Protein 8Q1I (pdb70)

B-factor: mean 79.28, std 28.69, range [39.98, 157.16]

Structure (mmCIF, N/CA/C/O backbone):
data_8Q1I
#
_entry.id   8Q1I
#
_cell.length_a   1.00
_cell.length_b   1.00
_cell.length_c   1.00
_cell.angle_alpha   90.00
_cell.angle_beta   90.00
_cell.angle_gamma   90.00
#
_symmetry.space_group_name_H-M   'P 1'
#
loop_
_entity.id
_entity.type
_entity.pdbx_description
1 polymer 'Tail sheath protein'
2 polymer 'Tail terminator protein'
#
loop_
_atom_site.group_PDB
_atom_site.id
_atom_site.type_symbol
_atom_site.label_atom_id
_atom_site.label_alt_id
_atom_site.label_comp_id
_atom_site.label_asym_id
_atom_site.label_entity_id
_atom_site.label_seq_id
_atom_site.pdbx_PDB_ins_code
_atom_site.Cartn_x
_atom_site.Cartn_y
_atom_site.Cartn_z
_atom_site.occupancy
_atom_site.B_iso_or_equiv
_atom_site.auth_seq_id
_atom_site.auth_comp_id
_atom_site.auth_asym_id
_atom_site.auth_atom_id
_atom_site.pdbx_PDB_model_num
ATOM 1 N N . ALA A 1 2 ? 131.000 210.868 198.580 1.00 71.22 2 ALA B N 1
ATOM 2 C CA . ALA A 1 2 ? 131.761 211.909 197.835 1.00 71.22 2 ALA B CA 1
ATOM 3 C C . ALA A 1 2 ? 132.325 212.951 198.794 1.00 71.22 2 ALA B C 1
ATOM 4 O O . ALA A 1 2 ? 131.947 212.996 199.965 1.00 71.22 2 ALA B O 1
ATOM 6 N N . VAL A 1 3 ? 133.237 213.787 198.292 1.00 66.37 3 VAL B N 1
ATOM 7 C CA . VAL A 1 3 ? 133.666 214.955 199.050 1.00 66.37 3 VAL B CA 1
ATOM 8 C C . VAL A 1 3 ? 132.469 215.869 199.255 1.00 66.37 3 VAL B C 1
ATOM 9 O O . VAL A 1 3 ? 131.735 216.184 198.310 1.00 66.37 3 VAL B O 1
ATOM 13 N N . GLU A 1 4 ? 132.269 216.303 200.499 1.00 66.85 4 GLU B N 1
ATOM 14 C CA . GLU A 1 4 ? 131.164 217.178 200.868 1.00 66.85 4 GLU B CA 1
ATOM 15 C C . GLU A 1 4 ? 131.635 218.624 200.932 1.00 66.85 4 GLU B C 1
ATOM 16 O O . GLU A 1 4 ? 132.623 218.907 201.624 1.00 66.85 4 GLU B O 1
ATOM 22 N N . PRO A 1 5 ? 130.988 219.571 200.250 1.00 65.55 5 PRO B N 1
ATOM 23 C CA . PRO A 1 5 ? 131.306 220.982 200.482 1.00 65.55 5 PRO B CA 1
ATOM 24 C C . PRO A 1 5 ? 130.555 221.513 201.692 1.00 65.55 5 PRO B C 1
ATOM 25 O O . PRO A 1 5 ? 129.372 221.224 201.888 1.00 65.55 5 PRO B O 1
ATOM 29 N N . PHE A 1 6 ? 131.258 222.295 202.509 1.00 62.01 6 PHE B N 1
ATOM 30 C CA . PHE A 1 6 ? 130.636 223.078 203.570 1.00 62.01 6 PHE B CA 1
ATOM 31 C C . PHE A 1 6 ? 130.978 224.554 203.394 1.00 62.01 6 PHE B C 1
ATOM 32 O O . PHE A 1 6 ? 132.172 224.897 203.342 1.00 62.01 6 PHE B O 1
ATOM 40 N N . PRO A 1 7 ? 129.997 225.474 203.293 1.00 65.59 7 PRO B N 1
ATOM 41 C CA . PRO A 1 7 ? 128.549 225.259 203.174 1.00 65.59 7 PRO B CA 1
ATOM 42 C C . PRO A 1 7 ? 128.188 224.451 201.931 1.00 65.59 7 PRO B C 1
ATOM 43 O O . PRO A 1 7 ? 128.980 224.379 200.993 1.00 65.59 7 PRO B O 1
ATOM 47 N N . ARG A 1 8 ? 127.001 223.845 201.930 1.00 69.58 8 ARG B N 1
ATOM 48 C CA . ARG A 1 8 ? 126.483 223.246 200.706 1.00 69.58 8 ARG B CA 1
ATOM 49 C C . ARG A 1 8 ? 126.256 224.299 199.628 1.00 69.58 8 ARG B C 1
ATOM 50 O O . ARG A 1 8 ? 126.607 224.092 198.462 1.00 69.58 8 ARG B O 1
ATOM 58 N N . ARG A 1 9 ? 125.672 225.433 200.000 1.00 70.37 9 ARG B N 1
ATOM 59 C CA . ARG A 1 9 ? 125.551 226.547 199.072 1.00 70.37 9 ARG B CA 1
ATOM 60 C C . ARG A 1 9 ? 126.930 227.095 198.697 1.00 70.37 9 ARG B C 1
ATOM 61 O O . ARG A 1 9 ? 127.785 227.270 199.570 1.00 70.37 9 ARG B O 1
ATOM 69 N N . PRO A 1 10 ? 127.181 227.371 197.415 1.00 68.62 10 PRO B N 1
ATOM 70 C CA . PRO A 1 10 ? 128.394 228.106 197.049 1.00 68.62 10 PRO B CA 1
ATOM 71 C C . PRO A 1 10 ? 128.304 229.570 197.448 1.00 68.62 10 PRO B C 1
ATOM 72 O O . PRO A 1 10 ? 127.222 230.141 197.598 1.00 68.62 10 PRO B O 1
ATOM 76 N N . ILE A 1 11 ? 129.475 230.177 197.624 1.00 68.27 11 ILE B 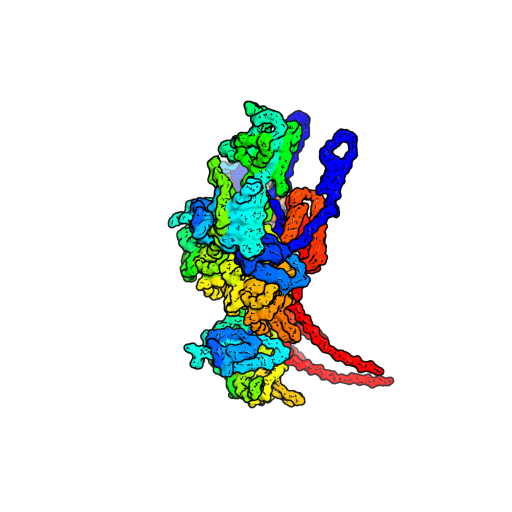N 1
ATOM 77 C CA . ILE A 1 11 ? 129.596 231.566 198.050 1.00 68.27 11 ILE B CA 1
ATOM 78 C C . ILE A 1 11 ? 130.722 232.205 197.251 1.00 68.27 11 ILE B C 1
ATOM 79 O O . ILE A 1 11 ? 131.724 231.550 196.942 1.00 68.27 11 ILE B O 1
ATOM 84 N N . THR A 1 12 ? 130.550 233.483 196.903 1.00 70.23 12 THR B N 1
ATOM 85 C CA . THR A 1 12 ? 131.555 234.239 196.163 1.00 70.23 12 THR B CA 1
ATOM 86 C C . THR A 1 12 ? 132.172 235.392 196.939 1.00 70.23 12 THR B C 1
ATOM 87 O O . THR A 1 12 ? 133.342 235.707 196.710 1.00 70.23 12 THR B O 1
ATOM 91 N N . ARG A 1 13 ? 131.433 236.029 197.846 1.00 67.44 13 ARG B N 1
ATOM 92 C CA . ARG A 1 13 ? 132.035 237.011 198.739 1.00 67.44 13 ARG B CA 1
ATOM 93 C C . ARG A 1 13 ? 133.135 236.365 199.575 1.00 67.44 13 ARG B C 1
ATOM 94 O O . ARG A 1 13 ? 133.213 235.132 199.641 1.00 67.44 13 ARG B O 1
ATOM 102 N N . PRO A 1 14 ? 134.006 237.148 200.214 1.00 61.70 14 PRO B N 1
ATOM 103 C CA . PRO A 1 14 ? 135.102 236.551 200.990 1.00 61.70 14 PRO B CA 1
ATOM 104 C C . PRO A 1 14 ? 134.596 235.629 202.091 1.00 61.70 14 PRO B C 1
ATOM 105 O O . PRO A 1 14 ? 133.728 235.999 202.883 1.00 61.70 14 PRO B O 1
ATOM 109 N N . HIS A 1 15 ? 135.145 234.419 202.135 1.00 61.38 15 HIS B N 1
ATOM 110 C CA . HIS A 1 15 ? 134.692 233.412 203.086 1.00 61.38 15 HIS B CA 1
ATOM 111 C C . HIS A 1 15 ? 135.729 232.299 203.139 1.00 61.38 15 HIS B C 1
ATOM 112 O O . HIS A 1 15 ? 136.644 232.237 202.314 1.00 61.38 15 HIS B O 1
ATOM 119 N N . ALA A 1 16 ? 135.576 231.426 204.130 1.00 59.34 16 ALA B N 1
ATOM 120 C CA . ALA A 1 16 ? 136.232 230.127 204.168 1.00 59.34 16 ALA B CA 1
ATOM 121 C C . ALA A 1 16 ? 135.234 229.027 203.831 1.00 59.34 16 ALA B C 1
ATOM 122 O O . ALA A 1 16 ? 134.049 229.125 204.154 1.00 59.34 16 ALA B O 1
ATOM 124 N N . SER A 1 17 ? 135.719 227.977 203.166 1.00 60.11 17 SER B N 1
ATOM 125 C CA . SER A 1 17 ? 134.934 226.768 202.959 1.00 60.11 17 SER B CA 1
ATOM 126 C C . SER A 1 17 ? 135.758 225.537 203.303 1.00 60.11 17 SER B C 1
ATOM 127 O O . SER A 1 17 ? 136.967 225.498 203.063 1.00 60.11 17 SER B O 1
ATOM 130 N N . ILE A 1 18 ? 135.085 224.538 203.870 1.00 60.27 18 ILE B N 1
ATOM 131 C CA . ILE A 1 18 ? 135.691 223.280 204.295 1.00 60.27 18 ILE B CA 1
ATOM 132 C C . ILE A 1 18 ? 135.197 222.176 203.370 1.00 60.27 18 ILE B C 1
ATOM 133 O O . ILE A 1 18 ? 133.985 222.017 203.184 1.00 60.27 18 ILE B O 1
ATOM 138 N N . GLU A 1 19 ? 136.127 221.421 202.791 1.00 63.50 19 GLU B N 1
ATOM 139 C CA . GLU A 1 19 ? 135.813 220.195 202.065 1.00 63.50 19 GLU B CA 1
ATOM 140 C C . GLU A 1 19 ? 136.246 218.982 202.880 1.00 63.50 19 GLU B C 1
ATOM 141 O O . GLU A 1 19 ? 137.405 218.892 203.299 1.00 63.50 19 GLU B O 1
ATOM 147 N N . VAL A 1 20 ? 135.312 218.058 203.099 1.00 61.99 20 VAL B N 1
ATOM 148 C CA . VAL A 1 20 ? 135.482 216.936 204.019 1.00 61.99 20 VAL B CA 1
ATOM 149 C C . VAL A 1 20 ? 135.607 215.660 203.195 1.00 61.99 20 VAL B C 1
ATOM 150 O O . VAL A 1 20 ? 134.680 215.296 202.461 1.00 61.99 20 VAL B O 1
ATOM 154 N N . ASP A 1 21 ? 136.746 214.978 203.320 1.00 64.24 21 ASP B N 1
ATOM 155 C CA . ASP A 1 21 ? 136.938 213.649 202.736 1.00 64.24 21 ASP B CA 1
ATOM 156 C C . ASP A 1 21 ? 136.617 212.597 203.795 1.00 64.24 21 ASP B C 1
ATOM 157 O O . ASP A 1 21 ? 137.433 212.314 204.676 1.00 64.24 21 ASP B O 1
ATOM 162 N N . THR A 1 22 ? 135.421 212.015 203.703 1.00 64.14 22 THR B N 1
ATOM 163 C CA . THR A 1 22 ? 134.993 210.919 204.568 1.00 64.14 22 THR B CA 1
ATOM 164 C C . THR A 1 22 ? 135.494 209.548 204.121 1.00 64.14 22 THR B C 1
ATOM 165 O O . THR A 1 22 ? 135.394 208.593 204.897 1.00 64.14 22 THR B O 1
ATOM 169 N N . SER A 1 23 ? 136.025 209.426 202.903 1.00 67.02 23 SER B N 1
ATOM 170 C CA . SER A 1 23 ? 136.228 208.121 202.275 1.00 67.02 23 SER B CA 1
ATOM 171 C C . SER A 1 23 ? 137.284 207.272 202.972 1.00 67.02 23 SER B C 1
ATOM 172 O O . SER A 1 23 ? 137.338 206.061 202.734 1.00 67.02 23 SER B O 1
ATOM 175 N N . GLY A 1 24 ? 138.120 207.865 203.814 1.00 64.05 24 GLY B N 1
ATOM 176 C CA . GLY A 1 24 ? 139.074 207.114 204.610 1.00 64.05 24 GLY B CA 1
ATOM 177 C C . GLY A 1 24 ? 138.491 206.323 205.762 1.00 64.05 24 GLY B C 1
ATOM 178 O O . GLY A 1 24 ? 139.255 205.658 206.469 1.00 64.05 24 GLY B O 1
ATOM 179 N N . ILE A 1 25 ? 137.177 206.376 205.978 1.00 62.40 25 ILE B N 1
ATOM 180 C CA . ILE A 1 25 ? 136.550 205.735 207.127 1.00 62.40 25 ILE B CA 1
ATOM 181 C C . ILE A 1 25 ? 135.456 204.742 206.736 1.00 62.40 25 ILE B C 1
ATOM 182 O O . ILE A 1 25 ? 135.116 203.871 207.553 1.00 62.40 25 ILE B O 1
ATOM 187 N N . GLY A 1 26 ? 134.929 204.795 205.513 1.00 71.46 26 GLY B N 1
ATOM 188 C CA . GLY A 1 26 ? 133.865 203.880 205.129 1.00 71.46 26 GLY B CA 1
ATOM 189 C C . GLY A 1 26 ? 134.244 202.422 205.312 1.00 71.46 26 GLY B C 1
ATOM 190 O O . GLY A 1 26 ? 135.402 202.026 205.161 1.00 71.46 26 GLY B O 1
ATOM 191 N N . GLY A 1 27 ? 133.237 201.618 205.654 1.00 83.38 27 GLY B N 1
ATOM 192 C CA . GLY A 1 27 ? 133.408 200.215 205.988 1.00 83.38 27 GLY B CA 1
ATOM 193 C C . GLY A 1 27 ? 132.158 199.402 205.705 1.00 83.38 27 GLY B C 1
ATOM 194 O O . GLY A 1 27 ? 131.341 199.788 204.863 1.00 83.38 27 GLY B O 1
ATOM 195 N N . SER A 1 28 ? 132.001 198.269 206.395 1.00 90.72 28 SER B N 1
ATOM 196 C CA . SER A 1 28 ? 130.971 197.266 206.108 1.00 90.72 28 SER B CA 1
ATOM 197 C C . SER A 1 28 ? 131.085 196.663 204.708 1.00 90.72 28 SER B C 1
ATOM 198 O O . SER A 1 28 ? 130.126 196.065 204.210 1.00 90.72 28 SER B O 1
ATOM 201 N N . ALA A 1 29 ? 132.238 196.803 204.059 1.00 94.12 29 ALA B N 1
ATOM 202 C CA . ALA A 1 29 ? 132.442 196.275 202.714 1.00 94.12 29 ALA B CA 1
ATOM 203 C C . ALA A 1 29 ? 132.584 194.755 202.669 1.00 94.12 29 ALA B C 1
ATOM 204 O O . ALA A 1 29 ? 132.698 194.206 201.568 1.00 94.12 29 ALA B O 1
ATOM 206 N N . GLY A 1 30 ? 132.584 194.063 203.806 1.00 95.02 30 GLY B N 1
ATOM 207 C CA . GLY A 1 30 ? 132.757 192.624 203.818 1.00 95.02 30 GLY B CA 1
ATOM 208 C C . GLY A 1 30 ? 131.592 191.850 203.212 1.00 95.02 30 GLY B C 1
ATOM 209 O O . GLY A 1 30 ? 130.552 192.388 202.832 1.00 95.02 30 GLY B O 1
ATOM 210 N N . SER A 1 31 ? 131.796 190.535 203.134 1.00 89.76 31 SER B N 1
ATOM 211 C CA . SER A 1 31 ? 130.855 189.630 202.490 1.00 89.76 31 SER B CA 1
ATOM 212 C C . SER A 1 31 ? 129.517 189.577 203.230 1.00 89.76 31 SER B C 1
ATOM 213 O O . SER A 1 31 ? 129.378 190.022 204.372 1.00 89.76 31 SER B O 1
ATOM 216 N N . SER A 1 32 ? 128.520 189.025 202.540 1.00 86.26 32 SER B N 1
ATOM 217 C CA . SER A 1 32 ? 127.388 188.378 203.190 1.00 86.26 32 SER B CA 1
ATOM 218 C C . SER A 1 32 ? 127.839 187.130 203.946 1.00 86.26 32 SER B C 1
ATOM 219 O O . SER A 1 32 ? 128.824 186.480 203.587 1.00 86.26 32 SER B O 1
ATOM 222 N N . GLU A 1 33 ? 127.105 186.799 205.007 1.00 79.01 33 GLU B N 1
ATOM 223 C CA . GLU A 1 33 ? 127.056 185.427 205.497 1.00 79.01 33 GLU B CA 1
ATOM 224 C C . GLU A 1 33 ? 126.271 184.517 204.548 1.00 79.01 33 GLU B C 1
ATOM 225 O O . GLU A 1 33 ? 125.424 184.958 203.767 1.00 79.01 33 GLU B O 1
ATOM 231 N N . LYS A 1 34 ? 126.575 183.219 204.634 1.00 69.32 34 LYS B N 1
ATOM 232 C CA . LYS A 1 34 ? 125.921 182.170 203.844 1.00 69.32 34 LYS B CA 1
ATOM 233 C C . LYS A 1 34 ? 124.565 181.781 204.443 1.00 69.32 34 LYS B C 1
ATOM 234 O O . LYS A 1 34 ? 124.395 180.717 205.041 1.00 69.32 34 LYS B O 1
ATOM 240 N N . VAL A 1 35 ? 123.589 182.679 204.287 1.00 68.29 35 VAL B N 1
ATOM 241 C CA . VAL A 1 35 ? 122.236 182.395 204.760 1.00 68.29 35 VAL B CA 1
ATOM 242 C C . VAL A 1 35 ? 121.717 181.118 204.102 1.00 68.29 35 VAL B C 1
ATOM 243 O O . VAL A 1 35 ? 121.957 180.864 202.915 1.00 68.29 35 VAL B O 1
ATOM 247 N N . PHE A 1 36 ? 121.005 180.305 204.882 1.00 64.74 36 PHE B N 1
ATOM 248 C CA . PHE A 1 36 ? 120.453 179.032 204.435 1.00 64.74 36 PHE B CA 1
ATOM 249 C C . PHE A 1 36 ? 118.974 179.187 204.084 1.00 64.74 36 PHE B C 1
ATOM 250 O O . PHE A 1 36 ? 118.262 179.993 204.687 1.00 64.74 36 PHE B O 1
ATOM 258 N N . CYS A 1 37 ? 118.517 178.405 203.098 1.00 66.53 37 CYS B N 1
ATOM 259 C CA . CYS A 1 37 ? 117.157 178.502 202.573 1.00 66.53 37 CYS B CA 1
ATOM 260 C C . CYS A 1 37 ? 116.455 177.148 202.564 1.00 66.53 37 CYS B C 1
ATOM 261 O O . CYS A 1 37 ? 117.063 176.130 202.226 1.00 66.53 37 CYS B O 1
ATOM 264 N N . LEU A 1 38 ? 115.170 177.141 202.941 1.00 67.28 38 LEU B N 1
ATOM 265 C CA . LEU A 1 38 ? 114.344 175.937 202.932 1.00 67.28 38 LEU B CA 1
ATOM 266 C C . LEU A 1 38 ? 112.982 176.223 202.313 1.00 67.28 38 LEU B C 1
ATOM 267 O O . LEU A 1 38 ? 112.447 177.327 202.432 1.00 67.28 38 LEU B O 1
ATOM 272 N N . ILE A 1 39 ? 112.431 175.211 201.642 1.00 72.04 39 ILE B N 1
ATOM 273 C CA . ILE A 1 39 ? 111.058 175.209 201.144 1.00 72.04 39 ILE B CA 1
ATOM 274 C C . ILE A 1 39 ? 110.415 173.865 201.455 1.00 72.04 39 ILE B C 1
ATOM 275 O O . ILE A 1 39 ? 111.012 172.817 201.187 1.00 72.04 39 ILE B O 1
ATOM 280 N N . GLY A 1 40 ? 109.208 173.886 202.008 1.00 72.46 40 GLY B N 1
ATOM 281 C CA . GLY A 1 40 ? 108.514 172.642 202.264 1.00 72.46 40 GLY B CA 1
ATOM 282 C C . GLY A 1 40 ? 107.210 172.848 203.010 1.00 72.46 40 GLY B C 1
ATOM 283 O O . GLY A 1 40 ? 106.748 173.973 203.211 1.00 72.46 40 GLY B O 1
ATOM 284 N N . GLN A 1 41 ? 106.637 171.717 203.420 1.00 76.10 41 GLN B N 1
ATOM 285 C CA . GLN A 1 41 ? 105.331 171.673 204.066 1.00 76.10 41 GLN B CA 1
ATOM 286 C C . GLN A 1 41 ? 105.382 172.145 205.514 1.00 76.10 41 GLN B C 1
ATOM 287 O O . GLN A 1 41 ? 106.300 171.807 206.266 1.00 76.10 41 GLN B O 1
ATOM 293 N N . ALA A 1 42 ? 104.374 172.926 205.898 1.00 76.51 42 ALA B N 1
ATOM 294 C CA . ALA A 1 42 ? 104.156 173.296 207.289 1.00 76.51 42 ALA B CA 1
ATOM 295 C C . ALA A 1 42 ? 102.669 173.555 207.485 1.00 76.51 42 ALA B C 1
ATOM 296 O O . ALA A 1 42 ? 101.912 173.707 206.524 1.00 76.51 42 ALA B O 1
ATOM 298 N N . GLU A 1 43 ? 102.256 173.603 208.747 1.00 79.65 43 GLU B N 1
ATOM 299 C CA . GLU A 1 43 ? 101.006 174.228 209.152 1.00 79.65 43 GLU B CA 1
ATOM 300 C C . GLU A 1 43 ? 101.236 175.668 209.601 1.00 79.65 43 GLU B C 1
ATOM 301 O O . GLU A 1 43 ? 102.348 176.068 209.954 1.00 79.65 43 GLU B O 1
ATOM 307 N N . GLY A 1 44 ? 100.165 176.440 209.586 1.00 79.92 44 GLY B N 1
ATOM 308 C CA . GLY A 1 44 ? 100.125 177.727 210.276 1.00 79.92 44 GLY B CA 1
ATOM 309 C C . GLY A 1 44 ? 100.647 178.910 209.490 1.00 79.92 44 GLY B C 1
ATOM 310 O O . GLY A 1 44 ? 99.981 179.940 209.403 1.00 79.92 44 GLY B O 1
ATOM 311 N N . GLY A 1 45 ? 101.838 178.778 208.914 1.00 79.18 45 GLY B N 1
ATOM 312 C CA . GLY A 1 45 ? 102.430 179.885 208.191 1.00 79.18 45 GLY B CA 1
ATOM 313 C C . GLY A 1 45 ? 101.635 180.244 206.950 1.00 79.18 45 GLY B C 1
ATOM 314 O O . GLY A 1 45 ? 100.915 179.425 206.380 1.00 79.18 45 GLY B O 1
ATOM 315 N N . GLU A 1 46 ? 101.762 181.501 206.535 1.00 81.06 46 GLU B N 1
ATOM 316 C CA . GLU A 1 46 ? 101.062 181.987 205.354 1.00 81.06 46 GLU B CA 1
ATOM 317 C C . GLU A 1 46 ? 101.771 181.473 204.102 1.00 81.06 46 GLU B C 1
ATOM 318 O O . GLU A 1 46 ? 102.930 181.837 203.867 1.00 81.06 46 GLU B O 1
ATOM 324 N N . PRO A 1 47 ? 101.132 180.624 203.287 1.00 78.72 47 PRO B N 1
ATOM 325 C CA . PRO A 1 47 ? 101.870 179.935 202.221 1.00 78.72 47 PRO B CA 1
ATOM 326 C C . PRO A 1 47 ? 102.498 180.888 201.214 1.00 78.72 47 PRO B C 1
ATOM 327 O O . PRO A 1 47 ? 102.005 181.990 200.964 1.00 78.72 47 PRO B O 1
ATOM 331 N N . ASN A 1 48 ? 103.609 180.433 200.636 1.00 77.38 48 ASN B N 1
ATOM 332 C CA . ASN A 1 48 ? 104.350 181.161 199.608 1.00 77.38 48 ASN B CA 1
ATOM 333 C C . ASN A 1 48 ? 104.797 182.543 200.077 1.00 77.38 48 ASN B C 1
ATOM 334 O O . ASN A 1 48 ? 104.858 183.487 199.287 1.00 77.38 48 ASN B O 1
ATOM 339 N N . THR A 1 49 ? 105.107 182.671 201.365 1.00 76.11 49 THR B N 1
ATOM 340 C CA . THR A 1 49 ? 105.707 183.872 201.936 1.00 76.11 49 THR B CA 1
ATOM 341 C C . THR A 1 49 ? 107.056 183.473 202.515 1.00 76.11 49 THR B C 1
ATOM 342 O O . THR A 1 49 ? 107.123 182.575 203.360 1.00 76.11 49 THR B O 1
ATOM 346 N N . VAL A 1 50 ? 108.122 184.137 202.080 1.00 73.10 50 VAL B N 1
ATOM 347 C CA . VAL A 1 50 ? 109.446 183.856 202.626 1.00 73.10 50 VAL B CA 1
ATOM 348 C C . VAL A 1 50 ? 109.577 184.558 203.972 1.00 73.10 50 VAL B C 1
ATOM 349 O O . VAL A 1 50 ? 109.490 185.788 204.056 1.00 73.10 50 VAL B O 1
ATOM 353 N N . TYR A 1 51 ? 109.795 183.773 205.024 1.00 72.29 51 TYR B N 1
ATOM 354 C CA . TYR A 1 51 ? 110.035 184.274 206.370 1.00 72.29 51 TYR B CA 1
ATOM 355 C C . TYR A 1 51 ? 111.516 184.153 206.699 1.00 72.29 51 TYR B C 1
ATOM 356 O O . TYR A 1 51 ? 112.120 183.102 206.462 1.00 72.29 51 TYR B O 1
ATOM 365 N N . GLU A 1 52 ? 112.097 185.220 207.239 1.00 67.61 52 GLU B N 1
ATOM 366 C CA . GLU A 1 52 ? 113.345 185.091 207.975 1.00 67.61 52 GLU B CA 1
ATOM 367 C C . GLU A 1 52 ? 113.058 184.492 209.346 1.00 67.61 52 GLU B C 1
ATOM 368 O O . GLU A 1 52 ? 112.094 184.875 210.015 1.00 67.61 52 GLU B O 1
ATOM 374 N N . LEU A 1 53 ? 113.902 183.548 209.762 1.00 67.07 53 LEU B N 1
ATOM 375 C CA . LEU A 1 53 ? 113.847 182.969 211.097 1.00 67.07 53 LEU B CA 1
ATOM 376 C C . LEU A 1 53 ? 115.200 183.098 211.777 1.00 67.07 53 LEU B C 1
ATOM 377 O O . LEU A 1 53 ? 116.242 182.923 211.140 1.00 67.07 53 LEU B O 1
ATOM 382 N N . ARG A 1 54 ? 115.172 183.410 213.077 1.00 62.91 54 ARG B N 1
ATOM 383 C CA . ARG A 1 54 ? 116.382 183.611 213.861 1.00 62.91 54 ARG B CA 1
ATOM 384 C C . ARG A 1 54 ? 116.530 182.667 215.044 1.00 62.91 54 ARG B C 1
ATOM 385 O O . ARG A 1 54 ? 117.657 182.481 215.514 1.00 62.91 54 ARG B O 1
ATOM 393 N N . ASN A 1 55 ? 115.447 182.070 215.540 1.00 64.43 55 ASN B N 1
ATOM 394 C CA . ASN A 1 55 ? 115.568 181.014 216.536 1.00 64.43 55 ASN B CA 1
ATOM 395 C C . ASN A 1 55 ? 114.378 180.069 216.450 1.00 64.43 55 ASN B C 1
ATOM 396 O O . ASN A 1 55 ? 113.335 180.393 215.876 1.00 64.43 55 ASN B O 1
ATOM 401 N N . TYR A 1 56 ? 114.555 178.889 217.047 1.00 66.34 56 TYR B N 1
ATOM 402 C CA . TYR A 1 56 ? 113.556 177.830 216.947 1.00 66.34 56 TYR B CA 1
ATOM 403 C C . TYR A 1 56 ? 112.233 178.225 217.586 1.00 66.34 56 TYR B C 1
ATOM 404 O O . TYR A 1 56 ? 111.174 177.755 217.156 1.00 66.34 56 TYR B O 1
ATOM 413 N N . SER A 1 57 ? 112.267 179.064 218.620 1.00 67.87 57 SER B N 1
ATOM 414 C CA . SER A 1 57 ? 111.027 179.545 219.220 1.00 67.87 57 SER B CA 1
ATOM 415 C C . SER A 1 57 ? 110.210 180.364 218.229 1.00 67.87 57 SER B C 1
ATOM 416 O O . SER A 1 57 ? 108.995 180.181 218.111 1.00 67.87 57 SER B O 1
ATOM 419 N N . GLN A 1 58 ? 110.860 181.278 217.510 1.00 66.95 58 GLN B N 1
ATOM 420 C CA . GLN A 1 58 ? 110.174 182.025 216.461 1.00 66.95 58 GLN B CA 1
ATOM 421 C C . GLN A 1 58 ? 109.629 181.103 215.373 1.00 66.95 58 GLN B C 1
ATOM 422 O O . GLN A 1 58 ? 108.518 181.313 214.870 1.00 66.95 58 GLN B O 1
ATOM 428 N N . ALA A 1 59 ? 110.397 180.080 214.995 1.00 68.10 59 ALA B N 1
ATOM 429 C CA . ALA A 1 59 ? 109.909 179.088 214.039 1.00 68.10 59 ALA B CA 1
ATOM 430 C C . ALA A 1 59 ? 108.633 178.410 214.526 1.00 68.10 59 ALA B C 1
ATOM 431 O O . ALA A 1 59 ? 107.630 178.362 213.806 1.00 68.10 59 ALA B O 1
ATOM 433 N N . LYS A 1 60 ? 108.648 177.883 215.751 1.00 70.42 60 LYS B N 1
ATOM 434 C CA . LYS A 1 60 ? 107.450 177.262 216.308 1.00 70.42 60 LYS B CA 1
ATOM 435 C C . LYS A 1 60 ? 106.329 178.267 216.543 1.00 70.42 60 LYS B C 1
ATOM 436 O O . LYS A 1 60 ? 105.169 177.863 216.673 1.00 70.42 60 LYS B O 1
ATOM 442 N N . ARG A 1 61 ? 106.647 179.559 216.595 1.00 71.97 61 ARG B N 1
ATOM 443 C CA . ARG A 1 61 ? 105.615 180.580 216.724 1.00 71.97 61 ARG B CA 1
ATOM 444 C C . ARG A 1 61 ? 104.927 180.848 215.392 1.00 71.97 61 ARG B C 1
ATOM 445 O O . ARG A 1 61 ? 103.709 181.050 215.352 1.00 71.97 61 ARG B O 1
ATOM 453 N N . LEU A 1 62 ? 105.687 180.853 214.297 1.00 71.29 62 LEU B N 1
ATOM 454 C CA . LEU A 1 62 ? 105.117 181.074 212.970 1.00 71.29 62 LEU B CA 1
ATOM 455 C C . LEU A 1 62 ? 104.655 179.760 212.347 1.00 71.29 62 LEU B C 1
ATOM 456 O O . LEU A 1 62 ? 103.462 179.575 212.086 1.00 71.29 62 LEU B O 1
ATOM 461 N N . PHE A 1 63 ? 105.585 178.841 212.111 1.00 72.55 63 PHE B N 1
ATOM 462 C CA . PHE A 1 63 ? 105.249 177.519 211.609 1.00 72.55 63 PHE B CA 1
ATOM 463 C C . PHE A 1 63 ? 104.918 176.605 212.778 1.00 72.55 63 PHE B C 1
ATOM 464 O O . PHE A 1 63 ? 105.383 176.813 213.902 1.00 72.55 63 PHE B O 1
ATOM 472 N N . ARG A 1 64 ? 104.099 175.593 212.509 1.00 78.27 64 ARG B N 1
ATOM 473 C CA . ARG A 1 64 ? 103.795 174.579 213.504 1.00 78.27 64 ARG B CA 1
ATOM 474 C C . ARG A 1 64 ? 103.699 173.217 212.833 1.00 78.27 64 ARG B C 1
ATOM 475 O O . ARG A 1 64 ? 103.552 173.114 211.613 1.00 78.27 64 ARG B O 1
ATOM 483 N N . SER A 1 65 ? 103.795 172.176 213.663 1.00 79.87 65 SER B N 1
ATOM 484 C CA . SER A 1 65 ? 103.183 170.871 213.402 1.00 79.87 65 SER B CA 1
ATOM 485 C C . SER A 1 65 ? 103.475 170.350 211.995 1.00 79.87 65 SER B C 1
ATOM 486 O O . SER A 1 65 ? 102.577 169.906 211.276 1.00 79.87 65 SER B O 1
ATOM 489 N N . GLY A 1 66 ? 104.740 170.408 211.591 1.00 76.79 66 GLY B N 1
ATOM 490 C CA . GLY A 1 66 ? 105.054 170.002 210.233 1.00 76.79 66 GLY B CA 1
ATOM 491 C C . GLY A 1 66 ? 106.537 169.833 209.998 1.00 76.79 66 GLY B C 1
ATOM 492 O O . GLY A 1 66 ? 107.376 170.203 210.823 1.00 76.79 66 GLY B O 1
ATOM 493 N N . GLU A 1 67 ? 106.834 169.252 208.834 1.00 74.49 67 GLU B N 1
ATOM 494 C CA . GLU A 1 67 ? 108.178 168.805 208.485 1.00 74.49 67 GLU B CA 1
ATOM 495 C C . GLU A 1 67 ? 109.153 169.955 208.270 1.00 74.49 67 GLU B C 1
ATOM 496 O O . GLU A 1 67 ? 110.362 169.753 208.402 1.00 74.49 67 GLU B O 1
ATOM 502 N N . LEU A 1 68 ? 108.663 171.148 207.934 1.00 70.90 68 LEU B N 1
ATOM 503 C CA . LEU A 1 68 ? 109.535 172.316 207.869 1.00 70.90 68 LEU B CA 1
ATOM 504 C C . LEU A 1 68 ? 110.131 172.662 209.229 1.00 70.90 68 LEU B C 1
ATOM 505 O O . LEU A 1 68 ? 111.295 173.070 209.315 1.00 70.90 68 LEU B O 1
ATOM 510 N N . LEU A 1 69 ? 109.363 172.503 210.304 1.00 71.11 69 LEU B N 1
ATOM 511 C CA . LEU A 1 69 ? 109.897 172.815 211.627 1.00 71.11 69 LEU B CA 1
ATOM 512 C C . LEU A 1 69 ? 110.890 171.756 212.098 1.00 71.11 69 LEU B C 1
ATOM 513 O O . LEU A 1 69 ? 111.917 172.085 212.704 1.00 71.11 69 LEU B O 1
ATOM 518 N N . ASP A 1 70 ? 110.633 170.486 211.782 1.00 73.04 70 ASP B N 1
ATOM 519 C CA . ASP A 1 70 ? 111.645 169.451 211.981 1.00 73.04 70 ASP B CA 1
ATOM 520 C C . ASP A 1 70 ? 112.900 169.727 211.161 1.00 73.04 70 ASP B C 1
ATOM 521 O O . ASP A 1 70 ? 114.022 169.480 211.623 1.00 73.04 70 ASP B O 1
ATOM 526 N N . ALA A 1 71 ? 112.735 170.239 209.943 1.00 67.63 71 ALA B N 1
ATOM 527 C CA . ALA A 1 71 ? 113.893 170.607 209.139 1.00 67.63 71 ALA B CA 1
ATOM 528 C C . ALA A 1 71 ? 114.689 171.728 209.791 1.00 67.63 71 ALA B C 1
ATOM 529 O O . ALA A 1 71 ? 115.918 171.681 209.821 1.00 67.63 71 ALA B O 1
ATOM 531 N N . ILE A 1 72 ? 114.012 172.777 210.258 1.00 66.18 72 ILE B N 1
ATOM 532 C CA . ILE A 1 72 ? 114.702 173.871 210.943 1.00 66.18 72 ILE B CA 1
ATOM 533 C C . ILE A 1 72 ? 115.433 173.357 212.184 1.00 66.18 72 ILE B C 1
ATOM 534 O O . ILE A 1 72 ? 116.576 173.759 212.479 1.00 66.18 72 ILE B O 1
ATOM 539 N N . GLU A 1 73 ? 114.827 172.384 212.867 1.00 69.95 73 GLU B N 1
ATOM 540 C CA . GLU A 1 73 ? 115.480 171.752 214.006 1.00 69.95 73 GLU B CA 1
ATOM 541 C C . GLU A 1 73 ? 116.768 171.065 213.591 1.00 69.95 73 GLU B C 1
ATOM 542 O O . GLU A 1 73 ? 117.817 171.283 214.199 1.00 69.95 73 GLU B O 1
ATOM 548 N N . LEU A 1 74 ? 116.705 170.207 212.574 1.00 66.31 74 LEU B N 1
ATOM 549 C CA . LEU A 1 74 ? 117.928 169.569 212.098 1.00 66.31 74 LEU B CA 1
ATOM 550 C C . LEU A 1 74 ? 118.937 170.595 211.593 1.00 66.31 74 LEU B C 1
ATOM 551 O O . LEU A 1 74 ? 120.147 170.411 211.759 1.00 66.31 74 LEU B O 1
ATOM 556 N N . ALA A 1 75 ? 118.458 171.677 210.976 1.00 65.87 75 ALA B N 1
ATOM 557 C CA . ALA A 1 75 ? 119.344 172.681 210.401 1.00 65.87 75 ALA B CA 1
ATOM 558 C C . ALA A 1 75 ? 120.163 173.395 211.460 1.00 65.87 75 ALA B C 1
ATOM 559 O O . ALA A 1 75 ? 121.257 173.887 211.162 1.00 65.87 75 ALA B O 1
ATOM 561 N N . TRP A 1 76 ? 119.659 173.465 212.695 1.00 62.11 76 TRP B N 1
ATOM 562 C CA . TRP A 1 76 ? 120.457 173.996 213.803 1.00 62.11 76 TRP B CA 1
ATOM 563 C C . TRP A 1 76 ? 120.992 172.936 214.760 1.00 62.11 76 TRP B C 1
ATOM 564 O O . TRP A 1 76 ? 121.793 173.273 215.638 1.00 62.11 76 TRP B O 1
ATOM 575 N N . GLY A 1 77 ? 120.589 171.680 214.614 1.00 64.88 77 GLY B N 1
ATOM 576 C CA . GLY A 1 77 ? 121.020 170.599 215.479 1.00 64.88 77 GLY B CA 1
ATOM 577 C C . GLY A 1 77 ? 122.242 169.818 215.038 1.00 64.88 77 GLY B C 1
ATOM 578 O O . GLY A 1 77 ? 122.917 169.204 215.869 1.00 64.88 77 GLY B O 1
ATOM 579 N N . SER A 1 78 ? 122.543 169.825 213.740 1.00 65.54 78 SER B N 1
ATOM 580 C CA . SER A 1 78 ? 123.737 169.145 213.250 1.00 65.54 78 SER B CA 1
ATOM 581 C C . SER A 1 78 ? 125.036 169.874 213.577 1.00 65.54 78 SER B C 1
ATOM 582 O O . SER A 1 78 ? 126.100 169.250 213.515 1.00 65.54 78 SER B O 1
ATOM 585 N N . ASN A 1 79 ? 124.989 171.165 213.922 1.00 65.51 79 ASN B N 1
ATOM 586 C CA . ASN A 1 79 ? 126.201 171.985 214.032 1.00 65.51 79 ASN B CA 1
ATOM 587 C C . ASN A 1 79 ? 126.283 172.692 215.387 1.00 65.51 79 ASN B C 1
ATOM 588 O O . ASN A 1 79 ? 126.606 173.877 215.463 1.00 65.51 79 ASN B O 1
ATOM 593 N N . PRO A 1 80 ? 126.008 171.977 216.485 1.00 63.54 80 PRO B N 1
ATOM 594 C CA . PRO A 1 80 ? 125.857 172.651 217.788 1.00 63.54 80 PRO B CA 1
ATOM 595 C C . PRO A 1 80 ? 127.078 173.445 218.223 1.00 63.54 80 PRO B C 1
ATOM 596 O O . PRO A 1 80 ? 126.942 174.423 218.968 1.00 63.54 80 PRO B O 1
ATOM 600 N N . ASN A 1 81 ? 128.268 173.048 217.776 1.00 65.69 81 ASN B N 1
ATOM 601 C CA . ASN A 1 81 ? 129.512 173.751 218.057 1.00 65.69 81 ASN B CA 1
ATOM 602 C C . ASN A 1 81 ? 129.821 174.861 217.053 1.00 65.69 81 ASN B C 1
ATOM 603 O O . ASN A 1 81 ? 130.983 175.267 216.941 1.00 65.69 81 ASN B O 1
ATOM 608 N N . TYR A 1 82 ? 128.820 175.352 216.319 1.00 65.17 82 TYR B N 1
ATOM 609 C CA . TYR A 1 82 ? 129.018 176.441 215.371 1.00 65.17 82 TYR B CA 1
ATOM 610 C C . TYR A 1 82 ? 127.886 177.449 215.512 1.00 65.17 82 TYR B C 1
ATOM 611 O O . TYR A 1 82 ? 126.838 177.165 216.095 1.00 65.17 82 TYR B O 1
ATOM 620 N N . THR A 1 83 ? 128.130 178.645 214.975 1.00 58.83 83 THR B N 1
ATOM 621 C CA . THR A 1 83 ? 127.139 179.717 214.971 1.00 58.83 83 THR B CA 1
ATOM 622 C C . THR A 1 83 ? 125.820 179.264 214.359 1.00 58.83 83 THR B C 1
ATOM 623 O O . THR A 1 83 ? 125.782 178.729 213.250 1.00 58.83 83 THR B O 1
ATOM 627 N N . ALA A 1 84 ? 124.737 179.485 215.102 1.00 62.66 84 ALA B N 1
ATOM 628 C CA . ALA A 1 84 ? 123.373 179.228 214.638 1.00 62.66 84 ALA B CA 1
ATOM 629 C C . ALA A 1 84 ? 122.886 180.473 213.907 1.00 62.66 84 ALA B C 1
ATOM 630 O O . ALA A 1 84 ? 122.262 181.359 214.492 1.00 62.66 84 ALA B O 1
ATOM 632 N N . GLY A 1 85 ? 123.175 180.545 212.609 1.00 63.06 85 GLY B N 1
ATOM 633 C CA . GLY A 1 85 ? 122.852 181.716 211.824 1.00 63.06 85 GLY B CA 1
ATOM 634 C C . GLY A 1 85 ? 121.398 181.777 211.391 1.00 63.06 85 GLY B C 1
ATOM 635 O O . GLY A 1 85 ? 120.584 180.898 211.671 1.00 63.06 85 GLY B O 1
ATOM 636 N N . ARG A 1 86 ? 121.078 182.866 210.693 1.00 65.64 86 ARG B N 1
ATOM 637 C CA . ARG A 1 86 ? 119.755 183.054 210.112 1.00 65.64 86 ARG B CA 1
ATOM 638 C C . ARG A 1 86 ? 119.393 181.917 209.164 1.00 65.64 86 ARG B C 1
ATOM 639 O O . ARG A 1 86 ? 120.255 181.303 208.532 1.00 65.64 86 ARG B O 1
ATOM 647 N N . ILE A 1 87 ? 118.093 181.638 209.080 1.00 65.16 87 ILE B N 1
ATOM 648 C CA . ILE A 1 87 ? 117.526 180.753 208.071 1.00 65.16 87 ILE B CA 1
ATOM 649 C C . ILE A 1 87 ? 116.384 181.491 207.386 1.00 65.16 87 ILE B C 1
ATOM 650 O O . ILE A 1 87 ? 115.663 182.266 208.023 1.00 65.16 87 ILE B O 1
ATOM 655 N N . LEU A 1 88 ? 116.228 181.254 206.086 1.00 68.39 88 LEU B N 1
ATOM 656 C CA . LEU A 1 88 ? 115.058 181.666 205.320 1.00 68.39 88 LEU B CA 1
ATOM 657 C C . LEU A 1 88 ? 114.209 180.449 204.988 1.00 68.39 88 LEU B C 1
ATOM 658 O O . LEU A 1 88 ? 114.731 179.439 204.509 1.00 68.39 88 LEU B O 1
ATOM 663 N N . ALA A 1 89 ? 112.909 180.537 205.257 1.00 69.41 89 ALA B N 1
ATOM 664 C CA . ALA A 1 89 ? 112.016 179.402 205.086 1.00 69.41 89 ALA B CA 1
ATOM 665 C C . ALA A 1 89 ? 110.686 179.896 204.543 1.00 69.41 89 ALA B C 1
ATOM 666 O O . ALA A 1 89 ? 110.269 181.025 204.811 1.00 69.41 89 ALA B O 1
ATOM 668 N N . MET A 1 90 ? 110.028 179.035 203.769 1.00 73.99 90 MET B N 1
ATOM 669 C CA . MET A 1 90 ? 108.740 179.349 203.166 1.00 73.99 90 MET B CA 1
ATOM 670 C C . MET A 1 90 ? 107.852 178.118 203.209 1.00 73.99 90 MET B C 1
ATOM 671 O O . MET A 1 90 ? 108.257 177.047 202.750 1.00 73.99 90 MET B O 1
ATOM 676 N N . ARG A 1 91 ? 106.649 178.270 203.753 1.00 77.38 91 ARG B N 1
ATOM 677 C CA . ARG A 1 91 ? 105.643 177.226 203.619 1.00 77.38 91 ARG B CA 1
ATOM 678 C C . ARG A 1 91 ? 105.164 177.177 202.175 1.00 77.38 91 ARG B C 1
ATOM 679 O O . ARG A 1 91 ? 104.747 178.195 201.616 1.00 77.38 91 ARG B O 1
ATOM 687 N N . ILE A 1 92 ? 105.227 175.994 201.572 1.00 78.18 92 ILE B N 1
ATOM 688 C CA . ILE A 1 92 ? 104.578 175.723 200.295 1.00 78.18 92 ILE B CA 1
ATOM 689 C C . ILE A 1 92 ? 103.338 174.884 200.566 1.00 78.18 92 ILE B C 1
ATOM 690 O O . ILE A 1 92 ? 103.389 173.920 201.341 1.00 78.18 92 ILE B O 1
ATOM 695 N N . GLU A 1 93 ? 102.222 175.264 199.953 1.00 81.30 93 GLU B N 1
ATOM 696 C CA . GLU A 1 93 ? 100.915 174.736 200.338 1.00 81.30 93 GLU B CA 1
ATOM 697 C C . GLU A 1 93 ? 100.848 173.230 200.109 1.00 81.30 93 GLU B C 1
ATOM 698 O O . GLU A 1 93 ? 101.294 172.731 199.077 1.00 81.30 93 GLU B O 1
ATOM 704 N N . ALA A 1 318 ? 103.310 169.345 190.606 1.00 84.42 318 ALA B N 1
ATOM 705 C CA . ALA A 1 318 ? 103.002 170.769 190.590 1.00 84.42 318 ALA B CA 1
ATOM 706 C C . ALA A 1 318 ? 104.263 171.585 190.339 1.00 84.42 318 ALA B C 1
ATOM 707 O O . ALA A 1 318 ? 105.353 171.201 190.762 1.00 84.42 318 ALA B O 1
ATOM 709 N N . THR A 1 319 ? 104.111 172.711 189.648 1.00 83.22 319 THR B N 1
ATOM 710 C CA . THR A 1 319 ? 105.240 173.601 189.414 1.00 83.22 319 THR B CA 1
ATOM 711 C C . THR A 1 319 ? 105.703 174.239 190.717 1.00 83.22 319 THR B C 1
ATOM 712 O O . THR A 1 319 ? 104.892 174.605 191.572 1.00 83.22 319 THR B O 1
ATOM 716 N N . TRP A 1 320 ? 107.024 174.361 190.867 1.00 78.53 320 TRP B N 1
ATOM 717 C CA . TRP A 1 320 ? 107.635 175.041 192.000 1.00 78.53 320 TRP B CA 1
ATOM 718 C C . TRP A 1 320 ? 108.465 176.250 191.593 1.00 78.53 320 TRP B C 1
ATOM 719 O O . TRP A 1 320 ? 108.902 177.001 192.472 1.00 78.53 320 TRP B O 1
ATOM 730 N N . ALA A 1 321 ? 108.702 176.450 190.294 1.00 80.26 321 ALA B N 1
ATOM 731 C CA . ALA A 1 321 ? 109.511 177.572 189.823 1.00 80.26 321 ALA B CA 1
ATOM 732 C C . ALA A 1 321 ? 108.941 178.910 190.280 1.00 80.26 321 ALA B C 1
ATOM 733 O O . ALA A 1 321 ? 109.673 179.770 190.784 1.00 80.26 321 ALA B O 1
ATOM 735 N N . ASP A 1 322 ? 107.632 179.107 190.100 1.00 82.09 322 ASP B N 1
ATOM 736 C CA . ASP A 1 322 ? 106.998 180.364 190.489 1.00 82.09 322 ASP B CA 1
ATOM 737 C C . ASP A 1 322 ? 107.191 180.676 191.967 1.00 82.09 322 ASP B C 1
ATOM 738 O O . ASP A 1 322 ? 107.307 181.850 192.338 1.00 82.09 322 ASP B O 1
ATOM 743 N N . LYS A 1 323 ? 107.234 179.656 192.824 1.00 79.49 323 LYS B N 1
ATOM 744 C CA . LYS A 1 323 ? 107.568 179.897 194.224 1.00 79.49 323 LYS B CA 1
ATOM 745 C C . LYS A 1 323 ? 109.053 180.200 194.391 1.00 79.49 323 LYS B C 1
ATOM 746 O O . LYS A 1 323 ? 109.424 181.166 195.068 1.00 79.49 323 LYS B O 1
ATOM 752 N N . LEU A 1 324 ? 109.917 179.379 193.788 1.00 76.01 324 LEU B N 1
ATOM 753 C CA . LEU A 1 324 ? 111.359 179.594 193.892 1.00 76.01 324 LEU B CA 1
ATOM 754 C C . LEU A 1 324 ? 111.772 180.989 193.438 1.00 76.01 324 LEU B C 1
ATOM 755 O O . LEU A 1 324 ? 112.754 181.539 193.949 1.00 76.01 324 LEU B O 1
ATOM 760 N N . ASP A 1 325 ? 111.056 181.564 192.467 1.00 80.93 325 ASP B N 1
ATOM 761 C CA . ASP A 1 325 ? 111.286 182.952 192.067 1.00 80.93 325 ASP B CA 1
ATOM 762 C C . ASP A 1 325 ? 111.312 183.916 193.247 1.00 80.93 325 ASP B C 1
ATOM 763 O O . ASP A 1 325 ? 112.051 184.906 193.221 1.00 80.93 325 ASP B O 1
ATOM 768 N N . LYS A 1 326 ? 110.521 183.649 194.290 1.00 78.13 326 LYS B N 1
ATOM 769 C CA . LYS A 1 326 ? 110.450 184.577 195.414 1.00 78.13 326 LYS B CA 1
ATOM 770 C C . LYS A 1 326 ? 111.769 184.669 196.170 1.00 78.13 326 LYS B C 1
ATOM 771 O O . LYS A 1 326 ? 112.080 185.722 196.736 1.00 78.13 326 LYS B O 1
ATOM 777 N N . PHE A 1 327 ? 112.561 183.597 196.187 1.00 73.54 327 PHE B N 1
ATOM 778 C CA . PHE A 1 327 ? 113.880 183.663 196.806 1.00 73.54 327 PHE B CA 1
ATOM 779 C C . PHE A 1 327 ? 114.866 184.518 196.020 1.00 73.54 327 PHE B C 1
ATOM 780 O O . PHE A 1 327 ? 115.948 184.804 196.543 1.00 73.54 327 PHE B O 1
ATOM 788 N N . ALA A 1 328 ? 114.524 184.913 194.789 1.00 79.62 328 ALA B N 1
ATOM 789 C CA . ALA A 1 328 ? 115.505 185.465 193.855 1.00 79.62 328 ALA B CA 1
ATOM 790 C C . ALA A 1 328 ? 116.269 186.644 194.446 1.00 79.62 328 ALA B C 1
ATOM 791 O O . ALA A 1 328 ? 117.463 186.814 194.176 1.00 79.62 328 ALA B O 1
ATOM 793 N N . HIS A 1 329 ? 115.599 187.466 195.253 1.00 81.08 329 HIS B N 1
ATOM 794 C CA . HIS A 1 329 ? 116.204 188.644 195.865 1.00 81.08 329 HIS B CA 1
ATOM 795 C C . HIS A 1 329 ? 116.211 188.553 197.388 1.00 81.08 329 HIS B C 1
ATOM 796 O O . HIS A 1 329 ? 116.208 189.573 198.080 1.00 81.08 329 HIS B O 1
ATOM 803 N N . GLU A 1 330 ? 116.214 187.332 197.917 1.00 78.38 330 GLU B N 1
ATOM 804 C CA . GLU A 1 330 ? 116.514 187.065 199.317 1.00 78.38 330 GLU B CA 1
ATOM 805 C C . GLU A 1 330 ? 117.915 186.470 199.379 1.00 78.38 330 GLU B C 1
ATOM 806 O O . GLU A 1 330 ? 118.173 185.422 198.778 1.00 78.38 330 GLU B O 1
ATOM 812 N N . GLY A 1 331 ? 118.809 187.130 200.107 1.00 71.98 331 GLY B N 1
ATOM 813 C CA . GLY A 1 331 ? 120.232 186.904 199.944 1.00 71.98 331 GLY B CA 1
ATOM 814 C C . GLY A 1 331 ? 120.740 185.639 200.602 1.00 71.98 331 GLY B C 1
ATOM 815 O O . GLY A 1 331 ? 121.465 185.707 201.598 1.00 71.98 331 GLY B O 1
ATOM 816 N N . GLY A 1 332 ? 120.373 184.489 200.053 1.00 70.61 332 GLY B N 1
ATOM 817 C CA . GLY A 1 332 ? 120.743 183.208 200.638 1.00 70.61 332 GLY B CA 1
ATOM 818 C C . GLY A 1 332 ? 121.358 182.282 199.614 1.00 70.61 332 GLY B C 1
ATOM 819 O O . GLY A 1 332 ? 120.963 182.275 198.450 1.00 70.61 332 GLY B O 1
ATOM 820 N N . TYR A 1 333 ? 122.333 181.493 200.067 1.00 70.27 333 TYR B N 1
ATOM 821 C CA . TYR A 1 333 ? 123.284 180.836 199.179 1.00 70.27 333 TYR B CA 1
ATOM 822 C C . TYR A 1 333 ? 122.980 179.360 198.947 1.00 70.27 333 TYR B C 1
ATOM 823 O O . TYR A 1 333 ? 123.040 178.903 197.802 1.00 70.27 333 TYR B O 1
ATOM 832 N N . TYR A 1 334 ? 122.658 178.601 199.994 1.00 65.75 334 TYR B N 1
ATOM 833 C CA . TYR A 1 334 ? 122.248 177.207 199.865 1.00 65.75 334 TYR B CA 1
ATOM 834 C C . TYR A 1 334 ? 120.738 177.076 200.012 1.00 65.75 334 TYR B C 1
ATOM 835 O O . TYR A 1 334 ? 120.131 177.715 200.876 1.00 65.75 334 TYR B O 1
ATOM 844 N N . ILE A 1 335 ? 120.137 176.252 199.155 1.00 67.14 335 ILE B N 1
ATOM 845 C CA . ILE A 1 335 ? 118.726 175.903 199.244 1.00 67.14 335 ILE B CA 1
ATOM 846 C C . ILE A 1 335 ? 118.586 174.387 199.245 1.00 67.14 335 ILE B C 1
ATOM 847 O O . ILE A 1 335 ? 119.385 173.674 198.632 1.00 67.14 335 ILE B O 1
ATOM 852 N N . VAL A 1 336 ? 117.570 173.891 199.954 1.00 65.54 336 VAL B N 1
ATOM 853 C CA . VAL A 1 336 ? 117.170 172.494 199.885 1.00 65.54 336 VAL B CA 1
ATOM 854 C C . VAL A 1 336 ? 115.657 172.441 199.693 1.00 65.54 336 VAL B C 1
ATOM 855 O O . VAL A 1 336 ? 114.917 173.015 200.496 1.00 65.54 336 VAL B O 1
ATOM 859 N N . PRO A 1 337 ? 115.137 171.772 198.659 1.00 69.25 337 PRO B N 1
ATOM 860 C CA . PRO A 1 337 ? 113.706 171.438 198.657 1.00 69.25 337 PRO B CA 1
ATOM 861 C C . PRO A 1 337 ? 113.445 170.234 199.551 1.00 69.25 337 PRO B C 1
ATOM 862 O O . PRO A 1 337 ? 114.164 169.236 199.484 1.00 69.25 337 PRO B O 1
ATOM 866 N N . LEU A 1 338 ? 112.411 170.323 200.388 1.00 69.19 338 LEU B N 1
ATOM 867 C CA . LEU A 1 338 ? 111.982 169.179 201.193 1.00 69.19 338 LEU B CA 1
ATOM 868 C C . LEU A 1 338 ? 111.111 168.225 200.369 1.00 69.19 338 LEU B C 1
ATOM 869 O O . LEU A 1 338 ? 109.953 167.959 200.688 1.00 69.19 338 LEU B O 1
ATOM 874 N N . SER A 1 339 ? 111.689 167.705 199.287 1.00 72.57 339 SER B N 1
ATOM 875 C CA . SER A 1 339 ? 111.005 166.712 198.472 1.00 72.57 339 SER B CA 1
ATOM 876 C C . SER A 1 339 ? 112.027 165.843 197.755 1.00 72.57 339 SER B C 1
ATOM 877 O O . SER A 1 339 ? 113.107 166.308 197.382 1.00 72.57 339 SER B O 1
ATOM 880 N N . SER A 1 340 ? 111.670 164.573 197.565 1.00 71.99 340 SER B N 1
ATOM 881 C CA . SER A 1 340 ? 112.493 163.626 196.823 1.00 71.99 340 SER B CA 1
ATOM 882 C C . SER A 1 340 ? 112.134 163.548 195.343 1.00 71.99 340 SER B C 1
ATOM 883 O O . SER A 1 340 ? 112.827 162.856 194.591 1.00 71.99 340 SER B O 1
ATOM 886 N N . LYS A 1 341 ? 111.077 164.233 194.910 1.00 74.18 341 LYS B N 1
ATOM 887 C CA . LYS A 1 341 ? 110.599 164.109 193.539 1.00 74.18 341 LYS B CA 1
ATOM 888 C C . LYS A 1 341 ? 111.576 164.749 192.561 1.00 74.18 341 LYS B C 1
ATOM 889 O O . LYS A 1 341 ? 111.994 165.895 192.740 1.00 74.18 341 LYS B O 1
ATOM 895 N N . GLN A 1 342 ? 111.945 163.995 191.523 1.00 74.52 342 GLN B N 1
ATOM 896 C CA . GLN A 1 342 ? 113.031 164.407 190.640 1.00 74.52 342 GLN B CA 1
ATOM 897 C C . GLN A 1 342 ? 112.668 165.643 189.825 1.00 74.52 342 GLN B C 1
ATOM 898 O O . GLN A 1 342 ? 113.550 166.436 189.482 1.00 74.52 342 GLN B O 1
ATOM 904 N N . SER A 1 343 ? 111.388 165.812 189.491 1.00 74.77 343 SER B N 1
ATOM 905 C CA . SER A 1 343 ? 110.936 167.046 188.853 1.00 74.77 343 SER B CA 1
ATOM 906 C C . SER A 1 343 ? 111.253 168.262 189.715 1.00 74.77 343 SER B C 1
ATOM 907 O O . SER A 1 343 ? 111.750 169.277 189.218 1.00 74.77 343 SER B O 1
ATOM 910 N N . VAL A 1 344 ? 110.965 168.171 191.015 1.00 74.57 344 VAL B N 1
ATOM 911 C CA . VAL A 1 344 ? 111.329 169.228 191.958 1.00 74.57 344 VAL B CA 1
ATOM 912 C C . VAL A 1 344 ? 112.823 169.525 191.884 1.00 74.57 344 VAL B C 1
ATOM 913 O O . VAL A 1 344 ? 113.237 170.688 191.829 1.00 74.57 344 VAL B O 1
ATOM 917 N N . HIS A 1 345 ? 113.653 168.484 191.949 1.00 73.51 345 HIS B N 1
ATOM 918 C CA . HIS A 1 345 ? 115.099 168.689 191.918 1.00 73.51 345 HIS B CA 1
ATOM 919 C C . HIS A 1 345 ? 115.549 169.355 190.621 1.00 73.51 345 HIS B C 1
ATOM 920 O O . HIS A 1 345 ? 116.418 170.232 190.639 1.00 73.51 345 HIS B O 1
ATOM 927 N N . ALA A 1 346 ? 114.986 168.943 189.484 1.00 74.59 346 ALA B N 1
ATOM 928 C CA . ALA A 1 346 ? 115.317 169.593 188.219 1.00 74.59 346 ALA B CA 1
ATOM 929 C C . ALA A 1 346 ? 114.905 171.062 188.204 1.00 74.59 346 ALA B C 1
ATOM 930 O O . ALA A 1 346 ? 115.666 171.921 187.742 1.00 74.59 346 ALA B O 1
ATOM 932 N N . GLU A 1 347 ? 113.700 171.368 188.689 1.00 75.75 347 GLU B N 1
ATOM 933 C CA . GLU A 1 347 ? 113.281 172.760 188.852 1.00 75.75 347 GLU B CA 1
ATOM 934 C C . GLU A 1 347 ? 114.265 173.555 189.702 1.00 75.75 347 GLU B C 1
ATOM 935 O O . GLU A 1 347 ? 114.636 174.681 189.355 1.00 75.75 347 GLU B O 1
ATOM 941 N N . VAL A 1 348 ? 114.659 173.003 190.847 1.00 72.90 348 VAL B N 1
ATOM 942 C CA . VAL A 1 348 ? 115.585 173.703 191.734 1.00 72.90 348 VAL B CA 1
ATOM 943 C C . VAL A 1 348 ? 116.934 173.920 191.058 1.00 72.90 348 VAL B C 1
ATOM 944 O O . VAL A 1 348 ? 117.551 174.979 191.211 1.00 72.90 348 VAL B O 1
ATOM 948 N N . ALA A 1 349 ? 117.440 172.913 190.345 1.00 73.23 349 ALA B N 1
ATOM 949 C CA . ALA A 1 349 ? 118.681 173.093 189.595 1.00 73.23 349 ALA B CA 1
ATOM 950 C C . ALA A 1 349 ? 118.554 174.189 188.541 1.00 73.23 349 ALA B C 1
ATOM 951 O O . ALA A 1 349 ? 119.469 175.001 188.365 1.00 73.23 349 ALA B O 1
ATOM 953 N N . SER A 1 350 ? 117.419 174.236 187.844 1.00 75.65 350 SER B N 1
ATOM 954 C CA . SER A 1 350 ? 117.174 175.301 186.875 1.00 75.65 350 SER B CA 1
ATOM 955 C C . SER A 1 350 ? 117.142 176.675 187.536 1.00 75.65 350 SER B C 1
ATOM 956 O O . SER A 1 350 ? 117.693 177.644 187.003 1.00 75.65 350 SER B O 1
ATOM 959 N N . PHE A 1 351 ? 116.511 176.770 188.704 1.00 74.56 351 PHE B N 1
ATOM 960 C CA . PHE A 1 351 ? 116.483 178.021 189.457 1.00 74.56 351 PHE B CA 1
ATOM 961 C C . PHE A 1 351 ? 117.880 178.444 189.895 1.00 74.56 351 PHE B C 1
ATOM 962 O O . PHE A 1 351 ? 118.251 179.617 189.773 1.00 74.56 351 PHE B O 1
ATOM 970 N N . VAL A 1 352 ? 118.650 177.514 190.456 1.00 73.22 352 VAL B N 1
ATOM 971 C CA . VAL A 1 352 ? 120.028 177.804 190.842 1.00 73.22 352 VAL B CA 1
ATOM 972 C C . VAL A 1 352 ? 120.838 178.287 189.646 1.00 73.22 352 VAL B C 1
ATOM 973 O O . VAL A 1 352 ? 121.652 179.206 189.767 1.00 73.22 352 VAL B O 1
ATOM 977 N N . LYS A 1 353 ? 120.664 177.653 188.487 1.00 75.69 353 LYS B N 1
ATOM 978 C CA . LYS A 1 353 ? 121.319 178.131 187.272 1.00 75.69 353 LYS B CA 1
ATOM 979 C C . LYS A 1 353 ? 120.909 179.565 186.942 1.00 75.69 353 LYS B C 1
ATOM 980 O O . LYS A 1 353 ? 121.760 180.436 186.731 1.00 75.69 353 LYS B O 1
ATOM 986 N N . GLU A 1 354 ? 119.601 179.822 186.892 1.00 79.25 354 GLU B N 1
ATOM 987 C CA . GLU A 1 354 ? 119.089 181.143 186.525 1.00 79.25 354 GLU B CA 1
ATOM 988 C C . GLU A 1 354 ? 119.556 182.238 187.479 1.00 79.25 354 GLU B C 1
ATOM 989 O O . GLU A 1 354 ? 119.751 183.386 187.067 1.00 79.25 354 GLU B O 1
ATOM 995 N N . ARG A 1 355 ? 119.697 181.918 188.762 1.00 77.69 355 ARG B N 1
ATOM 996 C CA . ARG A 1 355 ? 120.261 182.868 189.719 1.00 77.69 355 ARG B CA 1
ATOM 997 C C . ARG A 1 355 ? 121.774 183.013 189.576 1.00 77.69 355 ARG B C 1
ATOM 998 O O . ARG A 1 355 ? 122.295 184.131 189.536 1.00 77.69 355 ARG B O 1
ATOM 1006 N N . SER A 1 356 ? 122.502 181.899 189.530 1.00 77.17 356 SER B N 1
ATOM 1007 C CA . SER A 1 356 ? 123.958 181.962 189.567 1.00 77.17 356 SER B CA 1
ATOM 1008 C C . SER A 1 356 ? 124.569 182.520 188.289 1.00 77.17 356 SER B C 1
ATOM 1009 O O . SER A 1 356 ? 125.652 183.112 188.342 1.00 77.17 356 SER B O 1
ATOM 1012 N N . ASP A 1 357 ? 123.911 182.360 187.141 1.00 80.48 357 ASP B N 1
ATOM 1013 C CA . ASP A 1 357 ? 124.377 183.065 185.952 1.00 80.48 357 ASP B CA 1
ATOM 1014 C C . ASP A 1 357 ? 124.109 184.564 186.037 1.00 80.48 357 ASP B C 1
ATOM 1015 O O . ASP A 1 357 ? 124.760 185.341 185.332 1.00 80.48 357 ASP B O 1
ATOM 1020 N N . ALA A 1 358 ? 123.165 184.979 186.878 1.00 79.34 358 ALA B N 1
ATOM 1021 C CA . ALA A 1 358 ? 123.039 186.369 187.284 1.00 79.34 358 ALA B CA 1
ATOM 1022 C C . ALA A 1 358 ? 124.114 186.708 188.318 1.00 79.34 358 ALA B C 1
ATOM 1023 O O . ALA A 1 358 ? 124.994 185.903 188.633 1.00 79.34 358 ALA B O 1
ATOM 1025 N N . GLY A 1 359 ? 124.038 187.925 188.850 1.00 78.31 359 GLY B N 1
ATOM 1026 C CA . GLY A 1 359 ? 124.951 188.459 189.848 1.00 78.31 359 GLY B CA 1
ATOM 1027 C C . GLY A 1 359 ? 124.871 187.867 191.243 1.00 78.31 359 GLY B C 1
ATOM 1028 O O . GLY A 1 359 ? 125.583 188.358 192.124 1.00 78.31 359 GLY B O 1
ATOM 1029 N N . GLU A 1 360 ? 124.048 186.846 191.487 1.00 80.20 360 GLU B N 1
ATOM 1030 C CA . GLU A 1 360 ? 123.779 186.357 192.841 1.00 80.20 360 GLU B CA 1
ATOM 1031 C C . GLU A 1 360 ? 123.930 184.841 192.898 1.00 80.20 360 GLU B C 1
ATOM 1032 O O . GLU A 1 360 ? 122.957 184.104 192.687 1.00 80.20 360 GLU B O 1
ATOM 1038 N N . PRO A 1 361 ? 125.136 184.336 193.178 1.00 73.87 361 PRO B N 1
ATOM 1039 C CA . PRO A 1 361 ? 125.370 182.889 193.095 1.00 73.87 361 PRO B CA 1
ATOM 1040 C C . PRO A 1 361 ? 124.577 182.105 194.128 1.00 73.87 361 PRO B C 1
ATOM 1041 O O . PRO A 1 361 ? 124.243 182.608 195.203 1.00 73.87 361 PRO B O 1
ATOM 1045 N N . MET A 1 362 ? 124.271 180.855 193.782 1.00 71.34 362 MET B N 1
ATOM 1046 C CA . MET A 1 362 ? 123.525 179.977 194.672 1.00 71.34 362 MET B CA 1
ATOM 1047 C C . MET A 1 362 ? 123.974 178.540 194.440 1.00 71.34 362 MET B C 1
ATOM 1048 O O . MET A 1 362 ? 124.623 178.222 193.442 1.00 71.34 362 MET B O 1
ATOM 1053 N N . ARG A 1 363 ? 123.617 177.671 195.384 1.00 68.59 363 ARG B N 1
ATOM 1054 C CA . ARG A 1 363 ? 123.802 176.232 195.259 1.00 68.59 363 ARG B CA 1
ATOM 1055 C C . ARG A 1 363 ? 122.596 175.522 195.855 1.00 68.59 363 ARG B C 1
ATOM 1056 O O . ARG A 1 363 ? 121.818 176.114 196.606 1.00 68.59 363 ARG B O 1
ATOM 1064 N N . ALA A 1 364 ? 122.437 174.245 195.503 1.00 68.02 364 ALA B N 1
ATOM 1065 C CA . ALA A 1 364 ? 121.384 173.414 196.071 1.00 68.02 364 ALA B CA 1
ATOM 1066 C C . ALA A 1 364 ? 121.932 172.057 196.486 1.00 68.02 364 ALA B C 1
ATOM 1067 O O . ALA A 1 364 ? 122.938 171.582 195.953 1.00 68.02 364 ALA B O 1
ATOM 1069 N N . ILE A 1 365 ? 121.256 171.449 197.461 1.00 65.84 365 ILE B N 1
ATOM 1070 C CA . ILE A 1 365 ? 121.529 170.091 197.918 1.00 65.84 365 ILE B CA 1
ATOM 1071 C C . ILE A 1 365 ? 120.213 169.323 197.927 1.00 65.84 365 ILE B C 1
ATOM 1072 O O . ILE A 1 365 ? 119.172 169.870 198.304 1.00 65.84 365 ILE B O 1
ATOM 1077 N N . VAL A 1 366 ? 120.258 168.059 197.500 1.00 67.16 366 VAL B N 1
ATOM 1078 C CA . VAL A 1 366 ? 119.071 167.219 197.383 1.00 67.16 366 VAL B CA 1
ATOM 1079 C C . VAL A 1 366 ? 119.407 165.798 197.821 1.00 67.16 366 VAL B C 1
ATOM 1080 O O . VAL A 1 366 ? 120.573 165.415 197.922 1.00 67.16 366 VAL B O 1
ATOM 1084 N N . GLY A 1 367 ? 118.357 165.018 198.102 1.00 68.41 367 GLY B N 1
ATOM 1085 C CA . GLY A 1 367 ? 118.527 163.634 198.502 1.00 68.41 367 GLY B CA 1
ATOM 1086 C C . GLY A 1 367 ? 117.406 162.759 197.982 1.00 68.41 367 GLY B C 1
ATOM 1087 O O . GLY A 1 367 ? 116.362 163.241 197.537 1.00 68.41 367 GLY B O 1
ATOM 1088 N N . GLY A 1 368 ? 117.643 161.448 198.042 1.00 69.88 368 GLY B N 1
ATOM 1089 C CA . GLY A 1 368 ? 116.648 160.456 197.688 1.00 69.88 368 GLY B CA 1
ATOM 1090 C C . GLY A 1 368 ? 115.582 160.227 198.742 1.00 69.88 368 GLY B C 1
ATOM 1091 O O . GLY A 1 368 ? 115.376 161.028 199.656 1.00 69.88 368 GLY B O 1
ATOM 1092 N N . GLY A 1 369 ? 114.882 159.100 198.591 1.00 72.33 369 GLY B N 1
ATOM 1093 C CA . GLY A 1 369 ? 113.910 158.641 199.566 1.00 72.33 369 GLY B CA 1
ATOM 1094 C C . GLY A 1 369 ? 114.505 157.919 200.758 1.00 72.33 369 GLY B C 1
ATOM 1095 O O . GLY A 1 369 ? 115.643 158.169 201.171 1.00 72.33 369 GLY B O 1
ATOM 1096 N N . PHE A 1 370 ? 113.714 156.996 201.319 1.00 73.28 370 PHE B N 1
ATOM 1097 C CA . PHE A 1 370 ? 114.105 156.283 202.532 1.00 73.28 370 PHE B CA 1
ATOM 1098 C C . PHE A 1 370 ? 115.095 155.152 202.286 1.00 73.28 370 PHE B C 1
ATOM 1099 O O . PHE A 1 370 ? 115.850 154.793 203.196 1.00 73.28 370 PHE B O 1
ATOM 1107 N N . ASN A 1 371 ? 115.118 154.581 201.085 1.00 79.48 371 ASN B N 1
ATOM 1108 C CA . ASN A 1 371 ? 116.157 153.620 200.722 1.00 79.48 371 ASN B CA 1
ATOM 1109 C C . ASN A 1 371 ? 116.165 153.478 199.211 1.00 79.48 371 ASN B C 1
ATOM 1110 O O . ASN A 1 371 ? 115.180 153.007 198.634 1.00 79.48 371 ASN B O 1
ATOM 1115 N N . GLU A 1 372 ? 117.267 153.869 198.576 1.00 78.86 372 GLU B N 1
ATOM 1116 C CA . GLU A 1 372 ? 117.422 153.752 197.135 1.00 78.86 372 GLU B CA 1
ATOM 1117 C C . GLU A 1 372 ? 118.708 153.003 196.823 1.00 78.86 372 GLU B C 1
ATOM 1118 O O . GLU A 1 372 ? 119.729 153.195 197.489 1.00 78.86 372 GLU B O 1
ATOM 1124 N N . SER A 1 373 ? 118.644 152.149 195.805 1.00 80.18 373 SER B N 1
ATOM 1125 C CA . SER A 1 373 ? 119.797 151.369 195.386 1.00 80.18 373 SER B CA 1
ATOM 1126 C C . SER A 1 373 ? 120.862 152.265 194.759 1.00 80.18 373 SER B C 1
ATOM 1127 O O . SER A 1 373 ? 120.600 153.391 194.330 1.00 80.18 373 SER B O 1
ATOM 1130 N N . LYS A 1 374 ? 122.085 151.734 194.709 1.00 78.05 374 LYS B N 1
ATOM 1131 C CA . LYS A 1 374 ? 123.175 152.411 194.014 1.00 78.05 374 LYS B CA 1
ATOM 1132 C C . LYS A 1 374 ? 122.847 152.706 192.555 1.00 78.05 374 LYS B C 1
ATOM 1133 O O . LYS A 1 374 ? 123.186 153.780 192.050 1.00 78.05 374 LYS B O 1
ATOM 1139 N N . GLU A 1 375 ? 122.221 151.766 191.846 1.00 80.24 375 GLU B N 1
ATOM 1140 C CA . GLU A 1 375 ? 121.877 152.039 190.450 1.00 80.24 375 GLU B CA 1
ATOM 1141 C C . GLU A 1 375 ? 120.788 153.103 190.314 1.00 80.24 375 GLU B C 1
ATOM 1142 O O . GLU A 1 375 ? 120.849 153.929 189.394 1.00 80.24 375 GLU B O 1
ATOM 1148 N N . GLN A 1 376 ? 119.833 153.153 191.245 1.00 77.06 376 GLN B N 1
ATOM 1149 C CA . GLN A 1 376 ? 118.893 154.271 191.278 1.00 77.06 376 GLN B CA 1
ATOM 1150 C C . GLN A 1 376 ? 119.596 155.592 191.550 1.00 77.06 376 GLN B C 1
ATOM 1151 O O . GLN A 1 376 ? 119.291 156.608 190.916 1.00 77.06 376 GLN B O 1
ATOM 1157 N N . LEU A 1 377 ? 120.521 155.604 192.505 1.00 74.29 377 LEU B N 1
ATOM 1158 C CA . LEU A 1 377 ? 121.265 156.822 192.804 1.00 74.29 377 LEU B CA 1
ATOM 1159 C C . LEU A 1 377 ? 122.106 157.282 191.617 1.00 74.29 377 LEU B C 1
ATOM 1160 O O . LEU A 1 377 ? 122.173 158.481 191.328 1.00 74.29 377 LEU B O 1
ATOM 1165 N N . PHE A 1 378 ? 122.750 156.349 190.914 1.00 74.01 378 PHE B N 1
ATOM 1166 C CA . PHE A 1 378 ? 123.483 156.702 189.701 1.00 74.01 378 PHE B CA 1
ATOM 1167 C C . PHE A 1 378 ? 122.561 157.264 188.625 1.00 74.01 378 PHE B C 1
ATOM 1168 O O . PHE A 1 378 ? 122.893 158.258 187.973 1.00 74.01 378 PHE B O 1
ATOM 1176 N N . GLY A 1 379 ? 121.413 156.625 188.400 1.00 74.98 379 GLY B N 1
ATOM 1177 C CA . GLY A 1 379 ? 120.470 157.147 187.421 1.00 74.98 379 GLY B CA 1
ATOM 1178 C C . GLY A 1 379 ? 119.981 158.545 187.753 1.00 74.98 379 GLY B C 1
ATOM 1179 O O . GLY A 1 379 ? 119.928 159.423 186.886 1.00 74.98 379 GLY B O 1
ATOM 1180 N N . ARG A 1 380 ? 119.646 158.774 189.021 1.00 73.48 380 ARG B N 1
ATOM 1181 C CA . ARG A 1 380 ? 119.263 160.101 189.495 1.00 73.48 380 ARG B CA 1
ATOM 1182 C C . ARG A 1 380 ? 120.380 161.123 189.298 1.00 73.48 380 ARG B C 1
ATOM 1183 O O . ARG A 1 380 ? 120.146 162.215 188.767 1.00 73.48 380 ARG B O 1
ATOM 1191 N N . GLN A 1 381 ? 121.600 160.795 189.726 1.00 72.57 381 GLN B N 1
ATOM 1192 C CA . GLN A 1 381 ? 122.720 161.716 189.552 1.00 72.57 381 GLN B CA 1
ATOM 1193 C C . GLN A 1 381 ? 122.971 162.030 188.083 1.00 72.57 381 GLN B C 1
ATOM 1194 O O . GLN A 1 381 ? 123.242 163.184 187.729 1.00 72.57 381 GLN B O 1
ATOM 1200 N N . ALA A 1 382 ? 122.891 161.027 187.209 1.00 73.59 382 ALA B N 1
ATOM 1201 C CA . ALA A 1 382 ? 123.107 161.287 185.791 1.00 73.59 382 ALA B CA 1
ATOM 1202 C C . ALA A 1 382 ? 122.013 162.182 185.229 1.00 73.59 382 ALA B C 1
ATOM 1203 O O . ALA A 1 382 ? 122.293 163.099 184.449 1.00 73.59 382 ALA B O 1
ATOM 1205 N N . SER A 1 383 ? 120.761 161.933 185.617 1.00 74.33 383 SER B N 1
ATOM 1206 C CA . SER A 1 383 ? 119.665 162.787 185.172 1.00 74.33 383 SER B CA 1
ATOM 1207 C C . SER A 1 383 ? 119.768 164.193 185.752 1.00 74.33 383 SER B C 1
ATOM 1208 O O . SER A 1 383 ? 119.349 165.158 185.105 1.00 74.33 383 SER B O 1
ATOM 1211 N N . LEU A 1 384 ? 120.324 164.327 186.957 1.00 73.39 384 LEU B N 1
ATOM 1212 C CA . LEU A 1 384 ? 120.444 165.601 187.657 1.00 73.39 384 LEU B CA 1
ATOM 1213 C C . LEU A 1 384 ? 121.887 166.106 187.688 1.00 73.39 384 LEU B C 1
ATOM 1214 O O . LEU A 1 384 ? 122.285 166.808 188.618 1.00 73.39 384 LEU B O 1
ATOM 1219 N N . SER A 1 385 ? 122.683 165.747 186.686 1.00 72.38 385 SER B N 1
ATOM 1220 C CA . SER A 1 385 ? 124.107 166.071 186.684 1.00 72.38 385 SER B CA 1
ATOM 1221 C C . SER A 1 385 ? 124.298 167.557 186.405 1.00 72.38 385 SER B C 1
ATOM 1222 O O . SER A 1 385 ? 124.015 168.032 185.301 1.00 72.38 385 SER B O 1
ATOM 1225 N N . ASN A 1 386 ? 124.775 168.296 187.413 1.00 72.53 386 ASN B N 1
ATOM 1226 C CA . ASN A 1 386 ? 124.815 169.751 187.371 1.00 72.53 386 ASN B CA 1
ATOM 1227 C C . ASN A 1 386 ? 125.891 170.207 188.343 1.00 72.53 386 ASN B C 1
ATOM 1228 O O . ASN A 1 386 ? 125.979 169.643 189.442 1.00 72.53 386 ASN B O 1
ATOM 1233 N N . PRO A 1 387 ? 126.717 171.203 187.998 1.00 71.82 387 PRO B N 1
ATOM 1234 C CA . PRO A 1 387 ? 127.835 171.575 188.880 1.00 71.82 387 PRO B CA 1
ATOM 1235 C C . PRO A 1 387 ? 127.439 172.311 190.150 1.00 71.82 387 PRO B C 1
ATOM 1236 O O . PRO A 1 387 ? 128.323 172.606 190.961 1.00 71.82 387 PRO B O 1
ATOM 1240 N N . ARG A 1 388 ? 126.160 172.631 190.350 1.00 70.18 388 ARG B N 1
ATOM 1241 C CA . ARG A 1 388 ? 125.699 173.327 191.548 1.00 70.18 388 ARG B CA 1
ATOM 1242 C C . ARG A 1 388 ? 124.642 172.534 192.310 1.00 70.18 388 ARG B C 1
ATOM 1243 O O . ARG A 1 388 ? 123.879 173.114 193.088 1.00 70.18 388 ARG B O 1
ATOM 1251 N N . VAL A 1 389 ? 124.576 171.222 192.096 1.00 69.53 389 VAL B N 1
ATOM 1252 C CA . VAL A 1 389 ? 123.672 170.343 192.826 1.00 69.53 389 VAL B CA 1
ATOM 1253 C C . VAL A 1 389 ? 124.485 169.160 193.328 1.00 69.53 389 VAL B C 1
ATOM 1254 O O . VAL A 1 389 ? 125.302 168.599 192.590 1.00 69.53 389 VAL B O 1
ATOM 1258 N N . SER A 1 390 ? 124.258 168.783 194.586 1.00 68.44 390 SER B N 1
ATOM 1259 C CA . SER A 1 390 ? 124.817 167.575 195.176 1.00 68.44 390 SER B CA 1
ATOM 1260 C C . SER A 1 390 ? 123.707 166.661 195.672 1.00 68.44 390 SER B C 1
ATOM 1261 O O . SER A 1 390 ? 122.696 167.127 196.205 1.00 68.44 390 SER B O 1
ATOM 1264 N N . LEU A 1 391 ? 123.902 165.359 195.483 1.00 68.96 391 LEU B N 1
ATOM 1265 C CA . LEU A 1 391 ? 122.972 164.329 195.928 1.00 68.96 391 LEU B CA 1
ATOM 1266 C C . LEU A 1 391 ? 123.578 163.609 197.127 1.00 68.96 391 LEU B C 1
ATOM 1267 O O . LEU A 1 391 ? 124.755 163.236 197.094 1.00 68.96 391 LEU B O 1
ATOM 1272 N N . VAL A 1 392 ? 122.781 163.422 198.181 1.00 66.68 392 VAL B N 1
ATOM 1273 C CA . VAL A 1 392 ? 123.173 162.624 199.342 1.00 66.68 392 VAL B CA 1
ATOM 1274 C C . VAL A 1 392 ? 122.423 161.298 199.307 1.00 66.68 392 VAL B C 1
ATOM 1275 O O . VAL A 1 392 ? 121.206 161.267 199.091 1.00 66.68 392 VAL B O 1
ATOM 1279 N N . ALA A 1 393 ? 123.161 160.204 199.498 1.00 68.10 393 ALA B N 1
ATOM 1280 C CA . ALA A 1 393 ? 122.608 158.864 199.332 1.00 68.10 393 ALA B CA 1
ATOM 1281 C C . ALA A 1 393 ? 121.883 158.360 200.578 1.00 68.10 393 ALA B C 1
ATOM 1282 O O . ALA A 1 393 ? 120.762 157.848 200.488 1.00 68.10 393 ALA B O 1
ATOM 1284 N N . ASN A 1 394 ? 122.508 158.496 201.745 1.00 67.46 394 ASN B N 1
ATOM 1285 C CA . ASN A 1 394 ? 122.051 157.820 202.951 1.00 67.46 394 ASN B CA 1
ATOM 1286 C C . ASN A 1 394 ? 120.835 158.488 203.588 1.00 67.46 394 ASN B C 1
ATOM 1287 O O . ASN A 1 394 ? 120.562 159.676 203.401 1.00 67.46 394 ASN B O 1
ATOM 1292 N N . SER A 1 395 ? 120.106 157.678 204.355 1.00 67.54 395 SER B N 1
ATOM 1293 C CA . SER A 1 395 ? 118.990 158.105 205.186 1.00 67.54 395 SER B CA 1
ATOM 1294 C C . SER A 1 395 ? 119.124 157.417 206.537 1.00 67.54 395 SER B C 1
ATOM 1295 O O . SER A 1 395 ? 119.850 156.431 206.676 1.00 67.54 395 SER B O 1
ATOM 1298 N N . GLY A 1 396 ? 118.422 157.931 207.536 1.00 68.53 396 GLY B N 1
ATOM 1299 C CA . GLY A 1 396 ? 118.665 157.474 208.887 1.00 68.53 396 GLY B CA 1
ATOM 1300 C C . GLY A 1 396 ? 117.671 158.020 209.886 1.00 68.53 396 GLY B C 1
ATOM 1301 O O . GLY A 1 396 ? 116.563 158.422 209.531 1.00 68.53 396 GLY B O 1
ATOM 1302 N N . THR A 1 397 ? 118.090 158.015 211.151 1.00 67.97 397 THR B N 1
ATOM 1303 C CA . THR A 1 397 ? 117.261 158.425 212.279 1.00 67.97 397 THR B CA 1
ATOM 1304 C C . THR A 1 397 ? 117.960 159.521 213.070 1.00 67.97 397 THR B C 1
ATOM 1305 O O . THR A 1 397 ? 119.123 159.365 213.455 1.00 67.97 397 THR B O 1
ATOM 1309 N N . PHE A 1 398 ? 117.246 160.616 213.322 1.00 66.99 398 PHE B N 1
ATOM 1310 C CA . PHE A 1 398 ? 117.709 161.682 214.200 1.00 66.99 398 PHE B CA 1
ATOM 1311 C C . PHE A 1 398 ? 116.908 161.669 215.494 1.00 66.99 398 PHE B C 1
ATOM 1312 O O . PHE A 1 398 ? 115.679 161.547 215.476 1.00 66.99 398 PHE B O 1
ATOM 1320 N N . VAL A 1 399 ? 117.613 161.798 216.615 1.00 67.66 399 VAL B N 1
ATOM 1321 C CA . VAL A 1 399 ? 116.994 162.095 217.904 1.00 67.66 399 VAL B CA 1
ATOM 1322 C C . VAL A 1 399 ? 116.644 163.579 217.949 1.00 67.66 399 VAL B C 1
ATOM 1323 O O . VAL A 1 399 ? 117.528 164.437 217.929 1.00 67.66 399 VAL B O 1
ATOM 1327 N N . MET A 1 400 ? 115.352 163.880 218.016 1.00 71.08 400 MET B N 1
ATOM 1328 C CA . MET A 1 400 ? 114.883 165.252 218.106 1.00 71.08 400 MET B CA 1
ATOM 1329 C C . MET A 1 400 ? 114.926 165.732 219.555 1.00 71.08 400 MET B C 1
ATOM 1330 O O . MET A 1 400 ? 115.011 164.941 220.498 1.00 71.08 400 MET B O 1
ATOM 1335 N N . ASP A 1 401 ? 114.863 167.055 219.725 1.00 71.06 401 ASP B N 1
ATOM 1336 C CA . ASP A 1 401 ? 114.945 167.645 221.056 1.00 71.06 401 ASP B CA 1
ATOM 1337 C C . ASP A 1 401 ? 113.739 167.326 221.930 1.00 71.06 401 ASP B C 1
ATOM 1338 O O . ASP A 1 401 ? 113.811 167.541 223.144 1.00 71.06 401 ASP B O 1
ATOM 1343 N N . ASP A 1 402 ? 112.644 166.831 221.358 1.00 72.25 402 ASP B N 1
ATOM 1344 C CA . ASP A 1 402 ? 111.554 166.284 222.158 1.00 72.25 402 ASP B CA 1
ATOM 1345 C C . ASP A 1 402 ? 111.814 164.848 222.598 1.00 72.25 402 ASP B C 1
ATOM 1346 O O . ASP A 1 402 ? 110.996 164.285 223.333 1.00 72.25 402 ASP B O 1
ATOM 1351 N N . GLY A 1 403 ? 112.924 164.249 222.168 1.00 72.00 403 GLY B N 1
ATOM 1352 C CA . GLY A 1 403 ? 113.255 162.873 222.466 1.00 72.00 403 GLY B CA 1
ATOM 1353 C C . GLY A 1 403 ? 112.732 161.865 221.466 1.00 72.00 403 GLY B C 1
ATOM 1354 O O . GLY A 1 403 ? 113.027 160.671 221.604 1.00 72.00 403 GLY B O 1
ATOM 1355 N N . ARG A 1 404 ? 111.973 162.303 220.466 1.00 73.14 404 ARG B N 1
ATOM 1356 C CA . ARG A 1 404 ? 111.419 161.390 219.478 1.00 73.14 404 ARG B CA 1
ATOM 1357 C C . ARG A 1 404 ? 112.547 160.797 218.639 1.00 73.14 404 ARG B C 1
ATOM 1358 O O . ARG A 1 404 ? 113.424 161.521 218.158 1.00 73.14 404 ARG B O 1
ATOM 1366 N N . LYS A 1 405 ? 112.526 159.477 218.466 1.00 73.20 405 LYS B N 1
ATOM 1367 C CA . LYS A 1 405 ? 113.361 158.798 217.474 1.00 73.20 405 LYS B CA 1
ATOM 1368 C C . LYS A 1 405 ? 112.730 158.941 216.095 1.00 73.20 405 LYS B C 1
ATOM 1369 O O . LYS A 1 405 ? 111.970 158.084 215.639 1.00 73.20 405 LYS B O 1
ATOM 1375 N N . ASN A 1 406 ? 113.050 160.043 215.422 1.00 70.85 406 ASN B N 1
ATOM 1376 C CA . ASN A 1 406 ? 112.406 160.409 214.165 1.00 70.85 406 ASN B CA 1
ATOM 1377 C C . ASN A 1 406 ? 113.172 159.800 212.996 1.00 70.85 406 ASN B C 1
ATOM 1378 O O . ASN A 1 406 ? 114.295 160.216 212.695 1.00 70.85 406 ASN B O 1
ATOM 1383 N N . HIS A 1 407 ? 112.564 158.814 212.342 1.00 70.18 407 HIS B N 1
ATOM 1384 C CA . HIS A 1 407 ? 113.101 158.251 211.110 1.00 70.18 407 HIS B CA 1
ATOM 1385 C C . HIS A 1 407 ? 112.782 159.204 209.963 1.00 70.18 407 HIS B C 1
ATOM 1386 O O . HIS A 1 407 ? 111.634 159.637 209.821 1.00 70.18 407 HIS B O 1
ATOM 1393 N N . VAL A 1 408 ? 113.784 159.522 209.142 1.00 69.04 408 VAL B N 1
ATOM 1394 C CA . VAL A 1 408 ? 113.638 160.593 208.149 1.00 69.04 408 VAL B CA 1
ATOM 1395 C C . VAL A 1 408 ? 114.191 160.139 206.808 1.00 69.04 408 VAL B C 1
ATOM 1396 O O . VAL A 1 408 ? 115.152 159.361 206.731 1.00 69.04 408 VAL B O 1
ATOM 1400 N N . PRO A 1 409 ? 113.589 160.622 205.716 1.00 68.28 409 PRO B N 1
ATOM 1401 C CA . PRO A 1 409 ? 114.163 160.398 204.385 1.00 68.28 409 PRO B CA 1
ATOM 1402 C C . PRO A 1 409 ? 115.438 161.197 204.161 1.00 68.28 409 PRO B C 1
ATOM 1403 O O . PRO A 1 409 ? 115.727 162.176 204.852 1.00 68.28 409 PRO B O 1
ATOM 1407 N N . ALA A 1 410 ? 116.209 160.752 203.164 1.00 67.19 410 ALA B N 1
ATOM 1408 C CA . ALA A 1 410 ? 117.563 161.258 202.962 1.00 67.19 410 ALA B CA 1
ATOM 1409 C C . ALA A 1 410 ? 117.617 162.758 202.696 1.00 67.19 410 ALA B C 1
ATOM 1410 O O . ALA A 1 410 ? 118.663 163.375 202.927 1.00 67.19 410 ALA B O 1
ATOM 1412 N N . TYR A 1 411 ? 116.531 163.372 202.223 1.00 67.97 411 TYR B N 1
ATOM 1413 C CA . TYR A 1 411 ? 116.594 164.807 201.978 1.00 67.97 411 TYR B CA 1
ATOM 1414 C C . TYR A 1 411 ? 116.643 165.607 203.273 1.00 67.97 411 TYR B C 1
ATOM 1415 O O . TYR A 1 411 ? 117.132 166.738 203.269 1.00 67.97 411 TYR B O 1
ATOM 1424 N N . MET A 1 412 ? 116.201 165.039 204.394 1.00 68.18 412 MET B N 1
ATOM 1425 C CA . MET A 1 412 ? 116.431 165.709 205.670 1.00 68.18 412 MET B CA 1
ATOM 1426 C C . MET A 1 412 ? 117.889 165.610 206.102 1.00 68.18 412 MET B C 1
ATOM 1427 O O . MET A 1 412 ? 118.422 166.550 206.704 1.00 68.18 412 MET B O 1
ATOM 1432 N N . VAL A 1 413 ? 118.563 164.505 205.780 1.00 64.73 413 VAL B N 1
ATOM 1433 C CA . VAL A 1 413 ? 120.018 164.472 205.910 1.00 64.73 413 VAL B CA 1
ATOM 1434 C C . VAL A 1 413 ? 120.656 165.527 205.015 1.00 64.73 413 VAL B C 1
ATOM 1435 O O . VAL A 1 413 ? 121.677 166.126 205.376 1.00 64.73 413 VAL B O 1
ATOM 1439 N N . ALA A 1 414 ? 120.070 165.781 203.845 1.00 65.34 414 ALA B N 1
ATOM 1440 C CA . ALA A 1 414 ? 120.574 166.862 203.002 1.00 65.34 414 ALA B CA 1
ATOM 1441 C C . ALA A 1 414 ? 120.367 168.225 203.654 1.00 65.34 414 ALA B C 1
ATOM 1442 O O . ALA A 1 414 ? 121.225 169.104 203.542 1.00 65.34 414 ALA B O 1
ATOM 1444 N N . VAL A 1 415 ? 119.234 168.423 204.328 1.00 65.64 415 VAL B N 1
ATOM 1445 C CA . VAL A 1 415 ? 119.043 169.635 205.130 1.00 65.64 415 VAL B CA 1
ATOM 1446 C C . VAL A 1 415 ? 120.128 169.761 206.191 1.00 65.64 415 VAL B C 1
ATOM 1447 O O . VAL A 1 415 ? 120.659 170.850 206.431 1.00 65.64 415 VAL B O 1
ATOM 1451 N N . ALA A 1 416 ? 120.438 168.662 206.875 1.00 64.53 416 ALA B N 1
ATOM 1452 C CA . ALA A 1 416 ? 121.474 168.689 207.907 1.00 64.53 416 ALA B CA 1
ATOM 1453 C C . ALA A 1 416 ? 122.837 169.071 207.336 1.00 64.53 416 ALA B C 1
ATOM 1454 O O . ALA A 1 416 ? 123.553 169.909 207.906 1.00 64.53 416 ALA B O 1
ATOM 1456 N N . LEU A 1 417 ? 123.199 168.493 206.191 1.00 63.83 417 LEU B N 1
ATOM 1457 C CA . LEU A 1 417 ? 124.446 168.879 205.536 1.00 63.83 417 LEU B CA 1
ATOM 1458 C C . LEU A 1 417 ? 124.420 170.328 205.062 1.00 63.83 417 LEU B C 1
ATOM 1459 O O . LEU A 1 417 ? 125.437 171.023 205.146 1.00 63.83 417 LEU B O 1
ATOM 1464 N N . GLY A 1 418 ? 123.291 170.799 204.538 1.00 63.74 418 GLY B N 1
ATOM 1465 C CA . GLY A 1 418 ? 123.207 172.196 204.143 1.00 63.74 418 GLY B CA 1
ATOM 1466 C C . GLY A 1 418 ? 123.358 173.142 205.319 1.00 63.74 418 GLY B C 1
ATOM 1467 O O . GLY A 1 418 ? 124.007 174.184 205.214 1.00 63.74 418 GLY B O 1
ATOM 1468 N N . GLY A 1 419 ? 122.777 172.776 206.460 1.00 65.85 419 GLY B N 1
ATOM 1469 C CA . GLY A 1 419 ? 122.985 173.536 207.682 1.00 65.85 419 GLY B CA 1
ATOM 1470 C C . GLY A 1 419 ? 124.442 173.599 208.095 1.00 65.85 419 GLY B C 1
ATOM 1471 O O . GLY A 1 419 ? 124.969 174.673 208.401 1.00 65.85 419 GLY B O 1
ATOM 1472 N N . LEU A 1 420 ? 125.113 172.447 208.110 1.00 63.78 420 LEU B N 1
ATOM 1473 C CA . LEU A 1 420 ? 126.541 172.433 208.424 1.00 63.78 420 LEU B CA 1
ATOM 1474 C C . LEU A 1 420 ? 127.331 173.306 207.452 1.00 63.78 420 LEU B C 1
ATOM 1475 O O . LEU A 1 420 ? 128.138 174.143 207.870 1.00 63.78 420 LEU B O 1
ATOM 1480 N N . ALA A 1 421 ? 127.114 173.120 206.149 1.00 65.82 421 ALA B N 1
ATOM 1481 C CA . ALA A 1 421 ? 127.832 173.899 205.144 1.00 65.82 421 ALA B CA 1
ATOM 1482 C C . ALA A 1 421 ? 127.573 175.394 205.283 1.00 65.82 421 ALA B C 1
ATOM 1483 O O . ALA A 1 421 ? 128.470 176.204 205.029 1.00 65.82 421 ALA B O 1
ATOM 1485 N N . SER A 1 422 ? 126.361 175.779 205.686 1.00 64.39 422 SER B N 1
ATOM 1486 C CA . SER A 1 422 ? 126.077 177.184 205.956 1.00 64.39 422 SER B CA 1
ATOM 1487 C C . SER A 1 422 ? 126.813 177.670 207.196 1.00 64.39 422 SER B C 1
ATOM 1488 O O . SER A 1 422 ? 127.245 178.826 207.256 1.00 64.39 422 SER B O 1
ATOM 1491 N N . GLY A 1 423 ? 126.968 176.802 208.194 1.00 66.59 423 GLY B N 1
ATOM 1492 C CA . GLY A 1 423 ? 127.650 177.206 209.412 1.00 66.59 423 GLY B CA 1
ATOM 1493 C C . GLY A 1 423 ? 129.150 177.357 209.236 1.00 66.59 423 GLY B C 1
ATOM 1494 O O . GLY A 1 423 ? 129.759 178.268 209.803 1.00 66.59 423 GLY B O 1
ATOM 1495 N N . LEU A 1 424 ? 129.764 176.473 208.454 1.00 66.16 424 LEU B N 1
ATOM 1496 C CA . LEU A 1 424 ? 131.195 176.551 208.201 1.00 66.16 424 LEU B CA 1
ATOM 1497 C C . LEU A 1 424 ? 131.577 177.886 207.565 1.00 66.16 424 LEU B C 1
ATOM 1498 O O . LEU A 1 424 ? 130.764 178.568 206.937 1.00 66.16 424 LEU B O 1
ATOM 1503 N N . GLU A 1 425 ? 132.845 178.253 207.744 1.00 71.80 425 GLU B N 1
ATOM 1504 C CA . GLU A 1 425 ? 133.407 179.446 207.130 1.00 71.80 425 GLU B CA 1
ATOM 1505 C C . GLU A 1 425 ? 133.377 179.361 205.604 1.00 71.80 425 GLU B C 1
ATOM 1506 O O . GLU A 1 425 ? 133.144 178.310 205.005 1.00 71.80 425 GLU B O 1
ATOM 1512 N N . ILE A 1 426 ? 133.621 180.513 204.983 1.00 72.98 426 ILE B N 1
ATOM 1513 C CA . ILE A 1 426 ? 133.632 180.655 203.529 1.00 72.98 426 ILE B CA 1
ATOM 1514 C C . ILE A 1 426 ? 134.819 179.875 202.969 1.00 72.98 426 ILE B C 1
ATOM 1515 O O . ILE A 1 426 ? 135.977 180.229 203.204 1.00 72.98 426 ILE B O 1
ATOM 1520 N N . GLY A 1 427 ? 134.527 178.812 202.223 1.00 70.29 427 GLY B N 1
ATOM 1521 C CA . GLY A 1 427 ? 135.548 177.909 201.728 1.00 70.29 427 GLY B CA 1
ATOM 1522 C C . GLY A 1 427 ? 136.149 176.979 202.754 1.00 70.29 427 GLY B C 1
ATOM 1523 O O . GLY A 1 427 ? 137.279 176.522 202.571 1.00 70.29 427 GLY B O 1
ATOM 1524 N N . GLU A 1 428 ? 135.430 176.689 203.833 1.00 69.74 428 GLU B N 1
ATOM 1525 C CA . GLU A 1 428 ? 135.594 175.437 204.553 1.00 69.74 428 GLU B CA 1
ATOM 1526 C C . GLU A 1 428 ? 134.787 174.343 203.858 1.00 69.74 428 GLU B C 1
ATOM 1527 O O . GLU A 1 428 ? 133.924 174.616 203.020 1.00 69.74 428 GLU B O 1
ATOM 1533 N N . SER A 1 429 ? 135.062 173.089 204.216 1.00 65.07 429 SER B N 1
ATOM 1534 C CA . SER A 1 429 ? 134.512 171.948 203.498 1.00 65.07 429 SER B CA 1
ATOM 1535 C C . SER A 1 429 ? 133.955 170.919 204.471 1.00 65.07 429 SER B C 1
ATOM 1536 O O . SER A 1 429 ? 134.538 170.662 205.528 1.00 65.07 429 SER B O 1
ATOM 1539 N N . ILE A 1 430 ? 132.819 170.327 204.087 1.00 63.72 430 ILE B N 1
ATOM 1540 C CA . ILE A 1 430 ? 132.115 169.346 204.914 1.00 63.72 430 ILE B CA 1
ATOM 1541 C C . ILE A 1 430 ? 132.726 167.954 204.910 1.00 63.72 430 ILE B C 1
ATOM 1542 O O . ILE A 1 430 ? 132.241 167.084 205.642 1.00 63.72 430 ILE B O 1
ATOM 1547 N N . THR A 1 431 ? 133.757 167.699 204.110 1.00 63.52 431 THR B N 1
ATOM 1548 C CA . THR A 1 431 ? 134.397 166.389 204.156 1.00 63.52 431 THR B CA 1
ATOM 1549 C C . THR A 1 431 ? 135.050 166.150 205.512 1.00 63.52 431 THR B C 1
ATOM 1550 O O . THR A 1 431 ? 135.684 167.039 206.085 1.00 63.52 431 THR B O 1
ATOM 1554 N N . PHE A 1 432 ? 134.888 164.929 206.021 1.00 62.17 432 PHE B N 1
ATOM 1555 C CA . PHE A 1 432 ? 135.412 164.482 207.310 1.00 62.17 432 PHE B CA 1
ATOM 1556 C C . PHE A 1 432 ? 134.866 165.277 208.493 1.00 62.17 432 PHE B C 1
ATOM 1557 O O . PHE A 1 432 ? 135.404 165.171 209.602 1.00 62.17 432 PHE B O 1
ATOM 1565 N N . LYS A 1 433 ? 133.803 166.057 208.302 1.00 62.27 433 LYS B N 1
ATOM 1566 C CA . LYS A 1 433 ? 133.038 166.550 209.434 1.00 62.27 433 LYS B CA 1
ATOM 1567 C C . LYS A 1 433 ? 132.076 165.468 209.932 1.00 62.27 433 LYS B C 1
ATOM 1568 O O . LYS A 1 433 ? 131.610 164.640 209.147 1.00 62.27 433 LYS B O 1
ATOM 1574 N N . PRO A 1 434 ? 131.763 165.446 211.226 1.00 63.43 434 PRO B N 1
ATOM 1575 C CA . PRO A 1 434 ? 130.839 164.435 211.743 1.00 63.43 434 PRO B CA 1
ATOM 1576 C C . PRO A 1 434 ? 129.384 164.808 211.500 1.00 63.43 434 PRO B C 1
ATOM 1577 O O . PRO A 1 434 ? 129.032 165.974 211.318 1.00 63.43 434 PRO B O 1
ATOM 1581 N N . LEU A 1 435 ? 128.537 163.781 211.500 1.00 64.13 435 LEU B N 1
ATOM 1582 C CA . LEU A 1 435 ? 127.088 163.948 211.465 1.00 64.13 435 LEU B CA 1
ATOM 1583 C C . LEU A 1 435 ? 126.509 163.367 212.747 1.00 64.13 435 LEU B C 1
ATOM 1584 O O . LEU A 1 435 ? 126.715 162.187 213.047 1.00 64.13 435 LEU B O 1
ATOM 1589 N N . ARG A 1 436 ? 125.783 164.197 213.496 1.00 66.06 436 ARG B N 1
ATOM 1590 C CA . ARG A 1 436 ? 125.157 163.789 214.754 1.00 66.06 436 ARG B CA 1
ATOM 1591 C C . ARG A 1 436 ? 123.835 163.068 214.476 1.00 66.06 436 ARG B C 1
ATOM 1592 O O . ARG A 1 436 ? 122.741 163.577 214.728 1.00 66.06 436 ARG B O 1
ATOM 1600 N N . VAL A 1 437 ? 123.955 161.850 213.948 1.00 65.21 437 VAL B N 1
ATOM 1601 C CA . VAL A 1 437 ? 122.804 161.018 213.617 1.00 65.21 437 VAL B CA 1
ATOM 1602 C C . VAL A 1 437 ? 122.874 159.732 214.429 1.00 65.21 437 VAL B C 1
ATOM 1603 O O . VAL A 1 437 ? 123.956 159.207 214.711 1.00 65.21 437 VAL B O 1
ATOM 1607 N N . SER A 1 438 ? 121.698 159.225 214.804 1.00 66.05 438 SER B N 1
ATOM 1608 C CA . SER A 1 438 ? 121.622 158.079 215.705 1.00 66.05 438 SER B CA 1
ATOM 1609 C C . SER A 1 438 ? 121.891 156.760 214.991 1.00 66.05 438 SER B C 1
ATOM 1610 O O . SER A 1 438 ? 122.567 155.883 215.540 1.00 66.05 438 SER B O 1
ATOM 1613 N N . SER A 1 439 ? 121.373 156.597 213.777 1.00 67.66 439 SER B N 1
ATOM 1614 C CA . SER A 1 439 ? 121.614 155.388 213.002 1.00 67.66 439 SER B CA 1
ATOM 1615 C C . SER A 1 439 ? 121.382 155.698 211.532 1.00 67.66 439 SER B C 1
ATOM 1616 O O . SER A 1 439 ? 120.775 156.712 211.183 1.00 67.66 439 SER B O 1
ATOM 1619 N N . LEU A 1 440 ? 121.879 154.807 210.677 1.00 67.55 440 LEU B N 1
ATOM 1620 C CA . LEU A 1 440 ? 121.680 154.897 209.239 1.00 67.55 440 LEU B CA 1
ATOM 1621 C C . LEU A 1 440 ? 120.941 153.665 208.738 1.00 67.55 440 LEU B C 1
ATOM 1622 O O . LEU A 1 440 ? 121.131 152.554 209.242 1.00 67.55 440 LEU B O 1
ATOM 1627 N N . ASP A 1 441 ? 120.089 153.880 207.734 1.00 71.82 441 ASP B N 1
ATOM 1628 C CA . ASP A 1 441 ? 119.336 152.781 207.141 1.00 71.82 441 ASP B CA 1
ATOM 1629 C C . ASP A 1 441 ? 120.237 151.784 206.428 1.00 71.82 441 ASP B C 1
ATOM 1630 O O . ASP A 1 441 ? 119.951 150.582 206.430 1.00 71.82 441 ASP B O 1
ATOM 1635 N N . GLN A 1 442 ? 121.321 152.258 205.820 1.00 71.18 442 GLN B N 1
ATOM 1636 C CA . GLN A 1 442 ? 122.242 151.408 205.083 1.00 71.18 442 GLN B CA 1
ATOM 1637 C C . GLN A 1 442 ? 123.671 151.817 205.402 1.00 71.18 442 GLN B C 1
ATOM 1638 O O . GLN A 1 442 ? 123.984 153.009 205.463 1.00 71.18 442 GLN B O 1
ATOM 1644 N N . ILE A 1 443 ? 124.528 150.821 205.601 1.00 68.92 443 ILE B N 1
ATOM 1645 C CA . ILE A 1 443 ? 125.946 151.024 205.878 1.00 68.92 443 ILE B CA 1
ATOM 1646 C C . ILE A 1 443 ? 126.724 150.496 204.683 1.00 68.92 443 ILE B C 1
ATOM 1647 O O . ILE A 1 443 ? 126.618 149.315 204.332 1.00 68.92 443 ILE B O 1
ATOM 1652 N N . TYR A 1 444 ? 127.507 151.374 204.065 1.00 72.58 444 TYR B N 1
ATOM 1653 C CA . TYR A 1 444 ? 128.238 151.074 202.843 1.00 72.58 444 TYR B CA 1
ATOM 1654 C C . TYR A 1 444 ? 129.682 150.732 203.179 1.00 72.58 444 TYR B C 1
ATOM 1655 O O . TYR A 1 444 ? 130.342 151.465 203.922 1.00 72.58 444 TYR B O 1
ATOM 1664 N N . GLU A 1 445 ? 130.168 149.622 202.629 1.00 74.53 445 GLU B N 1
ATOM 1665 C CA . GLU A 1 445 ? 131.565 149.262 202.785 1.00 74.53 445 GLU B CA 1
ATOM 1666 C C . GLU A 1 445 ? 132.441 150.085 201.842 1.00 74.53 445 GLU B C 1
ATOM 1667 O O . GLU A 1 445 ? 131.959 150.781 200.944 1.00 74.53 445 GLU B O 1
ATOM 1673 N N . SER A 1 446 ? 133.754 150.002 202.082 1.00 72.63 446 SER B N 1
ATOM 1674 C CA . SER A 1 446 ? 134.721 150.900 201.451 1.00 72.63 446 SER B CA 1
ATOM 1675 C C . SER A 1 446 ? 134.567 150.960 199.935 1.00 72.63 446 SER B C 1
ATOM 1676 O O . SER A 1 446 ? 134.670 152.035 199.333 1.00 72.63 446 SER B O 1
ATOM 1679 N N . ILE A 1 447 ? 134.318 149.814 199.301 1.00 72.73 447 ILE B N 1
ATOM 1680 C CA . ILE A 1 447 ? 134.156 149.782 197.850 1.00 72.73 447 ILE B CA 1
ATOM 1681 C C . ILE A 1 447 ? 132.902 150.535 197.418 1.00 72.73 447 ILE B C 1
ATOM 1682 O O . ILE A 1 447 ? 132.909 151.244 196.406 1.00 72.73 447 ILE B O 1
ATOM 1687 N N . ASP A 1 448 ? 131.820 150.426 198.187 1.00 73.77 448 ASP B N 1
ATOM 1688 C CA . ASP A 1 448 ? 130.604 151.168 197.865 1.00 73.77 448 ASP B CA 1
ATOM 1689 C C . ASP A 1 448 ? 130.763 152.663 198.116 1.00 73.77 448 ASP B C 1
ATOM 1690 O O . ASP A 1 448 ? 130.245 153.486 197.350 1.00 73.77 448 ASP B O 1
ATOM 1695 N N . LEU A 1 449 ? 131.490 153.034 199.169 1.00 70.08 449 LEU B N 1
ATOM 1696 C CA . LEU A 1 449 ? 131.815 154.439 199.393 1.00 70.08 449 LEU B CA 1
ATOM 1697 C C . LEU A 1 449 ? 132.639 155.014 198.247 1.00 70.08 449 LEU B C 1
ATOM 1698 O O . LEU A 1 449 ? 132.365 156.118 197.767 1.00 70.08 449 LEU B O 1
ATOM 1703 N N . ASP A 1 450 ? 133.650 154.275 197.787 1.00 72.41 450 ASP B N 1
ATOM 1704 C CA . ASP A 1 450 ? 134.403 154.699 196.609 1.00 72.41 450 ASP B CA 1
ATOM 1705 C C . ASP A 1 450 ? 133.523 154.8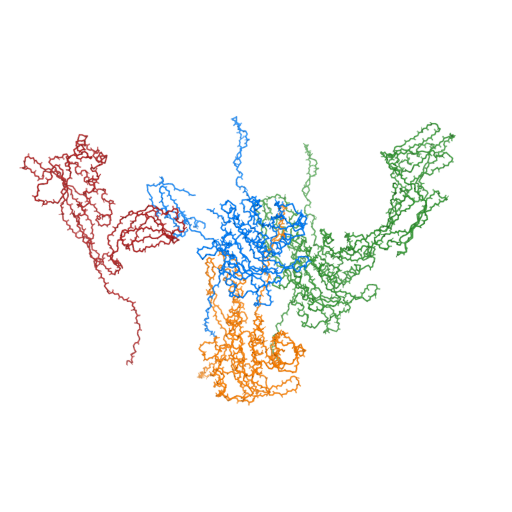05 195.368 1.00 72.41 450 ASP B C 1
ATOM 1706 O O . ASP A 1 450 ? 133.641 155.770 194.604 1.00 72.41 450 ASP B O 1
ATOM 1711 N N . GLU A 1 451 ? 132.656 153.818 195.132 1.00 75.05 451 GLU B N 1
ATOM 1712 C CA . GLU A 1 451 ? 131.754 153.881 193.983 1.00 75.05 451 GLU B CA 1
ATOM 1713 C C . GLU A 1 451 ? 130.898 155.143 194.007 1.00 75.05 451 GLU B C 1
ATOM 1714 O O . GLU A 1 451 ? 130.816 155.871 193.011 1.00 75.05 451 GLU B O 1
ATOM 1720 N N . LEU A 1 452 ? 130.251 155.418 195.141 1.00 70.44 452 LEU B N 1
ATOM 1721 C CA . LEU A 1 452 ? 129.419 156.614 195.243 1.00 70.44 452 LEU B CA 1
ATOM 1722 C C . LEU A 1 452 ? 130.236 157.896 195.121 1.00 70.44 452 LEU B C 1
ATOM 1723 O O . LEU A 1 452 ? 129.804 158.853 194.470 1.00 70.44 452 LEU B O 1
ATOM 1728 N N . ASN A 1 453 ? 131.415 157.941 195.743 1.00 70.18 453 ASN B N 1
ATOM 1729 C CA . ASN A 1 453 ? 132.257 159.131 195.658 1.00 70.18 453 ASN B CA 1
ATOM 1730 C C . ASN A 1 453 ? 132.675 159.422 194.222 1.00 70.18 453 ASN B C 1
ATOM 1731 O O . ASN A 1 453 ? 132.569 160.559 193.749 1.00 70.18 453 ASN B O 1
ATOM 1736 N N . GLU A 1 454 ? 133.148 158.399 193.509 1.00 75.03 454 GLU B N 1
ATOM 1737 C CA . GLU A 1 454 ? 133.584 158.583 192.128 1.00 75.03 454 GLU B CA 1
ATOM 1738 C C . GLU A 1 454 ? 132.442 159.018 191.218 1.00 75.03 454 GLU B C 1
ATOM 1739 O O . GLU A 1 454 ? 132.665 159.775 190.267 1.00 75.03 454 GLU B O 1
ATOM 1745 N N . ASN A 1 455 ? 131.223 158.556 191.485 1.00 72.58 455 ASN B N 1
ATOM 1746 C CA . ASN A 1 455 ? 130.049 159.016 190.754 1.00 72.58 455 ASN B CA 1
ATOM 1747 C C . ASN A 1 455 ? 129.559 160.393 191.191 1.00 72.58 455 ASN B C 1
ATOM 1748 O O . ASN A 1 455 ? 128.527 160.847 190.686 1.00 72.58 455 ASN B O 1
ATOM 1753 N N . GLY A 1 456 ? 130.256 161.069 192.099 1.00 71.85 456 GLY B N 1
ATOM 1754 C CA . GLY A 1 456 ? 129.822 162.386 192.526 1.00 71.85 456 GLY B CA 1
ATOM 1755 C C . GLY A 1 456 ? 128.629 162.388 193.455 1.00 71.85 456 GLY B C 1
ATOM 1756 O O . GLY A 1 456 ? 127.854 163.349 193.451 1.00 71.85 456 GLY B O 1
ATOM 1757 N N . ILE A 1 457 ? 128.454 161.332 194.246 1.00 69.56 457 ILE B N 1
ATOM 1758 C CA . ILE A 1 457 ? 127.362 161.216 195.206 1.00 69.56 457 ILE B CA 1
ATOM 1759 C C . ILE A 1 457 ? 127.963 161.239 196.605 1.00 69.56 457 ILE B C 1
ATOM 1760 O O . ILE A 1 457 ? 128.924 160.514 196.887 1.00 69.56 457 ILE B O 1
ATOM 1765 N N . ILE A 1 458 ? 127.400 162.074 197.473 1.00 66.63 458 ILE B N 1
ATOM 1766 C CA . ILE A 1 458 ? 127.836 162.171 198.863 1.00 66.63 458 ILE B CA 1
ATOM 1767 C C . ILE A 1 458 ? 127.285 160.988 199.647 1.00 66.63 458 ILE B C 1
ATOM 1768 O O . ILE A 1 458 ? 126.116 160.613 199.500 1.00 66.63 458 ILE B O 1
ATOM 1773 N N . SER A 1 459 ? 128.131 160.400 200.492 1.00 67.23 459 SER B N 1
ATOM 1774 C CA . SER A 1 459 ? 127.754 159.257 201.311 1.00 67.23 459 SER B CA 1
ATOM 1775 C C . SER A 1 459 ? 128.354 159.416 202.701 1.00 67.23 459 SER B C 1
ATOM 1776 O O . SER A 1 459 ? 129.349 160.119 202.893 1.00 67.23 459 SER B O 1
ATOM 1779 N N . ILE A 1 460 ? 127.730 158.752 203.673 1.00 64.90 460 ILE B N 1
ATOM 1780 C CA . ILE A 1 460 ? 128.106 158.839 205.081 1.00 64.90 460 ILE B CA 1
ATOM 1781 C C . ILE A 1 460 ? 128.728 157.515 205.504 1.00 64.90 460 ILE B C 1
ATOM 1782 O O . ILE A 1 460 ? 128.146 156.447 205.280 1.00 64.90 460 ILE B O 1
ATOM 1787 N N . GLU A 1 461 ? 129.904 157.590 206.121 1.00 66.39 461 GLU B N 1
ATOM 1788 C CA . GLU A 1 461 ? 130.636 156.425 206.598 1.00 66.39 461 GLU B CA 1
ATOM 1789 C C . GLU A 1 461 ? 130.338 156.209 208.076 1.00 66.39 461 GLU B C 1
ATOM 1790 O O . GLU A 1 461 ? 130.375 157.159 208.864 1.00 66.39 461 GLU B O 1
ATOM 1796 N N . PHE A 1 462 ? 130.041 154.964 208.447 1.00 68.35 462 PHE B N 1
ATOM 1797 C CA . PHE A 1 462 ? 130.046 154.541 209.846 1.00 68.35 462 PHE B CA 1
ATOM 1798 C C . PHE A 1 462 ? 131.460 154.135 210.246 1.00 68.35 462 PHE B C 1
ATOM 1799 O O . PHE A 1 462 ? 131.949 153.077 209.839 1.00 68.35 462 PHE B O 1
ATOM 1807 N N . VAL A 1 463 ? 132.114 154.977 211.041 1.00 67.00 463 VAL B N 1
ATOM 1808 C CA . VAL A 1 463 ? 133.503 154.761 211.439 1.00 67.00 463 VAL B CA 1
ATOM 1809 C C . VAL A 1 463 ? 133.538 153.669 212.505 1.00 67.00 463 VAL B C 1
ATOM 1810 O O . VAL A 1 463 ? 133.079 153.875 213.631 1.00 67.00 463 VAL B O 1
ATOM 1814 N N . ARG A 1 464 ? 134.096 152.509 212.155 1.00 69.33 464 ARG B N 1
ATOM 1815 C CA . ARG A 1 464 ? 134.092 151.338 213.021 1.00 69.33 464 ARG B CA 1
ATOM 1816 C C . ARG A 1 464 ? 135.458 151.010 213.604 1.00 69.33 464 ARG B C 1
ATOM 1817 O O . ARG A 1 464 ? 135.546 150.128 214.465 1.00 69.33 464 ARG B O 1
ATOM 1825 N N . ASN A 1 465 ? 136.520 151.687 213.173 1.00 70.10 465 ASN B N 1
ATOM 1826 C CA . ASN A 1 465 ? 137.877 151.339 213.591 1.00 70.10 465 ASN B CA 1
ATOM 1827 C C . ASN A 1 465 ? 138.185 151.723 215.055 1.00 70.10 465 ASN B C 1
ATOM 1828 O O . ASN A 1 465 ? 139.352 151.592 215.450 1.00 70.10 465 ASN B O 1
ATOM 1833 N N . ARG A 1 466 ? 137.215 152.181 215.846 1.00 70.79 466 ARG B N 1
ATOM 1834 C CA . ARG A 1 466 ? 137.476 152.661 217.194 1.00 70.79 466 ARG B CA 1
ATOM 1835 C C . ARG A 1 466 ? 136.291 152.300 218.077 1.00 70.79 466 ARG B C 1
ATOM 1836 O O . ARG A 1 466 ? 135.174 152.092 217.597 1.00 70.79 466 ARG B O 1
ATOM 1844 N N . THR A 1 467 ? 136.553 152.228 219.382 1.00 74.58 467 THR B N 1
ATOM 1845 C CA . THR A 1 467 ? 135.466 152.119 220.350 1.00 74.58 467 THR B CA 1
ATOM 1846 C C . THR A 1 467 ? 134.564 153.348 220.312 1.00 74.58 467 THR B C 1
ATOM 1847 O O . THR A 1 467 ? 133.344 153.235 220.474 1.00 74.58 467 THR B O 1
ATOM 1851 N N . ASN A 1 468 ? 135.144 154.530 220.102 1.00 74.88 468 ASN B N 1
ATOM 1852 C CA . ASN A 1 468 ? 134.370 155.748 219.856 1.00 74.88 468 ASN B CA 1
ATOM 1853 C C . ASN A 1 468 ? 133.919 155.790 218.398 1.00 74.88 468 ASN B C 1
ATOM 1854 O O . ASN A 1 468 ? 134.468 156.506 217.558 1.00 74.88 468 ASN B O 1
ATOM 1859 N N . THR A 1 469 ? 132.893 154.999 218.097 1.00 69.92 469 THR B N 1
ATOM 1860 C CA . THR A 1 469 ? 132.315 155.008 216.760 1.00 69.92 469 THR B CA 1
ATOM 1861 C C . THR A 1 469 ? 131.507 156.282 216.533 1.00 69.92 469 THR B C 1
ATOM 1862 O O . THR A 1 469 ? 130.855 156.794 217.447 1.00 69.92 469 THR B O 1
ATOM 1866 N N . PHE A 1 470 ? 131.553 156.793 215.305 1.00 66.66 470 PHE B N 1
ATOM 1867 C CA . PHE A 1 470 ? 130.779 157.968 214.926 1.00 66.66 470 PHE B CA 1
ATOM 1868 C C . PHE A 1 470 ? 130.559 157.935 213.419 1.00 66.66 470 PHE B C 1
ATOM 1869 O O . PHE A 1 470 ? 131.166 157.137 212.701 1.00 66.66 470 PHE B O 1
ATOM 1877 N N . PHE A 1 471 ? 129.678 158.817 212.947 1.00 64.88 471 PHE B N 1
ATOM 1878 C CA . PHE A 1 471 ? 129.349 158.933 211.530 1.00 64.88 471 PHE B CA 1
ATOM 1879 C C . PHE A 1 471 ? 130.058 160.130 210.911 1.00 64.88 471 PHE B C 1
ATOM 1880 O O . PHE A 1 471 ? 130.058 161.223 211.486 1.00 64.88 471 PHE B O 1
ATOM 1888 N N . ARG A 1 472 ? 130.653 159.918 209.738 1.00 64.28 472 ARG B N 1
ATOM 1889 C CA . ARG A 1 472 ? 131.536 160.889 209.104 1.00 64.28 472 ARG B CA 1
ATOM 1890 C C . ARG A 1 472 ? 131.071 161.149 207.677 1.00 64.28 472 ARG B C 1
ATOM 1891 O O . ARG A 1 472 ? 130.796 160.206 206.929 1.00 64.28 472 ARG B O 1
ATOM 1899 N N . ILE A 1 473 ? 130.988 162.426 207.305 1.00 63.76 473 ILE B N 1
ATOM 1900 C CA . ILE A 1 473 ? 130.716 162.820 205.924 1.00 63.76 473 ILE B CA 1
ATOM 1901 C C . ILE A 1 473 ? 131.949 162.522 205.081 1.00 63.76 473 ILE B C 1
ATOM 1902 O O . ILE A 1 473 ? 133.019 163.101 205.301 1.00 63.76 473 ILE B O 1
ATOM 1907 N N . VAL A 1 474 ? 131.807 161.623 204.105 1.00 63.86 474 VAL B N 1
ATOM 1908 C CA . VAL A 1 474 ? 132.976 161.169 203.356 1.00 63.86 474 VAL B CA 1
ATOM 1909 C C . VAL A 1 474 ? 133.550 162.303 202.512 1.00 63.86 474 VAL B C 1
ATOM 1910 O O . VAL A 1 474 ? 134.756 162.572 202.554 1.00 63.86 474 VAL B O 1
ATOM 1914 N N . ASP A 1 475 ? 132.711 162.983 201.732 1.00 66.23 475 ASP B N 1
ATOM 1915 C CA . ASP A 1 475 ? 133.228 164.005 200.829 1.00 66.23 475 ASP B CA 1
ATOM 1916 C C . ASP A 1 475 ? 132.124 164.967 200.412 1.00 66.23 475 ASP B C 1
ATOM 1917 O O . ASP A 1 475 ? 130.933 164.681 200.552 1.00 66.23 475 ASP B O 1
ATOM 1922 N N . ASP A 1 476 ? 132.554 166.117 199.894 1.00 67.54 476 ASP B N 1
ATOM 1923 C CA . ASP A 1 476 ? 131.686 167.191 199.410 1.00 67.54 476 ASP B CA 1
ATOM 1924 C C . ASP A 1 476 ? 131.571 167.180 197.887 1.00 67.54 476 ASP B C 1
ATOM 1925 O O . ASP A 1 476 ? 131.528 168.232 197.244 1.00 67.54 476 ASP B O 1
ATOM 1930 N N . VAL A 1 477 ? 131.488 165.992 197.286 1.00 69.49 477 VAL B N 1
ATOM 1931 C CA . VAL A 1 477 ? 131.458 165.880 195.826 1.00 69.49 477 VAL B CA 1
ATOM 1932 C C . VAL A 1 477 ? 130.143 166.411 195.262 1.00 69.49 477 VAL B C 1
ATOM 1933 O O . VAL A 1 477 ? 129.146 166.599 195.969 1.00 69.49 477 VAL B O 1
ATOM 1937 N N . THR A 1 478 ? 130.159 166.659 193.952 1.00 71.81 478 THR B N 1
ATOM 1938 C CA . THR A 1 478 ? 129.080 167.299 193.213 1.00 71.81 478 THR B CA 1
ATOM 1939 C C . THR A 1 478 ? 128.650 166.363 192.091 1.00 71.81 478 THR B C 1
ATOM 1940 O O . THR A 1 478 ? 129.452 165.572 191.586 1.00 71.81 478 THR B O 1
ATOM 1944 N N . THR A 1 479 ? 127.378 166.453 191.699 1.00 71.62 479 THR B N 1
ATOM 1945 C CA . THR A 1 479 ? 126.849 165.530 190.700 1.00 71.62 479 THR B CA 1
ATOM 1946 C C . THR A 1 479 ? 127.457 165.717 189.317 1.00 71.62 479 THR B C 1
ATOM 1947 O O . THR A 1 479 ? 127.428 164.775 188.518 1.00 71.62 479 THR B O 1
ATOM 1951 N N . PHE A 1 480 ? 128.004 166.890 189.005 1.00 76.28 480 PHE B N 1
ATOM 1952 C CA . PHE A 1 480 ? 128.977 167.013 187.923 1.00 76.28 480 PHE B CA 1
ATOM 1953 C C . PHE A 1 480 ? 130.340 166.587 188.452 1.00 76.28 480 PHE B C 1
ATOM 1954 O O . PHE A 1 480 ? 130.919 167.271 189.302 1.00 76.28 480 PHE B O 1
ATOM 1962 N N . ASN A 1 481 ? 130.861 165.470 187.951 1.00 80.82 481 ASN B N 1
ATOM 1963 C CA . ASN A 1 481 ? 132.191 164.991 188.312 1.00 80.82 481 ASN B CA 1
ATOM 1964 C C . ASN A 1 481 ? 133.109 165.138 187.107 1.00 80.82 481 ASN B C 1
ATOM 1965 O O . ASN A 1 481 ? 132.804 164.629 186.022 1.00 80.82 481 ASN B O 1
ATOM 1970 N N . ASP A 1 482 ? 134.218 165.850 187.291 1.00 88.49 482 ASP B N 1
ATOM 1971 C CA . ASP A 1 482 ? 135.231 165.952 186.252 1.00 88.49 482 ASP B CA 1
ATOM 1972 C C . ASP A 1 482 ? 136.590 166.093 186.922 1.00 88.49 482 ASP B C 1
ATOM 1973 O O . ASP A 1 482 ? 136.761 166.936 187.808 1.00 88.49 482 ASP B O 1
ATOM 1978 N N . LYS A 1 483 ? 137.549 165.266 186.499 1.00 96.31 483 LYS B N 1
ATOM 1979 C CA . LYS A 1 483 ? 138.914 165.375 187.000 1.00 96.31 483 LYS B CA 1
ATOM 1980 C C . LYS A 1 483 ? 139.616 166.651 186.548 1.00 96.31 483 LYS B C 1
ATOM 1981 O O . LYS A 1 483 ? 140.558 167.091 187.214 1.00 96.31 483 LYS B O 1
ATOM 1987 N N . SER A 1 484 ? 139.181 167.255 185.442 1.00 91.79 484 SER B N 1
ATOM 1988 C CA . SER A 1 484 ? 139.918 168.354 184.828 1.00 91.79 484 SER B CA 1
ATOM 1989 C C . SER A 1 484 ? 139.630 169.715 185.451 1.00 91.79 484 SER B C 1
ATOM 1990 O O . SER A 1 484 ? 140.325 170.678 185.109 1.00 91.79 484 SER B O 1
ATOM 1993 N N . ASP A 1 485 ? 138.637 169.832 186.339 1.00 83.14 485 ASP B N 1
ATOM 1994 C CA . ASP A 1 485 ? 138.349 171.124 186.954 1.00 83.14 485 ASP B CA 1
ATOM 1995 C C . ASP A 1 485 ? 137.876 170.957 188.396 1.00 83.14 485 ASP B C 1
ATOM 1996 O O . ASP A 1 485 ? 136.758 170.477 188.629 1.00 83.14 485 ASP B O 1
ATOM 2001 N N . PRO A 1 486 ? 138.700 171.323 189.390 1.00 78.00 486 PRO B N 1
ATOM 2002 C CA . PRO A 1 486 ? 138.226 171.289 190.785 1.00 78.00 486 PRO B CA 1
ATOM 2003 C C . PRO A 1 486 ? 136.965 172.099 191.029 1.00 78.00 486 PRO B C 1
ATOM 2004 O O . PRO A 1 486 ? 136.119 171.684 191.830 1.00 78.00 486 PRO B O 1
ATOM 2008 N N . VAL A 1 487 ? 136.814 173.246 190.362 1.00 74.99 487 VAL B N 1
ATOM 2009 C CA . VAL A 1 487 ? 135.788 174.207 190.758 1.00 74.99 487 VAL B CA 1
ATOM 2010 C C . VAL A 1 487 ? 134.396 173.632 190.541 1.00 74.99 487 VAL B C 1
ATOM 2011 O O . VAL A 1 487 ? 133.449 174.003 191.244 1.00 74.99 487 VAL B O 1
ATOM 2015 N N . LYS A 1 488 ? 134.243 172.726 189.579 1.00 76.00 488 LYS B N 1
ATOM 2016 C CA . LYS A 1 488 ? 132.964 172.087 189.315 1.00 76.00 488 LYS B CA 1
ATOM 2017 C C . LYS A 1 488 ? 132.825 170.745 190.020 1.00 76.00 488 LYS B C 1
ATOM 2018 O O . LYS A 1 488 ? 131.698 170.305 190.269 1.00 76.00 488 LYS B O 1
ATOM 2024 N N . ALA A 1 489 ? 133.944 170.093 190.340 1.00 77.17 489 ALA B N 1
ATOM 2025 C CA . ALA A 1 489 ? 133.923 168.807 191.030 1.00 77.17 489 ALA B CA 1
ATOM 2026 C C . ALA A 1 489 ? 133.642 168.954 192.522 1.00 77.17 489 ALA B C 1
ATOM 2027 O O . ALA A 1 489 ? 132.826 168.212 193.078 1.00 77.17 489 ALA B O 1
ATOM 2029 N N . GLU A 1 490 ? 134.305 169.900 193.187 1.00 72.40 490 GLU B N 1
ATOM 2030 C CA . GLU A 1 490 ? 134.299 170.000 194.644 1.00 72.40 490 GLU B CA 1
ATOM 2031 C C . GLU A 1 490 ? 133.570 171.263 195.090 1.00 72.40 490 GLU B C 1
ATOM 2032 O O . GLU A 1 490 ? 133.916 172.373 194.673 1.00 72.40 490 GLU B O 1
ATOM 2038 N N . MET A 1 491 ? 132.561 171.070 195.942 1.00 68.73 491 MET B N 1
ATOM 2039 C CA . MET A 1 491 ? 131.661 172.143 196.361 1.00 68.73 491 MET B CA 1
ATOM 2040 C C . MET A 1 491 ? 132.392 173.292 197.054 1.00 68.73 491 MET B C 1
ATOM 2041 O O . MET A 1 491 ? 132.081 174.465 196.815 1.00 68.73 491 MET B O 1
ATOM 2046 N N . ALA A 1 492 ? 133.353 172.980 197.926 1.00 69.24 492 ALA B N 1
ATOM 2047 C CA . ALA A 1 492 ? 134.016 174.024 198.707 1.00 69.24 492 ALA B CA 1
ATOM 2048 C C . ALA A 1 492 ? 134.850 174.968 197.848 1.00 69.24 492 ALA B C 1
ATOM 2049 O O . ALA A 1 492 ? 134.871 176.179 198.097 1.00 69.24 492 ALA B O 1
ATOM 2051 N N . VAL A 1 493 ? 135.511 174.458 196.812 1.00 71.91 493 VAL B N 1
ATOM 2052 C CA . VAL A 1 493 ? 136.292 175.359 195.966 1.00 71.91 493 VAL B CA 1
ATOM 2053 C C . VAL A 1 493 ? 135.384 176.168 195.048 1.00 71.91 493 VAL B C 1
ATOM 2054 O O . VAL A 1 493 ? 135.679 177.328 194.746 1.00 71.91 493 VAL B O 1
ATOM 2058 N N . GLY A 1 494 ? 134.284 175.579 194.585 1.00 71.93 494 GLY B N 1
ATOM 2059 C CA . GLY A 1 494 ? 133.253 176.364 193.924 1.00 71.93 494 GLY B CA 1
ATOM 2060 C C . GLY A 1 494 ? 132.734 177.511 194.772 1.00 71.93 494 GLY B C 1
ATOM 2061 O O . GLY A 1 494 ? 132.587 178.637 194.295 1.00 71.93 494 GLY B O 1
ATOM 2062 N N . GLU A 1 495 ? 132.452 177.239 196.047 1.00 72.38 495 GLU B N 1
ATOM 2063 C CA . GLU A 1 495 ? 132.064 178.303 196.971 1.00 72.38 495 GLU B CA 1
ATOM 2064 C C . GLU A 1 495 ? 133.158 179.356 197.127 1.00 72.38 495 GLU B C 1
ATOM 2065 O O . GLU A 1 495 ? 132.876 180.564 197.112 1.00 72.38 495 GLU B O 1
ATOM 2071 N N . ALA A 1 496 ? 134.412 178.925 197.262 1.00 74.60 496 ALA B N 1
ATOM 2072 C CA . ALA A 1 496 ? 135.508 179.884 197.339 1.00 74.60 496 ALA B CA 1
ATOM 2073 C C . ALA A 1 496 ? 135.539 180.780 196.108 1.00 74.60 496 ALA B C 1
ATOM 2074 O O . ALA A 1 496 ? 135.681 182.002 196.219 1.00 74.60 496 ALA B O 1
ATOM 2076 N N . ASN A 1 497 ? 135.406 180.186 194.921 1.00 76.92 497 ASN B N 1
ATOM 2077 C CA . ASN A 1 497 ? 135.380 180.979 193.697 1.00 76.92 497 ASN B CA 1
ATOM 2078 C C . ASN A 1 497 ? 134.185 181.925 193.673 1.00 76.92 497 ASN B C 1
ATOM 2079 O O . ASN A 1 497 ? 134.284 183.050 193.170 1.00 76.92 497 ASN B O 1
ATOM 2084 N N . ASP A 1 498 ? 133.048 181.489 194.219 1.00 73.77 498 ASP B N 1
ATOM 2085 C CA . ASP A 1 498 ? 131.880 182.358 194.309 1.00 73.77 498 ASP B CA 1
ATOM 2086 C C . ASP A 1 498 ? 132.072 183.509 195.285 1.00 73.77 498 ASP B C 1
ATOM 2087 O O . ASP A 1 498 ? 131.336 184.498 195.199 1.00 73.77 498 ASP B O 1
ATOM 2092 N N . PHE A 1 499 ? 133.033 183.408 196.207 1.00 77.92 499 PHE B N 1
ATOM 2093 C CA . PHE A 1 499 ? 133.212 184.415 197.247 1.00 77.92 499 PHE B CA 1
ATOM 2094 C C . PHE A 1 499 ? 134.592 185.055 197.263 1.00 77.92 499 PHE B C 1
ATOM 2095 O O . PHE A 1 499 ? 134.792 186.017 198.011 1.00 77.92 499 PHE B O 1
ATOM 2103 N N . LEU A 1 500 ? 135.541 184.562 196.474 1.00 88.61 500 LEU B N 1
ATOM 2104 C CA . LEU A 1 500 ? 136.878 185.134 196.469 1.00 88.61 500 LEU B CA 1
ATOM 2105 C C . LEU A 1 500 ? 136.849 186.569 195.943 1.00 88.61 500 LEU B C 1
ATOM 2106 O O . LEU A 1 500 ? 135.884 187.016 195.317 1.00 88.61 500 LEU B O 1
ATOM 2111 N N . VAL A 1 501 ? 137.930 187.294 196.223 1.00 98.87 501 VAL B N 1
ATOM 2112 C CA . VAL A 1 501 ? 138.052 188.714 195.920 1.00 98.87 501 VAL B CA 1
ATOM 2113 C C . VAL A 1 501 ? 139.365 188.942 195.185 1.00 98.87 501 VAL B C 1
ATOM 2114 O O . VAL A 1 501 ? 140.371 188.277 195.453 1.00 98.87 501 VAL B O 1
ATOM 2118 N N . SER A 1 502 ? 139.350 189.896 194.256 1.00 106.66 502 SER B N 1
ATOM 2119 C CA . SER A 1 502 ? 140.402 190.048 193.261 1.00 106.66 502 SER B CA 1
ATOM 2120 C C . SER A 1 502 ? 140.902 191.484 193.256 1.00 106.66 502 SER B C 1
ATOM 2121 O O . SER A 1 502 ? 140.124 192.424 193.449 1.00 106.66 502 SER B O 1
ATOM 2124 N N . GLU A 1 503 ? 142.203 191.644 193.032 1.00 106.78 503 GLU B N 1
ATOM 2125 C CA . GLU A 1 503 ? 142.946 192.796 193.532 1.00 106.78 503 GLU B CA 1
ATOM 2126 C C . GLU A 1 503 ? 143.995 193.236 192.517 1.00 106.78 503 GLU B C 1
ATOM 2127 O O . GLU A 1 503 ? 145.067 193.718 192.885 1.00 106.78 503 GLU B O 1
ATOM 2133 N N . ASP A 1 510 ? 148.471 201.003 188.866 1.00 123.70 510 ASP B N 1
ATOM 2134 C CA . ASP A 1 510 ? 149.791 201.340 188.347 1.00 123.70 510 ASP B CA 1
ATOM 2135 C C . ASP A 1 510 ? 149.789 201.293 186.822 1.00 123.70 510 ASP B C 1
ATOM 2136 O O . ASP A 1 510 ? 149.408 200.285 186.228 1.00 123.70 510 ASP B O 1
ATOM 2141 N N . GLN A 1 511 ? 150.218 202.387 186.192 1.00 123.85 511 GLN B N 1
ATOM 2142 C CA . GLN A 1 511 ? 150.339 202.434 184.742 1.00 123.85 511 GLN B CA 1
ATOM 2143 C C . GLN A 1 511 ? 151.478 203.360 184.345 1.00 123.85 511 GLN B C 1
ATOM 2144 O O . GLN A 1 511 ? 151.722 204.377 185.000 1.00 123.85 511 GLN B O 1
ATOM 2150 N N . PHE A 1 512 ? 152.171 202.992 183.268 1.00 124.04 512 PHE B N 1
ATOM 2151 C CA . PHE A 1 512 ? 153.149 203.848 182.609 1.00 124.04 512 PHE B CA 1
ATOM 2152 C C . PHE A 1 512 ? 152.929 203.723 181.109 1.00 124.04 512 PHE B C 1
ATOM 2153 O O . PHE A 1 512 ? 152.779 202.609 180.600 1.00 124.04 512 PHE B O 1
ATOM 2161 N N . ILE A 1 513 ? 152.918 204.853 180.404 1.00 124.34 513 ILE B N 1
ATOM 2162 C CA . ILE A 1 513 ? 152.318 204.944 179.076 1.00 124.34 513 ILE B CA 1
ATOM 2163 C C . ILE A 1 513 ? 153.401 205.207 178.038 1.00 124.34 513 ILE B C 1
ATOM 2164 O O . ILE A 1 513 ? 154.363 205.943 178.290 1.00 124.34 513 ILE B O 1
ATOM 2169 N N . GLY A 1 514 ? 153.231 204.593 176.864 1.00 121.43 514 GLY B N 1
ATOM 2170 C CA . GLY A 1 514 ? 154.292 204.461 175.879 1.00 121.43 514 GLY B CA 1
ATOM 2171 C C . GLY A 1 514 ? 154.878 205.766 175.380 1.00 121.43 514 GLY B C 1
ATOM 2172 O O . GLY A 1 514 ? 155.981 205.762 174.825 1.00 121.43 514 GLY B O 1
ATOM 2173 N N . THR A 1 515 ? 154.173 206.886 175.562 1.00 121.54 515 THR B N 1
ATOM 2174 C CA . THR A 1 515 ? 154.726 208.188 175.197 1.00 121.54 515 THR B CA 1
ATOM 2175 C C . THR A 1 515 ? 156.053 208.482 175.885 1.00 121.54 515 THR B C 1
ATOM 2176 O O . THR A 1 515 ? 156.846 209.273 175.363 1.00 121.54 515 THR B O 1
ATOM 2180 N N . ARG A 1 516 ? 156.311 207.869 177.037 1.00 122.66 516 ARG B N 1
ATOM 2181 C CA . ARG A 1 516 ? 157.593 207.999 177.716 1.00 122.66 516 ARG B CA 1
ATOM 2182 C C . ARG A 1 516 ? 158.721 207.231 177.032 1.00 122.66 516 ARG B C 1
ATOM 2183 O O . ARG A 1 516 ? 159.861 207.316 177.501 1.00 122.66 516 ARG B O 1
ATOM 2191 N N . THR A 1 517 ? 158.449 206.488 175.958 1.00 117.18 517 THR B N 1
ATOM 2192 C CA . THR A 1 517 ? 159.482 205.703 175.294 1.00 117.18 517 THR B CA 1
ATOM 2193 C C . THR A 1 517 ? 159.212 205.648 173.795 1.00 117.18 517 THR B C 1
ATOM 2194 O O . THR A 1 517 ? 158.078 205.810 173.336 1.00 117.18 517 THR B O 1
ATOM 2198 N N . ILE A 1 518 ? 160.284 205.420 173.034 1.00 111.41 518 ILE B N 1
ATOM 2199 C CA . ILE A 1 518 ? 160.211 205.517 171.578 1.00 111.41 518 ILE B CA 1
ATOM 2200 C C . ILE A 1 518 ? 159.593 204.265 170.960 1.00 111.41 518 ILE B C 1
ATOM 2201 O O . ILE A 1 518 ? 158.795 204.358 170.021 1.00 111.41 518 ILE B O 1
ATOM 2206 N N . ASN A 1 519 ? 159.938 203.082 171.462 1.00 111.61 519 ASN B N 1
ATOM 2207 C CA . ASN A 1 519 ? 159.304 201.852 171.005 1.00 111.61 519 ASN B CA 1
ATOM 2208 C C . ASN A 1 519 ? 159.438 200.796 172.088 1.00 111.61 519 ASN B C 1
ATOM 2209 O O . ASN A 1 519 ? 160.280 200.904 172.983 1.00 111.61 519 ASN B O 1
ATOM 2214 N N . THR A 1 520 ? 158.593 199.770 171.994 1.00 113.04 520 THR B N 1
ATOM 2215 C CA . THR A 1 520 ? 158.513 198.745 173.024 1.00 113.04 520 THR B CA 1
ATOM 2216 C C . THR A 1 520 ? 158.230 197.393 172.388 1.00 113.04 520 THR B C 1
ATOM 2217 O O . THR A 1 520 ? 158.005 197.276 171.182 1.00 113.04 520 THR B O 1
ATOM 2221 N N . SER A 1 521 ? 158.244 196.369 173.235 1.00 111.99 521 SER B N 1
ATOM 2222 C CA . SER A 1 521 ? 157.856 195.015 172.872 1.00 111.99 521 SER B CA 1
ATOM 2223 C C . SER A 1 521 ? 157.420 194.301 174.142 1.00 111.99 521 SER B C 1
ATOM 2224 O O . SER A 1 521 ? 157.723 194.737 175.254 1.00 111.99 521 SER B O 1
ATOM 2227 N N . ALA A 1 522 ? 156.715 193.185 173.960 1.00 110.69 522 ALA B N 1
ATOM 2228 C CA . ALA A 1 522 ? 156.358 192.331 175.089 1.00 110.69 522 ALA B CA 1
ATOM 2229 C C . ALA A 1 522 ? 157.560 191.892 175.918 1.00 110.69 522 ALA B C 1
ATOM 2230 O O . ALA A 1 522 ? 157.438 191.717 177.134 1.00 110.69 522 ALA B O 1
ATOM 2232 N N . SER A 1 523 ? 158.725 191.713 175.295 1.00 110.84 523 SER B N 1
ATOM 2233 C CA . SER A 1 523 ? 159.917 191.324 176.047 1.00 110.84 523 SER B CA 1
ATOM 2234 C C . SER A 1 523 ? 160.369 192.399 177.032 1.00 110.84 523 SER B C 1
ATOM 2235 O O . SER A 1 523 ? 160.609 192.113 178.212 1.00 110.84 523 SER B O 1
ATOM 2238 N N . ILE A 1 524 ? 160.441 193.652 176.584 1.00 112.98 524 ILE B N 1
ATOM 2239 C CA . ILE A 1 524 ? 160.826 194.731 177.492 1.00 112.98 524 ILE B CA 1
ATOM 2240 C C . ILE A 1 524 ? 159.686 195.139 178.420 1.00 112.98 524 ILE B C 1
ATOM 2241 O O . ILE A 1 524 ? 159.939 195.594 179.535 1.00 112.98 524 ILE B O 1
ATOM 2246 N N . ILE A 1 525 ? 158.430 194.953 178.017 1.00 112.05 525 ILE B N 1
ATOM 2247 C CA . ILE A 1 525 ? 157.324 195.118 178.961 1.00 112.05 525 ILE B CA 1
ATOM 2248 C C . ILE A 1 525 ? 157.445 194.117 180.105 1.00 112.05 525 ILE B C 1
ATOM 2249 O O . ILE A 1 525 ? 157.323 194.474 181.284 1.00 112.05 525 ILE B O 1
ATOM 2254 N N . LYS A 1 526 ? 157.668 192.847 179.772 1.00 110.68 526 LYS B N 1
ATOM 2255 C CA . LYS A 1 526 ? 157.868 191.826 180.794 1.00 110.68 526 LYS B CA 1
ATOM 2256 C C . LYS A 1 526 ? 159.061 192.145 181.688 1.00 110.68 526 LYS B C 1
ATOM 2257 O O . LYS A 1 526 ? 158.968 192.047 182.915 1.00 110.68 526 LYS B O 1
ATOM 2263 N N . ASP A 1 527 ? 160.202 192.504 181.098 1.00 116.84 527 ASP B N 1
ATOM 2264 C CA . ASP A 1 527 ? 161.372 192.809 181.920 1.00 116.84 527 ASP B CA 1
ATOM 2265 C C . ASP A 1 527 ? 161.166 194.050 182.789 1.00 116.84 527 ASP B C 1
ATOM 2266 O O . ASP A 1 527 ? 161.590 194.073 183.950 1.00 116.84 527 ASP B O 1
ATOM 2271 N N . PHE A 1 528 ? 160.487 195.073 182.269 1.00 117.66 528 PHE B N 1
ATOM 2272 C CA . PHE A 1 528 ? 160.140 196.234 183.084 1.00 117.66 528 PHE B CA 1
ATOM 2273 C C . PHE A 1 528 ? 159.252 195.866 184.266 1.00 117.66 528 PHE B C 1
ATOM 2274 O O . PHE A 1 528 ? 159.536 196.249 185.406 1.00 117.66 528 PHE B O 1
ATOM 2282 N N . ILE A 1 529 ? 158.134 195.185 184.009 1.00 116.85 529 ILE B N 1
ATOM 2283 C CA . ILE A 1 529 ? 157.224 194.847 185.100 1.00 116.85 529 ILE B CA 1
ATOM 2284 C C . ILE A 1 529 ? 157.866 193.870 186.085 1.00 116.85 529 ILE B C 1
ATOM 2285 O O . ILE A 1 529 ? 157.581 193.920 187.287 1.00 116.85 529 ILE B O 1
ATOM 2290 N N . GLN A 1 530 ? 158.770 193.004 185.617 1.00 116.58 530 GLN B N 1
ATOM 2291 C CA . GLN A 1 530 ? 159.575 192.194 186.530 1.00 116.58 530 GLN B CA 1
ATOM 2292 C C . GLN A 1 530 ? 160.509 193.027 187.400 1.00 116.58 530 GLN B C 1
ATOM 2293 O O . GLN A 1 530 ? 160.629 192.768 188.598 1.00 116.58 530 GLN B O 1
ATOM 2299 N N . SER A 1 531 ? 161.163 194.040 186.832 1.00 120.49 531 SER B N 1
ATOM 2300 C CA . SER A 1 531 ? 162.001 194.928 187.640 1.00 120.49 531 SER B CA 1
ATOM 2301 C C . SER A 1 531 ? 161.179 195.712 188.658 1.00 120.49 531 SER B C 1
ATOM 2302 O O . SER A 1 531 ? 161.568 195.838 189.828 1.00 120.49 531 SER B O 1
ATOM 2305 N N . TYR A 1 532 ? 160.005 196.180 188.244 1.00 124.47 532 TYR B N 1
ATOM 2306 C CA . TYR A 1 532 ? 159.092 196.857 189.158 1.00 124.47 532 TYR B CA 1
ATOM 2307 C C . TYR A 1 532 ? 158.683 195.947 190.312 1.00 124.47 532 TYR B C 1
ATOM 2308 O O . TYR A 1 532 ? 158.869 196.298 191.482 1.00 124.47 532 TYR B O 1
ATOM 2317 N N . LEU A 1 533 ? 158.079 194.797 190.013 1.00 122.88 533 LEU B N 1
ATOM 2318 C CA . LEU A 1 533 ? 157.631 193.934 191.099 1.00 122.88 533 LEU B CA 1
ATOM 2319 C C . LEU A 1 533 ? 158.785 193.330 191.892 1.00 122.88 533 LEU B C 1
ATOM 2320 O O . LEU A 1 533 ? 158.591 192.990 193.059 1.00 122.88 533 LEU B O 1
ATOM 2325 N N . GLY A 1 534 ? 159.984 193.225 191.315 1.00 125.89 534 GLY B N 1
ATOM 2326 C CA . GLY A 1 534 ? 161.156 192.894 192.112 1.00 125.89 534 GLY B CA 1
ATOM 2327 C C . GLY A 1 534 ? 161.476 193.953 193.149 1.00 125.89 534 GLY B C 1
ATOM 2328 O O . GLY A 1 534 ? 161.718 193.647 194.319 1.00 125.89 534 GLY B O 1
ATOM 2329 N N . ARG A 1 535 ? 161.430 195.223 192.739 1.00 128.23 535 ARG B N 1
ATOM 2330 C CA . ARG A 1 535 ? 161.616 196.322 193.684 1.00 128.23 535 ARG B CA 1
ATOM 2331 C C . ARG A 1 535 ? 160.526 196.339 194.750 1.00 128.23 535 ARG B C 1
ATOM 2332 O O . ARG A 1 535 ? 160.808 196.532 195.939 1.00 128.23 535 ARG B O 1
ATOM 2340 N N . LYS A 1 536 ? 159.277 196.132 194.342 1.00 129.97 536 LYS B N 1
ATOM 2341 C CA . LYS A 1 536 ? 158.168 196.114 195.293 1.00 129.97 536 LYS B CA 1
ATOM 2342 C C . LYS A 1 536 ? 158.283 194.961 196.287 1.00 129.97 536 LYS B C 1
ATOM 2343 O O . LYS A 1 536 ? 158.155 195.168 197.500 1.00 129.97 536 LYS B O 1
ATOM 2349 N N . LYS A 1 537 ? 158.529 193.741 195.807 1.00 131.92 537 LYS B N 1
ATOM 2350 C CA . LYS A 1 537 ? 158.698 192.617 196.720 1.00 131.92 537 LYS B CA 1
ATOM 2351 C C . LYS A 1 537 ? 159.958 192.721 197.569 1.00 131.92 537 LYS B C 1
ATOM 2352 O O . LYS A 1 537 ? 160.008 192.115 198.645 1.00 131.92 537 LYS B O 1
ATOM 2353 N N . ARG A 1 538 ? 160.977 193.463 197.125 1.00 134.61 538 ARG B N 1
ATOM 2354 C CA . ARG A 1 538 ? 162.094 193.755 198.016 1.00 134.61 538 ARG B CA 1
ATOM 2355 C C . ARG A 1 538 ? 161.669 194.713 199.123 1.00 134.61 538 ARG B C 1
ATOM 2356 O O . ARG A 1 538 ? 161.964 194.486 200.302 1.00 134.61 538 ARG B O 1
ATOM 2364 N N . ASP A 1 539 ? 160.978 195.796 198.758 1.00 135.25 539 ASP B N 1
ATOM 2365 C CA . ASP A 1 539 ? 160.417 196.695 199.764 1.00 135.25 539 ASP B CA 1
ATOM 2366 C C . ASP A 1 539 ? 159.429 195.963 200.663 1.00 135.25 539 ASP B C 1
ATOM 2367 O O . ASP A 1 539 ? 159.473 196.093 201.892 1.00 135.25 539 ASP B O 1
ATOM 2372 N N . ASN A 1 540 ? 158.523 195.196 200.066 1.00 135.11 540 ASN B N 1
ATOM 2373 C CA . ASN A 1 540 ? 157.555 194.414 200.826 1.00 135.11 540 ASN B CA 1
ATOM 2374 C C . ASN A 1 540 ? 158.122 193.047 201.192 1.00 135.11 540 ASN B C 1
ATOM 2375 O O . ASN A 1 540 ? 158.002 192.091 200.427 1.00 135.11 540 ASN B O 1
ATOM 2376 N N . PHE A 1 545 ? 158.254 189.048 191.769 1.00 114.29 545 PHE B N 1
ATOM 2377 C CA . PHE A 1 545 ? 157.360 187.934 191.488 1.00 114.29 545 PHE B CA 1
ATOM 2378 C C . PHE A 1 545 ? 158.058 187.050 190.444 1.00 114.29 545 PHE B C 1
ATOM 2379 O O . PHE A 1 545 ? 158.798 187.579 189.615 1.00 114.29 545 PHE B O 1
ATOM 2387 N N . PRO A 1 546 ? 157.860 185.727 190.479 1.00 113.66 546 PRO B N 1
ATOM 2388 C CA . PRO A 1 546 ? 158.631 184.858 189.577 1.00 113.66 546 PRO B CA 1
ATOM 2389 C C . PRO A 1 546 ? 158.400 185.187 188.108 1.00 113.66 546 PRO B C 1
ATOM 2390 O O . PRO A 1 546 ? 157.263 185.353 187.658 1.00 113.66 546 PRO B O 1
ATOM 2394 N N . ALA A 1 547 ? 159.504 185.286 187.360 1.00 113.14 547 ALA B N 1
ATOM 2395 C CA . ALA A 1 547 ? 159.431 185.637 185.944 1.00 113.14 547 ALA B CA 1
ATOM 2396 C C . ALA A 1 547 ? 158.729 184.557 185.134 1.00 113.14 547 ALA B C 1
ATOM 2397 O O . ALA A 1 547 ? 158.175 184.842 184.067 1.00 113.14 547 ALA B O 1
ATOM 2399 N N . GLU A 1 548 ? 158.745 183.319 185.623 1.00 111.78 548 GLU B N 1
ATOM 2400 C CA . GLU A 1 548 ? 158.067 182.202 184.980 1.00 111.78 548 GLU B CA 1
ATOM 2401 C C . GLU A 1 548 ? 156.549 182.285 185.092 1.00 111.78 548 GLU B C 1
ATOM 2402 O O . GLU A 1 548 ? 155.854 181.572 184.361 1.00 111.78 548 GLU B O 1
ATOM 2408 N N . ASP A 1 549 ? 156.022 183.144 185.964 1.00 110.42 549 ASP B N 1
ATOM 2409 C CA . ASP A 1 549 ? 154.606 183.165 186.309 1.00 110.42 549 ASP B CA 1
ATOM 2410 C C . ASP A 1 549 ? 153.871 184.413 185.825 1.00 110.42 549 ASP B C 1
ATOM 2411 O O . ASP A 1 549 ? 152.694 184.584 186.159 1.00 110.42 549 ASP B O 1
ATOM 2416 N N . VAL A 1 550 ? 154.518 185.289 185.055 1.00 108.90 550 VAL B N 1
ATOM 2417 C CA . VAL A 1 550 ? 153.846 186.415 184.410 1.00 108.90 550 VAL B CA 1
ATOM 2418 C C . VAL A 1 550 ? 153.863 186.226 182.897 1.00 108.90 550 VAL B C 1
ATOM 2419 O O . VAL A 1 550 ? 154.901 185.896 182.312 1.00 108.90 550 VAL B O 1
ATOM 2423 N N . GLN A 1 551 ? 152.699 186.414 182.278 1.00 107.38 551 GLN B N 1
ATOM 2424 C CA . GLN A 1 551 ? 152.510 186.357 180.835 1.00 107.38 551 GLN B CA 1
ATOM 2425 C C . GLN A 1 551 ? 152.189 187.765 180.350 1.00 107.38 551 GLN B C 1
ATOM 2426 O O . GLN A 1 551 ? 151.448 188.497 181.014 1.00 107.38 551 GLN B O 1
ATOM 2432 N N . VAL A 1 552 ? 152.744 188.151 179.200 1.00 109.59 552 VAL B N 1
ATOM 2433 C CA . VAL A 1 552 ? 152.399 189.414 178.554 1.00 109.59 552 VAL B CA 1
ATOM 2434 C C . VAL A 1 552 ? 151.958 189.148 177.120 1.00 109.59 552 VAL B C 1
ATOM 2435 O O . VAL A 1 552 ? 152.619 188.406 176.385 1.00 109.59 552 VAL B O 1
ATOM 2439 N N . ILE A 1 553 ? 150.839 189.759 176.734 1.00 109.12 553 ILE B N 1
ATOM 2440 C CA . ILE A 1 553 ? 150.372 189.829 175.354 1.00 109.12 553 ILE B CA 1
ATOM 2441 C C . ILE A 1 553 ? 150.190 191.303 175.029 1.00 109.12 553 ILE B C 1
ATOM 2442 O O . ILE A 1 553 ? 149.542 192.028 175.792 1.00 109.12 553 ILE B O 1
ATOM 2447 N N . VAL A 1 554 ? 150.752 191.748 173.906 1.00 111.12 554 VAL B N 1
ATOM 2448 C CA . VAL A 1 554 ? 150.463 193.067 173.350 1.00 111.12 554 VAL B CA 1
ATOM 2449 C C . VAL A 1 554 ? 149.632 192.887 172.089 1.00 111.12 554 VAL B C 1
ATOM 2450 O O . VAL A 1 554 ? 149.980 192.084 171.214 1.00 111.12 554 VAL B O 1
ATOM 2454 N N . GLU A 1 555 ? 148.534 193.637 171.998 1.00 109.78 555 GLU B N 1
ATOM 2455 C CA . GLU A 1 555 ? 147.687 193.639 170.813 1.00 109.78 555 GLU B CA 1
ATOM 2456 C C . GLU A 1 555 ? 147.054 195.013 170.653 1.00 109.78 555 GLU B C 1
ATOM 2457 O O . GLU A 1 555 ? 146.496 195.556 171.610 1.00 109.78 555 GLU B O 1
ATOM 2463 N N . GLY A 1 556 ? 147.149 195.560 169.444 1.00 110.09 556 GLY B N 1
ATOM 2464 C CA . GLY A 1 556 ? 146.397 196.737 169.053 1.00 110.09 556 GLY B CA 1
ATOM 2465 C C . GLY A 1 556 ? 146.531 197.959 169.939 1.00 110.09 556 GLY B C 1
ATOM 2466 O O . GLY A 1 556 ? 145.525 198.552 170.339 1.00 110.09 556 GLY B O 1
ATOM 2467 N N . ASN A 1 557 ? 147.770 198.332 170.261 1.00 114.73 557 ASN B N 1
ATOM 2468 C CA . ASN A 1 557 ? 148.127 199.376 171.220 1.00 114.73 557 ASN B CA 1
ATOM 2469 C C . ASN A 1 557 ? 147.821 199.027 172.672 1.00 114.73 557 ASN B C 1
ATOM 2470 O O . ASN A 1 557 ? 147.969 199.895 173.542 1.00 114.73 557 ASN B O 1
ATOM 2475 N N . GLU A 1 558 ? 147.404 197.797 172.968 1.00 114.54 558 GLU B N 1
ATOM 2476 C CA . GLU A 1 558 ? 147.032 197.396 174.319 1.00 114.54 558 GLU B CA 1
ATOM 2477 C C . GLU A 1 558 ? 147.893 196.220 174.751 1.00 114.54 558 GLU B C 1
ATOM 2478 O O . GLU A 1 558 ? 148.147 195.307 173.959 1.00 114.54 558 GLU B O 1
ATOM 2484 N N . ALA A 1 559 ? 148.338 196.242 176.008 1.00 114.02 559 ALA B N 1
ATOM 2485 C CA . ALA A 1 559 ? 149.102 195.146 176.591 1.00 114.02 559 ALA B CA 1
ATOM 2486 C C . ALA A 1 559 ? 148.356 194.579 177.791 1.00 114.02 559 ALA B C 1
ATOM 2487 O O . ALA A 1 559 ? 148.112 195.295 178.767 1.00 114.02 559 ALA B O 1
ATOM 2489 N N . ARG A 1 560 ? 148.001 193.298 177.715 1.00 111.36 560 ARG B N 1
ATOM 2490 C CA . ARG A 1 560 ? 147.442 192.568 178.846 1.00 111.36 560 ARG B CA 1
ATOM 2491 C C . ARG A 1 560 ? 148.554 191.822 179.572 1.00 111.36 560 ARG B C 1
ATOM 2492 O O . ARG A 1 560 ? 149.227 190.974 178.976 1.00 111.36 560 ARG B O 1
ATOM 2500 N N . ILE A 1 561 ? 148.742 192.130 180.853 1.00 111.30 561 ILE B N 1
ATOM 2501 C CA . ILE A 1 561 ? 149.685 191.417 181.708 1.00 111.30 561 ILE B CA 1
ATOM 2502 C C . ILE A 1 561 ? 148.860 190.537 182.636 1.00 111.30 561 ILE B C 1
ATOM 2503 O O . ILE A 1 561 ? 148.008 191.033 183.384 1.00 111.30 561 ILE B O 1
ATOM 2508 N N . SER A 1 562 ? 149.119 189.230 182.585 1.00 108.42 562 SER B N 1
ATOM 2509 C CA . SER A 1 562 ? 148.363 188.226 183.325 1.00 108.42 562 SER B CA 1
ATOM 2510 C C . SER A 1 562 ? 149.279 187.519 184.314 1.00 108.42 562 SER B C 1
ATOM 2511 O O . SER A 1 562 ? 150.227 186.840 183.906 1.00 108.42 562 SER B O 1
ATOM 2514 N N . MET A 1 563 ? 148.999 187.678 185.607 1.00 108.22 563 MET B N 1
ATOM 2515 C CA . MET A 1 563 ? 149.698 186.929 186.643 1.00 108.22 563 MET B CA 1
ATOM 2516 C C . MET A 1 563 ? 148.952 185.635 186.943 1.00 108.22 563 MET B C 1
ATOM 2517 O O . MET A 1 563 ? 147.719 185.592 186.907 1.00 108.22 563 MET B O 1
ATOM 2522 N N . THR A 1 564 ? 149.708 184.581 187.237 1.00 105.48 564 THR B N 1
ATOM 2523 C CA . THR A 1 564 ? 149.177 183.458 187.998 1.00 105.48 564 THR B CA 1
ATOM 2524 C C . THR A 1 564 ? 149.030 183.810 189.476 1.00 105.48 564 THR B C 1
ATOM 2525 O O . THR A 1 564 ? 149.808 184.588 190.036 1.00 105.48 564 THR B O 1
ATOM 2529 N N . VAL A 1 565 ? 148.015 183.221 190.108 1.00 97.84 565 VAL B N 1
ATOM 2530 C CA . VAL A 1 565 ? 147.785 183.359 191.541 1.00 97.84 565 VAL B CA 1
ATOM 2531 C C . VAL A 1 565 ? 147.322 182.010 192.073 1.00 97.84 565 VAL B C 1
ATOM 2532 O O . VAL A 1 565 ? 146.723 181.211 191.348 1.00 97.84 565 VAL B O 1
ATOM 2536 N N . TYR A 1 566 ? 147.599 181.765 193.350 1.00 91.13 566 TYR B N 1
ATOM 2537 C CA . TYR A 1 566 ? 147.344 180.464 193.970 1.00 91.13 566 TYR B CA 1
ATOM 2538 C C . TYR A 1 566 ? 146.283 180.568 195.062 1.00 91.13 566 TYR B C 1
ATOM 2539 O O . TYR A 1 566 ? 146.552 181.166 196.122 1.00 91.13 566 TYR B O 1
ATOM 2548 N N . PRO A 1 567 ? 145.083 180.019 194.874 1.00 82.76 567 PRO B N 1
ATOM 2549 C CA . PRO A 1 567 ? 144.085 180.025 195.946 1.00 82.76 567 PRO B CA 1
ATOM 2550 C C . PRO A 1 567 ? 144.292 178.906 196.961 1.00 82.76 567 PRO B C 1
ATOM 2551 O O . PRO A 1 567 ? 145.018 177.938 196.734 1.00 82.76 567 PRO B O 1
ATOM 2555 N N . ILE A 1 568 ? 143.622 179.067 198.100 1.00 71.99 568 ILE B N 1
ATOM 2556 C CA . ILE A 1 568 ? 143.674 178.104 199.197 1.00 71.99 568 ILE B CA 1
ATOM 2557 C C . ILE A 1 568 ? 142.674 176.982 198.926 1.00 71.99 568 ILE B C 1
ATOM 2558 O O . ILE A 1 568 ? 141.463 177.217 198.877 1.00 71.99 568 ILE B O 1
ATOM 2563 N N . ARG A 1 569 ? 143.180 175.762 198.751 1.00 70.86 569 ARG B N 1
ATOM 2564 C CA . ARG A 1 569 ? 142.369 174.556 198.664 1.00 70.86 569 ARG B CA 1
ATOM 2565 C C . ARG A 1 569 ? 142.281 173.874 200.035 1.00 70.86 569 ARG B C 1
ATOM 2566 O O . ARG A 1 569 ? 142.667 174.441 201.061 1.00 70.86 569 ARG B O 1
ATOM 2574 N N . SER A 1 570 ? 141.763 172.640 200.057 1.00 64.73 570 SER B N 1
ATOM 2575 C CA . SER A 1 570 ? 141.714 171.801 201.250 1.00 64.73 570 SER B CA 1
ATOM 2576 C C . SER A 1 570 ? 142.200 170.393 200.928 1.00 64.73 570 SER B C 1
ATOM 2577 O O . SER A 1 570 ? 141.842 169.827 199.891 1.00 64.73 570 SER B O 1
ATOM 2580 N N . PHE A 1 571 ? 143.011 169.830 201.827 1.00 61.04 571 PHE B N 1
ATOM 2581 C CA . PHE A 1 571 ? 143.615 168.522 201.590 1.00 61.04 571 PHE B CA 1
ATOM 2582 C C . PHE A 1 571 ? 142.561 167.435 201.436 1.00 61.04 571 PHE B C 1
ATOM 2583 O O . PHE A 1 571 ? 141.647 167.320 202.256 1.00 61.04 571 PHE B O 1
ATOM 2591 N N . LYS A 1 572 ? 142.687 166.640 200.368 1.00 63.19 572 LYS B N 1
ATOM 2592 C CA . LYS A 1 572 ? 141.947 165.393 200.230 1.00 63.19 572 LYS B CA 1
ATOM 2593 C C . LYS A 1 572 ? 142.824 164.153 200.328 1.00 63.19 572 LYS B C 1
ATOM 2594 O O . LYS A 1 572 ? 142.301 163.075 200.622 1.00 63.19 572 LYS B O 1
ATOM 2600 N N . LYS A 1 573 ? 144.127 164.276 200.081 1.00 60.60 573 LYS B N 1
ATOM 2601 C CA . LYS A 1 573 ? 145.064 163.161 200.113 1.00 60.60 573 LYS B CA 1
ATOM 2602 C C . LYS A 1 573 ? 146.251 163.514 200.994 1.00 60.60 573 LYS B C 1
ATOM 2603 O O . LYS A 1 573 ? 146.754 164.639 200.945 1.00 60.60 573 LYS B O 1
ATOM 2609 N N . ILE A 1 574 ? 146.690 162.553 201.804 1.00 59.89 574 ILE B N 1
ATOM 2610 C CA . ILE A 1 574 ? 147.972 162.618 202.498 1.00 59.89 574 ILE B CA 1
ATOM 2611 C C . ILE A 1 574 ? 148.777 161.382 202.120 1.00 59.89 574 ILE B C 1
ATOM 2612 O O . ILE A 1 574 ? 148.302 160.253 202.284 1.00 59.89 574 ILE B O 1
ATOM 2617 N N . SER A 1 575 ? 149.990 161.596 201.613 1.00 60.76 575 SER B N 1
ATOM 2618 C CA . SER A 1 575 ? 150.894 160.523 201.212 1.00 60.76 575 SER B CA 1
ATOM 2619 C C . SER A 1 575 ? 152.128 160.555 202.101 1.00 60.76 575 SER B C 1
ATOM 2620 O O . SER A 1 575 ? 152.876 161.539 202.087 1.00 60.76 575 SER B O 1
ATOM 2623 N N . VAL A 1 576 ? 152.342 159.486 202.865 1.00 59.93 576 VAL B N 1
ATOM 2624 C CA . VAL A 1 576 ? 153.486 159.365 203.765 1.00 59.93 576 VAL B CA 1
ATOM 2625 C C . VAL A 1 576 ? 154.408 158.291 203.202 1.00 59.93 576 VAL B C 1
ATOM 2626 O O . VAL A 1 576 ? 153.991 157.143 203.008 1.00 59.93 576 VAL B O 1
ATOM 2630 N N . SER A 1 577 ? 155.661 158.663 202.948 1.00 60.91 577 SER B N 1
ATOM 2631 C CA . SER A 1 577 ? 156.736 157.719 202.652 1.00 60.91 577 SER B CA 1
ATOM 2632 C C . SER A 1 577 ? 157.548 157.497 203.923 1.00 60.91 577 SER B C 1
ATOM 2633 O O . SER A 1 577 ? 158.197 158.422 204.421 1.00 60.91 577 SER B O 1
ATOM 2636 N N . LEU A 1 578 ? 157.515 156.271 204.439 1.00 59.86 578 LEU B N 1
ATOM 2637 C CA . LEU A 1 578 ? 158.177 155.905 205.686 1.00 59.86 578 LEU B CA 1
ATOM 2638 C C . LEU A 1 578 ? 159.380 155.036 205.349 1.00 59.86 578 LEU B C 1
ATOM 2639 O O . LEU A 1 578 ? 159.224 153.945 204.790 1.00 59.86 578 LEU B O 1
ATOM 2644 N N . VAL A 1 579 ? 160.573 155.524 205.682 1.00 59.52 579 VAL B N 1
ATOM 2645 C CA . VAL A 1 579 ? 161.833 154.841 205.402 1.00 59.52 579 VAL B CA 1
ATOM 2646 C C . VAL A 1 579 ? 162.418 154.358 206.724 1.00 59.52 579 VAL B C 1
ATOM 2647 O O . VAL A 1 579 ? 162.706 155.165 207.616 1.00 59.52 579 VAL B O 1
ATOM 2651 N N . TYR A 1 580 ? 162.599 153.043 206.843 1.00 58.46 580 TYR B N 1
ATOM 2652 C CA . TYR A 1 580 ? 163.341 152.445 207.950 1.00 58.46 580 TYR B CA 1
ATOM 2653 C C . TYR A 1 580 ? 164.834 152.449 207.650 1.00 58.46 580 TYR B C 1
ATOM 2654 O O . TYR A 1 580 ? 165.309 151.686 206.803 1.00 58.46 580 TYR B O 1
ATOM 2663 N N . LYS A 1 581 ? 165.572 153.305 208.346 1.00 59.71 581 LYS B N 1
ATOM 2664 C CA . LYS A 1 581 ? 167.022 153.229 208.393 1.00 59.71 581 LYS B CA 1
ATOM 2665 C C . LYS A 1 581 ? 167.435 152.405 209.610 1.00 59.71 581 LYS B C 1
ATOM 2666 O O . LYS A 1 581 ? 166.606 152.017 210.435 1.00 59.71 581 LYS B O 1
ATOM 2672 N N . GLN A 1 582 ? 168.733 152.127 209.720 1.00 59.53 582 GLN B N 1
ATOM 2673 C CA . GLN A 1 582 ? 169.304 151.670 210.980 1.00 59.53 582 GLN B CA 1
ATOM 2674 C C . GLN A 1 582 ? 170.618 152.387 211.251 1.00 59.53 582 GLN B C 1
ATOM 2675 O O . GLN A 1 582 ? 171.272 152.905 210.343 1.00 59.53 582 GLN B O 1
ATOM 2681 N N . GLN A 1 583 ? 170.995 152.397 212.527 1.00 58.86 583 GLN B N 1
ATOM 2682 C CA . GLN A 1 583 ? 172.014 153.285 213.067 1.00 58.86 583 GLN B CA 1
ATOM 2683 C C . GLN A 1 583 ? 172.936 152.462 213.954 1.00 58.86 583 GLN B C 1
ATOM 2684 O O . GLN A 1 583 ? 172.475 151.603 214.710 1.00 58.86 583 GLN B O 1
ATOM 2690 N N . THR A 1 584 ? 174.236 152.728 213.859 1.00 58.52 584 THR B N 1
ATOM 2691 C CA . THR A 1 584 ? 175.203 152.175 214.799 1.00 58.52 584 THR B CA 1
ATOM 2692 C C . THR A 1 584 ? 175.269 153.037 216.053 1.00 58.52 584 THR B C 1
ATOM 2693 O O . THR A 1 584 ? 175.654 154.209 215.987 1.00 58.52 584 THR B O 1
ATOM 2697 N N . LEU A 1 585 ? 174.899 152.460 217.191 1.00 57.86 585 LEU B N 1
ATOM 2698 C CA . LEU A 1 585 ? 175.206 153.043 218.487 1.00 57.86 585 LEU B CA 1
ATOM 2699 C C . LEU A 1 585 ? 176.595 152.611 218.938 1.00 57.86 585 LEU B C 1
ATOM 2700 O O . LEU A 1 585 ? 177.083 151.539 218.571 1.00 57.86 585 LEU B O 1
ATOM 2705 N N . GLN A 1 586 ? 177.231 153.464 219.735 1.00 57.72 586 GLN B N 1
ATOM 2706 C CA . GLN A 1 586 ? 178.551 153.175 220.270 1.00 57.72 586 GLN B CA 1
ATOM 2707 C C . GLN A 1 586 ? 178.653 153.792 221.656 1.00 57.72 586 GLN B C 1
ATOM 2708 O O . GLN A 1 586 ? 178.052 154.834 221.931 1.00 57.72 586 GLN B O 1
ATOM 2714 N N . ALA A 1 587 ? 179.414 153.136 222.525 1.00 58.65 587 ALA B N 1
ATOM 2715 C CA . ALA A 1 587 ? 179.696 153.670 223.851 1.00 58.65 587 ALA B CA 1
ATOM 2716 C C . ALA A 1 587 ? 181.089 153.265 224.308 1.00 58.65 587 ALA B C 1
ATOM 2717 O O . ALA A 1 587 ? 181.593 152.208 223.935 1.00 58.65 587 ALA B O 1
ATOM 2720 N N . ALA B 1 2 ? 138.486 172.784 218.376 1.00 62.42 2 ALA I N 1
ATOM 2721 C CA . ALA B 1 2 ? 137.526 173.736 217.749 1.00 62.42 2 ALA I CA 1
ATOM 2722 C C . ALA B 1 2 ? 137.624 175.107 218.406 1.00 62.42 2 ALA I C 1
ATOM 2723 O O . ALA B 1 2 ? 138.278 175.264 219.438 1.00 62.42 2 ALA I O 1
ATOM 2725 N N . VAL B 1 3 ? 136.973 176.096 217.797 1.00 58.04 3 VAL I N 1
ATOM 2726 C CA . VAL B 1 3 ? 136.810 177.422 218.377 1.00 58.04 3 VAL I CA 1
ATOM 2727 C C . VAL B 1 3 ? 135.332 177.773 218.308 1.00 58.04 3 VAL I C 1
ATOM 2728 O O . VAL B 1 3 ? 134.684 177.560 217.277 1.00 58.04 3 VAL I O 1
ATOM 2732 N N . GLU B 1 4 ? 134.802 178.319 219.402 1.00 58.17 4 GLU I N 1
ATOM 2733 C CA . GLU B 1 4 ? 133.368 178.469 219.576 1.00 58.17 4 GLU I CA 1
ATOM 2734 C C . GLU B 1 4 ? 133.033 179.902 219.972 1.00 58.17 4 GLU I C 1
ATOM 2735 O O . GLU B 1 4 ? 133.768 180.509 220.760 1.00 58.17 4 GLU I O 1
ATOM 2741 N N . PRO B 1 5 ? 131.943 180.471 219.458 1.00 54.38 5 PRO I N 1
ATOM 2742 C CA . PRO B 1 5 ? 131.517 181.796 219.907 1.00 54.38 5 PRO I CA 1
ATOM 2743 C C . PRO B 1 5 ? 130.657 181.719 221.156 1.00 54.38 5 PRO I C 1
ATOM 2744 O O . PRO B 1 5 ? 129.922 180.756 221.381 1.00 54.38 5 PRO I O 1
ATOM 2748 N N . PHE B 1 6 ? 130.762 182.760 221.979 1.00 51.45 6 PHE I N 1
ATOM 2749 C CA . PHE B 1 6 ? 129.805 182.998 223.055 1.00 51.45 6 PHE I CA 1
ATOM 2750 C C . PHE B 1 6 ? 129.251 184.408 222.889 1.00 51.45 6 PHE I C 1
ATOM 2751 O O . PHE B 1 6 ? 130.036 185.378 222.875 1.00 51.45 6 PHE I O 1
ATOM 2759 N N . PRO B 1 7 ? 127.920 184.592 222.759 1.00 54.04 7 PRO I N 1
ATOM 2760 C CA . PRO B 1 7 ? 126.881 183.563 222.636 1.00 54.04 7 PRO I CA 1
ATOM 2761 C C . PRO B 1 7 ? 127.033 182.774 221.346 1.00 54.04 7 PRO I C 1
ATOM 2762 O O . PRO B 1 7 ? 127.825 183.157 220.489 1.00 54.04 7 PRO I O 1
ATOM 2766 N N . ARG B 1 8 ? 126.286 181.680 221.213 1.00 59.06 8 ARG I N 1
ATOM 2767 C CA . ARG B 1 8 ? 126.270 180.952 219.952 1.00 59.06 8 ARG I CA 1
ATOM 2768 C C . ARG B 1 8 ? 125.422 181.657 218.904 1.00 59.06 8 ARG I C 1
ATOM 2769 O O . ARG B 1 8 ? 125.818 181.737 217.736 1.00 59.06 8 ARG I O 1
ATOM 2777 N N . ARG B 1 9 ? 124.271 182.179 219.295 1.00 61.07 9 ARG I N 1
ATOM 2778 C CA . ARG B 1 9 ? 123.480 182.991 218.381 1.00 61.07 9 ARG I CA 1
ATOM 2779 C C . ARG B 1 9 ? 124.075 184.393 218.265 1.00 61.07 9 ARG I C 1
ATOM 2780 O O . ARG B 1 9 ? 124.375 185.016 219.287 1.00 61.07 9 ARG I O 1
ATOM 2788 N N . PRO B 1 10 ? 124.255 184.924 217.055 1.00 56.79 10 PRO I N 1
ATOM 2789 C CA . PRO B 1 10 ? 124.901 186.231 216.916 1.00 56.79 10 PRO I CA 1
ATOM 2790 C C . PRO B 1 10 ? 124.017 187.368 217.406 1.00 56.79 10 PRO I C 1
ATOM 2791 O O . PRO B 1 10 ? 122.808 187.223 217.596 1.00 56.79 10 PRO I O 1
ATOM 2795 N N . ILE B 1 11 ? 124.653 188.521 217.607 1.00 55.29 11 ILE I N 1
ATOM 2796 C CA . ILE B 1 11 ? 123.984 189.749 218.018 1.00 55.29 11 ILE I CA 1
ATOM 2797 C C . ILE B 1 11 ? 124.358 190.843 217.028 1.00 55.29 11 ILE I C 1
ATOM 2798 O O . ILE B 1 11 ? 125.517 190.944 216.610 1.00 55.29 11 ILE I O 1
ATOM 2803 N N . THR B 1 12 ? 123.372 191.651 216.639 1.00 56.63 12 THR I N 1
ATOM 2804 C CA . THR B 1 12 ? 123.603 192.802 215.773 1.00 56.63 12 THR I CA 1
ATOM 2805 C C . THR B 1 12 ? 123.926 194.068 216.564 1.00 56.63 12 THR I C 1
ATOM 2806 O O . THR B 1 12 ? 124.931 194.733 216.297 1.00 56.63 12 THR I O 1
ATOM 2810 N N . ARG B 1 13 ? 123.082 194.408 217.538 1.00 54.64 13 ARG I N 1
ATOM 2811 C CA . ARG B 1 13 ? 123.250 195.630 218.305 1.00 54.64 13 ARG I CA 1
ATOM 2812 C C . ARG B 1 13 ? 124.564 195.617 219.090 1.00 54.64 13 ARG I C 1
ATOM 2813 O O . ARG B 1 13 ? 125.183 194.564 219.256 1.00 54.64 13 ARG I O 1
ATOM 2821 N N . PRO B 1 14 ? 125.018 196.785 219.558 1.00 50.13 14 PRO I N 1
ATOM 2822 C CA . PRO B 1 14 ? 126.330 196.867 220.219 1.00 50.13 14 PRO I CA 1
ATOM 2823 C C . PRO B 1 14 ? 126.447 195.904 221.392 1.00 50.13 14 PRO I C 1
ATOM 2824 O O . PRO B 1 14 ? 125.563 195.831 222.247 1.00 50.13 14 PRO I O 1
ATOM 2828 N N . HIS B 1 15 ? 127.547 195.160 221.425 1.00 51.39 15 HIS I N 1
ATOM 2829 C CA . HIS B 1 15 ? 127.692 194.078 222.388 1.00 51.39 15 HIS I CA 1
ATOM 2830 C C . HIS B 1 15 ? 129.155 193.671 222.449 1.00 51.39 15 HIS I C 1
ATOM 2831 O O . HIS B 1 15 ? 129.979 194.105 221.643 1.00 51.39 15 HIS I O 1
ATOM 2838 N N . ALA B 1 16 ? 129.463 192.831 223.431 1.00 51.68 16 ALA I N 1
ATOM 2839 C CA . ALA B 1 16 ? 130.718 192.099 223.509 1.00 51.68 16 ALA I CA 1
ATOM 2840 C C . ALA B 1 16 ? 130.449 190.622 223.267 1.00 51.68 16 ALA I C 1
ATOM 2841 O O . ALA B 1 16 ? 129.401 190.105 223.664 1.00 51.68 16 ALA I O 1
ATOM 2843 N N . SER B 1 17 ? 131.387 189.944 222.609 1.00 51.41 17 SER I N 1
ATOM 2844 C CA . SER B 1 17 ? 131.272 188.509 222.396 1.00 51.41 17 SER I CA 1
ATOM 2845 C C . SER B 1 17 ? 132.634 187.852 222.543 1.00 51.41 17 SER I C 1
ATOM 2846 O O . SER B 1 17 ? 133.668 188.431 222.201 1.00 51.41 17 SER I O 1
ATOM 2849 N N . ILE B 1 18 ? 132.610 186.624 223.053 1.00 51.68 18 ILE I N 1
ATOM 2850 C CA . ILE B 1 18 ? 133.803 185.872 223.417 1.00 51.68 18 ILE I CA 1
ATOM 2851 C C . ILE B 1 18 ? 133.972 184.715 222.445 1.00 51.68 18 ILE I C 1
ATOM 2852 O O . ILE B 1 18 ? 132.992 184.075 222.046 1.00 51.68 18 ILE I O 1
ATOM 2857 N N . GLU B 1 19 ? 135.218 184.456 222.061 1.00 55.35 19 GLU I N 1
ATOM 2858 C CA . GLU B 1 19 ? 135.573 183.347 221.187 1.00 55.35 19 GLU I CA 1
ATOM 2859 C C . GLU B 1 19 ? 136.696 182.571 221.854 1.00 55.35 19 GLU I C 1
ATOM 2860 O O . GLU B 1 19 ? 137.735 183.146 222.191 1.00 55.35 19 GLU I O 1
ATOM 2866 N N . VAL B 1 20 ? 136.493 181.268 222.031 1.00 53.61 20 VAL I N 1
ATOM 2867 C CA . VAL B 1 20 ? 137.227 180.480 223.013 1.00 53.61 20 VAL I CA 1
ATOM 2868 C C . VAL B 1 20 ? 137.793 179.247 222.327 1.00 53.61 20 VAL I C 1
ATOM 2869 O O . VAL B 1 20 ? 137.110 178.598 221.528 1.00 53.61 20 VAL I O 1
ATOM 2873 N N . ASP B 1 21 ? 139.040 178.921 222.657 1.00 55.06 21 ASP I N 1
ATOM 2874 C CA . ASP B 1 21 ? 139.832 177.940 221.926 1.00 55.06 21 ASP I CA 1
ATOM 2875 C C . ASP B 1 21 ? 140.353 176.939 222.945 1.00 55.06 21 ASP I C 1
ATOM 2876 O O . ASP B 1 21 ? 141.014 177.323 223.914 1.00 55.06 21 ASP I O 1
ATOM 2881 N N . THR B 1 22 ? 140.069 175.659 222.710 1.00 54.12 22 THR I N 1
ATOM 2882 C CA . THR B 1 22 ? 140.297 174.599 223.680 1.00 54.12 22 THR I CA 1
ATOM 2883 C C . THR B 1 22 ? 141.425 173.659 223.264 1.00 54.12 22 THR I C 1
ATOM 2884 O O . THR B 1 22 ? 141.782 172.757 224.027 1.00 54.12 22 THR I O 1
ATOM 2888 N N . SER B 1 23 ? 142.012 173.871 222.084 1.00 56.28 23 SER I N 1
ATOM 2889 C CA . SER B 1 23 ? 143.019 172.962 221.543 1.00 56.28 23 SER I CA 1
ATOM 2890 C C . SER B 1 23 ? 144.204 172.766 222.482 1.00 56.28 23 SER I C 1
ATOM 2891 O O . SER B 1 23 ? 144.787 171.677 222.523 1.00 56.28 23 SER I O 1
ATOM 2894 N N . GLY B 1 24 ? 144.572 173.796 223.244 1.00 55.55 24 GLY I N 1
ATOM 2895 C CA . GLY B 1 24 ? 145.722 173.706 224.129 1.00 55.55 24 GLY I CA 1
ATOM 2896 C C . GLY B 1 24 ? 145.535 172.827 225.348 1.00 55.55 24 GLY I C 1
ATOM 2897 O O . GLY B 1 24 ? 146.531 172.454 225.975 1.00 55.55 24 GLY I O 1
ATOM 2898 N N . ILE B 1 25 ? 144.296 172.487 225.697 1.00 51.94 25 ILE I N 1
ATOM 2899 C CA . ILE B 1 25 ? 144.029 171.629 226.846 1.00 51.94 25 ILE I CA 1
ATOM 2900 C C . ILE B 1 25 ? 143.361 170.315 226.467 1.00 51.94 25 ILE I C 1
ATOM 2901 O O . ILE B 1 25 ? 143.407 169.366 227.268 1.00 51.94 25 ILE I O 1
ATOM 2906 N N . GLY B 1 26 ? 142.739 170.213 225.297 1.00 59.43 26 GLY I N 1
ATOM 2907 C CA . GLY B 1 26 ? 142.235 168.942 224.814 1.00 59.43 26 GLY I CA 1
ATOM 2908 C C . GLY B 1 26 ? 143.297 167.862 224.796 1.00 59.43 26 GLY I C 1
ATOM 2909 O O . GLY B 1 26 ? 144.436 168.101 224.386 1.00 59.43 26 GLY I O 1
ATOM 2910 N N . GLY B 1 27 ? 142.927 166.668 225.242 1.00 69.50 27 GLY I N 1
ATOM 2911 C CA . GLY B 1 27 ? 143.851 165.562 225.348 1.00 69.50 27 GLY I CA 1
ATOM 2912 C C . GLY B 1 27 ? 144.223 164.974 223.997 1.00 69.50 27 GLY I C 1
ATOM 2913 O O . GLY B 1 27 ? 143.938 165.516 222.929 1.00 69.50 27 GLY I O 1
ATOM 2914 N N . SER B 1 28 ? 144.889 163.823 224.068 1.00 78.95 28 SER I N 1
ATOM 2915 C CA . SER B 1 28 ? 145.258 163.058 222.887 1.00 78.95 28 SER I CA 1
ATOM 2916 C C . SER B 1 28 ? 145.237 161.577 223.236 1.00 78.95 28 SER I C 1
ATOM 2917 O O . SER B 1 28 ? 145.399 161.195 224.398 1.00 78.95 28 SER I O 1
ATOM 2920 N N . ALA B 1 29 ? 145.042 160.748 222.213 1.00 81.55 29 ALA I N 1
ATOM 2921 C CA . ALA B 1 29 ? 145.105 159.304 222.395 1.00 81.55 29 ALA I CA 1
ATOM 2922 C C . ALA B 1 29 ? 146.501 158.866 222.816 1.00 81.55 29 ALA I C 1
ATOM 2923 O O . ALA B 1 29 ? 147.495 159.177 222.153 1.00 81.55 29 ALA I O 1
ATOM 2925 N N . GLY B 1 30 ? 146.565 158.138 223.925 1.00 77.24 30 GLY I N 1
ATOM 2926 C CA . GLY B 1 30 ? 147.776 157.460 224.333 1.00 77.24 30 GLY I CA 1
ATOM 2927 C C . GLY B 1 30 ? 148.140 156.324 223.395 1.00 77.24 30 GLY I C 1
ATOM 2928 O O . GLY B 1 30 ? 147.500 156.075 222.373 1.00 77.24 30 GLY I O 1
ATOM 2929 N N . SER B 1 31 ? 149.223 155.636 223.752 1.00 67.97 31 SER I N 1
ATOM 2930 C CA . SER B 1 31 ? 149.619 154.431 223.035 1.00 67.97 31 SER I CA 1
ATOM 2931 C C . SER B 1 31 ? 148.479 153.421 223.012 1.00 67.97 31 SER I C 1
ATOM 2932 O O . SER B 1 31 ? 147.835 153.170 224.034 1.00 67.97 31 SER I O 1
ATOM 2935 N N . SER B 1 32 ? 148.219 152.860 221.832 1.00 63.14 32 SER I N 1
ATOM 2936 C CA . SER B 1 32 ? 147.195 151.836 221.692 1.00 63.14 32 SER I CA 1
ATOM 2937 C C . SER B 1 32 ? 147.471 150.669 222.634 1.00 63.14 32 SER I C 1
ATOM 2938 O O . SER B 1 32 ? 148.603 150.433 223.062 1.00 63.14 32 SER I O 1
ATOM 2941 N N . GLU B 1 33 ? 146.411 149.931 222.950 1.00 59.19 33 GLU I N 1
ATOM 2942 C CA . GLU B 1 33 ? 146.499 148.748 223.794 1.00 59.19 33 GLU I CA 1
ATOM 2943 C C . GLU B 1 33 ? 146.372 147.484 222.954 1.00 59.19 33 GLU I C 1
ATOM 2944 O O . GLU B 1 33 ? 145.499 147.392 222.084 1.00 59.19 33 GLU I O 1
ATOM 2950 N N . LYS B 1 34 ? 147.251 146.521 223.212 1.00 52.30 34 LYS I N 1
ATOM 2951 C CA . LYS B 1 34 ? 147.061 145.161 222.731 1.00 52.30 34 LYS I CA 1
ATOM 2952 C C . LYS B 1 34 ? 145.940 144.477 223.504 1.00 52.30 34 LYS I C 1
ATOM 2953 O O . LYS B 1 34 ? 145.846 144.601 224.728 1.00 52.30 34 LYS I O 1
ATOM 2959 N N . VAL B 1 35 ? 145.084 143.755 222.783 1.00 52.37 35 VAL I N 1
ATOM 2960 C CA . VAL B 1 35 ? 144.019 142.960 223.381 1.00 52.37 35 VAL I CA 1
ATOM 2961 C C . VAL B 1 35 ? 144.070 141.567 222.772 1.00 52.37 35 VAL I C 1
ATOM 2962 O O . VAL B 1 35 ? 144.338 141.412 221.576 1.00 52.37 35 VAL I O 1
ATOM 2966 N N . PHE B 1 36 ? 143.815 140.558 223.600 1.00 52.54 36 PHE I N 1
ATOM 2967 C CA . PHE B 1 36 ? 144.032 139.162 223.248 1.00 52.54 36 PHE I CA 1
ATOM 2968 C C . PHE B 1 36 ? 142.698 138.485 222.963 1.00 52.54 36 PHE I C 1
ATOM 2969 O O . PHE B 1 36 ? 141.727 138.673 223.702 1.00 52.54 36 PHE I O 1
ATOM 2977 N N . CYS B 1 37 ? 142.655 137.703 221.885 1.00 54.79 37 CYS I N 1
ATOM 2978 C CA . CYS B 1 37 ? 141.427 137.091 221.389 1.00 54.79 37 CYS I CA 1
ATOM 2979 C C . CYS B 1 37 ? 141.516 135.572 221.454 1.00 54.79 37 CYS I C 1
ATOM 2980 O O . CYS B 1 37 ? 142.511 134.990 221.014 1.00 54.79 37 CYS I O 1
ATOM 2983 N N . LEU B 1 38 ? 140.477 134.936 222.000 1.00 56.54 38 LEU I N 1
ATOM 2984 C CA . LEU B 1 38 ? 140.418 133.485 222.138 1.00 56.54 38 LEU I CA 1
ATOM 2985 C C . LEU B 1 38 ? 139.096 132.964 221.591 1.00 56.54 38 LEU I C 1
ATOM 2986 O O . LEU B 1 38 ? 138.046 133.577 221.801 1.00 56.54 38 LEU I O 1
ATOM 2991 N N . ILE B 1 39 ? 139.154 131.830 220.892 1.00 59.92 39 ILE I N 1
ATOM 2992 C CA . ILE B 1 39 ? 137.976 131.147 220.364 1.00 59.92 39 ILE I CA 1
ATOM 2993 C C . ILE B 1 39 ? 138.041 129.682 220.772 1.00 59.92 39 ILE I C 1
ATOM 2994 O O . ILE B 1 39 ? 139.035 129.004 220.494 1.00 59.92 39 ILE I O 1
ATOM 2999 N N . GLY B 1 40 ? 136.991 129.195 221.421 1.00 62.61 40 GLY I N 1
ATOM 3000 C CA . GLY B 1 40 ? 137.118 128.032 222.282 1.00 62.61 40 GLY I CA 1
ATOM 3001 C C . GLY B 1 40 ? 135.849 127.213 222.324 1.00 62.61 40 GLY I C 1
ATOM 3002 O O . GLY B 1 40 ? 134.738 127.747 222.268 1.00 62.61 40 GLY I O 1
ATOM 3003 N N . GLN B 1 41 ? 136.025 125.897 222.427 1.00 66.01 41 GLN I N 1
ATOM 3004 C CA . GLN B 1 41 ? 134.994 125.033 222.987 1.00 66.01 41 GLN I CA 1
ATOM 3005 C C . GLN B 1 41 ? 134.718 125.413 224.436 1.00 66.01 41 GLN I C 1
ATOM 3006 O O . GLN B 1 41 ? 135.645 125.593 225.230 1.00 66.01 41 GLN I O 1
ATOM 3012 N N . ALA B 1 42 ? 133.439 125.532 224.782 1.00 68.58 42 ALA I N 1
ATOM 3013 C CA . ALA B 1 42 ? 133.064 125.885 226.144 1.00 68.58 42 ALA I CA 1
ATOM 3014 C C . ALA B 1 42 ? 131.624 125.473 226.405 1.00 68.58 42 ALA I C 1
ATOM 3015 O O . ALA B 1 42 ? 130.846 125.228 225.479 1.00 68.58 42 ALA I O 1
ATOM 3017 N N . GLU B 1 43 ? 131.289 125.397 227.688 1.00 72.84 43 GLU I N 1
ATOM 3018 C CA . GLU B 1 43 ? 129.927 125.550 228.175 1.00 72.84 43 GLU I CA 1
ATOM 3019 C C . GLU B 1 43 ? 129.737 126.984 228.654 1.00 72.84 43 GLU I C 1
ATOM 3020 O O . GLU B 1 43 ? 130.697 127.650 229.051 1.00 72.84 43 GLU I O 1
ATOM 3026 N N . GLY B 1 44 ? 128.491 127.457 228.616 1.00 70.32 44 GLY I N 1
ATOM 3027 C CA . GLY B 1 44 ? 128.165 128.731 229.227 1.00 70.32 44 GLY I CA 1
ATOM 3028 C C . GLY B 1 44 ? 127.237 129.611 228.414 1.00 70.32 44 GLY I C 1
ATOM 3029 O O . GLY B 1 44 ? 126.191 129.161 227.936 1.00 70.32 44 GLY I O 1
ATOM 3030 N N . GLY B 1 45 ? 127.619 130.875 228.253 1.00 69.19 45 GLY I N 1
ATOM 3031 C CA . GLY B 1 45 ? 126.802 131.860 227.572 1.00 69.19 45 GLY I CA 1
ATOM 3032 C C . GLY B 1 45 ? 126.530 131.594 226.106 1.00 69.19 45 GLY I C 1
ATOM 3033 O O . GLY B 1 45 ? 127.024 130.621 225.531 1.00 69.19 45 GLY I O 1
ATOM 3034 N N . GLU B 1 46 ? 125.709 132.459 225.515 1.00 70.88 46 GLU I N 1
ATOM 3035 C CA . GLU B 1 46 ? 125.272 132.313 224.135 1.00 70.88 46 GLU I CA 1
ATOM 3036 C C . GLU B 1 46 ? 126.475 132.170 223.200 1.00 70.88 46 GLU I C 1
ATOM 3037 O O . GLU B 1 46 ? 127.424 132.959 223.299 1.00 70.88 46 GLU I O 1
ATOM 3043 N N . PRO B 1 47 ? 126.477 131.196 222.289 1.00 70.51 47 PRO I N 1
ATOM 3044 C CA . PRO B 1 47 ? 127.585 131.089 221.339 1.00 70.51 47 PRO I CA 1
ATOM 3045 C C . PRO B 1 47 ? 127.543 132.191 220.293 1.00 70.51 47 PRO I C 1
ATOM 3046 O O . PRO B 1 47 ? 126.537 132.878 220.101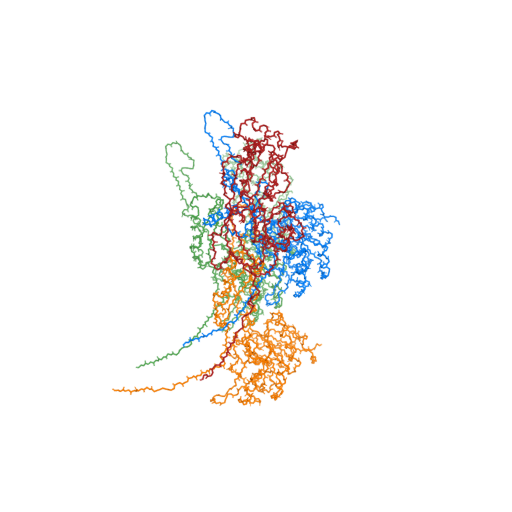 1.00 70.51 47 PRO I O 1
ATOM 3050 N N . ASN B 1 48 ? 128.672 132.338 219.601 1.00 68.01 48 ASN I N 1
ATOM 3051 C CA . ASN B 1 48 ? 128.781 133.218 218.440 1.00 68.01 48 ASN I CA 1
ATOM 3052 C C . ASN B 1 48 ? 128.483 134.669 218.808 1.00 68.01 48 ASN I C 1
ATOM 3053 O O . ASN B 1 48 ? 127.838 135.402 218.055 1.00 68.01 48 ASN I O 1
ATOM 3058 N N . THR B 1 49 ? 128.954 135.084 219.982 1.00 63.86 49 THR I N 1
ATOM 3059 C CA . THR B 1 49 ? 129.008 136.490 220.352 1.00 63.86 49 THR I CA 1
ATOM 3060 C C . THR B 1 49 ? 130.258 136.714 221.188 1.00 63.86 49 THR I C 1
ATOM 3061 O O . THR B 1 49 ? 130.699 135.822 221.916 1.00 63.86 49 THR I O 1
ATOM 3065 N N . VAL B 1 50 ? 130.820 137.915 221.091 1.00 60.23 50 VAL I N 1
ATOM 3066 C CA . VAL B 1 50 ? 132.106 138.231 221.703 1.00 60.23 50 VAL I CA 1
ATOM 3067 C C . VAL B 1 50 ? 131.858 138.908 223.042 1.00 60.23 50 VAL I C 1
ATOM 3068 O O . VAL B 1 50 ? 131.142 139.914 223.116 1.00 60.23 50 VAL I O 1
ATOM 3072 N N . TYR B 1 51 ? 132.454 138.360 224.098 1.00 61.78 51 TYR I N 1
ATOM 3073 C CA . TYR B 1 51 ? 132.412 138.939 225.434 1.00 61.78 51 TYR I CA 1
ATOM 3074 C C . TYR B 1 51 ? 133.760 139.565 225.755 1.00 61.78 51 TYR I C 1
ATOM 3075 O O . TYR B 1 51 ? 134.800 138.915 225.605 1.00 61.78 51 TYR I O 1
ATOM 3084 N N . GLU B 1 52 ? 133.743 140.820 226.196 1.00 59.57 52 GLU I N 1
ATOM 3085 C CA . GLU B 1 52 ? 134.911 141.410 226.833 1.00 59.57 52 GLU I CA 1
ATOM 3086 C C . GLU B 1 52 ? 134.981 140.921 228.272 1.00 59.57 52 GLU I C 1
ATOM 3087 O O . GLU B 1 52 ? 133.985 140.977 229.000 1.00 59.57 52 GLU I O 1
ATOM 3093 N N . LEU B 1 53 ? 136.156 140.446 228.683 1.00 58.34 53 LEU I N 1
ATOM 3094 C CA . LEU B 1 53 ? 136.349 139.914 230.023 1.00 58.34 53 LEU I CA 1
ATOM 3095 C C . LEU B 1 53 ? 137.531 140.586 230.703 1.00 58.34 53 LEU I C 1
ATOM 3096 O O . LEU B 1 53 ? 138.559 140.851 230.073 1.00 58.34 53 LEU I O 1
ATOM 3101 N N . ARG B 1 54 ? 137.366 140.853 231.996 1.00 57.85 54 ARG I N 1
ATOM 3102 C CA . ARG B 1 54 ? 138.329 141.570 232.819 1.00 57.85 54 ARG I CA 1
ATOM 3103 C C . ARG B 1 54 ? 138.767 140.792 234.048 1.00 57.85 54 ARG I C 1
ATOM 3104 O O . ARG B 1 54 ? 139.888 140.993 234.520 1.00 57.85 54 ARG I O 1
ATOM 3112 N N . ASN B 1 55 ? 137.911 139.921 234.577 1.00 57.55 55 ASN I N 1
ATOM 3113 C CA . ASN B 1 55 ? 138.174 139.159 235.787 1.00 57.55 55 ASN I CA 1
ATOM 3114 C C . ASN B 1 55 ? 137.928 137.683 235.522 1.00 57.55 55 ASN I C 1
ATOM 3115 O O . ASN B 1 55 ? 137.055 137.311 234.735 1.00 57.55 55 ASN I O 1
ATOM 3120 N N . TYR B 1 56 ? 138.714 136.842 236.194 1.00 56.72 56 TYR I N 1
ATOM 3121 C CA . TYR B 1 56 ? 138.456 135.408 236.164 1.00 56.72 56 TYR I CA 1
ATOM 3122 C C . TYR B 1 56 ? 137.087 135.068 236.733 1.00 56.72 56 TYR I C 1
ATOM 3123 O O . TYR B 1 56 ? 136.449 134.115 236.284 1.00 56.72 56 TYR I O 1
ATOM 3132 N N . SER B 1 57 ? 136.640 135.790 237.758 1.00 59.65 57 SER I N 1
ATOM 3133 C CA . SER B 1 57 ? 135.304 135.549 238.298 1.00 59.65 57 SER I CA 1
ATOM 3134 C C . SER B 1 57 ? 134.223 135.849 237.264 1.00 59.65 57 SER I C 1
ATOM 3135 O O . SER B 1 57 ? 133.286 135.062 237.075 1.00 59.65 57 SER I O 1
ATOM 3138 N N . GLN B 1 58 ? 134.322 137.001 236.606 1.00 58.27 58 GLN I N 1
ATOM 3139 C CA . GLN B 1 58 ? 133.411 137.326 235.513 1.00 58.27 58 GLN I CA 1
ATOM 3140 C C . GLN B 1 58 ? 133.423 136.254 234.425 1.00 58.27 58 GLN I C 1
ATOM 3141 O O . GLN B 1 58 ? 132.366 135.841 233.937 1.00 58.27 58 GLN I O 1
ATOM 3147 N N . ALA B 1 59 ? 134.611 135.806 234.017 1.00 58.93 59 ALA I N 1
ATOM 3148 C CA . ALA B 1 59 ? 134.713 134.698 233.067 1.00 58.93 59 ALA I CA 1
ATOM 3149 C C . ALA B 1 59 ? 134.030 133.431 233.577 1.00 58.93 59 ALA I C 1
ATOM 3150 O O . ALA B 1 59 ? 133.260 132.794 232.850 1.00 58.93 59 ALA I O 1
ATOM 3152 N N . LYS B 1 60 ? 134.296 133.052 234.825 1.00 60.69 60 LYS I N 1
ATOM 3153 C CA . LYS B 1 60 ? 133.706 131.862 235.427 1.00 60.69 60 LYS I CA 1
ATOM 3154 C C . LYS B 1 60 ? 132.213 132.000 235.690 1.00 60.69 60 LYS I C 1
ATOM 3155 O O . LYS B 1 60 ? 131.571 131.005 236.038 1.00 60.69 60 LYS I O 1
ATOM 3161 N N . ARG B 1 61 ? 131.650 133.192 235.517 1.00 61.92 61 ARG I N 1
ATOM 3162 C CA . ARG B 1 61 ? 130.198 133.332 235.476 1.00 61.92 61 ARG I CA 1
ATOM 3163 C C . ARG B 1 61 ? 129.678 133.262 234.043 1.00 61.92 61 ARG I C 1
ATOM 3164 O O . ARG B 1 61 ? 128.713 132.543 233.769 1.00 61.92 61 ARG I O 1
ATOM 3172 N N . LEU B 1 62 ? 130.305 133.993 233.119 1.00 62.22 62 LEU I N 1
ATOM 3173 C CA . LEU B 1 62 ? 129.879 133.938 231.723 1.00 62.22 62 LEU I CA 1
ATOM 3174 C C . LEU B 1 62 ? 130.129 132.563 231.116 1.00 62.22 62 LEU I C 1
ATOM 3175 O O . LEU B 1 62 ? 129.372 132.128 230.242 1.00 62.22 62 LEU I O 1
ATOM 3180 N N . PHE B 1 63 ? 131.175 131.873 231.563 1.00 62.88 63 PHE I N 1
ATOM 3181 C CA . PHE B 1 63 ? 131.522 130.546 231.079 1.00 62.88 63 PHE I CA 1
ATOM 3182 C C . PHE B 1 63 ? 131.753 129.635 232.273 1.00 62.88 63 PHE I C 1
ATOM 3183 O O . PHE B 1 63 ? 131.979 130.093 233.396 1.00 62.88 63 PHE I O 1
ATOM 3191 N N . ARG B 1 64 ? 131.686 128.332 232.020 1.00 70.10 64 ARG I N 1
ATOM 3192 C CA . ARG B 1 64 ? 132.011 127.338 233.028 1.00 70.10 64 ARG I CA 1
ATOM 3193 C C . ARG B 1 64 ? 132.766 126.190 232.377 1.00 70.10 64 ARG I C 1
ATOM 3194 O O . ARG B 1 64 ? 132.655 125.957 231.171 1.00 70.10 64 ARG I O 1
ATOM 3202 N N . SER B 1 65 ? 133.549 125.497 233.201 1.00 70.31 65 SER I N 1
ATOM 3203 C CA . SER B 1 65 ? 133.895 124.084 233.029 1.00 70.31 65 SER I CA 1
ATOM 3204 C C . SER B 1 65 ? 134.205 123.721 231.577 1.00 70.31 65 SER I C 1
ATOM 3205 O O . SER B 1 65 ? 133.551 122.879 230.962 1.00 70.31 65 SER I O 1
ATOM 3208 N N . GLY B 1 66 ? 135.220 124.377 231.028 1.00 65.88 66 GLY I N 1
ATOM 3209 C CA . GLY B 1 66 ? 135.565 124.151 229.639 1.00 65.88 66 GLY I CA 1
ATOM 3210 C C . GLY B 1 66 ? 136.889 124.784 229.284 1.00 65.88 66 GLY I C 1
ATOM 3211 O O . GLY B 1 66 ? 137.416 125.630 230.013 1.00 65.88 66 GLY I O 1
ATOM 3212 N N . GLU B 1 67 ? 137.420 124.352 228.139 1.00 61.17 67 GLU I N 1
ATOM 3213 C CA . GLU B 1 67 ? 138.790 124.685 227.768 1.00 61.17 67 GLU I CA 1
ATOM 3214 C C . GLU B 1 67 ? 138.979 126.177 227.531 1.00 61.17 67 GLU I C 1
ATOM 3215 O O . GLU B 1 67 ? 140.088 126.688 227.702 1.00 61.17 67 GLU I O 1
ATOM 3221 N N . LEU B 1 68 ? 137.929 126.886 227.117 1.00 60.74 68 LEU I N 1
ATOM 3222 C CA . LEU B 1 68 ? 138.015 128.340 227.008 1.00 60.74 68 LEU I CA 1
ATOM 3223 C C . LEU B 1 68 ? 138.338 128.991 228.348 1.00 60.74 68 LEU I C 1
ATOM 3224 O O . LEU B 1 68 ? 139.133 129.936 228.414 1.00 60.74 68 LEU I O 1
ATOM 3229 N N . LEU B 1 69 ? 137.735 128.499 229.431 1.00 61.12 69 LEU I N 1
ATOM 3230 C CA . LEU B 1 69 ? 137.978 129.087 230.744 1.00 61.12 69 LEU I CA 1
ATOM 3231 C C . LEU B 1 69 ? 139.379 128.767 231.253 1.00 61.12 69 LEU I C 1
ATOM 3232 O O . LEU B 1 69 ? 140.044 129.629 231.843 1.00 61.12 69 LEU I O 1
ATOM 3237 N N . ASP B 1 70 ? 139.876 127.564 230.966 1.00 60.44 70 ASP I N 1
ATOM 3238 C CA . ASP B 1 70 ? 141.278 127.263 231.233 1.00 60.44 70 ASP I CA 1
ATOM 3239 C C . ASP B 1 70 ? 142.205 128.149 230.414 1.00 60.44 70 ASP I C 1
ATOM 3240 O O . ASP B 1 70 ? 143.255 128.578 230.902 1.00 60.44 70 ASP I O 1
ATOM 3245 N N . ALA B 1 71 ? 141.868 128.380 229.148 1.00 57.59 71 ALA I N 1
ATOM 3246 C CA . ALA B 1 71 ? 142.693 129.235 228.304 1.00 57.59 71 ALA I CA 1
ATOM 3247 C C . ALA B 1 71 ? 142.760 130.663 228.832 1.00 57.59 71 ALA I C 1
ATOM 3248 O O . ALA B 1 71 ? 143.835 131.269 228.863 1.00 57.59 71 ALA I O 1
ATOM 3250 N N . ILE B 1 72 ? 141.621 131.219 229.250 1.00 57.26 72 ILE I N 1
ATOM 3251 C CA . ILE B 1 72 ? 141.602 132.531 229.902 1.00 57.26 72 ILE I CA 1
ATOM 3252 C C . ILE B 1 72 ? 142.437 132.534 231.181 1.00 57.26 72 ILE I C 1
ATOM 3253 O O . ILE B 1 72 ? 143.190 133.487 231.458 1.00 57.26 72 ILE I O 1
ATOM 3258 N N . GLU B 1 73 ? 142.354 131.450 231.956 1.00 59.93 73 GLU I N 1
ATOM 3259 C CA . GLU B 1 73 ? 143.165 131.327 233.163 1.00 59.93 73 GLU I CA 1
ATOM 3260 C C . GLU B 1 73 ? 144.653 131.354 232.842 1.00 59.93 73 GLU I C 1
ATOM 3261 O O . GLU B 1 73 ? 145.415 132.094 233.468 1.00 59.93 73 GLU I O 1
ATOM 3267 N N . LEU B 1 74 ? 145.089 130.535 231.889 1.00 55.39 74 LEU I N 1
ATOM 3268 C CA . LEU B 1 74 ? 146.496 130.538 231.500 1.00 55.39 74 LEU I CA 1
ATOM 3269 C C . LEU B 1 74 ? 146.915 131.891 230.935 1.00 55.39 74 LEU I C 1
ATOM 3270 O O . LEU B 1 74 ? 148.042 132.344 231.162 1.00 55.39 74 LEU I O 1
ATOM 3275 N N . ALA B 1 75 ? 146.025 132.546 230.190 1.00 55.98 75 ALA I N 1
ATOM 3276 C CA . ALA B 1 75 ? 146.361 133.826 229.578 1.00 55.98 75 ALA I CA 1
ATOM 3277 C C . ALA B 1 75 ? 146.652 134.900 230.618 1.00 55.98 75 ALA I C 1
ATOM 3278 O O . ALA B 1 75 ? 147.614 135.662 230.473 1.00 55.98 75 ALA I O 1
ATOM 3280 N N . TRP B 1 76 ? 145.842 134.979 231.678 1.00 54.46 76 TRP I N 1
ATOM 3281 C CA . TRP B 1 76 ? 146.168 135.915 232.759 1.00 54.46 76 TRP I CA 1
ATOM 3282 C C . TRP B 1 76 ? 147.270 135.421 233.695 1.00 54.46 76 TRP I C 1
ATOM 3283 O O . TRP B 1 76 ? 148.079 136.225 234.169 1.00 54.46 76 TRP I O 1
ATOM 3294 N N . GLY B 1 77 ? 147.336 134.121 233.976 1.00 55.53 77 GLY I N 1
ATOM 3295 C CA . GLY B 1 77 ? 148.245 133.619 234.994 1.00 55.53 77 GLY I CA 1
ATOM 3296 C C . GLY B 1 77 ? 149.699 133.514 234.587 1.00 55.53 77 GLY I C 1
ATOM 3297 O O . GLY B 1 77 ? 150.572 133.530 235.460 1.00 55.53 77 GLY I O 1
ATOM 3298 N N . SER B 1 78 ? 149.988 133.406 233.297 1.00 54.28 78 SER I N 1
ATOM 3299 C CA . SER B 1 78 ? 151.340 133.107 232.842 1.00 54.28 78 SER I CA 1
ATOM 3300 C C . SER B 1 78 ? 152.234 134.340 232.743 1.00 54.28 78 SER I C 1
ATOM 3301 O O . SER B 1 78 ? 153.387 134.205 232.320 1.00 54.28 78 SER I O 1
ATOM 3304 N N . ASN B 1 79 ? 151.745 135.524 233.117 1.00 56.26 79 ASN I N 1
ATOM 3305 C CA . ASN B 1 79 ? 152.493 136.779 232.986 1.00 56.26 79 ASN I CA 1
ATOM 3306 C C . ASN B 1 79 ? 152.442 137.615 234.272 1.00 56.26 79 ASN I C 1
ATOM 3307 O O . ASN B 1 79 ? 152.088 138.798 234.253 1.00 56.26 79 ASN I O 1
ATOM 3312 N N . PRO B 1 80 ? 152.852 137.039 235.414 1.00 55.49 80 PRO I N 1
ATOM 3313 C CA . PRO B 1 80 ? 152.513 137.659 236.709 1.00 55.49 80 PRO I CA 1
ATOM 3314 C C . PRO B 1 80 ? 153.073 139.059 236.891 1.00 55.49 80 PRO I C 1
ATOM 3315 O O . PRO B 1 80 ? 152.474 139.873 237.604 1.00 55.49 80 PRO I O 1
ATOM 3319 N N . ASN B 1 81 ? 154.207 139.360 236.259 1.00 57.57 81 ASN I N 1
ATOM 3320 C CA . ASN B 1 81 ? 154.909 140.625 236.442 1.00 57.57 81 ASN I CA 1
ATOM 3321 C C . ASN B 1 81 ? 154.233 141.804 235.753 1.00 57.57 81 ASN I C 1
ATOM 3322 O O . ASN B 1 81 ? 154.619 142.946 236.020 1.00 57.57 81 ASN I O 1
ATOM 3327 N N . TYR B 1 82 ? 153.248 141.569 234.889 1.00 55.16 82 TYR I N 1
ATOM 3328 C CA . TYR B 1 82 ? 152.731 142.586 233.986 1.00 55.16 82 TYR I CA 1
ATOM 3329 C C . TYR B 1 82 ? 151.239 142.786 234.217 1.00 55.16 82 TYR I C 1
ATOM 3330 O O . TYR B 1 82 ? 150.527 141.873 234.645 1.00 55.16 82 TYR I O 1
ATOM 3339 N N . THR B 1 83 ? 150.782 144.003 233.929 1.00 52.68 83 THR I N 1
ATOM 3340 C CA . THR B 1 83 ? 149.370 144.346 234.048 1.00 52.68 83 THR I CA 1
ATOM 3341 C C . THR B 1 83 ? 148.493 143.414 233.221 1.00 52.68 83 THR I C 1
ATOM 3342 O O . THR B 1 83 ? 148.771 143.142 232.051 1.00 52.68 83 THR I O 1
ATOM 3346 N N . ALA B 1 84 ? 147.439 142.905 233.857 1.00 55.90 84 ALA I N 1
ATOM 3347 C CA . ALA B 1 84 ? 146.522 141.955 233.238 1.00 55.90 84 ALA I CA 1
ATOM 3348 C C . ALA B 1 84 ? 145.578 142.710 232.312 1.00 55.90 84 ALA I C 1
ATOM 3349 O O . ALA B 1 84 ? 144.711 143.460 232.769 1.00 55.90 84 ALA I O 1
ATOM 3351 N N . GLY B 1 85 ? 145.752 142.511 231.008 1.00 56.26 85 GLY I N 1
ATOM 3352 C CA . GLY B 1 85 ? 144.946 143.188 230.018 1.00 56.26 85 GLY I CA 1
ATOM 3353 C C . GLY B 1 85 ? 143.560 142.592 229.845 1.00 56.26 85 GLY I C 1
ATOM 3354 O O . GLY B 1 85 ? 143.210 141.557 230.408 1.00 56.26 85 GLY I O 1
ATOM 3355 N N . ARG B 1 86 ? 142.763 143.292 229.044 1.00 57.44 86 ARG I N 1
ATOM 3356 C CA . ARG B 1 86 ? 141.471 142.787 228.603 1.00 57.44 86 ARG I CA 1
ATOM 3357 C C . ARG B 1 86 ? 141.640 141.549 227.731 1.00 57.44 86 ARG I C 1
ATOM 3358 O O . ARG B 1 86 ? 142.658 141.370 227.057 1.00 57.44 86 ARG I O 1
ATOM 3366 N N . ILE B 1 87 ? 140.631 140.678 227.763 1.00 55.84 87 ILE I N 1
ATOM 3367 C CA . ILE B 1 87 ? 140.541 139.527 226.872 1.00 55.84 87 ILE I CA 1
ATOM 3368 C C . ILE B 1 87 ? 139.185 139.556 226.181 1.00 55.84 87 ILE I C 1
ATOM 3369 O O . ILE B 1 87 ? 138.165 139.856 226.810 1.00 55.84 87 ILE I O 1
ATOM 3374 N N . LEU B 1 88 ? 139.179 139.240 224.887 1.00 56.46 88 LEU I N 1
ATOM 3375 C CA . LEU B 1 88 ? 137.965 139.047 224.102 1.00 56.46 88 LEU I CA 1
ATOM 3376 C C . LEU B 1 88 ? 137.796 137.563 223.807 1.00 56.46 88 LEU I C 1
ATOM 3377 O O . LEU B 1 88 ? 138.653 136.961 223.154 1.00 56.46 88 LEU I O 1
ATOM 3382 N N . ALA B 1 89 ? 136.698 136.979 224.277 1.00 58.22 89 ALA I N 1
ATOM 3383 C CA . ALA B 1 89 ? 136.489 135.540 224.208 1.00 58.22 89 ALA I CA 1
ATOM 3384 C C . ALA B 1 89 ? 135.135 135.260 223.578 1.00 58.22 89 ALA I C 1
ATOM 3385 O O . ALA B 1 89 ? 134.183 136.024 223.753 1.00 58.22 89 ALA I O 1
ATOM 3387 N N . MET B 1 90 ? 135.057 134.153 222.839 1.00 62.52 90 MET I N 1
ATOM 3388 C CA . MET B 1 90 ? 133.816 133.741 222.194 1.00 62.52 90 MET I CA 1
ATOM 3389 C C . MET B 1 90 ? 133.682 132.228 222.250 1.00 62.52 90 MET I C 1
ATOM 3390 O O . MET B 1 90 ? 134.543 131.505 221.741 1.00 62.52 90 MET I O 1
ATOM 3395 N N . ARG B 1 91 ? 132.599 131.761 222.862 1.00 69.13 91 ARG I N 1
ATOM 3396 C CA . ARG B 1 91 ? 132.185 130.372 222.732 1.00 69.13 91 ARG I CA 1
ATOM 3397 C C . ARG B 1 91 ? 131.746 130.130 221.295 1.00 69.13 91 ARG I C 1
ATOM 3398 O O . ARG B 1 91 ? 131.150 131.008 220.666 1.00 69.13 91 ARG I O 1
ATOM 3406 N N . ILE B 1 92 ? 132.036 128.941 220.769 1.00 68.74 92 ILE I N 1
ATOM 3407 C CA . ILE B 1 92 ? 131.556 128.559 219.446 1.00 68.74 92 ILE I CA 1
ATOM 3408 C C . ILE B 1 92 ? 130.851 127.212 219.512 1.00 68.74 92 ILE I C 1
ATOM 3409 O O . ILE B 1 92 ? 131.408 126.225 220.001 1.00 68.74 92 ILE I O 1
ATOM 3414 N N . GLU B 1 93 ? 129.605 127.199 219.042 1.00 80.74 93 GLU I N 1
ATOM 3415 C CA . GLU B 1 93 ? 128.847 126.004 218.709 1.00 80.74 93 GLU I CA 1
ATOM 3416 C C . GLU B 1 93 ? 127.842 126.401 217.641 1.00 80.74 93 GLU I C 1
ATOM 3417 O O . GLU B 1 93 ? 127.329 127.523 217.646 1.00 80.74 93 GLU I O 1
ATOM 3423 N N . ASP B 1 94 ? 127.560 125.483 216.723 1.00 93.24 94 ASP I N 1
ATOM 3424 C CA . ASP B 1 94 ? 126.413 125.674 215.848 1.00 93.24 94 ASP I CA 1
ATOM 3425 C C . ASP B 1 94 ? 125.122 125.650 216.658 1.00 93.24 94 ASP I C 1
ATOM 3426 O O . ASP B 1 94 ? 124.995 124.928 217.650 1.00 93.24 94 ASP I O 1
ATOM 3431 N N . ALA B 1 95 ? 124.161 126.460 216.228 1.00 98.15 95 ALA I N 1
ATOM 3432 C CA . ALA B 1 95 ? 122.940 126.677 216.994 1.00 98.15 95 ALA I CA 1
ATOM 3433 C C . ALA B 1 95 ? 122.060 125.434 216.970 1.00 98.15 95 ALA I C 1
ATOM 3434 O O . ALA B 1 95 ? 120.854 125.521 216.742 1.00 98.15 95 ALA I O 1
ATOM 3436 N N . GLU B 1 315 ? 126.437 121.209 218.292 1.00 99.32 315 GLU I N 1
ATOM 3437 C CA . GLU B 1 315 ? 127.196 120.244 217.505 1.00 99.32 315 GLU I CA 1
ATOM 3438 C C . GLU B 1 315 ? 128.492 120.869 216.975 1.00 99.32 315 GLU I C 1
ATOM 3439 O O . GLU B 1 315 ? 128.582 122.093 216.872 1.00 99.32 315 GLU I O 1
ATOM 3445 N N . PRO B 1 316 ? 129.489 120.047 216.643 1.00 95.85 316 PRO I N 1
ATOM 3446 C CA . PRO B 1 316 ? 130.779 120.591 216.199 1.00 95.85 316 PRO I CA 1
ATOM 3447 C C . PRO B 1 316 ? 130.624 121.414 214.932 1.00 95.85 316 PRO I C 1
ATOM 3448 O O . PRO B 1 316 ? 129.910 120.999 214.007 1.00 95.85 316 PRO I O 1
ATOM 3452 N N . PRO B 1 317 ? 131.265 122.584 214.838 1.00 82.96 317 PRO I N 1
ATOM 3453 C CA . PRO B 1 317 ? 131.178 123.355 213.594 1.00 82.96 317 PRO I CA 1
ATOM 3454 C C . PRO B 1 317 ? 132.074 122.763 212.519 1.00 82.96 317 PRO I C 1
ATOM 3455 O O . PRO B 1 317 ? 133.207 122.350 212.779 1.00 82.96 317 PRO I O 1
ATOM 3459 N N . ALA B 1 318 ? 131.551 122.723 211.293 1.00 78.39 318 ALA I N 1
ATOM 3460 C CA . ALA B 1 318 ? 132.381 122.385 210.142 1.00 78.39 318 ALA I CA 1
ATOM 3461 C C . ALA B 1 318 ? 133.430 123.457 209.867 1.00 78.39 318 ALA I C 1
ATOM 3462 O O . ALA B 1 318 ? 134.610 123.145 209.669 1.00 78.39 318 ALA I O 1
ATOM 3464 N N . THR B 1 319 ? 133.020 124.726 209.855 1.00 73.20 319 THR I N 1
ATOM 3465 C CA . THR B 1 319 ? 133.893 125.837 209.499 1.00 73.20 319 THR I CA 1
ATOM 3466 C C . THR B 1 319 ? 133.807 126.947 210.536 1.00 73.20 319 THR I C 1
ATOM 3467 O O . THR B 1 319 ? 132.737 127.212 211.090 1.00 73.20 319 THR I O 1
ATOM 3471 N N . TRP B 1 320 ? 134.947 127.593 210.790 1.00 66.81 320 TRP I N 1
ATOM 3472 C CA . TRP B 1 320 ? 135.037 128.700 211.734 1.00 66.81 320 TRP I CA 1
ATOM 3473 C C . TRP B 1 320 ? 135.108 130.054 211.041 1.00 66.81 320 TRP I C 1
ATOM 3474 O O . TRP B 1 320 ? 134.936 131.081 211.706 1.00 66.81 320 TRP I O 1
ATOM 3485 N N . ALA B 1 321 ? 135.363 130.076 209.729 1.00 67.17 321 ALA I N 1
ATOM 3486 C CA . ALA B 1 321 ? 135.409 131.322 208.970 1.00 67.17 321 ALA I CA 1
ATOM 3487 C C . ALA B 1 321 ? 134.138 132.144 209.131 1.00 67.17 321 ALA I C 1
ATOM 3488 O O . ALA B 1 321 ? 134.186 133.379 209.098 1.00 67.17 321 ALA I O 1
ATOM 3490 N N . ASP B 1 322 ? 132.995 131.481 209.303 1.00 70.77 322 ASP I N 1
ATOM 3491 C CA . ASP B 1 322 ? 131.731 132.181 209.491 1.00 70.77 322 ASP I CA 1
ATOM 3492 C C . ASP B 1 322 ? 131.664 132.930 210.815 1.00 70.77 322 ASP I C 1
ATOM 3493 O O . ASP B 1 322 ? 130.849 133.849 210.949 1.00 70.77 322 ASP I O 1
ATOM 3498 N N . LYS B 1 323 ? 132.496 132.566 211.786 1.00 69.09 323 LYS I N 1
ATOM 3499 C CA . LYS B 1 323 ? 132.422 133.077 213.149 1.00 69.09 323 LYS I CA 1
ATOM 3500 C C . LYS B 1 323 ? 133.571 134.011 213.485 1.00 69.09 323 LYS I C 1
ATOM 3501 O O . LYS B 1 323 ? 133.373 135.002 214.190 1.00 69.09 323 LYS I O 1
ATOM 3507 N N . LEU B 1 324 ? 134.770 133.696 212.994 1.00 63.31 324 LEU I N 1
ATOM 3508 C CA . LEU B 1 324 ? 135.930 134.568 213.149 1.00 63.31 324 LEU I CA 1
ATOM 3509 C C . LEU B 1 324 ? 135.639 136.003 212.720 1.00 63.31 324 LEU I C 1
ATOM 3510 O O . LEU B 1 324 ? 136.163 136.954 213.310 1.00 63.31 324 LEU I O 1
ATOM 3515 N N . ASP B 1 325 ? 134.812 136.179 211.687 1.00 65.81 325 ASP I N 1
ATOM 3516 C CA . ASP B 1 325 ? 134.451 137.514 211.216 1.00 65.81 325 ASP I CA 1
ATOM 3517 C C . ASP B 1 325 ? 133.824 138.391 212.295 1.00 65.81 325 ASP I C 1
ATOM 3518 O O . ASP B 1 325 ? 133.889 139.620 212.188 1.00 65.81 325 ASP I O 1
ATOM 3523 N N . LYS B 1 326 ? 133.223 137.803 213.329 1.00 66.18 326 LYS I N 1
ATOM 3524 C CA . LYS B 1 326 ? 132.616 138.594 214.395 1.00 66.18 326 LYS I CA 1
ATOM 3525 C C . LYS B 1 326 ? 133.640 139.284 215.291 1.00 66.18 326 LYS I C 1
ATOM 3526 O O . LYS B 1 326 ? 133.249 140.118 216.114 1.00 66.18 326 LYS I O 1
ATOM 3532 N N . PHE B 1 327 ? 134.925 138.958 215.159 1.00 59.63 327 PHE I N 1
ATOM 3533 C CA . PHE B 1 327 ? 135.996 139.711 215.802 1.00 59.63 327 PHE I CA 1
ATOM 3534 C C . PHE B 1 327 ? 136.439 140.933 215.007 1.00 59.63 327 PHE I C 1
ATOM 3535 O O . PHE B 1 327 ? 137.212 141.739 215.536 1.00 59.63 327 PHE I O 1
ATOM 3543 N N . ALA B 1 328 ? 135.980 141.078 213.760 1.00 63.74 328 ALA I N 1
ATOM 3544 C CA . ALA B 1 328 ? 136.687 141.891 212.772 1.00 63.74 328 ALA I CA 1
ATOM 3545 C C . ALA B 1 328 ? 136.876 143.334 213.230 1.00 63.74 328 ALA I C 1
ATOM 3546 O O . ALA B 1 328 ? 137.984 143.877 213.143 1.00 63.74 328 ALA I O 1
ATOM 3548 N N . HIS B 1 329 ? 135.816 143.975 213.723 1.00 64.79 329 HIS I N 1
ATOM 3549 C CA . HIS B 1 329 ? 135.900 145.351 214.200 1.00 64.79 329 HIS I CA 1
ATOM 3550 C C . HIS B 1 329 ? 135.982 145.459 215.720 1.00 64.79 329 HIS I C 1
ATOM 3551 O O . HIS B 1 329 ? 135.777 146.547 216.266 1.00 64.79 329 HIS I O 1
ATOM 3558 N N . GLU B 1 330 ? 136.272 144.362 216.412 1.00 63.08 330 GLU I N 1
ATOM 3559 C CA . GLU B 1 330 ? 136.700 144.452 217.800 1.00 63.08 330 GLU I CA 1
ATOM 3560 C C . GLU B 1 330 ? 138.142 144.943 217.872 1.00 63.08 330 GLU I C 1
ATOM 3561 O O . GLU B 1 330 ? 138.926 144.777 216.934 1.00 63.08 330 GLU I O 1
ATOM 3567 N N . GLY B 1 331 ? 138.490 145.555 218.999 1.00 58.71 331 GLY I N 1
ATOM 3568 C CA . GLY B 1 331 ? 139.807 146.140 219.156 1.00 58.71 331 GLY I CA 1
ATOM 3569 C C . GLY B 1 331 ? 140.886 145.144 219.531 1.00 58.71 331 GLY I C 1
ATOM 3570 O O . GLY B 1 331 ? 141.544 145.307 220.562 1.00 58.71 331 GLY I O 1
ATOM 3571 N N . GLY B 1 332 ? 141.093 144.129 218.700 1.00 56.57 332 GLY I N 1
ATOM 3572 C CA . GLY B 1 332 ? 141.842 142.953 219.099 1.00 56.57 332 GLY I CA 1
ATOM 3573 C C . GLY B 1 332 ? 142.935 142.653 218.096 1.00 56.57 332 GLY I C 1
ATOM 3574 O O . GLY B 1 332 ? 142.778 142.867 216.895 1.00 56.57 332 GLY I O 1
ATOM 3575 N N . TYR B 1 333 ? 144.061 142.152 218.612 1.00 53.81 333 TYR I N 1
ATOM 3576 C CA . TYR B 1 333 ? 145.280 142.023 217.820 1.00 53.81 333 TYR I CA 1
ATOM 3577 C C . TYR B 1 333 ? 145.783 140.592 217.712 1.00 53.81 333 TYR I C 1
ATOM 3578 O O . TYR B 1 333 ? 146.035 140.122 216.597 1.00 53.81 333 TYR I O 1
ATOM 3587 N N . TYR B 1 334 ? 145.940 139.878 218.824 1.00 50.84 334 TYR I N 1
ATOM 3588 C CA . TYR B 1 334 ? 146.390 138.490 218.802 1.00 50.84 334 TYR I CA 1
ATOM 3589 C C . TYR B 1 334 ? 145.208 137.532 218.864 1.00 50.84 334 TYR I C 1
ATOM 3590 O O . TYR B 1 334 ? 144.327 137.676 219.718 1.00 50.84 334 TYR I O 1
ATOM 3599 N N . ILE B 1 335 ? 145.197 136.562 217.952 1.00 54.16 335 ILE I N 1
ATOM 3600 C CA . ILE B 1 335 ? 144.198 135.502 217.902 1.00 54.16 335 ILE I CA 1
ATOM 3601 C C . ILE B 1 335 ? 144.904 134.206 218.270 1.00 54.16 335 ILE I C 1
ATOM 3602 O O . ILE B 1 335 ? 146.049 133.986 217.861 1.00 54.16 335 ILE I O 1
ATOM 3607 N N . VAL B 1 336 ? 144.242 133.355 219.055 1.00 53.34 336 VAL I N 1
ATOM 3608 C CA . VAL B 1 336 ? 144.594 131.946 219.146 1.00 53.34 336 VAL I CA 1
ATOM 3609 C C . VAL B 1 336 ? 143.334 131.111 218.947 1.00 53.34 336 VAL I C 1
ATOM 3610 O O . VAL B 1 336 ? 142.360 131.285 219.684 1.00 53.34 336 VAL I O 1
ATOM 3614 N N . PRO B 1 337 ? 143.289 130.194 217.974 1.00 56.34 337 PRO I N 1
ATOM 3615 C CA . PRO B 1 337 ? 142.207 129.201 217.954 1.00 56.34 337 PRO I CA 1
ATOM 3616 C C . PRO B 1 337 ? 142.540 128.030 218.868 1.00 56.34 337 PRO I C 1
ATOM 3617 O O . PRO B 1 337 ? 143.639 127.477 218.805 1.00 56.34 337 PRO I O 1
ATOM 3621 N N . LEU B 1 338 ? 141.586 127.645 219.715 1.00 58.49 338 LEU I N 1
ATOM 3622 C CA . LEU B 1 338 ? 141.743 126.463 220.563 1.00 58.49 338 LEU I CA 1
ATOM 3623 C C . LEU B 1 338 ? 141.395 125.183 219.796 1.00 58.49 338 LEU I C 1
ATOM 3624 O O . LEU B 1 338 ? 140.461 124.456 220.128 1.00 58.49 338 LEU I O 1
ATOM 3629 N N . SER B 1 339 ? 142.167 124.914 218.745 1.00 61.69 339 SER I N 1
ATOM 3630 C CA . SER B 1 339 ? 142.067 123.627 218.070 1.00 61.69 339 SER I CA 1
ATOM 3631 C C . SER B 1 339 ? 143.369 123.335 217.339 1.00 61.69 339 SER I C 1
ATOM 3632 O O . SER B 1 339 ? 144.129 124.240 216.991 1.00 61.69 339 SER I O 1
ATOM 3635 N N . SER B 1 340 ? 143.609 122.044 217.117 1.00 60.40 340 SER I N 1
ATOM 3636 C CA . SER B 1 340 ? 144.812 121.548 216.463 1.00 60.40 340 SER I CA 1
ATOM 3637 C C . SER B 1 340 ? 144.682 121.420 214.949 1.00 60.40 340 SER I C 1
ATOM 3638 O O . SER B 1 340 ? 145.699 121.233 214.274 1.00 60.40 340 SER I O 1
ATOM 3641 N N . LYS B 1 341 ? 143.470 121.488 214.404 1.00 63.23 341 LYS I N 1
ATOM 3642 C CA . LYS B 1 341 ? 143.260 121.195 212.992 1.00 63.23 341 LYS I CA 1
ATOM 3643 C C . LYS B 1 341 ? 143.957 122.216 212.098 1.00 63.23 341 LYS I C 1
ATOM 3644 O O . LYS B 1 341 ? 143.846 123.428 212.306 1.00 63.23 341 LYS I O 1
ATOM 3650 N N . GLN B 1 342 ? 144.676 121.704 211.094 1.00 62.39 342 GLN I N 1
ATOM 3651 C CA . GLN B 1 342 ? 145.369 122.557 210.130 1.00 62.39 342 GLN I CA 1
ATOM 3652 C C . GLN B 1 342 ? 144.397 123.431 209.348 1.00 62.39 342 GLN I C 1
ATOM 3653 O O . GLN B 1 342 ? 144.726 124.565 208.986 1.00 62.39 342 GLN I O 1
ATOM 3659 N N . SER B 1 343 ? 143.208 122.909 209.050 1.00 61.52 343 SER I N 1
ATOM 3660 C CA . SER B 1 343 ? 142.197 123.698 208.352 1.00 61.52 343 SER I CA 1
ATOM 3661 C C . SER B 1 343 ? 141.820 124.947 209.143 1.00 61.52 343 SER I C 1
ATOM 3662 O O . SER B 1 343 ? 141.718 126.041 208.580 1.00 61.52 343 SER I O 1
ATOM 3665 N N . VAL B 1 344 ? 141.579 124.797 210.445 1.00 63.05 344 VAL I N 1
ATOM 3666 C CA . VAL B 1 344 ? 141.305 125.952 211.300 1.00 63.05 344 VAL I CA 1
ATOM 3667 C C . VAL B 1 344 ? 142.469 126.939 211.279 1.00 63.05 344 VAL I C 1
ATOM 3668 O O . VAL B 1 344 ? 142.265 128.160 211.246 1.00 63.05 344 VAL I O 1
ATOM 3672 N N . HIS B 1 345 ? 143.700 126.435 211.362 1.00 60.60 345 HIS I N 1
ATOM 3673 C CA . HIS B 1 345 ? 144.877 127.298 211.250 1.00 60.60 345 HIS I CA 1
ATOM 3674 C C . HIS B 1 345 ? 144.883 128.098 209.948 1.00 60.60 345 HIS I C 1
ATOM 3675 O O . HIS B 1 345 ? 145.148 129.304 209.952 1.00 60.60 345 HIS I O 1
ATOM 3682 N N . ALA B 1 346 ? 144.600 127.444 208.824 1.00 61.60 346 ALA I N 1
ATOM 3683 C CA . ALA B 1 346 ? 144.476 128.151 207.549 1.00 61.60 346 ALA I CA 1
ATOM 3684 C C . ALA B 1 346 ? 143.367 129.200 207.574 1.00 61.60 346 ALA I C 1
ATOM 3685 O O . ALA B 1 346 ? 143.544 130.314 207.067 1.00 61.60 346 ALA I O 1
ATOM 3687 N N . GLU B 1 347 ? 142.202 128.847 208.112 1.00 63.45 347 GLU I N 1
ATOM 3688 C CA . GLU B 1 347 ? 141.114 129.814 208.257 1.00 63.45 347 GLU I CA 1
ATOM 3689 C C . GLU B 1 347 ? 141.543 131.062 209.026 1.00 63.45 347 GLU I C 1
ATOM 3690 O O . GLU B 1 347 ? 141.314 132.188 208.569 1.00 63.45 347 GLU I O 1
ATOM 3696 N N . VAL B 1 348 ? 142.145 130.892 210.203 1.00 61.15 348 VAL I N 1
ATOM 3697 C CA . VAL B 1 348 ? 142.586 132.062 210.967 1.00 61.15 348 VAL I CA 1
ATOM 3698 C C . VAL B 1 348 ? 143.704 132.816 210.249 1.00 61.15 348 VAL I C 1
ATOM 3699 O O . VAL B 1 348 ? 143.785 134.045 210.340 1.00 61.15 348 VAL I O 1
ATOM 3703 N N . ALA B 1 349 ? 144.598 132.109 209.557 1.00 59.52 349 ALA I N 1
ATOM 3704 C CA . ALA B 1 349 ? 145.616 132.785 208.754 1.00 59.52 349 ALA I CA 1
ATOM 3705 C C . ALA B 1 349 ? 144.984 133.699 207.709 1.00 59.52 349 ALA I C 1
ATOM 3706 O O . ALA B 1 349 ? 145.350 134.875 207.579 1.00 59.52 349 ALA I O 1
ATOM 3708 N N . SER B 1 350 ? 144.013 133.167 206.968 1.00 60.65 350 SER I N 1
ATOM 3709 C CA . SER B 1 350 ? 143.269 133.957 205.993 1.00 60.65 350 SER I CA 1
ATOM 3710 C C . SER B 1 350 ? 142.552 135.137 206.637 1.00 60.65 350 SER I C 1
ATOM 3711 O O . SER B 1 350 ? 142.548 136.240 206.085 1.00 60.65 350 SER I O 1
ATOM 3714 N N . PHE B 1 351 ? 141.921 134.921 207.788 1.00 60.76 351 PHE I N 1
ATOM 3715 C CA . PHE B 1 351 ? 141.234 136.010 208.479 1.00 60.76 351 PHE I CA 1
ATOM 3716 C C . PHE B 1 351 ? 142.193 137.119 208.900 1.00 60.76 351 PHE I C 1
ATOM 3717 O O . PHE B 1 351 ? 141.900 138.308 208.722 1.00 60.76 351 PHE I O 1
ATOM 3725 N N . VAL B 1 352 ? 143.313 136.756 209.524 1.00 59.48 352 VAL I N 1
ATOM 3726 C CA . VAL B 1 352 ? 144.308 137.749 209.924 1.00 59.48 352 VAL I CA 1
ATOM 3727 C C . VAL B 1 352 ? 144.845 138.515 208.718 1.00 59.48 352 VAL I C 1
ATOM 3728 O O . VAL B 1 352 ? 145.005 139.741 208.769 1.00 59.48 352 VAL I O 1
ATOM 3732 N N . LYS B 1 353 ? 145.088 137.821 207.603 1.00 61.35 353 LYS I N 1
ATOM 3733 C CA . LYS B 1 353 ? 145.496 138.507 206.377 1.00 61.35 353 LYS I CA 1
ATOM 3734 C C . LYS B 1 353 ? 144.422 139.477 205.896 1.00 61.35 353 LYS I C 1
ATOM 3735 O O . LYS B 1 353 ? 144.716 140.632 205.565 1.00 61.35 353 LYS I O 1
ATOM 3741 N N . GLU B 1 354 ? 143.180 139.004 205.805 1.00 64.62 354 GLU I N 1
ATOM 3742 C CA . GLU B 1 354 ? 142.046 139.846 205.443 1.00 64.62 354 GLU I CA 1
ATOM 3743 C C . GLU B 1 354 ? 142.006 141.126 206.271 1.00 64.62 354 GLU I C 1
ATOM 3744 O O . GLU B 1 354 ? 142.032 142.234 205.726 1.00 64.62 354 GLU I O 1
ATOM 3750 N N . ARG B 1 355 ? 141.940 140.991 207.596 1.00 63.46 355 ARG I N 1
ATOM 3751 C CA . ARG B 1 355 ? 141.828 142.174 208.447 1.00 63.46 355 ARG I CA 1
ATOM 3752 C C . ARG B 1 355 ? 143.045 143.085 208.322 1.00 63.46 355 ARG I C 1
ATOM 3753 O O . ARG B 1 355 ? 142.900 144.313 208.316 1.00 63.46 355 ARG I O 1
ATOM 3761 N N . SER B 1 356 ? 144.250 142.519 208.231 1.00 61.90 356 SER I N 1
ATOM 3762 C CA . SER B 1 356 ? 145.439 143.346 208.040 1.00 61.90 356 SER I CA 1
ATOM 3763 C C . SER B 1 356 ? 145.344 144.175 206.763 1.00 61.90 356 SER I C 1
ATOM 3764 O O . SER B 1 356 ? 145.593 145.386 206.771 1.00 61.90 356 SER I O 1
ATOM 3767 N N . ASP B 1 357 ? 144.988 143.531 205.651 1.00 67.36 357 ASP I N 1
ATOM 3768 C CA . ASP B 1 357 ? 144.802 144.242 204.389 1.00 67.36 357 ASP I CA 1
ATOM 3769 C C . ASP B 1 357 ? 143.701 145.290 204.487 1.00 67.36 357 ASP I C 1
ATOM 3770 O O . ASP B 1 357 ? 143.800 146.361 203.878 1.00 67.36 357 ASP I O 1
ATOM 3775 N N . ALA B 1 358 ? 142.646 145.009 205.252 1.00 65.22 358 ALA I N 1
ATOM 3776 C CA . ALA B 1 358 ? 141.621 146.016 205.496 1.00 65.22 358 ALA I CA 1
ATOM 3777 C C . ALA B 1 358 ? 142.111 147.164 206.370 1.00 65.22 358 ALA I C 1
ATOM 3778 O O . ALA B 1 358 ? 141.407 148.173 206.477 1.00 65.22 358 ALA I O 1
ATOM 3780 N N . GLY B 1 359 ? 143.284 147.042 206.983 1.00 63.46 359 GLY I N 1
ATOM 3781 C CA . GLY B 1 359 ? 143.798 148.049 207.887 1.00 63.46 359 GLY I CA 1
ATOM 3782 C C . GLY B 1 359 ? 143.556 147.831 209.363 1.00 63.46 359 GLY I C 1
ATOM 3783 O O . GLY B 1 359 ? 143.618 148.802 210.124 1.00 63.46 359 GLY I O 1
ATOM 3784 N N . GLU B 1 360 ? 143.278 146.598 209.794 1.00 64.19 360 GLU I N 1
ATOM 3785 C CA . GLU B 1 360 ? 143.153 146.255 211.208 1.00 64.19 360 GLU I CA 1
ATOM 3786 C C . GLU B 1 360 ? 144.191 145.178 211.504 1.00 64.19 360 GLU I C 1
ATOM 3787 O O . GLU B 1 360 ? 143.866 143.981 211.492 1.00 64.19 360 GLU I O 1
ATOM 3793 N N . PRO B 1 361 ? 145.448 145.556 211.755 1.00 56.95 361 PRO I N 1
ATOM 3794 C CA . PRO B 1 361 ? 146.515 144.550 211.804 1.00 56.95 361 PRO I CA 1
ATOM 3795 C C . PRO B 1 361 ? 146.273 143.533 212.909 1.00 56.95 361 PRO I C 1
ATOM 3796 O O . PRO B 1 361 ? 145.856 143.881 214.015 1.00 56.95 361 PRO I O 1
ATOM 3800 N N . MET B 1 362 ? 146.526 142.263 212.596 1.00 57.53 362 MET I N 1
ATOM 3801 C CA . MET B 1 362 ? 146.405 141.190 213.571 1.00 57.53 362 MET I CA 1
ATOM 3802 C C . MET B 1 362 ? 147.523 140.183 213.355 1.00 57.53 362 MET I C 1
ATOM 3803 O O . MET B 1 362 ? 148.246 140.222 212.357 1.00 57.53 362 MET I O 1
ATOM 3808 N N . ARG B 1 363 ? 147.659 139.275 214.319 1.00 54.03 363 ARG I N 1
ATOM 3809 C CA . ARG B 1 363 ? 148.552 138.132 214.215 1.00 54.03 363 ARG I CA 1
ATOM 3810 C C . ARG B 1 363 ? 147.864 136.922 214.824 1.00 54.03 363 ARG I C 1
ATOM 3811 O O . ARG B 1 363 ? 146.971 137.054 215.664 1.00 54.03 363 ARG I O 1
ATOM 3819 N N . ALA B 1 364 ? 148.279 135.736 214.385 1.00 54.40 364 ALA I N 1
ATOM 3820 C CA . ALA B 1 364 ? 147.819 134.483 214.965 1.00 54.40 364 ALA I CA 1
ATOM 3821 C C . ALA B 1 364 ? 148.991 133.706 215.543 1.00 54.40 364 ALA I C 1
ATOM 3822 O O . ALA B 1 364 ? 150.106 133.743 215.017 1.00 54.40 364 ALA I O 1
ATOM 3824 N N . ILE B 1 365 ? 148.723 133.013 216.646 1.00 52.35 365 ILE I N 1
ATOM 3825 C CA . ILE B 1 365 ? 149.629 132.035 217.233 1.00 52.35 365 ILE I CA 1
ATOM 3826 C C . ILE B 1 365 ? 148.947 130.676 217.186 1.00 52.35 365 ILE I C 1
ATOM 3827 O O . ILE B 1 365 ? 147.748 130.563 217.462 1.00 52.35 365 ILE I O 1
ATOM 3832 N N . VAL B 1 366 ? 149.712 129.648 216.825 1.00 54.10 366 VAL I N 1
ATOM 3833 C CA . VAL B 1 366 ? 149.178 128.356 216.415 1.00 54.10 366 VAL I CA 1
ATOM 3834 C C . VAL B 1 366 ? 150.000 127.275 217.104 1.00 54.10 366 VAL I C 1
ATOM 3835 O O . VAL B 1 366 ? 151.183 127.464 217.397 1.00 54.10 366 VAL I O 1
ATOM 3839 N N . GLY B 1 367 ? 149.362 126.137 217.372 1.00 54.48 367 GLY I N 1
ATOM 3840 C CA . GLY B 1 367 ? 150.067 125.011 217.957 1.00 54.48 367 GLY I CA 1
ATOM 3841 C C . GLY B 1 367 ? 149.469 123.687 217.535 1.00 54.48 367 GLY I C 1
ATOM 3842 O O . GLY B 1 367 ? 148.318 123.602 217.098 1.00 54.48 367 GLY I O 1
ATOM 3843 N N . GLY B 1 368 ? 150.282 122.646 217.679 1.00 55.73 368 GLY I N 1
ATOM 3844 C CA . GLY B 1 368 ? 149.898 121.295 217.332 1.00 55.73 368 GLY I CA 1
ATOM 3845 C C . GLY B 1 368 ? 149.023 120.575 218.338 1.00 55.73 368 GLY I C 1
ATOM 3846 O O . GLY B 1 368 ? 148.374 121.171 219.200 1.00 55.73 368 GLY I O 1
ATOM 3847 N N . GLY B 1 369 ? 148.999 119.250 218.191 1.00 58.98 369 GLY I N 1
ATOM 3848 C CA . GLY B 1 369 ? 148.382 118.344 219.138 1.00 58.98 369 GLY I CA 1
ATOM 3849 C C . GLY B 1 369 ? 149.228 118.037 220.360 1.00 58.98 369 GLY I C 1
ATOM 3850 O O . GLY B 1 369 ? 150.152 118.768 220.723 1.00 58.98 369 GLY I O 1
ATOM 3851 N N . PHE B 1 370 ? 148.893 116.910 220.998 1.00 61.16 370 PHE I N 1
ATOM 3852 C CA . PHE B 1 370 ? 149.533 116.526 222.254 1.00 61.16 370 PHE I CA 1
ATOM 3853 C C . PHE B 1 370 ? 151.011 116.202 222.081 1.00 61.16 370 PHE I C 1
ATOM 3854 O O . PHE B 1 370 ? 151.817 116.504 222.965 1.00 61.16 370 PHE I O 1
ATOM 3862 N N . ASN B 1 371 ? 151.392 115.559 220.981 1.00 63.54 371 ASN I N 1
ATOM 3863 C CA . ASN B 1 371 ? 152.798 115.225 220.791 1.00 63.54 371 ASN I CA 1
ATOM 3864 C C . ASN B 1 371 ? 153.073 115.016 219.313 1.00 63.54 371 ASN I C 1
ATOM 3865 O O . ASN B 1 371 ? 152.369 114.248 218.651 1.00 63.54 371 ASN I O 1
ATOM 3870 N N . GLU B 1 372 ? 154.094 115.703 218.805 1.00 62.70 372 GLU I N 1
ATOM 3871 C CA . GLU B 1 372 ? 154.366 115.766 217.378 1.00 62.70 372 GLU I CA 1
ATOM 3872 C C . GLU B 1 372 ? 155.860 115.659 217.120 1.00 62.70 372 GLU I C 1
ATOM 3873 O O . GLU B 1 372 ? 156.669 116.250 217.839 1.00 62.70 372 GLU I O 1
ATOM 3879 N N . SER B 1 373 ? 156.213 114.897 216.091 1.00 62.16 373 SER I N 1
ATOM 3880 C CA . SER B 1 373 ? 157.590 114.785 215.644 1.00 62.16 373 SER I CA 1
ATOM 3881 C C . SER B 1 373 ? 157.990 116.020 214.840 1.00 62.16 373 SER I C 1
ATOM 3882 O O . SER B 1 373 ? 157.149 116.757 214.320 1.00 62.16 373 SER I O 1
ATOM 3885 N N . LYS B 1 374 ? 159.304 116.243 214.761 1.00 60.39 374 LYS I N 1
ATOM 3886 C CA . LYS B 1 374 ? 159.848 117.278 213.885 1.00 60.39 374 LYS I CA 1
ATOM 3887 C C . LYS B 1 374 ? 159.318 117.182 212.459 1.00 60.39 374 LYS I C 1
ATOM 3888 O O . LYS B 1 374 ? 159.070 118.208 211.820 1.00 60.39 374 LYS I O 1
ATOM 3894 N N . GLU B 1 375 ? 159.197 115.970 211.918 1.00 62.92 375 GLU I N 1
ATOM 3895 C CA . GLU B 1 375 ? 158.631 115.799 210.581 1.00 62.92 375 GLU I CA 1
ATOM 3896 C C . GLU B 1 375 ? 157.259 116.457 210.446 1.00 62.92 375 GLU I C 1
ATOM 3897 O O . GLU B 1 375 ? 157.026 117.259 209.536 1.00 62.92 375 GLU I O 1
ATOM 3903 N N . GLN B 1 376 ? 156.331 116.100 211.333 1.00 61.21 376 GLN I N 1
ATOM 3904 C CA . GLN B 1 376 ? 155.008 116.725 211.352 1.00 61.21 376 GLN I CA 1
ATOM 3905 C C . GLN B 1 376 ? 155.076 118.244 211.506 1.00 61.21 376 GLN I C 1
ATOM 3906 O O . GLN B 1 376 ? 154.331 118.974 210.842 1.00 61.21 376 GLN I O 1
ATOM 3912 N N . LEU B 1 377 ? 155.931 118.737 212.401 1.00 57.55 377 LEU I N 1
ATOM 3913 C CA . LEU B 1 377 ? 156.091 120.180 212.576 1.00 57.55 377 LEU I CA 1
ATOM 3914 C C . LEU B 1 377 ? 156.556 120.871 211.295 1.00 57.55 377 LEU I C 1
ATOM 3915 O O . LEU B 1 377 ? 156.012 121.912 210.912 1.00 57.55 377 LEU I O 1
ATOM 3920 N N . PHE B 1 378 ? 157.596 120.342 210.651 1.00 58.05 378 PHE I N 1
ATOM 3921 C CA . PHE B 1 378 ? 158.025 120.867 209.354 1.00 58.05 378 PHE I CA 1
ATOM 3922 C C . PHE B 1 378 ? 156.910 120.810 208.315 1.00 58.05 378 PHE I C 1
ATOM 3923 O O . PHE B 1 378 ? 156.757 121.737 207.515 1.00 58.05 378 PHE I O 1
ATOM 3931 N N . GLY B 1 379 ? 156.144 119.722 208.287 1.00 57.57 379 GLY I N 1
ATOM 3932 C CA . GLY B 1 379 ? 154.993 119.664 207.396 1.00 57.57 379 GLY I CA 1
ATOM 3933 C C . GLY B 1 379 ? 153.996 120.783 207.639 1.00 57.57 379 GLY I C 1
ATOM 3934 O O . GLY B 1 379 ? 153.527 121.432 206.700 1.00 57.57 379 GLY I O 1
ATOM 3935 N N . ARG B 1 380 ? 153.668 121.033 208.905 1.00 57.95 380 ARG I N 1
ATOM 3936 C CA . ARG B 1 380 ? 152.778 122.142 209.242 1.00 57.95 380 ARG I CA 1
ATOM 3937 C C . ARG B 1 380 ? 153.370 123.489 208.838 1.00 57.95 380 ARG I C 1
ATOM 3938 O O . ARG B 1 380 ? 152.673 124.339 208.273 1.00 57.95 380 ARG I O 1
ATOM 3946 N N . GLN B 1 381 ? 154.651 123.710 209.126 1.00 56.49 381 GLN I N 1
ATOM 3947 C CA . GLN B 1 381 ? 155.280 124.977 208.760 1.00 56.49 381 GLN I CA 1
ATOM 3948 C C . GLN B 1 381 ? 155.390 125.154 207.249 1.00 56.49 381 GLN I C 1
ATOM 3949 O O . GLN B 1 381 ? 155.424 126.289 206.763 1.00 56.49 381 GLN I O 1
ATOM 3955 N N . ALA B 1 382 ? 155.441 124.058 206.497 1.00 58.35 382 ALA I N 1
ATOM 3956 C CA . ALA B 1 382 ? 155.256 124.123 205.051 1.00 58.35 382 ALA I CA 1
ATOM 3957 C C . ALA B 1 382 ? 153.839 124.553 204.695 1.00 58.35 382 ALA I C 1
ATOM 3958 O O . ALA B 1 382 ? 153.639 125.470 203.890 1.00 58.35 382 ALA I O 1
ATOM 3960 N N . SER B 1 383 ? 152.844 123.893 205.289 1.00 59.24 383 SER I N 1
ATOM 3961 C CA . SER B 1 383 ? 151.446 124.216 205.018 1.00 59.24 383 SER I CA 1
ATOM 3962 C C . SER B 1 383 ? 151.128 125.676 205.313 1.00 59.24 383 SER I C 1
ATOM 3963 O O . SER B 1 383 ? 150.314 126.289 204.613 1.00 59.24 383 SER I O 1
ATOM 3966 N N . LEU B 1 384 ? 151.746 126.253 206.343 1.00 60.12 384 LEU I N 1
ATOM 3967 C CA . LEU B 1 384 ? 151.604 127.678 206.650 1.00 60.12 384 LEU I CA 1
ATOM 3968 C C . LEU B 1 384 ? 152.981 128.319 206.783 1.00 60.12 384 LEU I C 1
ATOM 3969 O O . LEU B 1 384 ? 153.600 128.277 207.850 1.00 60.12 384 LEU I O 1
ATOM 3974 N N . SER B 1 385 ? 153.453 128.907 205.687 1.00 60.66 385 SER I N 1
ATOM 3975 C CA . SER B 1 385 ? 154.519 129.898 205.714 1.00 60.66 385 SER I CA 1
ATOM 3976 C C . SER B 1 385 ? 153.879 131.263 205.500 1.00 60.66 385 SER I C 1
ATOM 3977 O O . SER B 1 385 ? 153.317 131.527 204.432 1.00 60.66 385 SER I O 1
ATOM 3980 N N . ASN B 1 386 ? 153.967 132.126 206.509 1.00 57.25 386 ASN I N 1
ATOM 3981 C CA . ASN B 1 386 ? 153.136 133.322 206.556 1.00 57.25 386 ASN I CA 1
ATOM 3982 C C . ASN B 1 386 ? 153.725 134.303 207.567 1.00 57.25 386 ASN I C 1
ATOM 3983 O O . ASN B 1 386 ? 153.999 133.909 208.705 1.00 57.25 386 ASN I O 1
ATOM 3988 N N . PRO B 1 387 ? 153.925 135.580 207.222 1.00 56.23 387 PRO I N 1
ATOM 3989 C CA . PRO B 1 387 ? 154.521 136.508 208.196 1.00 56.23 387 PRO I CA 1
ATOM 3990 C C . PRO B 1 387 ? 153.624 136.843 209.378 1.00 56.23 387 PRO I C 1
ATOM 3991 O O . PRO B 1 387 ? 154.091 137.532 210.294 1.00 56.23 387 PRO I O 1
ATOM 3995 N N . ARG B 1 388 ? 152.367 136.391 209.393 1.00 55.60 388 ARG I N 1
ATOM 3996 C CA . ARG B 1 388 ? 151.439 136.680 210.483 1.00 55.60 388 ARG I CA 1
ATOM 3997 C C . ARG B 1 388 ? 150.956 135.428 211.211 1.00 55.60 388 ARG I C 1
ATOM 3998 O O . ARG B 1 388 ? 149.907 135.468 211.859 1.00 55.60 388 ARG I O 1
ATOM 4006 N N . VAL B 1 389 ? 151.678 134.313 211.110 1.00 54.64 389 VAL I N 1
ATOM 4007 C CA . VAL B 1 389 ? 151.384 133.119 211.894 1.00 54.64 389 VAL I CA 1
ATOM 4008 C C . VAL B 1 389 ? 152.673 132.659 212.560 1.00 54.64 389 VAL I C 1
ATOM 4009 O O . VAL B 1 389 ? 153.754 132.742 211.967 1.00 54.64 389 VAL I O 1
ATOM 4013 N N . SER B 1 390 ? 152.553 132.182 213.799 1.00 53.01 390 SER I N 1
ATOM 4014 C CA . SER B 1 390 ? 153.637 131.547 214.538 1.00 53.01 390 SER I CA 1
ATOM 4015 C C . SER B 1 390 ? 153.186 130.190 215.058 1.00 53.01 390 SER I C 1
ATOM 4016 O O . SER B 1 390 ? 152.062 130.050 215.547 1.00 53.01 390 SER I O 1
ATOM 4019 N N . LEU B 1 391 ? 154.062 129.192 214.949 1.00 52.81 391 LEU I N 1
ATOM 4020 C CA . LEU B 1 391 ? 153.755 127.822 215.345 1.00 52.81 391 LEU I CA 1
ATOM 4021 C C . LEU B 1 391 ? 154.538 127.469 216.603 1.00 52.81 391 LEU I C 1
ATOM 4022 O O . LEU B 1 391 ? 155.751 127.690 216.667 1.00 52.81 391 LEU I O 1
ATOM 4027 N N . VAL B 1 392 ? 153.838 126.922 217.596 1.00 52.36 392 VAL I N 1
ATOM 4028 C CA . VAL B 1 392 ? 154.424 126.518 218.873 1.00 52.36 392 VAL I CA 1
ATOM 4029 C C . VAL B 1 392 ? 154.592 125.003 218.876 1.00 52.36 392 VAL I C 1
ATOM 4030 O O . VAL B 1 392 ? 153.615 124.260 218.731 1.00 52.36 392 VAL I O 1
ATOM 4034 N N . ALA B 1 393 ? 155.833 124.546 219.041 1.00 54.81 393 ALA I N 1
ATOM 4035 C CA . ALA B 1 393 ? 156.132 123.118 219.003 1.00 54.81 393 ALA I CA 1
ATOM 4036 C C . ALA B 1 393 ? 155.706 122.401 220.282 1.00 54.81 393 ALA I C 1
ATOM 4037 O O . ALA B 1 393 ? 154.962 121.416 220.230 1.00 54.81 393 ALA I O 1
ATOM 4039 N N . ASN B 1 394 ? 156.166 122.878 221.438 1.00 56.58 394 ASN I N 1
ATOM 4040 C CA . ASN B 1 394 ? 156.111 122.099 222.671 1.00 56.58 394 ASN I CA 1
ATOM 4041 C C . ASN B 1 394 ? 154.713 122.033 223.269 1.00 56.58 394 ASN I C 1
ATOM 4042 O O . ASN B 1 394 ? 153.943 122.995 223.216 1.00 56.58 394 ASN I O 1
ATOM 4047 N N . SER B 1 395 ? 154.400 120.873 223.840 1.00 57.94 395 SER I N 1
ATOM 4048 C CA . SER B 1 395 ? 153.248 120.663 224.701 1.00 57.94 395 SER I CA 1
ATOM 4049 C C . SER B 1 395 ? 153.731 120.154 226.052 1.00 57.94 395 SER I C 1
ATOM 4050 O O . SER B 1 395 ? 154.776 119.504 226.145 1.00 57.94 395 SER I O 1
ATOM 4053 N N . GLY B 1 396 ? 152.963 120.436 227.098 1.00 56.30 396 GLY I N 1
ATOM 4054 C CA . GLY B 1 396 ? 153.452 120.229 228.442 1.00 56.30 396 GLY I CA 1
ATOM 4055 C C . GLY B 1 396 ? 152.327 120.097 229.444 1.00 56.30 396 GLY I C 1
ATOM 4056 O O . GLY B 1 396 ? 151.151 120.035 229.083 1.00 56.30 396 GLY I O 1
ATOM 4057 N N . THR B 1 397 ? 152.714 120.045 230.716 1.00 55.46 397 THR I N 1
ATOM 4058 C CA . THR B 1 397 ? 151.790 119.949 231.841 1.00 55.46 397 THR I CA 1
ATOM 4059 C C . THR B 1 397 ? 151.801 121.251 232.629 1.00 55.46 397 THR I C 1
ATOM 4060 O O . THR B 1 397 ? 152.853 121.678 233.111 1.00 55.46 397 THR I O 1
ATOM 4064 N N . PHE B 1 398 ? 150.633 121.869 232.763 1.00 54.69 398 PHE I N 1
ATOM 4065 C CA . PHE B 1 398 ? 150.449 123.026 233.624 1.00 54.69 398 PHE I CA 1
ATOM 4066 C C . PHE B 1 398 ? 149.909 122.591 234.982 1.00 54.69 398 PHE I C 1
ATOM 4067 O O . PHE B 1 398 ? 149.480 121.452 235.176 1.00 54.69 398 PHE I O 1
ATOM 4075 N N . VAL B 1 399 ? 149.933 123.526 235.927 1.00 56.38 399 VAL I N 1
ATOM 4076 C CA . VAL B 1 399 ? 149.283 123.377 237.225 1.00 56.38 399 VAL I CA 1
ATOM 4077 C C . VAL B 1 399 ? 148.335 124.551 237.429 1.00 56.38 399 VAL I C 1
ATOM 4078 O O . VAL B 1 399 ? 148.707 125.706 237.193 1.00 56.38 399 VAL I O 1
ATOM 4082 N N . MET B 1 400 ? 147.113 124.248 237.856 1.00 60.62 400 MET I N 1
ATOM 4083 C CA . MET B 1 400 ? 145.979 125.155 237.781 1.00 60.62 400 MET I CA 1
ATOM 4084 C C . MET B 1 400 ? 145.538 125.569 239.179 1.00 60.62 400 MET I C 1
ATOM 4085 O O . MET B 1 400 ? 145.742 124.842 240.155 1.00 60.62 400 MET I O 1
ATOM 4090 N N . ASP B 1 401 ? 144.921 126.751 239.263 1.00 63.44 401 ASP I N 1
ATOM 4091 C CA . ASP B 1 401 ? 144.445 127.275 240.540 1.00 63.44 401 ASP I CA 1
ATOM 4092 C C . ASP B 1 401 ? 143.429 126.358 241.211 1.00 63.44 401 ASP I C 1
ATOM 4093 O O . ASP B 1 401 ? 143.214 126.474 242.421 1.00 63.44 401 ASP I O 1
ATOM 4098 N N . ASP B 1 402 ? 142.798 125.459 240.459 1.00 65.51 402 ASP I N 1
ATOM 4099 C CA . ASP B 1 402 ? 141.954 124.415 241.031 1.00 65.51 402 ASP I CA 1
ATOM 4100 C C . ASP B 1 402 ? 142.753 123.310 241.719 1.00 65.51 402 ASP I C 1
ATOM 4101 O O . ASP B 1 402 ? 142.147 122.346 242.200 1.00 65.51 402 ASP I O 1
ATOM 4106 N N . GLY B 1 403 ? 144.075 123.418 241.791 1.00 64.31 403 GLY I N 1
ATOM 4107 C CA . GLY B 1 403 ? 144.879 122.379 242.408 1.00 64.31 403 GLY I CA 1
ATOM 4108 C C . GLY B 1 403 ? 144.956 121.136 241.552 1.00 64.31 403 GLY I C 1
ATOM 4109 O O . GLY B 1 403 ? 144.890 120.017 242.073 1.00 64.31 403 GLY I O 1
ATOM 4110 N N . ARG B 1 404 ? 145.100 121.316 240.242 1.00 61.75 404 ARG I N 1
ATOM 4111 C CA . ARG B 1 404 ? 145.005 120.255 239.254 1.00 61.75 404 ARG I CA 1
ATOM 4112 C C . ARG B 1 404 ? 146.227 120.322 238.358 1.00 61.75 404 ARG I C 1
ATOM 4113 O O . ARG B 1 404 ? 146.745 121.406 238.077 1.00 61.75 404 ARG I O 1
ATOM 4121 N N . LYS B 1 405 ? 146.684 119.160 237.904 1.00 58.64 405 LYS I N 1
ATOM 4122 C CA . LYS B 1 405 ? 147.785 119.078 236.956 1.00 58.64 405 LYS I CA 1
ATOM 4123 C C . LYS B 1 405 ? 147.283 118.307 235.749 1.00 58.64 405 LYS I C 1
ATOM 4124 O O . LYS B 1 405 ? 146.804 117.176 235.885 1.00 58.64 405 LYS I O 1
ATOM 4130 N N . ASN B 1 406 ? 147.397 118.922 234.575 1.00 57.91 406 ASN I N 1
ATOM 4131 C CA . ASN B 1 406 ? 146.724 118.448 233.376 1.00 57.91 406 ASN I CA 1
ATOM 4132 C C . ASN B 1 406 ? 147.690 118.508 232.208 1.00 57.91 406 ASN I C 1
ATOM 4133 O O . ASN B 1 406 ? 148.358 119.525 232.001 1.00 57.91 406 ASN I O 1
ATOM 4138 N N . HIS B 1 407 ? 147.760 117.419 231.453 1.00 57.77 407 HIS I N 1
ATOM 4139 C CA . HIS B 1 407 ? 148.482 117.412 230.192 1.00 57.77 407 HIS I CA 1
ATOM 4140 C C . HIS B 1 407 ? 147.630 118.156 229.172 1.00 57.77 407 HIS I C 1
ATOM 4141 O O . HIS B 1 407 ? 146.417 117.933 229.099 1.00 57.77 407 HIS I O 1
ATOM 4148 N N . VAL B 1 408 ? 148.251 119.042 228.394 1.00 55.78 408 VAL I N 1
ATOM 4149 C CA . VAL B 1 408 ? 147.512 119.859 227.430 1.00 55.78 408 VAL I CA 1
ATOM 4150 C C . VAL B 1 408 ? 148.173 119.835 226.053 1.00 55.78 408 VAL I C 1
ATOM 4151 O O . VAL B 1 408 ? 149.398 119.675 225.955 1.00 55.78 408 VAL I O 1
ATOM 4155 N N . PRO B 1 409 ? 147.407 119.989 224.972 1.00 54.59 409 PRO I N 1
ATOM 4156 C CA . PRO B 1 409 ? 148.008 120.197 223.652 1.00 54.59 409 PRO I CA 1
ATOM 4157 C C . PRO B 1 409 ? 148.756 121.516 223.517 1.00 54.59 409 PRO I C 1
ATOM 4158 O O . PRO B 1 409 ? 148.520 122.491 224.232 1.00 54.59 409 PRO I O 1
ATOM 4162 N N . ALA B 1 410 ? 149.681 121.511 222.555 1.00 54.82 410 ALA I N 1
ATOM 4163 C CA . ALA B 1 410 ? 150.613 122.616 222.342 1.00 54.82 410 ALA I CA 1
ATOM 4164 C C . ALA B 1 410 ? 149.924 123.952 222.084 1.00 54.82 410 ALA I C 1
ATOM 4165 O O . ALA B 1 410 ? 150.513 125.008 222.344 1.00 54.82 410 ALA I O 1
ATOM 4167 N N . TYR B 1 411 ? 148.693 123.948 221.570 1.00 55.01 411 TYR I N 1
ATOM 4168 C CA . TYR B 1 411 ? 148.001 125.223 221.403 1.00 55.01 411 TYR I CA 1
ATOM 4169 C C . TYR B 1 411 ? 147.640 125.877 222.732 1.00 55.01 411 TYR I C 1
ATOM 4170 O O . TYR B 1 411 ? 147.502 127.099 222.786 1.00 55.01 411 TYR I O 1
ATOM 4179 N N . MET B 1 412 ? 147.500 125.119 223.818 1.00 55.10 412 MET I N 1
ATOM 4180 C CA . MET B 1 412 ? 147.359 125.781 225.114 1.00 55.10 412 MET I CA 1
ATOM 4181 C C . MET B 1 412 ? 148.653 126.480 225.529 1.00 55.10 412 MET I C 1
ATOM 4182 O O . MET B 1 412 ? 148.620 127.566 226.130 1.00 55.10 412 MET I O 1
ATOM 4187 N N . VAL B 1 413 ? 149.800 125.915 225.161 1.00 52.36 413 VAL I N 1
ATOM 4188 C CA . VAL B 1 413 ? 151.056 126.640 225.325 1.00 52.36 413 VAL I CA 1
ATOM 4189 C C . VAL B 1 413 ? 151.053 127.893 224.460 1.00 52.36 413 VAL I C 1
ATOM 4190 O O . VAL B 1 413 ? 151.554 128.945 224.869 1.00 52.36 413 VAL I O 1
ATOM 4194 N N . ALA B 1 414 ? 150.507 127.799 223.247 1.00 52.72 414 ALA I N 1
ATOM 4195 C CA . ALA B 1 414 ? 150.342 128.997 222.428 1.00 52.72 414 ALA I CA 1
ATOM 4196 C C . ALA B 1 414 ? 149.440 130.036 223.085 1.00 52.72 414 ALA I C 1
ATOM 4197 O O . ALA B 1 414 ? 149.667 131.238 222.926 1.00 52.72 414 ALA I O 1
ATOM 4199 N N . VAL B 1 415 ? 148.423 129.601 223.828 1.00 53.62 415 VAL I N 1
ATOM 4200 C CA . VAL B 1 415 ? 147.620 130.537 224.620 1.00 53.62 415 VAL I CA 1
ATOM 4201 C C . VAL B 1 415 ? 148.482 131.245 225.652 1.00 53.62 415 VAL I C 1
ATOM 4202 O O . VAL B 1 415 ? 148.373 132.461 225.850 1.00 53.62 415 VAL I O 1
ATOM 4206 N N . ALA B 1 416 ? 149.337 130.491 226.338 1.00 52.43 416 ALA I N 1
ATOM 4207 C CA . ALA B 1 416 ? 150.251 131.116 227.293 1.00 52.43 416 ALA I CA 1
ATOM 4208 C C . ALA B 1 416 ? 151.172 132.130 226.617 1.00 52.43 416 ALA I C 1
ATOM 4209 O O . ALA B 1 416 ? 151.375 133.240 227.129 1.00 52.43 416 ALA I O 1
ATOM 4211 N N . LEU B 1 417 ? 151.726 131.773 225.459 1.00 50.77 417 LEU I N 1
ATOM 4212 C CA . LEU B 1 417 ? 152.623 132.690 224.760 1.00 50.77 417 LEU I CA 1
ATOM 4213 C C . LEU B 1 417 ? 151.891 133.933 224.270 1.00 50.77 417 LEU I C 1
ATOM 4214 O O . LEU B 1 417 ? 152.445 135.034 224.304 1.00 50.77 417 LEU I O 1
ATOM 4219 N N . GLY B 1 418 ? 150.650 133.781 223.810 1.00 50.41 418 GLY I N 1
ATOM 4220 C CA . GLY B 1 418 ? 149.860 134.945 223.438 1.00 50.41 418 GLY I CA 1
ATOM 4221 C C . GLY B 1 418 ? 149.518 135.839 224.614 1.00 50.41 418 GLY I C 1
ATOM 4222 O O . GLY B 1 418 ? 149.556 137.067 224.501 1.00 50.41 418 GLY I O 1
ATOM 4223 N N . GLY B 1 419 ? 149.211 135.240 225.764 1.00 51.79 419 GLY I N 1
ATOM 4224 C CA . GLY B 1 419 ? 149.019 136.026 226.973 1.00 51.79 419 GLY I CA 1
ATOM 4225 C C . GLY B 1 419 ? 150.244 136.839 227.341 1.00 51.79 419 GLY I C 1
ATOM 4226 O O . GLY B 1 419 ? 150.152 138.035 227.639 1.00 51.79 419 GLY I O 1
ATOM 4227 N N . LEU B 1 420 ? 151.417 136.216 227.269 1.00 51.28 420 LEU I N 1
ATOM 4228 C CA . LEU B 1 420 ? 152.644 136.936 227.596 1.00 51.28 420 LEU I CA 1
ATOM 4229 C C . LEU B 1 420 ? 152.938 138.021 226.565 1.00 51.28 420 LEU I C 1
ATOM 4230 O O . LEU B 1 420 ? 153.278 139.153 226.927 1.00 51.28 420 LEU I O 1
ATOM 4235 N N . ALA B 1 421 ? 152.819 137.698 225.277 1.00 51.32 421 ALA I N 1
ATOM 4236 C CA . ALA B 1 421 ? 153.119 138.675 224.235 1.00 51.32 421 ALA I CA 1
ATOM 4237 C C . ALA B 1 421 ? 152.177 139.871 224.301 1.00 51.32 421 ALA I C 1
ATOM 4238 O O . ALA B 1 421 ? 152.600 141.013 224.088 1.00 51.32 421 ALA I O 1
ATOM 4240 N N . SER B 1 422 ? 150.898 139.635 224.596 1.00 50.22 422 SER I N 1
ATOM 4241 C CA . SER B 1 422 ? 149.946 140.729 224.732 1.00 50.22 422 SER I CA 1
ATOM 4242 C C . SER B 1 422 ? 150.110 141.499 226.033 1.00 50.22 422 SER I C 1
ATOM 4243 O O . SER B 1 422 ? 149.704 142.664 226.101 1.00 50.22 422 SER I O 1
ATOM 4246 N N . GLY B 1 423 ? 150.691 140.887 227.060 1.00 51.82 423 GLY I N 1
ATOM 4247 C CA . GLY B 1 423 ? 151.050 141.620 228.259 1.00 51.82 423 GLY I CA 1
ATOM 4248 C C . GLY B 1 423 ? 152.272 142.507 228.120 1.00 51.82 423 GLY I C 1
ATOM 4249 O O . GLY B 1 423 ? 152.276 143.643 228.599 1.00 51.82 423 GLY I O 1
ATOM 4250 N N . LEU B 1 424 ? 153.313 141.997 227.466 1.00 52.31 424 LEU I N 1
ATOM 4251 C CA . LEU B 1 424 ? 154.522 142.776 227.223 1.00 52.31 424 LEU I CA 1
ATOM 4252 C C . LEU B 1 424 ? 154.228 144.081 226.491 1.00 52.31 424 LEU I C 1
ATOM 4253 O O . LEU B 1 424 ? 153.252 144.206 225.748 1.00 52.31 424 LEU I O 1
ATOM 4258 N N . GLU B 1 425 ? 155.097 145.062 226.727 1.00 56.66 425 GLU I N 1
ATOM 4259 C CA . GLU B 1 425 ? 155.027 146.355 226.064 1.00 56.66 425 GLU I CA 1
ATOM 4260 C C . GLU B 1 425 ? 155.121 146.194 224.548 1.00 56.66 425 GLU I C 1
ATOM 4261 O O . GLU B 1 425 ? 155.602 145.183 224.031 1.00 56.66 425 GLU I O 1
ATOM 4267 N N . ILE B 1 426 ? 154.648 147.217 223.831 1.00 55.94 426 ILE I N 1
ATOM 4268 C CA . ILE B 1 426 ? 154.676 147.189 222.372 1.00 55.94 426 ILE I CA 1
ATOM 4269 C C . ILE B 1 426 ? 156.119 147.149 221.888 1.00 55.94 426 ILE I C 1
ATOM 4270 O O . ILE B 1 426 ? 156.940 147.998 222.257 1.00 55.94 426 ILE I O 1
ATOM 4275 N N . GLY B 1 427 ? 156.431 146.165 221.049 1.00 56.09 427 GLY I N 1
ATOM 4276 C CA . GLY B 1 427 ? 157.776 146.013 220.534 1.00 56.09 427 GLY I CA 1
ATOM 4277 C C . GLY B 1 427 ? 158.754 145.340 221.466 1.00 56.09 427 GLY I C 1
ATOM 4278 O O . GLY B 1 427 ? 159.962 145.400 221.211 1.00 56.09 427 GLY I O 1
ATOM 4279 N N . GLU B 1 428 ? 158.280 144.701 222.531 1.00 54.68 428 GLU I N 1
ATOM 4280 C CA . GLU B 1 428 ? 159.118 143.904 223.416 1.00 54.68 428 GLU I CA 1
ATOM 4281 C C . GLU B 1 428 ? 158.951 142.425 223.092 1.00 54.68 428 GLU I C 1
ATOM 4282 O O . GLU B 1 428 ? 157.825 141.940 222.945 1.00 54.68 428 GLU I O 1
ATOM 4288 N N . SER B 1 429 ? 160.070 141.717 222.977 1.00 52.07 429 SER I N 1
ATOM 4289 C CA . SER B 1 429 ? 160.078 140.357 222.464 1.00 52.07 429 SER I CA 1
ATOM 4290 C C . SER B 1 429 ? 159.789 139.360 223.580 1.00 52.07 429 SER I C 1
ATOM 4291 O O . SER B 1 429 ? 160.135 139.582 224.742 1.00 52.07 429 SER I O 1
ATOM 4294 N N . ILE B 1 430 ? 159.147 138.246 223.210 1.00 50.36 430 ILE I N 1
ATOM 4295 C CA . ILE B 1 430 ? 159.017 137.098 224.107 1.00 50.36 430 ILE I CA 1
ATOM 4296 C C . ILE B 1 430 ? 160.242 136.199 224.142 1.00 50.36 430 ILE I C 1
ATOM 4297 O O . ILE B 1 430 ? 160.254 135.231 224.912 1.00 50.36 430 ILE I O 1
ATOM 4302 N N . THR B 1 431 ? 161.265 136.464 223.335 1.00 50.92 431 THR I N 1
ATOM 4303 C CA . THR B 1 431 ? 162.463 135.635 223.377 1.00 50.92 431 THR I CA 1
ATOM 4304 C C . THR B 1 431 ? 163.168 135.765 224.722 1.00 50.92 431 THR I C 1
ATOM 4305 O O . THR B 1 431 ? 163.343 136.869 225.244 1.00 50.92 431 THR I O 1
ATOM 4309 N N . PHE B 1 432 ? 163.570 134.625 225.285 1.00 51.18 432 PHE I N 1
ATOM 4310 C CA . PHE B 1 432 ? 164.239 134.514 226.581 1.00 51.18 432 PHE I CA 1
ATOM 4311 C C . PHE B 1 432 ? 163.408 135.039 227.751 1.00 51.18 432 PHE I C 1
ATOM 4312 O O . PHE B 1 432 ? 163.930 135.158 228.865 1.00 51.18 432 PHE I O 1
ATOM 4320 N N . LYS B 1 433 ? 162.129 135.338 227.547 1.00 50.39 433 LYS I N 1
ATOM 4321 C CA . LYS B 1 433 ? 161.234 135.501 228.676 1.00 50.39 433 LYS I CA 1
ATOM 4322 C C . LYS B 1 433 ? 160.974 134.137 229.317 1.00 50.39 433 LYS I C 1
ATOM 4323 O O . LYS B 1 433 ? 160.942 133.118 228.625 1.00 50.39 433 LYS I O 1
ATOM 4329 N N . PRO B 1 434 ? 160.785 134.084 230.634 1.00 50.09 434 PRO I N 1
ATOM 4330 C CA . PRO B 1 434 ? 160.426 132.811 231.262 1.00 50.09 434 PRO I CA 1
ATOM 4331 C C . PRO B 1 434 ? 159.015 132.366 230.916 1.00 50.09 434 PRO I C 1
ATOM 4332 O O . PRO B 1 434 ? 158.139 133.157 230.561 1.00 50.09 434 PRO I O 1
ATOM 4336 N N . LEU B 1 435 ? 158.820 131.058 231.030 1.00 51.42 435 LEU I N 1
ATOM 4337 C CA . LEU B 1 435 ? 157.533 130.400 230.877 1.00 51.42 435 LEU I CA 1
ATOM 4338 C C . LEU B 1 435 ? 157.339 129.492 232.079 1.00 51.42 435 LEU I C 1
ATOM 4339 O O . LEU B 1 435 ? 158.301 128.914 232.590 1.00 51.42 435 LEU I O 1
ATOM 4344 N N . ARG B 1 436 ? 156.089 129.351 232.518 1.00 55.84 436 ARG I N 1
ATOM 4345 C CA . ARG B 1 436 ? 155.782 128.667 233.769 1.00 55.84 436 ARG I CA 1
ATOM 4346 C C . ARG B 1 436 ? 154.885 127.476 233.472 1.00 55.84 436 ARG I C 1
ATOM 4347 O O . ARG B 1 436 ? 153.727 127.637 233.073 1.00 55.84 436 ARG I O 1
ATOM 4355 N N . VAL B 1 437 ? 155.440 126.287 233.692 1.00 54.38 437 VAL I N 1
ATOM 4356 C CA . VAL B 1 437 ? 154.849 125.018 233.292 1.00 54.38 437 VAL I CA 1
ATOM 4357 C C . VAL B 1 437 ? 155.378 123.969 234.258 1.00 54.38 437 VAL I C 1
ATOM 4358 O O . VAL B 1 437 ? 156.516 124.059 234.725 1.00 54.38 437 VAL I O 1
ATOM 4362 N N . SER B 1 438 ? 154.557 122.967 234.566 1.00 56.88 438 SER I N 1
ATOM 4363 C CA . SER B 1 438 ? 155.037 121.914 235.454 1.00 56.88 438 SER I CA 1
ATOM 4364 C C . SER B 1 438 ? 156.080 121.044 234.764 1.00 56.88 438 SER I C 1
ATOM 4365 O O . SER B 1 438 ? 157.095 120.685 235.371 1.00 56.88 438 SER I O 1
ATOM 4368 N N . SER B 1 439 ? 155.857 120.698 233.499 1.00 56.93 439 SER I N 1
ATOM 4369 C CA . SER B 1 439 ? 156.804 119.873 232.762 1.00 56.93 439 SER I CA 1
ATOM 4370 C C . SER B 1 439 ? 156.524 120.017 231.275 1.00 56.93 439 SER I C 1
ATOM 4371 O O . SER B 1 439 ? 155.464 120.500 230.870 1.00 56.93 439 SER I O 1
ATOM 4374 N N . LEU B 1 440 ? 157.491 119.588 230.466 1.00 56.17 440 LEU I N 1
ATOM 4375 C CA . LEU B 1 440 ? 157.314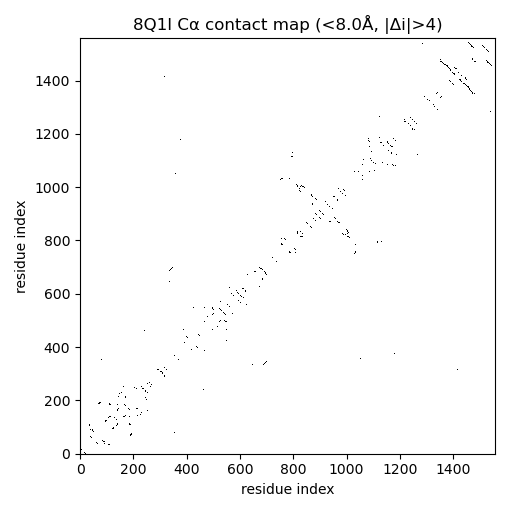 119.433 229.030 1.00 56.17 440 LEU I CA 1
ATOM 4376 C C . LEU B 1 440 ? 157.409 117.962 228.653 1.00 56.17 440 LEU I C 1
ATOM 4377 O O . LEU B 1 440 ? 158.228 117.221 229.206 1.00 56.17 440 LEU I O 1
ATOM 4382 N N . ASP B 1 441 ? 156.564 117.543 227.711 1.00 60.97 441 ASP I N 1
ATOM 4383 C CA . ASP B 1 441 ? 156.573 116.149 227.280 1.00 60.97 441 ASP I CA 1
ATOM 4384 C C . ASP B 1 441 ? 157.781 115.848 226.401 1.00 60.97 441 ASP I C 1
ATOM 4385 O O . ASP B 1 441 ? 158.406 114.790 226.536 1.00 60.97 441 ASP I O 1
ATOM 4390 N N . GLN B 1 442 ? 158.123 116.766 225.500 1.00 61.61 442 GLN I N 1
ATOM 4391 C CA . GLN B 1 442 ? 159.317 116.686 224.662 1.00 61.61 442 GLN I CA 1
ATOM 4392 C C . GLN B 1 442 ? 160.352 117.687 225.161 1.00 61.61 442 GLN I C 1
ATOM 4393 O O . GLN B 1 442 ? 160.133 118.900 225.085 1.00 61.61 442 GLN I O 1
ATOM 4399 N N . ILE B 1 443 ? 161.474 117.180 225.663 1.00 58.99 443 ILE I N 1
ATOM 4400 C CA . ILE B 1 443 ? 162.636 118.002 225.985 1.00 58.99 443 ILE I CA 1
ATOM 4401 C C . ILE B 1 443 ? 163.588 117.922 224.799 1.00 58.99 443 ILE I C 1
ATOM 4402 O O . ILE B 1 443 ? 164.228 116.891 224.566 1.00 58.99 443 ILE I O 1
ATOM 4407 N N . TYR B 1 444 ? 163.679 119.017 224.053 1.00 60.16 444 TYR I N 1
ATOM 4408 C CA . TYR B 1 444 ? 164.520 119.089 222.867 1.00 60.16 444 TYR I CA 1
ATOM 4409 C C . TYR B 1 444 ? 165.968 119.406 223.217 1.00 60.16 444 TYR I C 1
ATOM 4410 O O . TYR B 1 444 ? 166.251 120.254 224.068 1.00 60.16 444 TYR I O 1
ATOM 4419 N N . GLU B 1 445 ? 166.884 118.704 222.555 1.00 65.29 445 GLU I N 1
ATOM 4420 C CA . GLU B 1 445 ? 168.309 118.969 222.675 1.00 65.29 445 GLU I CA 1
ATOM 4421 C C . GLU B 1 445 ? 168.690 120.244 221.922 1.00 65.29 445 GLU I C 1
ATOM 4422 O O . GLU B 1 445 ? 167.925 120.780 221.117 1.00 65.29 445 GLU I O 1
ATOM 4428 N N . SER B 1 446 ? 169.894 120.738 222.223 1.00 61.32 446 SER I N 1
ATOM 4429 C CA . SER B 1 446 ? 170.406 121.962 221.606 1.00 61.32 446 SER I CA 1
ATOM 4430 C C . SER B 1 446 ? 170.351 121.925 220.081 1.00 61.32 446 SER I C 1
ATOM 4431 O O . SER B 1 446 ? 169.923 122.894 219.442 1.00 61.32 446 SER I O 1
ATOM 4434 N N . ILE B 1 447 ? 170.765 120.812 219.474 1.00 62.79 447 ILE I N 1
ATOM 4435 C CA . ILE B 1 447 ? 170.671 120.703 218.020 1.00 62.79 447 ILE I CA 1
ATOM 4436 C C . ILE B 1 447 ? 169.213 120.673 217.576 1.00 62.79 447 ILE I C 1
ATOM 4437 O O . ILE B 1 447 ? 168.858 121.239 216.538 1.00 62.79 447 ILE I O 1
ATOM 4442 N N . ASP B 1 448 ? 168.349 120.021 218.352 1.00 61.11 448 ASP I N 1
ATOM 4443 C CA . ASP B 1 448 ? 166.924 119.992 218.036 1.00 61.11 448 ASP I CA 1
ATOM 4444 C C . ASP B 1 448 ? 166.332 121.398 218.038 1.00 61.11 448 ASP I C 1
ATOM 4445 O O . ASP B 1 448 ? 165.577 121.777 217.132 1.00 61.11 448 ASP I O 1
ATOM 4450 N N . LEU B 1 449 ? 166.659 122.180 219.067 1.00 57.19 449 LEU I N 1
ATOM 4451 C CA . LEU B 1 449 ? 166.192 123.559 219.151 1.00 57.19 449 LEU I CA 1
ATOM 4452 C C . LEU B 1 449 ? 166.743 124.422 218.022 1.00 57.19 449 LEU I C 1
ATOM 4453 O O . LEU B 1 449 ? 166.017 125.252 217.468 1.00 57.19 449 LEU I O 1
ATOM 4458 N N . ASP B 1 450 ? 168.019 124.256 217.669 1.00 59.00 450 ASP I N 1
ATOM 4459 C CA . ASP B 1 450 ? 168.545 124.969 216.505 1.00 59.00 450 ASP I CA 1
ATOM 4460 C C . ASP B 1 450 ? 167.809 124.591 215.221 1.00 59.00 450 ASP I C 1
ATOM 4461 O O . ASP B 1 450 ? 167.490 125.462 214.404 1.00 59.00 450 ASP I O 1
ATOM 4466 N N . GLU B 1 451 ? 167.549 123.298 215.016 1.00 58.92 451 GLU I N 1
ATOM 4467 C CA . GLU B 1 451 ? 166.768 122.853 213.862 1.00 58.92 451 GLU I CA 1
ATOM 4468 C C . GLU B 1 451 ? 165.402 123.526 213.798 1.00 58.92 451 GLU I C 1
ATOM 4469 O O . GLU B 1 451 ? 165.022 124.090 212.766 1.00 58.92 451 GLU I O 1
ATOM 4475 N N . LEU B 1 452 ? 164.646 123.469 214.893 1.00 55.33 452 LEU I N 1
ATOM 4476 C CA . LEU B 1 452 ? 163.327 124.100 214.918 1.00 55.33 452 LEU I CA 1
ATOM 4477 C C . LEU B 1 452 ? 163.402 125.614 214.747 1.00 55.33 452 LEU I C 1
ATOM 4478 O O . LEU B 1 452 ? 162.534 126.210 214.101 1.00 55.33 452 LEU I O 1
ATOM 4483 N N . ASN B 1 453 ? 164.420 126.259 215.313 1.00 55.44 453 ASN I N 1
ATOM 4484 C CA . ASN B 1 453 ? 164.571 127.699 215.130 1.00 55.44 453 ASN I CA 1
ATOM 4485 C C . ASN B 1 453 ? 164.862 128.058 213.678 1.00 55.44 453 ASN I C 1
ATOM 4486 O O . ASN B 1 453 ? 164.336 129.050 213.162 1.00 55.44 453 ASN I O 1
ATOM 4491 N N . GLU B 1 454 ? 165.703 127.273 213.004 1.00 58.66 454 GLU I N 1
ATOM 4492 C CA . GLU B 1 454 ? 165.933 127.477 211.576 1.00 58.66 454 GLU I CA 1
ATOM 4493 C C . GLU B 1 454 ? 164.644 127.354 210.772 1.00 58.66 454 GLU I C 1
ATOM 4494 O O . GLU B 1 454 ? 164.428 128.105 209.815 1.00 58.66 454 GLU I O 1
ATOM 4500 N N . ASN B 1 455 ? 163.777 126.420 211.144 1.00 56.58 455 ASN I N 1
ATOM 4501 C CA . ASN B 1 455 ? 162.488 126.242 210.489 1.00 56.58 455 ASN I CA 1
ATOM 4502 C C . ASN B 1 455 ? 161.428 127.238 210.949 1.00 56.58 455 ASN I C 1
ATOM 4503 O O . ASN B 1 455 ? 160.267 127.103 210.552 1.00 56.58 455 ASN I O 1
ATOM 4508 N N . GLY B 1 456 ? 161.779 128.228 211.764 1.00 54.98 456 GLY I N 1
ATOM 4509 C CA . GLY B 1 456 ? 160.796 129.219 212.162 1.00 54.98 456 GLY I CA 1
ATOM 4510 C C . GLY B 1 456 ? 159.699 128.691 213.057 1.00 54.98 456 GLY I C 1
ATOM 4511 O O . GLY B 1 456 ? 158.572 129.191 213.005 1.00 54.98 456 GLY I O 1
ATOM 4512 N N . ILE B 1 457 ? 160.000 127.686 213.874 1.00 54.00 457 ILE I N 1
ATOM 4513 C CA . ILE B 1 457 ? 159.062 127.110 214.831 1.00 54.00 457 ILE I CA 1
ATOM 4514 C C . ILE B 1 457 ? 159.531 127.505 216.223 1.00 54.00 457 ILE I C 1
ATOM 4515 O O . ILE B 1 457 ? 160.703 127.313 216.569 1.00 54.00 457 ILE I O 1
ATOM 4520 N N . ILE B 1 458 ? 158.617 128.058 217.020 1.00 51.91 458 ILE I N 1
ATOM 4521 C CA . ILE B 1 458 ? 158.936 128.421 218.395 1.00 51.91 458 ILE I CA 1
ATOM 4522 C C . ILE B 1 458 ? 159.073 127.164 219.242 1.00 51.91 458 ILE I C 1
ATOM 4523 O O . ILE B 1 458 ? 158.251 126.242 219.160 1.00 51.91 458 ILE I O 1
ATOM 4528 N N . SER B 1 459 ? 160.123 127.127 220.061 1.00 53.28 459 SER I N 1
ATOM 4529 C CA . SER B 1 459 ? 160.452 125.989 220.904 1.00 53.28 459 SER I CA 1
ATOM 4530 C C . SER B 1 459 ? 160.777 126.474 222.309 1.00 53.28 459 SER I C 1
ATOM 4531 O O . SER B 1 459 ? 161.198 127.616 222.503 1.00 53.28 459 SER I O 1
ATOM 4534 N N . ILE B 1 460 ? 160.559 125.600 223.290 1.00 52.92 460 ILE I N 1
ATOM 4535 C CA . ILE B 1 460 ? 160.763 125.910 224.703 1.00 52.92 460 ILE I CA 1
ATOM 4536 C C . ILE B 1 460 ? 161.976 125.122 225.184 1.00 52.92 460 ILE I C 1
ATOM 4537 O O . ILE B 1 460 ? 162.018 123.893 225.056 1.00 52.92 460 ILE I O 1
ATOM 4542 N N . GLU B 1 461 ? 162.954 125.832 225.743 1.00 54.99 461 GLU I N 1
ATOM 4543 C CA . GLU B 1 461 ? 164.211 125.249 226.202 1.00 54.99 461 GLU I CA 1
ATOM 4544 C C . GLU B 1 461 ? 164.159 125.003 227.703 1.00 54.99 461 GLU I C 1
ATOM 4545 O O . GLU B 1 461 ? 163.810 125.903 228.472 1.00 54.99 461 GLU I O 1
ATOM 4551 N N . PHE B 1 462 ? 164.513 123.787 228.114 1.00 57.10 462 PHE I N 1
ATOM 4552 C CA . PHE B 1 462 ? 164.701 123.465 229.526 1.00 57.10 462 PHE I CA 1
ATOM 4553 C C . PHE B 1 462 ? 166.106 123.858 229.966 1.00 57.10 462 PHE I C 1
ATOM 4554 O O . PHE B 1 462 ? 167.083 123.186 229.621 1.00 57.10 462 PHE I O 1
ATOM 4562 N N . VAL B 1 463 ? 166.211 124.941 230.733 1.00 57.46 463 VAL I N 1
ATOM 4563 C CA . VAL B 1 463 ? 167.507 125.393 231.228 1.00 57.46 463 VAL I CA 1
ATOM 4564 C C . VAL B 1 463 ? 167.951 124.435 232.325 1.00 57.46 463 VAL I C 1
ATOM 4565 O O . VAL B 1 463 ? 167.242 124.238 233.319 1.00 57.46 463 VAL I O 1
ATOM 4569 N N . ARG B 1 464 ? 169.133 123.850 232.156 1.00 61.16 464 ARG I N 1
ATOM 4570 C CA . ARG B 1 464 ? 169.621 122.778 233.014 1.00 61.16 464 ARG I CA 1
ATOM 4571 C C . ARG B 1 464 ? 170.964 123.067 233.663 1.00 61.16 464 ARG I C 1
ATOM 4572 O O . ARG B 1 464 ? 171.225 122.554 234.752 1.00 61.16 464 ARG I O 1
ATOM 4580 N N . ASN B 1 465 ? 171.817 123.874 233.033 1.00 61.99 465 ASN I N 1
ATOM 4581 C CA . ASN B 1 465 ? 173.141 124.134 233.587 1.00 61.99 465 ASN I CA 1
ATOM 4582 C C . ASN B 1 465 ? 173.087 125.054 234.803 1.00 61.99 465 ASN I C 1
ATOM 4583 O O . ASN B 1 465 ? 173.915 124.918 235.710 1.00 61.99 465 ASN I O 1
ATOM 4588 N N . ARG B 1 466 ? 172.136 125.984 234.852 1.00 60.78 466 ARG I N 1
ATOM 4589 C CA . ARG B 1 466 ? 171.940 126.757 236.072 1.00 60.78 466 ARG I CA 1
ATOM 4590 C C . ARG B 1 466 ? 171.513 125.842 237.214 1.00 60.78 466 ARG I C 1
ATOM 4591 O O . ARG B 1 466 ? 170.886 124.800 237.007 1.00 60.78 466 ARG I O 1
ATOM 4599 N N . THR B 1 467 ? 171.884 126.239 238.434 1.00 67.72 467 THR I N 1
ATOM 4600 C CA . THR B 1 467 ? 171.337 125.605 239.631 1.00 67.72 467 THR I CA 1
ATOM 4601 C C . THR B 1 467 ? 169.814 125.584 239.599 1.00 67.72 467 THR I C 1
ATOM 4602 O O . THR B 1 467 ? 169.188 124.549 239.851 1.00 67.72 467 THR I O 1
ATOM 4606 N N . ASN B 1 468 ? 169.201 126.723 239.288 1.00 67.74 468 ASN I N 1
ATOM 4607 C CA . ASN B 1 468 ? 167.761 126.780 239.083 1.00 67.74 468 ASN I CA 1
ATOM 4608 C C . ASN B 1 468 ? 167.419 126.322 237.672 1.00 67.74 468 ASN I C 1
ATOM 4609 O O . ASN B 1 468 ? 168.005 126.794 236.694 1.00 67.74 468 ASN I O 1
ATOM 4614 N N . THR B 1 469 ? 166.473 125.393 237.577 1.00 62.95 469 THR I N 1
ATOM 4615 C CA . THR B 1 469 ? 165.993 124.863 236.309 1.00 62.95 469 THR I CA 1
ATOM 4616 C C . THR B 1 469 ? 164.647 125.493 235.982 1.00 62.95 469 THR I C 1
ATOM 4617 O O . THR B 1 469 ? 163.725 125.461 236.804 1.00 62.95 469 THR I O 1
ATOM 4621 N N . PHE B 1 470 ? 164.541 126.068 234.788 1.00 54.49 470 PHE I N 1
ATOM 4622 C CA . PHE B 1 470 ? 163.328 126.748 234.363 1.00 54.49 470 PHE I CA 1
ATOM 4623 C C . PHE B 1 470 ? 163.238 126.662 232.845 1.00 54.49 470 PHE I C 1
ATOM 4624 O O . PHE B 1 470 ? 164.190 126.273 232.166 1.00 54.49 470 PHE I O 1
ATOM 4632 N N . PHE B 1 471 ? 162.070 127.026 232.322 1.00 53.36 471 PHE I N 1
ATOM 4633 C CA . PHE B 1 471 ? 161.779 126.961 230.894 1.00 53.36 471 PHE I CA 1
ATOM 4634 C C . PHE B 1 471 ? 161.815 128.344 230.253 1.00 53.36 471 PHE I C 1
ATOM 4635 O O . PHE B 1 471 ? 161.071 129.243 230.657 1.00 53.36 471 PHE I O 1
ATOM 4643 N N . ARG B 1 472 ? 162.680 128.501 229.253 1.00 53.31 472 ARG I N 1
ATOM 4644 C CA . ARG B 1 472 ? 162.728 129.688 228.413 1.00 53.31 472 ARG I CA 1
ATOM 4645 C C . ARG B 1 472 ? 161.909 129.488 227.145 1.00 53.31 472 ARG I C 1
ATOM 4646 O O . ARG B 1 472 ? 161.833 128.383 226.602 1.00 53.31 472 ARG I O 1
ATOM 4654 N N . ILE B 1 473 ? 161.294 130.569 226.677 1.00 50.81 473 ILE I N 1
ATOM 4655 C CA . ILE B 1 473 ? 160.888 130.664 225.278 1.00 50.81 473 ILE I CA 1
ATOM 4656 C C . ILE B 1 473 ? 162.139 130.974 224.465 1.00 50.81 473 ILE I C 1
ATOM 4657 O O . ILE B 1 473 ? 162.805 131.987 224.704 1.00 50.81 473 ILE I O 1
ATOM 4662 N N . VAL B 1 474 ? 162.465 130.107 223.505 1.00 52.80 474 VAL I N 1
ATOM 4663 C CA . VAL B 1 474 ? 163.737 130.251 222.800 1.00 52.80 474 VAL I CA 1
ATOM 4664 C C . VAL B 1 474 ? 163.726 131.481 221.901 1.00 52.80 474 VAL I C 1
ATOM 4665 O O . VAL B 1 474 ? 164.656 132.294 221.933 1.00 52.80 474 VAL I O 1
ATOM 4669 N N . ASP B 1 475 ? 162.686 131.640 221.083 1.00 53.90 475 ASP I N 1
ATOM 4670 C CA . ASP B 1 475 ? 162.703 132.711 220.095 1.00 53.90 475 ASP I CA 1
ATOM 4671 C C . ASP B 1 475 ? 161.284 133.063 219.677 1.00 53.90 475 ASP I C 1
ATOM 4672 O O . ASP B 1 475 ? 160.346 132.286 219.868 1.00 53.90 475 ASP I O 1
ATOM 4677 N N . ASP B 1 476 ? 161.149 134.256 219.097 1.00 53.44 476 ASP I N 1
ATOM 4678 C CA . ASP B 1 476 ? 159.889 134.775 218.572 1.00 53.44 476 ASP I CA 1
ATOM 4679 C C . ASP B 1 476 ? 159.874 134.768 217.044 1.00 53.44 476 ASP I C 1
ATOM 4680 O O . ASP B 1 476 ? 159.334 135.675 216.409 1.00 53.44 476 ASP I O 1
ATOM 4685 N N . VAL B 1 477 ? 160.456 133.735 216.433 1.00 54.24 477 VAL I N 1
ATOM 4686 C CA . VAL B 1 477 ? 160.457 133.629 214.976 1.00 54.24 477 VAL I CA 1
ATOM 4687 C C . VAL B 1 477 ? 159.062 133.269 214.485 1.00 54.24 477 VAL I C 1
ATOM 4688 O O . VAL B 1 477 ? 158.432 132.328 214.983 1.00 54.24 477 VAL I O 1
ATOM 4692 N N . THR B 1 478 ? 158.574 134.023 213.502 1.00 57.25 478 THR I N 1
ATOM 4693 C CA . THR B 1 478 ? 157.357 133.652 212.799 1.00 57.25 478 THR I CA 1
ATOM 4694 C C . THR B 1 478 ? 157.597 132.438 211.905 1.00 57.25 478 THR I C 1
ATOM 4695 O O . THR B 1 478 ? 158.731 132.040 211.628 1.00 57.25 478 THR I O 1
ATOM 4699 N N . THR B 1 479 ? 156.492 131.848 211.449 1.00 57.04 479 THR I N 1
ATOM 4700 C CA . THR B 1 479 ? 156.530 130.706 210.545 1.00 57.04 479 THR I CA 1
ATOM 4701 C C . THR B 1 479 ? 157.010 131.068 209.142 1.00 57.04 479 THR I C 1
ATOM 4702 O O . THR B 1 479 ? 157.172 130.168 208.313 1.00 57.04 479 THR I O 1
ATOM 4706 N N . PHE B 1 480 ? 157.231 132.350 208.855 1.00 60.71 480 PHE I N 1
ATOM 4707 C CA . PHE B 1 480 ? 157.640 132.778 207.524 1.00 60.71 480 PHE I CA 1
ATOM 4708 C C . PHE B 1 480 ? 159.037 132.262 207.196 1.00 60.71 480 PHE I C 1
ATOM 4709 O O . PHE B 1 480 ? 159.933 132.255 208.045 1.00 60.71 480 PHE I O 1
ATOM 4717 N N . ASN B 1 481 ? 159.216 131.828 205.947 1.00 67.68 481 ASN I N 1
ATOM 4718 C CA . ASN B 1 481 ? 160.420 131.107 205.548 1.00 67.68 481 ASN I CA 1
ATOM 4719 C C . ASN B 1 481 ? 161.622 131.991 205.233 1.00 67.68 481 ASN I C 1
ATOM 4720 O O . ASN B 1 481 ? 162.755 131.511 205.346 1.00 67.68 481 ASN I O 1
ATOM 4725 N N . ASP B 1 482 ? 161.428 133.252 204.849 1.00 70.16 482 ASP I N 1
ATOM 4726 C CA . ASP B 1 482 ? 162.541 134.128 204.492 1.00 70.16 482 ASP I CA 1
ATOM 4727 C C . ASP B 1 482 ? 162.904 134.996 205.692 1.00 70.16 482 ASP I C 1
ATOM 4728 O O . ASP B 1 482 ? 162.109 135.835 206.127 1.00 70.16 482 ASP I O 1
ATOM 4733 N N . LYS B 1 483 ? 164.111 134.789 206.210 1.00 69.62 483 LYS I N 1
ATOM 4734 C CA . LYS B 1 483 ? 164.645 135.486 207.371 1.00 69.62 483 LYS I CA 1
ATOM 4735 C C . LYS B 1 483 ? 165.367 136.780 207.013 1.00 69.62 483 LYS I C 1
ATOM 4736 O O . LYS B 1 483 ? 165.858 137.468 207.913 1.00 69.62 483 LYS I O 1
ATOM 4742 N N . SER B 1 484 ? 165.450 137.120 205.726 1.00 73.12 484 SER I N 1
ATOM 4743 C CA . SER B 1 484 ? 166.240 138.268 205.295 1.00 73.12 484 SER I CA 1
ATOM 4744 C C . SER B 1 484 ? 165.638 139.599 205.730 1.00 73.12 484 SER I C 1
ATOM 4745 O O . SER B 1 484 ? 166.386 140.555 205.965 1.00 73.12 484 SER I O 1
ATOM 4748 N N . ASP B 1 485 ? 164.311 139.692 205.841 1.00 65.18 485 ASP I N 1
ATOM 4749 C CA . ASP B 1 485 ? 163.665 140.896 206.352 1.00 65.18 485 ASP I CA 1
ATOM 4750 C C . ASP B 1 485 ? 163.123 140.633 207.753 1.00 65.18 485 ASP I C 1
ATOM 4751 O O . ASP B 1 485 ? 162.231 139.786 207.909 1.00 65.18 485 ASP I O 1
ATOM 4756 N N . PRO B 1 486 ? 163.619 141.316 208.795 1.00 61.06 486 PRO I N 1
ATOM 4757 C CA . PRO B 1 486 ? 163.096 141.060 210.147 1.00 61.06 486 PRO I CA 1
ATOM 4758 C C . PRO B 1 486 ? 161.668 141.531 210.361 1.00 61.06 486 PRO I C 1
ATOM 4759 O O . PRO B 1 486 ? 160.975 140.980 211.225 1.00 61.06 486 PRO I O 1
ATOM 4763 N N . VAL B 1 487 ? 161.203 142.531 209.609 1.00 58.53 487 VAL I N 1
ATOM 4764 C CA . VAL B 1 487 ? 159.828 143.004 209.765 1.00 58.53 487 VAL I CA 1
ATOM 4765 C C . VAL B 1 487 ? 158.837 141.905 209.414 1.00 58.53 487 VAL I C 1
ATOM 4766 O O . VAL B 1 487 ? 157.711 141.887 209.925 1.00 58.53 487 VAL I O 1
ATOM 4770 N N . LYS B 1 488 ? 159.232 140.977 208.551 1.00 60.24 488 LYS I N 1
ATOM 4771 C CA . LYS B 1 488 ? 158.418 139.812 208.234 1.00 60.24 488 LYS I CA 1
ATOM 4772 C C . LYS B 1 488 ? 158.772 138.598 209.082 1.00 60.24 488 LYS I C 1
ATOM 4773 O O . LYS B 1 488 ? 157.887 137.795 209.399 1.00 60.24 488 LYS I O 1
ATOM 4779 N N . ALA B 1 489 ? 160.042 138.445 209.456 1.00 61.84 489 ALA I N 1
ATOM 4780 C CA . ALA B 1 489 ? 160.472 137.270 210.208 1.00 61.84 489 ALA I CA 1
ATOM 4781 C C . ALA B 1 489 ? 160.085 137.322 211.685 1.00 61.84 489 ALA I C 1
ATOM 4782 O O . ALA B 1 489 ? 159.658 136.304 212.239 1.00 61.84 489 ALA I O 1
ATOM 4784 N N . GLU B 1 490 ? 160.212 138.475 212.342 1.00 57.55 490 GLU I N 1
ATOM 4785 C CA . GLU B 1 490 ? 160.140 138.553 213.799 1.00 57.55 490 GLU I CA 1
ATOM 4786 C C . GLU B 1 490 ? 158.885 139.287 214.254 1.00 57.55 490 GLU I C 1
ATOM 4787 O O . GLU B 1 490 ? 158.565 140.364 213.743 1.00 57.55 490 GLU I O 1
ATOM 4793 N N . MET B 1 491 ? 158.184 138.688 215.221 1.00 55.93 491 MET I N 1
ATOM 4794 C CA . MET B 1 491 ? 156.904 139.217 215.685 1.00 55.93 491 MET I CA 1
ATOM 4795 C C . MET B 1 491 ? 157.029 140.628 216.249 1.00 55.93 491 MET I C 1
ATOM 4796 O O . MET B 1 491 ? 156.169 141.478 216.002 1.00 55.93 491 MET I O 1
ATOM 4801 N N . ALA B 1 492 ? 158.075 140.884 217.038 1.00 57.01 492 ALA I N 1
ATOM 4802 C CA . ALA B 1 492 ? 158.180 142.149 217.764 1.00 57.01 492 ALA I CA 1
ATOM 4803 C C . ALA B 1 492 ? 158.233 143.350 216.826 1.00 57.01 492 ALA I C 1
ATOM 4804 O O . ALA B 1 492 ? 157.451 144.299 216.962 1.00 57.01 492 ALA I O 1
ATOM 4806 N N . VAL B 1 493 ? 159.149 143.322 215.859 1.00 56.62 493 VAL I N 1
ATOM 4807 C CA . VAL B 1 493 ? 159.319 144.478 214.983 1.00 56.62 493 VAL I CA 1
ATOM 4808 C C . VAL B 1 493 ? 158.180 144.575 213.977 1.00 56.62 493 VAL I C 1
ATOM 4809 O O . VAL B 1 493 ? 157.782 145.678 213.590 1.00 56.62 493 VAL I O 1
ATOM 4813 N N . GLY B 1 494 ? 157.623 143.443 213.552 1.00 55.28 494 GLY I N 1
ATOM 4814 C CA . GLY B 1 494 ? 156.395 143.482 212.772 1.00 55.28 494 GLY I CA 1
ATOM 4815 C C . GLY B 1 494 ? 155.244 144.154 213.498 1.00 55.28 494 GLY I C 1
ATOM 4816 O O . GLY B 1 494 ? 154.521 144.971 212.924 1.00 55.28 494 GLY I O 1
ATOM 4817 N N . GLU B 1 495 ? 155.062 143.821 214.775 1.00 56.91 495 GLU I N 1
ATOM 4818 C CA . GLU B 1 495 ? 154.063 144.492 215.603 1.00 56.91 495 GLU I CA 1
ATOM 4819 C C . GLU B 1 495 ? 154.340 145.988 215.727 1.00 56.91 495 GLU I C 1
ATOM 4820 O O . GLU B 1 495 ? 153.419 146.811 215.627 1.00 56.91 495 GLU I O 1
ATOM 4826 N N . ALA B 1 496 ? 155.592 146.358 215.997 1.00 54.96 496 ALA I N 1
ATOM 4827 C CA . ALA B 1 496 ? 155.930 147.776 216.091 1.00 54.96 496 ALA I CA 1
ATOM 4828 C C . ALA B 1 496 ? 155.610 148.514 214.796 1.00 54.96 496 ALA I C 1
ATOM 4829 O O . ALA B 1 496 ? 155.031 149.606 214.820 1.00 54.96 496 ALA I O 1
ATOM 4831 N N . ASN B 1 497 ? 155.965 147.920 213.657 1.00 55.41 497 ASN I N 1
ATOM 4832 C CA . ASN B 1 497 ? 155.606 148.468 212.352 1.00 55.41 497 ASN I CA 1
ATOM 4833 C C . ASN B 1 497 ? 154.100 148.638 212.193 1.00 55.41 497 ASN I C 1
ATOM 4834 O O . ASN B 1 497 ? 153.623 149.702 211.779 1.00 55.41 497 ASN I O 1
ATOM 4839 N N . ASP B 1 498 ? 153.336 147.589 212.506 1.00 54.95 498 ASP I N 1
ATOM 4840 C CA . ASP B 1 498 ? 151.882 147.646 212.383 1.00 54.95 498 ASP I CA 1
ATOM 4841 C C . ASP B 1 498 ? 151.288 148.787 213.196 1.00 54.95 498 ASP I C 1
ATOM 4842 O O . ASP B 1 498 ? 150.495 149.585 212.679 1.00 54.95 498 ASP I O 1
ATOM 4847 N N . PHE B 1 499 ? 151.677 148.901 214.464 1.00 55.62 499 PHE I N 1
ATOM 4848 C CA . PHE B 1 499 ? 151.125 149.970 215.289 1.00 55.62 499 PHE I CA 1
ATOM 4849 C C . PHE B 1 499 ? 151.582 151.347 214.820 1.00 55.62 499 PHE I C 1
ATOM 4850 O O . PHE B 1 499 ? 150.791 152.298 214.830 1.00 55.62 499 PHE I O 1
ATOM 4858 N N . LEU B 1 500 ? 152.837 151.479 214.389 1.00 55.76 500 LEU I N 1
ATOM 4859 C CA . LEU B 1 500 ? 153.321 152.776 213.926 1.00 55.76 500 LEU I CA 1
ATOM 4860 C C . LEU B 1 500 ? 152.550 153.258 212.699 1.00 55.76 500 LEU I C 1
ATOM 4861 O O . LEU B 1 500 ? 152.079 154.403 212.656 1.00 55.76 500 LEU I O 1
ATOM 4866 N N . VAL B 1 501 ? 152.356 152.377 211.714 1.00 58.01 501 VAL I N 1
ATOM 4867 C CA . VAL B 1 501 ? 151.591 152.752 210.524 1.00 58.01 501 VAL I CA 1
ATOM 4868 C C . VAL B 1 501 ? 150.130 153.034 210.868 1.00 58.01 501 VAL I C 1
ATOM 4869 O O . VAL B 1 501 ? 149.552 154.016 210.388 1.00 58.01 501 VAL I O 1
ATOM 4873 N N . SER B 1 502 ? 149.499 152.174 211.669 1.00 56.06 502 SER I N 1
ATOM 4874 C CA . SER B 1 502 ? 148.099 152.385 212.029 1.00 56.06 502 SER I CA 1
ATOM 4875 C C . SER B 1 502 ? 147.885 153.730 212.719 1.00 56.06 502 SER I C 1
ATOM 4876 O O . SER B 1 502 ? 146.970 154.490 212.365 1.00 56.06 502 SER I O 1
ATOM 4879 N N . GLU B 1 503 ? 148.712 154.036 213.720 1.00 60.67 503 GLU I N 1
ATOM 4880 C CA . GLU B 1 503 ? 148.581 155.302 214.431 1.00 60.67 503 GLU I CA 1
ATOM 4881 C C . GLU B 1 503 ? 148.876 156.503 213.538 1.00 60.67 503 GLU I C 1
ATOM 4882 O O . GLU B 1 503 ? 148.127 157.490 213.566 1.00 60.67 503 GLU I O 1
ATOM 4888 N N . LEU B 1 504 ? 149.904 156.422 212.687 1.00 58.51 504 LEU I N 1
ATOM 4889 C CA . LEU B 1 504 ? 150.149 157.504 211.734 1.00 58.51 504 LEU I CA 1
ATOM 4890 C C . LEU B 1 504 ? 148.939 157.741 210.843 1.00 58.51 504 LEU I C 1
ATOM 4891 O O . LEU B 1 504 ? 148.478 158.880 210.695 1.00 58.51 504 LEU I O 1
ATOM 4896 N N . LYS B 1 505 ? 148.387 156.670 210.275 1.00 59.62 505 LYS I N 1
ATOM 4897 C CA . LYS B 1 505 ? 147.232 156.796 209.396 1.00 59.62 505 LYS I CA 1
ATOM 4898 C C . LYS B 1 505 ? 146.078 157.484 210.110 1.00 59.62 505 LYS I C 1
ATOM 4899 O O . LYS B 1 505 ? 145.600 158.537 209.673 1.00 59.62 505 LYS I O 1
ATOM 4905 N N . VAL B 1 506 ? 145.593 156.880 211.195 1.00 60.29 506 VAL I N 1
ATOM 4906 C CA . VAL B 1 506 ? 144.351 157.347 211.809 1.00 60.29 506 VAL I CA 1
ATOM 4907 C C . VAL B 1 506 ? 144.513 158.760 212.364 1.00 60.29 506 VAL I C 1
ATOM 4908 O O . VAL B 1 506 ? 143.618 159.610 212.212 1.00 60.29 506 VAL I O 1
ATOM 4912 N N . GLN B 1 507 ? 145.683 159.069 212.934 1.00 60.76 507 GLN I N 1
ATOM 4913 C CA . GLN B 1 507 ? 145.876 160.398 213.497 1.00 60.76 507 GLN I CA 1
ATOM 4914 C C . GLN B 1 507 ? 146.022 161.465 212.421 1.00 60.76 507 GLN I C 1
ATOM 4915 O O . GLN B 1 507 ? 145.414 162.532 212.538 1.00 60.76 507 GLN I O 1
ATOM 4921 N N . LEU B 1 508 ? 146.803 161.220 211.365 1.00 58.94 508 LEU I N 1
ATOM 4922 C CA . LEU B 1 508 ? 146.878 162.220 210.303 1.00 58.94 508 LEU I CA 1
ATOM 4923 C C . LEU B 1 508 ? 145.527 162.412 209.625 1.00 58.94 508 LEU I C 1
ATOM 4924 O O . LEU B 1 508 ? 145.143 163.545 209.303 1.00 58.94 508 LEU I O 1
ATOM 4929 N N . GLU B 1 509 ? 144.782 161.322 209.417 1.00 60.31 509 GLU I N 1
ATOM 4930 C CA . GLU B 1 509 ? 143.462 161.423 208.805 1.00 60.31 509 GLU I CA 1
ATOM 4931 C C . GLU B 1 509 ? 142.550 162.340 209.603 1.00 60.31 509 GLU I C 1
ATOM 4932 O O . GLU B 1 509 ? 142.024 163.327 209.078 1.00 60.31 509 GLU I O 1
ATOM 4938 N N . ASP B 1 510 ? 142.344 162.031 210.884 1.00 62.69 510 ASP I N 1
ATOM 4939 C CA . ASP B 1 510 ? 141.456 162.869 211.682 1.00 62.69 510 ASP I CA 1
ATOM 4940 C C . ASP B 1 510 ? 142.026 164.253 211.975 1.00 62.69 510 ASP I C 1
ATOM 4941 O O . ASP B 1 510 ? 141.251 165.179 212.228 1.00 62.69 510 ASP I O 1
ATOM 4946 N N . GLN B 1 511 ? 143.347 164.424 211.947 1.00 59.39 511 GLN I N 1
ATOM 4947 C CA . GLN B 1 511 ? 143.936 165.743 212.157 1.00 59.39 511 GLN I CA 1
ATOM 4948 C C . GLN B 1 511 ? 143.729 166.692 210.977 1.00 59.39 511 GLN I C 1
ATOM 4949 O O . GLN B 1 511 ? 143.258 167.819 211.166 1.00 59.39 511 GLN I O 1
ATOM 4955 N N . PHE B 1 512 ? 144.049 166.257 209.750 1.00 58.25 512 PHE I N 1
ATOM 4956 C CA . PHE B 1 512 ? 144.243 167.209 208.653 1.00 58.25 512 PHE I CA 1
ATOM 4957 C C . PHE B 1 512 ? 143.276 167.117 207.481 1.00 58.25 512 PHE I C 1
ATOM 4958 O O . PHE B 1 512 ? 143.082 168.128 206.806 1.00 58.25 512 PHE I O 1
ATOM 4966 N N . ILE B 1 513 ? 142.673 165.965 207.199 1.00 59.92 513 ILE I N 1
ATOM 4967 C CA . ILE B 1 513 ? 141.873 165.850 205.984 1.00 59.92 513 ILE I CA 1
ATOM 4968 C C . ILE B 1 513 ? 140.631 166.723 206.097 1.00 59.92 513 ILE I C 1
ATOM 4969 O O . ILE B 1 513 ? 139.956 166.753 207.135 1.00 59.92 513 ILE I O 1
ATOM 4974 N N . GLY B 1 514 ? 140.321 167.439 205.014 1.00 60.61 514 GLY I N 1
ATOM 4975 C CA . GLY B 1 514 ? 139.274 168.440 205.001 1.00 60.61 514 GLY I CA 1
ATOM 4976 C C . GLY B 1 514 ? 139.656 169.804 205.538 1.00 60.61 514 GLY I C 1
ATOM 4977 O O . GLY B 1 514 ? 138.896 170.760 205.338 1.00 60.61 514 GLY I O 1
ATOM 4978 N N . THR B 1 515 ? 140.798 169.938 206.203 1.00 62.08 515 THR I N 1
ATOM 4979 C CA . THR B 1 515 ? 141.249 171.246 206.658 1.00 62.08 515 THR I CA 1
ATOM 4980 C C . THR B 1 515 ? 141.757 172.096 205.496 1.00 62.08 515 THR I C 1
ATOM 4981 O O . THR B 1 515 ? 142.231 171.588 204.477 1.00 62.08 515 THR I O 1
ATOM 4985 N N . ARG B 1 516 ? 141.650 173.411 205.671 1.00 67.91 516 ARG I N 1
ATOM 4986 C CA . ARG B 1 516 ? 142.127 174.370 204.682 1.00 67.91 516 ARG I CA 1
ATOM 4987 C C . ARG B 1 516 ? 143.642 174.301 204.536 1.00 67.91 516 ARG I C 1
ATOM 4988 O O . ARG B 1 516 ? 144.376 174.216 205.523 1.00 67.91 516 ARG I O 1
ATOM 4996 N N . THR B 1 517 ? 144.108 174.340 203.286 1.00 66.73 517 THR I N 1
ATOM 4997 C CA . THR B 1 517 ? 145.536 174.290 202.969 1.00 66.73 517 THR I CA 1
ATOM 4998 C C . THR B 1 517 ? 146.156 175.682 203.128 1.00 66.73 517 THR I C 1
ATOM 4999 O O . THR B 1 517 ? 146.619 176.318 202.182 1.00 66.73 517 THR I O 1
ATOM 5003 N N . ILE B 1 518 ? 146.106 176.176 204.366 1.00 69.70 518 ILE I N 1
ATOM 5004 C CA . ILE B 1 518 ? 146.652 177.492 204.667 1.00 69.70 518 ILE I CA 1
ATOM 5005 C C . ILE B 1 518 ? 148.168 177.447 204.508 1.00 69.70 518 ILE I C 1
ATOM 5006 O O . ILE B 1 518 ? 148.807 176.404 204.704 1.00 69.70 518 ILE I O 1
ATOM 5011 N N . ASN B 1 519 ? 148.745 178.593 204.131 1.00 68.64 519 ASN I N 1
ATOM 5012 C CA . ASN B 1 519 ? 150.148 178.667 203.727 1.00 68.64 519 ASN I CA 1
ATOM 5013 C C . ASN B 1 519 ? 151.105 178.043 204.739 1.00 68.64 519 ASN I C 1
ATOM 5014 O O . ASN B 1 519 ? 152.172 177.550 204.359 1.00 68.64 519 ASN I O 1
ATOM 5019 N N . THR B 1 520 ? 150.748 178.051 206.021 1.00 68.03 520 THR I N 1
ATOM 5020 C CA . THR B 1 520 ? 151.620 177.552 207.079 1.00 68.03 520 THR I CA 1
ATOM 5021 C C . THR B 1 520 ? 151.466 176.049 207.318 1.00 68.03 520 THR I C 1
ATOM 5022 O O . THR B 1 520 ? 152.212 175.483 208.124 1.00 68.03 520 THR I O 1
ATOM 5026 N N . SER B 1 521 ? 150.552 175.382 206.604 1.00 66.11 521 SER I N 1
ATOM 5027 C CA . SER B 1 521 ? 150.300 173.960 206.830 1.00 66.11 521 SER I CA 1
ATOM 5028 C C . SER B 1 521 ? 151.566 173.119 206.704 1.00 66.11 521 SER I C 1
ATOM 5029 O O . SER B 1 521 ? 151.708 172.099 207.389 1.00 66.11 521 SER I O 1
ATOM 5032 N N . ALA B 1 522 ? 152.497 173.537 205.844 1.00 64.33 522 ALA I N 1
ATOM 5033 C CA . ALA B 1 522 ? 153.783 172.857 205.731 1.00 64.33 522 ALA I CA 1
ATOM 5034 C C . ALA B 1 522 ? 154.581 172.908 207.027 1.00 64.33 522 ALA I C 1
ATOM 5035 O O . ALA B 1 522 ? 155.353 171.987 207.314 1.00 64.33 522 ALA I O 1
ATOM 5037 N N . SER B 1 523 ? 154.419 173.967 207.817 1.00 63.25 523 SER I N 1
ATOM 5038 C CA . SER B 1 523 ? 154.948 173.965 209.177 1.00 63.25 523 SER I CA 1
ATOM 5039 C C . SER B 1 523 ? 154.163 173.019 210.078 1.00 63.25 523 SER I C 1
ATOM 5040 O O . SER B 1 523 ? 154.748 172.168 210.756 1.00 63.25 523 SER I O 1
ATOM 5043 N N . ILE B 1 524 ? 152.845 173.210 210.147 1.00 62.67 524 ILE I N 1
ATOM 5044 C CA . ILE B 1 524 ? 152.015 172.554 211.158 1.00 62.67 524 ILE I CA 1
ATOM 5045 C C . ILE B 1 524 ? 152.092 171.034 211.043 1.00 62.67 524 ILE I C 1
ATOM 5046 O O . ILE B 1 524 ? 152.148 170.326 212.056 1.00 62.67 524 ILE I O 1
ATOM 5051 N N . ILE B 1 525 ? 152.129 170.507 209.818 1.00 61.46 525 ILE I N 1
ATOM 5052 C CA . ILE B 1 525 ? 152.226 169.057 209.641 1.00 61.46 525 ILE I CA 1
ATOM 5053 C C . ILE B 1 525 ? 153.597 168.531 210.053 1.00 61.46 525 ILE I C 1
ATOM 5054 O O . ILE B 1 525 ? 153.705 167.455 210.656 1.00 61.46 525 ILE I O 1
ATOM 5059 N N . LYS B 1 526 ? 154.661 169.278 209.768 1.00 61.81 526 LYS I N 1
ATOM 5060 C CA . LYS B 1 526 ? 155.980 168.885 210.254 1.00 61.81 526 LYS I CA 1
ATOM 5061 C C . LYS B 1 526 ? 156.027 168.879 211.778 1.00 61.81 526 LYS I C 1
ATOM 5062 O O . LYS B 1 526 ? 156.577 167.957 212.390 1.00 61.81 526 LYS I O 1
ATOM 5068 N N . ASP B 1 527 ? 155.491 169.923 212.403 1.00 62.32 527 ASP I N 1
ATOM 5069 C CA . ASP B 1 527 ? 155.455 169.990 213.862 1.00 62.32 527 ASP I CA 1
ATOM 5070 C C . ASP B 1 527 ? 154.658 168.837 214.465 1.00 62.32 527 ASP I C 1
ATOM 5071 O O . ASP B 1 527 ? 155.083 168.229 215.455 1.00 62.32 527 ASP I O 1
ATOM 5076 N N . PHE B 1 528 ? 153.523 168.495 213.855 1.00 57.79 528 PHE I N 1
ATOM 5077 C CA . PHE B 1 528 ? 152.745 167.339 214.293 1.00 57.79 528 PHE I CA 1
ATOM 5078 C C . PHE B 1 528 ? 153.540 166.042 214.186 1.00 57.79 528 PHE I C 1
ATOM 5079 O O . PHE B 1 528 ? 153.554 165.234 215.122 1.00 57.79 528 PHE I O 1
ATOM 5087 N N . ILE B 1 529 ? 154.185 165.807 213.044 1.00 59.46 529 ILE I N 1
ATOM 5088 C CA . ILE B 1 529 ? 154.946 164.570 212.880 1.00 59.46 529 ILE I CA 1
ATOM 5089 C C . ILE B 1 529 ? 156.108 164.501 213.866 1.00 59.46 529 ILE I C 1
ATOM 5090 O O . ILE B 1 529 ? 156.370 163.446 214.458 1.00 59.46 529 ILE I O 1
ATOM 5095 N N . GLN B 1 530 ? 156.845 165.598 214.033 1.00 61.05 530 GLN I N 1
ATOM 5096 C CA . GLN B 1 530 ? 157.937 165.600 215.002 1.00 61.05 530 GLN I CA 1
ATOM 5097 C C . GLN B 1 530 ? 157.447 165.360 216.426 1.00 61.05 530 GLN I C 1
ATOM 5098 O O . GLN B 1 530 ? 158.090 164.635 217.191 1.00 61.05 530 GLN I O 1
ATOM 5104 N N . SER B 1 531 ? 156.293 165.922 216.792 1.00 58.79 531 SER I N 1
ATOM 5105 C CA . SER B 1 531 ? 155.713 165.641 218.103 1.00 58.79 531 SER I CA 1
ATOM 5106 C C . SER B 1 531 ? 155.364 164.166 218.267 1.00 58.79 531 SER I C 1
ATOM 5107 O O . SER B 1 531 ? 155.709 163.538 219.278 1.00 58.79 531 SER I O 1
ATOM 5110 N N . TYR B 1 532 ? 154.655 163.606 217.288 1.00 57.84 532 TYR I N 1
ATOM 5111 C CA . TYR B 1 532 ? 154.310 162.187 217.298 1.00 57.84 532 TYR I CA 1
ATOM 5112 C C . TYR B 1 532 ? 155.541 161.300 217.463 1.00 57.84 532 TYR I C 1
ATOM 5113 O O . TYR B 1 532 ? 155.555 160.383 218.293 1.00 57.84 532 TYR I O 1
ATOM 5122 N N . LEU B 1 533 ? 156.574 161.531 216.652 1.00 58.86 533 LEU I N 1
ATOM 5123 C CA . LEU B 1 533 ? 157.767 160.691 216.724 1.00 58.86 533 LEU I CA 1
ATOM 5124 C C . LEU B 1 533 ? 158.560 160.912 218.009 1.00 58.86 533 LEU I C 1
ATOM 5125 O O . LEU B 1 533 ? 159.158 159.963 218.529 1.00 58.86 533 LEU I O 1
ATOM 5130 N N . GLY B 1 534 ? 158.578 162.131 218.545 1.00 59.58 534 GLY I N 1
ATOM 5131 C CA . GLY B 1 534 ? 159.123 162.327 219.879 1.00 59.58 534 GLY I CA 1
ATOM 5132 C C . GLY B 1 534 ? 158.401 161.507 220.932 1.00 59.58 534 GLY I C 1
ATOM 5133 O O . GLY B 1 534 ? 159.029 160.913 221.811 1.00 59.58 534 GLY I O 1
ATOM 5134 N N . ARG B 1 535 ? 157.071 161.468 220.857 1.00 60.29 535 ARG I N 1
ATOM 5135 C CA . ARG B 1 535 ? 156.292 160.626 221.761 1.00 60.29 535 ARG I CA 1
ATOM 5136 C C . ARG B 1 535 ? 156.605 159.142 221.587 1.00 60.29 535 ARG I C 1
ATOM 5137 O O . ARG B 1 535 ? 156.734 158.410 222.574 1.00 60.29 535 ARG I O 1
ATOM 5145 N N . LYS B 1 536 ? 156.724 158.678 220.344 1.00 58.37 536 LYS I N 1
ATOM 5146 C CA . LYS B 1 536 ? 157.146 157.297 220.107 1.00 58.37 536 LYS I CA 1
ATOM 5147 C C . LYS B 1 536 ? 158.520 157.005 220.701 1.00 58.37 536 LYS I C 1
ATOM 5148 O O . LYS B 1 536 ? 158.744 155.924 221.257 1.00 58.37 536 LYS I O 1
ATOM 5154 N N . LYS B 1 537 ? 159.453 157.951 220.596 1.00 59.78 537 LYS I N 1
ATOM 5155 C CA . LYS B 1 537 ? 160.767 157.766 221.207 1.00 59.78 537 LYS I CA 1
ATOM 5156 C C . LYS B 1 537 ? 160.670 157.696 222.726 1.00 59.78 537 LYS I C 1
ATOM 5157 O O . LYS B 1 537 ? 161.335 156.868 223.359 1.00 59.78 537 LYS I O 1
ATOM 5163 N N . ARG B 1 538 ? 159.867 158.578 223.325 1.00 62.92 538 ARG I N 1
ATOM 5164 C CA . ARG B 1 538 ? 159.660 158.572 224.771 1.00 62.92 538 ARG I CA 1
ATOM 5165 C C . ARG B 1 538 ? 159.239 157.201 225.289 1.00 62.92 538 ARG I C 1
ATOM 5166 O O . ARG B 1 538 ? 159.740 156.741 226.321 1.00 62.92 538 ARG I O 1
ATOM 5174 N N . ASP B 1 539 ? 158.324 156.531 224.595 1.00 61.99 539 ASP I N 1
ATOM 5175 C CA . ASP B 1 539 ? 157.831 155.231 225.035 1.00 61.99 539 ASP I CA 1
ATOM 5176 C C . ASP B 1 539 ? 158.739 154.071 224.633 1.00 61.99 539 ASP I C 1
ATOM 5177 O O . ASP B 1 539 ? 158.369 152.914 224.857 1.00 61.99 539 ASP I O 1
ATOM 5182 N N . ASN B 1 540 ? 159.908 154.349 224.056 1.00 59.07 540 ASN I N 1
ATOM 5183 C CA . ASN B 1 540 ? 160.807 153.315 223.541 1.00 59.07 540 ASN I CA 1
ATOM 5184 C C . ASN B 1 540 ? 160.100 152.369 222.575 1.00 59.07 540 ASN I C 1
ATOM 5185 O O . ASN B 1 540 ? 160.316 151.156 222.593 1.00 59.07 540 ASN I O 1
ATOM 5190 N N . GLU B 1 541 ? 159.239 152.929 221.728 1.00 59.74 541 GLU I N 1
ATOM 5191 C CA . GLU B 1 541 ? 158.594 152.173 220.664 1.00 59.74 541 GLU I CA 1
ATOM 5192 C C . GLU B 1 541 ? 159.308 152.343 219.330 1.00 59.74 541 GLU I C 1
ATOM 5193 O O . GLU B 1 541 ? 159.035 151.586 218.393 1.00 59.74 541 GLU I O 1
ATOM 5199 N N . ILE B 1 542 ? 160.205 153.324 219.231 1.00 57.84 542 ILE I N 1
ATOM 5200 C CA . ILE B 1 542 ? 161.211 153.417 218.186 1.00 57.84 542 ILE I CA 1
ATOM 5201 C C . ILE B 1 542 ? 162.529 153.763 218.866 1.00 57.84 542 ILE I C 1
ATOM 5202 O O . ILE B 1 542 ? 162.555 154.268 219.990 1.00 57.84 542 ILE I O 1
ATOM 5207 N N . GLN B 1 543 ? 163.635 153.486 218.177 1.00 57.29 543 GLN I N 1
ATOM 5208 C CA . GLN B 1 543 ? 164.935 153.808 218.756 1.00 57.29 543 GLN I CA 1
ATOM 5209 C C . GLN B 1 543 ? 165.201 155.308 218.699 1.00 57.29 543 GLN I C 1
ATOM 5210 O O . GLN B 1 543 ? 165.552 155.925 219.710 1.00 57.29 543 GLN I O 1
ATOM 5216 N N . ASP B 1 544 ? 165.039 155.909 217.526 1.00 60.76 544 ASP I N 1
ATOM 5217 C CA . ASP B 1 544 ? 165.408 157.302 217.309 1.00 60.76 544 ASP I CA 1
ATOM 5218 C C . ASP B 1 544 ? 164.790 157.719 215.981 1.00 60.76 544 ASP I C 1
ATOM 5219 O O . ASP B 1 544 ? 164.265 156.885 215.239 1.00 60.76 544 ASP I O 1
ATOM 5224 N N . PHE B 1 545 ? 164.849 159.016 215.687 1.00 59.72 545 PHE I N 1
ATOM 5225 C CA . PHE B 1 545 ? 164.577 159.477 214.333 1.00 59.72 545 PHE I CA 1
ATOM 5226 C C . PHE B 1 545 ? 165.387 160.733 214.044 1.00 59.72 545 PHE I C 1
ATOM 5227 O O . PHE B 1 545 ? 165.636 161.524 214.962 1.00 59.72 545 PHE I O 1
ATOM 5235 N N . PRO B 1 546 ? 165.816 160.948 212.795 1.00 61.58 546 PRO I N 1
ATOM 5236 C CA . PRO B 1 546 ? 166.388 162.253 212.424 1.00 61.58 546 PRO I CA 1
ATOM 5237 C C . PRO B 1 546 ? 165.287 163.288 212.243 1.00 61.58 546 PRO I C 1
ATOM 5238 O O . PRO B 1 546 ? 164.361 163.089 211.454 1.00 61.58 546 PRO I O 1
ATOM 5242 N N . ALA B 1 547 ? 165.382 164.393 212.980 1.00 62.92 547 ALA I N 1
ATOM 5243 C CA . ALA B 1 547 ? 164.364 165.433 212.872 1.00 62.92 547 ALA I CA 1
ATOM 5244 C C . ALA B 1 547 ? 164.370 166.078 211.490 1.00 62.92 547 ALA I C 1
ATOM 5245 O O . ALA B 1 547 ? 163.308 166.398 210.944 1.00 62.92 547 ALA I O 1
ATOM 5247 N N . GLU B 1 548 ? 165.554 166.270 210.907 1.00 67.19 548 GLU I N 1
ATOM 5248 C CA . GLU B 1 548 ? 165.673 166.974 209.634 1.00 67.19 548 GLU I CA 1
ATOM 5249 C C . GLU B 1 548 ? 165.175 166.167 208.440 1.00 67.19 548 GLU I C 1
ATOM 5250 O O . GLU B 1 548 ? 164.915 166.754 207.385 1.00 67.19 548 GLU I O 1
ATOM 5256 N N . ASP B 1 549 ? 165.034 164.849 208.567 1.00 65.20 549 ASP I N 1
ATOM 5257 C CA . ASP B 1 549 ? 164.403 164.061 207.515 1.00 65.20 549 ASP I CA 1
ATOM 5258 C C . ASP B 1 549 ? 162.888 164.204 207.477 1.00 65.20 549 ASP I C 1
ATOM 5259 O O . ASP B 1 549 ? 162.271 163.773 206.497 1.00 65.20 549 ASP I O 1
ATOM 5264 N N . VAL B 1 550 ? 162.273 164.793 208.499 1.00 63.08 550 VAL I N 1
ATOM 5265 C CA . VAL B 1 550 ? 160.835 165.053 208.486 1.00 63.08 550 VAL I CA 1
ATOM 5266 C C . VAL B 1 550 ? 160.593 166.242 207.560 1.00 63.08 550 VAL I C 1
ATOM 5267 O O . VAL B 1 550 ? 160.867 167.388 207.917 1.00 63.08 550 VAL I O 1
ATOM 5271 N N . GLN B 1 551 ? 160.074 165.968 206.362 1.00 64.27 551 GLN I N 1
ATOM 5272 C CA . GLN B 1 551 ? 159.952 166.954 205.296 1.00 64.27 551 GLN I CA 1
ATOM 5273 C C . GLN B 1 551 ? 158.555 166.870 204.702 1.00 64.27 551 GLN I C 1
ATOM 5274 O O . GLN B 1 551 ? 158.018 165.776 204.513 1.00 64.27 551 GLN I O 1
ATOM 5280 N N . VAL B 1 552 ? 157.975 168.032 204.406 1.00 62.07 552 VAL I N 1
ATOM 5281 C CA . VAL B 1 552 ? 156.597 168.137 203.944 1.00 62.07 552 VAL I CA 1
ATOM 5282 C C . VAL B 1 552 ? 156.569 169.016 202.702 1.00 62.07 552 VAL I C 1
ATOM 5283 O O . VAL B 1 552 ? 157.173 170.094 202.685 1.00 62.07 552 VAL I O 1
ATOM 5287 N N . ILE B 1 553 ? 155.866 168.554 201.672 1.00 62.27 553 ILE I N 1
ATOM 5288 C CA . ILE B 1 553 ? 155.643 169.303 200.442 1.00 62.27 553 ILE I CA 1
ATOM 5289 C C . ILE B 1 553 ? 154.139 169.374 200.241 1.00 62.27 553 ILE I C 1
ATOM 5290 O O . ILE B 1 553 ? 153.449 168.353 200.343 1.00 62.27 553 ILE I O 1
ATOM 5295 N N . VAL B 1 554 ? 153.636 170.569 199.944 1.00 63.34 554 VAL I N 1
ATOM 5296 C CA . VAL B 1 554 ? 152.206 170.813 199.802 1.00 63.34 554 VAL I CA 1
ATOM 5297 C C . VAL B 1 554 ? 151.893 171.180 198.361 1.00 63.34 554 VAL I C 1
ATOM 5298 O O . VAL B 1 554 ? 152.522 172.076 197.785 1.00 63.34 554 VAL I O 1
ATOM 5302 N N . GLU B 1 555 ? 150.915 170.487 197.788 1.00 69.00 555 GLU I N 1
ATOM 5303 C CA . GLU B 1 555 ? 150.357 170.799 196.483 1.00 69.00 555 GLU I CA 1
ATOM 5304 C C . GLU B 1 555 ? 148.845 170.808 196.635 1.00 69.00 555 GLU I C 1
ATOM 5305 O O . GLU B 1 555 ? 148.306 170.258 197.599 1.00 69.00 555 GLU I O 1
ATOM 5311 N N . GLY B 1 556 ? 148.170 171.432 195.666 1.00 71.56 556 GLY I N 1
ATOM 5312 C CA . GLY B 1 556 ? 146.853 171.998 195.929 1.00 71.56 556 GLY I CA 1
ATOM 5313 C C . GLY B 1 556 ? 145.875 171.018 196.548 1.00 71.56 556 GLY I C 1
ATOM 5314 O O . GLY B 1 556 ? 145.086 171.386 197.420 1.00 71.56 556 GLY I O 1
ATOM 5315 N N . ASN B 1 557 ? 145.920 169.758 196.118 1.00 65.03 557 ASN I N 1
ATOM 5316 C CA . ASN B 1 557 ? 145.029 168.739 196.657 1.00 65.03 557 ASN I CA 1
ATOM 5317 C C . ASN B 1 557 ? 145.660 167.887 197.751 1.00 65.03 557 ASN I C 1
ATOM 5318 O O . ASN B 1 557 ? 144.924 167.233 198.496 1.00 65.03 557 ASN I O 1
ATOM 5323 N N . GLU B 1 558 ? 146.988 167.886 197.880 1.00 63.24 558 GLU I N 1
ATOM 5324 C CA . GLU B 1 558 ? 147.699 166.779 198.506 1.00 63.24 558 GLU I CA 1
ATOM 5325 C C . GLU B 1 558 ? 148.793 167.303 199.424 1.00 63.24 558 GLU I C 1
ATOM 5326 O O . GLU B 1 558 ? 149.507 168.247 199.076 1.00 63.24 558 GLU I O 1
ATOM 5332 N N . ALA B 1 559 ? 148.915 166.684 200.595 1.00 61.67 559 ALA I N 1
ATOM 5333 C CA . ALA B 1 559 ? 150.117 166.748 201.418 1.00 61.67 559 ALA I CA 1
ATOM 5334 C C . ALA B 1 559 ? 151.005 165.539 201.148 1.00 61.67 559 ALA I C 1
ATOM 5335 O O . ALA B 1 559 ? 150.538 164.397 201.212 1.00 61.67 559 ALA I O 1
ATOM 5337 N N . ARG B 1 560 ? 152.275 165.794 200.842 1.00 62.53 560 ARG I N 1
ATOM 5338 C CA . ARG B 1 560 ? 153.279 164.752 200.646 1.00 62.53 560 ARG I CA 1
ATOM 5339 C C . ARG B 1 560 ? 154.314 164.822 201.764 1.00 62.53 560 ARG I C 1
ATOM 5340 O O . ARG B 1 560 ? 154.957 165.861 201.953 1.00 62.53 560 ARG I O 1
ATOM 5348 N N . ILE B 1 561 ? 154.476 163.719 202.493 1.00 59.76 561 ILE I N 1
ATOM 5349 C CA . ILE B 1 561 ? 155.207 163.683 203.757 1.00 59.76 561 ILE I CA 1
ATOM 5350 C C . ILE B 1 561 ? 156.318 162.647 203.652 1.00 59.76 561 ILE I C 1
ATOM 5351 O O . ILE B 1 561 ? 156.084 161.523 203.193 1.00 59.76 561 ILE I O 1
ATOM 5356 N N . SER B 1 562 ? 157.524 163.029 204.073 1.00 61.85 562 SER I N 1
ATOM 5357 C CA . SER B 1 562 ? 158.670 162.134 204.165 1.00 61.85 562 SER I CA 1
ATOM 5358 C C . SER B 1 562 ? 159.168 162.063 205.602 1.00 61.85 562 SER I C 1
ATOM 5359 O O . SER B 1 562 ? 159.172 163.070 206.316 1.00 61.85 562 SER I O 1
ATOM 5362 N N . MET B 1 563 ? 159.586 160.869 206.026 1.00 60.48 563 MET I N 1
ATOM 5363 C CA . MET B 1 563 ? 160.157 160.681 207.353 1.00 60.48 563 MET I CA 1
ATOM 5364 C C . MET B 1 563 ? 161.135 159.514 207.329 1.00 60.48 563 MET I C 1
ATOM 5365 O O . MET B 1 563 ? 160.987 158.579 206.538 1.00 60.48 563 MET I O 1
ATOM 5370 N N . THR B 1 564 ? 162.135 159.581 208.207 1.00 60.50 564 THR I N 1
ATOM 5371 C CA . THR B 1 564 ? 163.009 158.458 208.528 1.00 60.50 564 THR I CA 1
ATOM 5372 C C . THR B 1 564 ? 162.750 157.990 209.955 1.00 60.50 564 THR I C 1
ATOM 5373 O O . THR B 1 564 ? 162.579 158.809 210.863 1.00 60.50 564 THR I O 1
ATOM 5377 N N . VAL B 1 565 ? 162.718 156.671 210.150 1.00 58.33 565 VAL I N 1
ATOM 5378 C CA . VAL B 1 565 ? 162.572 156.060 211.467 1.00 58.33 565 VAL I CA 1
ATOM 5379 C C . VAL B 1 565 ? 163.685 155.037 211.652 1.00 58.33 565 VAL I C 1
ATOM 5380 O O . VAL B 1 565 ? 163.971 154.250 210.744 1.00 58.33 565 VAL I O 1
ATOM 5384 N N . TYR B 1 566 ? 164.315 155.053 212.832 1.00 58.87 566 TYR I N 1
ATOM 5385 C CA . TYR B 1 566 ? 165.173 153.961 213.275 1.00 58.87 566 TYR I CA 1
ATOM 5386 C C . TYR B 1 566 ? 164.380 153.027 214.181 1.00 58.87 566 TYR I C 1
ATOM 5387 O O . TYR B 1 566 ? 164.076 153.412 215.319 1.00 58.87 566 TYR I O 1
ATOM 5396 N N . PRO B 1 567 ? 164.025 151.815 213.758 1.00 58.47 567 PRO I N 1
ATOM 5397 C CA . PRO B 1 567 ? 163.184 150.963 214.601 1.00 58.47 567 PRO I CA 1
ATOM 5398 C C . PRO B 1 567 ? 163.999 150.308 215.710 1.00 58.47 567 PRO I C 1
ATOM 5399 O O . PRO B 1 567 ? 165.230 150.295 215.693 1.00 58.47 567 PRO I O 1
ATOM 5403 N N . ILE B 1 568 ? 163.281 149.757 216.687 1.00 56.39 568 ILE I N 1
ATOM 5404 C CA . ILE B 1 568 ? 163.883 149.185 217.886 1.00 56.39 568 ILE I CA 1
ATOM 5405 C C . ILE B 1 568 ? 163.942 147.670 217.740 1.00 56.39 568 ILE I C 1
ATOM 5406 O O . ILE B 1 568 ? 162.934 147.025 217.428 1.00 56.39 568 ILE I O 1
ATOM 5411 N N . ARG B 1 569 ? 165.136 147.111 217.925 1.00 55.43 569 ARG I N 1
ATOM 5412 C CA . ARG B 1 569 ? 165.407 145.697 217.715 1.00 55.43 569 ARG I CA 1
ATOM 5413 C C . ARG B 1 569 ? 165.763 145.054 219.050 1.00 55.43 569 ARG I C 1
ATOM 5414 O O . ARG B 1 569 ? 166.455 145.662 219.871 1.00 55.43 569 ARG I O 1
ATOM 5422 N N . SER B 1 570 ? 165.290 143.830 219.273 1.00 52.30 570 SER I N 1
ATOM 5423 C CA . SER B 1 570 ? 165.773 143.045 220.402 1.00 52.30 570 SER I CA 1
ATOM 5424 C C . SER B 1 570 ? 167.177 142.518 220.126 1.00 52.30 570 SER I C 1
ATOM 5425 O O . SER B 1 570 ? 167.505 142.147 218.996 1.00 52.30 570 SER I O 1
ATOM 5428 N N . PHE B 1 571 ? 168.011 142.480 221.165 1.00 51.18 571 PHE I N 1
ATOM 5429 C CA . PHE B 1 571 ? 169.285 141.773 221.074 1.00 51.18 571 PHE I CA 1
ATOM 5430 C C . PHE B 1 571 ? 169.065 140.282 220.873 1.00 51.18 571 PHE I C 1
ATOM 5431 O O . PHE B 1 571 ? 168.406 139.632 221.689 1.00 51.18 571 PHE I O 1
ATOM 5439 N N . LYS B 1 572 ? 169.614 139.739 219.784 1.00 50.62 572 LYS I N 1
ATOM 5440 C CA . LYS B 1 572 ? 169.633 138.302 219.551 1.00 50.62 572 LYS I CA 1
ATOM 5441 C C . LYS B 1 572 ? 171.030 137.718 219.392 1.00 50.62 572 LYS I C 1
ATOM 5442 O O . LYS B 1 572 ? 171.169 136.491 219.426 1.00 50.62 572 LYS I O 1
ATOM 5448 N N . LYS B 1 573 ? 172.057 138.545 219.213 1.00 52.79 573 LYS I N 1
ATOM 5449 C CA . LYS B 1 573 ? 173.445 138.106 219.226 1.00 52.79 573 LYS I CA 1
ATOM 5450 C C . LYS B 1 573 ? 174.274 139.041 220.093 1.00 52.79 573 LYS I C 1
ATOM 5451 O O . LYS B 1 573 ? 174.141 140.264 220.003 1.00 52.79 573 LYS I O 1
ATOM 5457 N N . ILE B 1 574 ? 175.129 138.461 220.933 1.00 50.76 574 ILE I N 1
ATOM 5458 C CA . ILE B 1 574 ? 176.200 139.189 221.601 1.00 50.76 574 ILE I CA 1
ATOM 5459 C C . ILE B 1 574 ? 177.516 138.480 221.312 1.00 50.76 574 ILE I C 1
ATOM 5460 O O . ILE B 1 574 ? 177.636 137.273 221.547 1.00 50.76 574 ILE I O 1
ATOM 5465 N N . SER B 1 575 ? 178.493 139.225 220.800 1.00 53.26 575 SER I N 1
ATOM 5466 C CA . SER B 1 575 ? 179.816 138.701 220.478 1.00 53.26 575 SER I CA 1
ATOM 5467 C C . SER B 1 575 ? 180.844 139.412 221.345 1.00 53.26 575 SER I C 1
ATOM 5468 O O . SER B 1 575 ? 180.956 140.641 221.288 1.00 53.26 575 SER I O 1
ATOM 5471 N N . VAL B 1 576 ? 181.592 138.649 222.138 1.00 51.66 576 VAL I N 1
ATOM 5472 C CA . VAL B 1 576 ? 182.646 139.188 222.993 1.00 51.66 576 VAL I CA 1
ATOM 5473 C C . VAL B 1 576 ? 183.991 138.793 222.400 1.00 51.66 576 VAL I C 1
ATOM 5474 O O . VAL B 1 576 ? 184.242 137.609 222.146 1.00 51.66 576 VAL I O 1
ATOM 5478 N N . SER B 1 577 ? 184.854 139.784 222.185 1.00 52.07 577 SER I N 1
ATOM 5479 C CA . SER B 1 577 ? 186.253 139.573 221.830 1.00 52.07 577 SER I CA 1
ATOM 5480 C C . SER B 1 577 ? 187.115 139.889 223.045 1.00 52.07 577 SER I C 1
ATOM 5481 O O . SER B 1 577 ? 187.058 141.005 223.572 1.00 52.07 577 SER I O 1
ATOM 5484 N N . LEU B 1 578 ? 187.909 138.915 223.483 1.00 51.83 578 LEU I N 1
ATOM 5485 C CA . LEU B 1 578 ? 188.678 139.009 224.719 1.00 51.83 578 LEU I CA 1
ATOM 5486 C C . LEU B 1 578 ? 190.160 138.913 224.381 1.00 51.83 578 LEU I C 1
ATOM 5487 O O . LEU B 1 578 ? 190.624 137.875 223.901 1.00 51.83 578 LEU I O 1
ATOM 5492 N N . VAL B 1 579 ? 190.892 139.995 224.629 1.00 51.01 579 VAL I N 1
ATOM 5493 C CA . VAL B 1 579 ? 192.318 140.093 224.333 1.00 51.01 579 VAL I CA 1
ATOM 5494 C C . VAL B 1 579 ? 193.084 140.009 225.648 1.00 51.01 579 VAL I C 1
ATOM 5495 O O . VAL B 1 579 ? 193.067 140.955 226.445 1.00 51.01 579 VAL I O 1
ATOM 5499 N N . TYR B 1 580 ? 193.769 138.890 225.875 1.00 49.81 580 TYR I N 1
ATOM 5500 C CA . TYR B 1 580 ? 194.728 138.795 226.970 1.00 49.81 580 TYR I CA 1
ATOM 5501 C C . TYR B 1 580 ? 196.013 139.543 226.643 1.00 49.81 580 TYR I C 1
ATOM 5502 O O . TYR B 1 580 ? 196.530 139.466 225.526 1.00 49.81 580 TYR I O 1
ATOM 5511 N N . LYS B 1 581 ? 196.523 140.272 227.633 1.00 51.28 581 LYS I N 1
ATOM 5512 C CA . LYS B 1 581 ? 197.663 141.158 227.450 1.00 51.28 581 LYS I CA 1
ATOM 5513 C C . LYS B 1 581 ? 198.473 141.158 228.740 1.00 51.28 581 LYS I C 1
ATOM 5514 O O . LYS B 1 581 ? 197.922 140.970 229.827 1.00 51.28 581 LYS I O 1
ATOM 5520 N N . GLN B 1 582 ? 199.782 141.370 228.616 1.00 51.84 582 GLN I N 1
ATOM 5521 C CA . GLN B 1 582 ? 200.672 141.458 229.767 1.00 51.84 582 GLN I CA 1
ATOM 5522 C C . GLN B 1 582 ? 200.932 142.897 230.196 1.00 51.84 582 GLN I C 1
ATOM 5523 O O . GLN B 1 582 ? 200.977 143.819 229.379 1.00 51.84 582 GLN I O 1
ATOM 5529 N N . GLN B 1 583 ? 201.117 143.065 231.505 1.00 51.72 583 GLN I N 1
ATOM 5530 C CA . GLN B 1 583 ? 201.549 144.311 232.126 1.00 51.72 583 GLN I CA 1
ATOM 5531 C C . GLN B 1 583 ? 202.721 143.986 233.040 1.00 51.72 583 GLN I C 1
ATOM 5532 O O . GLN B 1 583 ? 202.648 143.033 233.822 1.00 51.72 583 GLN I O 1
ATOM 5538 N N . THR B 1 584 ? 203.793 144.772 232.950 1.00 52.52 584 THR I N 1
ATOM 5539 C CA . THR B 1 584 ? 204.942 144.613 233.843 1.00 52.52 584 THR I CA 1
ATOM 5540 C C . THR B 1 584 ? 204.726 145.440 235.104 1.00 52.52 584 THR I C 1
ATOM 5541 O O . THR B 1 584 ? 204.872 146.664 235.097 1.00 52.52 584 THR I O 1
ATOM 5545 N N . LEU B 1 585 ? 204.378 144.758 236.191 1.00 51.99 585 LEU I N 1
ATOM 5546 C CA . LEU B 1 585 ? 204.426 145.345 237.523 1.00 51.99 585 LEU I CA 1
ATOM 5547 C C . LEU B 1 585 ? 205.866 145.481 238.002 1.00 51.99 585 LEU I C 1
ATOM 5548 O O . LEU B 1 585 ? 206.678 144.568 237.839 1.00 51.99 585 LEU I O 1
ATOM 5553 N N . GLN B 1 586 ? 206.182 146.628 238.598 1.00 59.19 586 GLN I N 1
ATOM 5554 C CA . GLN B 1 586 ? 207.484 146.819 239.221 1.00 59.19 586 GLN I CA 1
ATOM 5555 C C . GLN B 1 586 ? 207.334 147.723 240.435 1.00 59.19 586 GLN I C 1
ATOM 5556 O O . GLN B 1 586 ? 206.397 148.518 240.532 1.00 59.19 586 GLN I O 1
ATOM 5562 N N . ALA B 1 587 ? 208.280 147.587 241.361 1.00 64.20 587 ALA I N 1
ATOM 5563 C CA . ALA B 1 587 ? 208.308 148.390 242.578 1.00 64.20 587 ALA I CA 1
ATOM 5564 C C . ALA B 1 587 ? 209.712 148.930 242.834 1.00 64.20 587 ALA I C 1
ATOM 5565 O O . ALA B 1 587 ? 209.894 149.912 243.552 1.00 64.20 587 ALA I O 1
ATOM 5568 N N . ALA C 1 2 ? 131.108 209.045 237.067 1.00 59.30 2 ALA O N 1
ATOM 5569 C CA . ALA C 1 2 ? 131.245 210.303 236.279 1.00 59.30 2 ALA O CA 1
ATOM 5570 C C . ALA C 1 2 ? 131.945 211.373 237.104 1.00 59.30 2 ALA O C 1
ATOM 5571 O O . ALA C 1 2 ? 131.966 211.304 238.332 1.00 59.30 2 ALA O O 1
ATOM 5573 N N . VAL C 1 3 ? 132.520 212.361 236.426 1.00 55.86 3 VAL O N 1
ATOM 5574 C CA . VAL C 1 3 ? 132.868 213.622 237.068 1.00 55.86 3 VAL O CA 1
ATOM 5575 C C . VAL C 1 3 ? 131.595 214.434 237.257 1.00 55.86 3 VAL O C 1
ATOM 5576 O O . VAL C 1 3 ? 130.857 214.689 236.298 1.00 55.86 3 VAL O O 1
ATOM 5580 N N . GLU C 1 4 ? 131.338 214.847 238.496 1.00 55.29 4 GLU O N 1
ATOM 5581 C CA . GLU C 1 4 ? 130.090 215.486 238.874 1.00 55.29 4 GLU O CA 1
ATOM 5582 C C . GLU C 1 4 ? 130.304 216.979 239.080 1.00 55.29 4 GLU O C 1
ATOM 5583 O O . GLU C 1 4 ? 131.181 217.353 239.869 1.00 55.29 4 GLU O O 1
ATOM 5589 N N . PRO C 1 5 ? 129.554 217.865 238.419 1.00 51.26 5 PRO O N 1
ATOM 5590 C CA . PRO C 1 5 ? 129.731 219.298 238.678 1.00 51.26 5 PRO O CA 1
ATOM 5591 C C . PRO C 1 5 ? 129.018 219.723 239.950 1.00 51.26 5 PRO O C 1
ATOM 5592 O O . PRO C 1 5 ? 127.887 219.308 240.217 1.00 51.26 5 PRO O O 1
ATOM 5596 N N . PHE C 1 6 ? 129.692 220.554 240.742 1.00 47.68 6 PHE O N 1
ATOM 5597 C CA . PHE C 1 6 ? 129.040 221.292 241.818 1.00 47.68 6 PHE O CA 1
ATOM 5598 C C . PHE C 1 6 ? 129.266 222.786 241.612 1.00 47.68 6 PHE O C 1
ATOM 5599 O O . PHE C 1 6 ? 130.429 223.218 241.532 1.00 47.68 6 PHE O O 1
ATOM 5607 N N . PRO C 1 7 ? 128.216 223.629 241.527 1.00 48.80 7 PRO O N 1
ATOM 5608 C CA . PRO C 1 7 ? 126.801 223.258 241.419 1.00 48.80 7 PRO O CA 1
ATOM 5609 C C . PRO C 1 7 ? 126.521 222.538 240.107 1.00 48.80 7 PRO O C 1
ATOM 5610 O O . PRO C 1 7 ? 127.330 222.621 239.186 1.00 48.80 7 PRO O O 1
ATOM 5614 N N . ARG C 1 8 ? 125.387 221.843 240.023 1.00 53.38 8 ARG O N 1
ATOM 5615 C CA . ARG C 1 8 ? 124.984 221.233 238.761 1.00 53.38 8 ARG O CA 1
ATOM 5616 C C . ARG C 1 8 ? 124.630 222.288 237.721 1.00 53.38 8 ARG O C 1
ATOM 5617 O O . ARG C 1 8 ? 125.086 222.223 236.575 1.00 53.38 8 ARG O O 1
ATOM 5625 N N . ARG C 1 9 ? 123.824 223.267 238.102 1.00 55.49 9 ARG O N 1
ATOM 5626 C CA . ARG C 1 9 ? 123.540 224.401 237.229 1.00 55.49 9 ARG O CA 1
ATOM 5627 C C . ARG C 1 9 ? 124.740 225.341 237.169 1.00 55.49 9 ARG O C 1
ATOM 5628 O O . ARG C 1 9 ? 125.201 225.801 238.222 1.00 55.49 9 ARG O O 1
ATOM 5636 N N . PRO C 1 10 ? 125.274 225.658 235.990 1.00 54.29 10 PRO O N 1
ATOM 5637 C CA . PRO C 1 10 ? 126.457 226.521 235.929 1.00 54.29 10 PRO O CA 1
ATOM 5638 C C . PRO C 1 10 ? 126.155 227.946 236.366 1.00 54.29 10 PRO O C 1
ATOM 5639 O O . PRO C 1 10 ? 125.007 228.378 236.482 1.00 54.29 10 PRO O O 1
ATOM 5643 N N . ILE C 1 11 ? 127.238 228.680 236.605 1.00 53.60 11 ILE O N 1
ATOM 5644 C CA . ILE C 1 11 ? 127.209 230.079 237.008 1.00 53.60 11 ILE O CA 1
ATOM 5645 C C . ILE C 1 11 ? 128.121 230.856 236.069 1.00 53.60 11 ILE O C 1
ATOM 5646 O O . ILE C 1 11 ? 129.137 230.338 235.596 1.00 53.60 11 ILE O O 1
ATOM 5651 N N . THR C 1 12 ? 127.737 232.101 235.779 1.00 56.67 12 THR O N 1
ATOM 5652 C CA . THR C 1 12 ? 128.496 232.977 234.892 1.00 56.67 12 THR O CA 1
ATOM 5653 C C . THR C 1 12 ? 128.882 234.294 235.552 1.00 56.67 12 THR O C 1
ATOM 5654 O O . THR C 1 12 ? 129.394 235.188 234.869 1.00 56.67 12 THR O O 1
ATOM 5658 N N . ARG C 1 13 ? 128.647 234.446 236.853 1.00 53.54 13 ARG O N 1
ATOM 5659 C CA . ARG C 1 13 ? 129.390 235.406 237.647 1.00 53.54 13 ARG O CA 1
ATOM 5660 C C . ARG C 1 13 ? 130.805 234.890 237.883 1.00 53.54 13 ARG O C 1
ATOM 5661 O O . ARG C 1 13 ? 131.122 233.746 237.556 1.00 53.54 13 ARG O O 1
ATOM 5669 N N . PRO C 1 14 ? 131.686 235.716 238.443 1.00 48.02 14 PRO O N 1
ATOM 5670 C CA . PRO C 1 14 ? 132.847 235.166 239.154 1.00 48.02 14 PRO O CA 1
ATOM 5671 C C . PRO C 1 14 ? 132.411 234.242 240.281 1.00 48.02 14 PRO O C 1
ATOM 5672 O O . PRO C 1 14 ? 131.576 234.600 241.113 1.00 48.02 14 PRO O O 1
ATOM 5676 N N . HIS C 1 15 ? 132.986 233.043 240.302 1.00 49.51 15 HIS O N 1
ATOM 5677 C CA . HIS C 1 15 ? 132.570 232.012 241.243 1.00 49.51 15 HIS O CA 1
ATOM 5678 C C . HIS C 1 15 ? 133.652 230.945 241.308 1.00 49.51 15 HIS O C 1
ATOM 5679 O O . HIS C 1 15 ? 134.622 230.967 240.547 1.00 49.51 15 HIS O O 1
ATOM 5686 N N . ALA C 1 16 ? 133.472 230.012 242.240 1.00 47.02 16 ALA O N 1
ATOM 5687 C CA . ALA C 1 16 ? 134.259 228.790 242.326 1.00 47.02 16 ALA O CA 1
ATOM 5688 C C . ALA C 1 16 ? 133.355 227.582 242.127 1.00 47.02 16 ALA O C 1
ATOM 5689 O O . ALA C 1 16 ? 132.159 227.630 242.426 1.00 47.02 16 ALA O O 1
ATOM 5691 N N . SER C 1 17 ? 133.931 226.498 241.609 1.00 47.86 17 SER O N 1
ATOM 5692 C CA . SER C 1 17 ? 133.170 225.283 241.360 1.00 47.86 17 SER O CA 1
ATOM 5693 C C . SER C 1 17 ? 134.054 224.064 241.578 1.00 47.86 17 SER O C 1
ATOM 5694 O O . SER C 1 17 ? 135.273 224.118 241.392 1.00 47.86 17 SER O O 1
ATOM 5697 N N . ILE C 1 18 ? 133.416 222.962 241.971 1.00 48.89 18 ILE O N 1
ATOM 5698 C CA . ILE C 1 18 ? 134.082 221.715 242.327 1.00 48.89 18 ILE O CA 1
ATOM 5699 C C . ILE C 1 18 ? 133.641 220.626 241.361 1.00 48.89 18 ILE O C 1
ATOM 5700 O O . ILE C 1 18 ? 132.496 220.606 240.899 1.00 48.89 18 ILE O O 1
ATOM 5705 N N . GLU C 1 19 ? 134.568 219.719 241.049 1.00 53.96 19 GLU O N 1
ATOM 5706 C CA . GLU C 1 19 ? 134.331 218.612 240.121 1.00 53.96 19 GLU O CA 1
ATOM 5707 C C . GLU C 1 19 ? 134.848 217.327 240.763 1.00 53.96 19 GLU O C 1
ATOM 5708 O O . GLU C 1 19 ? 136.058 217.085 240.779 1.00 53.96 19 GLU O O 1
ATOM 5714 N N . VAL C 1 20 ? 133.942 216.498 241.282 1.00 52.17 20 VAL O N 1
ATOM 5715 C CA . VAL C 1 20 ? 134.299 215.368 242.138 1.00 52.17 20 VAL O CA 1
ATOM 5716 C C . VAL C 1 20 ? 134.266 214.088 241.311 1.00 52.17 20 VAL O C 1
ATOM 5717 O O . VAL C 1 20 ? 133.310 213.846 240.564 1.00 52.17 20 VAL O O 1
ATOM 5721 N N . ASP C 1 21 ? 135.321 213.283 241.426 1.00 54.14 21 ASP O N 1
ATOM 5722 C CA . ASP C 1 21 ? 135.436 212.000 240.740 1.00 54.14 21 ASP O CA 1
ATOM 5723 C C . ASP C 1 21 ? 135.316 210.879 241.767 1.00 54.14 21 ASP O C 1
ATOM 5724 O O . ASP C 1 21 ? 136.171 210.747 242.648 1.00 54.14 21 ASP O O 1
ATOM 5729 N N . THR C 1 22 ? 134.257 210.076 241.646 1.00 53.88 22 THR O N 1
ATOM 5730 C CA . THR C 1 22 ? 133.970 208.970 242.555 1.00 53.88 22 THR O CA 1
ATOM 5731 C C . THR C 1 22 ? 134.495 207.620 242.057 1.00 53.88 22 THR O C 1
ATOM 5732 O O . THR C 1 22 ? 134.451 206.637 242.803 1.00 53.88 22 THR O O 1
ATOM 5736 N N . SER C 1 23 ? 135.044 207.558 240.843 1.00 58.05 23 SER O N 1
ATOM 5737 C CA . SER C 1 23 ? 135.359 206.283 240.200 1.00 58.05 23 SER O CA 1
ATOM 5738 C C . SER C 1 23 ? 136.418 205.468 240.937 1.00 58.05 23 SER O C 1
ATOM 5739 O O . SER C 1 23 ? 136.510 204.256 240.716 1.00 58.05 23 SER O O 1
ATOM 5742 N N . GLY C 1 24 ? 137.217 206.092 241.798 1.00 55.09 24 GLY O N 1
ATOM 5743 C CA . GLY C 1 24 ? 138.223 205.380 242.573 1.00 55.09 24 GLY O CA 1
ATOM 5744 C C . GLY C 1 24 ? 137.701 204.510 243.704 1.00 55.09 24 GLY O C 1
ATOM 5745 O O . GLY C 1 24 ? 138.474 203.697 244.223 1.00 55.09 24 GLY O O 1
ATOM 5746 N N . ILE C 1 25 ? 136.434 204.645 244.095 1.00 54.18 25 ILE O N 1
ATOM 5747 C CA . ILE C 1 25 ? 135.915 204.036 245.315 1.00 54.18 25 ILE O CA 1
ATOM 5748 C C . ILE C 1 25 ? 134.721 203.118 245.077 1.00 54.18 25 ILE O C 1
ATOM 5749 O O . ILE C 1 25 ? 134.163 202.593 246.044 1.00 54.18 25 ILE O O 1
ATOM 5754 N N . GLY C 1 26 ? 134.309 202.903 243.824 1.00 61.78 26 GLY O N 1
ATOM 5755 C CA . GLY C 1 26 ? 133.042 202.239 243.553 1.00 61.78 26 GLY O CA 1
ATOM 5756 C C . GLY C 1 26 ? 133.022 200.734 243.757 1.00 61.78 26 GLY O C 1
ATOM 5757 O O . GLY C 1 26 ? 131.943 200.171 243.965 1.00 61.78 26 GLY O O 1
ATOM 5758 N N . GLY C 1 27 ? 134.172 200.066 243.706 1.00 71.37 27 GLY O N 1
ATOM 5759 C CA . GLY C 1 27 ? 134.159 198.605 243.756 1.00 71.37 27 GLY O CA 1
ATOM 5760 C C . GLY C 1 27 ? 133.476 197.946 242.558 1.00 71.37 27 GLY O C 1
ATOM 5761 O O . GLY C 1 27 ? 133.126 198.582 241.566 1.00 71.37 27 GLY O O 1
ATOM 5762 N N . SER C 1 28 ? 133.291 196.629 242.682 1.00 77.50 28 SER O N 1
ATOM 5763 C CA . SER C 1 28 ? 132.595 195.858 241.657 1.00 77.50 28 SER O CA 1
ATOM 5764 C C . SER C 1 28 ? 132.054 194.560 242.249 1.00 77.50 28 SER O C 1
ATOM 5765 O O . SER C 1 28 ? 132.444 194.138 243.340 1.00 77.50 28 SER O O 1
ATOM 5768 N N . ALA C 1 29 ? 131.142 193.940 241.499 1.00 76.66 29 ALA O N 1
ATOM 5769 C CA . ALA C 1 29 ? 130.437 192.744 241.951 1.00 76.66 29 ALA O CA 1
ATOM 5770 C C . ALA C 1 29 ? 131.350 191.523 242.012 1.00 76.66 29 ALA O C 1
ATOM 5771 O O . ALA C 1 29 ? 132.180 191.299 241.126 1.00 76.66 29 ALA O O 1
ATOM 5773 N N . GLY C 1 30 ? 131.183 190.726 243.071 1.00 73.43 30 GLY O N 1
ATOM 5774 C CA . GLY C 1 30 ? 131.902 189.477 243.226 1.00 73.43 30 GLY O CA 1
ATOM 5775 C C . GLY C 1 30 ? 131.351 188.335 242.381 1.00 73.43 30 GLY O C 1
ATOM 5776 O O . GLY C 1 30 ? 130.404 188.480 241.607 1.00 73.43 30 GLY O O 1
ATOM 5777 N N . SER C 1 31 ? 131.978 187.169 242.553 1.00 64.64 31 SER O N 1
ATOM 5778 C CA . SER C 1 31 ? 131.623 185.974 241.792 1.00 64.64 31 SER O CA 1
ATOM 5779 C C . SER C 1 31 ? 130.152 185.599 241.942 1.00 64.64 31 SER O C 1
ATOM 5780 O O . SER C 1 31 ? 129.578 185.668 243.031 1.00 64.64 31 SER O O 1
ATOM 5783 N N . SER C 1 32 ? 129.547 185.203 240.823 1.00 60.59 32 SER O N 1
ATOM 5784 C CA . SER C 1 32 ? 128.118 184.925 240.774 1.00 60.59 32 SER O CA 1
ATOM 5785 C C . SER C 1 32 ? 127.744 183.736 241.656 1.00 60.59 32 SER O C 1
ATOM 5786 O O . SER C 1 32 ? 128.519 182.794 241.837 1.00 60.59 32 SER O O 1
ATOM 5789 N N . GLU C 1 33 ? 126.534 183.794 242.209 1.00 58.36 33 GLU O N 1
ATOM 5790 C CA . GLU C 1 33 ? 125.990 182.688 242.987 1.00 58.36 33 GLU O CA 1
ATOM 5791 C C . GLU C 1 33 ? 125.549 181.551 242.068 1.00 58.36 33 GLU O C 1
ATOM 5792 O O . GLU C 1 33 ? 124.828 181.775 241.092 1.00 58.36 33 GLU O O 1
ATOM 5798 N N . LYS C 1 34 ? 125.981 180.327 242.378 1.00 50.24 34 LYS O N 1
ATOM 5799 C CA . LYS C 1 34 ? 125.479 179.128 241.702 1.00 50.24 34 LYS O CA 1
ATOM 5800 C C . LYS C 1 34 ? 124.119 178.693 242.260 1.00 50.24 34 LYS O C 1
ATOM 5801 O O . LYS C 1 34 ? 123.959 177.600 242.802 1.00 50.24 34 LYS O O 1
ATOM 5807 N N . VAL C 1 35 ? 123.137 179.591 242.141 1.00 50.14 35 VAL O N 1
ATOM 5808 C CA . VAL C 1 35 ? 121.783 179.298 242.606 1.00 50.14 35 VAL O CA 1
ATOM 5809 C C . VAL C 1 35 ? 121.294 177.999 241.973 1.00 50.14 35 VAL O C 1
ATOM 5810 O O . VAL C 1 35 ? 121.553 177.722 240.798 1.00 50.14 35 VAL O O 1
ATOM 5814 N N . PHE C 1 36 ? 120.588 177.194 242.766 1.00 48.66 36 PHE O N 1
ATOM 5815 C CA . PHE C 1 36 ? 120.144 175.863 242.375 1.00 48.66 36 PHE O CA 1
ATOM 5816 C C . PHE C 1 36 ? 118.634 175.852 242.171 1.00 48.66 36 PHE O C 1
ATOM 5817 O O . PHE C 1 36 ? 117.886 176.401 242.984 1.00 48.66 36 PHE O O 1
ATOM 5825 N N . CYS C 1 37 ? 118.195 175.222 241.081 1.00 50.84 37 CYS O N 1
ATOM 5826 C CA . CYS C 1 37 ? 116.811 175.269 240.623 1.00 50.84 37 CYS O CA 1
ATOM 5827 C C . CYS C 1 37 ? 116.174 173.886 240.688 1.00 50.84 37 CYS O C 1
ATOM 5828 O O . CYS C 1 37 ? 116.774 172.905 240.242 1.00 50.84 37 CYS O O 1
ATOM 5831 N N . LEU C 1 38 ? 114.965 173.811 241.243 1.00 54.69 38 LEU O N 1
ATOM 5832 C CA . LEU C 1 38 ? 114.183 172.580 241.284 1.00 54.69 38 LEU O CA 1
ATOM 5833 C C . LEU C 1 38 ? 112.786 172.869 240.761 1.00 54.69 38 LEU O C 1
ATOM 5834 O O . LEU C 1 38 ? 112.248 173.957 240.980 1.00 54.69 38 LEU O O 1
ATOM 5839 N N . ILE C 1 39 ? 112.205 171.894 240.065 1.00 59.17 39 ILE O N 1
ATOM 5840 C CA . ILE C 1 39 ? 110.828 171.972 239.592 1.00 59.17 39 ILE O CA 1
ATOM 5841 C C . ILE C 1 39 ? 110.119 170.672 239.955 1.00 59.17 39 ILE O C 1
ATOM 5842 O O . ILE C 1 39 ? 110.568 169.587 239.569 1.00 59.17 39 ILE O O 1
ATOM 5847 N N . GLY C 1 40 ? 109.020 170.783 240.692 1.00 63.26 40 GLY O N 1
ATOM 5848 C CA . GLY C 1 40 ? 108.546 169.694 241.532 1.00 63.26 40 GLY O CA 1
ATOM 5849 C C . GLY C 1 40 ? 107.055 169.797 241.759 1.00 63.26 40 GLY O C 1
ATOM 5850 O O . GLY C 1 40 ? 106.488 170.893 241.772 1.00 63.26 40 GLY O O 1
ATOM 5851 N N . GLN C 1 41 ? 106.413 168.645 241.941 1.00 67.96 41 GLN O N 1
ATOM 5852 C CA . GLN C 1 41 ? 105.073 168.618 242.519 1.00 67.96 41 GLN O CA 1
ATOM 5853 C C . GLN C 1 41 ? 105.094 168.964 244.003 1.00 67.96 41 GLN O C 1
ATOM 5854 O O . GLN C 1 41 ? 105.990 168.549 244.741 1.00 67.96 41 GLN O O 1
ATOM 5860 N N . ALA C 1 42 ? 104.091 169.727 244.437 1.00 69.07 42 ALA O N 1
ATOM 5861 C CA . ALA C 1 42 ? 103.756 169.846 245.850 1.00 69.07 42 ALA O CA 1
ATOM 5862 C C . ALA C 1 42 ? 102.389 170.498 245.991 1.00 69.07 42 ALA O C 1
ATOM 5863 O O . ALA C 1 42 ? 101.952 171.248 245.114 1.00 69.07 42 ALA O O 1
ATOM 5865 N N . GLU C 1 43 ? 101.721 170.193 247.100 1.00 77.02 43 GLU O N 1
ATOM 5866 C CA . GLU C 1 43 ? 100.592 170.990 247.559 1.00 77.02 43 GLU O CA 1
ATOM 5867 C C . GLU C 1 43 ? 101.045 172.375 248.008 1.00 77.02 43 GLU O C 1
ATOM 5868 O O . GLU C 1 43 ? 102.184 172.573 248.438 1.00 77.02 43 GLU O O 1
ATOM 5874 N N . GLY C 1 44 ? 100.140 173.339 247.904 1.00 75.37 44 GLY O N 1
ATOM 5875 C CA . GLY C 1 44 ? 100.426 174.695 248.316 1.00 75.37 44 GLY O CA 1
ATOM 5876 C C . GLY C 1 44 ? 101.308 175.449 247.336 1.00 75.37 44 GLY O C 1
ATOM 5877 O O . GLY C 1 44 ? 102.051 174.878 246.542 1.00 75.37 44 GLY O O 1
ATOM 5878 N N . GLY C 1 45 ? 101.229 176.775 247.426 1.00 73.44 45 GLY O N 1
ATOM 5879 C CA . GLY C 1 45 ? 101.959 177.670 246.549 1.00 73.44 45 GLY O CA 1
ATOM 5880 C C . GLY C 1 45 ? 101.289 177.920 245.213 1.00 73.44 45 GLY O C 1
ATOM 5881 O O . GLY C 1 45 ? 100.577 177.063 244.683 1.00 73.44 45 GLY O O 1
ATOM 5882 N N . GLU C 1 46 ? 101.520 179.109 244.669 1.00 73.91 46 GLU O N 1
ATOM 5883 C CA . GLU C 1 46 ? 100.882 179.509 243.421 1.00 73.91 46 GLU O CA 1
ATOM 5884 C C . GLU C 1 46 ? 101.473 178.734 242.244 1.00 73.91 46 GLU O C 1
ATOM 5885 O O . GLU C 1 46 ? 102.700 178.633 242.132 1.00 73.91 46 GLU O O 1
ATOM 5891 N N . PRO C 1 47 ? 100.650 178.168 241.355 1.00 74.04 47 PRO O N 1
ATOM 5892 C CA . PRO C 1 47 ? 101.204 177.445 240.206 1.00 74.04 47 PRO O CA 1
ATOM 5893 C C . PRO C 1 47 ? 101.973 178.364 239.268 1.00 74.04 47 PRO O C 1
ATOM 5894 O O . PRO C 1 47 ? 101.729 179.570 239.202 1.00 74.04 47 PRO O O 1
ATOM 5898 N N . ASN C 1 48 ? 102.908 177.769 238.527 1.00 68.21 48 ASN O N 1
ATOM 5899 C CA . ASN C 1 48 ? 103.713 178.456 237.517 1.00 68.21 48 ASN O CA 1
ATOM 5900 C C . ASN C 1 48 ? 104.505 179.640 238.071 1.00 68.21 48 ASN O C 1
ATOM 5901 O O . ASN C 1 48 ? 104.963 180.491 237.303 1.00 68.21 48 ASN O O 1
ATOM 5906 N N . THR C 1 49 ? 104.684 179.716 239.386 1.00 66.88 49 THR O N 1
ATOM 5907 C CA . THR C 1 49 ? 105.371 180.822 240.039 1.00 66.88 49 THR O CA 1
ATOM 5908 C C . THR C 1 49 ? 106.711 180.309 240.546 1.00 66.88 49 THR O C 1
ATOM 5909 O O . THR C 1 49 ? 106.774 179.235 241.154 1.00 66.88 49 THR O O 1
ATOM 5913 N N . VAL C 1 50 ? 107.775 181.063 240.289 1.00 59.86 50 VAL O N 1
ATOM 5914 C CA . VAL C 1 50 ? 109.097 180.737 240.810 1.00 59.86 50 VAL O CA 1
ATOM 5915 C C . VAL C 1 50 ? 109.303 181.505 242.108 1.00 59.86 50 VAL O C 1
ATOM 5916 O O . VAL C 1 50 ? 109.159 182.732 242.147 1.00 59.86 50 VAL O O 1
ATOM 5920 N N . TYR C 1 51 ? 109.641 180.777 243.170 1.00 61.26 51 TYR O N 1
ATOM 5921 C CA . TYR C 1 51 ? 109.916 181.345 244.482 1.00 61.26 51 TYR O CA 1
ATOM 5922 C C . TYR C 1 51 ? 111.410 181.293 244.764 1.00 61.26 51 TYR O C 1
ATOM 5923 O O . TYR C 1 51 ? 112.029 180.231 244.648 1.00 61.26 51 TYR O O 1
ATOM 5932 N N . GLU C 1 52 ? 111.984 182.432 245.140 1.00 57.26 52 GLU O N 1
ATOM 5933 C CA . GLU C 1 52 ? 113.281 182.445 245.801 1.00 57.26 52 GLU O CA 1
ATOM 5934 C C . GLU C 1 52 ? 113.094 182.027 247.254 1.00 57.26 52 GLU O C 1
ATOM 5935 O O . GLU C 1 52 ? 112.189 182.520 247.934 1.00 57.26 52 GLU O O 1
ATOM 5941 N N . LEU C 1 53 ? 113.950 181.121 247.729 1.00 56.72 53 LEU O N 1
ATOM 5942 C CA . LEU C 1 53 ? 113.869 180.599 249.086 1.00 56.72 53 LEU O CA 1
ATOM 5943 C C . LEU C 1 53 ? 115.219 180.691 249.779 1.00 56.72 53 LEU O C 1
ATOM 5944 O O . LEU C 1 53 ? 116.265 180.512 249.148 1.00 56.72 53 LEU O O 1
ATOM 5949 N N . ARG C 1 54 ? 115.182 180.975 251.083 1.00 56.73 54 ARG O N 1
ATOM 5950 C CA . ARG C 1 54 ? 116.384 181.176 251.886 1.00 56.73 54 ARG O CA 1
ATOM 5951 C C . ARG C 1 54 ? 116.393 180.290 253.127 1.00 56.73 54 ARG O C 1
ATOM 5952 O O . ARG C 1 54 ? 117.465 179.951 253.639 1.00 56.73 54 ARG O O 1
ATOM 5960 N N . ASN C 1 55 ? 115.212 179.912 253.619 1.00 56.54 55 ASN O N 1
ATOM 5961 C CA . ASN C 1 55 ? 115.076 179.058 254.791 1.00 56.54 55 ASN O CA 1
ATOM 5962 C C . ASN C 1 55 ? 114.121 177.915 254.490 1.00 56.54 55 ASN O C 1
ATOM 5963 O O . ASN C 1 55 ? 113.169 178.064 253.721 1.00 56.54 55 ASN O O 1
ATOM 5968 N N . TYR C 1 56 ? 114.385 176.767 255.115 1.00 56.30 56 TYR O N 1
ATOM 5969 C CA . TYR C 1 56 ? 113.456 175.647 255.027 1.00 56.30 56 TYR O CA 1
ATOM 5970 C C . TYR C 1 56 ? 112.109 175.979 255.652 1.00 56.30 56 TYR O C 1
ATOM 5971 O O . TYR C 1 56 ? 111.079 175.471 255.201 1.00 56.30 56 TYR O O 1
ATOM 5980 N N . SER C 1 57 ? 112.097 176.793 256.707 1.00 59.77 57 SER O N 1
ATOM 5981 C CA . SER C 1 57 ? 110.836 177.265 257.273 1.00 59.77 57 SER O CA 1
ATOM 5982 C C . SER C 1 57 ? 109.985 177.977 256.228 1.00 59.77 57 SER O C 1
ATOM 5983 O O . SER C 1 57 ? 108.785 177.709 256.093 1.00 59.77 57 SER O O 1
ATOM 5986 N N . GLN C 1 58 ? 110.597 178.892 255.477 1.00 59.33 58 GLN O N 1
ATOM 5987 C CA . GLN C 1 58 ? 109.893 179.581 254.401 1.00 59.33 58 GLN O CA 1
ATOM 5988 C C . GLN C 1 58 ? 109.356 178.604 253.360 1.00 59.33 58 GLN O C 1
ATOM 5989 O O . GLN C 1 58 ? 108.202 178.711 252.928 1.00 59.33 58 GLN O O 1
ATOM 5995 N N . ALA C 1 59 ? 110.177 177.635 252.953 1.00 59.31 59 ALA O N 1
ATOM 5996 C CA . ALA C 1 59 ? 109.717 176.630 252.001 1.00 59.31 59 ALA O CA 1
ATOM 5997 C C . ALA C 1 59 ? 108.511 175.866 252.532 1.00 59.31 59 ALA O C 1
ATOM 5998 O O . ALA C 1 59 ? 107.495 175.734 251.842 1.00 59.31 59 ALA O O 1
ATOM 6000 N N . LYS C 1 60 ? 108.598 175.362 253.762 1.00 61.52 60 LYS O N 1
ATOM 6001 C CA . LYS C 1 60 ? 107.485 174.609 254.324 1.00 61.52 60 LYS O CA 1
ATOM 6002 C C . LYS C 1 60 ? 106.252 175.471 254.559 1.00 61.52 60 LYS O C 1
ATOM 6003 O O . LYS C 1 60 ? 105.147 174.930 254.656 1.00 61.52 60 LYS O O 1
ATOM 6009 N N . ARG C 1 61 ? 106.411 176.792 254.655 1.00 64.93 61 ARG O N 1
ATOM 6010 C CA . ARG C 1 61 ? 105.243 177.668 254.635 1.00 64.93 61 ARG O CA 1
ATOM 6011 C C . ARG C 1 61 ? 104.639 177.780 253.238 1.00 64.93 61 ARG O C 1
ATOM 6012 O O . ARG C 1 61 ? 103.412 177.774 253.090 1.00 64.93 61 ARG O O 1
ATOM 6020 N N . LEU C 1 62 ? 105.474 177.881 252.199 1.00 63.38 62 LEU O N 1
ATOM 6021 C CA . LEU C 1 62 ? 104.937 177.905 250.837 1.00 63.38 62 LEU O CA 1
ATOM 6022 C C . LEU C 1 62 ? 104.455 176.528 250.394 1.00 63.38 62 LEU O C 1
ATOM 6023 O O . LEU C 1 62 ? 103.320 176.382 249.926 1.00 63.38 62 LEU O O 1
ATOM 6028 N N . PHE C 1 63 ? 105.292 175.505 250.542 1.00 64.25 63 PHE O N 1
ATOM 6029 C CA . PHE C 1 63 ? 104.998 174.161 250.060 1.00 64.25 63 PHE O CA 1
ATOM 6030 C C . PHE C 1 63 ? 104.679 173.276 251.254 1.00 64.25 63 PHE O C 1
ATOM 6031 O O . PHE C 1 63 ? 105.387 173.313 252.264 1.00 64.25 63 PHE O O 1
ATOM 6039 N N . ARG C 1 64 ? 103.615 172.487 251.140 1.00 78.73 64 ARG O N 1
ATOM 6040 C CA . ARG C 1 64 ? 103.059 171.746 252.268 1.00 78.73 64 ARG O CA 1
ATOM 6041 C C . ARG C 1 64 ? 103.369 170.257 252.124 1.00 78.73 64 ARG O C 1
ATOM 6042 O O . ARG C 1 64 ? 102.542 169.467 251.670 1.00 78.73 64 ARG O O 1
ATOM 6050 N N . SER C 1 65 ? 104.582 169.878 252.516 1.00 73.73 65 SER O N 1
ATOM 6051 C CA . SER C 1 65 ? 104.989 168.481 252.644 1.00 73.73 65 SER O CA 1
ATOM 6052 C C . SER C 1 65 ? 105.009 167.708 251.327 1.00 73.73 65 SER O C 1
ATOM 6053 O O . SER C 1 65 ? 105.104 166.475 251.349 1.00 73.73 65 SER O O 1
ATOM 6056 N N . GLY C 1 66 ? 104.923 168.373 250.182 1.00 67.21 66 GLY O N 1
ATOM 6057 C CA . GLY C 1 66 ? 105.083 167.665 248.929 1.00 67.21 66 GLY O CA 1
ATOM 6058 C C . GLY C 1 66 ? 106.521 167.246 248.663 1.00 67.21 66 GLY O C 1
ATOM 6059 O O . GLY C 1 66 ? 107.460 167.588 249.381 1.00 67.21 66 GLY O O 1
ATOM 6060 N N . GLU C 1 67 ? 106.677 166.466 247.588 1.00 62.73 67 GLU O N 1
ATOM 6061 C CA . GLU C 1 67 ? 107.984 165.933 247.211 1.00 62.73 67 GLU O CA 1
ATOM 6062 C C . GLU C 1 67 ? 108.994 167.035 246.916 1.00 62.73 67 GLU O C 1
ATOM 6063 O O . GLU C 1 67 ? 110.198 166.844 247.119 1.00 62.73 67 GLU O O 1
ATOM 6069 N N . LEU C 1 68 ? 108.528 168.182 246.424 1.00 60.73 68 LEU O N 1
ATOM 6070 C CA . LEU C 1 68 ? 109.403 169.338 246.258 1.00 60.73 68 LEU O CA 1
ATOM 6071 C C . LEU C 1 68 ? 110.049 169.751 247.575 1.00 60.73 68 LEU O C 1
ATOM 6072 O O . LEU C 1 68 ? 111.230 170.116 247.607 1.00 60.73 68 LEU O O 1
ATOM 6077 N N . LEU C 1 69 ? 109.295 169.712 248.672 1.00 61.43 69 LEU O N 1
ATOM 6078 C CA . LEU C 1 69 ? 109.866 170.108 249.955 1.00 61.43 69 LEU O CA 1
ATOM 6079 C C . LEU C 1 69 ? 110.889 169.090 250.449 1.00 61.43 69 LEU O C 1
ATOM 6080 O O . LEU C 1 69 ? 111.915 169.465 251.027 1.00 61.43 69 LEU O O 1
ATOM 6085 N N . ASP C 1 70 ? 110.657 167.802 250.190 1.00 60.43 70 ASP O N 1
ATOM 6086 C CA . ASP C 1 70 ? 111.674 166.793 250.479 1.00 60.43 70 ASP O CA 1
ATOM 6087 C C . ASP C 1 70 ? 112.933 167.018 249.652 1.00 60.43 70 ASP O C 1
ATOM 6088 O O . ASP C 1 70 ? 114.055 166.849 250.148 1.00 60.43 70 ASP O O 1
ATOM 6093 N N . ALA C 1 71 ? 112.767 167.370 248.378 1.00 55.90 71 ALA O N 1
ATOM 6094 C CA . ALA C 1 71 ? 113.922 167.662 247.539 1.00 55.90 71 ALA O CA 1
ATOM 6095 C C . ALA C 1 71 ? 114.705 168.866 248.049 1.00 55.90 71 ALA O C 1
ATOM 6096 O O . ALA C 1 71 ? 115.937 168.835 248.083 1.00 55.90 71 ALA O O 1
ATOM 6098 N N . ILE C 1 72 ? 114.014 169.942 248.425 1.00 57.14 72 ILE O N 1
ATOM 6099 C CA . ILE C 1 72 ? 114.676 171.088 249.054 1.00 57.14 72 ILE O CA 1
ATOM 6100 C C . ILE C 1 72 ? 115.408 170.675 250.329 1.00 57.14 72 ILE O C 1
ATOM 6101 O O . ILE C 1 72 ? 116.527 171.140 250.610 1.00 57.14 72 ILE O O 1
ATOM 6106 N N . GLU C 1 73 ? 114.795 169.786 251.113 1.00 60.46 73 GLU O N 1
ATOM 6107 C CA . GLU C 1 73 ? 115.436 169.267 252.317 1.00 60.46 73 GLU O CA 1
ATOM 6108 C C . GLU C 1 73 ? 116.751 168.575 251.999 1.00 60.46 73 GLU O C 1
ATOM 6109 O O . GLU C 1 73 ? 117.780 168.870 252.611 1.00 60.46 73 GLU O O 1
ATOM 6115 N N . LEU C 1 74 ? 116.735 167.638 251.054 1.00 54.77 74 LEU O N 1
ATOM 6116 C CA . LEU C 1 74 ? 117.978 166.981 250.654 1.00 54.77 74 LEU O CA 1
ATOM 6117 C C . LEU C 1 74 ? 118.970 167.974 250.057 1.00 54.77 74 LEU O C 1
ATOM 6118 O O . LEU C 1 74 ? 120.184 167.840 250.245 1.00 54.77 74 LEU O O 1
ATOM 6123 N N . ALA C 1 75 ? 118.471 168.972 249.329 1.00 53.17 75 ALA O N 1
ATOM 6124 C CA . ALA C 1 75 ? 119.335 169.932 248.651 1.00 53.17 75 ALA O CA 1
ATOM 6125 C C . ALA C 1 75 ? 120.166 170.750 249.629 1.00 53.17 75 ALA O C 1
ATOM 6126 O O . ALA C 1 75 ? 121.374 170.925 249.435 1.00 53.17 75 ALA O O 1
ATOM 6128 N N . TRP C 1 76 ? 119.541 171.262 250.692 1.00 53.28 76 TRP O N 1
ATOM 6129 C CA . TRP C 1 76 ? 120.332 171.923 251.735 1.00 53.28 76 TRP O CA 1
ATOM 6130 C C . TRP C 1 76 ? 121.062 170.946 252.652 1.00 53.28 76 TRP O C 1
ATOM 6131 O O . TRP C 1 76 ? 122.235 171.162 252.974 1.00 53.28 76 TRP O O 1
ATOM 6142 N N . GLY C 1 77 ? 120.402 169.873 253.081 1.00 56.68 77 GLY O N 1
ATOM 6143 C CA . GLY C 1 77 ? 120.873 169.084 254.207 1.00 56.68 77 GLY O CA 1
ATOM 6144 C C . GLY C 1 77 ? 122.039 168.164 253.919 1.00 56.68 77 GLY O C 1
ATOM 6145 O O . GLY C 1 77 ? 122.671 167.677 254.862 1.00 56.68 77 GLY O O 1
ATOM 6146 N N . SER C 1 78 ? 122.341 167.908 252.647 1.00 56.67 78 SER O N 1
ATOM 6147 C CA . SER C 1 78 ? 123.271 166.834 252.312 1.00 56.67 78 SER O CA 1
ATOM 6148 C C . SER C 1 78 ? 124.692 167.121 252.786 1.00 56.67 78 SER O C 1
ATOM 6149 O O . SER C 1 78 ? 125.390 166.200 253.227 1.00 56.67 78 SER O O 1
ATOM 6152 N N . ASN C 1 79 ? 125.149 168.372 252.706 1.00 57.82 79 ASN O N 1
ATOM 6153 C CA . ASN C 1 79 ? 126.524 168.714 253.077 1.00 57.82 79 ASN O CA 1
ATOM 6154 C C . ASN C 1 79 ? 126.584 170.006 253.883 1.00 57.82 79 ASN O C 1
ATOM 6155 O O . ASN C 1 79 ? 126.677 171.103 253.318 1.00 57.82 79 ASN O O 1
ATOM 6160 N N . PRO C 1 80 ? 126.540 169.916 255.219 1.00 59.59 80 PRO O N 1
ATOM 6161 C CA . PRO C 1 80 ? 126.329 171.122 256.030 1.00 59.59 80 PRO O CA 1
ATOM 6162 C C . PRO C 1 80 ? 127.578 171.960 256.258 1.00 59.59 80 PRO O C 1
ATOM 6163 O O . PRO C 1 80 ? 127.462 173.066 256.803 1.00 59.59 80 PRO O O 1
ATOM 6167 N N . ASN C 1 81 ? 128.758 171.483 255.869 1.00 62.25 81 ASN O N 1
ATOM 6168 C CA . ASN C 1 81 ? 129.993 172.243 256.035 1.00 62.25 81 ASN O CA 1
ATOM 6169 C C . ASN C 1 81 ? 130.220 173.284 254.941 1.00 62.25 81 ASN O C 1
ATOM 6170 O O . ASN C 1 81 ? 131.325 173.829 254.855 1.00 62.25 81 ASN O O 1
ATOM 6175 N N . TYR C 1 82 ? 129.219 173.563 254.108 1.00 59.22 82 TYR O N 1
ATOM 6176 C CA . TYR C 1 82 ? 129.292 174.595 253.084 1.00 59.22 82 TYR O CA 1
ATOM 6177 C C . TYR C 1 82 ? 128.162 175.593 253.293 1.00 59.22 82 TYR O C 1
ATOM 6178 O O . TYR C 1 82 ? 127.081 175.239 253.771 1.00 59.22 82 TYR O O 1
ATOM 6187 N N . THR C 1 83 ? 128.424 176.847 252.937 1.00 54.90 83 THR O N 1
ATOM 6188 C CA . THR C 1 83 ? 127.421 177.889 253.105 1.00 54.90 83 THR O CA 1
ATOM 6189 C C . THR C 1 83 ? 126.195 177.602 252.246 1.00 54.90 83 THR O C 1
ATOM 6190 O O . THR C 1 83 ? 126.306 177.226 251.077 1.00 54.90 83 THR O O 1
ATOM 6194 N N . ALA C 1 84 ? 125.019 177.775 252.843 1.00 53.70 84 ALA O N 1
ATOM 6195 C CA . ALA C 1 84 ? 123.769 177.473 252.159 1.00 53.70 84 ALA O CA 1
ATOM 6196 C C . ALA C 1 84 ? 123.513 178.469 251.034 1.00 53.70 84 ALA O C 1
ATOM 6197 O O . ALA C 1 84 ? 123.663 179.681 251.217 1.00 53.70 84 ALA O O 1
ATOM 6199 N N . GLY C 1 85 ? 123.124 177.951 249.861 1.00 52.84 85 GLY O N 1
ATOM 6200 C CA . GLY C 1 85 ? 122.729 178.794 248.753 1.00 52.84 85 GLY O CA 1
ATOM 6201 C C . GLY C 1 85 ? 121.237 179.086 248.744 1.00 52.84 85 GLY O C 1
ATOM 6202 O O . GLY C 1 85 ? 120.446 178.455 249.442 1.00 52.84 85 GLY O O 1
ATOM 6203 N N . ARG C 1 86 ? 120.860 180.070 247.933 1.00 53.59 86 ARG O N 1
ATOM 6204 C CA . ARG C 1 86 ? 119.459 180.274 247.594 1.00 53.59 86 ARG O CA 1
ATOM 6205 C C . ARG C 1 86 ? 118.951 179.152 246.693 1.00 53.59 86 ARG O C 1
ATOM 6206 O O . ARG C 1 86 ? 119.718 178.510 245.972 1.00 53.59 86 ARG O O 1
ATOM 6214 N N . ILE C 1 87 ? 117.641 178.912 246.752 1.00 52.72 87 ILE O N 1
ATOM 6215 C CA . ILE C 1 87 ? 116.970 177.915 245.925 1.00 52.72 87 ILE O CA 1
ATOM 6216 C C . ILE C 1 87 ? 115.849 178.599 245.153 1.00 52.72 87 ILE O C 1
ATOM 6217 O O . ILE C 1 87 ? 115.166 179.481 245.684 1.00 52.72 87 ILE O O 1
ATOM 6222 N N . LEU C 1 88 ? 115.668 178.189 243.899 1.00 53.74 88 LEU O N 1
ATOM 6223 C CA . LEU C 1 88 ? 114.524 178.571 243.077 1.00 53.74 88 LEU O CA 1
ATOM 6224 C C . LEU C 1 88 ? 113.622 177.358 242.877 1.00 53.74 88 LEU O C 1
ATOM 6225 O O . LEU C 1 88 ? 114.063 176.340 242.335 1.00 53.74 88 LEU O O 1
ATOM 6230 N N . ALA C 1 89 ? 112.366 177.470 243.308 1.00 57.85 89 ALA O N 1
ATOM 6231 C CA . ALA C 1 89 ? 111.430 176.353 243.324 1.00 57.85 89 ALA O CA 1
ATOM 6232 C C . ALA C 1 89 ? 110.142 176.740 242.611 1.00 57.85 89 ALA O C 1
ATOM 6233 O O . ALA C 1 89 ? 109.710 177.894 242.661 1.00 57.85 89 ALA O O 1
ATOM 6235 N N . MET C 1 90 ? 109.531 175.760 241.941 1.00 62.53 90 MET O N 1
ATOM 6236 C CA . MET C 1 90 ? 108.303 175.984 241.189 1.00 62.53 90 MET O CA 1
ATOM 6237 C C . MET C 1 90 ? 107.427 174.737 241.245 1.00 62.53 90 MET O C 1
ATOM 6238 O O . MET C 1 90 ? 107.928 173.611 241.268 1.00 62.53 90 MET O O 1
ATOM 6243 N N . ARG C 1 91 ? 106.111 174.956 241.267 1.00 73.05 91 ARG O N 1
ATOM 6244 C CA . ARG C 1 91 ? 105.121 173.894 241.429 1.00 73.05 91 ARG O CA 1
ATOM 6245 C C . ARG C 1 91 ? 104.565 173.515 240.058 1.00 73.05 91 ARG O C 1
ATOM 6246 O O . ARG C 1 91 ? 104.008 174.365 239.358 1.00 73.05 91 ARG O O 1
ATOM 6254 N N . ILE C 1 92 ? 104.685 172.235 239.692 1.00 68.91 92 ILE O N 1
ATOM 6255 C CA . ILE C 1 92 ? 104.421 171.842 238.307 1.00 68.91 92 ILE O CA 1
ATOM 6256 C C . ILE C 1 92 ? 102.933 171.910 237.976 1.00 68.91 92 ILE O C 1
ATOM 6257 O O . ILE C 1 92 ? 102.544 172.493 236.959 1.00 68.91 92 ILE O O 1
ATOM 6262 N N . GLU C 1 93 ? 102.079 171.323 238.808 1.00 76.73 93 GLU O N 1
ATOM 6263 C CA . GLU C 1 93 ? 100.680 171.211 238.418 1.00 76.73 93 GLU O CA 1
ATOM 6264 C C . GLU C 1 93 ? 99.930 172.525 238.601 1.00 76.73 93 GLU O C 1
ATOM 6265 O O . GLU C 1 93 ? 100.194 173.302 239.522 1.00 76.73 93 GLU O O 1
ATOM 6271 N N . ASP C 1 94 ? 98.988 172.763 237.692 1.00 82.29 94 ASP O N 1
ATOM 6272 C CA . ASP C 1 94 ? 98.003 173.822 237.852 1.00 82.29 94 ASP O CA 1
ATOM 6273 C C . ASP C 1 94 ? 96.977 173.453 238.915 1.00 82.29 94 ASP O C 1
ATOM 6274 O O . ASP C 1 94 ? 96.546 172.300 239.008 1.00 82.29 94 ASP O O 1
ATOM 6279 N N . ALA C 1 95 ? 96.583 174.437 239.719 1.00 88.40 95 ALA O N 1
ATOM 6280 C CA . ALA C 1 95 ? 95.686 174.188 240.839 1.00 88.40 95 ALA O CA 1
ATOM 6281 C C . ALA C 1 95 ? 94.802 175.409 241.024 1.00 88.40 95 ALA O C 1
ATOM 6282 O O . ALA C 1 95 ? 95.303 176.529 241.158 1.00 88.40 95 ALA O O 1
ATOM 6284 N N . LYS C 1 96 ? 93.493 175.185 241.034 1.00 98.79 96 LYS O N 1
ATOM 6285 C CA . LYS C 1 96 ? 92.539 176.252 241.285 1.00 98.79 96 LYS O CA 1
ATOM 6286 C C . LYS C 1 96 ? 92.492 176.591 242.777 1.00 98.79 96 LYS O C 1
ATOM 6287 O O . LYS C 1 96 ? 92.562 175.689 243.616 1.00 98.79 96 LYS O O 1
ATOM 6293 N N . PRO C 1 97 ? 92.374 177.868 243.144 1.00 100.49 97 PRO O N 1
ATOM 6294 C CA . PRO C 1 97 ? 92.005 178.195 244.522 1.00 100.49 97 PRO O CA 1
ATOM 6295 C C . PRO C 1 97 ? 90.566 177.802 244.819 1.00 100.49 97 PRO O C 1
ATOM 6296 O O . PRO C 1 97 ? 89.725 177.685 243.927 1.00 100.49 97 PRO O O 1
ATOM 6300 N N . ALA C 1 98 ? 90.292 177.598 246.104 1.00 108.51 98 ALA O N 1
ATOM 6301 C CA . ALA C 1 98 ? 88.926 177.379 246.552 1.00 108.51 98 ALA O CA 1
ATOM 6302 C C . ALA C 1 98 ? 88.206 178.713 246.696 1.00 108.51 98 ALA O C 1
ATOM 6303 O O . ALA C 1 98 ? 88.816 179.742 246.998 1.00 108.51 98 ALA O O 1
ATOM 6305 N N . SER C 1 99 ? 86.894 178.688 246.474 1.00 113.60 99 SER O N 1
ATOM 6306 C CA . SER C 1 99 ? 86.109 179.912 246.470 1.00 113.60 99 SER O CA 1
ATOM 6307 C C . SER C 1 99 ? 84.693 179.628 246.948 1.00 113.60 99 SER O C 1
ATOM 6308 O O . SER C 1 99 ? 84.234 178.484 246.966 1.00 113.60 99 SER O O 1
ATOM 6311 N N . ALA C 1 100 ? 84.012 180.702 247.336 1.00 119.12 100 ALA O N 1
ATOM 6312 C CA . ALA C 1 100 ? 82.603 180.667 247.694 1.00 119.12 100 ALA O CA 1
ATOM 6313 C C . ALA C 1 100 ? 81.993 182.010 247.327 1.00 119.12 100 ALA O C 1
ATOM 6314 O O . ALA C 1 100 ? 82.701 183.009 247.172 1.00 119.12 100 ALA O O 1
ATOM 6316 N N . GLU C 1 101 ? 80.669 182.028 247.180 1.00 124.94 101 GLU O N 1
ATOM 6317 C CA . GLU C 1 101 ? 79.930 183.272 246.998 1.00 124.94 101 GLU O CA 1
ATOM 6318 C C . GLU C 1 101 ? 78.755 183.294 247.957 1.00 124.94 101 GLU O C 1
ATOM 6319 O O . GLU C 1 101 ? 77.895 182.408 247.912 1.00 124.94 101 GLU O O 1
ATOM 6325 N N . ILE C 1 102 ? 78.715 184.313 248.815 1.00 126.59 102 ILE O N 1
ATOM 6326 C CA . ILE C 1 102 ? 77.711 184.392 249.866 1.00 126.59 102 ILE O CA 1
ATOM 6327 C C . ILE C 1 102 ? 77.654 185.834 250.342 1.00 126.59 102 ILE O C 1
ATOM 6328 O O . ILE C 1 102 ? 78.636 186.575 250.240 1.00 126.59 102 ILE O O 1
ATOM 6333 N N . GLY C 1 103 ? 76.495 186.231 250.859 1.00 128.32 103 GLY O N 1
ATOM 6334 C CA . GLY C 1 103 ? 76.360 187.474 251.601 1.00 128.32 103 GLY O CA 1
ATOM 6335 C C . GLY C 1 103 ? 76.768 188.724 250.854 1.00 128.32 103 GLY O C 1
ATOM 6336 O O . GLY C 1 103 ? 77.164 189.708 251.487 1.00 128.32 103 GLY O O 1
ATOM 6337 N N . GLY C 1 104 ? 76.692 188.716 249.524 1.00 129.87 104 GLY O N 1
ATOM 6338 C CA . GLY C 1 104 ? 77.174 189.834 248.740 1.00 129.87 104 GLY O CA 1
ATOM 6339 C C . GLY C 1 104 ? 78.654 189.839 248.417 1.00 129.87 104 GLY O C 1
ATOM 6340 O O . GLY C 1 104 ? 79.116 190.782 247.763 1.00 129.87 104 GLY O O 1
ATOM 6341 N N . LEU C 1 105 ? 79.410 188.826 248.839 1.00 128.07 105 LEU O N 1
ATOM 6342 C CA . LEU C 1 105 ? 80.861 188.821 248.705 1.00 128.07 105 LEU O CA 1
ATOM 6343 C C . LEU C 1 105 ? 81.331 187.605 247.919 1.00 128.07 105 LEU O C 1
ATOM 6344 O O . LEU C 1 105 ? 80.745 186.521 248.002 1.00 128.07 105 LEU O O 1
ATOM 6349 N N . LYS C 1 106 ? 82.403 187.804 247.152 1.00 125.77 106 LYS O N 1
ATOM 6350 C CA . LYS C 1 106 ? 83.320 186.724 246.816 1.00 125.77 106 LYS O CA 1
ATOM 6351 C C . LYS C 1 106 ? 84.241 186.423 247.992 1.00 125.77 106 LYS O C 1
ATOM 6352 O O . LYS C 1 106 ? 84.837 187.335 248.573 1.00 125.77 106 LYS O O 1
ATOM 6358 N N . ILE C 1 107 ? 84.352 185.144 248.339 1.00 120.99 107 ILE O N 1
ATOM 6359 C CA . ILE C 1 107 ? 85.364 184.646 249.265 1.00 120.99 107 ILE O CA 1
ATOM 6360 C C . ILE C 1 107 ? 86.346 183.801 248.469 1.00 120.99 107 ILE O C 1
ATOM 6361 O O . ILE C 1 107 ? 85.933 182.924 247.700 1.00 120.99 107 ILE O O 1
ATOM 6366 N N . THR C 1 108 ? 87.640 184.065 248.645 1.00 116.41 108 THR O N 1
ATOM 6367 C CA . THR C 1 108 ? 88.679 183.387 247.880 1.00 116.41 108 THR O CA 1
ATOM 6368 C C . THR C 1 108 ? 89.834 183.025 248.800 1.00 116.41 108 THR O C 1
ATOM 6369 O O . THR C 1 108 ? 90.240 183.830 249.642 1.00 116.41 108 THR O O 1
ATOM 6373 N N . SER C 1 109 ? 90.356 181.813 248.635 1.00 109.93 109 SER O N 1
ATOM 6374 C CA . SER C 1 109 ? 91.543 181.398 249.364 1.00 109.93 109 SER O CA 1
ATOM 6375 C C . SER C 1 109 ? 92.796 182.009 248.748 1.00 109.93 109 SER O C 1
ATOM 6376 O O . SER C 1 109 ? 92.885 182.206 247.533 1.00 109.93 109 SER O O 1
ATOM 6379 N N . LYS C 1 110 ? 93.768 182.317 249.606 1.00 112.87 110 LYS O N 1
ATOM 6380 C CA . LYS C 1 110 ? 95.103 182.692 249.161 1.00 112.87 110 LYS O CA 1
ATOM 6381 C C . LYS C 1 110 ? 96.020 181.497 248.932 1.00 112.87 110 LYS O C 1
ATOM 6382 O O . LYS C 1 110 ? 97.037 181.640 248.243 1.00 112.87 110 LYS O O 1
ATOM 6388 N N . ILE C 1 111 ? 95.692 180.333 249.493 1.00 103.56 111 ILE O N 1
ATOM 6389 C CA . ILE C 1 111 ? 96.353 179.084 249.140 1.00 103.56 111 ILE O CA 1
ATOM 6390 C C . ILE C 1 111 ? 95.639 178.425 247.965 1.00 103.56 111 ILE O C 1
ATOM 6391 O O . ILE C 1 111 ? 94.475 178.706 247.670 1.00 103.56 111 ILE O O 1
ATOM 6396 N N . TYR C 1 112 ? 96.359 177.529 247.288 1.00 90.38 112 TYR O N 1
ATOM 6397 C CA . TYR C 1 112 ? 95.898 176.865 246.076 1.00 90.38 112 TYR O CA 1
ATOM 6398 C C . TYR C 1 112 ? 96.027 175.356 246.219 1.00 90.38 112 TYR O C 1
ATOM 6399 O O . TYR C 1 112 ? 97.011 174.857 246.771 1.00 90.38 112 TYR O O 1
ATOM 6408 N N . GLY C 1 113 ? 95.028 174.640 245.721 1.00 96.05 113 GLY O N 1
ATOM 6409 C CA . GLY C 1 113 ? 94.954 173.196 245.817 1.00 96.05 113 GLY O CA 1
ATOM 6410 C C . GLY C 1 113 ? 93.867 172.728 246.772 1.00 96.05 113 GLY O C 1
ATOM 6411 O O . GLY C 1 113 ? 93.223 173.507 247.475 1.00 96.05 113 GLY O O 1
ATOM 6412 N N . ASN C 1 114 ? 93.684 171.403 246.770 1.00 102.18 114 ASN O N 1
ATOM 6413 C CA . ASN C 1 114 ? 92.526 170.781 247.408 1.00 102.18 114 ASN O CA 1
ATOM 6414 C C . ASN C 1 114 ? 92.440 171.093 248.896 1.00 102.18 114 ASN O C 1
ATOM 6415 O O . ASN C 1 114 ? 91.341 171.104 249.461 1.00 102.18 114 ASN O O 1
ATOM 6420 N N . VAL C 1 115 ? 93.583 171.319 249.548 1.00 103.76 115 VAL O N 1
ATOM 6421 C CA . VAL C 1 115 ? 93.590 171.722 250.955 1.00 103.76 115 VAL O CA 1
ATOM 6422 C C . VAL C 1 115 ? 92.700 172.940 251.175 1.00 103.76 115 VAL O C 1
ATOM 6423 O O . VAL C 1 115 ? 92.053 173.073 252.221 1.00 103.76 115 VAL O O 1
ATOM 6427 N N . ALA C 1 116 ? 92.654 173.849 250.200 1.00 106.31 116 ALA O N 1
ATOM 6428 C CA . ALA C 1 116 ? 91.897 175.084 250.366 1.00 106.31 116 ALA O CA 1
ATOM 6429 C C . ALA C 1 116 ? 90.401 174.851 250.545 1.00 106.31 116 ALA O C 1
ATOM 6430 O O . ALA C 1 116 ? 89.714 175.731 251.074 1.00 106.31 116 ALA O O 1
ATOM 6432 N N . ASN C 1 117 ? 89.876 173.698 250.128 1.00 108.68 117 ASN O N 1
ATOM 6433 C CA . ASN C 1 117 ? 88.473 173.386 250.386 1.00 108.68 117 ASN O CA 1
ATOM 6434 C C . ASN C 1 117 ? 88.167 173.113 251.855 1.00 108.68 117 ASN O C 1
ATOM 6435 O O . ASN C 1 117 ? 86.988 172.991 252.204 1.00 108.68 117 ASN O O 1
ATOM 6440 N N . ASN C 1 118 ? 89.178 173.008 252.717 1.00 111.78 118 ASN O N 1
ATOM 6441 C CA . ASN C 1 118 ? 88.950 172.941 254.156 1.00 111.78 118 ASN O CA 1
ATOM 6442 C C . ASN C 1 118 ? 88.771 174.306 254.810 1.00 111.78 118 ASN O C 1
ATOM 6443 O O . ASN C 1 118 ? 88.352 174.361 255.971 1.00 111.78 118 ASN O O 1
ATOM 6448 N N . ILE C 1 119 ? 89.074 175.402 254.112 1.00 114.02 119 ILE O N 1
ATOM 6449 C CA . ILE C 1 119 ? 88.813 176.728 254.659 1.00 114.02 119 ILE O CA 1
ATOM 6450 C C . ILE C 1 119 ? 87.312 176.958 254.757 1.00 114.02 119 ILE O C 1
ATOM 6451 O O . ILE C 1 119 ? 86.546 176.597 253.854 1.00 114.02 119 ILE O O 1
ATOM 6456 N N . GLN C 1 120 ? 86.883 177.557 255.866 1.00 120.50 120 GLN O N 1
ATOM 6457 C CA . GLN C 1 120 ? 85.501 177.976 256.036 1.00 120.50 120 GLN O CA 1
ATOM 6458 C C . GLN C 1 120 ? 85.458 179.276 256.825 1.00 120.50 120 GLN O C 1
ATOM 6459 O O . GLN C 1 120 ? 86.294 179.519 257.698 1.00 120.50 120 GLN O O 1
ATOM 6465 N N . VAL C 1 121 ? 84.466 180.108 256.508 1.00 122.33 121 VAL O N 1
ATOM 6466 C CA . VAL C 1 121 ? 84.335 181.449 257.066 1.00 122.33 121 VAL O CA 1
ATOM 6467 C C . VAL C 1 121 ? 82.862 181.712 257.342 1.00 122.33 121 VAL O C 1
ATOM 6468 O O . VAL C 1 121 ? 81.982 181.166 256.671 1.00 122.33 121 VAL O O 1
ATOM 6472 N N . GLY C 1 122 ? 82.599 182.565 258.323 1.00 126.32 122 GLY O N 1
ATOM 6473 C CA . GLY C 1 122 ? 81.233 182.870 258.715 1.00 126.32 122 GLY O CA 1
ATOM 6474 C C . GLY C 1 122 ? 81.136 184.246 259.328 1.00 126.32 122 GLY O C 1
ATOM 6475 O O . GLY C 1 122 ? 82.058 184.712 260.005 1.00 126.32 122 GLY O O 1
ATOM 6476 N N . LEU C 1 123 ? 79.999 184.900 259.093 1.00 130.04 123 LEU O N 1
ATOM 6477 C CA . LEU C 1 123 ? 79.824 186.320 259.369 1.00 130.04 123 LEU O CA 1
ATOM 6478 C C . LEU C 1 123 ? 78.504 186.533 260.095 1.00 130.04 123 LEU O C 1
ATOM 6479 O O . LEU C 1 123 ? 77.475 185.984 259.689 1.00 130.04 123 LEU O O 1
ATOM 6484 N N . GLU C 1 124 ? 78.538 187.324 261.167 1.00 133.77 124 GLU O N 1
ATOM 6485 C CA . GLU C 1 124 ? 77.387 187.510 262.039 1.00 133.77 124 GLU O CA 1
ATOM 6486 C C . GLU C 1 124 ? 77.335 188.959 262.503 1.00 133.77 124 GLU O C 1
ATOM 6487 O O . GLU C 1 124 ? 78.347 189.664 262.520 1.00 133.77 124 GLU O O 1
ATOM 6493 N N . LYS C 1 125 ? 76.135 189.396 262.880 1.00 135.22 125 LYS O N 1
ATOM 6494 C CA . LYS C 1 125 ? 75.946 190.700 263.508 1.00 135.22 125 LYS O CA 1
ATOM 6495 C C . LYS C 1 125 ? 76.309 190.639 264.987 1.00 135.22 125 LYS O C 1
ATOM 6496 O O . LYS C 1 125 ? 75.738 189.845 265.742 1.00 135.22 125 LYS O O 1
ATOM 6502 N N . ASN C 1 126 ? 77.260 191.475 265.395 1.00 138.67 126 ASN O N 1
ATOM 6503 C CA . ASN C 1 126 ? 77.414 191.874 266.792 1.00 138.67 126 ASN O CA 1
ATOM 6504 C C . ASN C 1 126 ? 76.391 192.977 267.050 1.00 138.67 126 ASN O C 1
ATOM 6505 O O . ASN C 1 126 ? 76.637 194.150 266.760 1.00 138.67 126 ASN O O 1
ATOM 6510 N N . THR C 1 127 ? 75.239 192.602 267.604 1.00 139.61 127 THR O N 1
ATOM 6511 C CA . THR C 1 127 ? 74.154 193.541 267.870 1.00 139.61 127 THR O CA 1
ATOM 6512 C C . THR C 1 127 ? 74.413 194.433 269.080 1.00 139.61 127 THR O C 1
ATOM 6513 O O . THR C 1 127 ? 73.574 195.288 269.384 1.00 139.61 127 THR O O 1
ATOM 6517 N N . LEU C 1 128 ? 75.540 194.261 269.769 1.00 139.21 128 LEU O N 1
ATOM 6518 C CA . LEU C 1 128 ? 75.922 195.111 270.890 1.00 139.21 128 LEU O CA 1
ATOM 6519 C C . LEU C 1 128 ? 76.742 196.310 270.428 1.00 139.21 128 LEU O C 1
ATOM 6520 O O . LEU C 1 128 ? 76.487 197.442 270.849 1.00 139.21 128 LEU O O 1
ATOM 6525 N N . SER C 1 129 ? 77.725 196.074 269.566 1.00 140.00 129 SER O N 1
ATOM 6526 C CA . SER C 1 129 ? 78.550 197.127 268.993 1.00 140.00 129 SER O CA 1
ATOM 6527 C C . SER C 1 129 ? 77.966 197.710 267.712 1.00 140.00 129 SER O C 1
ATOM 6528 O O . SER C 1 129 ? 78.591 198.590 267.111 1.00 140.00 129 SER O O 1
ATOM 6531 N N . ASP C 1 130 ? 76.786 197.252 267.288 1.00 141.44 130 ASP O N 1
ATOM 6532 C CA . ASP C 1 130 ? 76.198 197.651 266.009 1.00 141.44 130 ASP O CA 1
ATOM 6533 C C . ASP C 1 130 ? 77.171 197.431 264.854 1.00 141.44 130 ASP O C 1
ATOM 6534 O O . ASP C 1 130 ? 77.340 198.285 263.981 1.00 141.44 130 ASP O O 1
ATOM 6539 N N . SER C 1 131 ? 77.815 196.266 264.852 1.00 138.99 131 SER O N 1
ATOM 6540 C CA . SER C 1 131 ? 78.943 195.985 263.978 1.00 138.99 131 SER O CA 1
ATOM 6541 C C . SER C 1 131 ? 78.743 194.601 263.379 1.00 138.99 131 SER O C 1
ATOM 6542 O O . SER C 1 131 ? 77.859 193.845 263.791 1.00 138.99 131 SER O O 1
ATOM 6545 N N . LEU C 1 132 ? 79.573 194.270 262.395 1.00 134.23 132 LEU O N 1
ATOM 6546 C CA . LEU C 1 132 ? 79.771 192.880 262.021 1.00 134.23 132 LEU O CA 1
ATOM 6547 C C . LEU C 1 132 ? 80.796 192.210 262.930 1.00 134.23 132 LEU O C 1
ATOM 6548 O O . LEU C 1 132 ? 81.605 192.862 263.595 1.00 134.23 132 LEU O O 1
ATOM 6553 N N . ARG C 1 133 ? 80.745 190.880 262.953 1.00 133.52 133 ARG O N 1
ATOM 6554 C CA . ARG C 1 133 ? 81.817 190.051 263.487 1.00 133.52 133 ARG O CA 1
ATOM 6555 C C . ARG C 1 133 ? 82.092 188.947 262.478 1.00 133.52 133 ARG O C 1
ATOM 6556 O O . ARG C 1 133 ? 81.163 188.260 262.041 1.00 133.52 133 ARG O O 1
ATOM 6564 N N . LEU C 1 134 ? 83.362 188.769 262.126 1.00 127.78 134 LEU O N 1
ATOM 6565 C CA . LEU C 1 134 ? 83.782 187.788 261.135 1.00 127.78 134 LEU O CA 1
ATOM 6566 C C . LEU C 1 134 ? 84.574 186.683 261.819 1.00 127.78 134 LEU O C 1
ATOM 6567 O O . LEU C 1 134 ? 85.495 186.962 262.593 1.00 127.78 134 LEU O O 1
ATOM 6572 N N . ARG C 1 135 ? 84.211 185.437 261.529 1.00 126.04 135 ARG O N 1
ATOM 6573 C CA . ARG C 1 135 ? 84.966 184.266 261.949 1.00 126.04 135 ARG O CA 1
ATOM 6574 C C . ARG C 1 135 ? 85.683 183.684 260.739 1.00 126.04 135 ARG O C 1
ATOM 6575 O O . ARG C 1 135 ? 85.089 183.549 259.665 1.00 126.04 135 ARG O O 1
ATOM 6583 N N . VAL C 1 136 ? 86.958 183.347 260.918 1.00 123.21 136 VAL O N 1
ATOM 6584 C CA . VAL C 1 136 ? 87.715 182.547 259.963 1.00 123.21 136 VAL O CA 1
ATOM 6585 C C . VAL C 1 136 ? 88.368 181.410 260.735 1.00 123.21 136 VAL O C 1
ATOM 6586 O O . VAL C 1 136 ? 89.016 181.645 261.760 1.00 123.21 136 VAL O O 1
ATOM 6590 N N . ILE C 1 137 ? 88.193 180.184 260.249 1.00 120.77 137 ILE O N 1
ATOM 6591 C CA . ILE C 1 137 ? 88.745 179.000 260.897 1.00 120.77 137 ILE O CA 1
ATOM 6592 C C . ILE C 1 137 ? 89.251 178.055 259.817 1.00 120.77 137 ILE O C 1
ATOM 6593 O O . ILE C 1 137 ? 88.603 177.875 258.781 1.00 120.77 137 ILE O O 1
ATOM 6598 N N . PHE C 1 138 ? 90.413 177.455 260.061 1.00 114.62 138 PHE O N 1
ATOM 6599 C CA . PHE C 1 138 ? 91.019 176.544 259.096 1.00 114.62 138 PHE O CA 1
ATOM 6600 C C . PHE C 1 138 ? 91.795 175.510 259.898 1.00 114.62 138 PHE O C 1
ATOM 6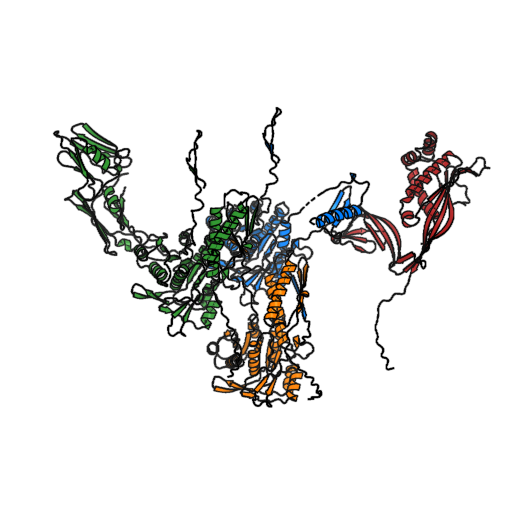601 O O . PHE C 1 138 ? 92.666 175.873 260.694 1.00 114.62 138 PHE O O 1
ATOM 6609 N N . GLN C 1 139 ? 91.482 174.228 259.694 1.00 116.73 139 GLN O N 1
ATOM 6610 C CA . GLN C 1 139 ? 91.933 173.200 260.631 1.00 116.73 139 GLN O CA 1
ATOM 6611 C C . GLN C 1 139 ? 93.372 172.769 260.377 1.00 116.73 139 GLN O C 1
ATOM 6612 O O . GLN C 1 139 ? 94.111 172.483 261.325 1.00 116.73 139 GLN O O 1
ATOM 6618 N N . ASP C 1 140 ? 93.785 172.714 259.110 1.00 114.94 140 ASP O N 1
ATOM 6619 C CA . ASP C 1 140 ? 95.066 172.109 258.764 1.00 114.94 140 ASP O CA 1
ATOM 6620 C C . ASP C 1 140 ? 96.250 172.856 259.362 1.00 114.94 140 ASP O C 1
ATOM 6621 O O . ASP C 1 140 ? 97.323 172.263 259.516 1.00 114.94 140 ASP O O 1
ATOM 6626 N N . ASP C 1 141 ? 96.084 174.134 259.701 1.00 114.21 141 ASP O N 1
ATOM 6627 C CA . ASP C 1 141 ? 97.117 174.913 260.370 1.00 114.21 141 ASP O CA 1
ATOM 6628 C C . ASP C 1 141 ? 96.805 175.206 261.831 1.00 114.21 141 ASP O C 1
ATOM 6629 O O . ASP C 1 141 ? 97.578 175.917 262.481 1.00 114.21 141 ASP O O 1
ATOM 6634 N N . ARG C 1 142 ? 95.704 174.680 262.367 1.00 118.82 142 ARG O N 1
ATOM 6635 C CA . ARG C 1 142 ? 95.161 175.127 263.650 1.00 118.82 142 ARG O CA 1
ATOM 6636 C C . ARG C 1 142 ? 94.964 176.641 263.681 1.00 118.82 142 ARG O C 1
ATOM 6637 O O . ARG C 1 142 ? 95.349 177.324 264.633 1.00 118.82 142 ARG O O 1
ATOM 6645 N N . PHE C 1 143 ? 94.355 177.170 262.623 1.00 120.37 143 PHE O N 1
ATOM 6646 C CA . PHE C 1 143 ? 94.208 178.609 262.441 1.00 120.37 143 PHE O CA 1
ATOM 6647 C C . PHE C 1 143 ? 92.779 179.004 262.793 1.00 120.37 143 PHE O C 1
ATOM 6648 O O . PHE C 1 143 ? 91.822 178.421 262.273 1.00 120.37 143 PHE O O 1
ATOM 6656 N N . ASN C 1 144 ? 92.643 179.988 263.679 1.00 123.20 144 ASN O N 1
ATOM 6657 C CA . ASN C 1 144 ? 91.345 180.558 264.017 1.00 123.20 144 ASN O CA 1
ATOM 6658 C C . ASN C 1 144 ? 91.539 182.022 264.382 1.00 123.20 144 ASN O C 1
ATOM 6659 O O . ASN C 1 144 ? 92.347 182.335 265.260 1.00 123.20 144 ASN O O 1
ATOM 6664 N N . GLU C 1 145 ? 90.805 182.911 263.713 1.00 125.11 145 GLU O N 1
ATOM 6665 C CA . GLU C 1 145 ? 90.875 184.338 263.996 1.00 125.11 145 GLU O CA 1
ATOM 6666 C C . GLU C 1 145 ? 89.483 184.947 263.925 1.00 125.11 145 GLU O C 1
ATOM 6667 O O . GLU C 1 145 ? 88.657 184.534 263.106 1.00 125.11 145 GLU O O 1
ATOM 6673 N N . VAL C 1 146 ? 89.233 185.930 264.790 1.00 128.31 146 VAL O N 1
ATOM 6674 C CA . VAL C 1 146 ? 87.969 186.657 264.835 1.00 128.31 146 VAL O CA 1
ATOM 6675 C C . VAL C 1 146 ? 88.275 188.145 264.747 1.00 128.31 146 VAL O C 1
ATOM 6676 O O . VAL C 1 146 ? 89.176 188.638 265.434 1.00 128.31 146 VAL O O 1
ATOM 6680 N N . TYR C 1 147 ? 87.525 188.855 263.908 1.00 128.91 147 TYR O N 1
ATOM 6681 C CA . TYR C 1 147 ? 87.607 190.304 263.793 1.00 128.91 147 TYR O CA 1
ATOM 6682 C C . TYR C 1 147 ? 86.254 190.898 264.161 1.00 128.91 147 TYR O C 1
ATOM 6683 O O . TYR C 1 147 ? 85.231 190.524 263.578 1.00 128.91 147 TYR O O 1
ATOM 6692 N N . ASP C 1 148 ? 86.255 191.829 265.115 1.00 136.10 148 ASP O N 1
ATOM 6693 C CA . ASP C 1 148 ? 85.036 192.323 265.739 1.00 136.10 148 ASP O CA 1
ATOM 6694 C C . ASP C 1 148 ? 85.052 193.846 265.798 1.00 136.10 148 ASP O C 1
ATOM 6695 O O . ASP C 1 148 ? 86.093 194.486 265.627 1.00 136.10 148 ASP O O 1
ATOM 6700 N N . ASN C 1 149 ? 83.871 194.422 266.040 1.00 138.48 149 ASN O N 1
ATOM 6701 C CA . ASN C 1 149 ? 83.643 195.860 265.891 1.00 138.48 149 ASN O CA 1
ATOM 6702 C C . ASN C 1 149 ? 83.965 196.329 264.473 1.00 138.48 149 ASN O C 1
ATOM 6703 O O . ASN C 1 149 ? 84.501 197.419 264.263 1.00 138.48 149 ASN O O 1
ATOM 6708 N N . ILE C 1 150 ? 83.632 195.496 263.494 1.00 135.44 150 ILE O N 1
ATOM 6709 C CA . ILE C 1 150 ? 83.950 195.766 262.096 1.00 135.44 150 ILE O CA 1
ATOM 6710 C C . ILE C 1 150 ? 82.879 196.662 261.485 1.00 135.44 150 ILE O C 1
ATOM 6711 O O . ILE C 1 150 ? 81.678 196.437 261.674 1.00 135.44 150 ILE O O 1
ATOM 6716 N N . GLY C 1 151 ? 83.322 197.681 260.749 1.00 137.40 151 GLY O N 1
ATOM 6717 C CA . GLY C 1 151 ? 82.449 198.620 260.067 1.00 137.40 151 GLY O CA 1
ATOM 6718 C C . GLY C 1 151 ? 82.450 200.035 260.609 1.00 137.40 151 GLY O C 1
ATOM 6719 O O . GLY C 1 151 ? 82.507 200.986 259.826 1.00 137.40 151 GLY O O 1
ATOM 6720 N N . ASN C 1 152 ? 82.400 200.205 261.927 1.00 140.90 152 ASN O N 1
ATOM 6721 C CA . ASN C 1 152 ? 82.456 201.545 262.498 1.00 140.90 152 ASN O CA 1
ATOM 6722 C C . ASN C 1 152 ? 83.849 202.125 262.289 1.00 140.90 152 ASN O C 1
ATOM 6723 O O . ASN C 1 152 ? 84.849 201.450 262.549 1.00 140.90 152 ASN O O 1
ATOM 6728 N N . ILE C 1 153 ? 83.922 203.376 261.820 1.00 141.63 153 ILE O N 1
ATOM 6729 C CA . ILE C 1 153 ? 85.191 204.053 261.574 1.00 141.63 153 ILE O CA 1
ATOM 6730 C C . ILE C 1 153 ? 85.306 205.350 262.369 1.00 141.63 153 ILE O C 1
ATOM 6731 O O . ILE C 1 153 ? 86.323 205.598 263.024 1.00 141.63 153 ILE O O 1
ATOM 6736 N N . PHE C 1 154 ? 84.275 206.192 262.327 1.00 144.32 154 PHE O N 1
ATOM 6737 C CA . PHE C 1 154 ? 84.238 207.378 263.171 1.00 144.32 154 PHE O CA 1
ATOM 6738 C C . PHE C 1 154 ? 82.787 207.727 263.467 1.00 144.32 154 PHE O C 1
ATOM 6739 O O . PHE C 1 154 ? 81.857 207.112 262.939 1.00 144.32 154 PHE O O 1
ATOM 6747 N N . THR C 1 155 ? 82.605 208.728 264.325 1.00 145.76 155 THR O N 1
ATOM 6748 C CA . THR C 1 155 ? 81.292 209.154 264.784 1.00 145.76 155 THR O CA 1
ATOM 6749 C C . THR C 1 155 ? 81.196 210.673 264.741 1.00 145.76 155 THR O C 1
ATOM 6750 O O . THR C 1 155 ? 82.207 211.378 264.735 1.00 145.76 155 THR O O 1
ATOM 6754 N N . ILE C 1 156 ? 79.960 211.169 264.678 1.00 147.62 156 ILE O N 1
ATOM 6755 C CA . ILE C 1 156 ? 79.662 212.587 264.848 1.00 147.62 156 ILE O CA 1
ATOM 6756 C C . ILE C 1 156 ? 78.537 212.732 265.863 1.00 147.62 156 ILE O C 1
ATOM 6757 O O . ILE C 1 156 ? 77.544 211.998 265.813 1.00 147.62 156 ILE O O 1
ATOM 6762 N N . LYS C 1 157 ? 78.693 213.687 266.779 1.00 150.60 157 LYS O N 1
ATOM 6763 C CA . LYS C 1 157 ? 77.624 214.151 267.653 1.00 150.60 157 LYS O CA 1
ATOM 6764 C C . LYS C 1 157 ? 77.354 215.615 267.336 1.00 150.60 157 LYS O C 1
ATOM 6765 O O . LYS C 1 157 ? 78.291 216.401 267.165 1.00 150.60 157 LYS O O 1
ATOM 6771 N N . TYR C 1 158 ? 76.075 215.980 267.263 1.00 152.75 158 TYR O N 1
ATOM 6772 C CA . TYR C 1 158 ? 75.653 217.376 267.249 1.00 152.75 158 TYR O CA 1
ATOM 6773 C C . TYR C 1 158 ? 75.154 217.801 268.622 1.00 152.75 158 TYR O C 1
ATOM 6774 O O . TYR C 1 158 ? 74.274 217.152 269.196 1.00 152.75 158 TYR O O 1
ATOM 6783 N N . LYS C 1 159 ? 75.698 218.913 269.126 1.00 152.08 159 LYS O N 1
ATOM 6784 C CA . LYS C 1 159 ? 75.426 219.386 270.479 1.00 152.08 159 LYS O CA 1
ATOM 6785 C C . LYS C 1 159 ? 74.854 220.799 270.493 1.00 152.08 159 LYS O C 1
ATOM 6786 O O . LYS C 1 159 ? 74.799 221.423 271.559 1.00 152.08 159 LYS O O 1
ATOM 6792 N N . GLY C 1 160 ? 74.430 221.318 269.346 1.00 154.50 160 GLY O N 1
ATOM 6793 C CA . GLY C 1 160 ? 73.663 222.545 269.308 1.00 154.50 160 GLY O CA 1
ATOM 6794 C C . GLY C 1 160 ? 72.301 222.421 269.968 1.00 154.50 160 GLY O C 1
ATOM 6795 O O . GLY C 1 160 ? 71.795 221.337 270.260 1.00 154.50 160 GLY O O 1
ATOM 6796 N N . GLU C 1 161 ? 71.702 223.588 270.209 1.00 157.16 161 GLU O N 1
ATOM 6797 C CA . GLU C 1 161 ? 70.393 223.675 270.843 1.00 157.16 161 GLU O CA 1
ATOM 6798 C C . GLU C 1 161 ? 69.244 223.467 269.865 1.00 157.16 161 GLU O C 1
ATOM 6799 O O . GLU C 1 161 ? 68.118 223.211 270.306 1.00 157.16 161 GLU O O 1
ATOM 6805 N N . GLU C 1 162 ? 69.490 223.572 268.562 1.00 156.49 162 GLU O N 1
ATOM 6806 C CA . GLU C 1 162 ? 68.421 223.386 267.592 1.00 156.49 162 GLU O CA 1
ATOM 6807 C C . GLU C 1 162 ? 67.940 221.938 267.587 1.00 156.49 162 GLU O C 1
ATOM 6808 O O . GLU C 1 162 ? 68.705 220.998 267.817 1.00 156.49 162 GLU O O 1
ATOM 6814 N N . ALA C 1 163 ? 66.641 221.777 267.327 1.00 156.77 163 ALA O N 1
ATOM 6815 C CA . ALA C 1 163 ? 66.007 220.463 267.380 1.00 156.77 163 ALA O CA 1
ATOM 6816 C C . ALA C 1 163 ? 66.441 219.557 266.232 1.00 156.77 163 ALA O C 1
ATOM 6817 O O . ALA C 1 163 ? 66.670 218.360 266.441 1.00 156.77 163 ALA O O 1
ATOM 6819 N N . ASN C 1 164 ? 66.566 220.097 265.023 1.00 155.63 164 ASN O N 1
ATOM 6820 C CA . ASN C 1 164 ? 66.790 219.290 263.828 1.00 155.63 164 ASN O CA 1
ATOM 6821 C C . ASN C 1 164 ? 68.241 219.380 263.371 1.00 155.63 164 ASN O C 1
ATOM 6822 O O . ASN C 1 164 ? 68.749 220.472 263.089 1.00 155.63 164 ASN O O 1
ATOM 6827 N N . ALA C 1 165 ? 68.894 218.220 263.295 1.00 154.70 165 ALA O N 1
ATOM 6828 C CA . ALA C 1 165 ? 70.267 218.089 262.822 1.00 154.70 165 ALA O CA 1
ATOM 6829 C C . ALA C 1 165 ? 70.447 216.651 262.358 1.00 154.70 165 ALA O C 1
ATOM 6830 O O . ALA C 1 165 ? 70.178 215.720 263.123 1.00 154.70 165 ALA O O 1
ATOM 6832 N N . THR C 1 166 ? 70.900 216.472 261.116 1.00 151.40 166 THR O N 1
ATOM 6833 C CA . THR C 1 166 ? 70.974 215.155 260.495 1.00 151.40 166 THR O CA 1
ATOM 6834 C C . THR C 1 166 ? 72.264 215.017 259.699 1.00 151.40 166 THR O C 1
ATOM 6835 O O . THR C 1 166 ? 72.791 215.991 259.155 1.00 151.40 166 THR O O 1
ATOM 6839 N N . PHE C 1 167 ? 72.761 213.783 259.644 1.00 149.54 167 PHE O N 1
ATOM 6840 C CA . PHE C 1 167 ? 73.928 213.405 258.859 1.00 149.54 167 PHE O CA 1
ATOM 6841 C C . PHE C 1 167 ? 73.485 212.719 257.570 1.00 149.54 167 PHE O C 1
ATOM 6842 O O . PHE C 1 167 ? 72.555 211.907 257.574 1.00 149.54 167 PHE O O 1
ATOM 6850 N N . SER C 1 168 ? 74.161 213.051 256.468 1.00 148.64 168 SER O N 1
ATOM 6851 C CA . SER C 1 168 ? 73.809 212.535 255.151 1.00 148.64 168 SER O CA 1
ATOM 6852 C C . SER C 1 168 ? 75.050 212.415 254.274 1.00 148.64 168 SER O C 1
ATOM 6853 O O . SER C 1 168 ? 75.934 213.274 254.321 1.00 148.64 168 SER O O 1
ATOM 6856 N N . VAL C 1 169 ? 75.105 211.347 253.477 1.00 146.11 169 VAL O N 1
ATOM 6857 C CA . VAL C 1 169 ? 76.167 211.120 252.500 1.00 146.11 169 VAL O CA 1
ATOM 6858 C C . VAL C 1 169 ? 75.510 210.977 251.132 1.00 146.11 169 VAL O C 1
ATOM 6859 O O . VAL C 1 169 ? 74.555 210.207 250.974 1.00 146.11 169 VAL O O 1
ATOM 6863 N N . GLU C 1 170 ? 76.021 211.719 250.151 1.00 146.94 170 GLU O N 1
ATOM 6864 C CA . GLU C 1 170 ? 75.497 211.667 248.791 1.00 146.94 170 GLU O CA 1
ATOM 6865 C C . GLU C 1 170 ? 76.093 210.514 247.987 1.00 146.94 170 GLU O C 1
ATOM 6866 O O . GLU C 1 170 ? 77.305 210.279 248.015 1.00 146.94 170 GLU O O 1
ATOM 6872 N N . HIS C 1 171 ? 75.223 209.800 247.271 1.00 147.08 171 HIS O N 1
ATOM 6873 C CA . HIS C 1 171 ? 75.646 208.797 246.297 1.00 147.08 171 HIS O CA 1
ATOM 6874 C C . HIS C 1 171 ? 76.391 209.450 245.135 1.00 147.08 171 HIS O C 1
ATOM 6875 O O . HIS C 1 171 ? 76.207 210.633 244.834 1.00 147.08 171 HIS O O 1
ATOM 6882 N N . ASP C 1 172 ? 77.245 208.663 244.480 1.00 148.43 172 ASP O N 1
ATOM 6883 C CA . ASP C 1 172 ? 77.605 208.875 243.076 1.00 148.43 172 ASP O CA 1
ATOM 6884 C C . ASP C 1 172 ? 77.143 207.660 242.275 1.00 148.43 172 ASP O C 1
ATOM 6885 O O . ASP C 1 172 ? 77.860 206.664 242.152 1.00 148.43 172 ASP O O 1
ATOM 6890 N N . GLU C 1 173 ? 75.924 207.760 241.737 1.00 149.01 173 GLU O N 1
ATOM 6891 C CA . GLU C 1 173 ? 75.299 206.653 241.016 1.00 149.01 173 GLU O CA 1
ATOM 6892 C C . GLU C 1 173 ? 76.152 206.134 239.863 1.00 149.01 173 GLU O C 1
ATOM 6893 O O . GLU C 1 173 ? 76.049 204.956 239.501 1.00 149.01 173 GLU O O 1
ATOM 6899 N N . GLU C 1 174 ? 76.992 206.986 239.270 1.00 149.60 174 GLU O N 1
ATOM 6900 C CA . GLU C 1 174 ? 77.924 206.513 238.249 1.00 149.60 174 GLU O CA 1
ATOM 6901 C C . GLU C 1 174 ? 78.834 205.416 238.788 1.00 149.60 174 GLU O C 1
ATOM 6902 O O . GLU C 1 174 ? 78.983 204.359 238.164 1.00 149.60 174 GLU O O 1
ATOM 6908 N N . THR C 1 175 ? 79.446 205.647 239.951 1.00 147.71 175 THR O N 1
ATOM 6909 C CA . THR C 1 175 ? 80.516 204.796 240.452 1.00 147.71 175 THR O CA 1
ATOM 6910 C C . THR C 1 175 ? 80.168 204.083 241.752 1.00 147.71 175 THR O C 1
ATOM 6911 O O . THR C 1 175 ? 80.915 203.188 242.160 1.00 147.71 175 THR O O 1
ATOM 6915 N N . GLN C 1 176 ? 79.070 204.456 242.410 1.00 146.63 176 GLN O N 1
ATOM 6916 C CA . GLN C 1 176 ? 78.708 204.052 243.768 1.00 146.63 176 GLN O CA 1
ATOM 6917 C C . GLN C 1 176 ? 79.677 204.551 244.836 1.00 146.63 176 GLN O C 1
ATOM 6918 O O . GLN C 1 176 ? 79.594 204.110 245.988 1.00 146.63 176 GLN O O 1
ATOM 6924 N N . LYS C 1 177 ? 80.597 205.450 244.498 1.00 146.57 177 LYS O N 1
ATOM 6925 C CA . LYS C 1 177 ? 81.451 206.046 245.513 1.00 146.57 177 LYS O CA 1
ATOM 6926 C C . LYS C 1 177 ? 80.674 207.088 246.316 1.00 146.57 177 LYS O C 1
ATOM 6927 O O . LYS C 1 177 ? 79.555 207.477 245.968 1.00 146.57 177 LYS O O 1
ATOM 6933 N N . ALA C 1 178 ? 81.281 207.537 247.412 1.00 146.44 178 ALA O N 1
ATOM 6934 C CA . ALA C 1 178 ? 80.810 208.721 248.117 1.00 146.44 178 ALA O CA 1
ATOM 6935 C C . ALA C 1 178 ? 81.249 209.969 247.361 1.00 146.44 178 ALA O C 1
ATOM 6936 O O . ALA C 1 178 ? 82.450 210.202 247.182 1.00 146.44 178 ALA O O 1
ATOM 6938 N N . SER C 1 179 ? 80.279 210.769 246.916 1.00 147.51 179 SER O N 1
ATOM 6939 C CA . SER C 1 179 ? 80.598 212.031 246.257 1.00 147.51 179 SER O CA 1
ATOM 6940 C C . SER C 1 179 ? 80.872 213.142 247.263 1.00 147.51 179 SER O C 1
ATOM 6941 O O . SER C 1 179 ? 81.888 213.840 247.166 1.00 147.51 179 SER O O 1
ATOM 6944 N N . ARG C 1 180 ? 79.976 213.322 248.232 1.00 147.42 180 ARG O N 1
ATOM 6945 C CA . ARG C 1 180 ? 80.056 214.445 249.153 1.00 147.42 180 ARG O CA 1
ATOM 6946 C C . ARG C 1 180 ? 79.567 214.018 250.527 1.00 147.42 180 ARG O C 1
ATOM 6947 O O . ARG C 1 180 ? 78.726 213.124 250.655 1.00 147.42 180 ARG O O 1
ATOM 6955 N N . LEU C 1 181 ? 80.103 214.675 251.550 1.00 146.74 181 LEU O N 1
ATOM 6956 C CA . LEU C 1 181 ? 79.567 214.609 252.903 1.00 146.74 181 LEU O CA 1
ATOM 6957 C C . LEU C 1 181 ? 78.774 215.881 253.168 1.00 146.74 181 LEU O C 1
ATOM 6958 O O . LEU C 1 181 ? 79.259 216.986 252.906 1.00 146.74 181 LEU O O 1
ATOM 6963 N N . VAL C 1 182 ? 77.559 215.719 253.688 1.00 149.06 182 VAL O N 1
ATOM 6964 C CA . VAL C 1 182 ? 76.671 216.833 253.999 1.00 149.06 182 VAL O CA 1
ATOM 6965 C C . VAL C 1 182 ? 76.201 216.699 255.439 1.00 149.06 182 VAL O C 1
ATOM 6966 O O . VAL C 1 182 ? 75.692 215.645 255.837 1.00 149.06 182 VAL O O 1
ATOM 6970 N N . LEU C 1 183 ? 76.369 217.768 256.213 1.00 149.41 183 LEU O N 1
ATOM 6971 C CA . LEU C 1 183 ? 75.759 217.916 257.529 1.00 149.41 183 LEU O CA 1
ATOM 6972 C C . LEU C 1 183 ? 74.614 218.912 257.416 1.00 149.41 183 LEU O C 1
ATOM 6973 O O . LEU C 1 183 ? 74.821 220.048 256.976 1.00 149.41 183 LEU O O 1
ATOM 6978 N N . LYS C 1 184 ? 73.417 218.488 257.812 1.00 151.32 184 LYS O N 1
ATOM 6979 C CA . LYS C 1 184 ? 72.244 219.349 257.826 1.00 151.32 184 LYS O CA 1
ATOM 6980 C C . LYS C 1 184 ? 71.925 219.767 259.255 1.00 151.32 184 LYS O C 1
ATOM 6981 O O . LYS C 1 184 ? 71.979 218.949 260.178 1.00 151.32 184 LYS O O 1
ATOM 6987 N N . VAL C 1 185 ? 71.604 221.048 259.434 1.00 153.77 185 VAL O N 1
ATOM 6988 C CA . VAL C 1 185 ? 70.950 221.534 260.643 1.00 153.77 185 VAL O CA 1
ATOM 6989 C C . VAL C 1 185 ? 69.732 222.347 260.229 1.00 153.77 185 VAL O C 1
ATOM 6990 O O . VAL C 1 185 ? 69.845 223.282 259.429 1.00 153.77 185 VAL O O 1
ATOM 6994 N N . GLY C 1 186 ? 68.573 221.983 260.766 1.00 154.32 186 GLY O N 1
ATOM 6995 C CA . GLY C 1 186 ? 67.318 222.591 260.373 1.00 154.32 186 GLY O CA 1
ATOM 6996 C C . GLY C 1 186 ? 66.943 222.321 258.932 1.00 154.32 186 GLY O C 1
ATOM 6997 O O . GLY C 1 186 ? 66.884 221.166 258.499 1.00 154.32 186 GLY O O 1
ATOM 6998 N N . ASP C 1 187 ? 66.691 223.390 258.179 1.00 156.07 187 ASP O N 1
ATOM 6999 C CA . ASP C 1 187 ? 66.337 223.303 256.769 1.00 156.07 187 ASP O CA 1
ATOM 7000 C C . ASP C 1 187 ? 67.518 223.521 255.833 1.00 156.07 187 ASP O C 1
ATOM 7001 O O . ASP C 1 187 ? 67.319 223.541 254.614 1.00 156.07 187 ASP O O 1
ATOM 7006 N N . GLN C 1 188 ? 68.733 223.688 256.358 1.00 155.29 188 GLN O N 1
ATOM 7007 C CA . GLN C 1 188 ? 69.900 223.970 255.534 1.00 155.29 188 GLN O CA 1
ATOM 7008 C C . GLN C 1 188 ? 71.051 223.041 255.896 1.00 155.29 188 GLN O C 1
ATOM 7009 O O . GLN C 1 188 ? 71.092 222.451 256.979 1.00 155.29 188 GLN O O 1
ATOM 7015 N N . GLU C 1 189 ? 71.988 222.919 254.958 1.00 152.20 189 GLU O N 1
ATOM 7016 C CA . GLU C 1 189 ? 73.347 222.515 255.287 1.00 152.20 189 GLU O CA 1
ATOM 7017 C C . GLU C 1 189 ? 74.062 223.616 256.060 1.00 152.20 189 GLU O C 1
ATOM 7018 O O . GLU C 1 189 ? 73.936 224.802 255.742 1.00 152.20 189 GLU O O 1
ATOM 7024 N N . VAL C 1 190 ? 74.813 223.218 257.083 1.00 151.77 190 VAL O N 1
ATOM 7025 C CA . VAL C 1 190 ? 75.755 224.119 257.745 1.00 151.77 190 VAL O CA 1
ATOM 7026 C C . VAL C 1 190 ? 77.134 224.036 257.108 1.0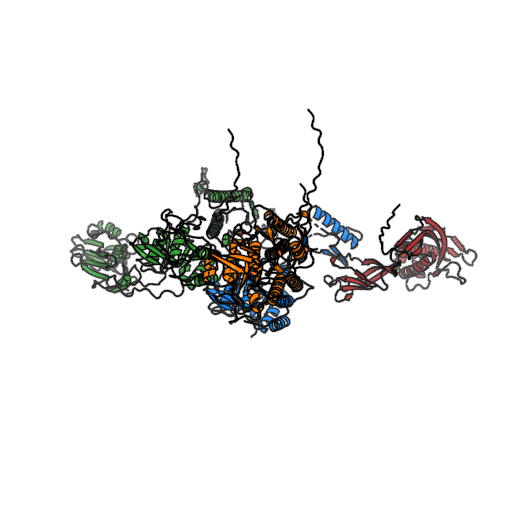0 151.77 190 VAL O C 1
ATOM 7027 O O . VAL C 1 190 ? 77.751 225.057 256.796 1.00 151.77 190 VAL O O 1
ATOM 7031 N N . LYS C 1 191 ? 77.632 222.818 256.905 1.00 148.30 191 LYS O N 1
ATOM 7032 C CA . LYS C 1 191 ? 78.892 222.595 256.215 1.00 148.30 191 LYS O CA 1
ATOM 7033 C C . LYS C 1 191 ? 78.796 221.290 255.442 1.00 148.30 191 LYS O C 1
ATOM 7034 O O . LYS C 1 191 ? 78.031 220.392 255.804 1.00 148.30 191 LYS O O 1
ATOM 7040 N N . SER C 1 192 ? 79.579 221.196 254.370 1.00 148.31 192 SER O N 1
ATOM 7041 C CA . SER C 1 192 ? 79.653 219.973 253.587 1.00 148.31 192 SER O CA 1
ATOM 7042 C C . SER C 1 192 ? 81.009 219.885 252.902 1.00 148.31 192 SER O C 1
ATOM 7043 O O . SER C 1 192 ? 81.690 220.891 252.691 1.00 148.31 192 SER O O 1
ATOM 7046 N N . TYR C 1 193 ? 81.385 218.655 252.553 1.00 146.86 193 TYR O N 1
ATOM 7047 C CA . TYR C 1 193 ? 82.726 218.317 252.099 1.00 146.86 193 TYR O CA 1
ATOM 7048 C C . TYR C 1 193 ? 82.634 217.458 250.849 1.00 146.86 193 TYR O C 1
ATOM 7049 O O . TYR C 1 193 ? 81.718 216.642 250.716 1.00 146.86 193 TYR O O 1
ATOM 7058 N N . ASP C 1 194 ? 83.586 217.642 249.938 1.00 146.83 194 ASP O N 1
ATOM 7059 C CA . ASP C 1 194 ? 83.716 216.781 248.771 1.00 146.83 194 ASP O CA 1
ATOM 7060 C C . ASP C 1 194 ? 84.725 215.681 249.079 1.00 146.83 194 ASP O C 1
ATOM 7061 O O . ASP C 1 194 ? 85.865 215.961 249.461 1.00 146.83 194 ASP O O 1
ATOM 7066 N N . LEU C 1 195 ? 84.296 214.433 248.900 1.00 146.19 195 LEU O N 1
ATOM 7067 C CA . LEU C 1 195 ? 84.955 213.280 249.497 1.00 146.19 195 LEU O CA 1
ATOM 7068 C C . LEU C 1 195 ? 85.920 212.566 248.565 1.00 146.19 195 LEU O C 1
ATOM 7069 O O . LEU C 1 195 ? 86.827 211.884 249.052 1.00 146.19 195 LEU O O 1
ATOM 7074 N N . THR C 1 196 ? 85.756 212.703 247.249 1.00 145.89 196 THR O N 1
ATOM 7075 C CA . THR C 1 196 ? 86.531 211.939 246.279 1.00 145.89 196 THR O CA 1
ATOM 7076 C C . THR C 1 196 ? 87.579 212.828 245.602 1.00 145.89 196 THR O C 1
ATOM 7077 O O . THR C 1 196 ? 88.063 212.522 244.509 1.00 145.89 196 THR O O 1
ATOM 7081 N N . GLY C 1 197 ? 87.976 213.910 246.259 1.00 145.20 197 GLY O N 1
ATOM 7082 C CA . GLY C 1 197 ? 89.076 214.710 245.764 1.00 145.20 197 GLY O CA 1
ATOM 7083 C C . GLY C 1 197 ? 89.401 215.832 246.725 1.00 145.20 197 GLY O C 1
ATOM 7084 O O . GLY C 1 197 ? 88.579 216.229 247.558 1.00 145.20 197 GLY O O 1
ATOM 7085 N N . GLY C 1 198 ? 90.624 216.338 246.588 1.00 144.22 198 GLY O N 1
ATOM 7086 C CA . GLY C 1 198 ? 91.085 217.458 247.380 1.00 144.22 198 GLY O CA 1
ATOM 7087 C C . GLY C 1 198 ? 91.425 217.129 248.828 1.00 144.22 198 GLY O C 1
ATOM 7088 O O . GLY C 1 198 ? 91.716 215.990 249.204 1.00 144.22 198 GLY O O 1
ATOM 7089 N N . ALA C 1 199 ? 91.379 218.184 249.645 1.00 144.19 199 ALA O N 1
ATOM 7090 C CA . ALA C 1 199 ? 91.913 218.146 251.003 1.00 144.19 199 ALA O CA 1
ATOM 7091 C C . ALA C 1 199 ? 91.212 217.141 251.908 1.00 144.19 199 ALA O C 1
ATOM 7092 O O . ALA C 1 199 ? 91.789 216.743 252.926 1.00 144.19 199 ALA O O 1
ATOM 7094 N N . TYR C 1 200 ? 89.994 216.719 251.569 1.00 144.68 200 TYR O N 1
ATOM 7095 C CA . TYR C 1 200 ? 89.190 215.862 252.433 1.00 144.68 200 TYR O CA 1
ATOM 7096 C C . TYR C 1 200 ? 89.100 214.429 251.919 1.00 144.68 200 TYR O C 1
ATOM 7097 O O . TYR C 1 200 ? 88.194 213.687 252.311 1.00 144.68 200 TYR O O 1
ATOM 7106 N N . ASP C 1 201 ? 90.022 214.025 251.048 1.00 145.95 201 ASP O N 1
ATOM 7107 C CA . ASP C 1 201 ? 90.063 212.664 250.526 1.00 145.95 201 ASP O CA 1
ATOM 7108 C C . ASP C 1 201 ? 90.497 211.618 251.554 1.00 145.95 201 ASP O C 1
ATOM 7109 O O . ASP C 1 201 ? 90.623 210.448 251.176 1.00 145.95 201 ASP O O 1
ATOM 7114 N N . TYR C 1 202 ? 90.741 211.985 252.814 1.00 143.50 202 TYR O N 1
ATOM 7115 C CA . TYR C 1 202 ? 90.888 211.012 253.890 1.00 143.50 202 TYR O CA 1
ATOM 7116 C C . TYR C 1 202 ? 90.026 211.382 255.090 1.00 143.50 202 TYR O C 1
ATOM 7117 O O . TYR C 1 202 ? 89.870 212.560 255.425 1.00 143.50 202 TYR O O 1
ATOM 7126 N N . THR C 1 203 ? 89.471 210.347 255.726 1.00 143.88 203 THR O N 1
ATOM 7127 C CA . THR C 1 203 ? 88.542 210.522 256.840 1.00 143.88 203 THR O CA 1
ATOM 7128 C C . THR C 1 203 ? 89.163 211.310 257.989 1.00 143.88 203 THR O C 1
ATOM 7129 O O . THR C 1 203 ? 88.525 212.203 258.559 1.00 143.88 203 THR O O 1
ATOM 7133 N N . ASN C 1 204 ? 90.401 210.967 258.364 1.00 144.66 204 ASN O N 1
ATOM 7134 C CA . ASN C 1 204 ? 91.080 211.655 259.463 1.00 144.66 204 ASN O CA 1
ATOM 7135 C C . ASN C 1 204 ? 91.122 213.165 259.269 1.00 144.66 204 ASN O C 1
ATOM 7136 O O . ASN C 1 204 ? 91.010 213.917 260.244 1.00 144.66 204 ASN O O 1
ATOM 7141 N N . ALA C 1 205 ? 91.217 213.634 258.026 1.00 144.21 205 ALA O N 1
ATOM 7142 C CA . ALA C 1 205 ? 91.250 215.076 257.813 1.00 144.21 205 ALA O CA 1
ATOM 7143 C C . ALA C 1 205 ? 89.879 215.686 258.059 1.00 144.21 205 ALA O C 1
ATOM 7144 O O . ALA C 1 205 ? 89.774 216.803 258.580 1.00 144.21 205 ALA O O 1
ATOM 7146 N N . ILE C 1 206 ? 88.814 214.971 257.692 1.00 144.95 206 ILE O N 1
ATOM 7147 C CA . ILE C 1 206 ? 87.470 215.454 257.995 1.00 144.95 206 ILE O CA 1
ATOM 7148 C C . ILE C 1 206 ? 87.272 215.518 259.504 1.00 144.95 206 ILE O C 1
ATOM 7149 O O . ILE C 1 206 ? 86.751 216.503 260.040 1.00 144.95 206 ILE O O 1
ATOM 7154 N N . ILE C 1 207 ? 87.683 214.459 260.208 1.00 144.63 207 ILE O N 1
ATOM 7155 C CA . ILE C 1 207 ? 87.598 214.431 261.669 1.00 144.63 207 ILE O CA 1
ATOM 7156 C C . ILE C 1 207 ? 88.344 215.615 262.275 1.00 144.63 207 ILE O C 1
ATOM 7157 O O . ILE C 1 207 ? 87.885 216.232 263.244 1.00 144.63 207 ILE O O 1
ATOM 7162 N N . THR C 1 208 ? 89.507 215.945 261.714 1.00 145.97 208 THR O N 1
ATOM 7163 C CA . THR C 1 208 ? 90.279 217.092 262.185 1.00 145.97 208 THR O CA 1
ATOM 7164 C C . THR C 1 208 ? 89.537 218.404 261.953 1.00 145.97 208 THR O C 1
ATOM 7165 O O . THR C 1 208 ? 89.438 219.243 262.856 1.00 145.97 208 THR O O 1
ATOM 7169 N N . ASP C 1 209 ? 89.007 218.597 260.746 1.00 146.16 209 ASP O N 1
ATOM 7170 C CA . ASP C 1 209 ? 88.274 219.821 260.432 1.00 146.16 209 ASP O CA 1
ATOM 7171 C C . ASP C 1 209 ? 86.975 219.945 261.223 1.00 146.16 209 ASP O C 1
ATOM 7172 O O . ASP C 1 209 ? 86.701 220.998 261.811 1.00 146.16 209 ASP O O 1
ATOM 7177 N N . ILE C 1 210 ? 86.152 218.894 261.242 1.00 147.17 210 ILE O N 1
ATOM 7178 C CA . ILE C 1 210 ? 84.824 219.014 261.841 1.00 147.17 210 ILE O CA 1
ATOM 7179 C C . ILE C 1 210 ? 84.904 219.344 263.327 1.00 147.17 210 ILE O C 1
ATOM 7180 O O . ILE C 1 210 ? 84.050 220.067 263.855 1.00 147.17 210 ILE O O 1
ATOM 7185 N N . ASN C 1 211 ? 85.920 218.834 264.025 1.00 146.73 211 ASN O N 1
ATOM 7186 C CA . ASN C 1 211 ? 86.091 219.154 265.439 1.00 146.73 211 ASN O CA 1
ATOM 7187 C C . ASN C 1 211 ? 86.357 220.636 265.687 1.00 146.73 211 ASN O C 1
ATOM 7188 O O . ASN C 1 211 ? 86.148 221.109 266.810 1.00 146.73 211 ASN O O 1
ATOM 7193 N N . GLN C 1 212 ? 86.803 221.380 264.673 1.00 147.62 212 GLN O N 1
ATOM 7194 C CA . GLN C 1 212 ? 86.877 222.836 264.796 1.00 147.62 212 GLN O CA 1
ATOM 7195 C C . GLN C 1 212 ? 85.500 223.479 264.921 1.00 147.62 212 GLN O C 1
ATOM 7196 O O . GLN C 1 212 ? 85.347 224.477 265.634 1.00 147.62 212 GLN O O 1
ATOM 7202 N N . LEU C 1 213 ? 84.489 222.945 264.241 1.00 149.01 213 LEU O N 1
ATOM 7203 C CA . LEU C 1 213 ? 83.172 223.562 264.321 1.00 149.01 213 LEU O CA 1
ATOM 7204 C C . LEU C 1 213 ? 82.611 223.432 265.739 1.00 149.01 213 LEU O C 1
ATOM 7205 O O . LEU C 1 213 ? 82.706 222.362 266.349 1.00 149.01 213 LEU O O 1
ATOM 7210 N N . PRO C 1 214 ? 82.026 224.505 266.292 1.00 149.77 214 PRO O N 1
ATOM 7211 C CA . PRO C 1 214 ? 81.559 224.449 267.692 1.00 149.77 214 PRO O CA 1
ATOM 7212 C C . PRO C 1 214 ? 80.501 223.394 267.967 1.00 149.77 214 PRO O C 1
ATOM 7213 O O . PRO C 1 214 ? 80.555 222.729 269.009 1.00 149.77 214 PRO O O 1
ATOM 7217 N N . ASP C 1 215 ? 79.540 223.219 267.062 1.00 150.62 215 ASP O N 1
ATOM 7218 C CA . ASP C 1 215 ? 78.389 222.363 267.322 1.00 150.62 215 ASP O CA 1
ATOM 7219 C C . ASP C 1 215 ? 78.679 220.879 267.150 1.00 150.62 215 ASP O C 1
ATOM 7220 O O . ASP C 1 215 ? 77.863 220.060 267.589 1.00 150.62 215 ASP O O 1
ATOM 7225 N N . PHE C 1 216 ? 79.803 220.507 266.540 1.00 150.26 216 PHE O N 1
ATOM 7226 C CA . PHE C 1 216 ? 80.052 219.133 266.133 1.00 150.26 216 PHE O CA 1
ATOM 7227 C C . PHE C 1 216 ? 81.360 218.653 266.742 1.00 150.26 216 PHE O C 1
ATOM 7228 O O . PHE C 1 216 ? 82.305 219.427 266.922 1.00 150.26 216 PHE O O 1
ATOM 7236 N N . GLU C 1 217 ? 81.401 217.360 267.051 1.00 148.40 217 GLU O N 1
ATOM 7237 C CA . GLU C 1 217 ? 82.603 216.709 267.548 1.00 148.40 217 GLU O CA 1
ATOM 7238 C C . GLU C 1 217 ? 82.618 215.266 267.065 1.00 148.40 217 GLU O C 1
ATOM 7239 O O . GLU C 1 217 ? 81.567 214.644 266.891 1.00 148.40 217 GLU O O 1
ATOM 7245 N N . ALA C 1 218 ? 83.824 214.739 266.854 1.00 146.68 218 ALA O N 1
ATOM 7246 C CA . ALA C 1 218 ? 84.003 213.480 266.145 1.00 146.68 218 ALA O CA 1
ATOM 7247 C C . ALA C 1 218 ? 85.177 212.716 266.740 1.00 146.68 218 ALA O C 1
ATOM 7248 O O . ALA C 1 218 ? 86.136 213.311 267.240 1.00 146.68 218 ALA O O 1
ATOM 7250 N N . LYS C 1 219 ? 85.089 211.388 266.676 1.00 146.02 219 LYS O N 1
ATOM 7251 C CA . LYS C 1 219 ? 86.089 210.511 267.267 1.00 146.02 219 LYS O CA 1
ATOM 7252 C C . LYS C 1 219 ? 86.145 209.221 266.461 1.00 146.02 219 LYS O C 1
ATOM 7253 O O . LYS C 1 219 ? 85.164 208.827 265.826 1.00 146.02 219 LYS O O 1
ATOM 7259 N N . LEU C 1 220 ? 87.304 208.565 266.494 1.00 143.52 220 LEU O N 1
ATOM 7260 C CA . LEU C 1 220 ? 87.450 207.262 265.863 1.00 143.52 220 LEU O CA 1
ATOM 7261 C C . LEU C 1 220 ? 86.659 206.190 266.614 1.00 143.52 220 LEU O C 1
ATOM 7262 O O . LEU C 1 220 ? 86.145 206.403 267.716 1.00 143.52 220 LEU O O 1
ATOM 7267 N N . SER C 1 221 ? 86.560 205.021 265.982 1.00 145.01 221 SER O N 1
ATOM 7268 C CA . SER C 1 221 ? 85.955 203.860 266.614 1.00 145.01 221 SER O CA 1
ATOM 7269 C C . SER C 1 221 ? 86.669 203.529 267.927 1.00 145.01 221 SER O C 1
ATOM 7270 O O . SER C 1 221 ? 87.863 203.806 268.076 1.00 145.01 221 SER O O 1
ATOM 7273 N N . PRO C 1 222 ? 85.965 202.940 268.903 1.00 145.99 222 PRO O N 1
ATOM 7274 C CA . PRO C 1 222 ? 86.652 202.585 270.160 1.00 145.99 222 PRO O CA 1
ATOM 7275 C C . PRO C 1 222 ? 87.758 201.559 269.974 1.00 145.99 222 PRO O C 1
ATOM 7276 O O . PRO C 1 222 ? 88.864 201.735 270.499 1.00 145.99 222 PRO O O 1
ATOM 7280 N N . PHE C 1 223 ? 87.485 200.491 269.230 1.00 142.99 223 PHE O N 1
ATOM 7281 C CA . PHE C 1 223 ? 88.479 199.469 268.932 1.00 142.99 223 PHE O CA 1
ATOM 7282 C C . PHE C 1 223 ? 89.402 199.879 267.792 1.00 142.99 223 PHE O C 1
ATOM 7283 O O . PHE C 1 223 ? 89.050 200.687 266.929 1.00 142.99 223 PHE O O 1
ATOM 7291 N N . GLY C 1 224 ? 90.604 199.308 267.811 1.00 141.69 224 GLY O N 1
ATOM 7292 C CA . GLY C 1 224 ? 91.530 199.315 266.700 1.00 141.69 224 GLY O CA 1
ATOM 7293 C C . GLY C 1 224 ? 92.002 200.698 266.277 1.00 141.69 224 GLY O C 1
ATOM 7294 O O . GLY C 1 224 ? 92.015 201.663 267.046 1.00 141.69 224 GLY O O 1
ATOM 7295 N N . ASP C 1 225 ? 92.396 200.769 265.008 1.00 143.02 225 ASP O N 1
ATOM 7296 C CA . ASP C 1 225 ? 92.876 202.009 264.403 1.00 143.02 225 ASP O CA 1
ATOM 7297 C C . ASP C 1 225 ? 92.475 201.950 262.937 1.00 143.02 225 ASP O C 1
ATOM 7298 O O . ASP C 1 225 ? 92.986 201.114 262.186 1.00 143.02 225 ASP O O 1
ATOM 7303 N N . LYS C 1 226 ? 91.561 202.832 262.540 1.00 139.46 226 LYS O N 1
ATOM 7304 C CA . LYS C 1 226 ? 90.852 202.726 261.273 1.00 139.46 226 LYS O CA 1
ATOM 7305 C C . LYS C 1 226 ? 90.931 204.054 260.537 1.00 139.46 226 LYS O C 1
ATOM 7306 O O . LYS C 1 226 ? 90.564 205.096 261.087 1.00 139.46 226 LYS O O 1
ATOM 7312 N N . ASN C 1 227 ? 91.408 204.011 259.295 1.00 140.70 227 ASN O N 1
ATOM 7313 C CA . ASN C 1 227 ? 91.330 205.158 258.405 1.00 140.70 227 ASN O CA 1
ATOM 7314 C C . ASN C 1 227 ? 91.168 204.664 256.976 1.00 140.70 227 ASN O C 1
ATOM 7315 O O . ASN C 1 227 ? 91.720 203.629 256.594 1.00 140.70 227 ASN O O 1
ATOM 7320 N N . LEU C 1 228 ? 90.401 205.419 256.194 1.00 141.22 228 LEU O N 1
ATOM 7321 C CA . LEU C 1 228 ? 90.047 205.043 254.835 1.00 141.22 228 LEU O CA 1
ATOM 7322 C C . LEU C 1 228 ? 90.133 206.266 253.938 1.00 141.22 228 LEU O C 1
ATOM 7323 O O . LEU C 1 228 ? 89.853 207.389 254.366 1.00 141.22 228 LEU O O 1
ATOM 7328 N N . GLU C 1 229 ? 90.529 206.040 252.690 1.00 142.39 229 GLU O N 1
ATOM 7329 C CA . GLU C 1 229 ? 90.178 206.968 251.624 1.00 142.39 229 GLU O CA 1
ATOM 7330 C C . GLU C 1 229 ? 88.682 207.244 251.644 1.00 142.39 229 GLU O C 1
ATOM 7331 O O . GLU C 1 229 ? 87.867 206.321 251.555 1.00 142.39 229 GLU O O 1
ATOM 7337 N N . SER C 1 230 ? 88.331 208.526 251.772 1.00 145.14 230 SER O N 1
ATOM 7338 C CA . SER C 1 230 ? 86.951 208.932 252.023 1.00 145.14 230 SER O CA 1
ATOM 7339 C C . SER C 1 230 ? 85.985 208.466 250.939 1.00 145.14 230 SER O C 1
ATOM 7340 O O . SER C 1 230 ? 84.774 208.420 251.184 1.00 145.14 230 SER O O 1
ATOM 7343 N N . SER C 1 231 ? 86.489 208.128 249.750 1.00 145.11 231 SER O N 1
ATOM 7344 C CA . SER C 1 231 ? 85.654 207.543 248.706 1.00 145.11 231 SER O CA 1
ATOM 7345 C C . SER C 1 231 ? 84.905 206.299 249.171 1.00 145.11 231 SER O C 1
ATOM 7346 O O . SER C 1 231 ? 83.806 206.020 248.680 1.00 145.11 231 SER O O 1
ATOM 7349 N N . LYS C 1 232 ? 85.469 205.546 250.112 1.00 141.51 232 LYS O N 1
ATOM 7350 C CA . LYS C 1 232 ? 84.869 204.292 250.551 1.00 141.51 232 LYS O CA 1
ATOM 7351 C C . LYS C 1 232 ? 83.804 204.461 251.630 1.00 141.51 232 LYS O C 1
ATOM 7352 O O . LYS C 1 232 ? 83.291 203.449 252.120 1.00 141.51 232 LYS O O 1
ATOM 7358 N N . LEU C 1 233 ? 83.467 205.687 252.025 1.00 143.61 233 LEU O N 1
ATOM 7359 C CA . LEU C 1 233 ? 82.430 205.876 253.031 1.00 143.61 233 LEU O CA 1
ATOM 7360 C C . LEU C 1 233 ? 81.107 205.294 252.544 1.00 143.61 233 LEU O C 1
ATOM 7361 O O . LEU C 1 233 ? 80.725 205.457 251.382 1.00 143.61 233 LEU O O 1
ATOM 7366 N N . ASP C 1 234 ? 80.412 204.606 253.445 1.00 144.95 234 ASP O N 1
ATOM 7367 C CA . ASP C 1 234 ? 79.144 203.969 253.125 1.00 144.95 234 ASP O CA 1
ATOM 7368 C C . ASP C 1 234 ? 77.974 204.950 253.122 1.00 144.95 234 ASP O C 1
ATOM 7369 O O . ASP C 1 234 ? 77.957 205.947 253.850 1.00 144.95 234 ASP O O 1
ATOM 7374 N N . LYS C 1 235 ? 76.987 204.636 252.285 1.00 145.54 235 LYS O N 1
ATOM 7375 C CA . LYS C 1 235 ? 75.826 205.491 252.051 1.00 145.54 235 LYS O CA 1
ATOM 7376 C C . LYS C 1 235 ? 74.953 205.581 253.299 1.00 145.54 235 LYS O C 1
ATOM 7377 O O . LYS C 1 235 ? 74.396 204.572 253.744 1.00 145.54 235 LYS O O 1
ATOM 7383 N N . ILE C 1 236 ? 74.833 206.783 253.862 1.00 147.56 236 ILE O N 1
ATOM 7384 C CA . ILE C 1 236 ? 74.006 207.034 255.038 1.00 147.56 236 ILE O CA 1
ATOM 7385 C C . ILE C 1 236 ? 73.135 208.241 254.725 1.00 147.56 236 ILE O C 1
ATOM 7386 O O . ILE C 1 236 ? 73.611 209.227 254.153 1.00 147.56 236 ILE O O 1
ATOM 7391 N N . GLU C 1 237 ? 71.859 208.158 255.101 1.00 149.57 237 GLU O N 1
ATOM 7392 C CA . GLU C 1 237 ? 70.879 209.207 254.845 1.00 149.57 237 GLU O CA 1
ATOM 7393 C C . GLU C 1 237 ? 70.196 209.694 256.116 1.00 149.57 237 GLU O C 1
ATOM 7394 O O . GLU C 1 237 ? 69.655 208.892 256.886 1.00 149.57 237 GLU O O 1
ATOM 7400 N N . ASN C 1 238 ? 70.218 211.013 256.315 1.00 150.93 238 ASN O N 1
ATOM 7401 C CA . ASN C 1 238 ? 69.413 211.694 257.334 1.00 150.93 238 ASN O CA 1
ATOM 7402 C C . ASN C 1 238 ? 69.583 211.124 258.744 1.00 150.93 238 ASN O C 1
ATOM 7403 O O . ASN C 1 238 ? 68.630 211.087 259.525 1.00 150.93 238 ASN O O 1
ATOM 7408 N N . ALA C 1 239 ? 70.786 210.681 259.098 1.00 150.41 239 ALA O N 1
ATOM 7409 C CA . ALA C 1 239 ? 70.991 210.046 260.395 1.00 150.41 239 ALA O CA 1
ATOM 7410 C C . ALA C 1 239 ? 71.032 211.103 261.498 1.00 150.41 239 ALA O C 1
ATOM 7411 O O . ALA C 1 239 ? 71.781 212.081 261.406 1.00 150.41 239 ALA O O 1
ATOM 7413 N N . ASN C 1 240 ? 70.223 210.901 262.542 1.00 150.22 240 ASN O N 1
ATOM 7414 C CA . ASN C 1 240 ? 69.912 211.943 263.528 1.00 150.22 240 ASN O CA 1
ATOM 7415 C C . ASN C 1 240 ? 71.050 212.081 264.540 1.00 150.22 240 ASN O C 1
ATOM 7416 O O . ASN C 1 240 ? 70.997 211.579 265.665 1.00 150.22 240 ASN O O 1
ATOM 7421 N N . ILE C 1 241 ? 72.103 212.786 264.123 1.00 151.25 241 ILE O N 1
ATOM 7422 C CA . ILE C 1 241 ? 73.261 213.034 264.978 1.00 151.25 241 ILE O CA 1
ATOM 7423 C C . ILE C 1 241 ? 72.943 213.851 266.229 1.00 151.25 241 ILE O C 1
ATOM 7424 O O . ILE C 1 241 ? 73.786 213.930 267.127 1.00 151.25 241 ILE O O 1
ATOM 7429 N N . LYS C 1 242 ? 71.758 214.461 266.320 1.00 153.21 242 LYS O N 1
ATOM 7430 C CA . LYS C 1 242 ? 71.424 215.235 267.514 1.00 153.21 242 LYS O CA 1
ATOM 7431 C C . LYS C 1 242 ? 71.171 214.335 268.718 1.00 153.21 242 LYS O C 1
ATOM 7432 O O . LYS C 1 242 ? 71.699 214.582 269.809 1.00 153.21 242 LYS O O 1
ATOM 7438 N N . ASP C 1 243 ? 70.366 213.285 268.545 1.00 153.62 243 ASP O N 1
ATOM 7439 C CA . ASP C 1 243 ? 69.973 212.464 269.687 1.00 153.62 243 ASP O CA 1
ATOM 7440 C C . ASP C 1 243 ? 71.170 211.717 270.262 1.00 153.62 243 ASP O C 1
ATOM 7441 O O . ASP C 1 243 ? 71.391 211.723 271.479 1.00 153.62 243 ASP O O 1
ATOM 7446 N N . LYS C 1 244 ? 71.954 211.073 269.403 1.00 152.92 244 LYS O N 1
ATOM 7447 C CA . LYS C 1 244 ? 73.076 210.252 269.831 1.00 152.92 244 LYS O CA 1
ATOM 7448 C C . LYS C 1 244 ? 74.190 210.396 268.808 1.00 152.92 244 LYS O C 1
ATOM 7449 O O . LYS C 1 244 ? 73.961 210.789 267.661 1.00 152.92 244 LYS O O 1
ATOM 7455 N N . ALA C 1 245 ? 75.406 210.075 269.235 1.00 149.77 245 ALA O N 1
ATOM 7456 C CA . ALA C 1 245 ? 76.552 210.066 268.331 1.00 149.77 245 ALA O CA 1
ATOM 7457 C C . ALA C 1 245 ? 76.407 208.930 267.326 1.00 149.77 245 ALA O C 1
ATOM 7458 O O . ALA C 1 245 ? 76.630 207.761 267.650 1.00 149.77 245 ALA O O 1
ATOM 7460 N N . VAL C 1 246 ? 76.031 209.277 266.095 1.00 148.02 246 VAL O N 1
ATOM 7461 C CA . VAL C 1 246 ? 75.886 208.286 265.034 1.00 148.02 246 VAL O CA 1
ATOM 7462 C C . VAL C 1 246 ? 77.268 207.809 264.611 1.00 148.02 246 VAL O C 1
ATOM 7463 O O . VAL C 1 246 ? 78.160 208.622 264.334 1.00 148.02 246 VAL O O 1
ATOM 7467 N N . TYR C 1 247 ? 77.457 206.493 264.557 1.00 144.83 247 TYR O N 1
ATOM 7468 C CA . TYR C 1 247 ? 78.648 205.934 263.926 1.00 144.83 247 TYR O CA 1
ATOM 7469 C C . TYR C 1 247 ? 78.514 205.994 262.409 1.00 144.83 247 TYR O C 1
ATOM 7470 O O . TYR C 1 247 ? 77.546 205.477 261.842 1.00 144.83 247 TYR O O 1
ATOM 7479 N N . VAL C 1 248 ? 79.487 206.625 261.759 1.00 145.09 248 VAL O N 1
ATOM 7480 C CA . VAL C 1 248 ? 79.689 206.488 260.321 1.00 145.09 248 VAL O CA 1
ATOM 7481 C C . VAL C 1 248 ? 80.349 205.146 260.040 1.00 145.09 248 VAL O C 1
ATOM 7482 O O . VAL C 1 248 ? 81.161 204.655 260.833 1.00 145.09 248 VAL O O 1
ATOM 7486 N N . LYS C 1 249 ? 80.007 204.544 258.900 1.00 141.08 249 LYS O N 1
ATOM 7487 C CA . LYS C 1 249 ? 80.376 203.168 258.605 1.00 141.08 249 LYS O CA 1
ATOM 7488 C C . LYS C 1 249 ? 81.029 203.086 257.234 1.00 141.08 249 LYS O C 1
ATOM 7489 O O . LYS C 1 249 ? 80.668 203.816 256.307 1.00 141.08 249 LYS O O 1
ATOM 7495 N N . ALA C 1 250 ? 82.000 202.182 257.121 1.00 139.30 250 ALA O N 1
ATOM 7496 C CA . ALA C 1 250 ? 82.342 201.531 255.862 1.00 139.30 250 ALA O CA 1
ATOM 7497 C C . ALA C 1 250 ? 82.549 200.055 256.153 1.00 139.30 250 ALA O C 1
ATOM 7498 O O . ALA C 1 250 ? 83.374 199.703 257.000 1.00 139.30 250 ALA O O 1
ATOM 7500 N N . VAL C 1 251 ? 81.816 199.196 255.449 1.00 133.80 251 VAL O N 1
ATOM 7501 C CA . VAL C 1 251 ? 81.790 197.775 255.775 1.00 133.80 251 VAL O CA 1
ATOM 7502 C C . VAL C 1 251 ? 82.822 197.023 254.947 1.00 133.80 251 VAL O C 1
ATOM 7503 O O . VAL C 1 251 ? 83.734 196.390 255.492 1.00 133.80 251 VAL O O 1
ATOM 7507 N N . PHE C 1 252 ? 82.685 197.088 253.623 1.00 132.06 252 PHE O N 1
ATOM 7508 C CA . PHE C 1 252 ? 83.663 196.452 252.748 1.00 132.06 252 PHE O CA 1
ATOM 7509 C C . PHE C 1 252 ? 85.048 197.068 252.905 1.00 132.06 252 PHE O C 1
ATOM 7510 O O . PHE C 1 252 ? 86.057 196.356 252.869 1.00 132.06 252 PHE O O 1
ATOM 7518 N N . GLY C 1 253 ? 85.123 198.390 253.060 1.00 136.34 253 GLY O N 1
ATOM 7519 C CA . GLY C 1 253 ? 86.415 199.028 253.263 1.00 136.34 253 GLY O CA 1
ATOM 7520 C C . GLY C 1 253 ? 87.110 198.583 254.537 1.00 136.34 253 GLY O C 1
ATOM 7521 O O . GLY C 1 253 ? 88.324 198.362 254.551 1.00 136.34 253 GLY O O 1
ATOM 7522 N N . ASP C 1 254 ? 86.345 198.414 255.616 1.00 136.52 254 ASP O N 1
ATOM 7523 C CA . ASP C 1 254 ? 86.917 197.925 256.866 1.00 136.52 254 ASP O CA 1
ATOM 7524 C C . ASP C 1 254 ? 87.304 196.454 256.774 1.00 136.52 254 ASP O C 1
ATOM 7525 O O . ASP C 1 254 ? 88.341 196.049 257.312 1.00 136.52 254 ASP O O 1
ATOM 7530 N N . LEU C 1 255 ? 86.483 195.638 256.111 1.00 133.28 255 LEU O N 1
ATOM 7531 C CA . LEU C 1 255 ? 86.870 194.256 255.843 1.00 133.28 255 LEU O CA 1
ATOM 7532 C C . LEU C 1 255 ? 88.195 194.194 255.092 1.00 133.28 255 LEU O C 1
ATOM 7533 O O . LEU C 1 255 ? 89.145 193.540 255.533 1.00 133.28 255 LEU O O 1
ATOM 7538 N N . GLU C 1 256 ? 88.269 194.868 253.944 1.00 133.87 256 GLU O N 1
ATOM 7539 C CA . GLU C 1 256 ? 89.509 194.943 253.178 1.00 133.87 256 GLU O CA 1
ATOM 7540 C C . GLU C 1 256 ? 90.694 195.365 254.041 1.00 133.87 256 GLU O C 1
ATOM 7541 O O . GLU C 1 256 ? 91.734 194.697 254.055 1.00 133.87 256 GLU O O 1
ATOM 7547 N N . LYS C 1 257 ? 90.557 196.477 254.764 1.00 134.13 257 LYS O N 1
ATOM 7548 C CA . LYS C 1 257 ? 91.691 197.020 255.507 1.00 134.13 257 LYS O CA 1
ATOM 7549 C C . LYS C 1 257 ? 92.182 196.069 256.597 1.00 134.13 257 LYS O C 1
ATOM 7550 O O . LYS C 1 257 ? 93.383 195.795 256.695 1.00 134.13 257 LYS O O 1
ATOM 7556 N N . GLN C 1 258 ? 91.273 195.552 257.428 1.00 133.24 258 GLN O N 1
ATOM 7557 C CA . GLN C 1 258 ? 91.707 194.698 258.532 1.00 133.24 258 GLN O CA 1
ATOM 7558 C C . GLN C 1 258 ? 92.198 193.328 258.073 1.00 133.24 258 GLN O C 1
ATOM 7559 O O . GLN C 1 258 ? 93.125 192.777 258.676 1.00 133.24 258 GLN O O 1
ATOM 7565 N N . THR C 1 259 ? 91.606 192.761 257.024 1.00 131.98 259 THR O N 1
ATOM 7566 C CA . THR C 1 259 ? 92.081 191.498 256.465 1.00 131.98 259 THR O CA 1
ATOM 7567 C C . THR C 1 259 ? 93.332 191.638 255.605 1.00 131.98 259 THR O C 1
ATOM 7568 O O . THR C 1 259 ? 93.816 190.621 255.097 1.00 131.98 259 THR O O 1
ATOM 7572 N N . ALA C 1 260 ? 93.836 192.859 255.396 1.00 131.26 260 ALA O N 1
ATOM 7573 C CA . ALA C 1 260 ? 94.991 193.069 254.524 1.00 131.26 260 ALA O CA 1
ATOM 7574 C C . ALA C 1 260 ? 96.156 192.158 254.898 1.00 131.26 260 ALA O C 1
ATOM 7575 O O . ALA C 1 260 ? 96.805 191.573 254.023 1.00 131.26 260 ALA O O 1
ATOM 7577 N N . TYR C 1 261 ? 96.426 192.019 256.194 1.00 132.44 261 TYR O N 1
ATOM 7578 C CA . TYR C 1 261 ? 97.489 191.158 256.696 1.00 132.44 261 TYR O CA 1
ATOM 7579 C C . TYR C 1 261 ? 97.056 189.710 256.883 1.00 132.44 261 TYR O C 1
ATOM 7580 O O . TYR C 1 261 ? 97.900 188.869 257.209 1.00 132.44 261 TYR O O 1
ATOM 7589 N N . ASN C 1 262 ? 95.776 189.393 256.696 1.00 125.95 262 ASN O N 1
ATOM 7590 C CA . ASN C 1 262 ? 95.335 188.006 256.764 1.00 125.95 262 ASN O CA 1
ATOM 7591 C C . ASN C 1 262 ? 95.894 187.249 255.564 1.00 125.95 262 ASN O C 1
ATOM 7592 O O . ASN C 1 262 ? 95.673 187.636 254.412 1.00 125.95 262 ASN O O 1
ATOM 7597 N N . GLY C 1 263 ? 96.615 186.170 255.847 1.00 120.41 263 GLY O N 1
ATOM 7598 C CA . GLY C 1 263 ? 97.228 185.273 254.893 1.00 120.41 263 GLY O CA 1
ATOM 7599 C C . GLY C 1 263 ? 96.386 184.149 254.336 1.00 120.41 263 GLY O C 1
ATOM 7600 O O . GLY C 1 263 ? 96.885 183.412 253.480 1.00 120.41 263 GLY O O 1
ATOM 7601 N N . ILE C 1 264 ? 95.137 183.980 254.769 1.00 117.43 264 ILE O N 1
ATOM 7602 C CA . ILE C 1 264 ? 94.347 182.806 254.426 1.00 117.43 264 ILE O CA 1
ATOM 7603 C C . ILE C 1 264 ? 93.244 183.134 253.425 1.00 117.43 264 ILE O C 1
ATOM 7604 O O . ILE C 1 264 ? 93.008 182.355 252.500 1.00 117.43 264 ILE O O 1
ATOM 7609 N N . VAL C 1 265 ? 92.556 184.266 253.582 1.00 118.24 265 VAL O N 1
ATOM 7610 C CA . VAL C 1 265 ? 91.392 184.585 252.759 1.00 118.24 265 VAL O CA 1
ATOM 7611 C C . VAL C 1 265 ? 91.504 186.023 252.271 1.00 118.24 265 VAL O C 1
ATOM 7612 O O . VAL C 1 265 ? 91.941 186.912 253.010 1.00 118.24 265 VAL O O 1
ATOM 7616 N N . SER C 1 266 ? 91.107 186.240 251.018 1.00 118.22 266 SER O N 1
ATOM 7617 C CA . SER C 1 266 ? 90.912 187.556 250.427 1.00 118.22 266 SER O CA 1
ATOM 7618 C C . SER C 1 266 ? 89.452 187.707 250.016 1.00 118.22 266 SER O C 1
ATOM 7619 O O . SER C 1 266 ? 88.801 186.731 249.632 1.00 118.22 266 SER O O 1
ATOM 7622 N N . PHE C 1 267 ? 88.939 188.935 250.093 1.00 122.81 267 PHE O N 1
ATOM 7623 C CA . PHE C 1 267 ? 87.523 189.212 249.884 1.00 122.81 267 PHE O CA 1
ATOM 7624 C C . PHE C 1 267 ? 87.325 190.225 248.765 1.00 122.81 267 PHE O C 1
ATOM 7625 O O . PHE C 1 267 ? 88.097 191.179 248.628 1.00 122.81 267 PHE O O 1
ATOM 7633 N N . GLU C 1 268 ? 86.278 190.003 247.970 1.00 126.28 268 GLU O N 1
ATOM 7634 C CA . GLU C 1 268 ? 85.871 190.902 246.900 1.00 126.28 268 GLU O CA 1
ATOM 7635 C C . GLU C 1 268 ? 84.350 190.937 246.862 1.00 126.28 268 GLU O C 1
ATOM 7636 O O . GLU C 1 268 ? 83.685 189.984 247.276 1.00 126.28 268 GLU O O 1
ATOM 7642 N N . GLN C 1 269 ? 83.803 192.040 246.354 1.00 131.64 269 GLN O N 1
ATOM 7643 C CA . GLN C 1 269 ? 82.382 192.338 246.471 1.00 131.64 269 GLN O CA 1
ATOM 7644 C C . GLN C 1 269 ? 81.661 192.138 245.144 1.00 131.64 269 GLN O C 1
ATOM 7645 O O . GLN C 1 269 ? 82.178 192.496 244.081 1.00 131.64 269 GLN O O 1
ATOM 7651 N N . LEU C 1 270 ? 80.461 191.563 245.222 1.00 131.34 270 LEU O N 1
ATOM 7652 C CA . LEU C 1 270 ? 79.643 191.296 244.046 1.00 131.34 270 LEU O CA 1
ATOM 7653 C C . LEU C 1 270 ? 78.977 192.579 243.562 1.00 131.34 270 LEU O C 1
ATOM 7654 O O . LEU C 1 270 ? 78.429 193.342 244.364 1.00 131.34 270 LEU O O 1
ATOM 7659 N N . ASN C 1 271 ? 79.017 192.811 242.254 1.00 134.40 271 ASN O N 1
ATOM 7660 C CA . ASN C 1 271 ? 78.211 193.866 241.647 1.00 134.40 271 ASN O CA 1
ATOM 7661 C C . ASN C 1 271 ? 76.779 193.383 241.446 1.00 134.40 271 ASN O C 1
ATOM 7662 O O . ASN C 1 271 ? 76.348 192.417 242.075 1.00 134.40 271 ASN O O 1
ATOM 7667 N N . SER C 1 295 ? 76.527 200.118 238.084 1.00 141.20 295 SER O N 1
ATOM 7668 C CA . SER C 1 295 ? 75.907 198.820 238.324 1.00 141.20 295 SER O CA 1
ATOM 7669 C C . SER C 1 295 ? 75.291 198.773 239.726 1.00 141.20 295 SER O C 1
ATOM 7670 O O . SER C 1 295 ? 75.779 199.444 240.634 1.00 141.20 295 SER O O 1
ATOM 7673 N N . PRO C 1 296 ? 74.228 197.987 239.915 1.00 141.61 296 PRO O N 1
ATOM 7674 C CA . PRO C 1 296 ? 73.791 197.689 241.281 1.00 141.61 296 PRO O CA 1
ATOM 7675 C C . PRO C 1 296 ? 74.847 196.889 242.026 1.00 141.61 296 PRO O C 1
ATOM 7676 O O . PRO C 1 296 ? 75.568 196.076 241.442 1.00 141.61 296 PRO O O 1
ATOM 7680 N N . ILE C 1 297 ? 74.936 197.133 243.331 1.00 137.66 297 ILE O N 1
ATOM 7681 C CA . ILE C 1 297 ? 75.888 196.456 244.202 1.00 137.66 297 ILE O CA 1
ATOM 7682 C C . ILE C 1 297 ? 75.126 195.864 245.379 1.00 137.66 297 ILE O C 1
ATOM 7683 O O . ILE C 1 297 ? 74.213 196.494 245.923 1.00 137.66 297 ILE O O 1
ATOM 7688 N N . LYS C 1 298 ? 75.501 194.647 245.761 1.00 132.31 298 LYS O N 1
ATOM 7689 C CA . LYS C 1 298 ? 74.765 193.900 246.770 1.00 132.31 298 LYS O CA 1
ATOM 7690 C C . LYS C 1 298 ? 75.138 194.384 248.166 1.00 132.31 298 LYS O C 1
ATOM 7691 O O . LYS C 1 298 ? 76.312 194.620 248.464 1.00 132.31 298 LYS O O 1
ATOM 7697 N N . THR C 1 299 ? 74.129 194.539 249.019 1.00 133.57 299 THR O N 1
ATOM 7698 C CA . THR C 1 299 ? 74.372 194.934 250.399 1.00 133.57 299 THR O CA 1
ATOM 7699 C C . THR C 1 299 ? 75.071 193.811 251.158 1.00 133.57 299 THR O C 1
ATOM 7700 O O . THR C 1 299 ? 74.682 192.643 251.060 1.00 133.57 299 THR O O 1
ATOM 7704 N N . ILE C 1 300 ? 76.105 194.170 251.919 1.00 131.00 300 ILE O N 1
ATOM 7705 C CA . ILE C 1 300 ? 76.809 193.197 252.745 1.00 131.00 300 ILE O CA 1
ATOM 7706 C C . ILE C 1 300 ? 75.904 192.785 253.898 1.00 131.00 300 ILE O C 1
ATOM 7707 O O . ILE C 1 300 ? 75.404 193.633 254.648 1.00 131.00 300 ILE O O 1
ATOM 7712 N N . GLU C 1 301 ? 75.682 191.476 254.039 1.00 131.57 301 GLU O N 1
ATOM 7713 C CA . GLU C 1 301 ? 74.773 190.933 255.039 1.00 131.57 301 GLU O CA 1
ATOM 7714 C C . GLU C 1 301 ? 75.385 189.707 255.709 1.00 131.57 301 GLU O C 1
ATOM 7715 O O . GLU C 1 301 ? 76.099 188.937 255.049 1.00 131.57 301 GLU O O 1
ATOM 7721 N N . PRO C 1 302 ? 75.140 189.499 257.008 1.00 131.89 302 PRO O N 1
ATOM 7722 C CA . PRO C 1 302 ? 75.691 188.316 257.680 1.00 131.89 302 PRO O CA 1
ATOM 7723 C C . PRO C 1 302 ? 75.153 187.025 257.080 1.00 131.89 302 PRO O C 1
ATOM 7724 O O . PRO C 1 302 ? 74.063 186.989 256.504 1.00 131.89 302 PRO O O 1
ATOM 7728 N N . PHE C 1 303 ? 75.936 185.957 257.222 1.00 128.36 303 PHE O N 1
ATOM 7729 C CA . PHE C 1 303 ? 75.575 184.665 256.657 1.00 128.36 303 PHE O CA 1
ATOM 7730 C C . PHE C 1 303 ? 76.115 183.547 257.537 1.00 128.36 303 PHE O C 1
ATOM 7731 O O . PHE C 1 303 ? 77.164 183.683 258.172 1.00 128.36 303 PHE O O 1
ATOM 7739 N N . GLU C 1 304 ? 75.377 182.439 257.562 1.00 127.03 304 GLU O N 1
ATOM 7740 C CA . GLU C 1 304 ? 75.850 181.222 258.208 1.00 127.03 304 GLU O CA 1
ATOM 7741 C C . GLU C 1 304 ? 77.151 180.741 257.580 1.00 127.03 304 GLU O C 1
ATOM 7742 O O . GLU C 1 304 ? 77.340 180.820 256.365 1.00 127.03 304 GLU O O 1
ATOM 7748 N N . LEU C 1 305 ? 78.059 180.275 258.434 1.00 124.75 305 LEU O N 1
ATOM 7749 C CA . LEU C 1 305 ? 79.394 179.862 258.019 1.00 124.75 305 LEU O CA 1
ATOM 7750 C C . LEU C 1 305 ? 79.349 178.841 256.886 1.00 124.75 305 LEU O C 1
ATOM 7751 O O . LEU C 1 305 ? 78.590 177.869 256.940 1.00 124.75 305 LEU O O 1
ATOM 7756 N N . THR C 1 306 ? 80.167 179.071 255.854 1.00 123.84 306 THR O N 1
ATOM 7757 C CA . THR C 1 306 ? 80.227 178.212 254.676 1.00 123.84 306 THR O CA 1
ATOM 7758 C C . THR C 1 306 ? 81.661 177.758 254.433 1.00 123.84 306 THR O C 1
ATOM 7759 O O . THR C 1 306 ? 82.616 178.494 254.695 1.00 123.84 306 THR O O 1
ATOM 7763 N N . LYS C 1 307 ? 81.798 176.533 253.929 1.00 118.65 307 LYS O N 1
ATOM 7764 C CA . LYS C 1 307 ? 83.062 176.056 253.382 1.00 118.65 307 LYS O CA 1
ATOM 7765 C C . LYS C 1 307 ? 83.314 176.633 251.994 1.00 118.65 307 LYS O C 1
ATOM 7766 O O . LYS C 1 307 ? 82.384 176.892 251.225 1.00 118.65 307 LYS O O 1
ATOM 7772 N N . LEU C 1 308 ? 84.592 176.831 251.678 1.00 114.63 308 LEU O N 1
ATOM 7773 C CA . LEU C 1 308 ? 85.014 177.075 250.307 1.00 114.63 308 LEU O CA 1
ATOM 7774 C C . LEU C 1 308 ? 84.990 175.785 249.492 1.00 114.63 308 LEU O C 1
ATOM 7775 O O . LEU C 1 308 ? 85.175 174.686 250.022 1.00 114.63 308 LEU O O 1
ATOM 7780 N N . LYS C 1 309 ? 84.760 175.934 248.187 1.00 111.50 309 LYS O N 1
ATOM 7781 C CA . LYS C 1 309 ? 84.604 174.808 247.274 1.00 111.50 309 LYS O CA 1
ATOM 7782 C C . LYS C 1 309 ? 85.400 175.047 245.997 1.00 111.50 309 LYS O C 1
ATOM 7783 O O . LYS C 1 309 ? 85.845 176.161 245.708 1.00 111.50 309 LYS O O 1
ATOM 7789 N N . GLY C 1 310 ? 85.571 173.972 245.227 1.00 105.87 310 GLY O N 1
ATOM 7790 C CA . GLY C 1 310 ? 86.158 174.025 243.903 1.00 105.87 310 GLY O CA 1
ATOM 7791 C C . GLY C 1 310 ? 87.662 174.167 243.829 1.00 105.87 310 GLY O C 1
ATOM 7792 O O . GLY C 1 310 ? 88.208 174.160 242.719 1.00 105.87 310 GLY O O 1
ATOM 7793 N N . GLY C 1 311 ? 88.358 174.293 244.955 1.00 104.55 311 GLY O N 1
ATOM 7794 C CA . GLY C 1 311 ? 89.808 174.242 244.939 1.00 104.55 311 GLY O CA 1
ATOM 7795 C C . GLY C 1 311 ? 90.287 172.839 244.614 1.00 104.55 311 GLY O C 1
ATOM 7796 O O . GLY C 1 311 ? 89.948 171.882 245.330 1.00 104.55 311 GLY O O 1
ATOM 7797 N N . THR C 1 312 ? 91.066 172.691 243.542 1.00 98.95 312 THR O N 1
ATOM 7798 C CA . THR C 1 312 ? 91.605 171.384 243.190 1.00 98.95 312 THR O CA 1
ATOM 7799 C C . THR C 1 312 ? 92.832 171.550 242.304 1.00 98.95 312 THR O C 1
ATOM 7800 O O . THR C 1 312 ? 92.947 172.519 241.549 1.00 98.95 312 THR O O 1
ATOM 7804 N N . ASN C 1 313 ? 93.741 170.582 242.408 1.00 93.69 313 ASN O N 1
ATOM 7805 C CA . ASN C 1 313 ? 94.719 170.323 241.359 1.00 93.69 313 ASN O CA 1
ATOM 7806 C C . ASN C 1 313 ? 94.035 169.862 240.076 1.00 93.69 313 ASN O C 1
ATOM 7807 O O . ASN C 1 313 ? 92.987 169.212 240.103 1.00 93.69 313 ASN O O 1
ATOM 7812 N N . GLY C 1 314 ? 94.639 170.212 238.939 1.00 92.22 314 GLY O N 1
ATOM 7813 C CA . GLY C 1 314 ? 94.319 169.592 237.671 1.00 92.22 314 GLY O CA 1
ATOM 7814 C C . GLY C 1 314 ? 95.135 168.337 237.415 1.00 92.22 314 GLY O C 1
ATOM 7815 O O . GLY C 1 314 ? 95.836 167.819 238.286 1.00 92.22 314 GLY O O 1
ATOM 7816 N N . GLU C 1 315 ? 95.033 167.844 236.182 1.00 91.32 315 GLU O N 1
ATOM 7817 C CA . GLU C 1 315 ? 95.917 166.785 235.717 1.00 91.32 315 GLU O CA 1
ATOM 7818 C C . GLU C 1 315 ? 97.359 167.285 235.581 1.00 91.32 315 GLU O C 1
ATOM 7819 O O . GLU C 1 315 ? 97.589 168.450 235.247 1.00 91.32 315 GLU O O 1
ATOM 7825 N N . PRO C 1 316 ? 98.348 166.426 235.833 1.00 86.33 316 PRO O N 1
ATOM 7826 C CA . PRO C 1 316 ? 99.750 166.829 235.647 1.00 86.33 316 PRO O CA 1
ATOM 7827 C C . PRO C 1 316 ? 100.025 167.163 234.191 1.00 86.33 316 PRO O C 1
ATOM 7828 O O . PRO C 1 316 ? 99.571 166.434 233.296 1.00 86.33 316 PRO O O 1
ATOM 7832 N N . PRO C 1 317 ? 100.755 168.243 233.897 1.00 76.17 317 PRO O N 1
ATOM 7833 C CA . PRO C 1 317 ? 100.873 168.667 232.497 1.00 76.17 317 PRO O CA 1
ATOM 7834 C C . PRO C 1 317 ? 101.687 167.682 231.669 1.00 76.17 317 PRO O C 1
ATOM 7835 O O . PRO C 1 317 ? 102.709 167.153 232.112 1.00 76.17 317 PRO O O 1
ATOM 7839 N N . ALA C 1 318 ? 101.206 167.444 230.447 1.00 73.12 318 ALA O N 1
ATOM 7840 C CA . ALA C 1 318 ? 101.899 166.576 229.500 1.00 73.12 318 ALA O CA 1
ATOM 7841 C C . ALA C 1 318 ? 103.252 167.128 229.065 1.00 73.12 318 ALA O C 1
ATOM 7842 O O . ALA C 1 318 ? 104.162 166.352 228.753 1.00 73.12 318 ALA O O 1
ATOM 7844 N N . THR C 1 319 ? 103.407 168.451 229.032 1.00 69.31 319 THR O N 1
ATOM 7845 C CA . THR C 1 319 ? 104.689 169.091 228.759 1.00 69.31 319 THR O CA 1
ATOM 7846 C C . THR C 1 319 ? 105.065 170.085 229.848 1.00 69.31 319 THR O C 1
ATOM 7847 O O . THR C 1 319 ? 104.220 170.837 230.342 1.00 69.31 319 THR O O 1
ATOM 7851 N N . TRP C 1 320 ? 106.345 170.068 230.216 1.00 62.66 320 TRP O N 1
ATOM 7852 C CA . TRP C 1 320 ? 106.925 171.019 231.154 1.00 62.66 320 TRP O CA 1
ATOM 7853 C C . TRP C 1 320 ? 107.676 172.146 230.455 1.00 62.66 320 TRP O C 1
ATOM 7854 O O . TRP C 1 320 ? 108.188 173.043 231.131 1.00 62.66 320 TRP O O 1
ATOM 7865 N N . ALA C 1 321 ? 107.769 172.104 229.123 1.00 63.04 321 ALA O N 1
ATOM 7866 C CA . ALA C 1 321 ? 108.578 173.062 228.373 1.00 63.04 321 ALA O CA 1
ATOM 7867 C C . ALA C 1 321 ? 108.184 174.504 228.678 1.00 63.04 321 ALA O C 1
ATOM 7868 O O . ALA C 1 321 ? 109.027 175.326 229.054 1.00 63.04 321 ALA O O 1
ATOM 7870 N N . ASP C 1 322 ? 106.901 174.826 228.523 1.00 64.70 322 ASP O N 1
ATOM 7871 C CA . ASP C 1 322 ? 106.395 176.169 228.783 1.00 64.70 322 ASP O CA 1
ATOM 7872 C C . ASP C 1 322 ? 106.458 176.587 230.248 1.00 64.70 322 ASP O C 1
ATOM 7873 O O . ASP C 1 322 ? 106.299 177.779 230.532 1.00 64.70 322 ASP O O 1
ATOM 7878 N N . LYS C 1 323 ? 106.678 175.658 231.176 1.00 66.05 323 LYS O N 1
ATOM 7879 C CA . LYS C 1 323 ? 106.927 176.013 232.570 1.00 66.05 323 LYS O CA 1
ATOM 7880 C C . LYS C 1 323 ? 108.410 176.190 232.879 1.00 66.05 323 LYS O C 1
ATOM 7881 O O . LYS C 1 323 ? 108.777 177.112 233.614 1.00 66.05 323 LYS O O 1
ATOM 7887 N N . LEU C 1 324 ? 109.270 175.326 232.339 1.00 58.69 324 LEU O N 1
ATOM 7888 C CA . LEU C 1 324 ? 110.711 175.547 232.439 1.00 58.69 324 LEU O CA 1
ATOM 7889 C C . LEU C 1 324 ? 111.118 176.916 231.904 1.00 58.69 324 LEU O C 1
ATOM 7890 O O . LEU C 1 324 ? 112.096 177.501 232.379 1.00 58.69 324 LEU O O 1
ATOM 7895 N N . ASP C 1 325 ? 110.390 177.433 230.912 1.00 60.69 325 ASP O N 1
ATOM 7896 C CA . ASP C 1 325 ? 110.629 178.783 230.410 1.00 60.69 325 ASP O CA 1
ATOM 7897 C C . ASP C 1 325 ? 110.586 179.845 231.505 1.00 60.69 325 ASP O C 1
ATOM 7898 O O . ASP C 1 325 ? 111.244 180.884 231.381 1.00 60.69 325 ASP O O 1
ATOM 7903 N N . LYS C 1 326 ? 109.824 179.617 232.578 1.00 60.18 326 LYS O N 1
ATOM 7904 C CA . LYS C 1 326 ? 109.756 180.606 233.651 1.00 60.18 326 LYS O CA 1
ATOM 7905 C C . LYS C 1 326 ? 111.093 180.801 234.355 1.00 60.18 326 LYS O C 1
ATOM 7906 O O . LYS C 1 326 ? 111.335 181.875 234.916 1.00 60.18 326 LYS O O 1
ATOM 7912 N N . PHE C 1 327 ? 111.976 179.802 234.340 1.00 56.82 327 PHE O N 1
ATOM 7913 C CA . PHE C 1 327 ? 113.296 179.988 234.934 1.00 56.82 327 PHE O CA 1
ATOM 7914 C C . PHE C 1 327 ? 114.203 180.880 234.097 1.00 56.82 327 PHE O C 1
ATOM 7915 O O . PHE C 1 327 ? 115.266 181.279 234.583 1.00 56.82 327 PHE O O 1
ATOM 7923 N N . ALA C 1 328 ? 113.820 181.194 232.863 1.00 58.11 328 ALA O N 1
ATOM 7924 C CA . ALA C 1 328 ? 114.613 182.085 232.028 1.00 58.11 328 ALA O CA 1
ATOM 7925 C C . ALA C 1 328 ? 114.747 183.463 232.664 1.00 58.11 328 ALA O C 1
ATOM 7926 O O . ALA C 1 328 ? 113.757 184.065 233.087 1.00 58.11 328 ALA O O 1
ATOM 7928 N N . HIS C 1 329 ? 115.982 183.962 232.724 1.00 58.34 329 HIS O N 1
ATOM 7929 C CA . HIS C 1 329 ? 116.375 185.192 233.408 1.00 58.34 329 HIS O CA 1
ATOM 7930 C C . HIS C 1 329 ? 116.226 185.145 234.926 1.00 58.34 329 HIS O C 1
ATOM 7931 O O . HIS C 1 329 ? 116.477 186.163 235.581 1.00 58.34 329 HIS O O 1
ATOM 7938 N N . GLU C 1 330 ? 115.828 184.018 235.509 1.00 59.86 330 GLU O N 1
ATOM 7939 C CA . GLU C 1 330 ? 116.129 183.741 236.908 1.00 59.86 330 GLU O CA 1
ATOM 7940 C C . GLU C 1 330 ? 117.552 183.205 237.007 1.00 59.86 330 GLU O C 1
ATOM 7941 O O . GLU C 1 330 ? 117.859 182.136 236.469 1.00 59.86 330 GLU O O 1
ATOM 7947 N N . GLY C 1 331 ? 118.415 183.947 237.694 1.00 54.92 331 GLY O N 1
ATOM 7948 C CA . GLY C 1 331 ? 119.849 183.777 237.561 1.00 54.92 331 GLY O CA 1
ATOM 7949 C C . GLY C 1 331 ? 120.402 182.558 238.270 1.00 54.92 331 GLY O C 1
ATOM 7950 O O . GLY C 1 331 ? 121.246 182.691 239.160 1.00 54.92 331 GLY O O 1
ATOM 7951 N N . GLY C 1 332 ? 119.945 181.377 237.881 1.00 51.43 332 GLY O N 1
ATOM 7952 C CA . GLY C 1 332 ? 120.344 180.144 238.546 1.00 51.43 332 GLY O CA 1
ATOM 7953 C C . GLY C 1 332 ? 120.829 179.123 237.544 1.00 51.43 332 GLY O C 1
ATOM 7954 O O . GLY C 1 332 ? 120.315 179.037 236.432 1.00 51.43 332 GLY O O 1
ATOM 7955 N N . TYR C 1 333 ? 121.823 178.339 237.956 1.00 47.17 333 TYR O N 1
ATOM 7956 C CA . TYR C 1 333 ? 122.715 177.654 237.030 1.00 47.17 333 TYR O CA 1
ATOM 7957 C C . TYR C 1 333 ? 122.468 176.157 236.918 1.00 47.17 333 TYR O C 1
ATOM 7958 O O . TYR C 1 333 ? 122.492 175.628 235.807 1.00 47.17 333 TYR O O 1
ATOM 7967 N N . TYR C 1 334 ? 122.227 175.451 238.021 1.00 45.78 334 TYR O N 1
ATOM 7968 C CA . TYR C 1 334 ? 121.912 174.027 237.984 1.00 45.78 334 TYR O CA 1
ATOM 7969 C C . TYR C 1 334 ? 120.417 173.798 238.151 1.00 45.78 334 TYR O C 1
ATOM 7970 O O . TYR C 1 334 ? 119.771 174.426 238.993 1.00 45.78 334 TYR O O 1
ATOM 7979 N N . ILE C 1 335 ? 119.876 172.895 237.336 1.00 48.69 335 ILE O N 1
ATOM 7980 C CA . ILE C 1 335 ? 118.467 172.517 237.362 1.00 48.69 335 ILE O CA 1
ATOM 7981 C C . ILE C 1 335 ? 118.403 171.015 237.589 1.00 48.69 335 ILE O C 1
ATOM 7982 O O . ILE C 1 335 ? 119.239 170.272 237.066 1.00 48.69 335 ILE O O 1
ATOM 7987 N N . VAL C 1 336 ? 117.434 170.563 238.385 1.00 49.59 336 VAL O N 1
ATOM 7988 C CA . VAL C 1 336 ? 117.041 169.163 238.416 1.00 49.59 336 VAL O CA 1
ATOM 7989 C C . VAL C 1 336 ? 115.529 169.091 238.236 1.00 49.59 336 VAL O C 1
ATOM 7990 O O . VAL C 1 336 ? 114.788 169.664 239.038 1.00 49.59 336 VAL O O 1
ATOM 7994 N N . PRO C 1 337 ? 115.012 168.407 237.210 1.00 51.49 337 PRO O N 1
ATOM 7995 C CA . PRO C 1 337 ? 113.579 168.097 237.196 1.00 51.49 337 PRO O CA 1
ATOM 7996 C C . PRO C 1 337 ? 113.301 166.867 238.046 1.00 51.49 337 PRO O C 1
ATOM 7997 O O . PRO C 1 337 ? 113.992 165.853 237.932 1.00 51.49 337 PRO O O 1
ATOM 8001 N N . LEU C 1 338 ? 112.283 166.955 238.900 1.00 55.30 338 LEU O N 1
ATOM 8002 C CA . LEU C 1 338 ? 111.887 165.822 239.733 1.00 55.30 338 LEU O CA 1
ATOM 8003 C C . LEU C 1 338 ? 111.003 164.847 238.951 1.00 55.30 338 LEU O C 1
ATOM 8004 O O . LEU C 1 338 ? 109.829 164.642 239.256 1.00 55.30 338 LEU O O 1
ATOM 8009 N N . SER C 1 339 ? 111.585 164.242 237.915 1.00 55.96 339 SER O N 1
ATOM 8010 C CA . SER C 1 339 ? 110.893 163.189 237.185 1.00 55.96 339 SER O CA 1
ATOM 8011 C C . SER C 1 339 ? 111.906 162.239 236.565 1.00 55.96 339 SER O C 1
ATOM 8012 O O . SER C 1 339 ? 113.034 162.627 236.253 1.00 55.96 339 SER O O 1
ATOM 8015 N N . SER C 1 340 ? 111.487 160.988 236.389 1.00 53.78 340 SER O N 1
ATOM 8016 C CA . SER C 1 340 ? 112.293 159.962 235.738 1.00 53.78 340 SER O CA 1
ATOM 8017 C C . SER C 1 340 ? 111.995 159.812 234.249 1.00 53.78 340 SER O C 1
ATOM 8018 O O . SER C 1 340 ? 112.631 158.985 233.589 1.00 53.78 340 SER O O 1
ATOM 8021 N N . LYS C 1 341 ? 111.047 160.575 233.709 1.00 58.21 341 LYS O N 1
ATOM 8022 C CA . LYS C 1 341 ? 110.595 160.387 232.335 1.00 58.21 341 LYS O CA 1
ATOM 8023 C C . LYS C 1 341 ? 111.591 160.967 231.338 1.00 58.21 341 LYS O C 1
ATOM 8024 O O . LYS C 1 341 ? 111.982 162.133 231.438 1.00 58.21 341 LYS O O 1
ATOM 8030 N N . GLN C 1 342 ? 112.001 160.133 230.378 1.00 58.53 342 GLN O N 1
ATOM 8031 C CA . GLN C 1 342 ? 112.964 160.549 229.359 1.00 58.53 342 GLN O CA 1
ATOM 8032 C C . GLN C 1 342 ? 112.489 161.782 228.599 1.00 58.53 342 GLN O C 1
ATOM 8033 O O . GLN C 1 342 ? 113.302 162.629 228.217 1.00 58.53 342 GLN O O 1
ATOM 8039 N N . SER C 1 343 ? 111.189 161.875 228.324 1.00 58.75 343 SER O N 1
ATOM 8040 C CA . SER C 1 343 ? 110.643 163.059 227.662 1.00 58.75 343 SER O CA 1
ATOM 8041 C C . SER C 1 343 ? 110.920 164.337 228.450 1.00 58.75 343 SER O C 1
ATOM 8042 O O . SER C 1 343 ? 111.328 165.354 227.878 1.00 58.75 343 SER O O 1
ATOM 8045 N N . VAL C 1 344 ? 110.722 164.300 229.767 1.00 57.20 344 VAL O N 1
ATOM 8046 C CA . VAL C 1 344 ? 111.056 165.445 230.616 1.00 57.20 344 VAL O CA 1
ATOM 8047 C C . VAL C 1 344 ? 112.552 165.737 230.573 1.00 57.20 344 VAL O C 1
ATOM 8048 O O . VAL C 1 344 ? 112.973 166.902 230.581 1.00 57.20 344 VAL O O 1
ATOM 8052 N N . HIS C 1 345 ? 113.379 164.695 230.537 1.00 55.88 345 HIS O N 1
ATOM 8053 C CA . HIS C 1 345 ? 114.822 164.903 230.453 1.00 55.88 345 HIS O CA 1
ATOM 8054 C C . HIS C 1 345 ? 115.228 165.554 229.134 1.00 55.88 345 HIS O C 1
ATOM 8055 O O . HIS C 1 345 ? 116.084 166.444 229.117 1.00 55.88 345 HIS O O 1
ATOM 8062 N N . ALA C 1 346 ? 114.620 165.146 228.023 1.00 59.06 346 ALA O N 1
ATOM 8063 C CA . ALA C 1 346 ? 114.881 165.809 226.748 1.00 59.06 346 ALA O CA 1
ATOM 8064 C C . ALA C 1 346 ? 114.375 167.248 226.739 1.00 59.06 346 ALA O C 1
ATOM 8065 O O . ALA C 1 346 ? 115.035 168.139 226.190 1.00 59.06 346 ALA O O 1
ATOM 8067 N N . GLU C 1 347 ? 113.209 167.496 227.336 1.00 58.44 347 GLU O N 1
ATOM 8068 C CA . GLU C 1 347 ? 112.721 168.864 227.495 1.00 58.44 347 GLU O CA 1
ATOM 8069 C C . GLU C 1 347 ? 113.729 169.747 228.223 1.00 58.44 347 GLU O C 1
ATOM 8070 O O . GLU C 1 347 ? 114.105 170.818 227.730 1.00 58.44 347 GLU O O 1
ATOM 8076 N N . VAL C 1 348 ? 114.148 169.338 229.422 1.00 54.41 348 VAL O N 1
ATOM 8077 C CA . VAL C 1 348 ? 115.095 170.157 230.179 1.00 54.41 348 VAL O CA 1
ATOM 8078 C C . VAL C 1 348 ? 116.438 170.264 229.458 1.00 54.41 348 VAL O C 1
ATOM 8079 O O . VAL C 1 348 ? 117.109 171.298 229.535 1.00 54.41 348 VAL O O 1
ATOM 8083 N N . ALA C 1 349 ? 116.872 169.199 228.781 1.00 53.45 349 ALA O N 1
ATOM 8084 C CA . ALA C 1 349 ? 118.068 169.283 227.945 1.00 53.45 349 ALA O CA 1
ATOM 8085 C C . ALA C 1 349 ? 117.955 170.396 226.908 1.00 53.45 349 ALA O C 1
ATOM 8086 O O . ALA C 1 349 ? 118.860 171.228 226.767 1.00 53.45 349 ALA O O 1
ATOM 8088 N N . SER C 1 350 ? 116.839 170.428 226.181 1.00 57.20 350 SER O N 1
ATOM 8089 C CA . SER C 1 350 ? 116.599 171.484 225.199 1.00 57.20 350 SER O CA 1
ATOM 8090 C C . SER C 1 350 ? 116.569 172.866 225.840 1.00 57.20 350 SER O C 1
ATOM 8091 O O . SER C 1 350 ? 117.103 173.829 225.276 1.00 57.20 350 SER O O 1
ATOM 8094 N N . PHE C 1 351 ? 115.923 172.996 226.997 1.00 55.13 351 PHE O N 1
ATOM 8095 C CA . PHE C 1 351 ? 115.871 174.291 227.673 1.00 55.13 351 PHE O CA 1
ATOM 8096 C C . PHE C 1 351 ? 117.258 174.768 228.091 1.00 55.13 351 PHE O C 1
ATOM 8097 O O . PHE C 1 351 ? 117.615 175.934 227.882 1.00 55.13 351 PHE O O 1
ATOM 8105 N N . VAL C 1 352 ? 118.043 173.888 228.710 1.00 52.20 352 VAL O N 1
ATOM 8106 C CA . VAL C 1 352 ? 119.434 174.200 229.039 1.00 52.20 352 VAL O CA 1
ATOM 8107 C C . VAL C 1 352 ? 120.198 174.644 227.798 1.00 52.20 352 VAL O C 1
ATOM 8108 O O . VAL C 1 352 ? 120.919 175.648 227.816 1.00 52.20 352 VAL O O 1
ATOM 8112 N N . LYS C 1 353 ? 120.043 173.903 226.700 1.00 54.17 353 LYS O N 1
ATOM 8113 C CA . LYS C 1 353 ? 120.717 174.247 225.450 1.00 54.17 353 LYS O CA 1
ATOM 8114 C C . LYS C 1 353 ? 120.349 175.647 224.970 1.00 54.17 353 LYS O C 1
ATOM 8115 O O . LYS C 1 353 ? 121.229 176.460 224.665 1.00 54.17 353 LYS O O 1
ATOM 8121 N N . GLU C 1 354 ? 119.054 175.948 224.884 1.00 56.57 354 GLU O N 1
ATOM 8122 C CA . GLU C 1 354 ? 118.648 177.242 224.341 1.00 56.57 354 GLU O CA 1
ATOM 8123 C C . GLU C 1 354 ? 119.028 178.391 225.270 1.00 56.57 354 GLU O C 1
ATOM 8124 O O . GLU C 1 354 ? 119.389 179.474 224.795 1.00 56.57 354 GLU O O 1
ATOM 8130 N N . ARG C 1 355 ? 118.954 178.196 226.588 1.00 55.07 355 ARG O N 1
ATOM 8131 C CA . ARG C 1 355 ? 119.390 179.265 227.483 1.00 55.07 355 ARG O CA 1
ATOM 8132 C C . ARG C 1 355 ? 120.896 179.480 227.390 1.00 55.07 355 ARG O C 1
ATOM 8133 O O . ARG C 1 355 ? 121.366 180.623 227.417 1.00 55.07 355 ARG O O 1
ATOM 8141 N N . SER C 1 356 ? 121.669 178.397 227.294 1.00 53.90 356 SER O N 1
ATOM 8142 C CA . SER C 1 356 ? 123.110 178.516 227.096 1.00 53.90 356 SER O CA 1
ATOM 8143 C C . SER C 1 356 ? 123.433 179.294 225.827 1.00 53.90 356 SER O C 1
ATOM 8144 O O . SER C 1 356 ? 124.219 180.247 225.848 1.00 53.90 356 SER O O 1
ATOM 8147 N N . ASP C 1 357 ? 122.833 178.894 224.706 1.00 56.05 357 ASP O N 1
ATOM 8148 C CA . ASP C 1 357 ? 123.115 179.535 223.425 1.00 56.05 357 ASP O CA 1
ATOM 8149 C C . ASP C 1 357 ? 122.670 180.992 223.399 1.00 56.05 357 ASP O C 1
ATOM 8150 O O . ASP C 1 357 ? 123.289 181.810 222.712 1.00 56.05 357 ASP O O 1
ATOM 8155 N N . ALA C 1 358 ? 121.620 181.340 224.136 1.00 53.81 358 ALA O N 1
ATOM 8156 C CA . ALA C 1 358 ? 121.223 182.736 224.282 1.00 53.81 358 ALA O CA 1
ATOM 8157 C C . ALA C 1 358 ? 122.116 183.516 225.240 1.00 53.81 358 ALA O C 1
ATOM 8158 O O . ALA C 1 358 ? 121.892 184.717 225.424 1.00 53.81 358 ALA O O 1
ATOM 8160 N N . GLY C 1 359 ? 123.107 182.872 225.851 1.00 54.26 359 GLY O N 1
ATOM 8161 C CA . GLY C 1 359 ? 124.061 183.554 226.704 1.00 54.26 359 GLY O CA 1
ATOM 8162 C C . GLY C 1 359 ? 123.740 183.533 228.178 1.00 54.26 359 GLY O C 1
ATOM 8163 O O . GLY C 1 359 ? 124.312 184.328 228.932 1.00 54.26 359 GLY O O 1
ATOM 8164 N N . GLU C 1 360 ? 122.839 182.653 228.614 1.00 56.78 360 GLU O N 1
ATOM 8165 C CA . GLU C 1 360 ? 122.558 182.404 230.027 1.00 56.78 360 GLU O CA 1
ATOM 8166 C C . GLU C 1 360 ? 122.944 180.953 230.289 1.00 56.78 360 GLU O C 1
ATOM 8167 O O . GLU C 1 360 ? 122.096 180.054 230.177 1.00 56.78 360 GLU O O 1
ATOM 8173 N N . PRO C 1 361 ? 124.210 180.672 230.611 1.00 49.83 361 PRO O N 1
ATOM 8174 C CA . PRO C 1 361 ? 124.641 179.278 230.785 1.00 49.83 361 PRO O CA 1
ATOM 8175 C C . PRO C 1 361 ? 123.809 178.524 231.812 1.00 49.83 361 PRO O C 1
ATOM 8176 O O . PRO C 1 361 ? 123.256 179.104 232.747 1.00 49.83 361 PRO O O 1
ATOM 8180 N N . MET C 1 362 ? 123.713 177.211 231.613 1.00 49.96 362 MET O N 1
ATOM 8181 C CA . MET C 1 362 ? 122.927 176.340 232.475 1.00 49.96 362 MET O CA 1
ATOM 8182 C C . MET C 1 362 ? 123.559 174.957 232.475 1.00 49.96 362 MET O C 1
ATOM 8183 O O . MET C 1 362 ? 124.382 174.630 231.619 1.00 49.96 362 MET O O 1
ATOM 8188 N N . ARG C 1 363 ? 123.170 174.149 233.459 1.00 47.50 363 ARG O N 1
ATOM 8189 C CA . ARG C 1 363 ? 123.363 172.708 233.412 1.00 47.50 363 ARG O CA 1
ATOM 8190 C C . ARG C 1 363 ? 122.172 172.027 234.063 1.00 47.50 363 ARG O C 1
ATOM 8191 O O . ARG C 1 363 ? 121.495 172.616 234.909 1.00 47.50 363 ARG O O 1
ATOM 8199 N N . ALA C 1 364 ? 121.917 170.784 233.661 1.00 49.18 364 ALA O N 1
ATOM 8200 C CA . ALA C 1 364 ? 120.927 169.941 234.313 1.00 49.18 364 ALA O CA 1
ATOM 8201 C C . ALA C 1 364 ? 121.555 168.638 234.783 1.00 49.18 364 ALA O C 1
ATOM 8202 O O . ALA C 1 364 ? 122.493 168.125 234.170 1.00 49.18 364 ALA O O 1
ATOM 8204 N N . ILE C 1 365 ? 121.036 168.121 235.892 1.00 48.57 365 ILE O N 1
ATOM 8205 C CA . ILE C 1 365 ? 121.390 166.805 236.409 1.00 48.57 365 ILE O CA 1
ATOM 8206 C C . ILE C 1 365 ? 120.115 165.976 236.476 1.00 48.57 365 ILE O C 1
ATOM 8207 O O . ILE C 1 365 ? 119.049 166.489 236.830 1.00 48.57 365 ILE O O 1
ATOM 8212 N N . VAL C 1 366 ? 120.227 164.697 236.126 1.00 50.20 366 VAL O N 1
ATOM 8213 C CA . VAL C 1 366 ? 119.086 163.858 235.784 1.00 50.20 366 VAL O CA 1
ATOM 8214 C C . VAL C 1 366 ? 119.316 162.492 236.416 1.00 50.20 366 VAL O C 1
ATOM 8215 O O . VAL C 1 366 ? 120.456 162.093 236.667 1.00 50.20 366 VAL O O 1
ATOM 8219 N N . GLY C 1 367 ? 118.226 161.778 236.697 1.00 50.53 367 GLY O N 1
ATOM 8220 C CA . GLY C 1 367 ? 118.341 160.435 237.236 1.00 50.53 367 GLY O CA 1
ATOM 8221 C C . GLY C 1 367 ? 117.172 159.557 236.845 1.00 50.53 367 GLY O C 1
ATOM 8222 O O . GLY C 1 367 ? 116.098 160.035 236.469 1.00 50.53 367 GLY O O 1
ATOM 8223 N N . GLY C 1 368 ? 117.405 158.250 236.942 1.00 53.26 368 GLY O N 1
ATOM 8224 C CA . GLY C 1 368 ? 116.411 157.242 236.636 1.00 53.26 368 GLY O CA 1
ATOM 8225 C C . GLY C 1 368 ? 115.361 157.027 237.707 1.00 53.26 368 GLY O C 1
ATOM 8226 O O . GLY C 1 368 ? 115.175 157.830 238.624 1.00 53.26 368 GLY O O 1
ATOM 8227 N N . GLY C 1 369 ? 114.655 155.906 237.566 1.00 55.86 369 GLY O N 1
ATOM 8228 C CA . GLY C 1 369 ? 113.631 155.491 238.506 1.00 55.86 369 GLY O CA 1
ATOM 8229 C C . GLY C 1 369 ? 114.181 154.814 239.744 1.00 55.86 369 GLY O C 1
ATOM 8230 O O . GLY C 1 369 ? 115.296 155.096 240.198 1.00 55.86 369 GLY O O 1
ATOM 8231 N N . PHE C 1 370 ? 113.385 153.896 240.300 1.00 58.75 370 PHE O N 1
ATOM 8232 C CA . PHE C 1 370 ? 113.734 153.284 241.579 1.00 58.75 370 PHE O CA 1
ATOM 8233 C C . PHE C 1 370 ? 114.911 152.326 241.454 1.00 58.75 370 PHE O C 1
ATOM 8234 O O . PHE C 1 370 ? 115.901 152.456 242.180 1.00 58.75 370 PHE O O 1
ATOM 8242 N N . ASN C 1 371 ? 114.826 151.346 240.559 1.00 61.71 371 ASN O N 1
ATOM 8243 C CA . ASN C 1 371 ? 115.987 150.501 240.288 1.00 61.71 371 ASN O CA 1
ATOM 8244 C C . ASN C 1 371 ? 115.891 149.961 238.870 1.00 61.71 371 ASN O C 1
ATOM 8245 O O . ASN C 1 371 ? 114.991 149.173 238.562 1.00 61.71 371 ASN O O 1
ATOM 8250 N N . GLU C 1 372 ? 116.824 150.379 238.021 1.00 61.04 372 GLU O N 1
ATOM 8251 C CA . GLU C 1 372 ? 116.740 150.187 236.583 1.00 61.04 372 GLU O CA 1
ATOM 8252 C C . GLU C 1 372 ? 118.066 149.625 236.094 1.00 61.04 372 GLU O C 1
ATOM 8253 O O . GLU C 1 372 ? 119.134 150.066 236.529 1.00 61.04 372 GLU O O 1
ATOM 8259 N N . SER C 1 373 ? 117.993 148.644 235.199 1.00 62.80 373 SER O N 1
ATOM 8260 C CA . SER C 1 373 ? 119.166 147.851 234.874 1.00 62.80 373 SER O CA 1
ATOM 8261 C C . SER C 1 373 ? 120.187 148.653 234.071 1.00 62.80 373 SER O C 1
ATOM 8262 O O . SER C 1 373 ? 119.877 149.651 233.416 1.00 62.80 373 SER O O 1
ATOM 8265 N N . LYS C 1 374 ? 121.430 148.176 234.141 1.00 60.43 374 LYS O N 1
ATOM 8266 C CA . LYS C 1 374 ? 122.572 148.821 233.500 1.00 60.43 374 LYS O CA 1
ATOM 8267 C C . LYS C 1 374 ? 122.357 149.029 232.002 1.00 60.43 374 LYS O C 1
ATOM 8268 O O . LYS C 1 374 ? 122.804 150.041 231.436 1.00 60.43 374 LYS O O 1
ATOM 8274 N N . GLU C 1 375 ? 121.632 148.112 231.355 1.00 62.73 375 GLU O N 1
ATOM 8275 C CA . GLU C 1 375 ? 121.232 148.334 229.971 1.00 62.73 375 GLU O CA 1
ATOM 8276 C C . GLU C 1 375 ? 120.371 149.580 229.849 1.00 62.73 375 GLU O C 1
ATOM 8277 O O . GLU C 1 375 ? 120.501 150.337 228.883 1.00 62.73 375 GLU O O 1
ATOM 8283 N N . GLN C 1 376 ? 119.481 149.810 230.813 1.00 59.04 376 GLN O N 1
ATOM 8284 C CA . GLN C 1 376 ? 118.605 150.971 230.728 1.00 59.04 376 GLN O CA 1
ATOM 8285 C C . GLN C 1 376 ? 119.395 152.259 230.910 1.00 59.04 376 GLN O C 1
ATOM 8286 O O . GLN C 1 376 ? 119.070 153.282 230.296 1.00 59.04 376 GLN O O 1
ATOM 8292 N N . LEU C 1 377 ? 120.433 152.225 231.745 1.00 56.26 377 LEU O N 1
ATOM 8293 C CA . LEU C 1 377 ? 121.287 153.392 231.929 1.00 56.26 377 LEU O CA 1
ATOM 8294 C C . LEU C 1 377 ? 122.084 153.711 230.669 1.00 56.26 377 LEU O C 1
ATOM 8295 O O . LEU C 1 377 ? 122.199 154.882 230.286 1.00 56.26 377 LEU O O 1
ATOM 8300 N N . PHE C 1 378 ? 122.617 152.692 229.989 1.00 57.29 378 PHE O N 1
ATOM 8301 C CA . PHE C 1 378 ? 123.209 152.955 228.677 1.00 57.29 378 PHE O CA 1
ATOM 8302 C C . PHE C 1 378 ? 122.176 153.454 227.674 1.00 57.29 378 PHE O C 1
ATOM 8303 O O . PHE C 1 378 ? 122.480 154.319 226.846 1.00 57.29 378 PHE O O 1
ATOM 8311 N N . GLY C 1 379 ? 120.963 152.905 227.707 1.00 56.21 379 GLY O N 1
ATOM 8312 C CA . GLY C 1 379 ? 119.900 153.422 226.856 1.00 56.21 379 GLY O CA 1
ATOM 8313 C C . GLY C 1 379 ? 119.669 154.908 227.038 1.00 56.21 379 GLY O C 1
ATOM 8314 O O . GLY C 1 379 ? 119.639 155.673 226.072 1.00 56.21 379 GLY O O 1
ATOM 8315 N N . ARG C 1 380 ? 119.502 155.335 228.289 1.00 54.88 380 ARG O N 1
ATOM 8316 C CA . ARG C 1 380 ? 119.326 156.754 228.589 1.00 54.88 380 ARG O CA 1
ATOM 8317 C C . ARG C 1 380 ? 120.525 157.582 228.143 1.00 54.88 380 ARG O C 1
ATOM 8318 O O . ARG C 1 380 ? 120.363 158.656 227.555 1.00 54.88 380 ARG O O 1
ATOM 8326 N N . GLN C 1 381 ? 121.738 157.111 228.430 1.00 53.08 381 GLN O N 1
ATOM 8327 C CA . GLN C 1 381 ? 122.924 157.877 228.059 1.00 53.08 381 GLN O CA 1
ATOM 8328 C C . GLN C 1 381 ? 123.052 158.034 226.547 1.00 53.08 381 GLN O C 1
ATOM 8329 O O . GLN C 1 381 ? 123.465 159.093 226.062 1.00 53.08 381 GLN O O 1
ATOM 8335 N N . ALA C 1 382 ? 122.704 156.998 225.784 1.00 54.52 382 ALA O N 1
ATOM 8336 C CA . ALA C 1 382 ? 122.711 157.115 224.327 1.00 54.52 382 ALA O CA 1
ATOM 8337 C C . ALA C 1 382 ? 121.595 158.020 223.815 1.00 54.52 382 ALA O C 1
ATOM 8338 O O . ALA C 1 382 ? 121.811 158.813 222.892 1.00 54.52 382 ALA O O 1
ATOM 8340 N N . SER C 1 383 ? 120.402 157.926 224.401 1.00 55.72 383 SER O N 1
ATOM 8341 C CA . SER C 1 383 ? 119.272 158.744 223.971 1.00 55.72 383 SER O CA 1
ATOM 8342 C C . SER C 1 383 ? 119.394 160.210 224.363 1.00 55.72 383 SER O C 1
ATOM 8343 O O . SER C 1 383 ? 118.568 161.014 223.921 1.00 55.72 383 SER O O 1
ATOM 8346 N N . LEU C 1 384 ? 120.386 160.580 225.172 1.00 54.45 384 LEU O N 1
ATOM 8347 C CA . LEU C 1 384 ? 120.468 161.912 225.755 1.00 54.45 384 LEU O CA 1
ATOM 8348 C C . LEU C 1 384 ? 121.948 162.236 225.965 1.00 54.45 384 LEU O C 1
ATOM 8349 O O . LEU C 1 384 ? 122.443 162.394 227.078 1.00 54.45 384 LEU O O 1
ATOM 8354 N N . SER C 1 385 ? 122.682 162.328 224.860 1.00 53.08 385 SER O N 1
ATOM 8355 C CA . SER C 1 385 ? 124.077 162.743 224.878 1.00 53.08 385 SER O CA 1
ATOM 8356 C C . SER C 1 385 ? 124.159 164.238 224.607 1.00 53.08 385 SER O C 1
ATOM 8357 O O . SER C 1 385 ? 123.751 164.708 223.540 1.00 53.08 385 SER O O 1
ATOM 8360 N N . ASN C 1 386 ? 124.683 164.974 225.578 1.00 51.57 386 ASN O N 1
ATOM 8361 C CA . ASN C 1 386 ? 124.692 166.427 225.589 1.00 51.57 386 ASN O CA 1
ATOM 8362 C C . ASN C 1 386 ? 125.704 166.836 226.655 1.00 51.57 386 ASN O C 1
ATOM 8363 O O . ASN C 1 386 ? 125.630 166.334 227.782 1.00 51.57 386 ASN O O 1
ATOM 8368 N N . PRO C 1 387 ? 126.655 167.732 226.368 1.00 50.65 387 PRO O N 1
ATOM 8369 C CA . PRO C 1 387 ? 127.652 168.083 227.392 1.00 50.65 387 PRO O CA 1
ATOM 8370 C C . PRO C 1 387 ? 127.098 168.878 228.565 1.00 50.65 387 PRO O C 1
ATOM 8371 O O . PRO C 1 387 ? 127.840 169.104 229.529 1.00 50.65 387 PRO O O 1
ATOM 8375 N N . ARG C 1 388 ? 125.836 169.307 228.519 1.00 49.34 388 ARG O N 1
ATOM 8376 C CA . ARG C 1 388 ? 125.207 170.051 229.604 1.00 49.34 388 ARG O CA 1
ATOM 8377 C C . ARG C 1 388 ? 124.174 169.238 230.382 1.00 49.34 388 ARG O C 1
ATOM 8378 O O . ARG C 1 388 ? 123.330 169.824 231.065 1.00 49.34 388 ARG O O 1
ATOM 8386 N N . VAL C 1 389 ? 124.203 167.909 230.282 1.00 49.31 389 VAL O N 1
ATOM 8387 C CA . VAL C 1 389 ? 123.353 167.051 231.099 1.00 49.31 389 VAL O CA 1
ATOM 8388 C C . VAL C 1 389 ? 124.226 165.985 231.747 1.00 49.31 389 VAL O C 1
ATOM 8389 O O . VAL C 1 389 ? 125.236 165.557 231.184 1.00 49.31 389 VAL O O 1
ATOM 8393 N N . SER C 1 390 ? 123.846 165.585 232.963 1.00 50.87 390 SER O N 1
ATOM 8394 C CA . SER C 1 390 ? 124.474 164.480 233.675 1.00 50.87 390 SER O CA 1
ATOM 8395 C C . SER C 1 390 ? 123.417 163.522 234.207 1.00 50.87 390 SER O C 1
ATOM 8396 O O . SER C 1 390 ? 122.349 163.951 234.654 1.00 50.87 390 SER O O 1
ATOM 8399 N N . LEU C 1 391 ? 123.717 162.226 234.148 1.00 51.03 391 LEU O N 1
ATOM 8400 C CA . LEU C 1 391 ? 122.804 161.167 234.566 1.00 51.03 391 LEU O CA 1
ATOM 8401 C C . LEU C 1 391 ? 123.389 160.462 235.785 1.00 51.03 391 LEU O C 1
ATOM 8402 O O . LEU C 1 391 ? 124.576 160.120 235.793 1.00 51.03 391 LEU O O 1
ATOM 8407 N N . VAL C 1 392 ? 122.562 160.246 236.810 1.00 49.87 392 VAL O N 1
ATOM 8408 C CA . VAL C 1 392 ? 122.986 159.609 238.057 1.00 49.87 392 VAL O CA 1
ATOM 8409 C C . VAL C 1 392 ? 122.429 158.192 238.094 1.00 49.87 392 VAL O C 1
ATOM 8410 O O . VAL C 1 392 ? 121.214 157.988 237.981 1.00 49.87 392 VAL O O 1
ATOM 8414 N N . ALA C 1 393 ? 123.323 157.215 238.258 1.00 52.10 393 ALA O N 1
ATOM 8415 C CA . ALA C 1 393 ? 122.937 155.808 238.206 1.00 52.10 393 ALA O CA 1
ATOM 8416 C C . ALA C 1 393 ? 122.191 155.358 239.460 1.00 52.10 393 ALA O C 1
ATOM 8417 O O . ALA C 1 393 ? 121.059 154.868 239.381 1.00 52.10 393 ALA O O 1
ATOM 8419 N N . ASN C 1 394 ? 122.812 155.516 240.630 1.00 53.55 394 ASN O N 1
ATOM 8420 C CA . ASN C 1 394 ? 122.333 154.841 241.831 1.00 53.55 394 ASN O CA 1
ATOM 8421 C C . ASN C 1 394 ? 121.065 155.461 242.409 1.00 53.55 394 ASN O C 1
ATOM 8422 O O . ASN C 1 394 ? 120.813 156.663 242.297 1.00 53.55 394 ASN O O 1
ATOM 8427 N N . SER C 1 395 ? 120.271 154.597 243.036 1.00 54.04 395 SER O N 1
ATOM 8428 C CA . SER C 1 395 ? 119.097 154.935 243.825 1.00 54.04 395 SER O CA 1
ATOM 8429 C C . SER C 1 395 ? 119.263 154.362 245.227 1.00 54.04 395 SER O C 1
ATOM 8430 O O . SER C 1 395 ? 119.936 153.344 245.412 1.00 54.04 395 SER O O 1
ATOM 8433 N N . GLY C 1 396 ? 118.648 154.996 246.215 1.00 53.42 396 GLY O N 1
ATOM 8434 C CA . GLY C 1 396 ? 118.955 154.644 247.585 1.00 53.42 396 GLY O CA 1
ATOM 8435 C C . GLY C 1 396 ? 118.001 155.253 248.586 1.00 53.42 396 GLY O C 1
ATOM 8436 O O . GLY C 1 396 ? 116.904 155.690 248.238 1.00 53.42 396 GLY O O 1
ATOM 8437 N N . THR C 1 397 ? 118.441 155.273 249.844 1.00 53.90 397 THR O N 1
ATOM 8438 C CA . THR C 1 397 ? 117.645 155.748 250.966 1.00 53.90 397 THR O CA 1
ATOM 8439 C C . THR C 1 397 ? 118.345 156.866 251.723 1.00 53.90 397 THR O C 1
ATOM 8440 O O . THR C 1 397 ? 119.572 156.883 251.854 1.00 53.90 397 THR O O 1
ATOM 8444 N N . PHE C 1 398 ? 117.537 157.794 252.230 1.00 52.40 398 PHE O N 1
ATOM 8445 C CA . PHE C 1 398 ? 117.991 158.900 253.056 1.00 52.40 398 PHE O CA 1
ATOM 8446 C C . PHE C 1 398 ? 117.204 158.883 254.358 1.00 52.40 398 PHE O C 1
ATOM 8447 O O . PHE C 1 398 ? 116.085 158.370 254.421 1.00 52.40 398 PHE O O 1
ATOM 8455 N N . VAL C 1 399 ? 117.801 159.458 255.397 1.00 57.16 399 VAL O N 1
ATOM 8456 C CA . VAL C 1 399 ? 117.121 159.702 256.665 1.00 57.16 399 VAL O CA 1
ATOM 8457 C C . VAL C 1 399 ? 116.765 161.179 256.725 1.00 57.16 399 VAL O C 1
ATOM 8458 O O . VAL C 1 399 ? 117.642 162.046 256.630 1.00 57.16 399 VAL O O 1
ATOM 8462 N N . MET C 1 400 ? 115.477 161.459 256.879 1.00 62.66 400 MET O N 1
ATOM 8463 C CA . MET C 1 400 ? 114.943 162.808 256.807 1.00 62.66 400 MET O CA 1
ATOM 8464 C C . MET C 1 400 ? 114.986 163.479 258.176 1.00 62.66 400 MET O C 1
ATOM 8465 O O . MET C 1 400 ? 115.056 162.825 259.218 1.00 62.66 400 MET O O 1
ATOM 8470 N N . ASP C 1 401 ? 114.935 164.812 258.157 1.00 67.78 401 ASP O N 1
ATOM 8471 C CA . ASP C 1 401 ? 114.819 165.576 259.394 1.00 67.78 401 ASP O CA 1
ATOM 8472 C C . ASP C 1 401 ? 113.522 165.287 260.140 1.00 67.78 401 ASP O C 1
ATOM 8473 O O . ASP C 1 401 ? 113.427 165.593 261.332 1.00 67.78 401 ASP O O 1
ATOM 8478 N N . ASP C 1 402 ? 112.524 164.711 259.470 1.00 67.85 402 ASP O N 1
ATOM 8479 C CA . ASP C 1 402 ? 111.329 164.229 260.151 1.00 67.85 402 ASP O CA 1
ATOM 8480 C C . ASP C 1 402 ? 111.564 162.938 260.923 1.00 67.85 402 ASP O C 1
ATOM 8481 O O . ASP C 1 402 ? 110.698 162.548 261.714 1.00 67.85 402 ASP O O 1
ATOM 8486 N N . GLY C 1 403 ? 112.699 162.271 260.721 1.00 66.45 403 GLY O N 1
ATOM 8487 C CA . GLY C 1 403 ? 112.958 160.985 261.326 1.00 66.45 403 GLY O CA 1
ATOM 8488 C C . GLY C 1 403 ? 112.483 159.794 260.523 1.00 66.45 403 GLY O C 1
ATOM 8489 O O . GLY C 1 403 ? 112.752 158.654 260.922 1.00 66.45 403 GLY O O 1
ATOM 8490 N N . ARG C 1 404 ? 111.791 160.013 259.408 1.00 64.98 404 ARG O N 1
ATOM 8491 C CA . ARG C 1 404 ? 111.520 158.927 258.479 1.00 64.98 404 ARG O CA 1
ATOM 8492 C C . ARG C 1 404 ? 112.819 158.429 257.864 1.00 64.98 404 ARG O C 1
ATOM 8493 O O . ARG C 1 404 ? 113.735 159.211 257.595 1.00 64.98 404 ARG O O 1
ATOM 8501 N N . LYS C 1 405 ? 112.897 157.123 257.639 1.00 62.29 405 LYS O N 1
ATOM 8502 C CA . LYS C 1 405 ? 113.832 156.560 256.677 1.00 62.29 405 LYS O CA 1
ATOM 8503 C C . LYS C 1 405 ? 113.038 156.222 255.424 1.00 62.29 405 LYS O C 1
ATOM 8504 O O . LYS C 1 405 ? 112.177 155.336 255.453 1.00 62.29 405 LYS O O 1
ATOM 8510 N N . ASN C 1 406 ? 113.336 156.916 254.330 1.00 58.12 406 ASN O N 1
ATOM 8511 C CA . ASN C 1 406 ? 112.534 156.853 253.120 1.00 58.12 406 ASN O CA 1
ATOM 8512 C C . ASN C 1 406 ? 113.363 156.373 251.939 1.00 58.12 406 ASN O C 1
ATOM 8513 O O . ASN C 1 406 ? 114.586 156.538 251.902 1.00 58.12 406 ASN O O 1
ATOM 8518 N N . HIS C 1 407 ? 112.671 155.775 250.979 1.00 55.11 407 HIS O N 1
ATOM 8519 C CA . HIS C 1 407 ? 113.270 155.149 249.811 1.00 55.11 407 HIS O CA 1
ATOM 8520 C C . HIS C 1 407 ? 112.931 156.017 248.610 1.00 55.11 407 HIS O C 1
ATOM 8521 O O . HIS C 1 407 ? 111.752 156.298 248.366 1.00 55.11 407 HIS O O 1
ATOM 8528 N N . VAL C 1 408 ? 113.950 156.434 247.863 1.00 53.47 408 VAL O N 1
ATOM 8529 C CA . VAL C 1 408 ? 113.776 157.490 246.868 1.00 53.47 408 VAL O CA 1
ATOM 8530 C C . VAL C 1 408 ? 114.376 157.105 245.518 1.00 53.47 408 VAL O C 1
ATOM 8531 O O . VAL C 1 408 ? 115.460 156.507 245.470 1.00 53.47 408 VAL O O 1
ATOM 8535 N N . PRO C 1 409 ? 113.712 157.416 244.404 1.00 52.48 409 PRO O N 1
ATOM 8536 C CA . PRO C 1 409 ? 114.308 157.163 243.090 1.00 52.48 409 PRO O CA 1
ATOM 8537 C C . PRO C 1 409 ? 115.547 158.011 242.845 1.00 52.48 409 PRO O C 1
ATOM 8538 O O . PRO C 1 409 ? 115.782 159.031 243.493 1.00 52.48 409 PRO O O 1
ATOM 8542 N N . ALA C 1 410 ? 116.347 157.553 241.879 1.00 51.94 410 ALA O N 1
ATOM 8543 C CA . ALA C 1 410 ? 117.687 158.097 241.677 1.00 51.94 410 ALA O CA 1
ATOM 8544 C C . ALA C 1 410 ? 117.697 159.593 241.373 1.00 51.94 410 ALA O C 1
ATOM 8545 O O . ALA C 1 410 ? 118.704 160.261 241.635 1.00 51.94 410 ALA O O 1
ATOM 8547 N N . TYR C 1 411 ? 116.615 160.149 240.822 1.00 51.67 411 TYR O N 1
ATOM 8548 C CA . TYR C 1 411 ? 116.612 161.594 240.611 1.00 51.67 411 TYR O CA 1
ATOM 8549 C C . TYR C 1 411 ? 116.678 162.378 241.916 1.00 51.67 411 TYR O C 1
ATOM 8550 O O . TYR C 1 411 ? 117.154 163.514 241.912 1.00 51.67 411 TYR O O 1
ATOM 8559 N N . MET C 1 412 ? 116.263 161.799 243.043 1.00 52.84 412 MET O N 1
ATOM 8560 C CA . MET C 1 412 ? 116.462 162.490 244.314 1.00 52.84 412 MET O CA 1
ATOM 8561 C C . MET C 1 412 ? 117.929 162.468 244.734 1.00 52.84 412 MET O C 1
ATOM 8562 O O . MET C 1 412 ? 118.433 163.441 245.314 1.00 52.84 412 MET O O 1
ATOM 8567 N N . VAL C 1 413 ? 118.647 161.397 244.403 1.00 49.25 413 VAL O N 1
ATOM 8568 C CA . VAL C 1 413 ? 120.096 161.410 244.565 1.00 49.25 413 VAL O CA 1
ATOM 8569 C C . VAL C 1 413 ? 120.709 162.481 243.674 1.00 49.25 413 VAL O C 1
ATOM 8570 O O . VAL C 1 413 ? 121.678 163.147 244.055 1.00 49.25 413 VAL O O 1
ATOM 8574 N N . ALA C 1 414 ? 120.175 162.646 242.464 1.00 49.53 414 ALA O N 1
ATOM 8575 C CA . ALA C 1 414 ? 120.629 163.735 241.605 1.00 49.53 414 ALA O CA 1
ATOM 8576 C C . ALA C 1 414 ? 120.352 165.103 242.222 1.00 49.53 414 ALA O C 1
ATOM 8577 O O . ALA C 1 414 ? 121.147 166.031 242.058 1.00 49.53 414 ALA O O 1
ATOM 8579 N N . VAL C 1 415 ? 119.227 165.253 242.920 1.00 50.67 415 VAL O N 1
ATOM 8580 C CA . VAL C 1 415 ? 118.982 166.474 243.692 1.00 50.67 415 VAL O CA 1
ATOM 8581 C C . VAL C 1 415 ? 120.083 166.699 244.722 1.00 50.67 415 VAL O C 1
ATOM 8582 O O . VAL C 1 415 ? 120.572 167.820 244.899 1.00 50.67 415 VAL O O 1
ATOM 8586 N N . ALA C 1 416 ? 120.458 165.646 245.445 1.00 49.79 416 ALA O N 1
ATOM 8587 C CA . ALA C 1 416 ? 121.541 165.776 246.420 1.00 49.79 416 ALA O CA 1
ATOM 8588 C C . ALA C 1 416 ? 122.869 166.162 245.766 1.00 49.79 416 ALA O C 1
ATOM 8589 O O . ALA C 1 416 ? 123.591 167.036 246.270 1.00 49.79 416 ALA O O 1
ATOM 8591 N N . LEU C 1 417 ? 123.197 165.546 244.629 1.00 48.42 417 LEU O N 1
ATOM 8592 C CA . LEU C 1 417 ? 124.400 165.940 243.897 1.00 48.42 417 LEU O CA 1
ATOM 8593 C C . LEU C 1 417 ? 124.326 167.383 243.417 1.00 48.42 417 LEU O C 1
ATOM 8594 O O . LEU C 1 417 ? 125.335 168.093 243.419 1.00 48.42 417 LEU O O 1
ATOM 8599 N N . GLY C 1 418 ? 123.154 167.827 242.969 1.00 47.44 418 GLY O N 1
ATOM 8600 C CA . GLY C 1 418 ? 123.005 169.212 242.552 1.00 47.44 418 GLY O CA 1
ATOM 8601 C C . GLY C 1 418 ? 123.178 170.192 243.695 1.00 47.44 418 GLY O C 1
ATOM 8602 O O . GLY C 1 418 ? 123.815 171.236 243.538 1.00 47.44 418 GLY O O 1
ATOM 8603 N N . GLY C 1 419 ? 122.610 169.872 244.856 1.00 47.76 419 GLY O N 1
ATOM 8604 C CA . GLY C 1 419 ? 122.840 170.680 246.045 1.00 47.76 419 GLY O CA 1
ATOM 8605 C C . GLY C 1 419 ? 124.303 170.763 246.440 1.00 47.76 419 GLY O C 1
ATOM 8606 O O . GLY C 1 419 ? 124.799 171.835 246.799 1.00 47.76 419 GLY O O 1
ATOM 8607 N N . LEU C 1 420 ? 125.026 169.651 246.330 1.00 49.47 420 LEU O N 1
ATOM 8608 C CA . LEU C 1 420 ? 126.466 169.692 246.575 1.00 49.47 420 LEU O CA 1
ATOM 8609 C C . LEU C 1 420 ? 127.195 170.540 245.536 1.00 49.47 420 LEU O C 1
ATOM 8610 O O . LEU C 1 420 ? 127.989 171.418 245.891 1.00 49.47 420 LEU O O 1
ATOM 8615 N N . ALA C 1 421 ? 126.949 170.289 244.251 1.00 48.66 421 ALA O N 1
ATOM 8616 C CA . ALA C 1 421 ? 127.625 171.036 243.192 1.00 48.66 421 ALA O CA 1
ATOM 8617 C C . ALA C 1 421 ? 127.357 172.534 243.288 1.00 48.66 421 ALA O C 1
ATOM 8618 O O . ALA C 1 421 ? 128.244 173.349 243.011 1.00 48.66 421 ALA O O 1
ATOM 8620 N N . SER C 1 422 ? 126.145 172.919 243.684 1.00 48.09 422 SER O N 1
ATOM 8621 C CA . SER C 1 422 ? 125.843 174.321 243.948 1.00 48.09 422 SER O CA 1
ATOM 8622 C C . SER C 1 422 ? 126.428 174.817 245.261 1.00 48.09 422 SER O C 1
ATOM 8623 O O . SER C 1 422 ? 126.556 176.032 245.443 1.00 48.09 422 SER O O 1
ATOM 8626 N N . GLY C 1 423 ? 126.779 173.919 246.176 1.00 51.66 423 GLY O N 1
ATOM 8627 C CA . GLY C 1 423 ? 127.457 174.322 247.392 1.00 51.66 423 GLY O CA 1
ATOM 8628 C C . GLY C 1 423 ? 128.948 174.516 247.199 1.00 51.66 423 GLY O C 1
ATOM 8629 O O . GLY C 1 423 ? 129.525 175.468 247.733 1.00 51.66 423 GLY O O 1
ATOM 8630 N N . LEU C 1 424 ? 129.583 173.627 246.440 1.00 50.76 424 LEU O N 1
ATOM 8631 C CA . LEU C 1 424 ? 130.998 173.771 246.131 1.00 50.76 424 LEU O CA 1
ATOM 8632 C C . LEU C 1 424 ? 131.263 175.077 245.383 1.00 50.76 424 LEU O C 1
ATOM 8633 O O . LEU C 1 424 ? 130.382 175.647 244.737 1.00 50.76 424 LEU O O 1
ATOM 8638 N N . GLU C 1 425 ? 132.502 175.553 245.492 1.00 51.97 425 GLU O N 1
ATOM 8639 C CA . GLU C 1 425 ? 132.925 176.757 244.791 1.00 51.97 425 GLU O CA 1
ATOM 8640 C C . GLU C 1 425 ? 132.924 176.548 243.277 1.00 51.97 425 GLU O C 1
ATOM 8641 O O . GLU C 1 425 ? 132.780 175.434 242.767 1.00 51.97 425 GLU O O 1
ATOM 8647 N N . ILE C 1 426 ? 133.091 177.660 242.559 1.00 50.73 426 ILE O N 1
ATOM 8648 C CA . ILE C 1 426 ? 133.156 177.636 241.101 1.00 50.73 426 ILE O CA 1
ATOM 8649 C C . ILE C 1 426 ? 134.368 176.833 240.652 1.00 50.73 426 ILE O C 1
ATOM 8650 O O . ILE C 1 426 ? 135.516 177.218 240.905 1.00 50.73 426 ILE O O 1
ATOM 8655 N N . GLY C 1 427 ? 134.118 175.717 239.972 1.00 49.77 427 GLY O N 1
ATOM 8656 C CA . GLY C 1 427 ? 135.171 174.833 239.518 1.00 49.77 427 GLY O CA 1
ATOM 8657 C C . GLY C 1 427 ? 135.681 173.849 240.546 1.00 49.77 427 GLY O C 1
ATOM 8658 O O . GLY C 1 427 ? 136.596 173.077 240.235 1.00 49.77 427 GLY O O 1
ATOM 8659 N N . GLU C 1 428 ? 135.126 173.848 241.753 1.00 53.62 428 GLU O N 1
ATOM 8660 C CA . GLU C 1 428 ? 135.429 172.825 242.746 1.00 53.62 428 GLU O CA 1
ATOM 8661 C C . GLU C 1 428 ? 134.596 171.583 242.441 1.00 53.62 428 GLU O C 1
ATOM 8662 O O . GLU C 1 428 ? 133.363 171.625 242.508 1.00 53.62 428 GLU O O 1
ATOM 8668 N N . SER C 1 429 ? 135.264 170.484 242.103 1.00 49.45 429 SER O N 1
ATOM 8669 C CA . SER C 1 429 ? 134.589 169.319 241.547 1.00 49.45 429 SER O CA 1
ATOM 8670 C C . SER C 1 429 ? 133.853 168.529 242.623 1.00 49.45 429 SER O C 1
ATOM 8671 O O . SER C 1 429 ? 134.315 168.424 243.762 1.00 49.45 429 SER O O 1
ATOM 8674 N N . ILE C 1 430 ? 132.701 167.966 242.251 1.00 48.88 430 ILE O N 1
ATOM 8675 C CA . ILE C 1 430 ? 132.025 166.955 243.062 1.00 48.88 430 ILE O CA 1
ATOM 8676 C C . ILE C 1 430 ? 132.717 165.599 242.976 1.00 48.88 430 ILE O C 1
ATOM 8677 O O . ILE C 1 430 ? 132.256 164.626 243.581 1.00 48.88 430 ILE O O 1
ATOM 8682 N N . THR C 1 431 ? 133.805 165.508 242.215 1.00 48.88 431 THR O N 1
ATOM 8683 C CA . THR C 1 431 ? 134.512 164.242 242.098 1.00 48.88 431 THR O CA 1
ATOM 8684 C C . THR C 1 431 ? 135.031 163.806 243.460 1.00 48.88 431 THR O C 1
ATOM 8685 O O . THR C 1 431 ? 135.673 164.580 244.174 1.00 48.88 431 THR O O 1
ATOM 8689 N N . PHE C 1 432 ? 134.721 162.564 243.828 1.00 49.54 432 PHE O N 1
ATOM 8690 C CA . PHE C 1 432 ? 135.363 161.916 244.965 1.00 49.54 432 PHE O CA 1
ATOM 8691 C C . PHE C 1 432 ? 135.078 162.695 246.253 1.00 49.54 432 PHE O C 1
ATOM 8692 O O . PHE C 1 432 ? 135.981 163.046 247.013 1.00 49.54 432 PHE O O 1
ATOM 8700 N N . LYS C 1 433 ? 133.793 162.984 246.476 1.00 49.76 433 LYS O N 1
ATOM 8701 C CA . LYS C 1 433 ? 133.277 163.655 247.660 1.00 49.76 433 LYS O CA 1
ATOM 8702 C C . LYS C 1 433 ? 132.286 162.747 248.382 1.00 49.76 433 LYS O C 1
ATOM 8703 O O . LYS C 1 433 ? 131.621 161.928 247.741 1.00 49.76 433 LYS O O 1
ATOM 8709 N N . PRO C 1 434 ? 132.153 162.864 249.704 1.00 49.05 434 PRO O N 1
ATOM 8710 C CA . PRO C 1 434 ? 131.241 161.968 250.421 1.00 49.05 434 PRO O CA 1
ATOM 8711 C C . PRO C 1 434 ? 129.790 162.351 250.182 1.00 49.05 434 PRO O C 1
ATOM 8712 O O . PRO C 1 434 ? 129.444 163.532 250.129 1.00 49.05 434 PRO O O 1
ATOM 8716 N N . LEU C 1 435 ? 128.941 161.337 250.041 1.00 50.55 435 LEU O N 1
ATOM 8717 C CA . LEU C 1 435 ? 127.499 161.519 249.942 1.00 50.55 435 LEU O CA 1
ATOM 8718 C C . LEU C 1 435 ? 126.847 161.041 251.232 1.00 50.55 435 LEU O C 1
ATOM 8719 O O . LEU C 1 435 ? 127.054 159.898 251.651 1.00 50.55 435 LEU O O 1
ATOM 8724 N N . ARG C 1 436 ? 126.059 161.918 251.854 1.00 55.64 436 ARG O N 1
ATOM 8725 C CA . ARG C 1 436 ? 125.349 161.602 253.093 1.00 55.64 436 ARG O CA 1
ATOM 8726 C C . ARG C 1 436 ? 124.084 160.792 252.800 1.00 55.64 436 ARG O C 1
ATOM 8727 O O . ARG C 1 436 ? 122.954 161.264 252.938 1.00 55.64 436 ARG O O 1
ATOM 8735 N N . VAL C 1 437 ? 124.294 159.544 252.387 1.00 52.59 437 VAL O N 1
ATOM 8736 C CA . VAL C 1 437 ? 123.210 158.631 252.043 1.00 52.59 437 VAL O CA 1
ATOM 8737 C C . VAL C 1 437 ? 123.287 157.438 252.984 1.00 52.59 437 VAL O C 1
ATOM 8738 O O . VAL C 1 437 ? 124.372 157.034 253.414 1.00 52.59 437 VAL O O 1
ATOM 8742 N N . SER C 1 438 ? 122.123 156.874 253.308 1.00 52.80 438 SER O N 1
ATOM 8743 C CA . SER C 1 438 ? 122.075 155.781 254.273 1.00 52.80 438 SER O CA 1
ATOM 8744 C C . SER C 1 438 ? 122.392 154.432 253.638 1.00 52.80 438 SER O C 1
ATOM 8745 O O . SER C 1 438 ? 123.146 153.639 254.212 1.00 52.80 438 SER O O 1
ATOM 8748 N N . SER C 1 439 ? 121.829 154.146 252.468 1.00 54.21 439 SER O N 1
ATOM 8749 C CA . SER C 1 439 ? 122.148 152.916 251.758 1.00 54.21 439 SER O CA 1
ATOM 8750 C C . SER C 1 439 ? 121.827 153.101 250.284 1.00 54.21 439 SER O C 1
ATOM 8751 O O . SER C 1 439 ? 121.130 154.042 249.897 1.00 54.21 439 SER O O 1
ATOM 8754 N N . LEU C 1 440 ? 122.350 152.189 249.468 1.00 54.24 440 LEU O N 1
ATOM 8755 C CA . LEU C 1 440 ? 122.090 152.164 248.036 1.00 54.24 440 LEU O CA 1
ATOM 8756 C C . LEU C 1 440 ? 121.418 150.852 247.659 1.00 54.24 440 LEU O C 1
ATOM 8757 O O . LEU C 1 440 ? 121.729 149.798 248.221 1.00 54.24 440 LEU O O 1
ATOM 8762 N N . ASP C 1 441 ? 120.491 150.925 246.702 1.00 59.80 441 ASP O N 1
ATOM 8763 C CA . ASP C 1 441 ? 119.809 149.721 246.239 1.00 59.80 441 ASP O CA 1
ATOM 8764 C C . ASP C 1 441 ? 120.759 148.793 245.496 1.00 59.80 441 ASP O C 1
ATOM 8765 O O . ASP C 1 441 ? 120.724 147.573 245.692 1.00 59.80 441 ASP O O 1
ATOM 8770 N N . GLN C 1 442 ? 121.611 149.353 244.645 1.00 60.39 442 GLN O N 1
ATOM 8771 C CA . GLN C 1 442 ? 122.663 148.619 243.958 1.00 60.39 442 GLN O CA 1
ATOM 8772 C C . GLN C 1 442 ? 124.015 149.085 244.473 1.00 60.39 442 GLN O C 1
ATOM 8773 O O . GLN C 1 442 ? 124.311 150.284 244.452 1.00 60.39 442 GLN O O 1
ATOM 8779 N N . ILE C 1 443 ? 124.828 148.138 244.931 1.00 56.93 443 ILE O N 1
ATOM 8780 C CA . ILE C 1 443 ? 126.241 148.368 245.207 1.00 56.93 443 ILE O CA 1
ATOM 8781 C C . ILE C 1 443 ? 127.028 147.654 244.121 1.00 56.93 443 ILE O C 1
ATOM 8782 O O . ILE C 1 443 ? 126.885 146.439 243.935 1.00 56.93 443 ILE O O 1
ATOM 8787 N N . TYR C 1 444 ? 127.856 148.406 243.404 1.00 57.73 444 TYR O N 1
ATOM 8788 C CA . TYR C 1 444 ? 128.506 147.921 242.197 1.00 57.73 444 TYR O CA 1
ATOM 8789 C C . TYR C 1 444 ? 129.930 147.479 242.495 1.00 57.73 444 TYR O C 1
ATOM 8790 O O . TYR C 1 444 ? 130.652 148.131 243.253 1.00 57.73 444 TYR O O 1
ATOM 8799 N N . GLU C 1 445 ? 130.323 146.359 241.895 1.00 62.08 445 GLU O N 1
ATOM 8800 C CA . GLU C 1 445 ? 131.717 145.946 241.903 1.00 62.08 445 GLU O CA 1
ATOM 8801 C C . GLU C 1 445 ? 132.582 146.955 241.151 1.00 62.08 445 GLU O C 1
ATOM 8802 O O . GLU C 1 445 ? 132.098 147.767 240.360 1.00 62.08 445 GLU O O 1
ATOM 8808 N N . SER C 1 446 ? 133.882 146.906 241.448 1.00 58.22 446 SER O N 1
ATOM 8809 C CA . SER C 1 446 ? 134.895 147.717 240.775 1.00 58.22 446 SER O CA 1
ATOM 8810 C C . SER C 1 446 ? 134.695 147.821 239.265 1.00 58.22 446 SER O C 1
ATOM 8811 O O . SER C 1 446 ? 134.692 148.919 238.700 1.00 58.22 446 SER O O 1
ATOM 8814 N N . ILE C 1 447 ? 134.525 146.680 238.597 1.00 58.62 447 ILE O N 1
ATOM 8815 C CA . ILE C 1 447 ? 134.373 146.674 237.144 1.00 58.62 447 ILE O CA 1
ATOM 8816 C C . ILE C 1 447 ? 133.067 147.323 236.701 1.00 58.62 447 ILE O C 1
ATOM 8817 O O . ILE C 1 447 ? 133.015 147.951 235.638 1.00 58.62 447 ILE O O 1
ATOM 8822 N N . ASP C 1 448 ? 132.005 147.222 237.497 1.00 59.61 448 ASP O N 1
ATOM 8823 C CA . ASP C 1 448 ? 130.759 147.872 237.104 1.00 59.61 448 ASP O CA 1
ATOM 8824 C C . ASP C 1 448 ? 130.859 149.388 237.228 1.00 59.61 448 ASP O C 1
ATOM 8825 O O . ASP C 1 448 ? 130.310 150.120 236.397 1.00 59.61 448 ASP O O 1
ATOM 8830 N N . LEU C 1 449 ? 131.579 149.880 238.235 1.00 55.22 449 LEU O N 1
ATOM 8831 C CA . LEU C 1 449 ? 131.817 151.316 238.340 1.00 55.22 449 LEU O CA 1
ATOM 8832 C C . LEU C 1 449 ? 132.757 151.811 237.247 1.00 55.22 449 LEU O C 1
ATOM 8833 O O . LEU C 1 449 ? 132.549 152.892 236.686 1.00 55.22 449 LEU O O 1
ATOM 8838 N N . ASP C 1 450 ? 133.772 151.015 236.907 1.00 57.49 450 ASP O N 1
ATOM 8839 C CA . ASP C 1 450 ? 134.577 151.262 235.713 1.00 57.49 450 ASP O CA 1
ATOM 8840 C C . ASP C 1 450 ? 133.729 151.413 234.452 1.00 57.49 450 ASP O C 1
ATOM 8841 O O . ASP C 1 450 ? 133.882 152.383 233.704 1.00 57.49 450 ASP O O 1
ATOM 8846 N N . GLU C 1 451 ? 132.839 150.458 234.193 1.00 58.50 451 GLU O N 1
ATOM 8847 C CA . GLU C 1 451 ? 132.034 150.514 232.974 1.00 58.50 451 GLU O CA 1
ATOM 8848 C C . GLU C 1 451 ? 131.034 151.666 232.984 1.00 58.50 451 GLU O C 1
ATOM 8849 O O . GLU C 1 451 ? 130.865 152.346 231.966 1.00 58.50 451 GLU O O 1
ATOM 8855 N N . LEU C 1 452 ? 130.359 151.910 234.107 1.00 54.57 452 LEU O N 1
ATOM 8856 C CA . LEU C 1 452 ? 129.469 153.066 234.186 1.00 54.57 452 LEU O CA 1
ATOM 8857 C C . LEU C 1 452 ? 130.216 154.385 234.006 1.00 54.57 452 LEU O C 1
ATOM 8858 O O . LEU C 1 452 ? 129.702 155.308 233.366 1.00 54.57 452 LEU O O 1
ATOM 8863 N N . ASN C 1 453 ? 131.424 154.502 234.557 1.00 53.19 453 ASN O N 1
ATOM 8864 C CA . ASN C 1 453 ? 132.211 155.716 234.357 1.00 53.19 453 ASN O CA 1
ATOM 8865 C C . ASN C 1 453 ? 132.672 155.875 232.913 1.00 53.19 453 ASN O C 1
ATOM 8866 O O . ASN C 1 453 ? 132.614 156.977 232.358 1.00 53.19 453 ASN O O 1
ATOM 8871 N N . GLU C 1 454 ? 133.140 154.791 232.291 1.00 57.46 454 GLU O N 1
ATOM 8872 C CA . GLU C 1 454 ? 133.533 154.839 230.885 1.00 57.46 454 GLU O CA 1
ATOM 8873 C C . GLU C 1 454 ? 132.394 155.308 229.987 1.00 57.46 454 GLU O C 1
ATOM 8874 O O . GLU C 1 454 ? 132.624 156.028 229.009 1.00 57.46 454 GLU O O 1
ATOM 8880 N N . ASN C 1 455 ? 131.162 154.920 230.303 1.00 54.27 455 ASN O N 1
ATOM 8881 C CA . ASN C 1 455 ? 129.998 155.387 229.560 1.00 54.27 455 ASN O CA 1
ATOM 8882 C C . ASN C 1 455 ? 129.531 156.777 229.976 1.00 54.27 455 ASN O C 1
ATOM 8883 O O . ASN C 1 455 ? 128.499 157.235 229.477 1.00 54.27 455 ASN O O 1
ATOM 8888 N N . GLY C 1 456 ? 130.250 157.461 230.859 1.00 53.03 456 GLY O N 1
ATOM 8889 C CA . GLY C 1 456 ? 129.858 158.807 231.239 1.00 53.03 456 GLY O CA 1
ATOM 8890 C C . GLY C 1 456 ? 128.630 158.889 232.119 1.00 53.03 456 GLY O C 1
ATOM 8891 O O . GLY C 1 456 ? 127.829 159.820 231.970 1.00 53.03 456 GLY O O 1
ATOM 8892 N N . ILE C 1 457 ? 128.458 157.932 233.028 1.00 52.26 457 ILE O N 1
ATOM 8893 C CA . ILE C 1 457 ? 127.344 157.905 233.969 1.00 52.26 457 ILE O CA 1
ATOM 8894 C C . ILE C 1 457 ? 127.925 158.013 235.373 1.00 52.26 457 ILE O C 1
ATOM 8895 O O . ILE C 1 457 ? 128.885 157.312 235.709 1.00 52.26 457 ILE O O 1
ATOM 8900 N N . ILE C 1 458 ? 127.347 158.894 236.183 1.00 49.59 458 ILE O N 1
ATOM 8901 C CA . ILE C 1 458 ? 127.790 159.092 237.558 1.00 49.59 458 ILE O CA 1
ATOM 8902 C C . ILE C 1 458 ? 127.300 157.937 238.420 1.00 49.59 458 ILE O C 1
ATOM 8903 O O . ILE C 1 458 ? 126.160 157.478 238.283 1.00 49.59 458 ILE O O 1
ATOM 8908 N N . SER C 1 459 ? 128.166 157.459 239.313 1.00 51.06 459 SER O N 1
ATOM 8909 C CA . SER C 1 459 ? 127.824 156.374 240.220 1.00 51.06 459 SER O CA 1
ATOM 8910 C C . SER C 1 459 ? 128.416 156.646 241.596 1.00 51.06 459 SER O C 1
ATOM 8911 O O . SER C 1 459 ? 129.317 157.472 241.758 1.00 51.06 459 SER O O 1
ATOM 8914 N N . ILE C 1 460 ? 127.882 155.938 242.590 1.00 50.82 460 ILE O N 1
ATOM 8915 C CA . ILE C 1 460 ? 128.262 156.085 243.992 1.00 50.82 460 ILE O CA 1
ATOM 8916 C C . ILE C 1 460 ? 128.971 154.813 244.443 1.00 50.82 460 ILE O C 1
ATOM 8917 O O . ILE C 1 460 ? 128.421 153.712 244.327 1.00 50.82 460 ILE O O 1
ATOM 8922 N N . GLU C 1 461 ? 130.187 154.968 244.962 1.00 54.90 461 GLU O N 1
ATOM 8923 C CA . GLU C 1 461 ? 131.029 153.854 245.386 1.00 54.90 461 GLU O CA 1
ATOM 8924 C C . GLU C 1 461 ? 130.914 153.675 246.895 1.00 54.90 461 GLU O C 1
ATOM 8925 O O . GLU C 1 461 ? 131.103 154.632 247.653 1.00 54.90 461 GLU O O 1
ATOM 8931 N N . PHE C 1 462 ? 130.607 152.451 247.324 1.00 57.45 462 PHE O N 1
ATOM 8932 C CA . PHE C 1 462 ? 130.660 152.079 248.737 1.00 57.45 462 PHE O CA 1
ATOM 8933 C C . PHE C 1 462 ? 132.084 151.677 249.110 1.00 57.45 462 PHE O C 1
ATOM 8934 O O . PHE C 1 462 ? 132.561 150.607 248.720 1.00 57.45 462 PHE O O 1
ATOM 8942 N N . VAL C 1 463 ? 132.757 152.539 249.870 1.00 57.49 463 VAL O N 1
ATOM 8943 C CA . VAL C 1 463 ? 134.158 152.362 250.256 1.00 57.49 463 VAL O CA 1
ATOM 8944 C C . VAL C 1 463 ? 134.200 151.425 251.462 1.00 57.49 463 VAL O C 1
ATOM 8945 O O . VAL C 1 463 ? 133.939 151.836 252.593 1.00 57.49 463 VAL O O 1
ATOM 8949 N N . ARG C 1 464 ? 134.536 150.158 251.218 1.00 63.09 464 ARG O N 1
ATOM 8950 C CA . ARG C 1 464 ? 134.577 149.123 252.246 1.00 63.09 464 ARG O CA 1
ATOM 8951 C C . ARG C 1 464 ? 135.965 148.873 252.823 1.00 63.09 464 ARG O C 1
ATOM 8952 O O . ARG C 1 464 ? 136.064 148.325 253.926 1.00 63.09 464 ARG O O 1
ATOM 8960 N N . ASN C 1 465 ? 137.032 149.259 252.121 1.00 66.76 465 ASN O N 1
ATOM 8961 C CA . ASN C 1 465 ? 138.378 148.972 252.612 1.00 66.76 465 ASN O CA 1
ATOM 8962 C C . ASN C 1 465 ? 138.719 149.746 253.883 1.00 66.76 465 ASN O C 1
ATOM 8963 O O . ASN C 1 465 ? 139.535 149.276 254.683 1.00 66.76 465 ASN O O 1
ATOM 8968 N N . ARG C 1 466 ? 138.123 150.915 254.093 1.00 64.10 466 ARG O N 1
ATOM 8969 C CA . ARG C 1 466 ? 138.297 151.603 255.364 1.00 64.10 466 ARG O CA 1
ATOM 8970 C C . ARG C 1 466 ? 137.438 150.961 256.450 1.00 64.10 466 ARG O C 1
ATOM 8971 O O . ARG C 1 466 ? 136.421 150.316 256.182 1.00 64.10 466 ARG O O 1
ATOM 8979 N N . THR C 1 467 ? 137.872 151.150 257.698 1.00 68.25 467 THR O N 1
ATOM 8980 C CA . THR C 1 467 ? 137.071 150.742 258.848 1.00 68.25 467 THR O CA 1
ATOM 8981 C C . THR C 1 467 ? 135.771 151.533 258.932 1.00 68.25 467 THR O C 1
ATOM 8982 O O . THR C 1 467 ? 134.685 150.949 259.018 1.00 68.25 467 THR O O 1
ATOM 8986 N N . ASN C 1 468 ? 135.856 152.859 258.906 1.00 67.11 468 ASN O N 1
ATOM 8987 C CA . ASN C 1 468 ? 134.688 153.667 258.582 1.00 67.11 468 ASN O CA 1
ATOM 8988 C C . ASN C 1 468 ? 134.350 153.498 257.108 1.00 67.11 468 ASN O C 1
ATOM 8989 O O . ASN C 1 468 ? 135.158 153.824 256.232 1.00 67.11 468 ASN O O 1
ATOM 8994 N N . THR C 1 469 ? 133.152 152.991 256.846 1.00 61.52 469 THR O N 1
ATOM 8995 C CA . THR C 1 469 ? 132.647 152.762 255.501 1.00 61.52 469 THR O CA 1
ATOM 8996 C C . THR C 1 469 ? 131.652 153.853 255.136 1.00 61.52 469 THR O C 1
ATOM 8997 O O . THR C 1 469 ? 130.774 154.191 255.936 1.00 61.52 469 THR O O 1
ATOM 9001 N N . PHE C 1 470 ? 131.791 154.400 253.932 1.00 54.45 470 PHE O N 1
ATOM 9002 C CA . PHE C 1 470 ? 131.006 155.555 253.526 1.00 54.45 470 PHE O CA 1
ATOM 9003 C C . PHE C 1 470 ? 130.894 155.563 252.008 1.00 54.45 470 PHE O C 1
ATOM 9004 O O . PHE C 1 470 ? 131.579 154.814 251.308 1.00 54.45 470 PHE O O 1
ATOM 9012 N N . PHE C 1 471 ? 130.010 156.426 251.515 1.00 51.49 471 PHE O N 1
ATOM 9013 C CA . PHE C 1 471 ? 129.673 156.523 250.100 1.00 51.49 471 PHE O CA 1
ATOM 9014 C C . PHE C 1 471 ? 130.363 157.715 249.444 1.00 51.49 471 PHE O C 1
ATOM 9015 O O . PHE C 1 471 ? 130.176 158.858 249.874 1.00 51.49 471 PHE O O 1
ATOM 9023 N N . ARG C 1 472 ? 131.150 157.444 248.404 1.00 52.42 472 ARG O N 1
ATOM 9024 C CA . ARG C 1 472 ? 131.813 158.466 247.603 1.00 52.42 472 ARG O CA 1
ATOM 9025 C C . ARG C 1 472 ? 131.125 158.613 246.253 1.00 52.42 472 ARG O C 1
ATOM 9026 O O . ARG C 1 472 ? 130.695 157.622 245.655 1.00 52.42 472 ARG O O 1
ATOM 9034 N N . ILE C 1 473 ? 131.020 159.854 245.778 1.00 49.65 473 ILE O N 1
ATOM 9035 C CA . ILE C 1 473 ? 130.691 160.114 244.378 1.00 49.65 473 ILE O CA 1
ATOM 9036 C C . ILE C 1 473 ? 131.889 159.732 243.517 1.00 49.65 473 ILE O C 1
ATOM 9037 O O . ILE C 1 473 ? 132.993 160.255 243.702 1.00 49.65 473 ILE O O 1
ATOM 9042 N N . VAL C 1 474 ? 131.677 158.817 242.568 1.00 49.70 474 VAL O N 1
ATOM 9043 C CA . VAL C 1 474 ? 132.805 158.263 241.823 1.00 49.70 474 VAL O CA 1
ATOM 9044 C C . VAL C 1 474 ? 133.443 159.313 240.918 1.00 49.70 474 VAL O C 1
ATOM 9045 O O . VAL C 1 474 ? 134.660 159.522 240.960 1.00 49.70 474 VAL O O 1
ATOM 9049 N N . ASP C 1 475 ? 132.648 159.985 240.084 1.00 50.77 475 ASP O N 1
ATOM 9050 C CA . ASP C 1 475 ? 133.205 161.041 239.246 1.00 50.77 475 ASP O CA 1
ATOM 9051 C C . ASP C 1 475 ? 132.113 161.973 238.744 1.00 50.77 475 ASP O C 1
ATOM 9052 O O . ASP C 1 475 ? 130.928 161.631 238.735 1.00 50.77 475 ASP O O 1
ATOM 9057 N N . ASP C 1 476 ? 132.545 163.161 238.322 1.00 50.51 476 ASP O N 1
ATOM 9058 C CA . ASP C 1 476 ? 131.680 164.208 237.778 1.00 50.51 476 ASP O CA 1
ATOM 9059 C C . ASP C 1 476 ? 131.657 164.206 236.250 1.00 50.51 476 ASP O C 1
ATOM 9060 O O . ASP C 1 476 ? 131.601 165.267 235.624 1.00 50.51 476 ASP O O 1
ATOM 9065 N N . VAL C 1 477 ? 131.675 163.032 235.619 1.00 50.82 477 VAL O N 1
ATOM 9066 C CA . VAL C 1 477 ? 131.620 162.964 234.161 1.00 50.82 477 VAL O CA 1
ATOM 9067 C C . VAL C 1 477 ? 130.240 163.373 233.664 1.00 50.82 477 VAL O C 1
ATOM 9068 O O . VAL C 1 477 ? 129.213 163.021 234.260 1.00 50.82 477 VAL O O 1
ATOM 9072 N N . THR C 1 478 ? 130.211 164.123 232.563 1.00 52.16 478 THR O N 1
ATOM 9073 C CA . THR C 1 478 ? 128.963 164.417 231.876 1.00 52.16 478 THR O CA 1
ATOM 9074 C C . THR C 1 478 ? 128.574 163.265 230.953 1.00 52.16 478 THR O C 1
ATOM 9075 O O . THR C 1 478 ? 129.377 162.386 230.631 1.00 52.16 478 THR O O 1
ATOM 9079 N N . THR C 1 479 ? 127.314 163.284 230.522 1.00 51.93 479 THR O N 1
ATOM 9080 C CA . THR C 1 479 ? 126.784 162.249 229.643 1.00 51.93 479 THR O CA 1
ATOM 9081 C C . THR C 1 479 ? 127.339 162.328 228.225 1.00 51.93 479 THR O C 1
ATOM 9082 O O . THR C 1 479 ? 127.184 161.366 227.466 1.00 51.93 479 THR O O 1
ATOM 9086 N N . PHE C 1 480 ? 127.975 163.436 227.851 1.00 54.96 480 PHE O N 1
ATOM 9087 C CA . PHE C 1 480 ? 128.656 163.526 226.564 1.00 54.96 480 PHE O CA 1
ATOM 9088 C C . PHE C 1 480 ? 129.878 162.612 226.564 1.00 54.96 480 PHE O C 1
ATOM 9089 O O . PHE C 1 480 ? 130.794 162.774 227.377 1.00 54.96 480 PHE O O 1
ATOM 9097 N N . ASN C 1 481 ? 129.886 161.654 225.633 1.00 61.88 481 ASN O N 1
ATOM 9098 C CA . ASN C 1 481 ? 130.814 160.527 225.704 1.00 61.88 481 ASN O CA 1
ATOM 9099 C C . ASN C 1 481 ? 132.271 160.927 225.479 1.00 61.88 481 ASN O C 1
ATOM 9100 O O . ASN C 1 481 ? 133.165 160.407 226.157 1.00 61.88 481 ASN O O 1
ATOM 9105 N N . ASP C 1 482 ? 132.542 161.840 224.547 1.00 63.28 482 ASP O N 1
ATOM 9106 C CA . ASP C 1 482 ? 133.909 162.014 224.055 1.00 63.28 482 ASP O CA 1
ATOM 9107 C C . ASP C 1 482 ? 134.781 162.675 225.119 1.00 63.28 482 ASP O C 1
ATOM 9108 O O . ASP C 1 482 ? 134.678 163.880 225.368 1.00 63.28 482 ASP O O 1
ATOM 9113 N N . LYS C 1 483 ? 135.649 161.870 225.735 1.00 64.49 483 LYS O N 1
ATOM 9114 C CA . LYS C 1 483 ? 136.587 162.294 226.769 1.00 64.49 483 LYS O CA 1
ATOM 9115 C C . LYS C 1 483 ? 137.662 163.246 226.250 1.00 64.49 483 LYS O C 1
ATOM 9116 O O . LYS C 1 483 ? 138.400 163.818 227.058 1.00 64.49 483 LYS O O 1
ATOM 9122 N N . SER C 1 484 ? 137.764 163.423 224.930 1.00 63.29 484 SER O N 1
ATOM 9123 C CA . SER C 1 484 ? 138.867 164.175 224.338 1.00 63.29 484 SER O CA 1
ATOM 9124 C C . SER C 1 484 ? 138.942 165.613 224.842 1.00 63.29 484 SER O C 1
ATOM 9125 O O . SER C 1 484 ? 140.037 166.109 225.128 1.00 63.29 484 SER O O 1
ATOM 9128 N N . ASP C 1 485 ? 137.804 166.296 224.971 1.00 57.11 485 ASP O N 1
ATOM 9129 C CA . ASP C 1 485 ? 137.807 167.701 225.370 1.00 57.11 485 ASP O CA 1
ATOM 9130 C C . ASP C 1 485 ? 137.372 167.836 226.826 1.00 57.11 485 ASP O C 1
ATOM 9131 O O . ASP C 1 485 ? 136.217 167.518 227.146 1.00 57.11 485 ASP O O 1
ATOM 9136 N N . PRO C 1 486 ? 138.240 168.303 227.735 1.00 53.33 486 PRO O N 1
ATOM 9137 C CA . PRO C 1 486 ? 137.828 168.431 229.144 1.00 53.33 486 PRO O CA 1
ATOM 9138 C C . PRO C 1 486 ? 136.692 169.413 229.378 1.00 53.33 486 PRO O C 1
ATOM 9139 O O . PRO C 1 486 ? 135.938 169.244 230.343 1.00 53.33 486 PRO O O 1
ATOM 9143 N N . VAL C 1 487 ? 136.538 170.432 228.530 1.00 51.08 487 VAL O N 1
ATOM 9144 C CA . VAL C 1 487 ? 135.446 171.386 228.707 1.00 51.08 487 VAL O CA 1
ATOM 9145 C C . VAL C 1 487 ? 134.095 170.735 228.443 1.00 51.08 487 VAL O C 1
ATOM 9146 O O . VAL C 1 487 ? 133.063 171.258 228.877 1.00 51.08 487 VAL O O 1
ATOM 9150 N N . LYS C 1 488 ? 134.074 169.597 227.758 1.00 52.92 488 LYS O N 1
ATOM 9151 C CA . LYS C 1 488 ? 132.861 168.829 227.513 1.00 52.92 488 LYS O CA 1
ATOM 9152 C C . LYS C 1 488 ? 132.730 167.643 228.457 1.00 52.92 488 LYS O C 1
ATOM 9153 O O . LYS C 1 488 ? 131.629 167.352 228.932 1.00 52.92 488 LYS O O 1
ATOM 9159 N N . ALA C 1 489 ? 133.835 166.951 228.733 1.00 54.02 489 ALA O N 1
ATOM 9160 C CA . ALA C 1 489 ? 133.776 165.719 229.511 1.00 54.02 489 ALA O CA 1
ATOM 9161 C C . ALA C 1 489 ? 133.529 165.985 230.993 1.00 54.02 489 ALA O C 1
ATOM 9162 O O . ALA C 1 489 ? 132.845 165.196 231.656 1.00 54.02 489 ALA O O 1
ATOM 9164 N N . GLU C 1 490 ? 134.063 167.079 231.534 1.00 51.66 490 GLU O N 1
ATOM 9165 C CA . GLU C 1 490 ? 134.081 167.313 232.974 1.00 51.66 490 GLU O CA 1
ATOM 9166 C C . GLU C 1 490 ? 133.209 168.508 233.336 1.00 51.66 490 GLU O C 1
ATOM 9167 O O . GLU C 1 490 ? 133.349 169.590 232.757 1.00 51.66 490 GLU O O 1
ATOM 9173 N N . MET C 1 491 ? 132.308 168.296 234.298 1.00 50.34 491 MET O N 1
ATOM 9174 C CA . MET C 1 491 ? 131.405 169.349 234.756 1.00 50.34 491 MET O CA 1
ATOM 9175 C C . MET C 1 491 ? 132.154 170.567 235.286 1.00 50.34 491 MET O C 1
ATOM 9176 O O . MET C 1 491 ? 131.798 171.709 234.976 1.00 50.34 491 MET O O 1
ATOM 9181 N N . ALA C 1 492 ? 133.179 170.343 236.112 1.00 51.12 492 ALA O N 1
ATOM 9182 C CA . ALA C 1 492 ? 133.895 171.451 236.743 1.00 51.12 492 ALA O CA 1
ATOM 9183 C C . ALA C 1 492 ? 134.531 172.395 235.728 1.00 51.12 492 ALA O C 1
ATOM 9184 O O . ALA C 1 492 ? 134.463 173.622 235.884 1.00 51.12 492 ALA O O 1
ATOM 9186 N N . VAL C 1 493 ? 135.102 171.856 234.653 1.00 48.94 493 VAL O N 1
ATOM 9187 C CA . VAL C 1 493 ? 135.782 172.717 233.692 1.00 48.94 493 VAL O CA 1
ATOM 9188 C C . VAL C 1 493 ? 134.767 173.493 232.865 1.00 48.94 493 VAL O C 1
ATOM 9189 O O . VAL C 1 493 ? 134.946 174.686 232.600 1.00 48.94 493 VAL O O 1
ATOM 9193 N N . GLY C 1 494 ? 133.704 172.826 232.422 1.00 48.61 494 GLY O N 1
ATOM 9194 C CA . GLY C 1 494 ? 132.640 173.524 231.720 1.00 48.61 494 GLY O CA 1
ATOM 9195 C C . GLY C 1 494 ? 132.003 174.629 232.543 1.00 48.61 494 GLY O C 1
ATOM 9196 O O . GLY C 1 494 ? 131.736 175.718 232.034 1.00 48.61 494 GLY O O 1
ATOM 9197 N N . GLU C 1 495 ? 131.749 174.361 233.823 1.00 48.34 495 GLU O N 1
ATOM 9198 C CA . GLU C 1 495 ? 131.279 175.393 234.746 1.00 48.34 495 GLU O CA 1
ATOM 9199 C C . GLU C 1 495 ? 132.244 176.573 234.849 1.00 48.34 495 GLU O C 1
ATOM 9200 O O . GLU C 1 495 ? 131.828 177.738 234.755 1.00 48.34 495 GLU O O 1
ATOM 9206 N N . ALA C 1 496 ? 133.532 176.301 235.071 1.00 46.90 496 ALA O N 1
ATOM 9207 C CA . ALA C 1 496 ? 134.496 177.394 235.172 1.00 46.90 496 ALA O CA 1
ATOM 9208 C C . ALA C 1 496 ? 134.559 178.212 233.888 1.00 46.90 496 ALA O C 1
ATOM 9209 O O . ALA C 1 496 ? 134.586 179.449 233.930 1.00 46.90 496 ALA O O 1
ATOM 9211 N N . ASN C 1 497 ? 134.539 177.539 232.738 1.00 48.76 497 ASN O N 1
ATOM 9212 C CA . ASN C 1 497 ? 134.489 178.228 231.452 1.00 48.76 497 ASN O CA 1
ATOM 9213 C C . ASN C 1 497 ? 133.254 179.111 231.330 1.00 48.76 497 ASN O C 1
ATOM 9214 O O . ASN C 1 497 ? 133.346 180.276 230.920 1.00 48.76 497 ASN O O 1
ATOM 9219 N N . ASP C 1 498 ? 132.080 178.543 231.609 1.00 48.41 498 ASP O N 1
ATOM 9220 C CA . ASP C 1 498 ? 130.831 179.286 231.492 1.00 48.41 498 ASP O CA 1
ATOM 9221 C C . ASP C 1 498 ? 130.848 180.556 232.331 1.00 48.41 498 ASP O C 1
ATOM 9222 O O . ASP C 1 498 ? 130.532 181.643 231.834 1.00 48.41 498 ASP O O 1
ATOM 9227 N N . PHE C 1 499 ? 131.256 180.449 233.597 1.00 48.88 499 PHE O N 1
ATOM 9228 C CA . PHE C 1 499 ? 131.304 181.648 234.431 1.00 48.88 499 PHE O CA 1
ATOM 9229 C C . PHE C 1 499 ? 132.380 182.628 233.981 1.00 48.88 499 PHE O C 1
ATOM 9230 O O . PHE C 1 499 ? 132.159 183.844 234.031 1.00 48.88 499 PHE O O 1
ATOM 9238 N N . LEU C 1 500 ? 133.505 182.133 233.469 1.00 47.68 500 LEU O N 1
ATOM 9239 C CA . LEU C 1 500 ? 134.548 183.022 232.972 1.00 47.68 500 LEU O CA 1
ATOM 9240 C C . LEU C 1 500 ? 134.032 183.876 231.822 1.00 47.68 500 LEU O C 1
ATOM 9241 O O . LEU C 1 500 ? 134.081 185.112 231.868 1.00 47.68 500 LEU O O 1
ATOM 9246 N N . VAL C 1 501 ? 133.521 183.224 230.779 1.00 49.25 501 VAL O N 1
ATOM 9247 C CA . VAL C 1 501 ? 133.072 183.947 229.592 1.00 49.25 501 VAL O CA 1
ATOM 9248 C C . VAL C 1 501 ? 131.843 184.805 229.887 1.00 49.25 501 VAL O C 1
ATOM 9249 O O . VAL C 1 501 ? 131.715 185.915 229.358 1.00 49.25 501 VAL O O 1
ATOM 9253 N N . SER C 1 502 ? 130.944 184.342 230.759 1.00 49.61 502 SER O N 1
ATOM 9254 C CA . SER C 1 502 ? 129.792 185.163 231.124 1.00 49.61 502 SER O CA 1
ATOM 9255 C C . SER C 1 502 ? 130.194 186.437 231.862 1.00 49.61 502 SER O C 1
ATOM 9256 O O . SER C 1 502 ? 129.718 187.532 231.528 1.00 49.61 502 SER O O 1
ATOM 9259 N N . GLU C 1 503 ? 131.059 186.326 232.873 1.00 52.05 503 GLU O N 1
ATOM 9260 C CA . GLU C 1 503 ? 131.469 187.524 233.598 1.00 52.05 503 GLU O CA 1
ATOM 9261 C C . GLU C 1 503 ? 132.348 188.442 232.758 1.00 52.05 503 GLU O C 1
ATOM 9262 O O . GLU C 1 503 ? 132.231 189.670 232.871 1.00 52.05 503 GLU O O 1
ATOM 9268 N N . LEU C 1 504 ? 133.099 187.888 231.803 1.00 49.70 504 LEU O N 1
ATOM 9269 C CA . LEU C 1 504 ? 133.794 188.734 230.837 1.00 49.70 504 LEU O CA 1
ATOM 9270 C C . LEU C 1 504 ? 132.811 189.522 229.989 1.00 49.70 504 LEU O C 1
ATOM 9271 O O . LEU C 1 504 ? 132.943 190.743 229.846 1.00 49.70 504 LEU O O 1
ATOM 9276 N N . LYS C 1 505 ? 131.840 188.840 229.386 1.00 51.42 505 LYS O N 1
ATOM 9277 C CA . LYS C 1 505 ? 130.890 189.529 228.521 1.00 51.42 505 LYS O CA 1
ATOM 9278 C C . LYS C 1 505 ? 130.167 190.634 229.281 1.00 51.42 505 LYS O C 1
ATOM 9279 O O . LYS C 1 505 ? 130.142 191.791 228.845 1.00 51.42 505 LYS O O 1
ATOM 9285 N N . VAL C 1 506 ? 129.589 190.297 230.436 1.00 51.86 506 VAL O N 1
ATOM 9286 C CA . VAL C 1 506 ? 128.770 191.257 231.174 1.00 51.86 506 VAL O CA 1
ATOM 9287 C C . VAL C 1 506 ? 129.595 192.446 231.663 1.00 51.86 506 VAL O C 1
ATOM 9288 O O . VAL C 1 506 ? 129.163 193.607 231.547 1.00 51.86 506 VAL O O 1
ATOM 9292 N N . GLN C 1 507 ? 130.831 192.206 232.114 1.00 52.03 507 GLN O N 1
ATOM 9293 C CA . GLN C 1 507 ? 131.612 193.332 232.612 1.00 52.03 507 GLN O CA 1
ATOM 9294 C C . GLN C 1 507 ? 132.205 194.180 231.497 1.00 52.03 507 GLN O C 1
ATOM 9295 O O . GLN C 1 507 ? 132.245 195.405 231.627 1.00 52.03 507 GLN O O 1
ATOM 9301 N N . LEU C 1 508 ? 132.669 193.586 230.398 1.00 49.91 508 LEU O N 1
ATOM 9302 C CA . LEU C 1 508 ? 133.152 194.430 229.311 1.00 49.91 508 LEU O CA 1
ATOM 9303 C C . LEU C 1 508 ? 132.014 195.241 228.705 1.00 49.91 508 LEU O C 1
ATOM 9304 O O . LEU C 1 508 ? 132.188 196.431 228.399 1.00 49.91 508 LEU O O 1
ATOM 9309 N N . GLU C 1 509 ? 130.828 194.632 228.582 1.00 52.73 509 GLU O N 1
ATOM 9310 C CA . GLU C 1 509 ? 129.627 195.363 228.193 1.00 52.73 509 GLU O CA 1
ATOM 9311 C C . GLU C 1 509 ? 129.432 196.599 229.056 1.00 52.73 509 GLU O C 1
ATOM 9312 O O . GLU C 1 509 ? 129.393 197.726 228.552 1.00 52.73 509 GLU O O 1
ATOM 9318 N N . ASP C 1 510 ? 129.301 196.411 230.369 1.00 54.52 510 ASP O N 1
ATOM 9319 C CA . ASP C 1 510 ? 128.905 197.546 231.195 1.00 54.52 510 ASP O CA 1
ATOM 9320 C C . ASP C 1 510 ? 130.040 198.541 231.403 1.00 54.52 510 ASP O C 1
ATOM 9321 O O . ASP C 1 510 ? 129.778 199.726 231.632 1.00 54.52 510 ASP O O 1
ATOM 9326 N N . GLN C 1 511 ? 131.294 198.096 231.319 1.00 51.66 511 GLN O N 1
ATOM 9327 C CA . GLN C 1 511 ? 132.424 198.998 231.504 1.00 51.66 511 GLN O CA 1
ATOM 9328 C C . GLN C 1 511 ? 132.728 199.867 230.285 1.00 51.66 511 GLN O C 1
ATOM 9329 O O . GLN C 1 511 ? 132.987 201.065 230.447 1.00 51.66 511 GLN O O 1
ATOM 9335 N N . PHE C 1 512 ? 132.691 199.316 229.061 1.00 49.09 512 PHE O N 1
ATOM 9336 C CA . PHE C 1 512 ? 133.299 200.009 227.924 1.00 49.09 512 PHE O CA 1
ATOM 9337 C C . PHE C 1 512 ? 132.376 200.335 226.760 1.00 49.09 512 PHE O C 1
ATOM 9338 O O . PHE C 1 512 ? 132.651 201.304 226.052 1.00 49.09 512 PHE O O 1
ATOM 9346 N N . ILE C 1 513 ? 131.315 199.566 226.520 1.00 48.79 513 ILE O N 1
ATOM 9347 C CA . ILE C 1 513 ? 130.462 199.842 225.370 1.00 48.79 513 ILE O CA 1
ATOM 9348 C C . ILE C 1 513 ? 129.855 201.235 225.480 1.00 48.79 513 ILE O C 1
ATOM 9349 O O . ILE C 1 513 ? 129.376 201.649 226.543 1.00 48.79 513 ILE O O 1
ATOM 9354 N N . GLY C 1 514 ? 129.880 201.966 224.365 1.00 49.24 514 GLY O N 1
ATOM 9355 C CA . GLY C 1 514 ? 129.450 203.347 224.311 1.00 49.24 514 GLY O CA 1
ATOM 9356 C C . GLY C 1 514 ? 130.432 204.380 224.821 1.00 49.24 514 GLY O C 1
ATOM 9357 O O . GLY C 1 514 ? 130.167 205.579 224.671 1.00 49.24 514 GLY O O 1
ATOM 9358 N N . THR C 1 515 ? 131.549 203.976 225.415 1.00 50.42 515 THR O N 1
ATOM 9359 C CA . THR C 1 515 ? 132.566 204.937 225.818 1.00 50.42 515 THR O CA 1
ATOM 9360 C C . THR C 1 515 ? 133.374 205.403 224.613 1.00 50.42 515 THR O C 1
ATOM 9361 O O . THR C 1 515 ? 133.492 204.700 223.606 1.00 50.42 515 THR O O 1
ATOM 9365 N N . ARG C 1 516 ? 133.932 206.606 224.725 1.00 53.49 516 ARG O N 1
ATOM 9366 C CA . ARG C 1 516 ? 134.713 207.174 223.634 1.00 53.49 516 ARG O CA 1
ATOM 9367 C C . ARG C 1 516 ? 136.040 206.443 223.493 1.00 53.49 516 ARG O C 1
ATOM 9368 O O . ARG C 1 516 ? 136.640 206.015 224.482 1.00 53.49 516 ARG O O 1
ATOM 9376 N N . THR C 1 517 ? 136.499 206.298 222.250 1.00 54.54 517 THR O N 1
ATOM 9377 C CA . THR C 1 517 ? 137.845 205.802 221.967 1.00 54.54 517 THR O CA 1
ATOM 9378 C C . THR C 1 517 ? 138.860 206.916 222.212 1.00 54.54 517 THR O C 1
ATOM 9379 O O . THR C 1 517 ? 139.385 207.545 221.290 1.00 54.54 517 THR O O 1
ATOM 9383 N N . ILE C 1 518 ? 139.139 207.162 223.491 1.00 54.67 518 ILE O N 1
ATOM 9384 C CA . ILE C 1 518 ? 140.232 208.052 223.855 1.00 54.67 518 ILE O CA 1
ATOM 9385 C C . ILE C 1 518 ? 141.549 207.392 223.451 1.00 54.67 518 ILE O C 1
ATOM 9386 O O . ILE C 1 518 ? 141.652 206.162 223.361 1.00 54.67 518 ILE O O 1
ATOM 9391 N N . ASN C 1 519 ? 142.563 208.219 223.180 1.00 55.52 519 ASN O N 1
ATOM 9392 C CA . ASN C 1 519 ? 143.856 207.716 222.717 1.00 55.52 519 ASN O CA 1
ATOM 9393 C C . ASN C 1 519 ? 144.467 206.685 223.670 1.00 55.52 519 ASN O C 1
ATOM 9394 O O . ASN C 1 519 ? 145.249 205.832 223.237 1.00 55.52 519 ASN O O 1
ATOM 9399 N N . THR C 1 520 ? 144.114 206.728 224.953 1.00 53.36 520 THR O N 1
ATOM 9400 C CA . THR C 1 520 ? 144.607 205.788 225.956 1.00 53.36 520 THR O CA 1
ATOM 9401 C C . THR C 1 520 ? 143.773 204.517 226.099 1.00 53.36 520 THR O C 1
ATOM 9402 O O . THR C 1 520 ? 144.145 203.652 226.897 1.00 53.36 520 THR O O 1
ATOM 9406 N N . SER C 1 521 ? 142.663 204.386 225.367 1.00 54.10 521 SER O N 1
ATOM 9407 C CA . SER C 1 521 ? 141.653 203.380 225.695 1.00 54.10 521 SER O CA 1
ATOM 9408 C C . SER C 1 521 ? 142.221 201.965 225.726 1.00 54.10 521 SER O C 1
ATOM 9409 O O . SER C 1 521 ? 141.796 201.140 226.544 1.00 54.10 521 SER O O 1
ATOM 9412 N N . ALA C 1 522 ? 143.164 201.654 224.838 1.00 54.04 522 ALA O N 1
ATOM 9413 C CA . ALA C 1 522 ? 143.724 200.306 224.813 1.00 54.04 522 ALA O CA 1
ATOM 9414 C C . ALA C 1 522 ? 144.487 199.984 226.095 1.00 54.04 522 ALA O C 1
ATOM 9415 O O . ALA C 1 522 ? 144.379 198.874 226.628 1.00 54.04 522 ALA O O 1
ATOM 9417 N N . SER C 1 523 ? 145.217 200.959 226.638 1.00 51.77 523 SER O N 1
ATOM 9418 C CA . SER C 1 523 ? 145.888 200.753 227.919 1.00 51.77 523 SER O CA 1
ATOM 9419 C C . SER C 1 523 ? 144.888 200.560 229.051 1.00 51.77 523 SER O C 1
ATOM 9420 O O . SER C 1 523 ? 145.083 199.704 229.922 1.00 51.77 523 SER O O 1
ATOM 9423 N N . ILE C 1 524 ? 143.830 201.369 229.073 1.00 51.11 524 ILE O N 1
ATOM 9424 C CA . ILE C 1 524 ? 142.798 201.241 230.099 1.00 51.11 524 ILE O CA 1
ATOM 9425 C C . ILE C 1 524 ? 142.162 199.855 230.053 1.00 51.11 524 ILE O C 1
ATOM 9426 O O . ILE C 1 524 ? 141.975 199.204 231.090 1.00 51.11 524 ILE O O 1
ATOM 9431 N N . ILE C 1 525 ? 141.822 199.380 228.855 1.00 50.60 525 ILE O N 1
ATOM 9432 C CA . ILE C 1 525 ? 141.243 198.044 228.737 1.00 50.60 525 ILE O CA 1
ATOM 9433 C C . ILE C 1 525 ? 142.243 196.982 229.177 1.00 50.60 525 ILE O C 1
ATOM 9434 O O . ILE C 1 525 ? 141.866 195.980 229.796 1.00 50.60 525 ILE O O 1
ATOM 9439 N N . LYS C 1 526 ? 143.521 197.153 228.835 1.00 53.51 526 LYS O N 1
ATOM 9440 C CA . LYS C 1 526 ? 144.515 196.166 229.243 1.00 53.51 526 LYS O CA 1
ATOM 9441 C C . LYS C 1 526 ? 144.620 196.083 230.761 1.00 53.51 526 LYS O C 1
ATOM 9442 O O . LYS C 1 526 ? 144.668 194.987 231.333 1.00 53.51 526 LYS O O 1
ATOM 9448 N N . ASP C 1 527 ? 144.656 197.238 231.425 1.00 54.26 527 ASP O N 1
ATOM 9449 C CA . ASP C 1 527 ? 144.637 197.284 232.885 1.00 54.26 527 ASP O CA 1
ATOM 9450 C C . ASP C 1 527 ? 143.392 196.628 233.469 1.00 54.26 527 ASP O C 1
ATOM 9451 O O . ASP C 1 527 ? 143.482 195.876 234.444 1.00 54.26 527 ASP O O 1
ATOM 9456 N N . PHE C 1 528 ? 142.223 196.904 232.894 1.00 48.99 528 PHE O N 1
ATOM 9457 C CA . PHE C 1 528 ? 140.984 196.283 233.361 1.00 48.99 528 PHE O CA 1
ATOM 9458 C C . PHE C 1 528 ? 141.023 194.761 233.235 1.00 48.99 528 PHE O C 1
ATOM 9459 O O . PHE C 1 528 ? 140.641 194.038 234.164 1.00 48.99 528 PHE O O 1
ATOM 9467 N N . ILE C 1 529 ? 141.465 194.257 232.086 1.00 50.53 529 ILE O N 1
ATOM 9468 C CA . ILE C 1 529 ? 141.577 192.812 231.895 1.00 50.53 529 ILE O CA 1
ATOM 9469 C C . ILE C 1 529 ? 142.562 192.200 232.885 1.00 50.53 529 ILE O C 1
ATOM 9470 O O . ILE C 1 529 ? 142.294 191.147 233.474 1.00 50.53 529 ILE O O 1
ATOM 9475 N N . GLN C 1 530 ? 143.738 192.808 233.041 1.00 52.37 530 GLN O N 1
ATOM 9476 C CA . GLN C 1 530 ? 144.709 192.272 233.992 1.00 52.37 530 GLN O CA 1
ATOM 9477 C C . GLN C 1 530 ? 144.191 192.303 235.427 1.00 52.37 530 GLN O C 1
ATOM 9478 O O . GLN C 1 530 ? 144.441 191.375 236.199 1.00 52.37 530 GLN O O 1
ATOM 9484 N N . SER C 1 531 ? 143.441 193.342 235.794 1.00 50.97 531 SER O N 1
ATOM 9485 C CA . SER C 1 531 ? 142.760 193.381 237.088 1.00 50.97 531 SER O CA 1
ATOM 9486 C C . SER C 1 531 ? 141.784 192.222 237.270 1.00 50.97 531 SER O C 1
ATOM 9487 O O . SER C 1 531 ? 141.814 191.513 238.286 1.00 50.97 531 SER O O 1
ATOM 9490 N N . TYR C 1 532 ? 140.886 192.039 236.304 1.00 50.13 532 TYR O N 1
ATOM 9491 C CA . TYR C 1 532 ? 139.945 190.922 236.335 1.00 50.13 532 TYR O CA 1
ATOM 9492 C C . TYR C 1 532 ? 140.646 189.573 236.477 1.00 50.13 532 TYR O C 1
ATOM 9493 O O . TYR C 1 532 ? 140.287 188.763 237.341 1.00 50.13 532 TYR O O 1
ATOM 9502 N N . LEU C 1 533 ? 141.618 189.291 235.613 1.00 50.13 533 LEU O N 1
ATOM 9503 C CA . LEU C 1 533 ? 142.325 188.017 235.711 1.00 50.13 533 LEU O CA 1
ATOM 9504 C C . LEU C 1 533 ? 143.112 187.884 237.011 1.00 50.13 533 LEU O C 1
ATOM 9505 O O . LEU C 1 533 ? 143.226 186.779 237.549 1.00 50.13 533 LEU O O 1
ATOM 9510 N N . GLY C 1 534 ? 143.669 188.979 237.525 1.00 51.84 534 GLY O N 1
ATOM 9511 C CA . GLY C 1 534 ? 144.241 188.958 238.863 1.00 51.84 534 GLY O CA 1
ATOM 9512 C C . GLY C 1 534 ? 143.263 188.502 239.927 1.00 51.84 534 GLY O C 1
ATOM 9513 O O . GLY C 1 534 ? 143.595 187.684 240.787 1.00 51.84 534 GLY O O 1
ATOM 9514 N N . ARG C 1 535 ? 142.040 189.027 239.881 1.00 54.11 535 ARG O N 1
ATOM 9515 C CA . ARG C 1 535 ? 141.001 188.564 240.798 1.00 54.11 535 ARG O CA 1
ATOM 9516 C C . ARG C 1 535 ? 140.702 187.080 240.614 1.00 54.11 535 ARG O C 1
ATOM 9517 O O . ARG C 1 535 ? 140.623 186.328 241.592 1.00 54.11 535 ARG O O 1
ATOM 9525 N N . LYS C 1 536 ? 140.516 186.641 239.370 1.00 52.21 536 LYS O N 1
ATOM 9526 C CA . LYS C 1 536 ? 140.248 185.223 239.119 1.00 52.21 536 LYS O CA 1
ATOM 9527 C C . LYS C 1 536 ? 141.372 184.325 239.625 1.00 52.21 536 LYS O C 1
ATOM 9528 O O . LYS C 1 536 ? 141.118 183.211 240.097 1.00 52.21 536 LYS O O 1
ATOM 9534 N N . LYS C 1 537 ? 142.618 184.785 239.536 1.00 52.11 537 LYS O N 1
ATOM 9535 C CA . LYS C 1 537 ? 143.738 184.027 240.088 1.00 52.11 537 LYS O CA 1
ATOM 9536 C C . LYS C 1 537 ? 143.681 183.998 241.612 1.00 52.11 537 LYS O C 1
ATOM 9537 O O . LYS C 1 537 ? 143.831 182.937 242.229 1.00 52.11 537 LYS O O 1
ATOM 9543 N N . ARG C 1 538 ? 143.495 185.166 242.227 1.00 57.65 538 ARG O N 1
ATOM 9544 C CA . ARG C 1 538 ? 143.340 185.277 243.677 1.00 57.65 538 ARG O CA 1
ATOM 9545 C C . ARG C 1 538 ? 142.329 184.273 244.221 1.00 57.65 538 ARG O C 1
ATOM 9546 O O . ARG C 1 538 ? 142.594 183.584 245.211 1.00 57.65 538 ARG O O 1
ATOM 9554 N N . ASP C 1 539 ? 141.165 184.173 243.585 1.00 55.88 539 ASP O N 1
ATOM 9555 C CA . ASP C 1 539 ? 140.078 183.349 244.098 1.00 55.88 539 ASP O CA 1
ATOM 9556 C C . ASP C 1 539 ? 140.235 181.868 243.776 1.00 55.88 539 ASP O C 1
ATOM 9557 O O . ASP C 1 539 ? 139.332 181.088 244.097 1.00 55.88 539 ASP O O 1
ATOM 9562 N N . ASN C 1 540 ? 141.343 181.462 243.160 1.00 53.43 540 ASN O N 1
ATOM 9563 C CA . ASN C 1 540 ? 141.527 180.099 242.664 1.00 53.43 540 ASN O CA 1
ATOM 9564 C C . ASN C 1 540 ? 140.385 179.659 241.751 1.00 53.43 540 ASN O C 1
ATOM 9565 O O . ASN C 1 540 ? 139.764 178.613 241.948 1.00 53.43 540 ASN O O 1
ATOM 9570 N N . GLU C 1 541 ? 140.105 180.485 240.742 1.00 53.01 541 GLU O N 1
ATOM 9571 C CA . GLU C 1 541 ? 139.176 180.132 239.680 1.00 53.01 541 GLU O CA 1
ATOM 9572 C C . GLU C 1 541 ? 139.880 179.961 238.342 1.00 53.01 541 GLU O C 1
ATOM 9573 O O . GLU C 1 541 ? 139.254 179.505 237.380 1.00 53.01 541 GLU O O 1
ATOM 9579 N N . ILE C 1 542 ? 141.163 180.319 238.266 1.00 49.45 542 ILE O N 1
ATOM 9580 C CA . ILE C 1 542 ? 142.062 179.919 237.194 1.00 49.45 542 ILE O CA 1
ATOM 9581 C C . ILE C 1 542 ? 143.375 179.531 237.861 1.00 49.45 542 ILE O C 1
ATOM 9582 O O . ILE C 1 542 ? 143.651 179.917 238.998 1.00 49.45 542 ILE O O 1
ATOM 9587 N N . GLN C 1 543 ? 144.193 178.759 237.149 1.00 48.65 543 GLN O N 1
ATOM 9588 C CA . GLN C 1 543 ? 145.520 178.457 237.673 1.00 48.65 543 GLN O CA 1
ATOM 9589 C C . GLN C 1 543 ? 146.436 179.671 237.575 1.00 48.65 543 GLN O C 1
ATOM 9590 O O . GLN C 1 543 ? 147.087 180.049 238.554 1.00 48.65 543 GLN O O 1
ATOM 9596 N N . ASP C 1 544 ? 146.501 180.294 236.404 1.00 52.47 544 ASP O N 1
ATOM 9597 C CA . ASP C 1 544 ? 147.359 181.455 236.199 1.00 52.47 544 ASP O CA 1
ATOM 9598 C C . ASP C 1 544 ? 146.941 182.126 234.899 1.00 52.47 544 ASP O C 1
ATOM 9599 O O . ASP C 1 544 ? 146.161 181.574 234.119 1.00 52.47 544 ASP O O 1
ATOM 9604 N N . PHE C 1 545 ? 147.467 183.334 234.677 1.00 51.79 545 PHE O N 1
ATOM 9605 C CA . PHE C 1 545 ? 147.463 183.944 233.356 1.00 51.79 545 PHE O CA 1
ATOM 9606 C C . PHE C 1 545 ? 148.837 184.557 233.085 1.00 51.79 545 PHE O C 1
ATOM 9607 O O . PHE C 1 545 ? 149.369 185.275 233.952 1.00 51.79 545 PHE O O 1
ATOM 9615 N N . PRO C 1 546 ? 149.468 184.279 231.923 1.00 53.33 546 PRO O N 1
ATOM 9616 C CA . PRO C 1 546 ? 150.681 185.027 231.566 1.00 53.33 546 PRO O CA 1
ATOM 9617 C C . PRO C 1 546 ? 150.383 186.454 231.137 1.00 53.33 546 PRO O C 1
ATOM 9618 O O . PRO C 1 546 ? 149.919 186.680 230.016 1.00 53.33 546 PRO O O 1
ATOM 9622 N N . ALA C 1 547 ? 150.641 187.423 232.018 1.00 55.17 547 ALA O N 1
ATOM 9623 C CA . ALA C 1 547 ? 150.149 188.783 231.815 1.00 55.17 547 ALA O CA 1
ATOM 9624 C C . ALA C 1 547 ? 150.727 189.442 230.568 1.00 55.17 547 ALA O C 1
ATOM 9625 O O . ALA C 1 547 ? 150.127 190.386 230.045 1.00 55.17 547 ALA O O 1
ATOM 9627 N N . GLU C 1 548 ? 151.879 188.974 230.087 1.00 58.87 548 GLU O N 1
ATOM 9628 C CA . GLU C 1 548 ? 152.445 189.492 228.845 1.00 58.87 548 GLU O CA 1
ATOM 9629 C C . GLU C 1 548 ? 151.613 189.120 227.622 1.00 58.87 548 GLU O C 1
ATOM 9630 O O . GLU C 1 548 ? 151.646 189.839 226.616 1.00 58.87 548 GLU O O 1
ATOM 9636 N N . ASP C 1 549 ? 150.870 188.017 227.677 1.00 56.30 549 ASP O N 1
ATOM 9637 C CA . ASP C 1 549 ? 150.018 187.619 226.562 1.00 56.30 549 ASP O CA 1
ATOM 9638 C C . ASP C 1 549 ? 148.737 188.433 226.444 1.00 56.30 549 ASP O C 1
ATOM 9639 O O . ASP C 1 549 ? 148.065 188.339 225.413 1.00 56.30 549 ASP O O 1
ATOM 9644 N N . VAL C 1 550 ? 148.373 189.217 227.455 1.00 53.37 550 VAL O N 1
ATOM 9645 C CA . VAL C 1 550 ? 147.229 190.113 227.321 1.00 53.37 550 VAL O CA 1
ATOM 9646 C C . VAL C 1 550 ? 147.570 191.189 226.299 1.00 53.37 550 VAL O C 1
ATOM 9647 O O . VAL C 1 550 ? 148.496 191.983 226.497 1.00 53.37 550 VAL O O 1
ATOM 9651 N N . GLN C 1 551 ? 146.832 191.205 225.190 1.00 54.67 551 GLN O N 1
ATOM 9652 C CA . GLN C 1 551 ? 147.063 192.123 224.083 1.00 54.67 551 GLN O CA 1
ATOM 9653 C C . GLN C 1 551 ? 145.743 192.761 223.686 1.00 54.67 551 GLN O C 1
ATOM 9654 O O . GLN C 1 551 ? 144.721 192.074 223.598 1.00 54.67 551 GLN O O 1
ATOM 9660 N N . VAL C 1 552 ? 145.764 194.069 223.438 1.00 52.63 552 VAL O N 1
ATOM 9661 C CA . VAL C 1 552 ? 144.571 194.805 223.039 1.00 52.63 552 VAL O CA 1
ATOM 9662 C C . VAL C 1 552 ? 144.923 195.668 221.838 1.00 52.63 552 VAL O C 1
ATOM 9663 O O . VAL C 1 552 ? 145.932 196.381 221.853 1.00 52.63 552 VAL O O 1
ATOM 9667 N N . ILE C 1 553 ? 144.088 195.600 220.805 1.00 52.77 553 ILE O N 1
ATOM 9668 C CA . ILE C 1 553 ? 144.181 196.444 219.618 1.00 52.77 553 ILE O CA 1
ATOM 9669 C C . ILE C 1 553 ? 142.847 197.154 219.469 1.00 52.77 553 ILE O C 1
ATOM 9670 O O . ILE C 1 553 ? 141.799 196.499 219.409 1.00 52.77 553 ILE O O 1
ATOM 9675 N N . VAL C 1 554 ? 142.879 198.481 219.398 1.00 53.07 554 VAL O N 1
ATOM 9676 C CA . VAL C 1 554 ? 141.693 199.284 219.127 1.00 53.07 554 VAL O CA 1
ATOM 9677 C C . VAL C 1 554 ? 141.832 199.889 217.741 1.00 53.07 554 VAL O C 1
ATOM 9678 O O . VAL C 1 554 ? 142.849 200.520 217.429 1.00 53.07 554 VAL O O 1
ATOM 9682 N N . GLU C 1 555 ? 140.805 199.698 216.915 1.00 54.06 555 GLU O N 1
ATOM 9683 C CA . GLU C 1 555 ? 140.837 200.088 215.506 1.00 54.06 555 GLU O CA 1
ATOM 9684 C C . GLU C 1 555 ? 139.454 200.614 215.141 1.00 54.06 555 GLU O C 1
ATOM 9685 O O . GLU C 1 555 ? 138.515 199.837 214.953 1.00 54.06 555 GLU O O 1
ATOM 9691 N N . GLY C 1 556 ? 139.342 201.931 215.037 1.00 51.44 556 GLY O N 1
ATOM 9692 C CA . GLY C 1 556 ? 138.086 202.562 214.699 1.00 51.44 556 GLY O CA 1
ATOM 9693 C C . GLY C 1 556 ? 136.965 202.295 215.679 1.00 51.44 556 GLY O C 1
ATOM 9694 O O . GLY C 1 556 ? 136.988 202.782 216.811 1.00 51.44 556 GLY O O 1
ATOM 9695 N N . ASN C 1 557 ? 135.977 201.519 215.249 1.00 49.78 557 ASN O N 1
ATOM 9696 C CA . ASN C 1 557 ? 134.759 201.308 216.017 1.00 49.78 557 ASN O CA 1
ATOM 9697 C C . ASN C 1 557 ? 134.843 200.181 217.046 1.00 49.78 557 ASN O C 1
ATOM 9698 O O . ASN C 1 557 ? 133.881 199.994 217.796 1.00 49.78 557 ASN O O 1
ATOM 9703 N N . GLU C 1 558 ? 135.944 199.428 217.111 1.00 52.97 558 GLU O N 1
ATOM 9704 C CA . GLU C 1 558 ? 135.977 198.201 217.902 1.00 52.97 558 GLU O CA 1
ATOM 9705 C C . GLU C 1 558 ? 137.312 198.057 218.621 1.00 52.97 558 GLU O C 1
ATOM 9706 O O . GLU C 1 558 ? 138.307 198.689 218.260 1.00 52.97 558 GLU O O 1
ATOM 9712 N N . ALA C 1 559 ? 137.316 197.215 219.655 1.00 51.54 559 ALA O N 1
ATOM 9713 C CA . ALA C 1 559 ? 138.532 196.635 220.216 1.00 51.54 559 ALA O CA 1
ATOM 9714 C C . ALA C 1 559 ? 138.535 195.123 220.019 1.00 51.54 559 ALA O C 1
ATOM 9715 O O . ALA C 1 559 ? 137.523 194.461 220.267 1.00 51.54 559 ALA O O 1
ATOM 9717 N N . ARG C 1 560 ? 139.670 194.585 219.574 1.00 50.93 560 ARG O N 1
ATOM 9718 C CA . ARG C 1 560 ? 139.969 193.156 219.640 1.00 50.93 560 ARG O CA 1
ATOM 9719 C C . ARG C 1 560 ? 140.909 192.874 220.806 1.00 50.93 560 ARG O C 1
ATOM 9720 O O . ARG C 1 560 ? 141.992 193.462 220.888 1.00 50.93 560 ARG O O 1
ATOM 9728 N N . ILE C 1 561 ? 140.500 191.969 221.694 1.00 50.32 561 ILE O N 1
ATOM 9729 C CA . ILE C 1 561 ? 141.255 191.616 222.891 1.00 50.32 561 ILE O CA 1
ATOM 9730 C C . ILE C 1 561 ? 141.670 190.156 222.777 1.00 50.32 561 ILE O C 1
ATOM 9731 O O . ILE C 1 561 ? 140.873 189.304 222.369 1.00 50.32 561 ILE O O 1
ATOM 9736 N N . SER C 1 562 ? 142.921 189.873 223.137 1.00 52.10 562 SER O N 1
ATOM 9737 C CA . SER C 1 562 ? 143.439 188.516 223.245 1.00 52.10 562 SER O CA 1
ATOM 9738 C C . SER C 1 562 ? 144.051 188.285 224.617 1.00 52.10 562 SER O C 1
ATOM 9739 O O . SER C 1 562 ? 144.756 189.148 225.147 1.00 52.10 562 SER O O 1
ATOM 9742 N N . MET C 1 563 ? 143.783 187.108 225.182 1.00 51.50 563 MET O N 1
ATOM 9743 C CA . MET C 1 563 ? 144.320 186.726 226.479 1.00 51.50 563 MET O CA 1
ATOM 9744 C C . MET C 1 563 ? 144.571 185.225 226.495 1.00 51.50 563 MET O C 1
ATOM 9745 O O . MET C 1 563 ? 143.866 184.459 225.834 1.00 51.50 563 MET O O 1
ATOM 9750 N N . THR C 1 564 ? 145.583 184.816 227.257 1.00 51.61 564 THR O N 1
ATOM 9751 C CA . THR C 1 564 ? 145.852 183.413 227.548 1.00 51.61 564 THR O CA 1
ATOM 9752 C C . THR C 1 564 ? 145.468 183.128 228.995 1.00 51.61 564 THR O C 1
ATOM 9753 O O . THR C 1 564 ? 145.804 183.908 229.891 1.00 51.61 564 THR O O 1
ATOM 9757 N N . VAL C 1 565 ? 144.767 182.016 229.218 1.00 49.22 565 VAL O N 1
ATOM 9758 C CA . VAL C 1 565 ? 144.368 181.582 230.553 1.00 49.22 565 VAL O CA 1
ATOM 9759 C C . VAL C 1 565 ? 144.722 180.111 230.722 1.00 49.22 565 VAL O C 1
ATOM 9760 O O . VAL C 1 565 ? 144.399 179.290 229.858 1.00 49.22 565 VAL O O 1
ATOM 9764 N N . TYR C 1 566 ? 145.378 179.780 231.837 1.00 49.75 566 TYR O N 1
ATOM 9765 C CA . TYR C 1 566 ? 145.582 178.391 232.234 1.00 49.75 566 TYR O CA 1
ATOM 9766 C C . TYR C 1 566 ? 144.441 177.953 233.146 1.00 49.75 566 TYR O C 1
ATOM 9767 O O . TYR C 1 566 ? 144.359 178.438 234.283 1.00 49.75 566 TYR O O 1
ATOM 9776 N N . PRO C 1 567 ? 143.550 177.057 232.717 1.00 48.24 567 PRO O N 1
ATOM 9777 C CA . PRO C 1 567 ? 142.372 176.761 233.537 1.00 48.24 567 PRO O CA 1
ATOM 9778 C C . PRO C 1 567 ? 142.725 175.920 234.755 1.00 48.24 567 PRO O C 1
ATOM 9779 O O . PRO C 1 567 ? 143.708 175.177 234.766 1.00 48.24 567 PRO O O 1
ATOM 9783 N N . ILE C 1 568 ? 141.899 176.048 235.790 1.00 48.18 568 ILE O N 1
ATOM 9784 C CA . ILE C 1 568 ? 142.020 175.225 236.988 1.00 48.18 568 ILE O CA 1
ATOM 9785 C C . ILE C 1 568 ? 141.442 173.842 236.724 1.00 48.18 568 ILE O C 1
ATOM 9786 O O . ILE C 1 568 ? 140.394 173.703 236.083 1.00 48.18 568 ILE O O 1
ATOM 9791 N N . ARG C 1 569 ? 142.126 172.810 237.223 1.00 46.77 569 ARG O N 1
ATOM 9792 C CA . ARG C 1 569 ? 141.782 171.422 236.945 1.00 46.77 569 ARG O CA 1
ATOM 9793 C C . ARG C 1 569 ? 141.893 170.614 238.231 1.00 46.77 569 ARG O C 1
ATOM 9794 O O . ARG C 1 569 ? 142.839 170.793 239.001 1.00 46.77 569 ARG O O 1
ATOM 9802 N N . SER C 1 570 ? 140.926 169.728 238.458 1.00 44.53 570 SER O N 1
ATOM 9803 C CA . SER C 1 570 ? 141.018 168.751 239.537 1.00 44.53 570 SER O CA 1
ATOM 9804 C C . SER C 1 570 ? 141.967 167.616 239.169 1.00 44.53 570 SER O C 1
ATOM 9805 O O . SER C 1 570 ? 142.012 167.179 238.017 1.00 44.53 570 SER O O 1
ATOM 9808 N N . PHE C 1 571 ? 142.727 167.135 240.155 1.00 39.98 571 PHE O N 1
ATOM 9809 C CA . PHE C 1 571 ? 143.457 165.883 239.983 1.00 39.98 571 PHE O CA 1
ATOM 9810 C C . PHE C 1 571 ? 142.507 164.713 239.760 1.00 39.98 571 PHE O C 1
ATOM 9811 O O . PHE C 1 571 ? 141.505 164.566 240.464 1.00 39.98 571 PHE O O 1
ATOM 9819 N N . LYS C 1 572 ? 142.830 163.881 238.769 1.00 44.91 572 LYS O N 1
ATOM 9820 C CA . LYS C 1 572 ? 142.092 162.658 238.492 1.00 44.91 572 LYS O CA 1
ATOM 9821 C C . LYS C 1 572 ? 143.006 161.470 238.227 1.00 44.91 572 LYS O C 1
ATOM 9822 O O . LYS C 1 572 ? 142.506 160.379 237.933 1.00 44.91 572 LYS O O 1
ATOM 9828 N N . LYS C 1 573 ? 144.322 161.649 238.320 1.00 48.38 573 LYS O N 1
ATOM 9829 C CA . LYS C 1 573 ? 145.284 160.558 238.312 1.00 48.38 573 LYS O CA 1
ATOM 9830 C C . LYS C 1 573 ? 146.442 160.950 239.216 1.00 48.38 573 LYS O C 1
ATOM 9831 O O . LYS C 1 573 ? 146.818 162.122 239.273 1.00 48.38 573 LYS O O 1
ATOM 9837 N N . ILE C 1 574 ? 146.999 159.969 239.922 1.00 46.40 574 ILE O N 1
ATOM 9838 C CA . ILE C 1 574 ? 148.314 160.091 240.540 1.00 46.40 574 ILE O CA 1
ATOM 9839 C C . ILE C 1 574 ? 149.115 158.837 240.224 1.00 46.40 574 ILE O C 1
ATOM 9840 O O . ILE C 1 574 ? 148.650 157.722 240.481 1.00 46.40 574 ILE O O 1
ATOM 9845 N N . SER C 1 575 ? 150.312 159.018 239.674 1.00 47.53 575 SER O N 1
ATOM 9846 C CA . SER C 1 575 ? 151.251 157.928 239.444 1.00 47.53 575 SER O CA 1
ATOM 9847 C C . SER C 1 575 ? 152.482 158.135 240.314 1.00 47.53 575 SER O C 1
ATOM 9848 O O . SER C 1 575 ? 153.101 159.202 240.272 1.00 47.53 575 SER O O 1
ATOM 9851 N N . VAL C 1 576 ? 152.835 157.115 241.093 1.00 48.26 576 VAL O N 1
ATOM 9852 C CA . VAL C 1 576 ? 154.046 157.110 241.909 1.00 48.26 576 VAL O CA 1
ATOM 9853 C C . VAL C 1 576 ? 154.980 156.048 241.346 1.00 48.26 576 VAL O C 1
ATOM 9854 O O . VAL C 1 576 ? 154.613 154.870 241.269 1.00 48.26 576 VAL O O 1
ATOM 9858 N N . SER C 1 577 ? 156.181 156.460 240.947 1.00 49.08 577 SER O N 1
ATOM 9859 C CA . SER C 1 577 ? 157.260 155.537 240.619 1.00 49.08 577 SER O CA 1
ATOM 9860 C C . SER C 1 577 ? 158.224 155.461 241.796 1.00 49.08 577 SER O C 1
ATOM 9861 O O . SER C 1 577 ? 158.809 156.477 242.188 1.00 49.08 577 SER O O 1
ATOM 9864 N N . LEU C 1 578 ? 158.400 154.261 242.345 1.00 48.52 578 LEU O N 1
ATOM 9865 C CA . LEU C 1 578 ? 159.074 154.057 243.622 1.00 48.52 578 LEU O CA 1
ATOM 9866 C C . LEU C 1 578 ? 160.279 153.160 243.379 1.00 48.52 578 LEU O C 1
ATOM 9867 O O . LEU C 1 578 ? 160.117 151.999 242.991 1.00 48.52 578 LEU O O 1
ATOM 9872 N N . VAL C 1 579 ? 161.477 153.690 243.614 1.00 47.49 579 VAL O N 1
ATOM 9873 C CA . VAL C 1 579 ? 162.724 153.004 243.289 1.00 47.49 579 VAL O CA 1
ATOM 9874 C C . VAL C 1 579 ? 163.415 152.641 244.596 1.00 47.49 579 VAL O C 1
ATOM 9875 O O . VAL C 1 579 ? 163.724 153.520 245.410 1.00 47.49 579 VAL O O 1
ATOM 9879 N N . TYR C 1 580 ? 163.656 151.348 244.796 1.00 48.14 580 TYR O N 1
ATOM 9880 C CA . TYR C 1 580 ? 164.472 150.878 245.906 1.00 48.14 580 TYR O CA 1
ATOM 9881 C C . TYR C 1 580 ? 165.957 151.005 245.589 1.00 48.14 580 TYR O C 1
ATOM 9882 O O . TYR C 1 580 ? 166.394 150.715 244.473 1.00 48.14 580 TYR O O 1
ATOM 9891 N N . LYS C 1 581 ? 166.732 151.449 246.578 1.00 50.51 581 LYS O N 1
ATOM 9892 C CA . LYS C 1 581 ? 168.183 151.518 246.461 1.00 50.51 581 LYS O CA 1
ATOM 9893 C C . LYS C 1 581 ? 168.815 151.026 247.755 1.00 50.51 581 LYS O C 1
ATOM 9894 O O . LYS C 1 581 ? 168.309 151.301 248.845 1.00 50.51 581 LYS O O 1
ATOM 9900 N N . GLN C 1 582 ? 169.922 150.299 247.626 1.00 55.11 582 GLN O N 1
ATOM 9901 C CA . GLN C 1 582 ? 170.725 149.916 248.777 1.00 55.11 582 GLN O CA 1
ATOM 9902 C C . GLN C 1 582 ? 171.583 151.073 249.279 1.00 55.11 582 GLN O C 1
ATOM 9903 O O . GLN C 1 582 ? 171.897 152.019 248.554 1.00 55.11 582 GLN O O 1
ATOM 9909 N N . GLN C 1 583 ? 171.966 150.971 250.550 1.00 60.00 583 GLN O N 1
ATOM 9910 C CA . GLN C 1 583 ? 172.844 151.921 251.217 1.00 60.00 583 GLN O CA 1
ATOM 9911 C C . GLN C 1 583 ? 173.839 151.147 252.068 1.00 60.00 583 GLN O C 1
ATOM 9912 O O . GLN C 1 583 ? 173.471 150.161 252.711 1.00 60.00 583 GLN O O 1
ATOM 9918 N N . THR C 1 584 ? 175.095 151.589 252.069 1.00 63.15 584 THR O N 1
ATOM 9919 C CA . THR C 1 584 ? 176.151 150.955 252.852 1.00 63.15 584 THR O CA 1
ATOM 9920 C C . THR C 1 584 ? 176.385 151.760 254.125 1.00 63.15 584 THR O C 1
ATOM 9921 O O . THR C 1 584 ? 176.642 152.967 254.064 1.00 63.15 584 THR O O 1
ATOM 9925 N N . LEU C 1 585 ? 176.295 151.086 255.268 1.00 66.42 585 LEU O N 1
ATOM 9926 C CA . LEU C 1 585 ? 176.492 151.685 256.581 1.00 66.42 585 LEU O CA 1
ATOM 9927 C C . LEU C 1 585 ? 177.781 151.157 257.192 1.00 66.42 585 LEU O C 1
ATOM 9928 O O . LEU C 1 585 ? 177.991 149.941 257.245 1.00 66.42 585 LEU O O 1
ATOM 9933 N N . GLN C 1 586 ? 178.640 152.067 257.646 1.00 73.39 586 GLN O N 1
ATOM 9934 C CA . GLN C 1 586 ? 179.914 151.698 258.245 1.00 73.39 586 GLN O CA 1
ATOM 9935 C C . GLN C 1 586 ? 180.160 152.550 259.479 1.00 73.39 586 GLN O C 1
ATOM 9936 O O . GLN C 1 586 ? 179.653 153.668 259.594 1.00 73.39 586 GLN O O 1
ATOM 9942 N N . ALA C 1 587 ? 180.955 152.009 260.395 1.00 81.82 587 ALA O N 1
ATOM 9943 C CA . ALA C 1 587 ? 181.290 152.696 261.635 1.00 81.82 587 ALA O CA 1
ATOM 9944 C C . ALA C 1 587 ? 182.644 152.230 262.154 1.00 81.82 587 ALA O C 1
ATOM 9945 O O . ALA C 1 587 ? 183.174 152.774 263.123 1.00 81.82 587 ALA O O 1
ATOM 9948 N N . ALA D 2 2 ? 176.738 178.538 155.949 1.00 94.85 2 ALA U N 1
ATOM 9949 C CA . ALA D 2 2 ? 176.949 177.759 154.696 1.00 94.85 2 ALA U CA 1
ATOM 9950 C C . ALA D 2 2 ? 177.894 178.506 153.762 1.00 94.85 2 ALA U C 1
ATOM 9951 O O . ALA D 2 2 ? 178.433 179.550 154.121 1.00 94.85 2 ALA U O 1
ATOM 9953 N N . ILE D 2 3 ? 178.093 177.964 152.560 1.00 92.74 3 ILE U N 1
ATOM 9954 C CA . ILE D 2 3 ? 178.658 178.749 151.471 1.00 92.74 3 ILE U CA 1
ATOM 9955 C C . ILE D 2 3 ? 177.616 179.751 150.998 1.00 92.74 3 ILE U C 1
ATOM 9956 O O . ILE D 2 3 ? 176.425 179.430 150.886 1.00 92.74 3 ILE U O 1
ATOM 9961 N N . THR D 2 4 ? 178.058 180.975 150.715 1.00 92.10 4 THR U N 1
ATOM 9962 C CA . THR D 2 4 ? 177.161 182.053 150.323 1.00 92.10 4 THR U CA 1
ATOM 9963 C C . THR D 2 4 ? 177.826 182.920 149.265 1.00 92.10 4 THR U C 1
ATOM 9964 O O . THR D 2 4 ? 179.045 182.887 149.078 1.00 92.10 4 THR U O 1
ATOM 9968 N N . SER D 2 5 ? 176.998 183.700 148.570 1.00 92.18 5 SER U N 1
ATOM 9969 C CA . SER D 2 5 ? 177.422 184.468 147.401 1.00 92.18 5 SER U CA 1
ATOM 9970 C C . SER D 2 5 ? 176.760 185.836 147.482 1.00 92.18 5 SER U C 1
ATOM 9971 O O . SER D 2 5 ? 175.554 185.960 147.249 1.00 92.18 5 SER U O 1
ATOM 9974 N N . VAL D 2 6 ? 177.551 186.858 147.815 1.00 88.29 6 VAL U N 1
ATOM 9975 C CA . VAL D 2 6 ? 177.007 188.197 148.026 1.00 88.29 6 VAL U CA 1
ATOM 9976 C C . VAL D 2 6 ? 176.387 188.749 146.748 1.00 88.29 6 VAL U C 1
ATOM 9977 O O . VAL D 2 6 ? 175.421 189.518 146.802 1.00 88.29 6 VAL U O 1
ATOM 9981 N N . ASP D 2 7 ? 176.934 188.390 145.586 1.00 90.22 7 ASP U N 1
ATOM 9982 C CA . ASP D 2 7 ? 176.371 188.867 144.324 1.00 90.22 7 ASP U CA 1
ATOM 9983 C C . ASP D 2 7 ? 174.956 188.344 144.085 1.00 90.22 7 ASP U C 1
ATOM 9984 O O . ASP D 2 7 ? 174.063 189.106 143.692 1.00 90.22 7 ASP U O 1
ATOM 9989 N N . SER D 2 8 ? 174.713 187.064 144.378 1.00 91.12 8 SER U N 1
ATOM 9990 C CA . SER D 2 8 ? 173.361 186.529 144.253 1.00 91.12 8 SER U CA 1
ATOM 9991 C C . SER D 2 8 ? 172.426 187.128 145.293 1.00 91.12 8 SER U C 1
ATOM 9992 O O . SER D 2 8 ? 171.264 187.421 144.990 1.00 91.12 8 SER U O 1
ATOM 9995 N N . TYR D 2 9 ? 172.915 187.335 146.516 1.00 89.65 9 TYR U N 1
ATOM 9996 C CA . TYR D 2 9 ? 172.099 187.982 147.537 1.00 89.65 9 TYR U CA 1
ATOM 9997 C C . TYR D 2 9 ? 171.663 189.369 147.081 1.00 89.65 9 TYR U C 1
ATOM 9998 O O . TYR D 2 9 ? 170.475 189.708 147.130 1.00 89.65 9 TYR U O 1
ATOM 10007 N N . LEU D 2 10 ? 172.626 190.202 146.684 1.00 88.42 10 LEU U N 1
ATOM 10008 C CA . LEU D 2 10 ? 172.318 191.551 146.224 1.00 88.42 10 LEU U CA 1
ATOM 10009 C C . LEU D 2 10 ? 171.348 191.539 145.049 1.00 88.42 10 LEU U C 1
ATOM 10010 O O . LEU D 2 10 ? 170.387 192.312 145.025 1.00 88.42 10 LEU U O 1
ATOM 10015 N N . LEU D 2 11 ? 171.602 190.705 144.037 1.00 90.00 11 LEU U N 1
ATOM 10016 C CA . LEU D 2 11 ? 170.686 190.660 142.899 1.00 90.00 11 LEU U CA 1
ATOM 10017 C C . LEU D 2 11 ? 169.280 190.242 143.320 1.00 90.00 11 LEU U C 1
ATOM 10018 O O . LEU D 2 11 ? 168.290 190.800 142.834 1.00 90.00 11 LEU U O 1
ATOM 10023 N N . SER D 2 12 ? 169.171 189.266 144.221 1.00 91.10 12 SER U N 1
ATOM 10024 C CA . SER D 2 12 ? 167.862 188.806 144.677 1.00 91.10 12 SER U CA 1
ATOM 10025 C C . SER D 2 12 ? 167.145 189.840 145.537 1.00 91.10 12 SER U C 1
ATOM 10026 O O . SER D 2 12 ? 165.910 189.879 145.549 1.00 91.10 12 SER U O 1
ATOM 10029 N N . GLU D 2 13 ? 167.889 190.677 146.256 1.00 91.89 13 GLU U N 1
ATOM 10030 C CA . GLU D 2 13 ? 167.301 191.622 147.199 1.00 91.89 13 GLU U CA 1
ATOM 10031 C C . GLU D 2 13 ? 167.008 192.996 146.601 1.00 91.89 13 GLU U C 1
ATOM 10032 O O . GLU D 2 13 ? 165.983 193.601 146.931 1.00 91.89 13 GLU U O 1
ATOM 10038 N N . ILE D 2 14 ? 167.888 193.515 145.745 1.00 89.50 14 ILE U N 1
ATOM 10039 C CA . ILE D 2 14 ? 167.696 194.851 145.187 1.00 89.50 14 ILE U CA 1
ATOM 10040 C C . ILE D 2 14 ? 166.452 194.910 144.305 1.00 89.50 14 ILE U C 1
ATOM 10041 O O . ILE D 2 14 ? 165.686 195.878 144.365 1.00 89.50 14 ILE U O 1
ATOM 10046 N N . LYS D 2 15 ? 166.242 193.895 143.459 1.00 91.51 15 LYS U N 1
ATOM 10047 C CA . LYS D 2 15 ? 165.171 193.959 142.463 1.00 91.51 15 LYS U CA 1
ATOM 10048 C C . LYS D 2 15 ? 163.794 194.210 143.070 1.00 91.51 15 LYS U C 1
ATOM 10049 O O . LYS D 2 15 ? 163.130 195.185 142.669 1.00 91.51 15 LYS U O 1
ATOM 10055 N N . PRO D 2 16 ? 163.308 193.412 144.030 1.00 92.26 16 PRO U N 1
ATOM 10056 C CA . PRO D 2 16 ? 161.994 193.732 144.613 1.00 92.26 16 PRO U CA 1
ATOM 10057 C C . PRO D 2 16 ? 161.977 195.075 145.314 1.00 92.26 16 PRO U C 1
ATOM 10058 O O . PRO D 2 16 ? 160.983 195.803 145.222 1.00 92.26 16 PRO U O 1
ATOM 10062 N N . ARG D 2 17 ? 163.041 195.412 146.042 1.00 92.16 17 ARG U N 1
ATOM 10063 C CA . ARG D 2 17 ? 163.071 196.677 146.765 1.00 92.16 17 ARG U CA 1
ATOM 10064 C C . ARG D 2 17 ? 163.013 197.848 145.793 1.00 92.16 17 ARG U C 1
ATOM 10065 O O . ARG D 2 17 ? 162.282 198.821 146.013 1.00 92.16 17 ARG U O 1
ATOM 10073 N N . LEU D 2 18 ? 163.808 197.778 144.721 1.00 92.18 18 LEU U N 1
ATOM 10074 C CA . LEU D 2 18 ? 163.785 198.804 143.683 1.00 92.18 18 LEU U CA 1
ATOM 10075 C C . LEU D 2 18 ? 162.400 198.937 143.056 1.00 92.18 18 LEU U C 1
ATOM 10076 O O . LEU D 2 18 ? 161.912 200.053 142.831 1.00 92.18 18 LEU U O 1
ATOM 10081 N N . ASN D 2 19 ? 161.757 197.811 142.749 1.00 94.94 19 ASN U N 1
ATOM 10082 C CA . ASN D 2 19 ? 160.389 197.861 142.241 1.00 94.94 19 ASN U CA 1
ATOM 10083 C C . ASN D 2 19 ? 159.447 198.562 143.217 1.00 94.94 19 ASN U C 1
ATOM 10084 O O . ASN D 2 19 ? 158.729 199.496 142.843 1.00 94.94 19 ASN U O 1
ATOM 10089 N N . THR D 2 20 ? 159.442 198.127 144.476 1.00 96.65 20 THR U N 1
ATOM 10090 C CA . THR D 2 20 ? 158.513 198.673 145.462 1.00 96.65 20 THR U CA 1
ATOM 10091 C C . THR D 2 20 ? 158.756 200.146 145.784 1.00 96.65 20 THR U C 1
ATOM 10092 O O . THR D 2 20 ? 157.798 200.863 146.092 1.00 96.65 20 THR U O 1
ATOM 10096 N N . VAL D 2 21 ? 160.000 200.625 145.744 1.00 95.86 21 VAL U N 1
ATOM 10097 C CA . VAL D 2 21 ? 160.210 202.073 145.812 1.00 95.86 21 VAL U CA 1
ATOM 10098 C C . VAL D 2 21 ? 159.658 202.756 144.563 1.00 95.86 21 VAL U C 1
ATOM 10099 O O . VAL D 2 21 ? 158.883 203.714 144.660 1.00 95.86 21 VAL U O 1
ATOM 10103 N N . LEU D 2 22 ? 160.041 202.285 143.373 1.00 96.48 22 LEU U N 1
ATOM 10104 C CA . LEU D 2 22 ? 159.679 203.016 142.162 1.00 96.48 22 LEU U CA 1
ATOM 10105 C C . LEU D 2 22 ? 158.180 203.000 141.874 1.00 96.48 22 LEU U C 1
ATOM 10106 O O . LEU D 2 22 ? 157.691 203.896 141.180 1.00 96.48 22 LEU U O 1
ATOM 10111 N N . GLU D 2 23 ? 157.441 202.004 142.360 1.00 101.83 23 GLU U N 1
ATOM 10112 C CA . GLU D 2 23 ? 155.982 202.044 142.287 1.00 101.83 23 GLU U CA 1
ATOM 10113 C C . GLU D 2 23 ? 155.345 203.026 143.272 1.00 101.83 23 GLU U C 1
ATOM 10114 O O . GLU D 2 23 ? 154.115 203.144 143.268 1.00 101.83 23 GLU U O 1
ATOM 10120 N N . ASN D 2 24 ? 156.120 203.730 144.103 1.00 102.08 24 ASN U N 1
ATOM 10121 C CA . ASN D 2 24 ? 155.598 204.482 145.250 1.00 102.08 24 ASN U CA 1
ATOM 10122 C C . ASN D 2 24 ? 156.156 205.907 145.227 1.00 102.08 24 ASN U C 1
ATOM 10123 O O . ASN D 2 24 ? 157.209 206.190 145.804 1.00 102.08 24 ASN U O 1
ATOM 10128 N N . CYS D 2 25 ? 155.419 206.792 144.550 1.00 102.99 25 CYS U N 1
ATOM 10129 C CA . CYS D 2 25 ? 155.917 208.111 144.159 1.00 102.99 25 CYS U CA 1
ATOM 10130 C C . CYS D 2 25 ? 156.438 208.932 145.337 1.00 102.99 25 CYS U C 1
ATOM 10131 O O . CYS D 2 25 ? 157.543 209.484 145.273 1.00 102.99 25 CYS U O 1
ATOM 10134 N N . TYR D 2 26 ? 155.665 209.027 146.420 1.00 101.82 26 TYR U N 1
ATOM 10135 C CA . TYR D 2 26 ? 156.072 209.875 147.541 1.00 101.82 26 TYR U CA 1
ATOM 10136 C C . TYR D 2 26 ? 157.396 209.441 148.169 1.00 101.82 26 TYR U C 1
ATOM 10137 O O . TYR D 2 26 ? 158.104 210.277 148.739 1.00 101.82 26 TYR U O 1
ATOM 10146 N N . ILE D 2 27 ? 157.756 208.161 148.080 1.00 101.25 27 ILE U N 1
ATOM 10147 C CA . ILE D 2 27 ? 159.081 207.738 148.542 1.00 101.25 27 ILE U CA 1
ATOM 10148 C C . ILE D 2 27 ? 160.179 208.430 147.735 1.00 101.25 27 ILE U C 1
ATOM 10149 O O . ILE D 2 27 ? 161.084 209.056 148.299 1.00 101.25 27 ILE U O 1
ATOM 10154 N N . ILE D 2 28 ? 160.114 208.328 146.407 1.00 99.21 28 ILE U N 1
ATOM 10155 C CA . ILE D 2 28 ? 161.070 209.028 145.546 1.00 99.21 28 ILE U CA 1
ATOM 10156 C C . ILE D 2 28 ? 161.049 210.528 145.817 1.00 99.21 28 ILE U C 1
ATOM 10157 O O . ILE D 2 28 ? 162.101 211.171 145.914 1.00 99.21 28 ILE U O 1
ATOM 10162 N N . ASP D 2 29 ? 159.855 211.109 145.927 1.00 100.39 29 ASP U N 1
ATOM 10163 C CA . ASP D 2 29 ? 159.740 212.528 146.260 1.00 100.39 29 ASP U CA 1
ATOM 10164 C C . ASP D 2 29 ? 160.460 212.861 147.563 1.00 100.39 29 ASP U C 1
ATOM 10165 O O . ASP D 2 29 ? 161.025 213.951 147.707 1.00 100.39 29 ASP U O 1
ATOM 10170 N N . GLU D 2 30 ? 160.449 211.939 148.522 1.00 101.79 30 GLU U N 1
ATOM 10171 C CA . GLU D 2 30 ? 161.193 212.133 149.762 1.00 101.79 30 GLU U CA 1
ATOM 10172 C C . GLU D 2 30 ? 162.686 211.878 149.579 1.00 101.79 30 GLU U C 1
ATOM 10173 O O . GLU D 2 30 ? 163.512 212.614 150.132 1.00 101.79 30 GLU U O 1
ATOM 10179 N N . VAL D 2 31 ? 163.056 210.844 148.821 1.00 97.32 31 VAL U N 1
ATOM 10180 C CA . VAL D 2 31 ? 164.472 210.574 148.572 1.00 97.32 31 VAL U CA 1
ATOM 10181 C C . VAL D 2 31 ? 165.127 211.749 147.856 1.00 97.32 31 VAL U C 1
ATOM 10182 O O . VAL D 2 31 ? 166.195 212.227 148.255 1.00 97.32 31 VAL U O 1
ATOM 10186 N N . LEU D 2 32 ? 164.491 212.240 146.795 1.00 97.15 32 LEU U N 1
ATOM 10187 C CA . LEU D 2 32 ? 165.058 213.268 145.933 1.00 97.15 32 LEU U CA 1
ATOM 10188 C C . LEU D 2 32 ? 164.723 214.684 146.398 1.00 97.15 32 LEU U C 1
ATOM 10189 O O . LEU D 2 32 ? 164.789 215.624 145.597 1.00 97.15 32 LEU U O 1
ATOM 10194 N N . LYS D 2 33 ? 164.356 214.851 147.670 1.00 97.96 33 LYS U N 1
ATOM 10195 C CA . LYS D 2 33 ? 164.019 216.171 148.193 1.00 97.96 33 LYS U CA 1
ATOM 10196 C C . LYS D 2 33 ? 165.194 217.140 148.101 1.00 97.96 33 LYS U C 1
ATOM 10197 O O . LYS D 2 33 ? 164.989 218.347 147.931 1.00 97.96 33 LYS U O 1
ATOM 10203 N N . ASP D 2 34 ? 166.425 216.637 148.211 1.00 97.37 34 ASP U N 1
ATOM 10204 C CA . ASP D 2 34 ? 167.598 217.504 148.161 1.00 97.37 34 ASP U CA 1
ATOM 10205 C C . ASP D 2 34 ? 167.937 217.959 146.746 1.00 97.37 34 ASP U C 1
ATOM 10206 O O . ASP D 2 34 ? 168.496 219.047 146.572 1.00 97.37 34 ASP U O 1
ATOM 10211 N N . PHE D 2 35 ? 167.615 217.160 145.736 1.00 95.35 35 PHE U N 1
ATOM 10212 C CA . PHE D 2 35 ? 167.961 217.511 144.368 1.00 95.35 35 PHE U CA 1
ATOM 10213 C C . PHE D 2 35 ? 167.128 218.694 143.880 1.00 95.35 35 PHE U C 1
ATOM 10214 O O . PHE D 2 35 ? 166.099 219.052 144.458 1.00 95.35 35 PHE U O 1
ATOM 10222 N N . ASP D 2 36 ? 167.604 219.309 142.800 1.00 99.77 36 ASP U N 1
ATOM 10223 C CA . ASP D 2 36 ? 166.874 220.395 142.160 1.00 99.77 36 ASP U CA 1
ATOM 10224 C C . ASP D 2 36 ? 165.487 219.962 141.697 1.00 99.77 36 ASP U C 1
ATOM 10225 O O . ASP D 2 36 ? 165.275 218.823 141.271 1.00 99.77 36 ASP U O 1
ATOM 10230 N N . TYR D 2 37 ? 164.543 220.901 141.806 1.00 100.81 37 TYR U N 1
ATOM 10231 C CA . TYR D 2 37 ? 163.144 220.670 141.454 1.00 100.81 37 TYR U CA 1
ATOM 10232 C C . TYR D 2 37 ? 162.977 220.033 140.078 1.00 100.81 37 TYR U C 1
ATOM 10233 O O . TYR D 2 37 ? 162.242 219.054 139.921 1.00 100.81 37 TYR U O 1
ATOM 10242 N N . GLN D 2 38 ? 163.633 220.593 139.062 1.00 100.37 38 GLN U N 1
ATOM 10243 C CA . GLN D 2 38 ? 163.480 220.071 137.706 1.00 100.37 38 GLN U CA 1
ATOM 10244 C C . GLN D 2 38 ? 164.041 218.660 137.567 1.00 100.37 38 GLN U C 1
ATOM 10245 O O . GLN D 2 38 ? 163.406 217.794 136.955 1.00 100.37 38 GLN U O 1
ATOM 10251 N N . THR D 2 39 ? 165.233 218.410 138.112 1.00 97.65 39 THR U N 1
ATOM 10252 C CA . THR D 2 39 ? 165.756 217.046 138.185 1.00 97.65 39 THR U CA 1
ATOM 10253 C C . THR D 2 39 ? 164.753 216.084 138.813 1.00 97.65 39 THR U C 1
ATOM 10254 O O . THR D 2 39 ? 164.434 215.031 138.244 1.00 97.65 39 THR U O 1
ATOM 10258 N N . ARG D 2 40 ? 164.258 216.433 140.000 1.00 98.32 40 ARG U N 1
ATOM 10259 C CA . ARG D 2 40 ? 163.294 215.602 140.714 1.00 98.32 40 ARG U CA 1
ATOM 10260 C C . ARG D 2 40 ? 162.059 215.311 139.867 1.00 98.32 40 ARG U C 1
ATOM 10261 O O . ARG D 2 40 ? 161.678 214.150 139.680 1.00 98.32 40 ARG U O 1
ATOM 10269 N N . GLU D 2 41 ? 161.396 216.361 139.385 1.00 100.14 41 GLU U N 1
ATOM 10270 C CA . GLU D 2 41 ? 160.170 216.190 138.612 1.00 100.14 41 GLU U CA 1
ATOM 10271 C C . GLU D 2 41 ? 160.398 215.392 137.333 1.00 100.14 41 GLU U C 1
ATOM 10272 O O . GLU D 2 41 ? 159.593 214.518 136.992 1.00 100.14 41 GLU U O 1
ATOM 10278 N N . SER D 2 42 ? 161.476 215.683 136.602 1.00 99.05 42 SER U N 1
ATOM 10279 C CA . SER D 2 42 ? 161.792 214.916 135.400 1.00 99.05 42 SER U CA 1
ATOM 10280 C C . SER D 2 42 ? 161.986 213.435 135.705 1.00 99.05 42 SER U C 1
ATOM 10281 O O . SER D 2 42 ? 161.418 212.575 135.024 1.00 99.05 42 SER U O 1
ATOM 10284 N N . PHE D 2 43 ? 162.787 213.114 136.722 1.00 95.87 43 PHE U N 1
ATOM 10285 C CA . PHE D 2 43 ? 162.997 211.711 137.071 1.00 95.87 43 PHE U CA 1
ATOM 10286 C C . PHE D 2 43 ? 161.703 211.036 137.514 1.00 95.87 43 PHE U C 1
ATOM 10287 O O . PHE D 2 43 ? 161.423 209.895 137.124 1.00 95.87 43 PHE U O 1
ATOM 10295 N N . LYS D 2 44 ? 160.900 211.724 138.326 1.00 97.30 44 LYS U N 1
ATOM 10296 C CA . LYS D 2 44 ? 159.624 211.171 138.771 1.00 97.30 44 LYS U CA 1
ATOM 10297 C C . LYS D 2 44 ? 158.693 210.889 137.599 1.00 97.30 44 LYS U C 1
ATOM 10298 O O . LYS D 2 44 ? 158.082 209.818 137.520 1.00 97.30 44 LYS U O 1
ATOM 10304 N N . GLU D 2 45 ? 158.576 211.835 136.670 1.00 98.95 45 GLU U N 1
ATOM 10305 C CA . GLU D 2 45 ? 157.702 211.630 135.521 1.00 98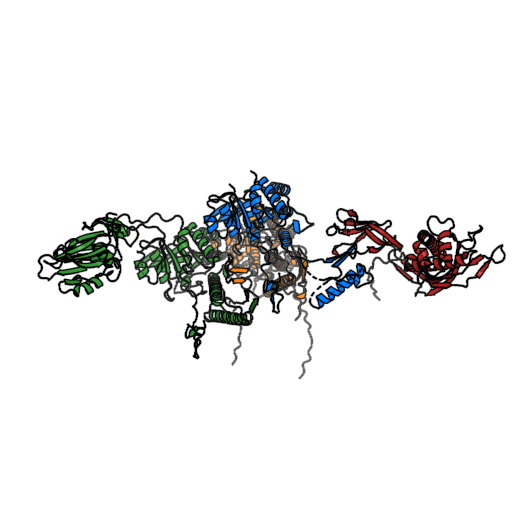.95 45 GLU U CA 1
ATOM 10306 C C . GLU D 2 45 ? 158.232 210.535 134.603 1.00 98.95 45 GLU U C 1
ATOM 10307 O O . GLU D 2 45 ? 157.448 209.778 134.020 1.00 98.95 45 GLU U O 1
ATOM 10313 N N . ALA D 2 46 ? 159.553 210.424 134.464 1.00 97.00 46 ALA U N 1
ATOM 10314 C CA . ALA D 2 46 ? 160.120 209.414 133.577 1.00 97.00 46 ALA U CA 1
ATOM 10315 C C . ALA D 2 46 ? 159.956 208.008 134.144 1.00 97.00 46 ALA U C 1
ATOM 10316 O O . ALA D 2 46 ? 159.344 207.140 133.512 1.00 97.00 46 ALA U O 1
ATOM 10318 N N . PHE D 2 47 ? 160.492 207.764 135.341 1.00 95.23 47 PHE U N 1
ATOM 10319 C CA . PHE D 2 47 ? 160.725 206.409 135.826 1.00 95.23 47 PHE U CA 1
ATOM 10320 C C . PHE D 2 47 ? 159.759 205.951 136.908 1.00 95.23 47 PHE U C 1
ATOM 10321 O O . PHE D 2 47 ? 159.736 204.755 137.218 1.00 95.23 47 PHE U O 1
ATOM 10329 N N . CYS D 2 48 ? 158.961 206.848 137.479 1.00 99.61 48 CYS U N 1
ATOM 10330 C CA . CYS D 2 48 ? 158.310 206.616 138.760 1.00 99.61 48 CYS U CA 1
ATOM 10331 C C . CYS D 2 48 ? 156.792 206.677 138.643 1.00 99.61 48 CYS U C 1
ATOM 10332 O O . CYS D 2 48 ? 156.245 207.461 137.862 1.00 99.61 48 CYS U O 1
ATOM 10335 N N . GLY D 2 49 ? 156.127 205.837 139.429 1.00 102.46 49 GLY U N 1
ATOM 10336 C CA . GLY D 2 49 ? 154.691 205.653 139.383 1.00 102.46 49 GLY U CA 1
ATOM 10337 C C . GLY D 2 49 ? 154.225 204.714 138.282 1.00 102.46 49 GLY U C 1
ATOM 10338 O O . GLY D 2 49 ? 154.904 204.471 137.286 1.00 102.46 49 GLY U O 1
ATOM 10339 N N . LYS D 2 50 ? 153.016 204.179 138.490 1.00 104.40 50 LYS U N 1
ATOM 10340 C CA . LYS D 2 50 ? 152.498 203.088 137.670 1.00 104.40 50 LYS U CA 1
ATOM 10341 C C . LYS D 2 50 ? 152.317 203.475 136.207 1.00 104.40 50 LYS U C 1
ATOM 10342 O O . LYS D 2 50 ? 152.241 202.587 135.351 1.00 104.40 50 LYS U O 1
ATOM 10348 N N . ASN D 2 51 ? 152.246 204.769 135.900 1.00 106.26 51 ASN U N 1
ATOM 10349 C CA . ASN D 2 51 ? 152.138 205.205 134.513 1.00 106.26 51 ASN U CA 1
ATOM 10350 C C . ASN D 2 51 ? 153.486 205.226 133.806 1.00 106.26 51 ASN U C 1
ATOM 10351 O O . ASN D 2 51 ? 153.520 205.303 132.573 1.00 106.26 51 ASN U O 1
ATOM 10356 N N . ALA D 2 52 ? 154.584 205.172 134.558 1.00 101.99 52 ALA U N 1
ATOM 10357 C CA . ALA D 2 52 ? 155.909 205.383 133.994 1.00 101.99 52 ALA U CA 1
ATOM 10358 C C . ALA D 2 52 ? 156.202 204.342 132.922 1.00 101.99 52 ALA U C 1
ATOM 10359 O O . ALA D 2 52 ? 155.974 203.146 133.121 1.00 101.99 52 ALA U O 1
ATOM 10361 N N . GLN D 2 53 ? 156.706 204.804 131.780 1.00 99.15 53 GLN U N 1
ATOM 10362 C CA . GLN D 2 53 ? 157.019 203.943 130.647 1.00 99.15 53 GLN U CA 1
ATOM 10363 C C . GLN D 2 53 ? 158.480 203.520 130.624 1.00 99.15 53 GLN U C 1
ATOM 10364 O O . GLN D 2 53 ? 158.784 202.372 130.285 1.00 99.15 53 GLN U O 1
ATOM 10370 N N . HIS D 2 54 ? 159.388 204.419 130.984 1.00 95.93 54 HIS U N 1
ATOM 10371 C CA . HIS D 2 54 ? 160.774 204.042 131.212 1.00 95.93 54 HIS U CA 1
ATOM 10372 C C . HIS D 2 54 ? 160.866 203.125 132.428 1.00 95.93 54 HIS U C 1
ATOM 10373 O O . HIS D 2 54 ? 160.012 203.155 133.319 1.00 95.93 54 HIS U O 1
ATOM 10380 N N . GLU D 2 55 ? 161.909 202.295 132.460 1.00 90.71 55 GLU U N 1
ATOM 10381 C CA . GLU D 2 55 ? 162.096 201.378 133.576 1.00 90.71 55 GLU U CA 1
ATOM 10382 C C . GLU D 2 55 ? 163.582 201.174 133.836 1.00 90.71 55 GLU U C 1
ATOM 10383 O O . GLU D 2 55 ? 164.425 201.371 132.958 1.00 90.71 55 GLU U O 1
ATOM 10389 N N . VAL D 2 56 ? 163.880 200.766 135.067 1.00 89.72 56 VAL U N 1
ATOM 10390 C CA . VAL D 2 56 ? 165.237 200.538 135.553 1.00 89.72 56 VAL U CA 1
ATOM 10391 C C . VAL D 2 56 ? 165.473 199.038 135.675 1.00 89.72 56 VAL U C 1
ATOM 10392 O O . VAL D 2 56 ? 164.619 198.313 136.199 1.00 89.72 56 VAL U O 1
ATOM 10396 N N . THR D 2 57 ? 166.629 198.577 135.197 1.00 88.16 57 THR U N 1
ATOM 10397 C CA . THR D 2 57 ? 166.927 197.160 135.046 1.00 88.16 57 THR U CA 1
ATOM 10398 C C . THR D 2 57 ? 168.189 196.821 135.836 1.00 88.16 57 THR U C 1
ATOM 10399 O O . THR D 2 57 ? 169.013 197.690 136.134 1.00 88.16 57 THR U O 1
ATOM 10403 N N . VAL D 2 58 ? 168.328 195.539 136.180 1.00 87.23 58 VAL U N 1
ATOM 10404 C CA . VAL D 2 58 ? 169.431 195.028 136.989 1.00 87.23 58 VAL U CA 1
ATOM 10405 C C . VAL D 2 58 ? 169.968 193.757 136.343 1.00 87.23 58 VAL U C 1
ATOM 10406 O O . VAL D 2 58 ? 169.200 192.957 135.797 1.00 87.23 58 VAL U O 1
ATOM 10410 N N . GLY D 2 59 ? 171.284 193.570 136.405 1.00 87.39 59 GLY U N 1
ATOM 10411 C CA . GLY D 2 59 ? 171.881 192.338 135.916 1.00 87.39 59 GLY U CA 1
ATOM 10412 C C . GLY D 2 59 ? 173.370 192.303 136.192 1.00 87.39 59 GLY U C 1
ATOM 10413 O O . GLY D 2 59 ? 173.958 193.264 136.699 1.00 87.39 59 GLY U O 1
ATOM 10414 N N . PHE D 2 60 ? 173.974 191.163 135.851 1.00 88.07 60 PHE U N 1
ATOM 10415 C CA . PHE D 2 60 ? 175.411 190.960 135.985 1.00 88.07 60 PHE U CA 1
ATOM 10416 C C . PHE D 2 60 ? 176.186 191.614 134.840 1.00 88.07 60 PHE U C 1
ATOM 10417 O O . PHE D 2 60 ? 175.621 192.194 133.910 1.00 88.07 60 PHE U O 1
ATOM 10425 N N . ASN D 2 61 ? 177.515 191.531 134.944 1.00 86.70 61 ASN U N 1
ATOM 10426 C CA . ASN D 2 61 ? 178.436 192.432 134.263 1.00 86.70 61 ASN U CA 1
ATOM 10427 C C . ASN D 2 61 ? 178.837 192.017 132.850 1.00 86.70 61 ASN U C 1
ATOM 10428 O O . ASN D 2 61 ? 179.347 192.867 132.111 1.00 86.70 61 ASN U O 1
ATOM 10433 N N . PHE D 2 62 ? 178.637 190.763 132.443 1.00 85.53 62 PHE U N 1
ATOM 10434 C CA . PHE D 2 62 ? 179.007 190.309 131.097 1.00 85.53 62 PHE U CA 1
ATOM 10435 C C . PHE D 2 62 ? 177.843 189.658 130.358 1.00 85.53 62 PHE U C 1
ATOM 10436 O O . PHE D 2 62 ? 177.932 188.503 129.930 1.00 85.53 62 PHE U O 1
ATOM 10444 N N . PRO D 2 63 ? 176.730 190.366 130.187 1.00 86.92 63 PRO U N 1
ATOM 10445 C CA . PRO D 2 63 ? 175.697 189.875 129.275 1.00 86.92 63 PRO U CA 1
ATOM 10446 C C . PRO D 2 63 ? 176.173 189.981 127.835 1.00 86.92 63 PRO U C 1
ATOM 10447 O O . PRO D 2 63 ? 177.024 190.809 127.502 1.00 86.92 63 PRO U O 1
ATOM 10451 N N . LYS D 2 64 ? 175.615 189.129 126.975 1.00 88.34 64 LYS U N 1
ATOM 10452 C CA . LYS D 2 64 ? 175.937 189.181 125.554 1.00 88.34 64 LYS U CA 1
ATOM 10453 C C . LYS D 2 64 ? 174.995 190.080 124.765 1.00 88.34 64 LYS U C 1
ATOM 10454 O O . LYS D 2 64 ? 175.341 190.489 123.651 1.00 88.34 64 LYS U O 1
ATOM 10460 N N . PHE D 2 65 ? 173.825 190.390 125.309 1.00 86.71 65 PHE U N 1
ATOM 10461 C CA . PHE D 2 65 ? 172.870 191.284 124.669 1.00 86.71 65 PHE U CA 1
ATOM 10462 C C . PHE D 2 65 ? 173.128 192.723 125.104 1.00 86.71 65 PHE U C 1
ATOM 10463 O O . PHE D 2 65 ? 173.816 192.984 126.092 1.00 86.71 65 PHE U O 1
ATOM 10471 N N . LYS D 2 66 ? 172.566 193.664 124.348 1.00 87.56 66 LYS U N 1
ATOM 10472 C CA . LYS D 2 66 ? 172.636 195.065 124.741 1.00 87.56 66 LYS U CA 1
ATOM 10473 C C . LYS D 2 66 ? 171.697 195.326 125.911 1.00 87.56 66 LYS U C 1
ATOM 10474 O O . LYS D 2 66 ? 170.505 195.012 125.847 1.00 87.56 66 LYS U O 1
ATOM 10480 N N . ASN D 2 67 ? 172.237 195.903 126.981 1.00 89.43 67 ASN U N 1
ATOM 10481 C CA . ASN D 2 67 ? 171.432 196.232 128.146 1.00 89.43 67 ASN U CA 1
ATOM 10482 C C . ASN D 2 67 ? 170.540 197.446 127.879 1.00 89.43 67 ASN U C 1
ATOM 10483 O O . ASN D 2 67 ? 170.620 198.109 126.842 1.00 89.43 67 ASN U O 1
ATOM 10488 N N . ASN D 2 68 ? 169.671 197.718 128.848 1.00 89.06 68 ASN U N 1
ATOM 10489 C CA . ASN D 2 68 ? 169.172 199.066 129.082 1.00 89.06 68 ASN U CA 1
ATOM 10490 C C . ASN D 2 68 ? 170.341 199.979 129.432 1.00 89.06 68 ASN U C 1
ATOM 10491 O O . ASN D 2 68 ? 171.210 199.610 130.228 1.00 89.06 68 ASN U O 1
ATOM 10496 N N . TYR D 2 69 ? 170.369 201.170 128.825 1.00 86.22 69 TYR U N 1
ATOM 10497 C CA . TYR D 2 69 ? 171.321 202.207 129.205 1.00 86.22 69 TYR U CA 1
ATOM 10498 C C . TYR D 2 69 ? 170.679 203.529 129.608 1.00 86.22 69 TYR U C 1
ATOM 10499 O O . TYR D 2 69 ? 171.410 204.462 129.958 1.00 86.22 69 TYR U O 1
ATOM 10508 N N . GLU D 2 70 ? 169.350 203.650 129.571 1.00 90.93 70 GLU U N 1
ATOM 10509 C CA . GLU D 2 70 ? 168.714 204.831 130.153 1.00 90.93 70 GLU U CA 1
ATOM 10510 C C . GLU D 2 70 ? 168.798 204.813 131.675 1.00 90.93 70 GLU U C 1
ATOM 10511 O O . GLU D 2 70 ? 169.006 205.858 132.300 1.00 90.93 70 GLU U O 1
ATOM 10517 N N . ALA D 2 71 ? 168.639 203.642 132.288 1.00 89.67 71 ALA U N 1
ATOM 10518 C CA . ALA D 2 71 ? 168.836 203.508 133.730 1.00 89.67 71 ALA U CA 1
ATOM 10519 C C . ALA D 2 71 ? 169.035 202.031 134.039 1.00 89.67 71 ALA U C 1
ATOM 10520 O O . ALA D 2 71 ? 168.102 201.239 133.882 1.00 89.67 71 ALA U O 1
ATOM 10522 N N . HIS D 2 72 ? 170.244 201.666 134.464 1.00 86.34 72 HIS U N 1
ATOM 10523 C CA . HIS D 2 72 ? 170.574 200.282 134.767 1.00 86.34 72 HIS U CA 1
ATOM 10524 C C . HIS D 2 72 ? 171.507 200.224 135.969 1.00 86.34 72 HIS U C 1
ATOM 10525 O O . HIS D 2 72 ? 172.337 201.112 136.174 1.00 86.34 72 HIS U O 1
ATOM 10532 N N . TYR D 2 73 ? 171.351 199.169 136.766 1.00 85.82 73 TYR U N 1
ATOM 10533 C CA . TYR D 2 73 ? 172.236 198.864 137.885 1.00 85.82 73 TYR U CA 1
ATOM 10534 C C . TYR D 2 73 ? 173.075 197.645 137.527 1.00 85.82 73 TYR U C 1
ATOM 10535 O O . TYR D 2 73 ? 172.530 196.569 137.262 1.00 85.82 73 TYR U O 1
ATOM 10544 N N . LEU D 2 74 ? 174.393 197.818 137.514 1.00 85.03 74 LEU U N 1
ATOM 10545 C CA . LEU D 2 74 ? 175.333 196.730 137.282 1.00 85.03 74 LEU U CA 1
ATOM 10546 C C . LEU D 2 74 ? 175.859 196.209 138.613 1.00 85.03 74 LEU U C 1
ATOM 10547 O O . LEU D 2 74 ? 176.323 196.995 139.442 1.00 85.03 74 LEU U O 1
ATOM 10552 N N . ILE D 2 75 ? 175.778 194.894 138.821 1.00 86.92 75 ILE U N 1
ATOM 10553 C CA . ILE D 2 75 ? 176.275 194.239 140.029 1.00 86.92 75 ILE U CA 1
ATOM 10554 C C . ILE D 2 75 ? 177.493 193.407 139.650 1.00 86.92 75 ILE U C 1
ATOM 10555 O O . ILE D 2 75 ? 177.451 192.649 138.673 1.00 86.92 75 ILE U O 1
ATOM 10560 N N . GLN D 2 76 ? 178.575 193.547 140.418 1.00 85.98 76 GLN U N 1
ATOM 10561 C CA . GLN D 2 76 ? 179.907 193.137 139.976 1.00 85.98 76 GLN U CA 1
ATOM 10562 C C . GLN D 2 76 ? 180.695 192.590 141.163 1.00 85.98 76 GLN U C 1
ATOM 10563 O O . GLN D 2 76 ? 181.099 193.351 142.047 1.00 85.98 76 GLN U O 1
ATOM 10569 N N . LEU D 2 77 ? 180.914 191.274 141.172 1.00 85.47 77 LEU U N 1
ATOM 10570 C CA . LEU D 2 77 ? 181.538 190.581 142.300 1.00 85.47 77 LEU U CA 1
ATOM 10571 C C . LEU D 2 77 ? 182.999 190.995 142.466 1.00 85.47 77 LEU U C 1
ATOM 10572 O O . LEU D 2 77 ? 183.808 190.802 141.552 1.00 85.47 77 LEU U O 1
ATOM 10577 N N . GLY D 2 78 ? 183.342 191.557 143.625 1.00 85.87 78 GLY U N 1
ATOM 10578 C CA . GLY D 2 78 ? 184.670 192.081 143.876 1.00 85.87 78 GLY U CA 1
ATOM 10579 C C . GLY D 2 78 ? 185.589 191.132 144.629 1.00 85.87 78 GLY U C 1
ATOM 10580 O O . GLY D 2 78 ? 185.354 189.921 144.720 1.00 85.87 78 GLY U O 1
ATOM 10581 N N . GLN D 2 79 ? 186.659 191.709 145.180 1.00 87.44 79 GLN U N 1
ATOM 10582 C CA . GLN D 2 79 ? 187.631 191.019 146.025 1.00 87.44 79 GLN U CA 1
ATOM 10583 C C . GLN D 2 79 ? 187.014 190.538 147.339 1.00 87.44 79 GLN U C 1
ATOM 10584 O O . GLN D 2 79 ? 185.946 190.988 147.759 1.00 87.44 79 GLN U O 1
ATOM 10590 N N . GLY D 2 80 ? 187.714 189.608 147.993 1.00 86.50 80 GLY U N 1
ATOM 10591 C CA . GLY D 2 80 ? 187.405 189.266 149.371 1.00 86.50 80 GLY U CA 1
ATOM 10592 C C . GLY D 2 80 ? 188.544 188.537 150.051 1.00 86.50 80 GLY U C 1
ATOM 10593 O O . GLY D 2 80 ? 189.432 187.982 149.397 1.00 86.50 80 GLY U O 1
ATOM 10594 N N . GLN D 2 81 ? 188.505 188.541 151.386 1.00 88.23 81 GLN U N 1
ATOM 10595 C CA . GLN D 2 81 ? 189.594 188.015 152.201 1.00 88.23 81 GLN U CA 1
ATOM 10596 C C . GLN D 2 81 ? 189.045 187.448 153.505 1.00 88.23 81 GLN U C 1
ATOM 10597 O O . GLN D 2 81 ? 188.176 188.059 154.133 1.00 88.23 81 GLN U O 1
ATOM 10603 N N . GLU D 2 82 ? 189.552 186.280 153.905 1.00 88.50 82 GLU U N 1
ATOM 10604 C CA . GLU D 2 82 ? 189.279 185.748 155.238 1.00 88.50 82 GLU U CA 1
ATOM 10605 C C . GLU D 2 82 ? 189.978 186.563 156.322 1.00 88.50 82 GLU U C 1
ATOM 10606 O O . GLU D 2 82 ? 191.172 186.862 156.218 1.00 88.50 82 GLU U O 1
ATOM 10612 N N . THR D 2 83 ? 189.225 186.929 157.359 1.00 89.81 83 THR U N 1
ATOM 10613 C CA . THR D 2 83 ? 189.616 187.974 158.301 1.00 89.81 83 THR U CA 1
ATOM 10614 C C . THR D 2 83 ? 189.814 187.490 159.734 1.00 89.81 83 THR U C 1
ATOM 10615 O O . THR D 2 83 ? 190.783 187.899 160.378 1.00 89.81 83 THR U O 1
ATOM 10619 N N . LYS D 2 84 ? 188.935 186.630 160.255 1.00 89.78 84 LYS U N 1
ATOM 10620 C CA . LYS D 2 84 ? 189.041 186.097 161.614 1.00 89.78 84 LYS U CA 1
ATOM 10621 C C . LYS D 2 84 ? 188.761 184.603 161.646 1.00 89.78 84 LYS U C 1
ATOM 10622 O O . LYS D 2 84 ? 187.793 184.137 161.038 1.00 89.78 84 LYS U O 1
ATOM 10628 N N . ASN D 2 85 ? 189.609 183.865 162.359 1.00 90.37 85 ASN U N 1
ATOM 10629 C CA . ASN D 2 85 ? 189.481 182.425 162.529 1.00 90.37 85 ASN U CA 1
ATOM 10630 C C . ASN D 2 85 ? 189.160 182.124 163.987 1.00 90.37 85 ASN U C 1
ATOM 10631 O O . ASN D 2 85 ? 189.644 182.811 164.893 1.00 90.37 85 ASN U O 1
ATOM 10636 N N . SER D 2 86 ? 188.338 181.100 164.210 1.00 94.45 86 SER U N 1
ATOM 10637 C CA . SER D 2 86 ? 188.227 180.451 165.510 1.00 94.45 86 SER U CA 1
ATOM 10638 C C . SER D 2 86 ? 189.255 179.339 165.696 1.00 94.45 86 SER U C 1
ATOM 10639 O O . SER D 2 86 ? 189.711 178.710 164.738 1.00 94.45 86 SER U O 1
ATOM 10642 N N . LEU D 2 87 ? 189.615 179.113 166.961 1.00 91.84 87 LEU U N 1
ATOM 10643 C CA . LEU D 2 87 ? 190.378 177.937 167.364 1.00 91.84 87 LEU U CA 1
ATOM 10644 C C . LEU D 2 87 ? 189.768 176.657 166.811 1.00 91.84 87 LEU U C 1
ATOM 10645 O O . LEU D 2 87 ? 188.564 176.420 166.934 1.00 91.84 87 LEU U O 1
ATOM 10650 N N . GLY D 2 88 ? 190.615 175.838 166.198 1.00 93.69 88 GLY U N 1
ATOM 10651 C CA . GLY D 2 88 ? 190.202 174.606 165.555 1.00 93.69 88 GLY U CA 1
ATOM 10652 C C . GLY D 2 88 ? 189.283 174.784 164.364 1.00 93.69 88 GLY U C 1
ATOM 10653 O O . GLY D 2 88 ? 188.693 173.812 163.884 1.00 93.69 88 GLY U O 1
ATOM 10654 N N . SER D 2 89 ? 189.146 176.018 163.881 1.00 95.45 89 SER U N 1
ATOM 10655 C CA . SER D 2 89 ? 188.083 176.410 162.956 1.00 95.45 89 SER U CA 1
ATOM 10656 C C . SER D 2 89 ? 186.676 176.134 163.483 1.00 95.45 89 SER U C 1
ATOM 10657 O O . SER D 2 89 ? 185.717 176.167 162.709 1.00 95.45 89 SER U O 1
ATOM 10660 N N . ILE D 2 90 ? 186.491 175.881 164.777 1.00 97.26 90 ILE U N 1
ATOM 10661 C CA . ILE D 2 90 ? 185.165 175.518 165.280 1.00 97.26 90 ILE U CA 1
ATOM 10662 C C . ILE D 2 90 ? 184.357 176.806 165.413 1.00 97.26 90 ILE U C 1
ATOM 10663 O O . ILE D 2 90 ? 184.514 177.560 166.374 1.00 97.26 90 ILE U O 1
ATOM 10668 N N . GLN D 2 91 ? 183.480 177.058 164.438 1.00 97.03 91 GLN U N 1
ATOM 10669 C CA . GLN D 2 91 ? 182.614 178.230 164.487 1.00 97.03 91 GLN U CA 1
ATOM 10670 C C . GLN D 2 91 ? 181.430 178.030 165.423 1.00 97.03 91 GLN U C 1
ATOM 10671 O O . GLN D 2 91 ? 180.985 178.987 166.066 1.00 97.03 91 GLN U O 1
ATOM 10677 N N . SER D 2 92 ? 180.911 176.809 165.507 1.00 99.67 92 SER U N 1
ATOM 10678 C CA . SER D 2 92 ? 179.789 176.485 166.380 1.00 99.67 92 SER U CA 1
ATOM 10679 C C . SER D 2 92 ? 179.648 174.969 166.410 1.00 99.67 92 SER U C 1
ATOM 10680 O O . SER D 2 92 ? 180.315 174.252 165.660 1.00 99.67 92 SER U O 1
ATOM 10683 N N . SER D 2 93 ? 178.769 174.488 167.287 1.00 103.16 93 SER U N 1
ATOM 10684 C CA . SER D 2 93 ? 178.400 173.081 167.293 1.00 103.16 93 SER U CA 1
ATOM 10685 C C . SER D 2 93 ? 176.956 172.943 167.748 1.00 103.16 93 SER U C 1
ATOM 10686 O O . SER D 2 93 ? 176.435 173.792 168.476 1.00 103.16 93 SER U O 1
ATOM 10689 N N . TYR D 2 94 ? 176.317 171.860 167.310 1.00 104.13 94 TYR U N 1
ATOM 10690 C CA . TYR D 2 94 ? 174.869 171.733 167.389 1.00 104.13 94 TYR U CA 1
ATOM 10691 C C . TYR D 2 94 ? 174.495 170.278 167.627 1.00 104.13 94 TYR U C 1
ATOM 10692 O O . TYR D 2 94 ? 175.244 169.359 167.283 1.00 104.13 94 TYR U O 1
ATOM 10701 N N . PHE D 2 95 ? 173.317 170.080 168.216 1.00 107.15 95 PHE U N 1
ATOM 10702 C CA . PHE D 2 95 ? 172.711 168.761 168.345 1.00 107.15 95 PHE U CA 1
ATOM 10703 C C . PHE D 2 95 ? 171.592 168.525 167.338 1.00 107.15 95 PHE U C 1
ATOM 10704 O O . PHE D 2 95 ? 170.968 167.459 167.366 1.00 107.15 95 PHE U O 1
ATOM 10712 N N . GLU D 2 96 ? 171.319 169.486 166.458 1.00 108.46 96 GLU U N 1
ATOM 10713 C CA . GLU D 2 96 ? 170.311 169.322 165.415 1.00 108.46 96 GLU U CA 1
ATOM 10714 C C . GLU D 2 96 ? 170.708 170.188 164.229 1.00 108.46 96 GLU U C 1
ATOM 10715 O O . GLU D 2 96 ? 170.907 171.396 164.385 1.00 108.46 96 GLU U O 1
ATOM 10721 N N . ALA D 2 97 ? 170.826 169.575 163.054 1.00 107.37 97 ALA U N 1
ATOM 10722 C CA . ALA D 2 97 ? 171.189 170.309 161.847 1.00 107.37 97 ALA U CA 1
ATOM 10723 C C . ALA D 2 97 ? 170.077 171.278 161.460 1.00 107.37 97 ALA U C 1
ATOM 10724 O O . ALA D 2 97 ? 168.960 170.859 161.138 1.00 107.37 97 ALA U O 1
ATOM 10726 N N . THR D 2 98 ? 170.388 172.575 161.487 1.00 106.50 98 THR U N 1
ATOM 10727 C CA . THR D 2 98 ? 169.392 173.639 161.502 1.00 106.50 98 THR U CA 1
ATOM 10728 C C . THR D 2 98 ? 169.700 174.640 160.398 1.00 106.50 98 THR U C 1
ATOM 10729 O O . THR D 2 98 ? 170.830 175.127 160.294 1.00 106.50 98 THR U O 1
ATOM 10733 N N . GLY D 2 99 ? 168.695 174.944 159.578 1.00 106.85 99 GLY U N 1
ATOM 10734 C CA . GLY D 2 99 ? 168.908 175.663 158.335 1.00 106.85 99 GLY U CA 1
ATOM 10735 C C . GLY D 2 99 ? 168.808 177.171 158.460 1.00 106.85 99 GLY U C 1
ATOM 10736 O O . GLY D 2 99 ? 169.293 177.757 159.432 1.00 106.85 99 GLY U O 1
ATOM 10737 N N . ASP D 2 100 ? 168.174 177.808 157.478 1.00 105.08 100 ASP U N 1
ATOM 10738 C CA . ASP D 2 100 ? 167.935 179.243 157.526 1.00 105.08 100 ASP U CA 1
ATOM 10739 C C . ASP D 2 100 ? 166.962 179.593 158.648 1.00 105.08 100 ASP U C 1
ATOM 10740 O O . ASP D 2 100 ? 166.150 178.772 159.083 1.00 105.08 100 ASP U O 1
ATOM 10745 N N . THR D 2 101 ? 167.051 180.836 159.115 1.00 100.43 101 THR U N 1
ATOM 10746 C CA . THR D 2 101 ? 165.948 181.452 159.838 1.00 100.43 101 THR U CA 1
ATOM 10747 C C . THR D 2 101 ? 164.868 181.959 158.888 1.00 100.43 101 THR U C 1
ATOM 10748 O O . THR D 2 101 ? 165.136 182.352 157.750 1.00 100.43 101 THR U O 1
ATOM 10752 N N . LEU D 2 102 ? 163.633 181.938 159.381 1.00 101.58 102 LEU U N 1
ATOM 10753 C CA . LEU D 2 102 ? 162.440 182.290 158.628 1.00 101.58 102 LEU U CA 1
ATOM 10754 C C . LEU D 2 102 ? 161.628 183.287 159.441 1.00 101.58 102 LEU U C 1
ATOM 10755 O O . LEU D 2 102 ? 161.759 183.367 160.664 1.00 101.58 102 LEU U O 1
ATOM 10760 N N . VAL D 2 103 ? 160.791 184.059 158.754 1.00 100.87 103 VAL U N 1
ATOM 10761 C CA . VAL D 2 103 ? 159.652 184.707 159.391 1.00 100.87 103 VAL U CA 1
ATOM 10762 C C . VAL D 2 103 ? 158.400 184.396 158.584 1.00 100.87 103 VAL U C 1
ATOM 10763 O O . VAL D 2 103 ? 158.410 184.458 157.350 1.00 100.87 103 VAL U O 1
ATOM 10767 N N . GLU D 2 104 ? 157.324 184.050 159.290 1.00 103.35 104 GLU U N 1
ATOM 10768 C CA . GLU D 2 104 ? 156.025 183.773 158.696 1.00 103.35 104 GLU U CA 1
ATOM 10769 C C . GLU D 2 104 ? 154.925 184.471 159.482 1.00 103.35 104 GLU U C 1
ATOM 10770 O O . GLU D 2 104 ? 155.019 184.636 160.700 1.00 103.35 104 GLU U O 1
ATOM 10776 N N . SER D 2 105 ? 153.885 184.887 158.767 1.00 105.44 105 SER U N 1
ATOM 10777 C CA . SER D 2 105 ? 152.626 185.246 159.402 1.00 105.44 105 SER U CA 1
ATOM 10778 C C . SER D 2 105 ? 151.818 183.990 159.700 1.00 105.44 105 SER U C 1
ATOM 10779 O O . SER D 2 105 ? 151.737 183.075 158.876 1.00 105.44 105 SER U O 1
ATOM 10782 N N . SER D 2 106 ? 151.218 183.952 160.888 1.00 106.84 106 SER U N 1
ATOM 10783 C CA . SER D 2 106 ? 150.414 182.815 161.311 1.00 106.84 106 SER U CA 1
ATOM 10784 C C . SER D 2 106 ? 149.304 183.309 162.227 1.00 106.84 106 SER U C 1
ATOM 10785 O O . SER D 2 106 ? 149.384 184.400 162.798 1.00 106.84 106 SER U O 1
ATOM 10788 N N . THR D 2 107 ? 148.259 182.490 162.356 1.00 107.89 107 THR U N 1
ATOM 10789 C CA . THR D 2 107 ? 147.150 182.764 163.257 1.00 107.89 107 THR U CA 1
ATOM 10790 C C . THR D 2 107 ? 146.900 181.580 164.180 1.00 107.89 107 THR U C 1
ATOM 10791 O O . THR D 2 107 ? 147.127 180.423 163.817 1.00 107.89 107 THR U O 1
ATOM 10795 N N . ALA D 2 108 ? 146.425 181.895 165.383 1.00 109.01 108 ALA U N 1
ATOM 10796 C CA . ALA D 2 108 ? 145.860 180.889 166.273 1.00 109.01 108 ALA U CA 1
ATOM 10797 C C . ALA D 2 108 ? 144.664 180.201 165.626 1.00 109.01 108 ALA U C 1
ATOM 10798 O O . ALA D 2 108 ? 143.874 180.827 164.915 1.00 109.01 108 ALA U O 1
ATOM 10800 N N . ILE D 2 109 ? 144.539 178.900 165.875 1.00 109.53 109 ILE U N 1
ATOM 10801 C CA . ILE D 2 109 ? 143.360 178.127 165.498 1.00 109.53 109 ILE U CA 1
ATOM 10802 C C . ILE D 2 109 ? 143.060 177.145 166.620 1.00 109.53 109 ILE U C 1
ATOM 10803 O O . ILE D 2 109 ? 143.974 176.621 167.265 1.00 109.53 109 ILE U O 1
ATOM 10808 N N . ARG D 2 110 ? 141.774 176.893 166.848 1.00 112.73 110 ARG U N 1
ATOM 10809 C CA . ARG D 2 110 ? 141.313 176.170 168.028 1.00 112.73 110 ARG U CA 1
ATOM 10810 C C . ARG D 2 110 ? 141.255 174.671 167.760 1.00 112.73 110 ARG U C 1
ATOM 10811 O O . ARG D 2 110 ? 140.393 174.197 167.014 1.00 112.73 110 ARG U O 1
ATOM 10819 N N . GLU D 2 111 ? 142.169 173.930 168.375 1.00 115.10 111 GLU U N 1
ATOM 10820 C CA . GLU D 2 111 ? 141.913 172.543 168.726 1.00 115.10 111 GLU U CA 1
ATOM 10821 C C . GLU D 2 111 ? 141.268 172.529 170.105 1.00 115.10 111 GLU U C 1
ATOM 10822 O O . GLU D 2 111 ? 141.462 173.448 170.906 1.00 115.10 111 GLU U O 1
ATOM 10828 N N . ASP D 2 112 ? 140.490 171.482 170.382 1.00 115.60 112 ASP U N 1
ATOM 10829 C CA . ASP D 2 112 ? 139.644 171.521 171.569 1.00 115.60 112 ASP U CA 1
ATOM 10830 C C . ASP D 2 112 ? 140.435 171.540 172.872 1.00 115.60 112 ASP U C 1
ATOM 10831 O O . ASP D 2 112 ? 139.850 171.841 173.918 1.00 115.60 112 ASP U O 1
ATOM 10836 N N . ASP D 2 113 ? 141.732 171.228 172.840 1.00 114.77 113 ASP U N 1
ATOM 10837 C CA . ASP D 2 113 ? 142.610 171.382 173.993 1.00 114.77 113 ASP U CA 1
ATOM 10838 C C . ASP D 2 113 ? 143.563 172.561 173.895 1.00 114.77 113 ASP U C 1
ATOM 10839 O O . ASP D 2 113 ? 143.993 173.075 174.929 1.00 114.77 113 ASP U O 1
ATOM 10844 N N . LYS D 2 114 ? 143.903 172.998 172.684 1.00 111.95 114 LYS U N 1
ATOM 10845 C CA . LYS D 2 114 ? 145.005 173.925 172.464 1.00 111.95 114 LYS U CA 1
ATOM 10846 C C . LYS D 2 114 ? 144.682 174.877 171.325 1.00 111.95 114 LYS U C 1
ATOM 10847 O O . LYS D 2 114 ? 144.062 174.484 170.334 1.00 111.95 114 LYS U O 1
ATOM 10853 N N . LEU D 2 115 ? 145.102 176.131 171.477 1.00 110.40 115 LEU U N 1
ATOM 10854 C CA . LEU D 2 115 ? 145.357 176.966 170.312 1.00 110.40 115 LEU U CA 1
ATOM 10855 C C . LEU D 2 115 ? 146.636 176.497 169.632 1.00 110.40 115 LEU U C 1
ATOM 10856 O O . LEU D 2 115 ? 147.587 176.072 170.293 1.00 110.40 115 LEU U O 1
ATOM 10861 N N . VAL D 2 116 ? 146.657 176.575 168.303 1.00 108.10 116 VAL U N 1
ATOM 10862 C CA . VAL D 2 116 ? 147.820 176.197 167.509 1.00 108.10 116 VAL U CA 1
ATOM 10863 C C . VAL D 2 116 ? 148.141 177.302 166.513 1.00 108.10 116 VAL U C 1
ATOM 10864 O O . VAL D 2 116 ? 147.241 177.858 165.873 1.00 108.10 116 VAL U O 1
ATOM 10868 N N . PHE D 2 117 ? 149.428 177.615 166.388 1.00 106.03 117 PHE U N 1
ATOM 10869 C CA . PHE D 2 117 ? 149.962 178.335 165.240 1.00 106.03 117 PHE U CA 1
ATOM 10870 C C . PHE D 2 117 ? 150.640 177.317 164.335 1.00 106.03 117 PHE U C 1
ATOM 10871 O O . PHE D 2 117 ? 151.471 176.530 164.801 1.00 106.03 117 PHE U O 1
ATOM 10879 N N . THR D 2 118 ? 150.294 177.333 163.050 1.00 105.33 118 THR U N 1
ATOM 10880 C CA . THR D 2 118 ? 150.829 176.375 162.094 1.00 105.33 118 THR U CA 1
ATOM 10881 C C . THR D 2 118 ? 151.855 177.058 161.201 1.00 105.33 118 THR U C 1
ATOM 10882 O O . THR D 2 118 ? 151.665 178.202 160.774 1.00 105.33 118 THR U O 1
ATOM 10886 N N . VAL D 2 119 ? 152.938 176.340 160.928 1.00 105.69 119 VAL U N 1
ATOM 10887 C CA . VAL D 2 119 ? 154.087 176.844 160.189 1.00 105.69 119 VAL U CA 1
ATOM 10888 C C . VAL D 2 119 ? 154.248 175.976 158.945 1.00 105.69 119 VAL U C 1
ATOM 10889 O O . VAL D 2 119 ? 153.944 174.779 158.957 1.00 105.69 119 VAL U O 1
ATOM 10893 N N . SER D 2 120 ? 154.715 176.595 157.859 1.00 107.37 120 SER U N 1
ATOM 10894 C CA . SER D 2 120 ? 154.875 175.881 156.592 1.00 107.37 120 SER U CA 1
ATOM 10895 C C . SER D 2 120 ? 155.842 174.704 156.700 1.00 107.37 120 SER U C 1
ATOM 10896 O O . SER D 2 120 ? 155.628 173.665 156.064 1.00 107.37 120 SER U O 1
ATOM 10899 N N . LYS D 2 121 ? 156.898 174.836 157.502 1.00 107.72 121 LYS U N 1
ATOM 10900 C CA . LYS D 2 121 ? 157.959 173.845 157.612 1.00 107.72 121 LYS U CA 1
ATOM 10901 C C . LYS D 2 121 ? 158.078 173.310 159.038 1.00 107.72 121 LYS U C 1
ATOM 10902 O O . LYS D 2 121 ? 157.677 173.983 159.994 1.00 107.72 121 LYS U O 1
ATOM 10908 N N . PRO D 2 122 ? 158.616 172.099 159.211 1.00 105.46 122 PRO U N 1
ATOM 10909 C CA . PRO D 2 122 ? 159.071 171.670 160.540 1.00 105.46 122 PRO U CA 1
ATOM 10910 C C . PRO D 2 122 ? 160.053 172.649 161.168 1.00 105.46 122 PRO U C 1
ATOM 10911 O O . PRO D 2 122 ? 160.954 173.172 160.509 1.00 105.46 122 PRO U O 1
ATOM 10915 N N . ILE D 2 123 ? 159.862 172.890 162.462 1.00 103.78 123 ILE U N 1
ATOM 10916 C CA . ILE D 2 123 ? 160.570 173.924 163.207 1.00 103.78 123 ILE U CA 1
ATOM 10917 C C . ILE D 2 123 ? 161.728 173.273 163.948 1.00 103.78 123 ILE U C 1
ATOM 10918 O O . ILE D 2 123 ? 161.527 172.329 164.722 1.00 103.78 123 ILE U O 1
ATOM 10923 N N . GLY D 2 124 ? 162.939 173.773 163.713 1.00 104.99 124 GLY U N 1
ATOM 10924 C CA . GLY D 2 124 ? 164.098 173.346 164.471 1.00 104.99 124 GLY U CA 1
ATOM 10925 C C . GLY D 2 124 ? 164.279 174.088 165.777 1.00 104.99 124 GLY U C 1
ATOM 10926 O O . GLY D 2 124 ? 164.624 173.485 166.797 1.00 104.99 124 GLY U O 1
ATOM 10927 N N . GLU D 2 125 ? 164.051 175.399 165.762 1.00 103.83 125 GLU U N 1
ATOM 10928 C CA . GLU D 2 125 ? 163.925 176.168 166.989 1.00 103.83 125 GLU U CA 1
ATOM 10929 C C . GLU D 2 125 ? 163.022 177.361 166.724 1.00 103.83 125 GLU U C 1
ATOM 10930 O O . GLU D 2 125 ? 163.027 177.928 165.629 1.00 103.83 125 GLU U O 1
ATOM 10936 N N . LEU D 2 126 ? 162.255 177.741 167.743 1.00 102.77 126 LEU U N 1
ATOM 10937 C CA . LEU D 2 126 ? 161.436 178.944 167.706 1.00 102.77 126 LEU U CA 1
ATOM 10938 C C . LEU D 2 126 ? 162.107 180.048 168.508 1.00 102.77 126 LEU U C 1
ATOM 10939 O O . LEU D 2 126 ? 162.527 179.828 169.649 1.00 102.77 126 LEU U O 1
ATOM 10944 N N . ILE D 2 127 ? 162.199 181.229 167.907 1.00 102.01 127 ILE U N 1
ATOM 10945 C CA . ILE D 2 127 ? 162.882 182.368 168.503 1.00 102.01 127 ILE U CA 1
ATOM 10946 C C . ILE D 2 127 ? 161.897 183.350 169.123 1.00 102.01 127 ILE U C 1
ATOM 10947 O O . ILE D 2 127 ? 162.175 183.927 170.174 1.00 102.01 127 ILE U O 1
ATOM 10952 N N . LYS D 2 128 ? 160.747 183.555 168.484 1.00 104.26 128 LYS U N 1
ATOM 10953 C CA . LYS D 2 128 ? 159.748 184.485 168.990 1.00 104.26 128 LYS U CA 1
ATOM 10954 C C . LYS D 2 128 ? 158.372 184.100 168.468 1.00 104.26 128 LYS U C 1
ATOM 10955 O O . LYS D 2 128 ? 158.239 183.546 167.375 1.00 104.26 128 LYS U O 1
ATOM 10961 N N . VAL D 2 129 ? 157.356 184.403 169.272 1.00 106.06 129 VAL U N 1
ATOM 10962 C CA . VAL D 2 129 ? 155.993 184.617 168.800 1.00 106.06 129 VAL U CA 1
ATOM 10963 C C . VAL D 2 129 ? 155.670 186.079 169.070 1.00 106.06 129 VAL U C 1
ATOM 10964 O O . VAL D 2 129 ? 155.794 186.546 170.209 1.00 106.06 129 VAL U O 1
ATOM 10968 N N . GLU D 2 130 ? 155.276 186.797 168.021 1.00 108.55 130 GLU U N 1
ATOM 10969 C CA . GLU D 2 130 ? 155.212 188.254 168.050 1.00 108.55 130 GLU U CA 1
ATOM 10970 C C . GLU D 2 130 ? 154.392 188.779 169.222 1.00 108.55 130 GLU U C 1
ATOM 10971 O O . GLU D 2 130 ? 153.210 188.453 169.366 1.00 108.55 130 GLU U O 1
ATOM 10977 N N . ASP D 2 131 ? 155.038 189.599 170.055 1.00 110.60 131 ASP U N 1
ATOM 10978 C CA . ASP D 2 131 ? 154.399 190.288 171.181 1.00 110.60 131 ASP U CA 1
ATOM 10979 C C . ASP D 2 131 ? 153.641 189.330 172.104 1.00 110.60 131 ASP U C 1
ATOM 10980 O O . ASP D 2 131 ? 152.679 189.719 172.772 1.00 110.60 131 ASP U O 1
ATOM 10985 N N . ILE D 2 132 ? 154.067 188.071 172.165 1.00 108.16 132 ILE U N 1
ATOM 10986 C CA . ILE D 2 132 ? 153.708 187.158 173.244 1.00 108.16 132 ILE U CA 1
ATOM 10987 C C . ILE D 2 132 ? 154.960 186.849 174.051 1.00 108.16 132 ILE U C 1
ATOM 10988 O O . ILE D 2 132 ? 155.998 186.490 173.481 1.00 108.16 132 ILE U O 1
ATOM 10993 N N . GLU D 2 133 ? 154.870 186.993 175.370 1.00 108.16 133 GLU U N 1
ATOM 10994 C CA . GLU D 2 133 ? 155.753 186.295 176.297 1.00 108.16 133 GLU U CA 1
ATOM 10995 C C . GLU D 2 133 ? 154.930 185.317 177.124 1.00 108.16 133 GLU U C 1
ATOM 10996 O O . GLU D 2 133 ? 154.043 185.731 177.878 1.00 108.16 133 GLU U O 1
ATOM 11002 N N . PHE D 2 134 ? 155.227 184.028 176.981 1.00 107.13 134 PHE U N 1
ATOM 11003 C CA . PHE D 2 134 ? 154.454 182.985 177.638 1.00 107.13 134 PHE U CA 1
ATOM 11004 C C . PHE D 2 134 ? 154.910 182.799 179.080 1.00 107.13 134 PHE U C 1
ATOM 11005 O O . PHE D 2 134 ? 156.068 183.052 179.425 1.00 107.13 134 PHE U O 1
ATOM 11013 N N . ALA D 2 135 ? 153.986 182.354 179.926 1.00 108.73 135 ALA U N 1
ATOM 11014 C CA . ALA D 2 135 ? 154.320 181.746 181.205 1.00 108.73 135 ALA U CA 1
ATOM 11015 C C . ALA D 2 135 ? 154.324 180.223 181.096 1.00 108.73 135 ALA U C 1
ATOM 11016 O O . ALA D 2 135 ? 153.873 179.640 180.108 1.00 108.73 135 ALA U O 1
ATOM 11018 N N . LYS D 2 136 ? 154.864 179.582 182.135 1.00 109.08 136 LYS U N 1
ATOM 11019 C CA . LYS D 2 136 ? 154.788 178.127 182.245 1.00 109.08 136 LYS U CA 1
ATOM 11020 C C . LYS D 2 136 ? 153.346 177.638 182.182 1.00 109.08 136 LYS U C 1
ATOM 11021 O O . LYS D 2 136 ? 153.062 176.584 181.601 1.00 109.08 136 LYS U O 1
ATOM 11027 N N . TYR D 2 137 ? 152.424 178.394 182.781 1.00 106.83 137 TYR U N 1
ATOM 11028 C CA . TYR D 2 137 ? 151.008 178.044 182.743 1.00 106.83 137 TYR U CA 1
ATOM 11029 C C . TYR D 2 137 ? 150.481 177.944 181.316 1.00 106.83 137 TYR U C 1
ATOM 11030 O O . TYR D 2 137 ? 149.601 177.122 181.038 1.00 106.83 137 TYR U O 1
ATOM 11039 N N . ASP D 2 138 ? 151.003 178.760 180.401 1.00 109.18 138 ASP U N 1
ATOM 11040 C CA . ASP D 2 138 ? 150.628 178.672 178.993 1.00 109.18 138 ASP U CA 1
ATOM 11041 C C . ASP D 2 138 ? 151.047 177.366 178.326 1.00 109.18 138 ASP U C 1
ATOM 11042 O O . ASP D 2 138 ? 150.557 177.085 177.226 1.00 109.18 138 ASP U O 1
ATOM 11047 N N . ASN D 2 139 ? 151.893 176.556 178.966 1.00 107.39 139 ASN U N 1
ATOM 11048 C CA . ASN D 2 139 ? 152.285 175.238 178.457 1.00 107.39 139 ASN U CA 1
ATOM 11049 C C . ASN D 2 139 ? 152.706 175.297 176.987 1.00 107.39 139 ASN U C 1
ATOM 11050 O O . ASN D 2 139 ? 152.273 174.502 176.150 1.00 107.39 139 ASN U O 1
ATOM 11055 N N . LEU D 2 140 ? 153.549 176.277 176.676 1.00 107.45 140 LEU U N 1
ATOM 11056 C CA . LEU D 2 140 ? 154.102 176.419 175.335 1.00 107.45 140 LEU U CA 1
ATOM 11057 C C . LEU D 2 140 ? 154.890 175.176 174.947 1.00 107.45 140 LEU U C 1
ATOM 11058 O O . LEU D 2 140 ? 155.842 174.797 175.636 1.00 107.45 140 LEU U O 1
ATOM 11063 N N . GLN D 2 141 ? 154.494 174.537 173.847 1.00 108.11 141 GLN U N 1
ATOM 11064 C CA . GLN D 2 141 ? 155.243 173.411 173.311 1.00 108.11 141 GLN U CA 1
ATOM 11065 C C . GLN D 2 141 ? 155.233 173.476 171.792 1.00 108.11 141 GLN U C 1
ATOM 11066 O O . GLN D 2 141 ? 154.238 173.879 171.183 1.00 108.11 141 GLN U O 1
ATOM 11072 N N . VAL D 2 142 ? 156.351 173.071 171.193 1.00 106.40 142 VAL U N 1
ATOM 11073 C CA . VAL D 2 142 ? 156.530 173.026 169.746 1.00 106.40 142 VAL U CA 1
ATOM 11074 C C . VAL D 2 142 ? 156.713 171.577 169.316 1.00 106.40 142 VAL U C 1
ATOM 11075 O O . VAL D 2 142 ? 157.412 170.805 169.984 1.00 106.40 142 VAL U O 1
ATOM 11079 N N . GLU D 2 143 ? 156.077 171.206 168.208 1.00 107.37 143 GLU U N 1
ATOM 11080 C CA . GLU D 2 143 ? 156.178 169.846 167.688 1.00 107.37 143 GLU U CA 1
ATOM 11081 C C . GLU D 2 143 ? 156.010 169.894 166.180 1.00 107.37 143 GLU U C 1
ATOM 11082 O O . GLU D 2 143 ? 154.972 170.341 165.684 1.00 107.37 143 GLU U O 1
ATOM 11088 N N . GLY D 2 144 ? 157.026 169.420 165.463 1.00 106.22 144 GLY U N 1
ATOM 11089 C CA . GLY D 2 144 ? 157.037 169.483 164.018 1.00 106.22 144 GLY U CA 1
ATOM 11090 C C . GLY D 2 144 ? 156.806 170.876 163.475 1.00 106.22 144 GLY U C 1
ATOM 11091 O O . GLY D 2 144 ? 157.536 171.816 163.804 1.00 106.22 144 GLY U O 1
ATOM 11092 N N . ASN D 2 145 ? 155.782 171.013 162.639 1.00 106.52 145 ASN U N 1
ATOM 11093 C CA . ASN D 2 145 ? 155.397 172.288 162.056 1.00 106.52 145 ASN U CA 1
ATOM 11094 C C . ASN D 2 145 ? 154.356 173.044 162.876 1.00 106.52 145 ASN U C 1
ATOM 11095 O O . ASN D 2 145 ? 153.854 174.070 162.406 1.00 106.52 145 ASN U O 1
ATOM 11100 N N . LYS D 2 146 ? 154.020 172.574 164.077 1.00 106.87 146 LYS U N 1
ATOM 11101 C CA . LYS D 2 146 ? 152.971 173.175 164.892 1.00 106.87 146 LYS U CA 1
ATOM 11102 C C . LYS D 2 146 ? 153.558 173.782 166.159 1.00 106.87 146 LYS U C 1
ATOM 11103 O O . LYS D 2 146 ? 154.360 173.144 166.849 1.00 106.87 146 LYS U O 1
ATOM 11109 N N . VAL D 2 147 ? 153.151 175.015 166.455 1.00 106.17 147 VAL U N 1
ATOM 11110 C CA . VAL D 2 147 ? 153.389 175.671 167.737 1.00 106.17 147 VAL U CA 1
ATOM 11111 C C . VAL D 2 147 ? 152.062 175.705 168.480 1.00 106.17 147 VAL U C 1
ATOM 11112 O O . VAL D 2 147 ? 151.061 176.196 167.945 1.00 106.17 147 VAL U O 1
ATOM 11116 N N . SER D 2 148 ? 152.054 175.194 169.710 1.00 107.54 148 SER U N 1
ATOM 11117 C CA . SER D 2 148 ? 150.826 174.909 170.437 1.00 107.54 148 SER U CA 1
ATOM 11118 C C . SER D 2 148 ? 150.866 175.559 171.812 1.00 107.54 148 SER U C 1
ATOM 11119 O O . SER D 2 148 ? 151.926 175.682 172.432 1.00 107.54 148 SER U O 1
ATOM 11122 N N . PHE D 2 149 ? 149.690 175.973 172.279 1.00 108.41 149 PHE U N 1
ATOM 11123 C CA . PHE D 2 149 ? 149.572 177.077 173.227 1.00 108.41 149 PHE U CA 1
ATOM 11124 C C . PHE D 2 149 ? 148.246 176.877 173.946 1.00 108.41 149 PHE U C 1
ATOM 11125 O O . PHE D 2 149 ? 147.201 176.798 173.292 1.00 108.41 149 PHE U O 1
ATOM 11133 N N . LYS D 2 150 ? 148.285 176.787 175.278 1.00 108.94 150 LYS U N 1
ATOM 11134 C CA . LYS D 2 150 ? 147.122 176.317 176.029 1.00 108.94 150 LYS U CA 1
ATOM 11135 C C . LYS D 2 150 ? 145.891 177.194 175.817 1.00 108.94 150 LYS U C 1
ATOM 11136 O O . LYS D 2 150 ? 145.949 178.422 175.925 1.00 108.94 150 LYS U O 1
ATOM 11142 N N . TYR D 2 151 ? 144.774 176.532 175.511 1.00 111.87 151 TYR U N 1
ATOM 11143 C CA . TYR D 2 151 ? 143.501 177.173 175.194 1.00 111.87 151 TYR U CA 1
ATOM 11144 C C . TYR D 2 151 ? 142.754 177.693 176.423 1.00 111.87 151 TYR U C 1
ATOM 11145 O O . TYR D 2 151 ? 142.050 178.705 176.332 1.00 111.87 151 TYR U O 1
ATOM 11154 N N . GLN D 2 152 ? 142.899 177.013 177.566 1.00 111.02 152 GLN U N 1
ATOM 11155 C CA . GLN D 2 152 ? 141.894 177.072 178.630 1.00 111.02 152 GLN U CA 1
ATOM 11156 C C . GLN D 2 152 ? 141.653 178.482 179.172 1.00 111.02 152 GLN U C 1
ATOM 11157 O O . GLN D 2 152 ? 140.511 178.840 179.481 1.00 111.02 152 GLN U O 1
ATOM 11163 N N . THR D 2 153 ? 142.702 179.291 179.301 1.00 109.81 153 THR U N 1
ATOM 11164 C CA . THR D 2 153 ? 142.571 180.699 179.671 1.00 109.81 153 THR U CA 1
ATOM 11165 C C . THR D 2 153 ? 142.514 181.664 178.494 1.00 109.81 153 THR U C 1
ATOM 11166 O O . THR D 2 153 ? 142.252 182.853 178.709 1.00 109.81 153 THR U O 1
ATOM 11170 N N . ASN D 2 154 ? 142.742 181.201 177.268 1.00 111.00 154 ASN U N 1
ATOM 11171 C CA . ASN D 2 154 ? 143.210 182.053 176.181 1.00 111.00 154 ASN U CA 1
ATOM 11172 C C . ASN D 2 154 ? 142.210 182.114 175.031 1.00 111.00 154 ASN U C 1
ATOM 11173 O O . ASN D 2 154 ? 142.568 182.503 173.916 1.00 111.00 154 ASN U O 1
ATOM 11178 N N . GLU D 2 155 ? 140.959 181.726 175.291 1.00 112.72 155 GLU U N 1
ATOM 11179 C CA . GLU D 2 155 ? 139.922 181.755 174.264 1.00 112.72 155 GLU U CA 1
ATOM 11180 C C . GLU D 2 155 ? 139.705 183.161 173.713 1.00 112.72 155 GLU U C 1
ATOM 11181 O O . GLU D 2 155 ? 139.267 183.317 172.568 1.00 112.72 155 GLU U O 1
ATOM 11187 N N . ASP D 2 156 ? 140.007 184.192 174.506 1.00 112.15 156 ASP U N 1
ATOM 11188 C CA . ASP D 2 156 ? 140.011 185.573 174.028 1.00 112.15 156 ASP U CA 1
ATOM 11189 C C . ASP D 2 156 ? 141.005 185.833 172.897 1.00 112.15 156 ASP U C 1
ATOM 11190 O O . ASP D 2 156 ? 140.924 186.895 172.270 1.00 112.15 156 ASP U O 1
ATOM 11195 N N . TYR D 2 157 ? 141.931 184.911 172.624 1.00 109.70 157 TYR U N 1
ATOM 11196 C CA . TYR D 2 157 ? 142.938 185.065 171.577 1.00 109.70 157 TYR U CA 1
ATOM 11197 C C . TYR D 2 157 ? 142.834 183.958 170.534 1.00 109.70 157 TYR U C 1
ATOM 11198 O O . TYR D 2 157 ? 143.816 183.652 169.851 1.00 109.70 157 TYR U O 1
ATOM 11207 N N . GLU D 2 158 ? 141.653 183.349 170.411 1.00 111.85 158 GLU U N 1
ATOM 11208 C CA . GLU D 2 158 ? 141.462 182.166 169.579 1.00 111.85 158 GLU U CA 1
ATOM 11209 C C . GLU D 2 158 ? 141.854 182.388 168.121 1.00 111.85 158 GLU U C 1
ATOM 11210 O O . GLU D 2 158 ? 142.126 181.410 167.416 1.00 111.85 158 GLU U O 1
ATOM 11216 N N . ASN D 2 159 ? 141.894 183.640 167.651 1.00 109.56 159 ASN U N 1
ATOM 11217 C CA . ASN D 2 159 ? 142.317 183.961 166.290 1.00 109.56 159 ASN U CA 1
ATOM 11218 C C . ASN D 2 159 ? 143.377 185.056 166.266 1.00 109.56 159 ASN U C 1
ATOM 11219 O O . ASN D 2 159 ? 143.467 185.813 165.296 1.00 109.56 159 ASN U O 1
ATOM 11224 N N . TYR D 2 160 ? 144.164 185.170 167.333 1.00 108.32 160 TYR U N 1
ATOM 11225 C CA . TYR D 2 160 ? 145.216 186.178 167.386 1.00 108.32 160 TYR U CA 1
ATOM 11226 C C . TYR D 2 160 ? 146.178 186.004 166.217 1.00 108.32 160 TYR U C 1
ATOM 11227 O O . TYR D 2 160 ? 146.564 184.885 165.870 1.00 108.32 160 TYR U O 1
ATOM 11236 N N . ASN D 2 161 ? 146.564 187.124 165.608 1.00 107.35 161 ASN U N 1
ATOM 11237 C CA . ASN D 2 161 ? 147.426 187.128 164.432 1.00 107.35 161 ASN U CA 1
ATOM 11238 C C . ASN D 2 161 ? 148.837 187.532 164.839 1.00 107.35 161 ASN U C 1
ATOM 11239 O O . ASN D 2 161 ? 149.042 188.624 165.379 1.00 107.35 161 ASN U O 1
ATOM 11244 N N . ALA D 2 162 ? 149.802 186.655 164.565 1.00 106.90 162 ALA U N 1
ATOM 11245 C CA . ALA D 2 162 ? 151.168 186.817 165.039 1.00 106.90 162 ALA U CA 1
ATOM 11246 C C . ALA D 2 162 ? 152.135 186.514 163.905 1.00 106.90 162 ALA U C 1
ATOM 11247 O O . ALA D 2 162 ? 151.806 185.805 162.952 1.00 106.90 162 ALA U O 1
ATOM 11249 N N . ASN D 2 163 ? 153.340 187.066 164.025 1.00 107.28 163 ASN U N 1
ATOM 11250 C CA . ASN D 2 163 ? 154.468 186.708 163.177 1.00 107.28 163 ASN U CA 1
ATOM 11251 C C . ASN D 2 163 ? 155.379 185.750 163.934 1.00 107.28 163 ASN U C 1
ATOM 11252 O O . ASN D 2 163 ? 155.794 186.042 165.060 1.00 107.28 163 ASN U O 1
ATOM 11257 N N . ILE D 2 164 ? 155.696 184.620 163.310 1.00 104.33 164 ILE U N 1
ATOM 11258 C CA . ILE D 2 164 ? 156.513 183.577 163.922 1.00 104.33 164 ILE U CA 1
ATOM 11259 C C . ILE D 2 164 ? 157.925 183.681 163.365 1.00 104.33 164 ILE U C 1
ATOM 11260 O O . ILE D 2 164 ? 158.127 183.618 162.147 1.00 104.33 164 ILE U O 1
ATOM 11265 N N . ILE D 2 165 ? 158.899 183.832 164.258 1.00 102.71 165 ILE U N 1
ATOM 11266 C CA . ILE D 2 165 ? 160.319 183.831 163.918 1.00 102.71 165 ILE U CA 1
ATOM 11267 C C . ILE D 2 165 ? 160.904 182.511 164.398 1.00 102.71 165 ILE U C 1
ATOM 11268 O O . ILE D 2 165 ? 160.833 182.192 165.592 1.00 102.71 165 ILE U O 1
ATOM 11273 N N . PHE D 2 166 ? 161.486 181.746 163.479 1.00 103.21 166 PHE U N 1
ATOM 11274 C CA . PHE D 2 166 ? 161.936 180.393 163.784 1.00 103.21 166 PHE U CA 1
ATOM 11275 C C . PHE D 2 166 ? 163.067 180.032 162.828 1.00 103.21 166 PHE U C 1
ATOM 11276 O O . PHE D 2 166 ? 163.525 180.862 162.038 1.00 103.21 166 PHE U O 1
ATOM 11284 N N . THR D 2 167 ? 163.524 178.782 162.906 1.00 104.31 167 THR U N 1
ATOM 11285 C CA . THR D 2 167 ? 164.440 178.215 161.928 1.00 104.31 167 THR U CA 1
ATOM 11286 C C . THR D 2 167 ? 164.056 176.773 161.624 1.00 104.31 167 THR U C 1
ATOM 11287 O O . THR D 2 167 ? 163.587 176.042 162.499 1.00 104.31 167 THR U O 1
ATOM 11291 N N . GLU D 2 168 ? 164.263 176.374 160.373 1.00 106.30 168 GLU U N 1
ATOM 11292 C CA . GLU D 2 168 ? 163.872 175.047 159.926 1.00 106.30 168 GLU U CA 1
ATOM 11293 C C . GLU D 2 168 ? 164.838 174.003 160.481 1.00 106.30 168 GLU U C 1
ATOM 11294 O O . GLU D 2 168 ? 165.981 174.304 160.829 1.00 106.30 168 GLU U O 1
ATOM 11300 N N . LYS D 2 169 ? 164.366 172.761 160.558 1.00 106.33 169 LYS U N 1
ATOM 11301 C CA . LYS D 2 169 ? 165.214 171.622 160.890 1.00 106.33 169 LYS U CA 1
ATOM 11302 C C . LYS D 2 169 ? 165.511 170.796 159.646 1.00 106.33 169 LYS U C 1
ATOM 11303 O O . LYS D 2 169 ? 164.608 170.495 158.859 1.00 106.33 169 LYS U O 1
ATOM 11309 N N . LYS D 2 170 ? 166.784 170.434 159.479 1.00 108.53 170 LYS U N 1
ATOM 11310 C CA . LYS D 2 170 ? 167.161 169.390 158.532 1.00 108.53 170 LYS U CA 1
ATOM 11311 C C . LYS D 2 170 ? 166.938 168.009 159.137 1.00 108.53 170 LYS U C 1
ATOM 11312 O O . LYS D 2 170 ? 166.151 167.210 158.619 1.00 108.53 170 LYS U O 1
ATOM 11318 N N . ASN D 2 171 ? 167.628 167.715 160.236 1.00 108.78 171 ASN U N 1
ATOM 11319 C CA . ASN D 2 171 ? 167.434 166.466 160.958 1.00 108.78 171 ASN U CA 1
ATOM 11320 C C . ASN D 2 171 ? 168.037 166.608 162.347 1.00 108.78 171 ASN U C 1
ATOM 11321 O O . ASN D 2 171 ? 168.891 167.464 162.589 1.00 108.78 171 ASN U O 1
ATOM 11326 N N . ASP D 2 172 ? 167.579 165.749 163.256 1.00 108.43 172 ASP U N 1
ATOM 11327 C CA . ASP D 2 172 ? 168.163 165.613 164.592 1.00 108.43 172 ASP U CA 1
ATOM 11328 C C . ASP D 2 172 ? 169.460 164.820 164.500 1.00 108.43 172 ASP U C 1
ATOM 11329 O O . ASP D 2 172 ? 169.461 163.588 164.526 1.00 108.43 172 ASP U O 1
ATOM 11334 N N . SER D 2 173 ? 170.582 165.530 164.386 1.00 107.06 173 SER U N 1
ATOM 11335 C CA . SER D 2 173 ? 171.883 164.879 164.338 1.00 107.06 173 SER U CA 1
ATOM 11336 C C . SER D 2 173 ? 172.926 165.770 164.996 1.00 107.06 173 SER U C 1
ATOM 11337 O O . SER D 2 173 ? 172.792 166.996 165.027 1.00 107.06 173 SER U O 1
ATOM 11340 N N . LYS D 2 174 ? 173.965 165.132 165.529 1.00 108.88 174 LYS U N 1
ATOM 11341 C CA . LYS D 2 174 ? 175.077 165.838 166.149 1.00 108.88 174 LYS U CA 1
ATOM 11342 C C . LYS D 2 174 ? 176.075 166.297 165.096 1.00 108.88 174 LYS U C 1
ATOM 11343 O O . LYS D 2 174 ? 176.351 165.579 164.131 1.00 108.88 174 LYS U O 1
ATOM 11349 N N . GLY D 2 175 ? 176.626 167.490 165.284 1.00 105.48 175 GLY U N 1
ATOM 11350 C CA . GLY D 2 175 ? 177.674 167.930 164.384 1.00 105.48 175 GLY U CA 1
ATOM 11351 C C . GLY D 2 175 ? 178.275 169.253 164.799 1.00 105.48 175 GLY U C 1
ATOM 11352 O O . GLY D 2 175 ? 177.900 169.854 165.811 1.00 105.48 175 GLY U O 1
ATOM 11353 N N . LEU D 2 176 ? 179.224 169.692 163.975 1.00 102.88 176 LEU U N 1
ATOM 11354 C CA . LEU D 2 176 ? 180.034 170.879 164.196 1.00 102.88 176 LEU U CA 1
ATOM 11355 C C . LEU D 2 176 ? 180.049 171.727 162.935 1.00 102.88 176 LEU U C 1
ATOM 11356 O O . LEU D 2 176 ? 179.894 171.210 161.825 1.00 102.88 176 LEU U O 1
ATOM 11361 N N . VAL D 2 177 ? 180.241 173.031 163.111 1.00 99.53 177 VAL U N 1
ATOM 11362 C CA . VAL D 2 177 ? 180.187 173.989 162.014 1.00 99.53 177 VAL U CA 1
ATOM 11363 C C . VAL D 2 177 ? 181.571 174.614 161.939 1.00 99.53 177 VAL U C 1
ATOM 11364 O O . VAL D 2 177 ? 182.042 175.217 162.912 1.00 99.53 177 VAL U O 1
ATOM 11368 N N . LYS D 2 178 ? 182.213 174.473 160.781 1.00 97.58 178 LYS U N 1
ATOM 11369 C CA . LYS D 2 178 ? 183.649 174.669 160.638 1.00 97.58 178 LYS U CA 1
ATOM 11370 C C . LYS D 2 178 ? 183.952 175.611 159.485 1.00 97.58 178 LYS U C 1
ATOM 11371 O O . LYS D 2 178 ? 183.403 175.450 158.392 1.00 97.58 178 LYS U O 1
ATOM 11377 N N . GLY D 2 179 ? 184.829 176.573 159.726 1.00 94.76 179 GLY U N 1
ATOM 11378 C CA . GLY D 2 179 ? 185.133 177.594 158.749 1.00 94.76 179 GLY U CA 1
ATOM 11379 C C . GLY D 2 179 ? 185.596 178.869 159.423 1.00 94.76 179 GLY U C 1
ATOM 11380 O O . GLY D 2 179 ? 186.074 178.852 160.552 1.00 94.76 179 GLY U O 1
ATOM 11381 N N . PHE D 2 180 ? 185.436 179.974 158.699 1.00 90.00 180 PHE U N 1
ATOM 11382 C CA . PHE D 2 180 ? 186.016 181.246 159.099 1.00 90.00 180 PHE U CA 1
ATOM 11383 C C . PHE D 2 180 ? 185.183 182.383 158.528 1.00 90.00 180 PHE U C 1
ATOM 11384 O O . PHE D 2 180 ? 184.383 182.195 157.610 1.00 90.00 180 PHE U O 1
ATOM 11392 N N . THR D 2 181 ? 185.389 183.572 159.085 1.00 89.22 181 THR U N 1
ATOM 11393 C CA . THR D 2 181 ? 184.719 184.766 158.596 1.00 89.22 181 THR U CA 1
ATOM 11394 C C . THR D 2 181 ? 185.465 185.306 157.383 1.00 89.22 181 THR U C 1
ATOM 11395 O O . THR D 2 181 ? 186.697 185.267 157.328 1.00 89.22 181 THR U O 1
ATOM 11399 N N . VAL D 2 182 ? 184.709 185.810 156.408 1.00 88.98 182 VAL U N 1
ATOM 11400 C CA . VAL D 2 182 ? 185.265 186.384 155.188 1.00 88.98 182 VAL U CA 1
ATOM 11401 C C . VAL D 2 182 ? 184.767 187.813 155.033 1.00 88.98 182 VAL U C 1
ATOM 11402 O O . VAL D 2 182 ? 183.585 188.103 155.242 1.00 88.98 182 VAL U O 1
ATOM 11406 N N . GLU D 2 183 ? 185.685 188.695 154.653 1.00 89.07 183 GLU U N 1
ATOM 11407 C CA . GLU D 2 183 ? 185.417 190.099 154.366 1.00 89.07 183 GLU U CA 1
ATOM 11408 C C . GLU D 2 183 ? 185.497 190.306 152.860 1.00 89.07 183 GLU U C 1
ATOM 11409 O O . GLU D 2 183 ? 186.566 190.127 152.266 1.00 89.07 183 GLU U O 1
ATOM 11415 N N . GLU D 2 184 ? 184.375 190.683 152.246 1.00 87.16 184 GLU U N 1
ATOM 11416 C CA . GLU D 2 184 ? 184.190 190.525 150.812 1.00 87.16 184 GLU U CA 1
ATOM 11417 C C . GLU D 2 184 ? 183.401 191.701 150.254 1.00 87.16 184 GLU U C 1
ATOM 11418 O O . GLU D 2 184 ? 182.561 192.288 150.939 1.00 87.16 184 GLU U O 1
ATOM 11424 N N . GLN D 2 185 ? 183.683 192.030 148.992 1.00 85.45 185 GLN U N 1
ATOM 11425 C CA . GLN D 2 185 ? 183.206 193.245 148.343 1.00 85.45 185 GLN U CA 1
ATOM 11426 C C . GLN D 2 185 ? 182.399 192.904 147.098 1.00 85.45 185 GLN U C 1
ATOM 11427 O O . GLN D 2 185 ? 182.710 191.939 146.393 1.00 85.45 185 GLN U O 1
ATOM 11433 N N . VAL D 2 186 ? 181.364 193.697 146.828 1.00 86.36 186 VAL U N 1
ATOM 11434 C CA . VAL D 2 186 ? 180.723 193.742 145.518 1.00 86.36 186 VAL U CA 1
ATOM 11435 C C . VAL D 2 186 ? 180.613 195.203 145.100 1.00 86.36 186 VAL U C 1
ATOM 11436 O O . VAL D 2 186 ? 180.144 196.040 145.878 1.00 86.36 186 VAL U O 1
ATOM 11440 N N . THR D 2 187 ? 181.038 195.504 143.873 1.00 84.74 187 THR U N 1
ATOM 11441 C CA . THR D 2 187 ? 180.877 196.831 143.292 1.00 84.74 187 THR U CA 1
ATOM 11442 C C . THR D 2 187 ? 179.541 196.937 142.567 1.00 84.74 187 THR U C 1
ATOM 11443 O O . THR D 2 187 ? 179.114 196.000 141.888 1.00 84.74 187 THR U O 1
ATOM 11447 N N . VAL D 2 188 ? 178.886 198.089 142.716 1.00 85.44 188 VAL U N 1
ATOM 11448 C CA . VAL D 2 188 ? 177.659 198.409 141.997 1.00 85.44 188 VAL U CA 1
ATOM 11449 C C . VAL D 2 188 ? 177.810 199.792 141.377 1.00 85.44 188 VAL U C 1
ATOM 11450 O O . VAL D 2 188 ? 178.362 200.701 142.005 1.00 85.44 188 VAL U O 1
ATOM 11454 N N . VAL D 2 189 ? 177.332 199.948 140.141 1.00 83.67 189 VAL U N 1
ATOM 11455 C CA . VAL D 2 189 ? 177.377 201.226 139.434 1.00 83.67 189 VAL U CA 1
ATOM 11456 C C . VAL D 2 189 ? 176.049 201.451 138.720 1.00 83.67 189 VAL U C 1
ATOM 11457 O O . VAL D 2 189 ? 175.548 200.556 138.033 1.00 83.67 189 VAL U O 1
ATOM 11461 N N . GLY D 2 190 ? 175.481 202.645 138.889 1.00 83.59 190 GLY U N 1
ATOM 11462 C CA . GLY D 2 190 ? 174.290 203.058 138.166 1.00 83.59 190 GLY U CA 1
ATOM 11463 C C . GLY D 2 190 ? 174.606 203.657 136.808 1.00 83.59 190 GLY U C 1
ATOM 11464 O O . GLY D 2 190 ? 174.844 204.863 136.700 1.00 83.59 190 GLY U O 1
ATOM 11465 N N . LEU D 2 191 ? 174.606 202.832 135.765 1.00 84.57 191 LEU U N 1
ATOM 11466 C CA . LEU D 2 191 ? 174.824 203.327 134.411 1.00 84.57 191 LEU U CA 1
ATOM 11467 C C . LEU D 2 191 ? 173.645 204.160 133.921 1.00 84.57 191 LEU U C 1
ATOM 11468 O O . LEU D 2 191 ? 172.487 203.748 134.041 1.00 84.57 191 LEU U O 1
ATOM 11473 N N . SER D 2 192 ? 173.943 205.332 133.361 1.00 86.88 192 SER U N 1
ATOM 11474 C CA . SER D 2 192 ? 172.999 206.053 132.518 1.00 86.88 192 SER U CA 1
ATOM 11475 C C . SER D 2 192 ? 173.779 206.930 131.551 1.00 86.88 192 SER U C 1
ATOM 11476 O O . SER D 2 192 ? 174.844 207.451 131.891 1.00 86.88 192 SER U O 1
ATOM 11479 N N . PHE D 2 193 ? 173.240 207.095 130.339 1.00 87.83 193 PHE U N 1
ATOM 11480 C CA . PHE D 2 193 ? 173.708 208.148 129.442 1.00 87.83 193 PHE U CA 1
ATOM 11481 C C . PHE D 2 193 ? 173.281 209.549 129.869 1.00 87.83 193 PHE U C 1
ATOM 11482 O O . PHE D 2 193 ? 173.670 210.511 129.198 1.00 87.83 193 PHE U O 1
ATOM 11490 N N . ASN D 2 194 ? 172.498 209.698 130.935 1.00 89.17 194 ASN U N 1
ATOM 11491 C CA . ASN D 2 194 ? 172.144 211.004 131.482 1.00 89.17 194 ASN U CA 1
ATOM 11492 C C . ASN D 2 194 ? 172.748 211.130 132.873 1.00 89.17 194 ASN U C 1
ATOM 11493 O O . ASN D 2 194 ? 172.498 210.291 133.745 1.00 89.17 194 ASN U O 1
ATOM 11498 N N . VAL D 2 195 ? 173.548 212.180 133.070 1.00 89.16 195 VAL U N 1
ATOM 11499 C CA . VAL D 2 195 ? 174.271 212.371 134.325 1.00 89.16 195 VAL U CA 1
ATOM 11500 C C . VAL D 2 195 ? 173.304 212.562 135.490 1.00 89.16 195 VAL U C 1
ATOM 11501 O O . VAL D 2 195 ? 173.506 212.012 136.581 1.00 89.16 195 VAL U O 1
ATOM 11505 N N . ASP D 2 196 ? 172.240 213.342 135.286 1.00 92.80 196 ASP U N 1
ATOM 11506 C CA . ASP D 2 196 ? 171.276 213.542 136.363 1.00 92.80 196 ASP U CA 1
ATOM 11507 C C . ASP D 2 196 ? 170.522 212.261 136.696 1.00 92.80 196 ASP U C 1
ATOM 11508 O O . ASP D 2 196 ? 170.212 212.011 137.868 1.00 92.80 196 ASP U O 1
ATOM 11513 N N . VAL D 2 197 ? 170.289 211.404 135.705 1.00 89.61 197 VAL U N 1
ATOM 11514 C CA . VAL D 2 197 ? 169.708 210.099 135.992 1.00 89.61 197 VAL U CA 1
ATOM 11515 C C . VAL D 2 197 ? 170.675 209.269 136.825 1.00 89.61 197 VAL U C 1
ATOM 11516 O O . VAL D 2 197 ? 170.267 208.580 137.760 1.00 89.61 197 VAL U O 1
ATOM 11520 N N . ALA D 2 198 ? 171.953 209.253 136.442 1.00 89.73 198 ALA U N 1
ATOM 11521 C CA . ALA D 2 198 ? 172.981 208.613 137.260 1.00 89.73 198 ALA U CA 1
ATOM 11522 C C . ALA D 2 198 ? 172.934 209.074 138.717 1.00 89.73 198 ALA U C 1
ATOM 11523 O O . ALA D 2 198 ? 173.001 208.258 139.640 1.00 89.73 198 ALA U O 1
ATOM 11525 N N . ARG D 2 199 ? 172.871 210.388 138.940 1.00 91.21 199 ARG U N 1
ATOM 11526 C CA . ARG D 2 199 ? 172.843 210.922 140.304 1.00 91.21 199 ARG U CA 1
ATOM 11527 C C . ARG D 2 199 ? 171.579 210.527 141.073 1.00 91.21 199 ARG U C 1
ATOM 11528 O O . ARG D 2 199 ? 171.644 210.191 142.267 1.00 91.21 199 ARG U O 1
ATOM 11536 N N . CYS D 2 200 ? 170.434 210.469 140.390 1.00 91.81 200 CYS U N 1
ATOM 11537 C CA . CYS D 2 200 ? 169.242 209.915 141.032 1.00 91.81 200 CYS U CA 1
ATOM 11538 C C . CYS D 2 200 ? 169.380 208.426 141.331 1.00 91.81 200 CYS U C 1
ATOM 11539 O O . CYS D 2 200 ? 168.956 207.970 142.398 1.00 91.81 200 CYS U O 1
ATOM 11542 N N . LEU D 2 201 ? 169.897 207.641 140.391 1.00 88.60 201 LEU U N 1
ATOM 11543 C CA . LEU D 2 201 ? 170.100 206.217 140.644 1.00 88.60 201 LEU U CA 1
ATOM 11544 C C . LEU D 2 201 ? 171.074 205.981 141.793 1.00 88.60 201 LEU U C 1
ATOM 11545 O O . LEU D 2 201 ? 170.894 205.044 142.577 1.00 88.60 201 LEU U O 1
ATOM 11550 N N . ASP D 2 202 ? 172.051 206.871 141.958 1.00 90.52 202 ASP U N 1
ATOM 11551 C CA . ASP D 2 202 ? 172.916 206.848 143.134 1.00 90.52 202 ASP U CA 1
ATOM 11552 C C . ASP D 2 202 ? 172.126 207.061 144.418 1.00 90.52 202 ASP U C 1
ATOM 11553 O O . ASP D 2 202 ? 172.257 206.289 145.376 1.00 90.52 202 ASP U O 1
ATOM 11558 N N . ALA D 2 203 ? 171.332 208.129 144.472 1.00 91.50 203 ALA U N 1
ATOM 11559 C CA . ALA D 2 203 ? 170.552 208.407 145.677 1.00 91.50 203 ALA U CA 1
ATOM 11560 C C . ALA D 2 203 ? 169.596 207.260 146.009 1.00 91.50 203 ALA U C 1
ATOM 11561 O O . ALA D 2 203 ? 169.509 206.815 147.163 1.00 91.50 203 ALA U O 1
ATOM 11563 N N . VAL D 2 204 ? 168.875 206.769 145.001 1.00 91.50 204 VAL U N 1
ATOM 11564 C CA . VAL D 2 204 ? 167.957 205.644 145.177 1.00 91.50 204 VAL U CA 1
ATOM 11565 C C . VAL D 2 204 ? 168.678 204.396 145.676 1.00 91.50 204 VAL U C 1
ATOM 11566 O O . VAL D 2 204 ? 168.182 203.699 146.571 1.00 91.50 204 VAL U O 1
ATOM 11570 N N . LEU D 2 205 ? 169.848 204.083 145.116 1.00 89.37 205 LEU U N 1
ATOM 11571 C CA . LEU D 2 205 ? 170.570 202.903 145.578 1.00 89.37 205 LEU U CA 1
ATOM 11572 C C . LEU D 2 205 ? 171.083 203.066 147.004 1.00 89.37 205 LEU U C 1
ATOM 11573 O O . LEU D 2 205 ? 171.059 202.107 147.782 1.00 89.37 205 LEU U O 1
ATOM 11578 N N . LYS D 2 206 ? 171.579 204.251 147.362 1.00 90.92 206 LYS U N 1
ATOM 11579 C CA . LYS D 2 206 ? 171.961 204.483 148.754 1.00 90.92 206 LYS U CA 1
ATOM 11580 C C . LYS D 2 206 ? 170.787 204.282 149.707 1.00 90.92 206 LYS U C 1
ATOM 11581 O O . LYS D 2 206 ? 170.932 203.642 150.757 1.00 90.92 206 LYS U O 1
ATOM 11587 N N . MET D 2 207 ? 169.612 204.808 149.353 1.00 93.22 207 MET U N 1
ATOM 11588 C CA . MET D 2 207 ? 168.421 204.577 150.170 1.00 93.22 207 MET U CA 1
ATOM 11589 C C . MET D 2 207 ? 168.105 203.091 150.301 1.00 93.22 207 MET U C 1
ATOM 11590 O O . MET D 2 207 ? 167.872 202.590 151.407 1.00 93.22 207 MET U O 1
ATOM 11595 N N . ILE D 2 208 ? 168.076 202.372 149.178 1.00 90.56 208 ILE U N 1
ATOM 11596 C CA . ILE D 2 208 ? 167.810 200.933 149.203 1.00 90.56 208 ILE U CA 1
ATOM 11597 C C . ILE D 2 208 ? 168.804 200.199 150.098 1.00 90.56 208 ILE U C 1
ATOM 11598 O O . ILE D 2 208 ? 168.423 199.321 150.880 1.00 90.56 208 ILE U O 1
ATOM 11603 N N . LEU D 2 209 ? 170.088 200.538 149.999 1.00 89.77 209 LEU U N 1
ATOM 11604 C CA . LEU D 2 209 ? 171.102 199.848 150.793 1.00 89.77 209 LEU U CA 1
ATOM 11605 C C . LEU D 2 209 ? 170.991 200.165 152.281 1.00 89.77 209 LEU U C 1
ATOM 11606 O O . LEU D 2 209 ? 171.245 199.292 153.119 1.00 89.77 209 LEU U O 1
ATOM 11611 N N . ILE D 2 210 ? 170.623 201.396 152.639 1.00 91.63 210 ILE U N 1
ATOM 11612 C CA . ILE D 2 210 ? 170.315 201.687 154.041 1.00 91.63 210 ILE U CA 1
ATOM 11613 C C . ILE D 2 210 ? 169.156 200.824 154.531 1.00 91.63 210 ILE U C 1
ATOM 11614 O O . ILE D 2 210 ? 169.227 200.205 155.599 1.00 91.63 210 ILE U O 1
ATOM 11619 N N . SER D 2 211 ? 168.068 200.783 153.763 1.00 91.63 211 SER U N 1
ATOM 11620 C CA . SER D 2 211 ? 166.893 200.005 154.152 1.00 91.63 211 SER U CA 1
ATOM 11621 C C . SER D 2 211 ? 167.208 198.520 154.308 1.00 91.63 211 SER U C 1
ATOM 11622 O O . SER D 2 211 ? 166.661 197.851 155.192 1.00 91.63 211 SER U O 1
ATOM 11625 N N . MET D 2 212 ? 168.088 197.986 153.461 1.00 91.74 212 MET U N 1
ATOM 11626 C CA . MET D 2 212 ? 168.502 196.589 153.573 1.00 91.74 212 MET U CA 1
ATOM 11627 C C . MET D 2 212 ? 169.224 196.260 154.877 1.00 91.74 212 MET U C 1
ATOM 11628 O O . MET D 2 212 ? 169.240 195.090 155.273 1.00 91.74 212 MET U O 1
ATOM 11633 N N . ARG D 2 213 ? 169.821 197.246 155.554 1.00 89.83 213 ARG U N 1
ATOM 11634 C CA . ARG D 2 213 ? 170.503 196.970 156.819 1.00 89.83 213 ARG U CA 1
ATOM 11635 C C . ARG D 2 213 ? 169.589 196.345 157.866 1.00 89.83 213 ARG U C 1
ATOM 11636 O O . ARG D 2 213 ? 170.074 195.626 158.746 1.00 89.83 213 ARG U O 1
ATOM 11644 N N . ASP D 2 214 ? 168.283 196.584 157.796 1.00 92.06 214 ASP U N 1
ATOM 11645 C CA . ASP D 2 214 ? 167.358 195.974 158.744 1.00 92.06 214 ASP U CA 1
ATOM 11646 C C . ASP D 2 214 ? 166.747 194.672 158.238 1.00 92.06 214 ASP U C 1
ATOM 11647 O O . ASP D 2 214 ? 165.930 194.077 158.948 1.00 92.06 214 ASP U O 1
ATOM 11652 N N . SER D 2 215 ? 167.111 194.213 157.042 1.00 92.16 215 SER U N 1
ATOM 11653 C CA . SER D 2 215 ? 166.622 192.928 156.563 1.00 92.16 215 SER U CA 1
ATOM 11654 C C . SER D 2 215 ? 167.323 191.774 157.275 1.00 92.16 215 SER U C 1
ATOM 11655 O O . SER D 2 215 ? 168.511 191.840 157.601 1.00 92.16 215 SER U O 1
ATOM 11658 N N . ILE D 2 216 ? 166.563 190.702 157.512 1.00 91.30 216 ILE U N 1
ATOM 11659 C CA . ILE D 2 216 ? 167.059 189.551 158.261 1.00 91.30 216 ILE U CA 1
ATOM 11660 C C . ILE D 2 216 ? 168.231 188.849 157.582 1.00 91.30 216 ILE U C 1
ATOM 11661 O O . ILE D 2 216 ? 169.052 188.221 158.262 1.00 91.30 216 ILE U O 1
ATOM 11666 N N . GLU D 2 217 ? 168.365 188.990 156.262 1.00 91.98 217 GLU U N 1
ATOM 11667 C CA . GLU D 2 217 ? 169.446 188.329 155.530 1.00 91.98 217 GLU U CA 1
ATOM 11668 C C . GLU D 2 217 ? 170.828 188.818 155.955 1.00 91.98 217 GLU U C 1
ATOM 11669 O O . GLU D 2 217 ? 171.665 188.032 156.412 1.00 91.98 217 GLU U O 1
ATOM 11675 N N . GLU D 2 218 ? 171.084 190.118 155.815 1.00 91.44 218 GLU U N 1
ATOM 11676 C CA . GLU D 2 218 ? 172.347 190.684 156.290 1.00 91.44 218 GLU U CA 1
ATOM 11677 C C . GLU D 2 218 ? 172.403 190.795 157.809 1.00 91.44 218 GLU U C 1
ATOM 11678 O O . GLU D 2 218 ? 173.492 190.721 158.388 1.00 91.44 218 GLU U O 1
ATOM 11684 N N . GLN D 2 219 ? 171.261 190.988 158.465 1.00 92.19 219 GLN U N 1
ATOM 11685 C CA . GLN D 2 219 ? 171.238 191.003 159.925 1.00 92.19 219 GLN U CA 1
ATOM 11686 C C . GLN D 2 219 ? 171.814 189.718 160.508 1.00 92.19 219 GLN U C 1
ATOM 11687 O O . GLN D 2 219 ? 172.651 189.761 161.416 1.00 92.19 219 GLN U O 1
ATOM 11693 N N . GLN D 2 220 ? 171.381 188.561 160.007 1.00 92.93 220 GLN U N 1
ATOM 11694 C CA . GLN D 2 220 ? 171.992 187.315 160.460 1.00 92.93 220 GLN U CA 1
ATOM 11695 C C . GLN D 2 220 ? 173.397 187.112 159.893 1.00 92.93 220 GLN U C 1
ATOM 11696 O O . GLN D 2 220 ? 174.341 186.862 160.653 1.00 92.93 220 GLN U O 1
ATOM 11702 N N . THR D 2 221 ? 173.572 187.229 158.573 1.00 90.97 221 THR U N 1
ATOM 11703 C CA . THR D 2 221 ? 174.720 186.604 157.914 1.00 90.97 221 THR U CA 1
ATOM 11704 C C . THR D 2 221 ? 175.656 187.591 157.226 1.00 90.97 221 THR U C 1
ATOM 11705 O O . THR D 2 221 ? 176.854 187.596 157.525 1.00 90.97 221 THR U O 1
ATOM 11709 N N . PHE D 2 222 ? 175.158 188.426 156.315 1.00 88.90 222 PHE U N 1
ATOM 11710 C CA . PHE D 2 222 ? 175.991 189.414 155.619 1.00 88.90 222 PHE U CA 1
ATOM 11711 C C . PHE D 2 222 ? 176.098 190.703 156.437 1.00 88.90 222 PHE U C 1
ATOM 11712 O O . PHE D 2 222 ? 175.627 191.774 156.055 1.00 88.90 222 PHE U O 1
ATOM 11720 N N . GLN D 2 223 ? 176.735 190.573 157.591 1.00 87.58 223 GLN U N 1
ATOM 11721 C CA . GLN D 2 223 ? 176.796 191.644 158.570 1.00 87.58 223 GLN U CA 1
ATOM 11722 C C . GLN D 2 223 ? 177.791 192.730 158.147 1.00 87.58 223 GLN U C 1
ATOM 11723 O O . GLN D 2 223 ? 178.609 192.551 157.242 1.00 87.58 223 GLN U O 1
ATOM 11729 N N . LEU D 2 224 ? 177.710 193.872 158.835 1.00 86.14 224 LEU U N 1
ATOM 11730 C CA . LEU D 2 224 ? 178.665 194.979 158.693 1.00 86.14 224 LEU U CA 1
ATOM 11731 C C . LEU D 2 224 ? 178.743 195.519 157.261 1.00 86.14 224 LEU U C 1
ATOM 11732 O O . LEU D 2 224 ? 179.821 195.653 156.678 1.00 86.14 224 LEU U O 1
ATOM 11737 N N . GLN D 2 225 ? 177.580 195.817 156.685 1.00 87.55 225 GLN U N 1
ATOM 11738 C CA . GLN D 2 225 ? 177.528 196.493 155.392 1.00 87.55 225 GLN U CA 1
ATOM 11739 C C . GLN D 2 225 ? 178.291 197.813 155.451 1.00 87.55 225 GLN U C 1
ATOM 11740 O O . GLN D 2 225 ? 178.093 198.613 156.370 1.00 87.55 225 GLN U O 1
ATOM 11746 N N . ASN D 2 226 ? 179.164 198.041 154.468 1.00 87.38 226 ASN U N 1
ATOM 11747 C CA . ASN D 2 226 ? 179.973 199.255 154.416 1.00 87.38 226 ASN U CA 1
ATOM 11748 C C . ASN D 2 226 ? 180.033 199.747 152.977 1.00 87.38 226 ASN U C 1
ATOM 11749 O O . ASN D 2 226 ? 180.293 198.961 152.062 1.00 87.38 226 ASN U O 1
ATOM 11754 N N . LEU D 2 227 ? 179.795 201.045 152.785 1.00 87.06 227 LEU U N 1
ATOM 11755 C CA . LEU D 2 227 ? 179.640 201.647 151.465 1.00 87.06 227 LEU U CA 1
ATOM 11756 C C . LEU D 2 227 ? 180.772 202.622 151.165 1.00 87.06 227 LEU U C 1
ATOM 11757 O O . LEU D 2 227 ? 181.101 203.474 151.996 1.00 87.06 227 LEU U O 1
ATOM 11762 N N . SER D 2 228 ? 181.357 202.492 149.973 1.00 88.33 228 SER U N 1
ATOM 11763 C CA . SER D 2 228 ? 182.325 203.440 149.438 1.00 88.33 228 SER U CA 1
ATOM 11764 C C . SER D 2 228 ? 181.922 203.785 148.011 1.00 88.33 228 SER U C 1
ATOM 11765 O O . SER D 2 228 ? 181.266 202.988 147.338 1.00 88.33 228 SER U O 1
ATOM 11768 N N . PHE D 2 229 ? 182.316 204.974 147.548 1.00 87.29 229 PHE U N 1
ATOM 11769 C CA . PHE D 2 229 ? 181.831 205.521 146.283 1.00 87.29 229 PHE U CA 1
ATOM 11770 C C . PHE D 2 229 ? 182.987 206.091 145.474 1.00 87.29 229 PHE U C 1
ATOM 11771 O O . PHE D 2 229 ? 183.817 206.831 146.011 1.00 87.29 229 PHE U O 1
ATOM 11779 N N . GLY D 2 230 ? 183.032 205.752 144.184 1.00 88.29 230 GLY U N 1
ATOM 11780 C CA . GLY D 2 230 ? 183.954 206.385 143.266 1.00 88.29 230 GLY U CA 1
ATOM 11781 C C . GLY D 2 230 ? 183.423 207.707 142.741 1.00 88.29 230 GLY U C 1
ATOM 11782 O O . GLY D 2 230 ? 182.295 208.117 143.013 1.00 88.29 230 GLY U O 1
ATOM 11783 N N . ASP D 2 231 ? 184.261 208.381 141.955 1.00 89.13 231 ASP U N 1
ATOM 11784 C CA . ASP D 2 231 ? 183.803 209.525 141.177 1.00 89.13 231 ASP U CA 1
ATOM 11785 C C . ASP D 2 231 ? 182.764 209.114 140.140 1.00 89.13 231 ASP U C 1
ATOM 11786 O O . ASP D 2 231 ? 182.738 207.976 139.666 1.00 89.13 231 ASP U O 1
ATOM 11791 N N . ILE D 2 232 ? 181.901 210.064 139.792 1.00 87.10 232 ILE U N 1
ATOM 11792 C CA . ILE D 2 232 ? 181.072 209.965 138.595 1.00 87.10 232 ILE U CA 1
ATOM 11793 C C . ILE D 2 232 ? 181.935 210.246 137.370 1.00 87.10 232 ILE U C 1
ATOM 11794 O O . ILE D 2 232 ? 182.646 211.257 137.317 1.00 87.10 232 ILE U O 1
ATOM 11799 N N . ALA D 2 233 ? 181.906 209.341 136.398 1.00 85.44 233 ALA U N 1
ATOM 11800 C CA . ALA D 2 233 ? 182.865 209.365 135.303 1.00 85.44 233 ALA U CA 1
ATOM 11801 C C . ALA D 2 233 ? 182.233 208.700 134.091 1.00 85.44 233 ALA U C 1
ATOM 11802 O O . ALA D 2 233 ? 181.278 207.928 134.232 1.00 85.44 233 ALA U O 1
ATOM 11804 N N . PRO D 2 234 ? 182.738 208.977 132.886 1.00 85.29 234 PRO U N 1
ATOM 11805 C CA . PRO D 2 234 ? 182.316 208.194 131.716 1.00 85.29 234 PRO U CA 1
ATOM 11806 C C . PRO D 2 234 ? 182.801 206.753 131.781 1.00 85.29 234 PRO U C 1
ATOM 11807 O O . PRO D 2 234 ? 183.995 206.490 131.937 1.00 85.29 234 PRO U O 1
ATOM 11811 N N . ILE D 2 235 ? 181.857 205.819 131.665 1.00 85.76 235 ILE U N 1
ATOM 11812 C CA . ILE D 2 235 ? 182.203 204.410 131.513 1.00 85.76 235 ILE U CA 1
ATOM 11813 C C . ILE D 2 235 ? 182.609 204.122 130.073 1.00 85.76 235 ILE U C 1
ATOM 11814 O O . ILE D 2 235 ? 183.587 203.412 129.817 1.00 85.76 235 ILE U O 1
ATOM 11819 N N . ILE D 2 236 ? 181.860 204.668 129.120 1.00 89.92 236 ILE U N 1
ATOM 11820 C CA . ILE D 2 236 ? 182.111 204.522 127.692 1.00 89.92 236 ILE U CA 1
ATOM 11821 C C . ILE D 2 236 ? 182.024 205.908 127.076 1.00 89.92 236 ILE U C 1
ATOM 11822 O O . ILE D 2 236 ? 181.062 206.641 127.331 1.00 89.92 236 ILE U O 1
ATOM 11827 N N . GLU D 2 237 ? 183.018 206.265 126.259 1.00 91.31 237 GLU U N 1
ATOM 11828 C CA . GLU D 2 237 ? 183.248 207.656 125.890 1.00 91.31 237 GLU U CA 1
ATOM 11829 C C . GLU D 2 237 ? 183.412 207.844 124.388 1.00 91.31 237 GLU U C 1
ATOM 11830 O O . GLU D 2 237 ? 183.857 208.915 123.959 1.00 91.31 237 GLU U O 1
ATOM 11836 N N . ASP D 2 238 ? 183.070 206.833 123.579 1.00 94.53 238 ASP U N 1
ATOM 11837 C CA . ASP D 2 238 ? 183.305 206.886 122.141 1.00 94.53 238 ASP U CA 1
ATOM 11838 C C . ASP D 2 238 ? 182.125 206.328 121.347 1.00 94.53 238 ASP U C 1
ATOM 11839 O O . ASP D 2 238 ? 182.297 205.959 120.179 1.00 94.53 238 ASP U O 1
ATOM 11844 N N . GLY D 2 239 ? 180.936 206.264 121.942 1.00 93.44 239 GLY U N 1
ATOM 11845 C CA . GLY D 2 239 ? 179.706 206.118 121.194 1.00 93.44 239 GLY U CA 1
ATOM 11846 C C . GLY D 2 239 ? 179.252 207.429 120.588 1.00 93.44 239 GLY U C 1
ATOM 11847 O O . GLY D 2 239 ? 180.002 208.404 120.501 1.00 93.44 239 GLY U O 1
ATOM 11848 N N . ASP D 2 240 ? 177.984 207.450 120.170 1.00 96.12 240 ASP U N 1
ATOM 11849 C CA . ASP D 2 240 ? 177.328 208.712 119.850 1.00 96.12 240 ASP U CA 1
ATOM 11850 C C . ASP D 2 240 ? 177.057 209.555 121.088 1.00 96.12 240 ASP U C 1
ATOM 11851 O O . ASP D 2 240 ? 176.792 210.754 120.956 1.00 96.12 240 ASP U O 1
ATOM 11856 N N . SER D 2 241 ? 177.107 208.963 122.280 1.00 91.79 241 SER U N 1
ATOM 11857 C CA . SER D 2 241 ? 177.060 209.731 123.514 1.00 91.79 241 SER U CA 1
ATOM 11858 C C . SER D 2 241 ? 177.827 208.980 124.590 1.00 91.79 241 SER U C 1
ATOM 11859 O O . SER D 2 241 ? 177.936 207.751 124.552 1.00 91.79 241 SER U O 1
ATOM 11862 N N . MET D 2 242 ? 178.353 209.732 125.552 1.00 88.27 242 MET U N 1
ATOM 11863 C CA . MET D 2 242 ? 178.976 209.128 126.721 1.00 88.27 242 MET U CA 1
ATOM 11864 C C . MET D 2 242 ? 177.947 208.388 127.568 1.00 88.27 242 MET U C 1
ATOM 11865 O O . MET D 2 242 ? 176.808 208.836 127.724 1.00 88.27 242 MET U O 1
ATOM 11870 N N . ILE D 2 243 ? 178.360 207.247 128.114 1.00 86.32 243 ILE U N 1
ATOM 11871 C CA . ILE D 2 243 ? 177.621 206.543 129.157 1.00 86.32 243 ILE U CA 1
ATOM 11872 C C . ILE D 2 243 ? 178.325 206.823 130.477 1.00 86.32 243 ILE U C 1
ATOM 11873 O O . ILE D 2 243 ? 179.511 206.511 130.633 1.00 86.32 243 ILE U O 1
ATOM 11878 N N . PHE D 2 244 ? 177.601 207.406 131.427 1.00 85.73 244 PHE U N 1
ATOM 11879 C CA . PHE D 2 244 ? 178.153 207.755 132.727 1.00 85.73 244 PHE U CA 1
ATOM 11880 C C . PHE D 2 244 ? 177.757 206.741 133.793 1.00 85.73 244 PHE U C 1
ATOM 11881 O O . PHE D 2 244 ? 176.791 205.990 133.649 1.00 85.73 244 PHE U O 1
ATOM 11889 N N . GLY D 2 245 ? 178.527 206.737 134.875 1.00 85.08 245 GLY U N 1
ATOM 11890 C CA . GLY D 2 245 ? 178.169 206.000 136.071 1.00 85.08 245 GLY U CA 1
ATOM 11891 C C . GLY D 2 245 ? 178.972 206.505 137.246 1.00 85.08 245 GLY U C 1
ATOM 11892 O O . GLY D 2 245 ? 180.045 207.093 137.079 1.00 85.08 245 GLY U O 1
ATOM 11893 N N . ARG D 2 246 ? 178.439 206.277 138.441 1.00 84.98 246 ARG U N 1
ATOM 11894 C CA . ARG D 2 246 ? 179.203 206.439 139.678 1.00 84.98 246 ARG U CA 1
ATOM 11895 C C . ARG D 2 246 ? 179.289 205.101 140.401 1.00 84.98 246 ARG U C 1
ATOM 11896 O O . ARG D 2 246 ? 178.269 204.636 140.944 1.00 84.98 246 ARG U O 1
ATOM 11904 N N . PRO D 2 247 ? 180.446 204.439 140.454 1.00 84.88 247 PRO U N 1
ATOM 11905 C CA . PRO D 2 247 ? 180.512 203.165 141.177 1.00 84.88 247 PRO U CA 1
ATOM 11906 C C . PRO D 2 247 ? 180.351 203.372 142.674 1.00 84.88 247 PRO U C 1
ATOM 11907 O O . PRO D 2 247 ? 180.833 204.357 143.239 1.00 84.88 247 PRO U O 1
ATOM 11911 N N . THR D 2 248 ? 179.662 202.432 143.313 1.00 85.79 248 THR U N 1
ATOM 11912 C CA . THR D 2 248 ? 179.747 202.225 144.750 1.00 85.79 248 THR U CA 1
ATOM 11913 C C . THR D 2 248 ? 180.247 200.813 145.021 1.00 85.79 248 THR U C 1
ATOM 11914 O O . THR D 2 248 ? 179.899 199.876 144.297 1.00 85.79 248 THR U O 1
ATOM 11918 N N . ILE D 2 249 ? 181.068 200.666 146.060 1.00 86.14 249 ILE U N 1
ATOM 11919 C CA . ILE D 2 249 ? 181.536 199.366 146.532 1.00 86.14 249 ILE U CA 1
ATOM 11920 C C . ILE D 2 249 ? 180.814 199.044 147.832 1.00 86.14 249 ILE U C 1
ATOM 11921 O O . ILE D 2 249 ? 180.819 199.851 148.769 1.00 86.14 249 ILE U O 1
ATOM 11926 N N . ILE D 2 250 ? 180.197 197.866 147.885 1.00 86.19 250 ILE U N 1
ATOM 11927 C CA . ILE D 2 250 ? 179.538 197.351 149.081 1.00 86.19 250 ILE U CA 1
ATOM 11928 C C . ILE D 2 250 ? 180.424 196.247 149.643 1.00 86.19 250 ILE U C 1
ATOM 11929 O O . ILE D 2 250 ? 180.734 195.277 148.941 1.00 86.19 250 ILE U O 1
ATOM 11934 N N . LYS D 2 251 ? 180.823 196.391 150.904 1.00 86.85 251 LYS U N 1
ATOM 11935 C CA . LYS D 2 251 ? 181.629 195.404 151.611 1.00 86.85 251 LYS U CA 1
ATOM 11936 C C . LYS D 2 251 ? 180.815 194.749 152.720 1.00 86.85 251 LYS U C 1
ATOM 11937 O O . LYS D 2 251 ? 180.021 195.414 153.392 1.00 86.85 251 LYS U O 1
ATOM 11943 N N . TYR D 2 252 ? 181.023 193.444 152.911 1.00 86.52 252 TYR U N 1
ATOM 11944 C CA . TYR D 2 252 ? 180.285 192.671 153.902 1.00 86.52 252 TYR U CA 1
ATOM 11945 C C . TYR D 2 252 ? 181.240 191.773 154.675 1.00 86.52 252 TYR U C 1
ATOM 11946 O O . TYR D 2 252 ? 182.352 191.483 154.229 1.00 86.52 252 TYR U O 1
ATOM 11955 N N . THR D 2 253 ? 180.786 191.341 155.851 1.00 87.02 253 THR U N 1
ATOM 11956 C CA . THR D 2 253 ? 181.412 190.268 156.613 1.00 87.02 253 THR U CA 1
ATOM 11957 C C . THR D 2 253 ? 180.426 189.118 156.772 1.00 87.02 253 THR U C 1
ATOM 11958 O O . THR D 2 253 ? 179.260 189.342 157.114 1.00 87.02 253 THR U O 1
ATOM 11962 N N . SER D 2 254 ? 180.888 187.892 156.526 1.00 88.94 254 SER U N 1
ATOM 11963 C CA . SER D 2 254 ? 180.049 186.714 156.698 1.00 88.94 254 SER U CA 1
ATOM 11964 C C . SER D 2 254 ? 180.939 185.518 157.004 1.00 88.94 254 SER U C 1
ATOM 11965 O O . SER D 2 254 ? 182.164 185.585 156.876 1.00 88.94 254 SER U O 1
ATOM 11968 N N . SER D 2 255 ? 180.308 184.413 157.401 1.00 90.66 255 SER U N 1
ATOM 11969 C CA . SER D 2 255 ? 181.000 183.155 157.658 1.00 90.66 255 SER U CA 1
ATOM 11970 C C . SER D 2 255 ? 180.787 182.166 156.519 1.00 90.66 255 SER U C 1
ATOM 11971 O O . SER D 2 255 ? 179.645 181.859 156.162 1.00 90.66 255 SER U O 1
ATOM 11974 N N . LEU D 2 256 ? 181.887 181.673 155.956 1.00 91.82 256 LEU U N 1
ATOM 11975 C CA . LEU D 2 256 ? 181.883 180.499 155.089 1.00 91.82 256 LEU U CA 1
ATOM 11976 C C . LEU D 2 256 ? 182.157 179.262 155.936 1.00 91.82 256 LEU U C 1
ATOM 11977 O O . LEU D 2 256 ? 183.220 179.167 156.558 1.00 91.82 256 LEU U O 1
ATOM 11982 N N . ASP D 2 257 ? 181.217 178.317 155.968 1.00 95.72 257 ASP U N 1
ATOM 11983 C CA . ASP D 2 257 ? 181.383 177.169 156.851 1.00 95.72 257 ASP U CA 1
ATOM 11984 C C . ASP D 2 257 ? 180.532 175.997 156.379 1.00 95.72 257 ASP U C 1
ATOM 11985 O O . ASP D 2 257 ? 179.610 176.154 155.575 1.00 95.72 257 ASP U O 1
ATOM 11990 N N . LEU D 2 258 ? 180.869 174.814 156.898 1.00 96.36 258 LEU U N 1
ATOM 11991 C CA . LEU D 2 258 ? 180.259 173.547 156.518 1.00 96.36 258 LEU U CA 1
ATOM 11992 C C . LEU D 2 258 ? 179.694 172.853 157.752 1.00 96.36 258 LEU U C 1
ATOM 11993 O O . LEU D 2 258 ? 180.250 172.961 158.848 1.00 96.36 258 LEU U O 1
ATOM 11998 N N . ASP D 2 259 ? 178.594 172.125 157.567 1.00 101.63 259 ASP U N 1
ATOM 11999 C CA . ASP D 2 259 ? 178.063 171.236 158.603 1.00 101.63 259 ASP U CA 1
ATOM 12000 C C . ASP D 2 259 ? 178.852 169.931 158.633 1.00 101.63 259 ASP U C 1
ATOM 12001 O O . ASP D 2 259 ? 178.595 169.016 157.847 1.00 101.63 259 ASP U O 1
ATOM 12006 N N . TYR D 2 260 ? 179.818 169.844 159.546 1.00 101.81 260 TYR U N 1
ATOM 12007 C CA . TYR D 2 260 ? 180.558 168.609 159.815 1.00 101.81 260 TYR U CA 1
ATOM 12008 C C . TYR D 2 260 ? 179.810 167.801 160.871 1.00 101.81 260 TYR U C 1
ATOM 12009 O O . TYR D 2 260 ? 179.888 168.103 162.064 1.00 101.81 260 TYR U O 1
ATOM 12018 N N . THR D 2 261 ? 179.077 166.774 160.442 1.00 104.31 261 THR U N 1
ATOM 12019 C CA . THR D 2 261 ? 178.391 165.899 161.385 1.00 104.31 261 THR U CA 1
ATOM 12020 C C . THR D 2 261 ? 179.337 164.835 161.932 1.00 104.31 261 THR U C 1
ATOM 12021 O O . THR D 2 261 ? 180.254 164.378 161.244 1.00 104.31 261 THR U O 1
ATOM 12025 N N . ILE D 2 262 ? 179.102 164.439 163.184 1.00 107.97 262 ILE U N 1
ATOM 12026 C CA . ILE D 2 262 ? 179.808 163.326 163.817 1.00 107.97 262 ILE U CA 1
ATOM 12027 C C . ILE D 2 262 ? 178.795 162.245 164.172 1.00 107.97 262 ILE U C 1
ATOM 12028 O O . ILE D 2 262 ? 177.851 162.493 164.933 1.00 107.97 262 ILE U O 1
ATOM 12033 N N . THR D 2 263 ? 178.999 161.048 163.622 1.00 109.98 263 THR U N 1
ATOM 12034 C CA . THR D 2 263 ? 178.173 159.884 163.922 1.00 109.98 263 THR U CA 1
ATOM 12035 C C . THR D 2 263 ? 178.551 159.202 165.233 1.00 109.98 263 THR U C 1
ATOM 12036 O O . THR D 2 263 ? 177.712 158.513 165.822 1.00 109.98 263 THR U O 1
ATOM 12040 N N . GLN D 2 264 ? 179.786 159.376 165.695 1.00 113.62 264 GLN U N 1
ATOM 12041 C CA . GLN D 2 264 ? 180.208 158.836 166.983 1.00 113.62 264 GLN U CA 1
ATOM 12042 C C . GLN D 2 264 ? 179.503 159.511 168.154 1.00 113.62 264 GLN U C 1
ATOM 12043 O O . GLN D 2 264 ? 179.372 160.738 168.205 1.00 113.62 264 GLN U O 1
ATOM 12049 N N . ASP D 2 265 ? 179.048 158.685 169.094 1.00 115.14 265 ASP U N 1
ATOM 12050 C CA . ASP D 2 265 ? 178.560 159.116 170.397 1.00 115.14 265 ASP U CA 1
ATOM 12051 C C . ASP D 2 265 ? 178.677 157.925 171.337 1.00 115.14 265 ASP U C 1
ATOM 12052 O O . ASP D 2 265 ? 178.713 156.774 170.897 1.00 115.14 265 ASP U O 1
ATOM 12057 N N . ILE D 2 266 ? 178.732 158.211 172.638 1.00 116.13 266 ILE U N 1
ATOM 12058 C CA . ILE D 2 266 ? 178.812 157.183 173.673 1.00 116.13 266 ILE U CA 1
ATOM 12059 C C . ILE D 2 266 ? 177.470 157.114 174.388 1.00 116.13 266 ILE U C 1
ATOM 12060 O O . ILE D 2 266 ? 177.055 158.077 175.045 1.00 116.13 266 ILE U O 1
ATOM 12065 N N . ASN D 2 267 ? 176.795 155.972 174.258 1.00 117.27 267 ASN U N 1
ATOM 12066 C CA . ASN D 2 267 ? 175.492 155.754 174.876 1.00 117.27 267 ASN U CA 1
ATOM 12067 C C . ASN D 2 267 ? 175.566 155.254 176.316 1.00 117.27 267 ASN U C 1
ATOM 12068 O O . ASN D 2 267 ? 174.719 155.628 177.134 1.00 117.27 267 ASN U O 1
ATOM 12073 N N . LYS D 2 268 ? 176.552 154.419 176.651 1.00 116.19 268 LYS U N 1
ATOM 12074 C CA . LYS D 2 268 ? 176.591 153.786 177.964 1.00 116.19 268 LYS U CA 1
ATOM 12075 C C . LYS D 2 268 ? 178.025 153.591 178.433 1.00 116.19 268 LYS U C 1
ATOM 12076 O O . LYS D 2 268 ? 178.938 153.381 177.629 1.00 116.19 268 LYS U O 1
ATOM 12082 N N . LEU D 2 269 ? 178.204 153.667 179.751 1.00 116.04 269 LEU U N 1
ATOM 12083 C CA . LEU D 2 269 ? 179.456 153.342 180.426 1.00 116.04 269 LEU U CA 1
ATOM 12084 C C . LEU D 2 269 ? 179.267 152.068 181.240 1.00 116.04 269 LEU U C 1
ATOM 12085 O O . LEU D 2 269 ? 178.347 151.983 182.059 1.00 116.04 269 LEU U O 1
ATOM 12090 N N . THR D 2 270 ? 180.142 151.087 181.016 1.00 112.80 270 THR U N 1
ATOM 12091 C CA . THR D 2 270 ? 180.118 149.805 181.713 1.00 112.80 270 THR U CA 1
ATOM 12092 C C . THR D 2 270 ? 181.437 149.582 182.442 1.00 112.80 270 THR U C 1
ATOM 12093 O O . THR D 2 270 ? 182.513 149.725 181.851 1.00 112.80 270 THR U O 1
ATOM 12097 N N . PHE D 2 271 ? 181.350 149.260 183.732 1.00 113.60 271 PHE U N 1
ATOM 12098 C CA . PHE D 2 271 ? 182.500 149.211 184.627 1.00 113.60 271 PHE U CA 1
ATOM 12099 C C . PHE D 2 271 ? 182.837 147.766 184.976 1.00 113.60 271 PHE U C 1
ATOM 12100 O O . PHE D 2 271 ? 181.962 146.998 185.389 1.00 113.60 271 PHE U O 1
ATOM 12108 N N . LYS D 2 272 ? 184.109 147.413 184.811 1.00 108.12 272 LYS U N 1
ATOM 12109 C CA . LYS D 2 272 ? 184.646 146.094 185.109 1.00 108.12 272 LYS U CA 1
ATOM 12110 C C . LYS D 2 272 ? 185.808 146.215 186.086 1.00 108.12 272 LYS U C 1
ATOM 12111 O O . LYS D 2 272 ? 186.530 147.214 186.089 1.00 108.12 272 LYS U O 1
ATOM 12117 N N . GLU D 2 273 ? 185.953 145.219 186.958 1.00 105.48 273 GLU U N 1
ATOM 12118 C CA . GLU D 2 273 ? 187.160 145.065 187.762 1.00 105.48 273 GLU U CA 1
ATOM 12119 C C . GLU D 2 273 ? 187.814 143.738 187.405 1.00 105.48 273 GLU U C 1
ATOM 12120 O O . GLU D 2 273 ? 187.230 142.672 187.630 1.00 105.48 273 GLU U O 1
ATOM 12126 N N . ARG D 2 274 ? 189.022 143.809 186.851 1.00 105.50 274 ARG U N 1
ATOM 12127 C CA . ARG D 2 274 ? 189.826 142.645 186.498 1.00 105.50 274 ARG U CA 1
ATOM 12128 C C . ARG D 2 274 ? 191.025 142.540 187.433 1.00 105.50 274 ARG U C 1
ATOM 12129 O O . ARG D 2 274 ? 191.796 143.494 187.570 1.00 105.50 274 ARG U O 1
ATOM 12137 N N . LYS D 2 275 ? 191.174 141.386 188.077 1.00 90.80 275 LYS U N 1
ATOM 12138 C CA . LYS D 2 275 ? 192.006 141.245 189.265 1.00 90.80 275 LYS U CA 1
ATOM 12139 C C . LYS D 2 275 ? 193.391 140.730 188.897 1.00 90.80 275 LYS U C 1
ATOM 12140 O O . LYS D 2 275 ? 193.522 139.763 188.139 1.00 90.80 275 LYS U O 1
ATOM 12146 N N . ASP D 2 276 ? 194.416 141.384 189.438 1.00 91.83 276 ASP U N 1
ATOM 12147 C CA . ASP D 2 276 ? 195.814 141.112 189.125 1.00 91.83 276 ASP U CA 1
ATOM 12148 C C . ASP D 2 276 ? 196.483 140.472 190.335 1.00 91.83 276 ASP U C 1
ATOM 12149 O O . ASP D 2 276 ? 196.591 141.098 191.394 1.00 91.83 276 ASP U O 1
ATOM 12154 N N . TRP D 2 277 ? 196.928 139.227 190.170 1.00 79.56 277 TRP U N 1
ATOM 12155 C CA . TRP D 2 277 ? 197.577 138.475 191.236 1.00 79.56 277 TRP U CA 1
ATOM 12156 C C . TRP D 2 277 ? 199.032 138.868 191.452 1.00 79.56 277 TRP U C 1
ATOM 12157 O O . TRP D 2 277 ? 199.617 138.437 192.451 1.00 79.56 277 TRP U O 1
ATOM 12168 N N . LYS D 2 278 ? 199.604 139.690 190.569 1.00 81.93 278 LYS U N 1
ATOM 12169 C CA . LYS D 2 278 ? 201.035 140.027 190.544 1.00 81.93 278 LYS U CA 1
ATOM 12170 C C . LYS D 2 278 ? 201.940 138.867 190.959 1.00 81.93 278 LYS U C 1
ATOM 12171 O O . LYS D 2 278 ? 202.766 138.996 191.861 1.00 81.93 278 LYS U O 1
#

Radius of gyration: 51.83 Å; Cα contacts (8 Å, |Δi|>4): 3018; chains: 4; bounding box: 142×122×151 Å

Nearest PDB structures (foldseek):
  8q1i-assembly1_B  TM=1.003E+00  e=8.052E-73  Staphylococcus phage 812
  8q1i-assembly1_I  TM=8.614E-01  e=7.459E-59  Staphylococcus phage 812
  8q1i-assembly1_O  TM=8.533E-01  e=7.074E-54  Staphylococcus phage 812
  8r5g-assembly1_V  TM=7.527E-01  e=1.519E-47  Staphylococcus phage 812
  8bky-assembly1_A  TM=6.513E-01  e=3.276E-12  Streptomyces coelicolor A3(2)

Organism: NCBI:txid307898

Sequence (1559 aa):
AVEPFPRRPITRPHASIEVDTSGIGGSAGSSEKVFCLIGQAEGGEPNTVYELRNYSQAKRLFRSGELLDAIELAWGSNPNYTAGRILAMRIEATWADKLDKFAHEGGYYIVPLSSKQSVHAEVASFVKERSDAGEPMRAIVGGGFNESKEQLFGRQASLSNPRVSLVANSGTFVMDDGRKNHVPAYMVAVALGGLASGLEIGESITFKPLRVSSLDQIYESIDLDELNENGIISIEFVRNRTNTFFRIVDDVTTFNDKSDPVKAEMAVGEANDFLVSEDQFIGTRTINTSASIIKDFIQSYLGRKKRDNFPAEDVQVIVEGNEARISMTVYPIRSFKKISVSLVYKQQTLQAAVEPFPRRPITRPHASIEVDTSGIGGSAGSSEKVFCLIGQAEGGEPNTVYELRNYSQAKRLFRSGELLDAIELAWGSNPNYTAGRILAMRIEDAEPPATWADKLDKFAHEGGYYIVPLSSKQSVHAEVASFVKERSDAGEPMRAIVGGGFNESKEQLFGRQASLSNPRVSLVANSGTFVMDDGRKNHVPAYMVAVALGGLASGLEIGESITFKPLRVSSLDQIYESIDLDELNENGIISIEFVRNRTNTFFRIVDDVTTFNDKSDPVKAEMAVGEANDFLVSELKVQLEDQFIGTRTINTSASIIKDFIQSYLGRKKRDNEIQDFPAEDVQVIVEGNEARISMTVYPIRSFKKISVSLVYKQQTLQAAVEPFPRRPITRPHASIEVDTSGIGGSAGSSEKVFCLIGQAEGGEPNTVYELRNYSQAKRLFRSGELLDAIELAWGSNPNYTAGRILAMRIEDAKPASAEIGGLKITSKIYGNVANNIQVGLEKNTLSDSLRLRVIFQDDRFNEVYDNIGNIFTIKYKGEEANATFSVEHDEETQKASRLVLKVGDQEVKSYDLTGGAYDYTNAIITDINQLPDFEAKLSPFGDKNLESSKLDKIENANIKDKAVYVKAVFGDLEKQTAYNGIVSFEQLNSPIKTIEPFELTKLKGGTNGEPPATWADKLDKFAHEGGYYIVPLSSKQSVHAEVASFVKERSDAGEPMRAIVGGGFNESKEQLFGRQASLSNPRVSLVANSGTFVMDDGRKNHVPAYMVAVALGGLASGLEIGESITFKPLRVSSLDQIYESIDLDELNENGIISIEFVRNRTNTFFRIVDDVTTFNDKSDPVKAEMAVGEANDFLVSELKVQLEDQFIGTRTINTSASIIKDFIQSYLGRKKRDNEIQDFPAEDVQVIVEGNEARISMTVYPIRSFKKISVSLVYKQQTLQAAITSVDSYLLSEIKPRLNTVLENCYIIDEVLKDFDYQTRESFKEAFCGKNAQHEVTVGFNFPKFKNNYEAHYLIQLGQGQETKNSLGSIQSSYFEATGDTLVESSTAIREDDKLVFTVSKPIGELIKVEDIEFAKYDNLQVEGNKVSFKYQTNEDYENYNANIIFTEKKNDSKGLVKGFTVEEQVTVVGLSFNVDVARCLDAVLKMILISMRDSIEEQQTFQLQNLSFGDIAPIIEDGDSMIFGRPTIIKYTSSLDLDYTITQDINKLTFKERKDWK

Foldseek 3Di:
DWAKPPNDDDDPDDDIDTDDPPVPDDPPADDAAEEEEEEAFPQADALDKDKDADLVVVCVRTHDDDVSVLLQLLCPFCVVFDPGIYIYGHHNVDCLVSLVVCLPVQHAEYAYPDQDLVVLQSVLVSQVVNCVPPHHHAYEFEHFAADDPVRVLVSLVVNQHLRYAYEYWFAWAQTPVRDRDGGTCSSVRSNVSSVVSRDDQLDFQFFPFGRGDTIPDADDPVVCVVCLQQQHWYWHFDDPDPPTTIGTHFQAGSHDDPVDCLSGHPSNVSCVSRPDDDDDDACVVDDDDDQVVVLVVVVVVVVVVVVVVDDSVFWDWDDDDRDIDIDGDDDDDHDDPDDDDDDDDDDDDDDD/DKAKVPNDDDDPDDDIDIDDCVVPDDDDDAAAAEEEEEFAFDAADALAKDKDDDLVVVCHRTHDGVQSVLLQLLQPFAPVFDQDIYIYGYDDPCPDDPDCLVRLCNCLPPLHAEYFYPDADLRNVVSVLVVQVVSVVVQRHHAYEHEHFLADDPVVVLVSLVSDAFLRYAYAHWWAWAAGPVRDIDTGGRSSVSSNVSSNVSRDDQLDFQAFPFGHGPTIPDADDPVRCVVCVLQQHWYWHFDDPDPDTTIGGHFQFGSHNDPPDCCSGGDRNVRLVSSVVSCVVVVCCVPPPPDDPPPCVQVVVLVVVVVVVVSCCVSLSFVDFDSVQFGWDDDDNDIDTGTDTHGDDDDDDDDDDDDDDDDDDDD/DFAKVVNDDDDDDDDIDTDDPVVPDDDDDFDFQEEEEEFAFFAAAALDKDKDDDLVVVCVRGPPGPQSVLVQLLDPWDPVFDAHIYIYHHQFHWAWFWDDDQQKIKTWLIFAPLNLQKKKFKDQPPVLRAIKIWTAGPVVRDTDIDPSAWFFKWKAFADPADAKFWFFDADVVVRWTQKTFIDDDPDTPDMGGQVDDPNQKPVSVQVVQCPDPGMHMDTDPDDHDIDRSRQWHGDHGHGNHVDTDGTTRHVRRVCVVCVPPNTIDMDGDDVHGGHRDTDGMDGTDDIHTDDRDPDCLVSLCSCQVVQHAEYFYPDQDLRNVVSVLVVQVVSVVVLRHHAYEYEHFQADDPVVVLVSLVVDADLRYAYAHWWAWAQGPVRDIDGGGCSSVSSSVSSVVSRDDQLPFLAFPFTRGDDIPDADDPVVCVVCVQQQHWYWHFDDVDPDTTITTHFQFGSNNDPPDCCRGHPRNVRLVSSVVSVVVVVCVVPPPPDDPDVCVQVVVLVVVVVVQVVCCVVVSFVHWDSVQWGWDDDPPDIDTDTDTHGDDDDDDDDDDDDDDDDDDDD/DDDDVLVVCVVQCVVLVVVQQQPLVSLCVLCVVPDPVLSVVCCQADHHPVHPDYEEEDEDDDPDDDDQAKYKYKAWFDKFFDDADDVQFPDWDQFAWADKDKDKWWWADDPFWTKTFAPWFFPFWDDWAPDDDDVVQVFDGDTRITITGCPVVVVRRTPITMTITIHTPGRFTWTKGFGKMKTKMKMKIKHLDVSSQVSSVSVVVVSVVVCQPPPPCVPFFDDWDKDKADWDFPDPPDVGTIIIIMMMIITMGTDIDTGTDPDDDDDDDDDDDDDPD

Solvent-accessible surface area: 85306 Å² total; per-residue (Å²): 120,82,82,62,136,54,178,191,125,68,141,175,129,92,86,71,100,130,77,102,77,90,76,157,70,56,125,103,65,80,65,97,14,3,3,0,0,1,1,86,2,75,35,5,117,57,39,52,31,50,59,0,136,56,69,65,58,0,126,173,54,0,111,96,18,86,0,13,22,0,0,23,10,4,18,35,16,4,53,49,59,54,2,31,86,5,8,0,0,58,12,132,124,82,33,44,75,24,1,80,106,1,16,153,68,54,8,9,1,0,0,2,15,20,30,139,98,71,9,1,54,38,0,9,48,6,0,97,96,31,21,112,46,78,69,43,6,11,2,0,0,0,1,19,101,107,26,49,67,117,87,0,53,37,22,17,68,94,14,56,24,29,40,1,2,0,0,11,4,4,0,17,8,41,4,85,78,35,104,132,23,93,2,16,0,23,7,0,0,0,0,1,0,5,7,4,21,25,10,126,64,11,39,2,3,3,51,34,80,7,124,13,56,48,20,64,81,72,23,83,86,116,27,15,77,54,0,43,120,48,0,1,1,3,1,49,52,4,62,77,78,143,62,63,56,2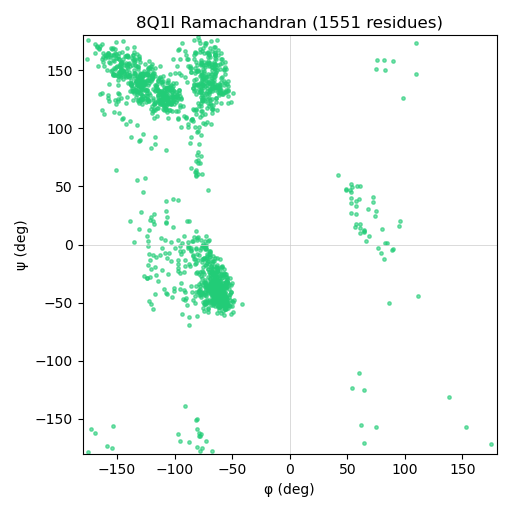3,14,0,30,20,1,17,2,0,62,82,54,214,96,42,49,59,91,21,27,8,9,19,1,3,28,96,34,45,114,112,113,210,156,142,108,106,43,130,169,61,177,114,72,33,1,51,92,43,32,88,79,36,35,59,33,45,37,150,121,49,216,136,88,91,74,53,101,26,3,15,0,4,31,86,61,161,129,46,112,60,42,98,24,122,180,86,74,57,12,1,45,108,27,34,56,61,50,67,74,106,167,74,134,133,179,164,87,90,48,40,22,9,22,55,90,46,128,173,112,60,16,50,27,132,45,92,22,84,77,61,29,50,109,77,52,47,46,107,21,2,3,1,0,1,0,110,6,82,26,21,133,42,32,51,34,42,60,0,58,66,78,71,29,0,118,149,52,0,125,89,15,50,0,10,31,0,0,19,12,4,39,44,13,7,103,130,74,118,69,38,75,4,6,0,0,39,9,54,52,131,120,122,29,100,51,23,44,99,19,1,88,103,2,12,82,69,58,10,12,3,0,0,1,10,21,37,114,93,59,5,2,46,34,0,7,67,11,0,126,96,30,21,113,62,44,31,27,2,9,2,1,3,1,0,19,109,77,19,56,60,143,100,0,64,37,34,22,76,80,32,51,25,45,43,3,2,7,0,8,1,5,0,25,6,76,10,134,102,71,97,144,34,88,6,10,0,20,2,1,0,0,0,0,0,4,7,5,22,18,2,102,15,17,66,8,4,23,116,47,79,11,162,18,46,48,13,72,64,96,24,114,83,119,17,12,84,70,0,44,117,47,3,1,0,1,2,52,48,6,146,124,114,142,116,79,72,22,34,0,27,18,1,18,3,1,40,85,65,128,101,55,41,36,102,7,18,8,12,5,1,5,11,32,7,21,5,62,34,19,8,119,34,46,6,38,64,84,12,26,0,49,70,15,90,129,66,12,41,52,88,0,78,73,48,0,54,77,12,0,28,50,6,96,185,44,96,9,6,51,34,30,31,42,139,50,1,103,24,101,50,88,36,56,41,0,96,2,42,1,8,0,36,26,52,104,38,180,90,166,140,94,130,108,126,122,190,193,176,149,126,151,174,165,109,90,98,75,135,48,198,184,121,55,139,176,137,96,90,56,97,127,73,96,72,91,75,149,62,75,103,87,59,45,55,107,17,4,1,0,0,0,0,90,3,76,3,10,79,23,45,38,34,45,70,0,166,94,66,74,52,0,99,162,45,0,52,82,7,42,0,2,29,0,0,11,12,9,48,42,9,25,114,111,78,122,78,39,76,6,10,0,0,1,16,16,66,10,120,52,0,45,11,109,56,18,8,3,61,0,32,8,83,24,57,2,75,37,0,41,63,0,29,0,6,8,87,104,7,104,160,37,80,2,14,65,3,104,0,50,1,136,74,64,233,40,77,70,62,32,46,9,4,2,2,4,0,14,0,57,2,155,21,184,103,72,94,4,20,1,6,3,71,98,38,139,155,66,55,101,0,34,72,0,4,0,85,11,39,153,136,84,81,92,28,3,79,0,82,37,60,85,62,59,94,0,65,35,0,15,91,28,0,67,130,43,129,54,6,84,14,126,64,8,79,123,71,124,12,53,6,73,0,29,91,1,53,70,30,124,81,20,86,0,77,87,161,49,34,76,0,54,1,30,44,3,6,4,60,98,59,10,60,204,12,47,16,0,42,12,101,60,40,127,95,114,82,111,103,26,100,66,21,161,71,40,113,1,142,51,1,46,55,34,149,105,30,114,64,20,46,91,16,0,72,102,0,23,148,67,62,5,9,2,0,0,1,11,15,35,125,103,51,7,2,12,28,0,7,33,6,0,54,91,31,9,18,55,22,34,17,0,9,1,2,1,0,3,11,112,87,48,71,51,146,88,3,59,35,21,20,74,64,30,32,17,22,36,1,3,6,0,12,1,6,0,21,6,93,7,128,85,60,108,153,31,93,8,12,1,23,4,0,0,0,0,0,0,10,3,4,23,23,6,128,16,13,80,8,4,21,117,46,73,9,177,15,54,48,14,52,70,87,31,100,84,23,29,14,65,50,0,40,99,50,7,1,1,0,1,53,53,5,165,127,116,139,123,71,68,19,24,0,36,18,1,18,2,1,55,77,50,151,59,33,8,23,47,10,21,4,10,6,1,5,15,34,6,18,26,7,25,17,9,30,77,45,19,48,120,93,34,80,80,83,206,87,101,154,77,16,34,66,86,13,78,85,51,0,53,78,12,0,22,52,3,96,183,60,106,17,6,121,52,28,36,44,160,52,0,104,24,106,45,101,64,160,93,42,117,59,60,54,49,38,94,36,52,108,36,181,87,168,140,99,121,106,122,116,192,181,187,153,134,161,177,168,85,120,44,51,3,27,50,18,0,42,78,36,0,115,74,58,6,88,72,9,22,106,41,55,156,55,0,60,103,33,0,133,132,34,92,145,133,18,51,66,72,7,53,134,27,16,10,14,196,123,27,161,88,120,20,54,20,18,98,50,175,48,210,149,171,28,36,72,51,0,3,0,24,2,65,100,30,146,47,136,86,65,151,93,47,173,63,44,67,44,65,77,36,163,37,4,57,32,99,34,48,77,41,87,11,62,1,88,110,88,122,93,57,0,5,1,64,2,84,89,68,12,20,113,36,102,57,3,51,34,9,50,29,7,152,97,4,64,67,110,72,132,38,48,87,0,18,2,48,32,112,73,7,99,106,26,45,104,18,90,2,59,0,56,0,8,39,69,134,74,105,36,84,3,37,25,66,11,62,34,13,57,41,53,0,29,0,9,6,14,0,104,65,58,58,20,2,102,1,1,15,11,1,4,71,51,3,0,105,48,0,87,123,18,83,82,6,101,96,43,16,81,130,17,77,39,60,76,30,122,70,40,57,81,88,124,132,50,161,60,82,28,32,0,82,41,2,61,0,59,2,28,10,32,48,18,116,74,111,71,69,142,114,82,118,143,167,134,128,183,178,171,210,161,125,207,238

Secondary structure (DSSP, 8-state):
-PEEESSS---SS---EEE--TTT----SPPP--EEEEE--BSS-TT-EEEE-SHHHHHHHSBSSHHHHHHHHHHHS-TTS----EEEEE-----HHHHGGGGGS---EEEES---HHHHHHHHHHHHHHHTTTS--EEEEE--S---HHHHHHHHHHT--TTEEEE---EEEE-TT--EEEE-HHHHHHHHHHHHHHS-TT---TT-EE--SEES----HHHHHHHHHTTEE-EEEE-SSSS-EEEE---B-SS--TT-HHHHBHHHHHHHHH--------GGGSS---HHHHHHHHHHHHHHHHHH---GGGEEEEEETTEEEEEE------B--EEEEEEEE-------/-EEEESSS---SS---EEEE-TTT-----S----EEEEE--EES-SS--EEE--HHHHHHHEESSHHHHHHHHHHHT-TTS----EEEEE-------S-SHHHHGGGTTSS--EEEES---HHHHHHHHHHHHHHHHHT---EEEEE--S---HHHHHHHHHH---TTEEEE---EEEEETTTEEEE--HHHHHHHHHHHHHHSPTT---TT-EE--SEES----HHHHHHHHHTTEE-EEEE-SSSS-EEEE---B-S-S--S-HHHHBHHHHHHHHHHHHHHHHHHHHHHTTSB--TTHHHHHHHHHHHHHHHHHHTTSSSB--GGG-EEEEETTEEEEEEEEB---------------------/-EEEESSS---SS---EEEE-TTS-----SPP--EEEEE--SSS-TT-EEEE--HHHHHHHS-S-HHHHHHHHHHHT-TTSPPPPEEEEE-S-EEEEEEEETTEEEEEEEESGGGGG-EEEEEEETTTTEEEEEEEETTTTEEEEEEEESEEEEEEE-SS-S-EEEEEEEETTTTEEEEEEEEETTEEEEEEESSSGGGSBHHHHHHHHTTSTTEEEEE-SSS----BGGGPPP--SB-TTTS-EEEE-HHHHHHHHHTT-SSEEEEE-----PPP--EEEEE-B--EE-PPPS--HHHHGGGTTS---EEEES---HHHHHHHHHHHHHHHHTT---EEEEE--SS--HHHHHHHHHHT--TTEEEE---EEEE-TTS-EEEE-HHHHHHHHHHHHHHS-TT---TT-EE--SEES----HHHHHHHHHTT-B-EEEE-SSSS-EEEE---B-S---TT-HHHHBHHHHHHHHHHHHHHHHHHHHHHTT----TTHHHHHHHHHHHHHHHHHHTTSSSB--GGG-EEEEETTEEEEE---B---------------------/----HHHHHHHHHHHHHHHHHT-HHHHHHHTTSS-HHHHHHHHHHH-STT-----EEE-S--SSPPP-SSEEEEEEEEEEEEEEEEEEEEEEESSEEEEEEEEEEEEEE-SSEEEEE-SS-EEEEEEETTEE--GGGT-EEETTEEEEE-TT-GGGTT-EEEEEEEEEEES--EEEEEEEEEEEEEEEEEBSSHHHHHHHHHHHHHHHHHHTTSHHHHHTSEEEEEEE---EEEE-SSSSPEEE-EEEEEEEEEEEEEEE-----------------